Protein AF-0000000066226666 (afdb_homodimer)

InterPro domains:
  IPR002547 tRNA-binding domain [PF01588] (45-136)
  IPR002547 tRNA-binding domain [PS50886] (39-150)
  IPR004532 Phenylalanine-tRNA ligase, class IIc, beta subunit, bacterial type [MF_00283] (1-780)
  IPR004532 Phenylalanine-tRNA ligase, class IIc, beta subunit, bacterial type [TIGR00472] (1-786)
  IPR005121 Ferrodoxin-fold anticodon-binding domain [PF03147] (693-786)
  IPR005121 Ferrodoxin-fold anticodon-binding domain [PS51447] (693-786)
  IPR005121 Ferrodoxin-fold anticodon-binding domain [SM00896] (693-786)
  IPR005147 tRNA synthetase, B5-domain [PF03484] (402-468)
  IPR005147 tRNA synthetase, B5-domain [PS51483] (397-474)
  IPR005147 tRNA synthetase, B5-domain [SM00874] (399-469)
  IPR009061 Putative DNA-binding domain superfamily [SSF46955] (399-472)
  IPR012340 Nucleic acid-binding, OB-fold [G3DSA:2.40.50.140] (40-156)
  IPR012340 Nucleic acid-binding, OB-fold [SSF50249] (44-190)
  IPR033714 Phenylalanly tRNA synthetase, tRNA-binding-domain [cd02796] (45-149)
  IPR036690 Ferrodoxin-fold anticodon-binding domain superfamily [G3DSA:3.30.70.380] (694-786)
  IPR036690 Ferrodoxin-fold anticodon-binding domain superfamily [SSF54991] (688-786)
  IPR041616 Phenylalanyl tRNA synthetase beta chain, core domain [PF17759] (493-679)
  IPR041616 Phenylalanyl tRNA synthetase beta chain, core domain [cd00769] (491-682)
  IPR045060 Phenylalanine-tRNA ligase, class IIc, beta subunit [PTHR10947] (389-681)
  IPR045864 Class II Aminoacyl-tRNA synthetase/Biotinyl protein ligase (BPL) and lipoyl protein ligase (LPL) [G3DSA:3.30.930.10] (491-682)

Nearest PDB structures (foldseek):
  4p72-assembly1_A  TM=8.348E-01  e=1.294E-68  Pseudomonas aeruginosa PAO1
  7k9m-assembly1_B  TM=8.573E-01  e=2.093E-61  Mycobacterium tuberculosis H37Rv
  7db7-assembly1_B  TM=8.420E-01  e=2.911E-61  Mycobacterium tuberculosis H37Rv
  2iy5-assembly1_B-2  TM=8.271E-01  e=3.148E-57  Thermus thermophilus HB8
  6p8t-assembly2_F  TM=8.637E-01  e=6.972E-34  Acinetobacter baumannii ATCC 19606 = CIP 70.34 = JCM 6841

pLDDT: mean 91.57, std 6.95, range [52.31, 98.75]

Solvent-accessible surface area (backbone atoms only — not comparable to full-atom values): 85417 Å² total; per-residue (Å²): 92,60,50,35,61,68,74,27,37,82,33,26,80,54,86,88,53,56,67,67,58,51,55,52,48,33,43,57,57,65,42,36,65,77,48,71,50,78,46,60,41,44,65,59,24,19,27,25,34,26,68,39,62,41,75,35,91,88,36,90,65,33,30,41,26,39,32,38,33,68,86,51,78,34,43,28,59,37,63,50,82,74,69,48,56,73,37,35,32,39,31,32,31,70,71,15,52,56,45,100,84,42,64,42,56,78,42,68,62,90,85,42,68,17,61,32,40,74,37,30,39,47,59,48,73,41,60,66,82,67,99,34,55,37,68,55,54,67,66,68,37,88,85,46,58,45,39,53,47,39,76,31,55,90,35,40,38,49,41,37,32,36,50,77,57,66,70,40,21,39,52,64,11,46,47,35,44,30,45,52,52,17,42,64,67,70,47,70,70,50,75,80,84,74,78,77,81,74,88,90,51,62,55,37,75,65,42,45,45,81,49,71,55,81,88,71,76,48,26,38,40,35,41,44,35,36,33,40,75,72,74,76,50,48,50,59,48,51,56,28,28,67,57,72,59,61,64,87,48,57,59,58,39,48,45,48,49,23,22,42,40,51,19,17,44,68,48,62,32,27,38,77,68,23,42,67,86,59,88,60,97,63,80,74,74,45,21,39,42,38,35,34,62,47,98,72,68,46,54,24,37,20,31,80,89,44,70,47,29,34,70,54,30,42,69,41,74,86,40,39,66,83,76,50,70,39,49,32,36,37,36,25,44,34,46,61,19,70,59,52,43,50,48,43,67,72,54,66,58,87,66,36,63,84,42,28,57,42,26,46,21,20,33,25,62,62,42,64,58,20,52,43,49,34,50,50,56,41,38,74,62,67,16,43,48,66,38,35,70,70,52,74,45,81,59,87,77,77,62,69,72,38,70,37,44,56,67,59,45,20,61,75,69,61,48,89,67,60,67,69,56,55,52,51,54,40,45,50,70,53,31,46,74,41,81,41,93,52,88,54,38,37,40,33,30,59,39,83,49,49,79,70,64,81,47,58,68,46,53,46,47,59,50,40,34,61,68,31,70,85,70,56,69,89,72,65,55,75,45,62,56,64,92,76,83,47,70,67,55,54,50,49,54,46,52,52,50,38,50,52,32,34,41,50,64,60,30,41,84,50,85,77,73,61,46,28,32,57,70,60,36,50,72,42,36,46,72,60,52,37,78,93,76,42,64,87,77,52,86,44,83,64,35,44,28,64,23,56,59,66,58,66,64,49,51,52,51,51,42,54,43,43,74,65,66,50,52,60,42,38,38,29,36,72,47,71,24,30,41,46,86,62,48,78,42,51,34,35,30,40,38,39,35,42,27,71,35,63,60,33,56,95,29,59,83,32,36,69,69,42,72,67,59,52,48,49,49,48,26,54,36,79,42,82,65,48,73,40,83,37,78,76,65,69,49,50,51,48,22,63,85,49,26,25,30,32,29,47,95,88,35,78,41,30,41,39,25,33,47,10,69,66,44,24,58,73,61,67,49,59,71,33,38,39,33,43,30,43,44,77,73,66,64,89,73,86,83,75,89,72,91,75,61,91,41,68,70,42,80,47,77,44,46,28,38,29,52,66,82,62,58,64,65,59,53,53,52,58,55,57,68,68,64,58,78,38,56,72,45,76,44,54,25,47,77,46,80,50,80,87,79,42,83,62,42,28,38,39,28,37,36,38,32,39,39,36,80,83,48,77,80,53,70,67,59,51,52,50,54,52,47,53,52,49,51,49,39,28,72,76,60,63,30,41,81,110,91,62,48,34,61,68,75,28,37,82,32,24,81,54,88,88,53,54,69,68,57,50,54,51,48,33,44,57,58,63,41,36,65,77,47,73,52,76,48,60,40,42,63,58,24,20,27,23,33,26,68,40,61,41,73,35,91,88,38,90,66,33,29,41,27,38,32,35,32,66,86,50,77,34,44,27,56,37,63,48,84,74,70,49,54,74,38,35,31,39,31,33,30,68,70,16,51,57,45,98,84,43,63,42,55,78,43,69,60,92,86,42,67,18,62,30,40,74,37,29,39,49,58,49,73,41,61,67,80,66,99,34,55,36,67,55,54,67,67,69,39,88,85,47,56,45,39,52,46,40,74,32,56,90,36,40,39,48,42,36,30,35,50,75,57,66,71,41,20,39,52,63,11,46,48,35,44,31,46,53,51,18,40,64,67,71,49,69,72,51,75,78,82,74,77,76,82,73,88,90,50,62,55,36,75,63,43,44,46,83,49,69,55,81,87,70,76,49,26,39,38,34,41,42,36,36,34,40,75,74,73,74,48,49,51,58,48,50,55,28,28,67,56,73,58,62,64,86,47,55,60,59,38,46,47,50,50,22,23,41,40,52,19,16,44,69,48,61,32,26,38,79,68,23,42,66,86,62,86,59,99,63,80,72,74,46,22,38,41,38,34,35,63,47,97,71,67,45,54,23,37,21,30,81,87,45,69,46,29,35,70,55,29,42,69,42,75,85,40,40,68,82,79,50,72,40,52,33,35,36,38,26,46,35,46,61,20,71,58,51,43,51,48,43,65,73,53,67,60,88,66,35,64,84,41,26,58,42,26,46,21,20,33,25,63,61,40,65,59,18,55,41,48,33,50,49,58,41,38,75,63,68,15,42,49,66,37,34,71,69,54,72,44,81,58,88,76,78,62,68,72,38,70,39,44,54,67,58,46,20,60,74,70,64,47,89,69,60,68,67,57,52,53,51,55,41,42,51,70,54,31,47,73,43,80,44,93,53,87,54,39,36,40,32,30,60,40,81,49,50,79,71,63,82,49,60,68,47,52,48,48,58,51,39,34,61,68,33,70,85,70,54,67,90,72,66,54,77,44,62,56,65,92,77,83,48,71,67,56,53,49,49,52,46,52,51,51,38,50,53,32,33,40,49,63,60,30,41,82,51,86,77,74,62,46,29,31,58,70,60,37,50,72,42,37,46,72,57,50,37,78,93,76,42,64,87,78,52,85,43,83,63,36,43,28,61,24,55,59,66,59,66,62,49,50,51,50,51,42,54,43,41,74,64,65,50,53,60,43,38,39,29,35,73,47,70,24,29,41,44,85,62,49,80,42,51,34,35,31,41,38,37,35,44,27,71,36,63,60,32,56,93,29,57,82,30,37,70,68,43,74,67,60,52,48,51,47,49,27,54,36,78,41,83,64,48,75,40,83,37,78,77,64,67,51,49,51,48,22,64,85,49,26,25,30,34,30,47,96,90,35,79,40,32,40,39,26,33,48,10,69,66,44,24,58,74,62,69,49,59,72,32,39,39,33,44,31,41,44,78,73,65,63,90,73,85,84,74,88,72,90,76,60,90,41,70,70,42,82,46,79,44,46,27,38,29,52,67,82,62,58,64,64,58,53,55,53,58,54,59,70,67,65,59,76,38,56,74,46,77,47,56,25,46,77,46,78,52,77,87,79,40,83,61,41,29,38,39,28,36,36,38,34,38,38,36,79,84,49,76,82,52,71,67,59,51,51,50,53,52,49,54,52,50,51,49,39,28,73,76,61,64,31,42,82,110

Organism: Wolinella succinogenes (strain ATCC 29543 / DSM 1740 / CCUG 13145 / JCM 31913 / LMG 7466 / NCTC 11488 / FDC 602W) (NCBI:txid273121)

Secondary structure (DSSP, 8-state):
-EEEHHHHTTT---TTS-HHHHHHHHHHTT-EEEEEEEEEPPTTEEEEEEEEEEE-TT-TT-EEEEEE-SS-EEEEEE--TT--TT-EEEEEPTT-B-SSS-B---EEETTEEE-SEE--TTTTTSPP--SS--EE-GGGS---TT-BGGGSGGGEEEEEEEE--TT-GGGSSHHHHHHHHHHHHT---PPPPP----SSPPBGGGTEEEEE-S--SSEEEEEEEEE------HHHHHHHHHTT---S-HHHHHHHHHHHHH--EEEEEETGGG-----SSS----EEEEEEE-TTS-EEEEETTEEEEETTTEE-GGGS--SSSEEEEEEEEE--HHHHHHHHHHH-PPPPHHHHHHHHH---S-HHHHHHHHHHHHHHTT-EEEPB--EEE-----PPPEEEEHHHHHHHHTS---HHHHHHHHHHTT-EEEE-SSTTEEEEE--TT-TT--SHHHHHHHHHHHH-GGGSPP---EEE------HHHHHHHHHHHHHHHHHHTT-EE----SEE-HHHHHHTTPPPPPGGGS-SS-SSGGG-EE-S-SHHHHHHHHHHHHHTT-SEEEEEEEEEEE-TT--EEEEEEEEEEEEEE-SBTTBTT-EE--HHHHHHHHHHHH---EEEE----S-SSEEEEEEEEEEETTEEEEEEEEEPHHHHHHHT-SSEEEEEEEGGG----PPPP-----SPPEEEEEEEEEETT--HHHHHHHHHTT--TTEEEEEEEEEE--TTT-TTEEEEEEEEEE--SSSPPPHHHHHHHHHHHHHHHHHHH--EE-/-EEEHHHHTTT---TTS-HHHHHHHHHHTT-EEEEEEEEEPPTTEEEEEEEEEEE-TT-TT-EEEEEE-SS-EEEEEE--TT--TT-EEEEEPTT-B-SSS-B---EEETTEEE-SEE--TGGGTSPP--SS--EE-GGGS---TT-BGGGSGGGEEEEEEEE--TT-GGGSSHHHHHHHHHHHHT---PPPPP----SSPPBGGGTEEEEE-S--SSEEEEEEEEE------HHHHHHHHHTT---S-HHHHHHHHHHHHH--EEEEEETGGG-----SSS---SEEEEEEE-TTS-EEEEETTEEEEETTTEE-GGGS--SSSEEEEEEEEE--HHHHHHHHHHHTPPPPHHHHHHHHH---S-HHHHHHHHHHHHHHTT-EEEPB--EEE-----PPPEEEEHHHHHHHHTS---HHHHHHHHHHTT-EEEE-SSTTEEEEE--TT-TT--SHHHHHHHHHHHH-GGGSPP---EEE------HHHHHHHHHHHHHHHHHHTT-EE----SEE-HHHHHHTT-----GGGS-SS-SSGGG-EE-S-SHHHHHHHHHHHHHTT-SEEEEEEEEEEE-TT--EEEEEEEEEEEEEE-SBTTBTT-EE--HHHHHHHHHHHH---EEEE----S-SSEEEEEEEEEEETTEEEEEEEEEPHHHHHHHT-SSEEEEEEEGGG----PPPP-----SPPEEEEEEEEEETT--HHHHHHHHHTT--TTEEEEEEEEEE--TTT-TTEEEEEEEEEE--SSSPPPHHHHHHHHHHHHHHHHHHH--EE-

Foldseek 3Di:
DKDWQVRLCVWFHCVVPDPVRVQVLCVLLPWHFPDKDKFAFWPQWAKKAWADWAADPVDRQKIWTFIFQPPDTFTAIARFPPDGHGFIFIKHFAQTDQDPVDGDHFDQDPNRTHGTYGAAQVSRVAFHLDPGGDTADCVQHDGDRNHHPRVRDLNTIMMTDTDDDLLPLLCLASLSVSLSVCLLVVHGTDDFDDFDPDPDFAALQQAEDEEEDDDDQKKKKKWKKFFAQDDAHPSLSRVCSSVPNHDDARLVSLLVSLCRHQQWHKAKFFSVVQFADPPDPDGRRYGYKYWYQDPLRFIFIDRVPRTAAGQLFGGDPVGHDPSHRGMMMMMTMAGQLVVLVVSCVRSVDHGDCVRNVSRNSFTDRPRVSSVSSSVVVSVVRVGMGTHDDMDIDDDDPFADKEKDFQVVLCVLLVHRDDPVLLVSSQVSSVWDWDCDPPNGMITIGHDPRSPPDRYPNSSSSSSCSSVGNVPRDDDDDDDDDDDPDDQVNQLVVLVVQLVVLLVVLPAAEDDDDQFAAPVVCVVQQHQFAAPVPFDPDAPDNGGGGGAQDPVVVVLVVVLVVVVVPDQWHKYKYWDWHADNPRDIFIKIKIKTFGAPADCDPPRNHGHHDDQVNVVVSSCSRQNDWDWAQDADDRGQQFDRGFKTFTGDPRDGFWIKGWGHPVVCVVSVTHTMIMMMGGSVVRDDDDDDDDDDAPEDKDKDKFKKKFFPPDDVVVLVVLLVVVVDPQFPDKDWDDWADDPVPDNGIIITMMMTIGHDRPDHDDPVNVVVSVVVSQVSCCVPTVMGTD/DKDWQVRLCVWFHCVVPDPVNVQVLCVLLPWHFPDKDKFAFWPQWAKKAWAAWAADPVDRQKIWTFIFQPPDTFTAIARFPPDGHGFIFIKHFAQTDQDPVDGDHFDADPNRIHGTYGAAQVSRVAFHLDPGGDTADPPQHDGDRNHHPRVRDLNTIMMTDTDDDLLPLLCLASLSVSLSVCLLVVHGTDAFDDFDDDPPFAALQQAEDEEEDDDDQKKKKKWKKFFAQDDAHPSLSRVCSSVPNHDDARLVSLLVSLCRHQQWHKAKFFSVVQFADPPDPDGRNYGYKYWYQDPLRFIFIDRVPRTAAGQLFGGDPVGHDPSHRGMMMMMTMAGQLVVLVVSCVRRVDHGDCVRNVSRNSFTDRPRVSSVSSSVVVSVVRVGMDTHDDMDIDDDDPFADKEKDFQVVLCVLLVHRDDPVLLVSSCVSSVWDWDCDPPNGMITIGHDPRSPPDRYPNSSSSSSCSSVGNVVRDDDDDDDDDDDPDDQVNQLVVLVVQLVVLLVVLPAAEDDDDQFAAPVVCVVQQHQFAAPVPFDPDAPDNGGGGGAQDPVVVVLVVVLVVVVVPDQWHKYKYWDWHADNPRDIFIKIKIKTFGAPADCDPPRNHGHHDDQVNVVVSSCSRLNDWDWAQDADDRGQQFDRGFKTFTGDPRDGFWIKGWGHPVVCVVSVTHTMIMMMGGSVVRDDDDDDDDDDAPEDKDKDKFKKKFFPPDDVVVLVVLLVVVVDPQFPDKDWDDWADDPVPDNGIIITMMMTIGHDRPDHDDPVNVVVSVVVSQVSCCVPTVIGTD

Structure (mmCIF, N/CA/C/O backbone):
data_AF-0000000066226666-model_v1
#
loop_
_entity.id
_entity.type
_entity.pdbx_description
1 polymer 'Phenylalanine--tRNA ligase beta subunit'
#
loop_
_atom_site.group_PDB
_atom_site.id
_atom_site.type_symbol
_atom_site.label_atom_id
_atom_site.label_alt_id
_atom_site.label_comp_id
_atom_site.label_asym_id
_atom_site.label_entity_id
_atom_site.label_seq_id
_atom_site.pdbx_PDB_ins_code
_atom_site.Cartn_x
_atom_site.Cartn_y
_atom_site.Cartn_z
_atom_site.occupancy
_atom_site.B_iso_or_equiv
_atom_site.auth_seq_id
_atom_site.auth_comp_id
_atom_site.auth_asym_id
_atom_site.auth_atom_id
_atom_site.pdbx_PDB_model_num
ATOM 1 N N . MET A 1 1 ? 16 -40.5 -20.219 1 91.81 1 MET A N 1
ATOM 2 C CA . MET A 1 1 ? 17.094 -41.469 -20.266 1 91.81 1 MET A CA 1
ATOM 3 C C . MET A 1 1 ? 17.312 -42.094 -18.875 1 91.81 1 MET A C 1
ATOM 5 O O . MET A 1 1 ? 17.188 -41.406 -17.859 1 91.81 1 MET A O 1
ATOM 9 N N . ILE A 1 2 ? 17.672 -43.375 -18.969 1 95.31 2 ILE A N 1
ATOM 10 C CA . ILE A 1 2 ? 17.891 -44.062 -17.703 1 95.31 2 ILE A CA 1
ATOM 11 C C . ILE A 1 2 ? 19.359 -44.438 -17.562 1 95.31 2 ILE A C 1
ATOM 13 O O . ILE A 1 2 ? 19.984 -44.875 -18.531 1 95.31 2 ILE A O 1
ATOM 17 N N . PHE A 1 3 ? 19.891 -44.125 -16.375 1 94.94 3 PHE A N 1
ATOM 18 C CA . PHE A 1 3 ? 21.219 -44.625 -16.062 1 94.94 3 PHE A CA 1
ATOM 19 C C . PHE A 1 3 ? 21.281 -45.156 -14.641 1 94.94 3 PHE A C 1
ATOM 21 O O . PHE A 1 3 ? 20.359 -44.938 -13.844 1 94.94 3 PHE A O 1
ATOM 28 N N . THR A 1 4 ? 22.25 -46 -14.43 1 93.81 4 THR A N 1
ATOM 29 C CA . THR A 1 4 ? 22.531 -46.5 -13.094 1 93.81 4 THR A CA 1
ATOM 30 C C . THR A 1 4 ? 24 -46.281 -12.727 1 93.81 4 THR A C 1
ATOM 32 O O . THR A 1 4 ? 24.812 -45.938 -13.594 1 93.81 4 THR A O 1
ATOM 35 N N . LYS A 1 5 ? 24.359 -46.438 -11.492 1 91.44 5 LYS A N 1
ATOM 36 C CA . LYS A 1 5 ? 25.734 -46.25 -11.055 1 91.44 5 LYS A CA 1
ATOM 37 C C . LYS A 1 5 ? 26.656 -47.281 -11.719 1 91.44 5 LYS A C 1
ATOM 39 O O . LYS A 1 5 ? 27.75 -46.938 -12.164 1 91.44 5 LYS A O 1
ATOM 44 N N . SER A 1 6 ? 26.125 -48.406 -11.844 1 90.12 6 SER A N 1
ATOM 45 C CA . SER A 1 6 ? 26.922 -49.5 -12.438 1 90.12 6 SER A CA 1
ATOM 46 C C . SER A 1 6 ? 27.203 -49.219 -13.914 1 90.12 6 SER A C 1
ATOM 48 O O . SER A 1 6 ? 28.281 -49.531 -14.406 1 90.12 6 SER A O 1
ATOM 50 N N . LEU A 1 7 ? 26.266 -48.656 -14.539 1 90.56 7 LEU A N 1
ATOM 51 C CA . LEU A 1 7 ? 26.391 -48.406 -15.969 1 90.56 7 LEU A CA 1
ATOM 52 C C . LEU A 1 7 ? 27.422 -47.312 -16.25 1 90.56 7 LEU A C 1
ATOM 54 O O . LEU A 1 7 ? 28.078 -47.344 -17.297 1 90.56 7 LEU A O 1
ATOM 58 N N . ILE A 1 8 ? 27.562 -46.375 -15.336 1 92.94 8 ILE A N 1
ATOM 59 C CA . ILE A 1 8 ? 28.469 -45.25 -15.617 1 92.94 8 ILE A CA 1
ATOM 60 C C . ILE A 1 8 ? 29.797 -45.469 -14.883 1 92.94 8 ILE A C 1
ATOM 62 O O . ILE A 1 8 ? 30.734 -44.719 -15.062 1 92.94 8 ILE A O 1
ATOM 66 N N . ASN A 1 9 ? 29.922 -46.5 -14.148 1 90.88 9 ASN A N 1
ATOM 67 C CA . ASN A 1 9 ? 31.094 -46.812 -13.344 1 90.88 9 ASN A CA 1
ATOM 68 C C . ASN A 1 9 ? 32.344 -46.906 -14.195 1 90.88 9 ASN A C 1
ATOM 70 O O . ASN A 1 9 ? 33.438 -46.5 -13.742 1 90.88 9 ASN A O 1
ATOM 74 N N . PRO A 1 10 ? 32.219 -47.375 -15.453 1 89 10 PRO A N 1
ATOM 75 C CA . PRO A 1 10 ? 33.438 -47.438 -16.297 1 89 10 PRO A CA 1
ATOM 76 C C . PRO A 1 10 ? 34.031 -46.062 -16.531 1 89 10 PRO A C 1
ATOM 78 O O . PRO A 1 10 ? 35.219 -45.938 -16.812 1 89 10 PRO A O 1
ATOM 81 N N . PHE A 1 11 ? 33.25 -45.062 -16.375 1 94.06 11 PHE A N 1
ATOM 82 C CA . PHE A 1 11 ? 33.719 -43.719 -16.719 1 94.06 11 PHE A CA 1
ATOM 83 C C . PHE A 1 11 ? 34 -42.906 -15.445 1 94.06 11 PHE A C 1
ATOM 85 O O . PHE A 1 11 ? 34.906 -42.094 -15.422 1 94.06 11 PHE A O 1
ATOM 92 N N . VAL A 1 12 ? 33.188 -43.094 -14.461 1 94.69 12 VAL A N 1
ATOM 93 C CA . VAL A 1 12 ? 33.312 -42.344 -13.211 1 94.69 12 VAL A CA 1
ATOM 94 C C . VAL A 1 12 ? 32.906 -43.219 -12.039 1 94.69 12 VAL A C 1
ATOM 96 O O . VAL A 1 12 ? 31.875 -43.906 -12.109 1 94.69 12 VAL A O 1
ATOM 99 N N . HIS A 1 13 ? 33.625 -43.219 -11.016 1 92.62 13 HIS A N 1
ATOM 100 C CA . HIS A 1 13 ? 33.344 -44.031 -9.852 1 92.62 13 HIS A CA 1
ATOM 101 C C . HIS A 1 13 ? 32.5 -43.25 -8.836 1 92.62 13 HIS A C 1
ATOM 103 O O . HIS A 1 13 ? 33 -42.344 -8.195 1 92.62 13 HIS A O 1
ATOM 109 N N . LEU A 1 14 ? 31.312 -43.688 -8.625 1 91.56 14 LEU A N 1
ATOM 110 C CA . LEU A 1 14 ? 30.406 -42.969 -7.762 1 91.56 14 LEU A CA 1
ATOM 111 C C . LEU A 1 14 ? 30.031 -43.781 -6.539 1 91.56 14 LEU A C 1
ATOM 113 O O . LEU A 1 14 ? 29.094 -43.438 -5.805 1 91.56 14 LEU A O 1
ATOM 117 N N . SER A 1 15 ? 30.641 -44.906 -6.32 1 86.44 15 SER A N 1
ATOM 118 C CA . SER A 1 15 ? 30.266 -45.844 -5.27 1 86.44 15 SER A CA 1
ATOM 119 C C . SER A 1 15 ? 30.266 -45.156 -3.902 1 86.44 15 SER A C 1
ATOM 121 O O . SER A 1 15 ? 29.453 -45.5 -3.039 1 86.44 15 SER A O 1
ATOM 123 N N . ALA A 1 16 ? 31.047 -44.094 -3.77 1 89.44 16 ALA A N 1
ATOM 124 C CA . ALA A 1 16 ? 31.203 -43.469 -2.471 1 89.44 16 ALA A CA 1
ATOM 125 C C . ALA A 1 16 ? 30.156 -42.344 -2.291 1 89.44 16 ALA A C 1
ATOM 127 O O . ALA A 1 16 ? 30.016 -41.781 -1.2 1 89.44 16 ALA A O 1
ATOM 128 N N . ILE A 1 17 ? 29.406 -42.094 -3.293 1 93.56 17 ILE A N 1
ATOM 129 C CA . ILE A 1 17 ? 28.453 -40.969 -3.229 1 93.56 17 ILE A CA 1
ATOM 130 C C . ILE A 1 17 ? 27.047 -41.531 -3 1 93.56 17 ILE A C 1
ATOM 132 O O . ILE A 1 17 ? 26.562 -42.344 -3.781 1 93.56 17 ILE A O 1
ATOM 136 N N . PRO A 1 18 ? 26.453 -41.125 -1.97 1 93.06 18 PRO A N 1
ATOM 137 C CA . PRO A 1 18 ? 25.094 -41.594 -1.714 1 93.06 18 PRO A CA 1
ATOM 138 C C . PRO A 1 18 ? 24.125 -41.219 -2.82 1 93.06 18 PRO A C 1
ATOM 140 O O . PRO A 1 18 ? 24.297 -40.156 -3.465 1 93.06 18 PRO A O 1
ATOM 143 N N . THR A 1 19 ? 23.109 -42.094 -2.992 1 91.44 19 THR A N 1
ATOM 144 C CA . THR A 1 19 ? 22.125 -41.938 -4.055 1 91.44 19 THR A CA 1
ATOM 145 C C . THR A 1 19 ? 21.391 -40.594 -3.918 1 91.44 19 THR A C 1
ATOM 147 O O . THR A 1 19 ? 21.156 -39.906 -4.914 1 91.44 19 THR A O 1
ATOM 150 N N . GLN A 1 20 ? 21.078 -40.25 -2.734 1 93.88 20 GLN A N 1
ATOM 151 C CA . GLN A 1 20 ? 20.359 -39 -2.502 1 93.88 20 GLN A CA 1
ATOM 152 C C . GLN A 1 20 ? 21.188 -37.812 -2.916 1 93.88 20 GLN A C 1
ATOM 154 O O . GLN A 1 20 ? 20.656 -36.812 -3.434 1 93.88 20 GLN A O 1
ATOM 159 N N . ARG A 1 21 ? 22.344 -37.906 -2.682 1 94.88 21 ARG A N 1
ATOM 160 C CA . ARG A 1 21 ? 23.25 -36.812 -3.078 1 94.88 21 ARG A CA 1
ATOM 161 C C . ARG A 1 21 ? 23.344 -36.719 -4.598 1 94.88 21 ARG A C 1
ATOM 163 O O . ARG A 1 21 ? 23.422 -35.625 -5.145 1 94.88 21 ARG A O 1
ATOM 170 N N . ILE A 1 22 ? 23.328 -37.844 -5.289 1 95.25 22 ILE A N 1
ATOM 171 C CA . ILE A 1 22 ? 23.359 -37.844 -6.746 1 95.25 22 ILE A CA 1
ATOM 172 C C . ILE A 1 22 ? 22.078 -37.219 -7.289 1 95.25 22 ILE A C 1
ATOM 174 O O . ILE A 1 22 ? 22.125 -36.406 -8.227 1 95.25 22 ILE A O 1
ATOM 178 N N . TYR A 1 23 ? 21.016 -37.594 -6.652 1 95 23 TYR A N 1
ATOM 179 C CA . TYR A 1 23 ? 19.719 -37.031 -7.016 1 95 23 TYR A CA 1
ATOM 180 C C . TYR A 1 23 ? 19.766 -35.5 -6.926 1 95 23 TYR A C 1
ATOM 182 O O . TYR A 1 23 ? 19.391 -34.812 -7.875 1 95 23 TYR A O 1
ATOM 190 N N . LYS A 1 24 ? 20.219 -35 -5.828 1 94.5 24 LYS A N 1
ATOM 191 C CA . LYS A 1 24 ? 20.281 -33.562 -5.605 1 94.5 24 LYS A CA 1
ATOM 192 C C . LYS A 1 24 ? 21.234 -32.875 -6.59 1 94.5 24 LYS A C 1
ATOM 194 O O . LYS A 1 24 ? 20.906 -31.844 -7.168 1 94.5 24 LYS A O 1
ATOM 199 N N . THR A 1 25 ? 22.312 -33.469 -6.766 1 95.31 25 THR A N 1
ATOM 200 C CA . THR A 1 25 ? 23.344 -32.906 -7.641 1 95.31 25 THR A CA 1
ATOM 201 C C . THR A 1 25 ? 22.828 -32.812 -9.078 1 95.31 25 THR A C 1
ATOM 203 O O . THR A 1 25 ? 23.031 -31.812 -9.75 1 95.31 25 THR A O 1
ATOM 206 N N . LEU A 1 26 ? 22.203 -33.875 -9.547 1 95.88 26 LEU A N 1
ATOM 207 C CA . LEU A 1 26 ? 21.672 -33.875 -10.906 1 95.88 26 LEU A CA 1
ATOM 208 C C . LEU A 1 26 ? 20.703 -32.719 -11.109 1 95.88 26 LEU A C 1
ATOM 210 O O . LEU A 1 26 ? 20.781 -32 -12.117 1 95.88 26 LEU A O 1
ATOM 214 N N . ASN A 1 27 ? 19.891 -32.469 -10.219 1 94.44 27 ASN A N 1
ATOM 215 C CA . ASN A 1 27 ? 18.938 -31.375 -10.305 1 94.44 27 ASN A CA 1
ATOM 216 C C . ASN A 1 27 ? 19.656 -30.031 -10.25 1 94.44 27 ASN A C 1
ATOM 218 O O . ASN A 1 27 ? 19.281 -29.094 -10.969 1 94.44 27 ASN A O 1
ATOM 222 N N . ASP A 1 28 ? 20.625 -29.953 -9.422 1 93.44 28 ASP A N 1
ATOM 223 C CA . ASP A 1 28 ? 21.375 -28.703 -9.266 1 93.44 28 ASP A CA 1
ATOM 224 C C . ASP A 1 28 ? 22.078 -28.328 -10.562 1 93.44 28 ASP A C 1
ATOM 226 O O . ASP A 1 28 ? 22.203 -27.141 -10.891 1 93.44 28 ASP A O 1
ATOM 230 N N . ILE A 1 29 ? 22.5 -29.297 -11.266 1 94.12 29 ILE A N 1
ATOM 231 C CA . ILE A 1 29 ? 23.312 -29 -12.43 1 94.12 29 ILE A CA 1
ATOM 232 C C . ILE A 1 29 ? 22.438 -28.953 -13.68 1 94.12 29 ILE A C 1
ATOM 234 O O . ILE A 1 29 ? 22.953 -28.859 -14.797 1 94.12 29 ILE A O 1
ATOM 238 N N . GLY A 1 30 ? 21.156 -29.141 -13.492 1 92.25 30 GLY A N 1
ATOM 239 C CA . GLY A 1 30 ? 20.234 -28.906 -14.594 1 92.25 30 GLY A CA 1
ATOM 240 C C . GLY A 1 30 ? 19.766 -30.172 -15.273 1 92.25 30 GLY A C 1
ATOM 241 O O . GLY A 1 30 ? 19.141 -30.125 -16.328 1 92.25 30 GLY A O 1
ATOM 242 N N . LEU A 1 31 ? 20.172 -31.328 -14.859 1 94.88 31 LEU A N 1
ATOM 243 C CA . LEU A 1 31 ? 19.641 -32.625 -15.336 1 94.88 31 LEU A CA 1
ATOM 244 C C . LEU A 1 31 ? 18.531 -33.125 -14.422 1 94.88 31 LEU A C 1
ATOM 246 O O . LEU A 1 31 ? 18.781 -33.906 -13.5 1 94.88 31 LEU A O 1
ATOM 250 N N . GLU A 1 32 ? 17.453 -32.781 -14.781 1 95.06 32 GLU A N 1
ATOM 251 C CA . GLU A 1 32 ? 16.312 -32.969 -13.898 1 95.06 32 GLU A CA 1
ATOM 252 C C . GLU A 1 32 ? 15.969 -34.469 -13.781 1 95.06 32 GLU A C 1
ATOM 254 O O . GLU A 1 32 ? 15.836 -35.156 -14.789 1 95.06 32 GLU A O 1
ATOM 259 N N . VAL A 1 33 ? 15.891 -34.906 -12.57 1 95.38 33 VAL A N 1
ATOM 260 C CA . VAL A 1 33 ? 15.547 -36.312 -12.312 1 95.38 33 VAL A CA 1
ATOM 261 C C . VAL A 1 33 ? 14.023 -36.469 -12.25 1 95.38 33 VAL A C 1
ATOM 263 O O . VAL A 1 33 ? 13.367 -35.844 -11.406 1 95.38 33 VAL A O 1
ATOM 266 N N . ASP A 1 34 ? 13.523 -37.188 -13.148 1 93.88 34 ASP A N 1
ATOM 267 C CA . ASP A 1 34 ? 12.086 -37.469 -13.211 1 93.88 34 ASP A CA 1
ATOM 268 C C . ASP A 1 34 ? 11.68 -38.5 -12.164 1 93.88 34 ASP A C 1
ATOM 270 O O . ASP A 1 34 ? 10.68 -38.312 -11.461 1 93.88 34 ASP A O 1
ATOM 274 N N . SER A 1 35 ? 12.469 -39.594 -12.047 1 91.69 35 SER A N 1
ATOM 275 C CA . SER A 1 35 ? 12.234 -40.656 -11.047 1 91.69 35 SER A CA 1
ATOM 276 C C . SER A 1 35 ? 13.531 -41.344 -10.648 1 91.69 35 SER A C 1
ATOM 278 O O . SER A 1 35 ? 14.5 -41.312 -11.406 1 91.69 35 SER A O 1
ATOM 280 N N . PHE A 1 36 ? 13.641 -41.75 -9.438 1 90.38 36 PHE A N 1
ATOM 281 C CA . PHE A 1 36 ? 14.766 -42.531 -9 1 90.38 36 PHE A CA 1
ATOM 282 C C . PHE A 1 36 ? 14.32 -43.625 -8.008 1 90.38 36 PHE A C 1
ATOM 284 O O . PHE A 1 36 ? 13.484 -43.344 -7.137 1 90.38 36 PHE A O 1
ATOM 291 N N . HIS A 1 37 ? 14.672 -44.906 -8.25 1 90.44 37 HIS A N 1
ATOM 292 C CA . HIS A 1 37 ? 14.359 -46 -7.336 1 90.44 37 HIS A CA 1
ATOM 293 C C . HIS A 1 37 ? 15.477 -47.031 -7.324 1 90.44 37 HIS A C 1
ATOM 295 O O . HIS A 1 37 ? 16.266 -47.125 -8.273 1 90.44 37 HIS A O 1
ATOM 301 N N . SER A 1 38 ? 15.57 -47.719 -6.227 1 91.56 38 SER A N 1
ATOM 302 C CA . SER A 1 38 ? 16.547 -48.812 -6.109 1 91.56 38 SER A CA 1
ATOM 303 C C . SER A 1 38 ? 15.938 -50.125 -6.555 1 91.56 38 SER A C 1
ATOM 305 O O . SER A 1 38 ? 14.773 -50.438 -6.277 1 91.56 38 SER A O 1
ATOM 307 N N . LEU A 1 39 ? 16.688 -50.875 -7.348 1 91.81 39 LEU A N 1
ATOM 308 C CA . LEU A 1 39 ? 16.281 -52.219 -7.793 1 91.81 39 LEU A CA 1
ATOM 309 C C . LEU A 1 39 ? 17.297 -53.281 -7.359 1 91.81 39 LEU A C 1
ATOM 311 O O . LEU A 1 39 ? 18.5 -53.094 -7.574 1 91.81 39 LEU A O 1
ATOM 315 N N . ARG A 1 40 ? 16.812 -54.312 -6.664 1 93.56 40 ARG A N 1
ATOM 316 C CA . ARG A 1 40 ? 17.656 -55.375 -6.137 1 93.56 40 ARG A CA 1
ATOM 317 C C . ARG A 1 40 ? 16.984 -56.75 -6.332 1 93.56 40 ARG A C 1
ATOM 319 O O . ARG A 1 40 ? 15.789 -56.875 -6.094 1 93.56 40 ARG A O 1
ATOM 326 N N . ALA A 1 41 ? 17.812 -57.688 -6.816 1 95.25 41 ALA A N 1
ATOM 327 C CA . ALA A 1 41 ? 17.281 -59.062 -6.941 1 95.25 41 ALA A CA 1
ATOM 328 C C . ALA A 1 41 ? 16.875 -59.594 -5.578 1 95.25 41 ALA A C 1
ATOM 330 O O . ALA A 1 41 ? 17.547 -59.344 -4.57 1 95.25 41 ALA A O 1
ATOM 331 N N . PRO A 1 42 ? 15.852 -60.375 -5.547 1 94.94 42 PRO A N 1
ATOM 332 C CA . PRO A 1 42 ? 15.344 -60.906 -4.273 1 94.94 42 PRO A CA 1
ATOM 333 C C . PRO A 1 42 ? 16.359 -61.812 -3.568 1 94.94 42 PRO A C 1
ATOM 335 O O . PRO A 1 42 ? 17.234 -62.375 -4.211 1 94.94 42 PRO A O 1
ATOM 338 N N . ASP A 1 43 ? 16.125 -61.906 -2.281 1 94.31 43 ASP A N 1
ATOM 339 C CA . ASP A 1 43 ? 16.953 -62.812 -1.489 1 94.31 43 ASP A CA 1
ATOM 340 C C . ASP A 1 43 ? 16.672 -64.25 -1.854 1 94.31 43 ASP A C 1
ATOM 342 O O . ASP A 1 43 ? 15.562 -64.625 -2.27 1 94.31 43 ASP A O 1
ATOM 346 N N . ARG A 1 44 ? 17.672 -65.125 -1.788 1 95.12 44 ARG A N 1
ATOM 347 C CA . ARG A 1 44 ? 17.594 -66.562 -1.995 1 95.12 44 ARG A CA 1
ATOM 348 C C . ARG A 1 44 ? 17.422 -66.875 -3.473 1 95.12 44 ARG A C 1
ATOM 350 O O . ARG A 1 44 ? 16.812 -67.875 -3.818 1 95.12 44 ARG A O 1
ATOM 357 N N . VAL A 1 45 ? 17.688 -66 -4.238 1 96.38 45 VAL A N 1
ATOM 358 C CA . VAL A 1 45 ? 17.859 -66.25 -5.66 1 96.38 45 VAL A CA 1
ATOM 359 C C . VAL A 1 45 ? 19.344 -66.375 -5.98 1 96.38 45 VAL A C 1
ATOM 361 O O . VAL A 1 45 ? 20.125 -65.438 -5.758 1 96.38 45 VAL A O 1
ATOM 364 N N . VAL A 1 46 ? 19.719 -67.5 -6.52 1 96.88 46 VAL A N 1
ATOM 365 C CA . VAL A 1 46 ? 21.141 -67.75 -6.664 1 96.88 46 VAL A CA 1
ATOM 366 C C . VAL A 1 46 ? 21.453 -68.188 -8.102 1 96.88 46 VAL A C 1
ATOM 368 O O . VAL A 1 46 ? 20.531 -68.5 -8.875 1 96.88 46 VAL A O 1
ATOM 371 N N . VAL A 1 47 ? 22.75 -68.188 -8.438 1 97.56 47 VAL A N 1
ATOM 372 C CA . VAL A 1 47 ? 23.203 -68.625 -9.742 1 97.56 47 VAL A CA 1
ATOM 373 C C . VAL A 1 47 ? 23.25 -70.188 -9.773 1 97.56 47 VAL A C 1
ATOM 375 O O . VAL A 1 47 ? 23.812 -70.812 -8.875 1 97.56 47 VAL A O 1
ATOM 378 N N . GLY A 1 48 ? 22.641 -70.75 -10.781 1 97.19 48 GLY A N 1
ATOM 379 C CA . GLY A 1 48 ? 22.672 -72.188 -10.984 1 97.19 48 GLY A CA 1
ATOM 380 C C . GLY A 1 48 ? 23.016 -72.562 -12.414 1 97.19 48 GLY A C 1
ATOM 381 O O . GLY A 1 48 ? 23.047 -71.688 -13.305 1 97.19 48 GLY A O 1
ATOM 382 N N . LYS A 1 49 ? 23.328 -73.812 -12.578 1 97.25 49 LYS A N 1
ATOM 383 C CA . LYS A 1 49 ? 23.609 -74.375 -13.898 1 97.25 49 LYS A CA 1
ATOM 384 C C . LYS A 1 49 ? 22.734 -75.562 -14.195 1 97.25 49 LYS A C 1
ATOM 386 O O . LYS A 1 49 ? 22.641 -76.5 -13.383 1 97.25 49 LYS A O 1
ATOM 391 N N . VAL A 1 50 ? 22.125 -75.562 -15.32 1 97.19 50 VAL A N 1
ATOM 392 C CA . VAL A 1 50 ? 21.281 -76.688 -15.727 1 97.19 50 VAL A CA 1
ATOM 393 C C . VAL A 1 50 ? 22.141 -77.812 -16.25 1 97.19 50 VAL A C 1
ATOM 395 O O . VAL A 1 50 ? 22.812 -77.688 -17.281 1 97.19 50 VAL A O 1
ATOM 398 N N . LEU A 1 51 ? 22.109 -78.938 -15.625 1 96.12 51 LEU A N 1
ATOM 399 C CA . LEU A 1 51 ? 22.922 -80.062 -16.016 1 96.12 51 LEU A CA 1
ATOM 400 C C . LEU A 1 51 ? 22.172 -80.938 -17.031 1 96.12 51 LEU A C 1
ATOM 402 O O . LEU A 1 51 ? 22.766 -81.375 -18.016 1 96.12 51 LEU A O 1
ATOM 406 N N . GLU A 1 52 ? 20.953 -81.188 -16.672 1 95.62 52 GLU A N 1
ATOM 407 C CA . GLU A 1 52 ? 20.094 -82 -17.531 1 95.62 52 GLU A CA 1
ATOM 408 C C . GLU A 1 52 ? 18.719 -81.375 -17.703 1 95.62 52 GLU A C 1
ATOM 410 O O . GLU A 1 52 ? 18.25 -80.688 -16.812 1 95.62 52 GLU A O 1
ATOM 415 N N . CYS A 1 53 ? 18.234 -81.5 -18.859 1 94.62 53 CYS A N 1
ATOM 416 C CA . CYS A 1 53 ? 16.891 -81 -19.188 1 94.62 53 CYS A CA 1
ATOM 417 C C . CYS A 1 53 ? 16.125 -82 -20 1 94.62 53 CYS A C 1
ATOM 419 O O . CYS A 1 53 ? 16.469 -82.312 -21.156 1 94.62 53 CYS A O 1
ATOM 421 N N . GLU A 1 54 ? 15.148 -82.625 -19.422 1 93.12 54 GLU A N 1
ATOM 422 C CA . GLU A 1 54 ? 14.32 -83.625 -20.109 1 93.12 54 GLU A CA 1
ATOM 423 C C . GLU A 1 54 ? 12.859 -83.25 -20.125 1 93.12 54 GLU A C 1
ATOM 425 O O . GLU A 1 54 ? 12.406 -82.5 -19.25 1 93.12 54 GLU A O 1
ATOM 430 N N . LYS A 1 55 ? 12.18 -83.688 -21.062 1 92.62 55 LYS A N 1
ATOM 431 C CA . LYS A 1 55 ? 10.75 -83.375 -21.156 1 92.62 55 LYS A CA 1
ATOM 432 C C . LYS A 1 55 ? 9.969 -84.062 -20.047 1 92.62 55 LYS A C 1
ATOM 434 O O . LYS A 1 55 ? 10.25 -85.188 -19.688 1 92.62 55 LYS A O 1
ATOM 439 N N . HIS A 1 56 ? 9.094 -83.312 -19.5 1 90.44 56 HIS A N 1
ATOM 440 C CA . HIS A 1 56 ? 8.227 -83.875 -18.484 1 90.44 56 HIS A CA 1
ATOM 441 C C . HIS A 1 56 ? 7.418 -85.062 -19.062 1 90.44 56 HIS A C 1
ATOM 443 O O . HIS A 1 56 ? 6.855 -84.938 -20.156 1 90.44 56 HIS A O 1
ATOM 449 N N . PRO A 1 57 ? 7.348 -86.188 -18.438 1 88.25 57 PRO A N 1
ATOM 450 C CA . PRO A 1 57 ? 6.668 -87.375 -18.969 1 88.25 57 PRO A CA 1
ATOM 451 C C . PRO A 1 57 ? 5.168 -87.125 -19.156 1 88.25 57 PRO A C 1
ATOM 453 O O . PRO A 1 57 ? 4.57 -87.75 -20.078 1 88.25 57 PRO A O 1
ATOM 456 N N . ASP A 1 58 ? 4.484 -86.375 -18.406 1 87.44 58 ASP A N 1
ATOM 457 C CA . ASP A 1 58 ? 3.031 -86.25 -18.422 1 87.44 58 ASP A CA 1
ATOM 458 C C . ASP A 1 58 ? 2.605 -84.875 -18.938 1 87.44 58 ASP A C 1
ATOM 460 O O . ASP A 1 58 ? 1.424 -84.5 -18.891 1 87.44 58 ASP A O 1
ATOM 464 N N . ALA A 1 59 ? 3.549 -84 -19.266 1 85.12 59 ALA A N 1
ATOM 465 C CA . ALA A 1 59 ? 3.172 -82.625 -19.719 1 85.12 59 ALA A CA 1
ATOM 466 C C . ALA A 1 59 ? 4.094 -82.125 -20.828 1 85.12 59 ALA A C 1
ATOM 468 O O . ALA A 1 59 ? 5.293 -81.938 -20.609 1 85.12 59 ALA A O 1
ATOM 469 N N . ASP A 1 60 ? 3.553 -81.75 -21.875 1 85.06 60 ASP A N 1
ATOM 470 C CA . ASP A 1 60 ? 4.316 -81.375 -23.078 1 85.06 60 ASP A CA 1
ATOM 471 C C . ASP A 1 60 ? 4.961 -80 -22.922 1 85.06 60 ASP A C 1
ATOM 473 O O . ASP A 1 60 ? 6.016 -79.75 -23.516 1 85.06 60 ASP A O 1
ATOM 477 N N . LYS A 1 61 ? 4.449 -79.25 -22.094 1 89.12 61 LYS A N 1
ATOM 478 C CA . LYS A 1 61 ? 4.941 -77.875 -22.031 1 89.12 61 LYS A CA 1
ATOM 479 C C . LYS A 1 61 ? 5.926 -77.688 -20.875 1 89.12 61 LYS A C 1
ATOM 481 O O . LYS A 1 61 ? 6.5 -76.625 -20.703 1 89.12 61 LYS A O 1
ATOM 486 N N . LEU A 1 62 ? 6.172 -78.688 -20.109 1 91.56 62 LEU A N 1
ATOM 487 C CA . LEU A 1 62 ? 7.035 -78.625 -18.938 1 91.56 62 LEU A CA 1
ATOM 488 C C . LEU A 1 62 ? 8.312 -79.438 -19.125 1 91.56 62 LEU A C 1
ATOM 490 O O . LEU A 1 62 ? 8.328 -80.375 -19.875 1 91.56 62 LEU A O 1
ATOM 494 N N . ASN A 1 63 ? 9.367 -78.938 -18.562 1 94.38 63 ASN A N 1
ATOM 495 C CA . ASN A 1 63 ? 10.656 -79.625 -18.562 1 94.38 63 ASN A CA 1
ATOM 496 C C . ASN A 1 63 ? 11.141 -79.938 -17.141 1 94.38 63 ASN A C 1
ATOM 498 O O . ASN A 1 63 ? 10.922 -79.125 -16.234 1 94.38 63 ASN A O 1
ATOM 502 N N . VAL A 1 64 ? 11.672 -81.125 -17.047 1 94.94 64 VAL A N 1
ATOM 503 C CA . VAL A 1 64 ? 12.281 -81.5 -15.766 1 94.94 64 VAL A CA 1
ATOM 504 C C . VAL A 1 64 ? 13.789 -81.25 -15.828 1 94.94 64 VAL A C 1
ATOM 506 O O . VAL A 1 64 ? 14.484 -81.938 -16.594 1 94.94 64 VAL A O 1
ATOM 509 N N . CYS A 1 65 ? 14.234 -80.375 -15 1 95.75 65 CYS A N 1
ATOM 510 C CA . CYS A 1 65 ? 15.641 -80 -15.055 1 95.75 65 CYS A CA 1
ATOM 511 C C . CYS A 1 65 ? 16.344 -80.312 -13.758 1 95.75 65 CYS A C 1
ATOM 513 O O . CYS A 1 65 ? 15.789 -80.188 -12.672 1 95.75 65 CYS A O 1
ATOM 515 N N . GLN A 1 66 ? 17.562 -80.875 -13.93 1 96.19 66 GLN A N 1
ATOM 516 C CA . GLN A 1 66 ? 18.469 -81 -12.797 1 96.19 66 GLN A CA 1
ATOM 517 C C . GLN A 1 66 ? 19.438 -79.812 -12.742 1 96.19 66 GLN A C 1
ATOM 519 O O . GLN A 1 66 ? 20.266 -79.625 -13.641 1 96.19 66 GLN A O 1
ATOM 524 N N . VAL A 1 67 ? 19.297 -79.062 -11.664 1 97.12 67 VAL A N 1
ATOM 525 C CA . VAL A 1 67 ? 20.062 -77.812 -11.578 1 97.12 67 VAL A CA 1
ATOM 526 C C . VAL A 1 67 ? 21.062 -77.875 -10.438 1 97.12 67 VAL A C 1
ATOM 528 O O . VAL A 1 67 ? 20.703 -78.25 -9.312 1 97.12 67 VAL A O 1
ATOM 531 N N . ASP A 1 68 ? 22.328 -77.562 -10.766 1 97.06 68 ASP A N 1
ATOM 532 C CA . ASP A 1 68 ? 23.391 -77.5 -9.773 1 97.06 68 ASP A CA 1
ATOM 533 C C . ASP A 1 68 ? 23.516 -76.062 -9.188 1 97.06 68 ASP A C 1
ATOM 535 O O . ASP A 1 68 ? 23.766 -75.125 -9.922 1 97.06 68 ASP A O 1
ATOM 539 N N . ILE A 1 69 ? 23.406 -75.938 -7.895 1 94.75 69 ILE A N 1
ATOM 540 C CA . ILE A 1 69 ? 23.516 -74.625 -7.254 1 94.75 69 ILE A CA 1
ATOM 541 C C . ILE A 1 69 ? 24.766 -74.562 -6.387 1 94.75 69 ILE A C 1
ATOM 543 O O . ILE A 1 69 ? 24.875 -73.75 -5.5 1 94.75 69 ILE A O 1
ATOM 547 N N . GLY A 1 70 ? 25.781 -75.5 -6.684 1 92 70 GLY A N 1
ATOM 548 C CA . GLY A 1 70 ? 27.047 -75.5 -5.941 1 92 70 GLY A CA 1
ATOM 549 C C . GLY A 1 70 ? 27.031 -76.5 -4.789 1 92 70 GLY A C 1
ATOM 550 O O . GLY A 1 70 ? 27.781 -77.438 -4.789 1 92 70 GLY A O 1
ATOM 551 N N . GLU A 1 71 ? 26.078 -76.375 -3.889 1 88.81 71 GLU A N 1
ATOM 552 C CA . GLU A 1 71 ? 26.016 -77.188 -2.705 1 88.81 71 GLU A CA 1
ATOM 553 C C . GLU A 1 71 ? 25.234 -78.5 -2.986 1 88.81 71 GLU A C 1
ATOM 555 O O . GLU A 1 71 ? 25.531 -79.562 -2.42 1 88.81 71 GLU A O 1
ATOM 560 N N . GLU A 1 72 ? 24.266 -78.375 -3.789 1 91.38 72 GLU A N 1
ATOM 561 C CA . GLU A 1 72 ? 23.422 -79.562 -4.059 1 91.38 72 GLU A CA 1
ATOM 562 C C . GLU A 1 72 ? 22.797 -79.5 -5.449 1 91.38 72 GLU A C 1
ATOM 564 O O . GLU A 1 72 ? 22.797 -78.438 -6.078 1 91.38 72 GLU A O 1
ATOM 569 N N . ARG A 1 73 ? 22.406 -80.688 -5.879 1 94.25 73 ARG A N 1
ATOM 570 C CA . ARG A 1 73 ? 21.641 -80.812 -7.109 1 94.25 73 ARG A CA 1
ATOM 571 C C . ARG A 1 73 ? 20.141 -80.812 -6.82 1 94.25 73 ARG A C 1
ATOM 573 O O . ARG A 1 73 ? 19.688 -81.562 -5.953 1 94.25 73 ARG A O 1
ATOM 580 N N . ARG A 1 74 ? 19.438 -79.938 -7.516 1 94.31 74 ARG A N 1
ATOM 581 C CA . ARG A 1 74 ? 18 -79.812 -7.27 1 94.31 74 ARG A CA 1
ATOM 582 C C . ARG A 1 74 ? 17.203 -80.062 -8.539 1 94.31 74 ARG A C 1
ATOM 584 O O . ARG A 1 74 ? 17.594 -79.688 -9.633 1 94.31 74 ARG A O 1
ATOM 591 N N . GLN A 1 75 ? 16.188 -80.812 -8.367 1 94.56 75 GLN A N 1
ATOM 592 C CA . GLN A 1 75 ? 15.242 -81.062 -9.461 1 94.56 75 GLN A CA 1
ATOM 593 C C . GLN A 1 75 ? 14.219 -79.938 -9.547 1 94.56 75 GLN A C 1
ATOM 595 O O . GLN A 1 75 ? 13.547 -79.625 -8.555 1 94.56 75 GLN A O 1
ATOM 600 N N . ILE A 1 76 ? 14.141 -79.25 -10.648 1 95.19 76 ILE A N 1
ATOM 601 C CA . ILE A 1 76 ? 13.219 -78.188 -10.836 1 95.19 76 ILE A CA 1
ATOM 602 C C . ILE A 1 76 ? 12.406 -78.375 -12.117 1 95.19 76 ILE A C 1
ATOM 604 O O . ILE A 1 76 ? 12.961 -78.688 -13.172 1 95.19 76 ILE A O 1
ATOM 608 N N . VAL A 1 77 ? 11.078 -78.25 -12.008 1 94.19 77 VAL A N 1
ATOM 609 C CA . VAL A 1 77 ? 10.203 -78.312 -13.172 1 94.19 77 VAL A CA 1
ATOM 610 C C . VAL A 1 77 ? 10.008 -76.875 -13.75 1 94.19 77 VAL A C 1
ATOM 612 O O . VAL A 1 77 ? 9.625 -75.938 -13.039 1 94.19 77 VAL A O 1
ATOM 615 N N . CYS A 1 78 ? 10.383 -76.688 -14.969 1 92.5 78 CYS A N 1
ATOM 616 C CA . CYS A 1 78 ? 10.344 -75.375 -15.609 1 92.5 78 CYS A CA 1
ATOM 617 C C . CYS A 1 78 ? 9.492 -75.375 -16.875 1 92.5 78 CYS A C 1
ATOM 619 O O . CYS A 1 78 ? 9.594 -76.312 -17.672 1 92.5 78 CYS A O 1
ATOM 621 N N . GLY A 1 79 ? 8.609 -74.375 -17.016 1 90.31 79 GLY A N 1
ATOM 622 C CA . GLY A 1 79 ? 7.727 -74.312 -18.172 1 90.31 79 GLY A CA 1
ATOM 623 C C . GLY A 1 79 ? 8.281 -73.5 -19.297 1 90.31 79 GLY A C 1
ATOM 624 O O . GLY A 1 79 ? 7.691 -73.438 -20.375 1 90.31 79 GLY A O 1
ATOM 625 N N . ALA A 1 80 ? 9.414 -72.875 -19.141 1 90.69 80 ALA A N 1
ATOM 626 C CA . ALA A 1 80 ? 9.984 -72 -20.172 1 90.69 80 ALA A CA 1
ATOM 627 C C . ALA A 1 80 ? 10.516 -72.812 -21.344 1 90.69 80 ALA A C 1
ATOM 629 O O . ALA A 1 80 ? 11.141 -73.875 -21.156 1 90.69 80 ALA A O 1
ATOM 630 N N . LYS A 1 81 ? 10.359 -72.25 -22.562 1 90.12 81 LYS A N 1
ATOM 631 C CA . LYS A 1 81 ? 10.75 -72.938 -23.781 1 90.12 81 LYS A CA 1
ATOM 632 C C . LYS A 1 81 ? 12.258 -72.875 -24 1 90.12 81 LYS A C 1
ATOM 634 O O . LYS A 1 81 ? 12.836 -73.688 -24.672 1 90.12 81 LYS A O 1
ATOM 639 N N . ASN A 1 82 ? 12.922 -71.875 -23.438 1 91.88 82 ASN A N 1
ATOM 640 C CA . ASN A 1 82 ? 14.32 -71.688 -23.766 1 91.88 82 ASN A CA 1
ATOM 641 C C . ASN A 1 82 ? 15.25 -72.312 -22.734 1 91.88 82 ASN A C 1
ATOM 643 O O . ASN A 1 82 ? 16.453 -72.062 -22.734 1 91.88 82 ASN A O 1
ATOM 647 N N . VAL A 1 83 ? 14.742 -73.125 -21.891 1 94.75 83 VAL A N 1
ATOM 648 C CA . VAL A 1 83 ? 15.602 -73.75 -20.906 1 94.75 83 VAL A CA 1
ATOM 649 C C . VAL A 1 83 ? 16.297 -74.938 -21.562 1 94.75 83 VAL A C 1
ATOM 651 O O . VAL A 1 83 ? 15.695 -75.688 -22.359 1 94.75 83 VAL A O 1
ATOM 654 N N . ALA A 1 84 ? 17.578 -75.062 -21.344 1 94.44 84 ALA A N 1
ATOM 655 C CA . ALA A 1 84 ? 18.375 -76.125 -21.938 1 94.44 84 ALA A CA 1
ATOM 656 C C . ALA A 1 84 ? 19.547 -76.5 -21.031 1 94.44 84 ALA A C 1
ATOM 658 O O . ALA A 1 84 ? 19.969 -75.75 -20.188 1 94.44 84 ALA A O 1
ATOM 659 N N . ALA A 1 85 ? 20.016 -77.75 -21.297 1 95.25 85 ALA A N 1
ATOM 660 C CA . ALA A 1 85 ? 21.156 -78.25 -20.531 1 95.25 85 ALA A CA 1
ATOM 661 C C . ALA A 1 85 ? 22.406 -77.375 -20.828 1 95.25 85 ALA A C 1
ATOM 663 O O . ALA A 1 85 ? 22.625 -77 -21.984 1 95.25 85 ALA A O 1
ATOM 664 N N . GLY A 1 86 ? 23.172 -77.062 -19.797 1 94.25 86 GLY A N 1
ATOM 665 C CA . GLY A 1 86 ? 24.422 -76.375 -19.953 1 94.25 86 GLY A CA 1
ATOM 666 C C . GLY A 1 86 ? 24.281 -74.875 -19.688 1 94.25 86 GLY A C 1
ATOM 667 O O . GLY A 1 86 ? 25.297 -74.125 -19.609 1 94.25 86 GLY A O 1
ATOM 668 N N . GLN A 1 87 ? 23.062 -74.438 -19.469 1 95.81 87 GLN A N 1
ATOM 669 C CA . GLN A 1 87 ? 22.828 -73 -19.297 1 95.81 87 GLN A CA 1
ATOM 670 C C . GLN A 1 87 ? 23.016 -72.562 -17.859 1 95.81 87 GLN A C 1
ATOM 672 O O . GLN A 1 87 ? 22.672 -73.312 -16.922 1 95.81 87 GLN A O 1
ATOM 677 N N . TRP A 1 88 ? 23.609 -71.375 -17.734 1 97.25 88 TRP A N 1
ATOM 678 C CA . TRP A 1 88 ? 23.625 -70.688 -16.438 1 97.25 88 TRP A CA 1
ATOM 679 C C . TRP A 1 88 ? 22.344 -69.875 -16.219 1 97.25 88 TRP A C 1
ATOM 681 O O . TRP A 1 88 ? 21.938 -69.125 -17.078 1 97.25 88 TRP A O 1
ATOM 691 N N . VAL A 1 89 ? 21.672 -70.125 -15.047 1 97.31 89 VAL A N 1
ATOM 692 C CA . VAL A 1 89 ? 20.344 -69.5 -14.867 1 97.31 89 VAL A CA 1
ATOM 693 C C . VAL A 1 89 ? 20.219 -68.938 -13.445 1 97.31 89 VAL A C 1
ATOM 695 O O . VAL A 1 89 ? 21.062 -69.25 -12.586 1 97.31 89 VAL A O 1
ATOM 698 N N . ALA A 1 90 ? 19.266 -68.062 -13.266 1 96.88 90 ALA A N 1
ATOM 699 C CA . ALA A 1 90 ? 18.891 -67.625 -11.938 1 96.88 90 ALA A CA 1
ATOM 700 C C . ALA A 1 90 ? 17.844 -68.5 -11.305 1 96.88 90 ALA A C 1
ATOM 702 O O . ALA A 1 90 ? 16.766 -68.75 -11.875 1 96.88 90 ALA A O 1
ATOM 703 N N . VAL A 1 91 ? 18.141 -69 -10.125 1 96.62 91 VAL A N 1
ATOM 704 C CA . VAL A 1 91 ? 17.281 -69.938 -9.484 1 96.62 91 VAL A CA 1
ATOM 705 C C . VAL A 1 91 ? 16.766 -69.375 -8.156 1 96.62 91 VAL A C 1
ATOM 707 O O . VAL A 1 91 ? 17.562 -69 -7.285 1 96.62 91 VAL A O 1
ATOM 710 N N . ALA A 1 92 ? 15.547 -69.438 -8.031 1 96.44 92 ALA A N 1
ATOM 711 C CA . ALA A 1 92 ? 14.914 -69.062 -6.762 1 96.44 92 ALA A CA 1
ATOM 712 C C . ALA A 1 92 ? 14.742 -70.312 -5.875 1 96.44 92 ALA A C 1
ATOM 714 O O . ALA A 1 92 ? 14.102 -71.25 -6.273 1 96.44 92 ALA A O 1
ATOM 715 N N . LEU A 1 93 ? 15.242 -70.188 -4.727 1 95.44 93 LEU A N 1
ATOM 716 C CA . LEU A 1 93 ? 15.188 -71.312 -3.785 1 95.44 93 LEU A CA 1
ATOM 717 C C . LEU A 1 93 ? 13.938 -71.188 -2.918 1 95.44 93 LEU A C 1
ATOM 719 O O . LEU A 1 93 ? 13.211 -70.188 -2.963 1 95.44 93 LEU A O 1
ATOM 723 N N . GLU A 1 94 ? 13.789 -72.312 -2.193 1 92.62 94 GLU A N 1
ATOM 724 C CA . GLU A 1 94 ? 12.648 -72.312 -1.279 1 92.62 94 GLU A CA 1
ATOM 725 C C . GLU A 1 94 ? 12.727 -71.188 -0.283 1 92.62 94 GLU A C 1
ATOM 727 O O . GLU A 1 94 ? 13.773 -70.938 0.31 1 92.62 94 GLU A O 1
ATOM 732 N N . GLY A 1 95 ? 11.594 -70.438 -0.2 1 92.5 95 GLY A N 1
ATOM 733 C CA . GLY A 1 95 ? 11.539 -69.312 0.722 1 92.5 95 GLY A CA 1
ATOM 734 C C . GLY A 1 95 ? 11.812 -68 0.052 1 92.5 95 GLY A C 1
ATOM 735 O O . GLY A 1 95 ? 11.633 -66.938 0.665 1 92.5 95 GLY A O 1
ATOM 736 N N . ALA A 1 96 ? 12.242 -68 -1.178 1 93.75 96 ALA A N 1
ATOM 737 C CA . ALA A 1 96 ? 12.508 -66.75 -1.895 1 93.75 96 ALA A CA 1
ATOM 738 C C . ALA A 1 96 ? 11.219 -66 -2.162 1 93.75 96 ALA A C 1
ATOM 740 O O . ALA A 1 96 ? 10.227 -66.562 -2.627 1 93.75 96 ALA A O 1
ATOM 741 N N . LYS A 1 97 ? 11.211 -64.75 -1.839 1 92.75 97 LYS A N 1
ATOM 742 C CA . LYS A 1 97 ? 10.062 -63.906 -2.107 1 92.75 97 LYS A CA 1
ATOM 743 C C . LYS A 1 97 ? 10.227 -63.156 -3.436 1 92.75 97 LYS A C 1
ATOM 745 O O . LYS A 1 97 ? 10.938 -62.156 -3.514 1 92.75 97 LYS A O 1
ATOM 750 N N . ILE A 1 98 ? 9.586 -63.531 -4.465 1 88.5 98 ILE A N 1
ATOM 751 C CA . ILE A 1 98 ? 9.734 -63 -5.816 1 88.5 98 ILE A CA 1
ATOM 752 C C . ILE A 1 98 ? 8.812 -61.781 -5.996 1 88.5 98 ILE A C 1
ATOM 754 O O . ILE A 1 98 ? 9.188 -60.812 -6.652 1 88.5 98 ILE A O 1
ATOM 758 N N . SER A 1 99 ? 7.672 -61.812 -5.531 1 83.69 99 SER A N 1
ATOM 759 C CA . SER A 1 99 ? 6.727 -60.719 -5.508 1 83.69 99 SER A CA 1
ATOM 760 C C . SER A 1 99 ? 5.977 -60.656 -4.18 1 83.69 99 SER A C 1
ATOM 762 O O . SER A 1 99 ? 6.191 -61.5 -3.303 1 83.69 99 SER A O 1
ATOM 764 N N . ASP A 1 100 ? 5.316 -59.594 -4.074 1 78.75 100 ASP A N 1
ATOM 765 C CA . ASP A 1 100 ? 4.543 -59.438 -2.842 1 78.75 100 ASP A CA 1
ATOM 766 C C . ASP A 1 100 ? 3.572 -60.594 -2.666 1 78.75 100 ASP A C 1
ATOM 768 O O . ASP A 1 100 ? 3.211 -60.969 -1.54 1 78.75 100 ASP A O 1
ATOM 772 N N . THR A 1 101 ? 3.316 -61.25 -3.785 1 81.5 101 THR A N 1
ATOM 773 C CA . THR A 1 101 ? 2.275 -62.281 -3.693 1 81.5 101 THR A CA 1
ATOM 774 C C . THR A 1 101 ? 2.852 -63.656 -3.943 1 81.5 101 THR A C 1
ATOM 776 O O . THR A 1 101 ? 2.164 -64.688 -3.758 1 81.5 101 THR A O 1
ATOM 779 N N . LEU A 1 102 ? 4.156 -63.812 -4.383 1 86.44 102 LEU A N 1
ATOM 780 C CA . LEU A 1 102 ? 4.672 -65.125 -4.789 1 86.44 102 LEU A CA 1
ATOM 781 C C . LEU A 1 102 ? 5.895 -65.5 -3.965 1 86.44 102 LEU A C 1
ATOM 783 O O . LEU A 1 102 ? 6.938 -64.812 -4.059 1 86.44 102 LEU A O 1
ATOM 787 N N . THR A 1 103 ? 5.766 -66.438 -3.104 1 91.25 103 THR A N 1
ATOM 788 C CA . THR A 1 103 ? 6.859 -67.062 -2.357 1 91.25 103 THR A CA 1
ATOM 789 C C . THR A 1 103 ? 7.094 -68.5 -2.818 1 91.25 103 THR A C 1
ATOM 791 O O . THR A 1 103 ? 6.152 -69.25 -2.887 1 91.25 103 THR A O 1
ATOM 794 N N . ILE A 1 104 ? 8.305 -68.812 -3.148 1 92.12 104 ILE A N 1
ATOM 795 C CA . ILE A 1 104 ? 8.633 -70.125 -3.73 1 92.12 104 ILE A CA 1
ATOM 796 C C . ILE A 1 104 ? 8.609 -71.188 -2.645 1 92.12 104 ILE A C 1
ATOM 798 O O . ILE A 1 104 ? 9.242 -71 -1.596 1 92.12 104 ILE A O 1
ATOM 802 N N . LYS A 1 105 ? 7.801 -72.188 -2.873 1 88.88 105 LYS A N 1
ATOM 803 C CA . LYS A 1 105 ? 7.695 -73.312 -1.995 1 88.88 105 LYS A CA 1
ATOM 804 C C . LYS A 1 105 ? 7.941 -74.625 -2.766 1 88.88 105 LYS A C 1
ATOM 806 O O . LYS A 1 105 ? 7.91 -74.625 -3.998 1 88.88 105 LYS A O 1
ATOM 811 N N . LYS A 1 106 ? 8.312 -75.688 -1.955 1 86.62 106 LYS A N 1
ATOM 812 C CA . LYS A 1 106 ? 8.406 -77 -2.572 1 86.62 106 LYS A CA 1
ATOM 813 C C . LYS A 1 106 ? 7.047 -77.438 -3.105 1 86.62 106 LYS A C 1
ATOM 815 O O . LYS A 1 106 ? 6.027 -77.312 -2.428 1 86.62 106 LYS A O 1
ATOM 820 N N . ALA A 1 107 ? 6.973 -77.75 -4.391 1 85.12 107 ALA A N 1
ATOM 821 C CA . ALA A 1 107 ? 5.688 -78.125 -4.961 1 85.12 107 ALA A CA 1
ATOM 822 C C . ALA A 1 107 ? 5.836 -79.375 -5.867 1 85.12 107 ALA A C 1
ATOM 824 O O . ALA A 1 107 ? 6.945 -79.688 -6.285 1 85.12 107 ALA A O 1
ATOM 825 N N . LYS A 1 108 ? 4.762 -80.125 -5.957 1 86.94 108 LYS A N 1
ATOM 826 C CA . LYS A 1 108 ? 4.691 -81.25 -6.91 1 86.94 108 LYS A CA 1
ATOM 827 C C . LYS A 1 108 ? 3.879 -80.812 -8.141 1 86.94 108 LYS A C 1
ATOM 829 O O . LYS A 1 108 ? 2.705 -80.5 -8.023 1 86.94 108 LYS A O 1
ATOM 834 N N . LEU A 1 109 ? 4.566 -80.75 -9.242 1 85.62 109 LEU A N 1
ATOM 835 C CA . LEU A 1 109 ? 3.889 -80.375 -10.484 1 85.62 109 LEU A CA 1
ATOM 836 C C . LEU A 1 109 ? 3.666 -81.625 -11.336 1 85.62 109 LEU A C 1
ATOM 838 O O . LEU A 1 109 ? 4.617 -82.188 -11.875 1 85.62 109 LEU A O 1
ATOM 842 N N . ARG A 1 110 ? 2.488 -82.062 -11.445 1 86.75 110 ARG A N 1
ATOM 843 C CA . ARG A 1 110 ? 2.066 -83.25 -12.203 1 86.75 110 ARG A CA 1
ATOM 844 C C . ARG A 1 110 ? 2.857 -84.438 -11.781 1 86.75 110 ARG A C 1
ATOM 846 O O . ARG A 1 110 ? 3.383 -85.188 -12.633 1 86.75 110 ARG A O 1
ATOM 853 N N . GLY A 1 111 ? 3.121 -84.625 -10.555 1 86.19 111 GLY A N 1
ATOM 854 C CA . GLY A 1 111 ? 3.674 -85.875 -9.977 1 86.19 111 GLY A CA 1
ATOM 855 C C . GLY A 1 111 ? 5.164 -85.75 -9.719 1 86.19 111 GLY A C 1
ATOM 856 O O . GLY A 1 111 ? 5.73 -86.625 -9.031 1 86.19 111 GLY A O 1
ATOM 857 N N . ILE A 1 112 ? 5.781 -84.75 -10.312 1 91.56 112 ILE A N 1
ATOM 858 C CA . ILE A 1 112 ? 7.223 -84.625 -10.133 1 91.56 112 ILE A CA 1
ATOM 859 C C . ILE A 1 112 ? 7.531 -83.438 -9.195 1 91.56 112 ILE A C 1
ATOM 861 O O . ILE A 1 112 ? 6.973 -82.375 -9.344 1 91.56 112 ILE A O 1
ATOM 865 N N . GLU A 1 113 ? 8.414 -83.75 -8.219 1 91.5 113 GLU A N 1
ATOM 866 C CA . GLU A 1 113 ? 8.781 -82.75 -7.227 1 91.5 113 GLU A CA 1
ATOM 867 C C . GLU A 1 113 ? 9.641 -81.625 -7.84 1 91.5 113 GLU A C 1
ATOM 869 O O . GLU A 1 113 ? 10.539 -81.938 -8.641 1 91.5 113 GLU A O 1
ATOM 874 N N . SER A 1 114 ? 9.289 -80.375 -7.531 1 93.31 114 SER A N 1
ATOM 875 C CA . SER A 1 114 ? 10.055 -79.25 -7.949 1 93.31 114 SER A CA 1
ATOM 876 C C . SER A 1 114 ? 10.602 -78.438 -6.742 1 93.31 114 SER A C 1
ATOM 878 O O . SER A 1 114 ? 9.828 -77.938 -5.93 1 93.31 114 SER A O 1
ATOM 880 N N . GLN A 1 115 ? 11.938 -78.375 -6.609 1 92.69 115 GLN A N 1
ATOM 881 C CA . GLN A 1 115 ? 12.594 -77.812 -5.457 1 92.69 115 GLN A CA 1
ATOM 882 C C . GLN A 1 115 ? 13.133 -76.375 -5.809 1 92.69 115 GLN A C 1
ATOM 884 O O . GLN A 1 115 ? 14.297 -76.062 -5.539 1 92.69 115 GLN A O 1
ATOM 889 N N . GLY A 1 116 ? 12.336 -75.562 -6.398 1 93.38 116 GLY A N 1
ATOM 890 C CA . GLY A 1 116 ? 12.711 -74.188 -6.762 1 93.38 116 GLY A CA 1
ATOM 891 C C . GLY A 1 116 ? 12.117 -73.75 -8.086 1 93.38 116 GLY A C 1
ATOM 892 O O . GLY A 1 116 ? 11.211 -74.375 -8.617 1 93.38 116 GLY A O 1
ATOM 893 N N . MET A 1 117 ? 12.641 -72.562 -8.602 1 94.19 117 MET A N 1
ATOM 894 C CA . MET A 1 117 ? 12.133 -72 -9.852 1 94.19 117 MET A CA 1
ATOM 895 C C . MET A 1 117 ? 13.25 -71.375 -10.641 1 94.19 117 MET A C 1
ATOM 897 O O . MET A 1 117 ? 14.039 -70.562 -10.086 1 94.19 117 MET A O 1
ATOM 901 N N . ILE A 1 118 ? 13.391 -71.688 -11.898 1 95.75 118 ILE A N 1
ATOM 902 C CA . ILE A 1 118 ? 14.258 -70.938 -12.789 1 95.75 118 ILE A CA 1
ATOM 903 C C . ILE A 1 118 ? 13.547 -69.688 -13.242 1 95.75 118 ILE A C 1
ATOM 905 O O . ILE A 1 118 ? 12.461 -69.75 -13.828 1 95.75 118 ILE A O 1
ATOM 909 N N . CYS A 1 119 ? 14.133 -68.562 -13.047 1 95.62 119 CYS A N 1
ATOM 910 C CA . CYS A 1 119 ? 13.406 -67.312 -13.094 1 95.62 119 CYS A CA 1
ATOM 911 C C . CYS A 1 119 ? 13.703 -66.562 -14.383 1 95.62 119 CYS A C 1
ATOM 913 O O . CYS A 1 119 ? 14.797 -66.625 -14.938 1 95.62 119 CYS A O 1
ATOM 915 N N . SER A 1 120 ? 12.68 -65.75 -14.758 1 95 120 SER A N 1
ATOM 916 C CA . SER A 1 120 ? 12.859 -64.75 -15.797 1 95 120 SER A CA 1
ATOM 917 C C . SER A 1 120 ? 13.266 -63.375 -15.203 1 95 120 SER A C 1
ATOM 919 O O . SER A 1 120 ? 13.203 -63.188 -13.984 1 95 120 SER A O 1
ATOM 921 N N . SER A 1 121 ? 13.711 -62.469 -16.109 1 95.31 121 SER A N 1
ATOM 922 C CA . SER A 1 121 ? 14.102 -61.156 -15.648 1 95.31 121 SER A CA 1
ATOM 923 C C . SER A 1 121 ? 12.914 -60.406 -15.055 1 95.31 121 SER A C 1
ATOM 925 O O . SER A 1 121 ? 13.031 -59.781 -14 1 95.31 121 SER A O 1
ATOM 927 N N . SER A 1 122 ? 11.773 -60.5 -15.641 1 93.94 122 SER A N 1
ATOM 928 C CA . SER A 1 122 ? 10.578 -59.781 -15.211 1 93.94 122 SER A CA 1
ATOM 929 C C . SER A 1 122 ? 10.102 -60.281 -13.844 1 93.94 122 SER A C 1
ATOM 931 O O . SER A 1 122 ? 9.625 -59.469 -13.031 1 93.94 122 SER A O 1
ATOM 933 N N . GLU A 1 123 ? 10.219 -61.531 -13.633 1 93.06 123 GLU A N 1
ATOM 934 C CA . GLU A 1 123 ? 9.812 -62.125 -12.359 1 93.06 123 GLU A CA 1
ATOM 935 C C . GLU A 1 123 ? 10.68 -61.594 -11.211 1 93.06 123 GLU A C 1
ATOM 937 O O . GLU A 1 123 ? 10.227 -61.5 -10.07 1 93.06 123 GLU A O 1
ATOM 942 N N . LEU A 1 124 ? 11.836 -61.312 -11.57 1 93.81 124 LEU A N 1
ATOM 943 C CA . LEU A 1 124 ? 12.773 -60.812 -10.555 1 93.81 124 LEU A CA 1
ATOM 944 C C . LEU A 1 124 ? 12.688 -59.312 -10.398 1 93.81 124 LEU A C 1
ATOM 946 O O . LEU A 1 124 ? 13.445 -58.719 -9.625 1 93.81 124 LEU A O 1
ATOM 950 N N . GLY A 1 125 ? 11.836 -58.625 -11.172 1 91.38 125 GLY A N 1
ATOM 951 C CA . GLY A 1 125 ? 11.602 -57.188 -11.031 1 91.38 125 GLY A CA 1
ATOM 952 C C . GLY A 1 125 ? 12.414 -56.375 -12.008 1 91.38 125 GLY A C 1
ATOM 953 O O . GLY A 1 125 ? 12.398 -55.125 -11.953 1 91.38 125 GLY A O 1
ATOM 954 N N . PHE A 1 126 ? 13.109 -57.031 -12.867 1 94.19 126 PHE A N 1
ATOM 955 C CA . PHE A 1 126 ? 13.914 -56.344 -13.875 1 94.19 126 PHE A CA 1
ATOM 956 C C . PHE A 1 126 ? 13.156 -56.25 -15.188 1 94.19 126 PHE A C 1
ATOM 958 O O . PHE A 1 126 ? 12.109 -56.875 -15.367 1 94.19 126 PHE A O 1
ATOM 965 N N . PRO A 1 127 ? 13.656 -55.375 -16.078 1 94.19 127 PRO A N 1
ATOM 966 C CA . PRO A 1 127 ? 12.961 -55.219 -17.359 1 94.19 127 PRO A CA 1
ATOM 967 C C . PRO A 1 127 ? 12.891 -56.531 -18.141 1 94.19 127 PRO A C 1
ATOM 969 O O . PRO A 1 127 ? 13.781 -57.375 -18.031 1 94.19 127 PRO A O 1
ATOM 972 N N . LYS A 1 128 ? 11.906 -56.625 -18.906 1 94.69 128 LYS A N 1
ATOM 973 C CA . LYS A 1 128 ? 11.695 -57.812 -19.719 1 94.69 128 LYS A CA 1
ATOM 974 C C . LYS A 1 128 ? 12.75 -57.938 -20.812 1 94.69 128 LYS A C 1
ATOM 976 O O . LYS A 1 128 ? 12.969 -57 -21.562 1 94.69 128 LYS A O 1
ATOM 981 N N . LEU A 1 129 ? 13.359 -59.062 -20.875 1 93.94 129 LEU A N 1
ATOM 982 C CA . LEU A 1 129 ? 14.398 -59.281 -21.875 1 93.94 129 LEU A CA 1
ATOM 983 C C . LEU A 1 129 ? 13.883 -60.188 -22.984 1 93.94 129 LEU A C 1
ATOM 985 O O . LEU A 1 129 ? 14.188 -60 -24.156 1 93.94 129 LEU A O 1
ATOM 989 N N . ASN A 1 130 ? 13.172 -61.219 -22.562 1 91.56 130 ASN A N 1
ATOM 990 C CA . ASN A 1 130 ? 12.617 -62.219 -23.469 1 91.56 130 ASN A CA 1
ATOM 991 C C . ASN A 1 130 ? 11.391 -62.906 -22.875 1 91.56 130 ASN A C 1
ATOM 993 O O . ASN A 1 130 ? 10.953 -62.562 -21.781 1 91.56 130 ASN A O 1
ATOM 997 N N . GLU A 1 131 ? 10.805 -63.844 -23.719 1 89.81 131 GLU A N 1
ATOM 998 C CA . GLU A 1 131 ? 9.594 -64.5 -23.281 1 89.81 131 GLU A CA 1
ATOM 999 C C . GLU A 1 131 ? 9.93 -65.75 -22.422 1 89.81 131 GLU A C 1
ATOM 1001 O O . GLU A 1 131 ? 9.031 -66.375 -21.859 1 89.81 131 GLU A O 1
ATOM 1006 N N . GLY A 1 132 ? 11.125 -65.938 -22.016 1 92.56 132 GLY A N 1
ATOM 1007 C CA . GLY A 1 132 ? 11.516 -67.125 -21.219 1 92.56 132 GLY A CA 1
ATOM 1008 C C . GLY A 1 132 ? 12.414 -66.75 -20.047 1 92.56 132 GLY A C 1
ATOM 1009 O O . GLY A 1 132 ? 12.273 -65.688 -19.453 1 92.56 132 GLY A O 1
ATOM 1010 N N . ILE A 1 133 ? 13.188 -67.75 -19.672 1 94.81 133 ILE A N 1
ATOM 1011 C CA . ILE A 1 133 ? 14.039 -67.562 -18.5 1 94.81 133 ILE A CA 1
ATOM 1012 C C . ILE A 1 133 ? 15.219 -66.688 -18.859 1 94.81 133 ILE A C 1
ATOM 1014 O O . ILE A 1 133 ? 15.539 -66.5 -20.031 1 94.81 133 ILE A O 1
ATOM 1018 N N . MET A 1 134 ? 15.781 -66.125 -17.859 1 95.88 134 MET A N 1
ATOM 1019 C CA . MET A 1 134 ? 16.969 -65.312 -18.016 1 95.88 134 MET A CA 1
ATOM 1020 C C . MET A 1 134 ? 18.234 -66.188 -18 1 95.88 134 MET A C 1
ATOM 1022 O O . MET A 1 134 ? 18.562 -66.75 -16.969 1 95.88 134 MET A O 1
ATOM 1026 N N . ILE A 1 135 ? 18.859 -66.188 -19.109 1 95.94 135 ILE A N 1
ATOM 1027 C CA . ILE A 1 135 ? 20.109 -66.938 -19.203 1 95.94 135 ILE A CA 1
ATOM 1028 C C . ILE A 1 135 ? 21.281 -66.062 -18.781 1 95.94 135 ILE A C 1
ATOM 1030 O O . ILE A 1 135 ? 21.438 -64.938 -19.281 1 95.94 135 ILE A O 1
ATOM 1034 N N . LEU A 1 136 ? 22.031 -66.438 -17.844 1 96.56 136 LEU A N 1
ATOM 1035 C CA . LEU A 1 136 ? 23.156 -65.688 -17.359 1 96.56 136 LEU A CA 1
ATOM 1036 C C . LEU A 1 136 ? 24.422 -66 -18.172 1 96.56 136 LEU A C 1
ATOM 1038 O O . LEU A 1 136 ? 24.547 -67.062 -18.75 1 96.56 136 LEU A O 1
ATOM 1042 N N . ASP A 1 137 ? 25.234 -65 -18.297 1 94.38 137 ASP A N 1
ATOM 1043 C CA . ASP A 1 137 ? 26.5 -65.188 -19 1 94.38 137 ASP A CA 1
ATOM 1044 C C . ASP A 1 137 ? 27.641 -64.438 -18.328 1 94.38 137 ASP A C 1
ATOM 1046 O O . ASP A 1 137 ? 27.438 -63.781 -17.297 1 94.38 137 ASP A O 1
ATOM 1050 N N . SER A 1 138 ? 28.75 -64.562 -18.828 1 91.38 138 SER A N 1
ATOM 1051 C CA . SER A 1 138 ? 29.969 -64 -18.203 1 91.38 138 SER A CA 1
ATOM 1052 C C . SER A 1 138 ? 30.031 -62.5 -18.281 1 91.38 138 SER A C 1
ATOM 1054 O O . SER A 1 138 ? 30.891 -61.875 -17.672 1 91.38 138 SER A O 1
ATOM 1056 N N . SER A 1 139 ? 29.094 -61.906 -18.984 1 91.12 139 SER A N 1
ATOM 1057 C CA . SER A 1 139 ? 29.094 -60.438 -19.141 1 91.12 139 SER A CA 1
ATOM 1058 C C . SER A 1 139 ? 28.766 -59.75 -17.812 1 91.12 139 SER A C 1
ATOM 1060 O O . SER A 1 139 ? 29.031 -58.562 -17.641 1 91.12 139 SER A O 1
ATOM 1062 N N . ILE A 1 140 ? 28.219 -60.406 -16.828 1 91.31 140 ILE A N 1
ATOM 1063 C CA . ILE A 1 140 ? 27.844 -59.812 -15.555 1 91.31 140 ILE A CA 1
ATOM 1064 C C . ILE A 1 140 ? 28.922 -60.062 -14.508 1 91.31 140 ILE A C 1
ATOM 1066 O O . ILE A 1 140 ? 28.812 -59.625 -13.359 1 91.31 140 ILE A O 1
ATOM 1070 N N . GLY A 1 141 ? 29.906 -60.844 -14.922 1 89.56 141 GLY A N 1
ATOM 1071 C CA . GLY A 1 141 ? 30.984 -61.25 -14.031 1 89.56 141 GLY A CA 1
ATOM 1072 C C . GLY A 1 141 ? 31.203 -62.75 -14 1 89.56 141 GLY A C 1
ATOM 1073 O O . GLY A 1 141 ? 30.547 -63.5 -14.734 1 89.56 141 GLY A O 1
ATOM 1074 N N . GLU A 1 142 ? 32.062 -63.094 -13.086 1 93.56 142 GLU A N 1
ATOM 1075 C CA . GLU A 1 142 ? 32.344 -64.5 -12.93 1 93.56 142 GLU A CA 1
ATOM 1076 C C . GLU A 1 142 ? 31.172 -65.25 -12.25 1 93.56 142 GLU A C 1
ATOM 1078 O O . GLU A 1 142 ? 30.781 -64.875 -11.141 1 93.56 142 GLU A O 1
ATOM 1083 N N . LEU A 1 143 ? 30.641 -66.188 -13.023 1 95.81 143 LEU A N 1
ATOM 1084 C CA . LEU A 1 143 ? 29.5 -66.875 -12.5 1 95.81 143 LEU A CA 1
ATOM 1085 C C . LEU A 1 143 ? 29.953 -68 -11.523 1 95.81 143 LEU A C 1
ATOM 1087 O O . LEU A 1 143 ? 30.812 -68.812 -11.852 1 95.81 143 LEU A O 1
ATOM 1091 N N . LYS A 1 144 ? 29.484 -67.875 -10.344 1 95.88 144 LYS A N 1
ATOM 1092 C CA . LYS A 1 144 ? 29.734 -68.875 -9.305 1 95.88 144 LYS A CA 1
ATOM 1093 C C . LYS A 1 144 ? 28.438 -69.562 -8.844 1 95.88 144 LYS A C 1
ATOM 1095 O O . LYS A 1 144 ? 27.469 -68.875 -8.523 1 95.88 144 LYS A O 1
ATOM 1100 N N . LEU A 1 145 ? 28.547 -70.875 -8.758 1 96.44 145 LEU A N 1
ATOM 1101 C CA . LEU A 1 145 ? 27.375 -71.688 -8.352 1 96.44 145 LEU A CA 1
ATOM 1102 C C . LEU A 1 145 ? 26.969 -71.312 -6.918 1 96.44 145 LEU A C 1
ATOM 1104 O O . LEU A 1 145 ? 27.828 -71.312 -6.027 1 96.44 145 LEU A O 1
ATOM 1108 N N . GLY A 1 146 ? 25.766 -70.938 -6.77 1 95.56 146 GLY A N 1
ATOM 1109 C CA . GLY A 1 146 ? 25.234 -70.75 -5.434 1 95.56 146 GLY A CA 1
ATOM 1110 C C . GLY A 1 146 ? 25.391 -69.25 -4.984 1 95.56 146 GLY A C 1
ATOM 1111 O O . GLY A 1 146 ? 24.859 -68.875 -3.945 1 95.56 146 GLY A O 1
ATOM 1112 N N . LYS A 1 147 ? 26.047 -68.5 -5.738 1 96.12 147 LYS A N 1
ATOM 1113 C CA . LYS A 1 147 ? 26.219 -67.125 -5.402 1 96.12 147 LYS A CA 1
ATOM 1114 C C . LYS A 1 147 ? 24.922 -66.312 -5.586 1 96.12 147 LYS A C 1
ATOM 1116 O O . LYS A 1 147 ? 24.25 -66.5 -6.605 1 96.12 147 LYS A O 1
ATOM 1121 N N . PRO A 1 148 ? 24.594 -65.562 -4.523 1 96.31 148 PRO A N 1
ATOM 1122 C CA . PRO A 1 148 ? 23.375 -64.75 -4.664 1 96.31 148 PRO A CA 1
ATOM 1123 C C . PRO A 1 148 ? 23.438 -63.781 -5.844 1 96.31 148 PRO A C 1
ATOM 1125 O O . PRO A 1 148 ? 24.469 -63.156 -6.074 1 96.31 148 PRO A O 1
ATOM 1128 N N . LEU A 1 149 ? 22.359 -63.656 -6.57 1 96.38 149 LEU A N 1
ATOM 1129 C CA . LEU A 1 149 ? 22.312 -62.844 -7.781 1 96.38 149 LEU A CA 1
ATOM 1130 C C . LEU A 1 149 ? 22.516 -61.375 -7.457 1 96.38 149 LEU A C 1
ATOM 1132 O O . LEU A 1 149 ? 23.141 -60.656 -8.227 1 96.38 149 LEU A O 1
ATOM 1136 N N . HIS A 1 150 ? 22.016 -60.906 -6.309 1 95.44 150 HIS A N 1
ATOM 1137 C CA . HIS A 1 150 ? 22.062 -59.5 -5.934 1 95.44 150 HIS A CA 1
ATOM 1138 C C . HIS A 1 150 ? 23.484 -59.062 -5.633 1 95.44 150 HIS A C 1
ATOM 1140 O O . HIS A 1 150 ? 23.766 -57.875 -5.477 1 95.44 150 HIS A O 1
ATOM 1146 N N . GLU A 1 151 ? 24.375 -60 -5.57 1 94.44 151 GLU A N 1
ATOM 1147 C CA . GLU A 1 151 ? 25.781 -59.625 -5.328 1 94.44 151 GLU A CA 1
ATOM 1148 C C . GLU A 1 151 ? 26.469 -59.188 -6.613 1 94.44 151 GLU A C 1
ATOM 1150 O O . GLU A 1 151 ? 27.562 -58.625 -6.57 1 94.44 151 GLU A O 1
ATOM 1155 N N . TYR A 1 152 ? 25.844 -59.406 -7.746 1 94.25 152 TYR A N 1
ATOM 1156 C CA . TYR A 1 152 ? 26.328 -58.844 -9 1 94.25 152 TYR A CA 1
ATOM 1157 C C . TYR A 1 152 ? 25.828 -57.406 -9.172 1 94.25 152 TYR A C 1
ATOM 1159 O O . TYR A 1 152 ? 24.641 -57.156 -9.031 1 94.25 152 TYR A O 1
ATOM 1167 N N . PRO A 1 153 ? 26.641 -56.531 -9.5 1 89.94 153 PRO A N 1
ATOM 1168 C CA . PRO A 1 153 ? 26.312 -55.094 -9.523 1 89.94 153 PRO A CA 1
ATOM 1169 C C . PRO A 1 153 ? 25.109 -54.781 -10.406 1 89.94 153 PRO A C 1
ATOM 1171 O O . PRO A 1 153 ? 24.297 -53.906 -10.07 1 89.94 153 PRO A O 1
ATOM 1174 N N . LEU A 1 154 ? 24.875 -55.438 -11.469 1 90.75 154 LEU A N 1
ATOM 1175 C CA . LEU A 1 154 ? 23.797 -55.156 -12.422 1 90.75 154 LEU A CA 1
ATOM 1176 C C . LEU A 1 154 ? 22.438 -55.5 -11.812 1 90.75 154 LEU A C 1
ATOM 1178 O O . LEU A 1 154 ? 21.406 -55 -12.281 1 90.75 154 LEU A O 1
ATOM 1182 N N . PHE A 1 155 ? 22.438 -56.344 -10.773 1 95.06 155 PHE A N 1
ATOM 1183 C CA . PHE A 1 155 ? 21.188 -56.812 -10.195 1 95.06 155 PHE A CA 1
ATOM 1184 C C . PHE A 1 155 ? 20.953 -56.156 -8.828 1 95.06 155 PHE A C 1
ATOM 1186 O O . PHE A 1 155 ? 20.094 -56.594 -8.07 1 95.06 155 PHE A O 1
ATOM 1193 N N . SER A 1 156 ? 21.75 -55.188 -8.5 1 93.31 156 SER A N 1
ATOM 1194 C CA . SER A 1 156 ? 21.609 -54.312 -7.324 1 93.31 156 SER A CA 1
ATOM 1195 C C . SER A 1 156 ? 22.125 -52.906 -7.609 1 93.31 156 SER A C 1
ATOM 1197 O O . SER A 1 156 ? 23.312 -52.656 -7.461 1 93.31 156 SER A O 1
ATOM 1199 N N . ASP A 1 157 ? 21.156 -52.094 -8.055 1 92.19 157 ASP A N 1
ATOM 1200 C CA . ASP A 1 157 ? 21.609 -50.781 -8.508 1 92.19 157 ASP A CA 1
ATOM 1201 C C . ASP A 1 157 ? 20.516 -49.719 -8.32 1 92.19 157 ASP A C 1
ATOM 1203 O O . ASP A 1 157 ? 19.375 -50.062 -8.047 1 92.19 157 ASP A O 1
ATOM 1207 N N . ASP A 1 158 ? 20.922 -48.531 -8.305 1 92.88 158 ASP A N 1
ATOM 1208 C CA . ASP A 1 158 ? 20 -47.406 -8.281 1 92.88 158 ASP A CA 1
ATOM 1209 C C . ASP A 1 158 ? 19.688 -46.906 -9.695 1 92.88 158 ASP A C 1
ATOM 1211 O O . ASP A 1 158 ? 20.609 -46.625 -10.477 1 92.88 158 ASP A O 1
ATOM 1215 N N . ILE A 1 159 ? 18.422 -46.844 -10.023 1 94.25 159 ILE A N 1
ATOM 1216 C CA . ILE A 1 159 ? 17.984 -46.469 -11.359 1 94.25 159 ILE A CA 1
ATOM 1217 C C . ILE A 1 159 ? 17.578 -45 -11.359 1 94.25 159 ILE A C 1
ATOM 1219 O O . ILE A 1 159 ? 16.719 -44.594 -10.578 1 94.25 159 ILE A O 1
ATOM 1223 N N . PHE A 1 160 ? 18.188 -44.219 -12.195 1 96.06 160 PHE A N 1
ATOM 1224 C CA . PHE A 1 160 ? 17.859 -42.812 -12.344 1 96.06 160 PHE A CA 1
ATOM 1225 C C . PHE A 1 160 ? 17.25 -42.531 -13.719 1 96.06 160 PHE A C 1
ATOM 1227 O O . PHE A 1 160 ? 17.812 -42.906 -14.742 1 96.06 160 PHE A O 1
ATOM 1234 N N . GLU A 1 161 ? 16.141 -41.969 -13.719 1 96.12 161 GLU A N 1
ATOM 1235 C CA . GLU A 1 161 ? 15.547 -41.469 -14.945 1 96.12 161 GLU A CA 1
ATOM 1236 C C . GLU A 1 161 ? 15.68 -39.938 -15.031 1 96.12 161 GLU A C 1
ATOM 1238 O O . GLU A 1 161 ? 15.188 -39.219 -14.156 1 96.12 161 GLU A O 1
ATOM 1243 N N . ILE A 1 162 ? 16.297 -39.469 -16 1 95.88 162 ILE A N 1
ATOM 1244 C CA . ILE A 1 162 ? 16.547 -38.031 -16.094 1 95.88 162 ILE A CA 1
ATOM 1245 C C . ILE A 1 162 ? 15.891 -37.469 -17.359 1 95.88 162 ILE A C 1
ATOM 1247 O O . ILE A 1 162 ? 15.766 -38.188 -18.359 1 95.88 162 ILE A O 1
ATOM 1251 N N . ASP A 1 163 ? 15.469 -36.219 -17.266 1 94.31 163 ASP A N 1
ATOM 1252 C CA . ASP A 1 163 ? 14.938 -35.469 -18.391 1 94.31 163 ASP A CA 1
ATOM 1253 C C . ASP A 1 163 ? 15.969 -34.469 -18.938 1 94.31 163 ASP A C 1
ATOM 1255 O O . ASP A 1 163 ? 16.484 -33.625 -18.203 1 94.31 163 ASP A O 1
ATOM 1259 N N . ILE A 1 164 ? 16.219 -34.656 -20.219 1 92.19 164 ILE A N 1
ATOM 1260 C CA . ILE A 1 164 ? 17.281 -33.844 -20.828 1 92.19 164 ILE A CA 1
ATOM 1261 C C . ILE A 1 164 ? 16.672 -32.75 -21.703 1 92.19 164 ILE A C 1
ATOM 1263 O O . ILE A 1 164 ? 15.797 -33.031 -22.531 1 92.19 164 ILE A O 1
ATOM 1267 N N . THR A 1 165 ? 17.203 -31.516 -21.547 1 91.5 165 THR A N 1
ATOM 1268 C CA . THR A 1 165 ? 16.703 -30.391 -22.344 1 91.5 165 THR A CA 1
ATOM 1269 C C . THR A 1 165 ? 17.25 -30.469 -23.781 1 91.5 165 THR A C 1
ATOM 1271 O O . THR A 1 165 ? 18.281 -31.078 -24.016 1 91.5 165 THR A O 1
ATOM 1274 N N . PRO A 1 166 ? 16.625 -29.812 -24.703 1 92 166 PRO A N 1
ATOM 1275 C CA . PRO A 1 166 ? 16.984 -29.953 -26.125 1 92 166 PRO A CA 1
ATOM 1276 C C . PRO A 1 166 ? 18.391 -29.453 -26.422 1 92 166 PRO A C 1
ATOM 1278 O O . PRO A 1 166 ? 19 -29.859 -27.422 1 92 166 PRO A O 1
ATOM 1281 N N . ASN A 1 167 ? 18.906 -28.625 -25.594 1 92.62 167 ASN A N 1
ATOM 1282 C CA . ASN A 1 167 ? 20.234 -28.094 -25.891 1 92.62 167 ASN A CA 1
ATOM 1283 C C . ASN A 1 167 ? 21.328 -28.984 -25.328 1 92.62 167 ASN A C 1
ATOM 1285 O O . ASN A 1 167 ? 22.516 -28.734 -25.562 1 92.62 167 ASN A O 1
ATOM 1289 N N . ARG A 1 168 ? 20.922 -30 -24.609 1 94.19 168 ARG A N 1
ATOM 1290 C CA . ARG A 1 168 ? 21.922 -30.828 -23.953 1 94.19 168 ARG A CA 1
ATOM 1291 C C . ARG A 1 168 ? 21.922 -32.25 -24.531 1 94.19 168 ARG A C 1
ATOM 1293 O O . ARG A 1 168 ? 21.953 -33.219 -23.797 1 94.19 168 ARG A O 1
ATOM 1300 N N . GLY A 1 169 ? 22 -32.344 -25.812 1 94.19 169 GLY A N 1
ATOM 1301 C CA . GLY A 1 169 ? 22.078 -33.656 -26.453 1 94.19 169 GLY A CA 1
ATOM 1302 C C . GLY A 1 169 ? 23.297 -34.438 -26.047 1 94.19 169 GLY A C 1
ATOM 1303 O O . GLY A 1 169 ? 23.312 -35.656 -26.172 1 94.19 169 GLY A O 1
ATOM 1304 N N . ASP A 1 170 ? 24.312 -33.781 -25.531 1 94.56 170 ASP A N 1
ATOM 1305 C CA . ASP A 1 170 ? 25.531 -34.438 -25.062 1 94.56 170 ASP A CA 1
ATOM 1306 C C . ASP A 1 170 ? 25.219 -35.344 -23.859 1 94.56 170 ASP A C 1
ATOM 1308 O O . ASP A 1 170 ? 25.922 -36.312 -23.609 1 94.56 170 ASP A O 1
ATOM 1312 N N . CYS A 1 171 ? 24.188 -35.031 -23.188 1 95.62 171 CYS A N 1
ATOM 1313 C CA . CYS A 1 171 ? 23.844 -35.781 -21.984 1 95.62 171 CYS A CA 1
ATOM 1314 C C . CYS A 1 171 ? 22.797 -36.844 -22.312 1 95.62 171 CYS A C 1
ATOM 1316 O O . CYS A 1 171 ? 22.297 -37.531 -21.406 1 95.62 171 CYS A O 1
ATOM 1318 N N . LEU A 1 172 ? 22.469 -37.031 -23.578 1 95.25 172 LEU A N 1
ATOM 1319 C CA . LEU A 1 172 ? 21.6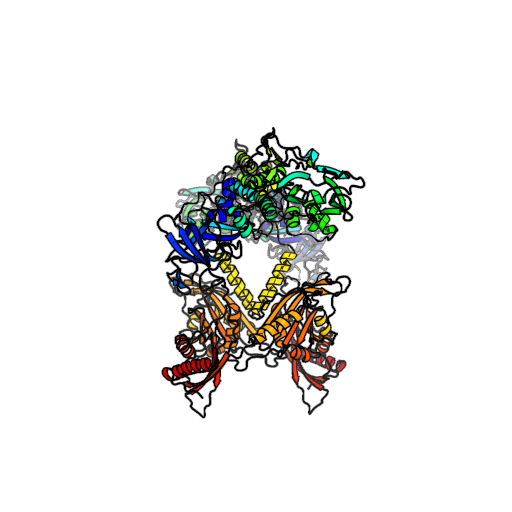72 -38.156 -24 1 95.25 172 LEU A CA 1
ATOM 1320 C C . LEU A 1 172 ? 22.562 -39.406 -24.203 1 95.25 172 LEU A C 1
ATOM 1322 O O . LEU A 1 172 ? 22.406 -40.125 -25.188 1 95.25 172 LEU A O 1
ATOM 1326 N N . SER A 1 173 ? 23.547 -39.5 -23.406 1 96.06 173 SER A N 1
ATOM 1327 C CA . SER A 1 173 ? 24.469 -40.625 -23.391 1 96.06 173 SER A CA 1
ATOM 1328 C C . SER A 1 173 ? 25.016 -40.875 -21.984 1 96.06 173 SER A C 1
ATOM 1330 O O . SER A 1 173 ? 25.078 -39.969 -21.156 1 96.06 173 SER A O 1
ATOM 1332 N N . LEU A 1 174 ? 25.297 -42.094 -21.719 1 96.06 174 LEU A N 1
ATOM 1333 C CA . LEU A 1 174 ? 25.875 -42.438 -20.422 1 96.06 174 LEU A CA 1
ATOM 1334 C C . LEU A 1 174 ? 27.203 -41.75 -20.203 1 96.06 174 LEU A C 1
ATOM 1336 O O . LEU A 1 174 ? 27.516 -41.281 -19.094 1 96.06 174 LEU A O 1
ATOM 1340 N N . TYR A 1 175 ? 27.906 -41.625 -21.266 1 96.12 175 TYR A N 1
ATOM 1341 C CA . TYR A 1 175 ? 29.188 -40.938 -21.234 1 96.12 175 TYR A CA 1
ATOM 1342 C C . TYR A 1 175 ? 29.016 -39.469 -20.844 1 96.12 175 TYR A C 1
ATOM 1344 O O . TYR A 1 175 ? 29.734 -38.938 -19.984 1 96.12 175 TYR A O 1
ATOM 1352 N N . GLY A 1 176 ? 28.141 -38.844 -21.438 1 95.94 176 GLY A N 1
ATOM 1353 C CA . GLY A 1 176 ? 27.875 -37.438 -21.141 1 95.94 176 GLY A CA 1
ATOM 1354 C C . GLY A 1 176 ? 27.453 -37.219 -19.703 1 95.94 176 GLY A C 1
ATOM 1355 O O . GLY A 1 176 ? 27.938 -36.281 -19.047 1 95.94 176 GLY A O 1
ATOM 1356 N N . VAL A 1 177 ? 26.531 -38 -19.219 1 96.62 177 VAL A N 1
ATOM 1357 C CA . VAL A 1 177 ? 26.062 -37.906 -17.828 1 96.62 177 VAL A CA 1
ATOM 1358 C C . VAL A 1 177 ? 27.234 -38.156 -16.875 1 96.62 177 VAL A C 1
ATOM 1360 O O . VAL A 1 177 ? 27.391 -37.438 -15.883 1 96.62 177 VAL A O 1
ATOM 1363 N N . ALA A 1 178 ? 28 -39.156 -17.172 1 96.5 178 ALA A N 1
ATOM 1364 C CA . ALA A 1 178 ? 29.172 -39.438 -16.344 1 96.5 178 ALA A CA 1
ATOM 1365 C C . ALA A 1 178 ? 30.109 -38.25 -16.281 1 96.5 178 ALA A C 1
ATOM 1367 O O . ALA A 1 178 ? 30.656 -37.938 -15.227 1 96.5 178 ALA A O 1
ATOM 1368 N N . ARG A 1 179 ? 30.281 -37.625 -17.359 1 95.81 179 ARG A N 1
ATOM 1369 C CA . ARG A 1 179 ? 31.141 -36.469 -17.438 1 95.81 179 ARG A CA 1
ATOM 1370 C C . ARG A 1 179 ? 30.641 -35.344 -16.531 1 95.81 179 ARG A C 1
ATOM 1372 O O . ARG A 1 179 ? 31.406 -34.75 -15.789 1 95.81 179 ARG A O 1
ATOM 1379 N N . GLU A 1 180 ? 29.391 -35.062 -16.625 1 96.69 180 GLU A N 1
ATOM 1380 C CA . GLU A 1 180 ? 28.781 -34.031 -15.82 1 96.69 180 GLU A CA 1
ATOM 1381 C C . GLU A 1 180 ? 28.938 -34.312 -14.336 1 96.69 180 GLU A C 1
ATOM 1383 O O . GLU A 1 180 ? 29.266 -33.438 -13.555 1 96.69 180 GLU A O 1
ATOM 1388 N N . LEU A 1 181 ? 28.656 -35.562 -13.992 1 96.69 181 LEU A N 1
ATOM 1389 C CA . LEU A 1 181 ? 28.766 -35.938 -12.586 1 96.69 181 LEU A CA 1
ATOM 1390 C C . LEU A 1 181 ? 30.203 -35.906 -12.109 1 96.69 181 LEU A C 1
ATOM 1392 O O . LEU A 1 181 ? 30.484 -35.5 -10.977 1 96.69 181 LEU A O 1
ATOM 1396 N N . ALA A 1 182 ? 31.109 -36.281 -12.93 1 96.62 182 ALA A N 1
ATOM 1397 C CA . ALA A 1 182 ? 32.531 -36.188 -12.594 1 96.62 182 ALA A CA 1
ATOM 1398 C C . ALA A 1 182 ? 32.938 -34.75 -12.336 1 96.62 182 ALA A C 1
ATOM 1400 O O . ALA A 1 182 ? 33.688 -34.469 -11.383 1 96.62 182 ALA A O 1
ATOM 1401 N N . ALA A 1 183 ? 32.5 -33.875 -13.164 1 96 183 ALA A N 1
ATOM 1402 C CA . ALA A 1 183 ? 32.812 -32.469 -13.008 1 96 183 ALA A CA 1
ATOM 1403 C C . ALA A 1 183 ? 32.188 -31.906 -11.727 1 96 183 ALA A C 1
ATOM 1405 O O . ALA A 1 183 ? 32.844 -31.156 -10.984 1 96 183 ALA A O 1
ATOM 1406 N N . ALA A 1 184 ? 30.953 -32.281 -11.5 1 95.69 184 ALA A N 1
ATOM 1407 C CA . ALA A 1 184 ? 30.219 -31.75 -10.336 1 95.69 184 ALA A CA 1
ATOM 1408 C C . ALA A 1 184 ? 30.891 -32.188 -9.039 1 95.69 184 ALA A C 1
ATOM 1410 O O . ALA A 1 184 ? 30.938 -31.406 -8.078 1 95.69 184 ALA A O 1
ATOM 1411 N N . TYR A 1 185 ? 31.406 -33.469 -9.062 1 95.19 185 TYR A N 1
ATOM 1412 C CA . TYR A 1 185 ? 32 -34 -7.84 1 95.19 185 TYR A CA 1
ATOM 1413 C C . TYR A 1 185 ? 33.531 -33.812 -7.859 1 95.19 185 TYR A C 1
ATOM 1415 O O . TYR A 1 185 ? 34.219 -34.219 -6.914 1 95.19 185 TYR A O 1
ATOM 1423 N N . ASP A 1 186 ? 34.062 -33.25 -8.914 1 92.69 186 ASP A N 1
ATOM 1424 C CA . ASP A 1 186 ? 35.5 -33.094 -9.086 1 92.69 186 ASP A CA 1
ATOM 1425 C C . ASP A 1 186 ? 36.219 -34.438 -8.961 1 92.69 186 ASP A C 1
ATOM 1427 O O . ASP A 1 186 ? 37.125 -34.594 -8.172 1 92.69 186 ASP A O 1
ATOM 1431 N N . LEU A 1 187 ? 35.688 -35.406 -9.711 1 94.94 187 LEU A N 1
ATOM 1432 C CA . LEU A 1 187 ? 36.281 -36.75 -9.758 1 94.94 187 LEU A CA 1
ATOM 1433 C C . LEU A 1 187 ? 37 -37 -11.078 1 94.94 187 LEU A C 1
ATOM 1435 O O . LEU A 1 187 ? 36.781 -36.25 -12.047 1 94.94 187 LEU A O 1
ATOM 1439 N N . ASP A 1 188 ? 37.75 -37.969 -11.07 1 93.62 188 ASP A N 1
ATOM 1440 C CA . ASP A 1 188 ? 38.438 -38.375 -12.297 1 93.62 188 ASP A CA 1
ATOM 1441 C C . ASP A 1 188 ? 37.469 -38.969 -13.312 1 93.62 188 ASP A C 1
ATOM 1443 O O . ASP A 1 188 ? 36.562 -39.719 -12.945 1 93.62 188 ASP A O 1
ATOM 1447 N N . PHE A 1 189 ? 37.75 -38.594 -14.516 1 93.75 189 PHE A N 1
ATOM 1448 C CA . PHE A 1 189 ? 36.906 -39.031 -15.617 1 93.75 189 PHE A CA 1
ATOM 1449 C C . PHE A 1 189 ? 37.719 -39.844 -16.625 1 93.75 189 PHE A C 1
ATOM 1451 O O . PHE A 1 189 ? 38.719 -39.375 -17.125 1 93.75 189 PHE A O 1
ATOM 1458 N N . SER A 1 190 ? 37.219 -41.062 -16.875 1 90.19 190 SER A N 1
ATOM 1459 C CA . SER A 1 190 ? 37.906 -41.938 -17.797 1 90.19 190 SER A CA 1
ATOM 1460 C C . SER A 1 190 ? 37.344 -41.844 -19.203 1 90.19 190 SER A C 1
ATOM 1462 O O . SER A 1 190 ? 36.125 -41.906 -19.391 1 90.19 190 SER A O 1
ATOM 1464 N N . GLU A 1 191 ? 38.219 -41.75 -20.141 1 82.25 191 GLU A N 1
ATOM 1465 C CA . GLU A 1 191 ? 37.781 -41.688 -21.531 1 82.25 191 GLU A CA 1
ATOM 1466 C C . GLU A 1 191 ? 37.625 -43.094 -22.125 1 82.25 191 GLU A C 1
ATOM 1468 O O . GLU A 1 191 ? 37.875 -44.094 -21.438 1 82.25 191 GLU A O 1
ATOM 1473 N N . TYR A 1 192 ? 37.062 -43.125 -23.344 1 73.94 192 TYR A N 1
ATOM 1474 C CA . TYR A 1 192 ? 36.781 -44.406 -24.031 1 73.94 192 TYR A CA 1
ATOM 1475 C C . TYR A 1 192 ? 38.062 -45.188 -24.234 1 73.94 192 TYR A C 1
ATOM 1477 O O . TYR A 1 192 ? 39.156 -44.594 -24.297 1 73.94 192 TYR A O 1
ATOM 1485 N N . PRO A 1 193 ? 37.906 -46.5 -24.156 1 64.69 193 PRO A N 1
ATOM 1486 C CA . PRO A 1 193 ? 39.094 -47.281 -24.484 1 64.69 193 PRO A CA 1
ATOM 1487 C C . PRO A 1 193 ? 39.625 -47 -25.891 1 64.69 193 PRO A C 1
ATOM 1489 O O . PRO A 1 193 ? 38.844 -46.688 -26.781 1 64.69 193 PRO A O 1
ATOM 1492 N N . LYS A 1 194 ? 40.969 -46.844 -26.125 1 65.19 194 LYS A N 1
ATOM 1493 C CA . LYS A 1 194 ? 41.625 -46.625 -27.406 1 65.19 194 LYS A CA 1
ATOM 1494 C C . LYS A 1 194 ? 41.562 -47.844 -28.297 1 65.19 194 LYS A C 1
ATOM 1496 O O . LYS A 1 194 ? 41.469 -48.969 -27.812 1 65.19 194 LYS A O 1
ATOM 1501 N N . GLU A 1 195 ? 41.281 -47.562 -29.578 1 61.78 195 GLU A N 1
ATOM 1502 C CA . GLU A 1 195 ? 41.25 -48.625 -30.594 1 61.78 195 GLU A CA 1
ATOM 1503 C C . GLU A 1 195 ? 42.438 -49.562 -30.484 1 61.78 195 GLU A C 1
ATOM 1505 O O . GLU A 1 195 ? 43.562 -49.094 -30.312 1 61.78 195 GLU A O 1
ATOM 1510 N N . GLN A 1 196 ? 42.25 -50.875 -30.109 1 57.75 196 GLN A N 1
ATOM 1511 C CA . GLN A 1 196 ? 43.344 -51.812 -30.219 1 57.75 196 GLN A CA 1
ATOM 1512 C C . GLN A 1 196 ? 43.562 -52.25 -31.656 1 57.75 196 GLN A C 1
ATOM 1514 O O . GLN A 1 196 ? 42.594 -52.656 -32.312 1 57.75 196 GLN A O 1
ATOM 1519 N N . GLU A 1 197 ? 44.531 -51.656 -32.344 1 54.41 197 GLU A N 1
ATOM 1520 C CA . GLU A 1 197 ? 44.844 -52.062 -33.719 1 54.41 197 GLU A CA 1
ATOM 1521 C C . GLU A 1 197 ? 45.156 -53.531 -33.812 1 54.41 197 GLU A C 1
ATOM 1523 O O . GLU A 1 197 ? 46 -54.031 -33.031 1 54.41 197 GLU A O 1
ATOM 1528 N N . GLU A 1 198 ? 44.25 -54.406 -34.156 1 55.62 198 GLU A N 1
ATOM 1529 C CA . GLU A 1 198 ? 44.656 -55.781 -34.406 1 55.62 198 GLU A CA 1
ATOM 1530 C C . GLU A 1 198 ? 45.594 -55.906 -35.625 1 55.62 198 GLU A C 1
ATOM 1532 O O . GLU A 1 198 ? 45.406 -55.219 -36.625 1 55.62 198 GLU A O 1
ATOM 1537 N N . ASP A 1 199 ? 46.719 -56.656 -35.531 1 52.31 199 ASP A N 1
ATOM 1538 C CA . ASP A 1 199 ? 47.719 -57.031 -36.5 1 52.31 199 ASP A CA 1
ATOM 1539 C C . ASP A 1 199 ? 47.156 -58 -37.531 1 52.31 199 ASP A C 1
ATOM 1541 O O . ASP A 1 199 ? 46.344 -58.844 -37.219 1 52.31 199 ASP A O 1
ATOM 1545 N N . ASN A 1 200 ? 47.125 -57.656 -38.969 1 55.88 200 ASN A N 1
ATOM 1546 C CA . ASN A 1 200 ? 47.094 -58.531 -40.125 1 55.88 200 ASN A CA 1
ATOM 1547 C C . ASN A 1 200 ? 45.688 -58.562 -40.75 1 55.88 200 ASN A C 1
ATOM 1549 O O . ASN A 1 200 ? 45.25 -59.562 -41.281 1 55.88 200 ASN A O 1
ATOM 1553 N N . VAL A 1 201 ? 44.906 -57.531 -40.531 1 63.91 201 VAL A N 1
ATOM 1554 C CA . VAL A 1 201 ? 43.562 -57.688 -41.094 1 63.91 201 VAL A CA 1
ATOM 1555 C C . VAL A 1 201 ? 43.438 -56.938 -42.406 1 63.91 201 VAL A C 1
ATOM 1557 O O . VAL A 1 201 ? 44.25 -56.031 -42.688 1 63.91 201 VAL A O 1
ATOM 1560 N N . LEU A 1 202 ? 42.594 -57.406 -43.375 1 75 202 LEU A N 1
ATOM 1561 C CA . LEU A 1 202 ? 42.312 -56.875 -44.688 1 75 202 LEU A CA 1
ATOM 1562 C C . LEU A 1 202 ? 41.812 -55.438 -44.594 1 75 202 LEU A C 1
ATOM 1564 O O . LEU A 1 202 ? 41.094 -55.094 -43.656 1 75 202 LEU A O 1
ATOM 1568 N N . GLY A 1 203 ? 42.281 -54.562 -45.406 1 80.81 203 GLY A N 1
ATOM 1569 C CA . GLY A 1 203 ? 41.969 -53.156 -45.438 1 80.81 203 GLY A CA 1
ATOM 1570 C C . GLY A 1 203 ? 40.562 -52.875 -46 1 80.81 203 GLY A C 1
ATOM 1571 O O . GLY A 1 203 ? 40.094 -53.594 -46.875 1 80.81 203 GLY A O 1
ATOM 1572 N N . ILE A 1 204 ? 39.875 -51.875 -45.469 1 84.5 204 ILE A N 1
ATOM 1573 C CA . ILE A 1 204 ? 38.531 -51.469 -45.844 1 84.5 204 ILE A CA 1
ATOM 1574 C C . ILE A 1 204 ? 38.5 -51.031 -47.281 1 84.5 204 ILE A C 1
ATOM 1576 O O . ILE A 1 204 ? 37.469 -51.125 -47.969 1 84.5 204 ILE A O 1
ATOM 1580 N N . GLY A 1 205 ? 39.562 -50.562 -47.844 1 84.12 205 GLY A N 1
ATOM 1581 C CA . GLY A 1 205 ? 39.625 -50.062 -49.219 1 84.12 205 GLY A CA 1
ATOM 1582 C C . GLY A 1 205 ? 39.25 -51.094 -50.25 1 84.12 205 GLY A C 1
ATOM 1583 O O . GLY A 1 205 ? 38.812 -50.75 -51.344 1 84.12 205 GLY A O 1
ATOM 1584 N N . ARG A 1 206 ? 39.375 -52.312 -49.906 1 83.88 206 ARG A N 1
ATOM 1585 C CA . ARG A 1 206 ? 39.062 -53.406 -50.812 1 83.88 206 ARG A CA 1
ATOM 1586 C C . ARG A 1 206 ? 37.562 -53.688 -50.875 1 83.88 206 ARG A C 1
ATOM 1588 O O . ARG A 1 206 ? 37.062 -54.281 -51.812 1 83.88 206 ARG A O 1
ATOM 1595 N N . LEU A 1 207 ? 36.906 -53.219 -49.875 1 89.06 207 LEU A N 1
ATOM 1596 C CA . LEU A 1 207 ? 35.531 -53.625 -49.719 1 89.06 207 LEU A CA 1
ATOM 1597 C C . LEU A 1 207 ? 34.594 -52.469 -49.969 1 89.06 207 LEU A C 1
ATOM 1599 O O . LEU A 1 207 ? 33.406 -52.656 -50.281 1 89.06 207 LEU A O 1
ATOM 1603 N N . LEU A 1 208 ? 35.094 -51.25 -49.75 1 92.81 208 LEU A N 1
ATOM 1604 C CA . LEU A 1 208 ? 34.188 -50.125 -49.75 1 92.81 208 LEU A CA 1
ATOM 1605 C C . LEU A 1 208 ? 34.812 -48.875 -50.344 1 92.81 208 LEU A C 1
ATOM 1607 O O . LEU A 1 208 ? 35.969 -48.562 -50.062 1 92.81 208 LEU A O 1
ATOM 1611 N N . GLN A 1 209 ? 34.094 -48.219 -51.156 1 92.44 209 GLN A N 1
ATOM 1612 C CA . GLN A 1 209 ? 34.438 -46.906 -51.719 1 92.44 209 GLN A CA 1
ATOM 1613 C C . GLN A 1 209 ? 33.375 -45.875 -51.344 1 92.44 209 GLN A C 1
ATOM 1615 O O . GLN A 1 209 ? 32.188 -46.125 -51.5 1 92.44 209 GLN A O 1
ATOM 1620 N N . VAL A 1 210 ? 33.812 -44.75 -50.75 1 94.38 210 VAL A N 1
ATOM 1621 C CA . VAL A 1 210 ? 32.906 -43.688 -50.312 1 94.38 210 VAL A CA 1
ATOM 1622 C C . VAL A 1 210 ? 33.188 -42.406 -51.094 1 94.38 210 VAL A C 1
ATOM 1624 O O . VAL A 1 210 ? 34.344 -42 -51.219 1 94.38 210 VAL A O 1
ATOM 1627 N N . SER A 1 211 ? 32.125 -41.844 -51.719 1 93.69 211 SER A N 1
ATOM 1628 C CA . SER A 1 211 ? 32.25 -40.594 -52.469 1 93.69 211 SER A CA 1
ATOM 1629 C C . SER A 1 211 ? 31.141 -39.625 -52.062 1 93.69 211 SER A C 1
ATOM 1631 O O . SER A 1 211 ? 30.141 -40.031 -51.438 1 93.69 211 SER A O 1
ATOM 1633 N N . HIS A 1 212 ? 31.375 -38.344 -52.188 1 93.56 212 HIS A N 1
ATOM 1634 C CA . HIS A 1 212 ? 30.344 -37.375 -51.875 1 93.56 212 HIS A CA 1
ATOM 1635 C C . HIS A 1 212 ? 30.25 -36.312 -52.969 1 93.56 212 HIS A C 1
ATOM 1637 O O . HIS A 1 212 ? 31.219 -36.062 -53.688 1 93.56 212 HIS A O 1
ATOM 1643 N N . GLU A 1 213 ? 29.094 -35.75 -53.094 1 92.06 213 GLU A N 1
ATOM 1644 C CA . GLU A 1 213 ? 28.844 -34.656 -54.031 1 92.06 213 GLU A CA 1
ATOM 1645 C C . GLU A 1 213 ? 28.688 -33.344 -53.312 1 92.06 213 GLU A C 1
ATOM 1647 O O . GLU A 1 213 ? 27.859 -33.219 -52.406 1 92.06 213 GLU A O 1
ATOM 1652 N N . GLY A 1 214 ? 29.484 -32.312 -53.719 1 87.75 214 GLY A N 1
ATOM 1653 C CA . GLY A 1 214 ? 29.375 -30.984 -53.156 1 87.75 214 GLY A CA 1
ATOM 1654 C C . GLY A 1 214 ? 29.891 -30.875 -51.75 1 87.75 214 GLY A C 1
ATOM 1655 O O . GLY A 1 214 ? 30.578 -31.781 -51.25 1 87.75 214 GLY A O 1
ATOM 1656 N N . LYS A 1 215 ? 29.578 -29.719 -51.125 1 89.5 215 LYS A N 1
ATOM 1657 C CA . LYS A 1 215 ? 30 -29.469 -49.75 1 89.5 215 LYS A CA 1
ATOM 1658 C C . LYS A 1 215 ? 29 -30.047 -48.75 1 89.5 215 LYS A C 1
ATOM 1660 O O . LYS A 1 215 ? 27.797 -29.812 -48.875 1 89.5 215 LYS A O 1
ATOM 1665 N N . LEU A 1 216 ? 29.484 -30.875 -47.812 1 93.38 216 LEU A N 1
ATOM 1666 C CA . LEU A 1 216 ? 28.641 -31.516 -46.812 1 93.38 216 LEU A CA 1
ATOM 1667 C C . LEU A 1 216 ? 28.719 -30.766 -45.469 1 93.38 216 LEU A C 1
ATOM 1669 O O . LEU A 1 216 ? 29.75 -30.172 -45.156 1 93.38 216 LEU A O 1
ATOM 1673 N N . ASP A 1 217 ? 27.672 -30.797 -44.812 1 93.81 217 ASP A N 1
ATOM 1674 C CA . ASP A 1 217 ? 27.625 -30.25 -43.469 1 93.81 217 ASP A CA 1
ATOM 1675 C C . ASP A 1 217 ? 27.891 -31.328 -42.406 1 93.81 217 ASP A C 1
ATOM 1677 O O . ASP A 1 217 ? 28.297 -31.031 -41.281 1 93.81 217 ASP A O 1
ATOM 1681 N N . SER A 1 218 ? 27.703 -32.531 -42.812 1 96.19 218 SER A N 1
ATOM 1682 C CA . SER A 1 218 ? 27.797 -33.656 -41.875 1 96.19 218 SER A CA 1
ATOM 1683 C C . SER A 1 218 ? 29.203 -34.25 -41.875 1 96.19 218 SER A C 1
ATOM 1685 O O . SER A 1 218 ? 29.875 -34.25 -42.906 1 96.19 218 SER A O 1
ATOM 1687 N N . SER A 1 219 ? 29.688 -34.594 -40.75 1 96.88 219 SER A N 1
ATOM 1688 C CA . SER A 1 219 ? 30.844 -35.469 -40.625 1 96.88 219 SER A CA 1
ATOM 1689 C C . SER A 1 219 ? 30.438 -36.938 -40.625 1 96.88 219 SER A C 1
ATOM 1691 O O . SER A 1 219 ? 29.438 -37.312 -40 1 96.88 219 SER A O 1
ATOM 1693 N N . LEU A 1 220 ? 31.234 -37.812 -41.344 1 97.69 220 LEU A N 1
ATOM 1694 C CA . LEU A 1 220 ? 30.891 -39.219 -41.469 1 97.69 220 LEU A CA 1
ATOM 1695 C C . LEU A 1 220 ? 32.125 -40.094 -41.281 1 97.69 220 LEU A C 1
ATOM 1697 O O . LEU A 1 220 ? 33.25 -39.688 -41.594 1 97.69 220 LEU A O 1
ATOM 1701 N N . LEU A 1 221 ? 31.938 -41.188 -40.688 1 97.62 221 LEU A N 1
ATOM 1702 C CA . LEU A 1 221 ? 32.969 -42.219 -40.531 1 97.62 221 LEU A CA 1
ATOM 1703 C C . LEU A 1 221 ? 32.375 -43.594 -40.875 1 97.62 221 LEU A C 1
ATOM 1705 O O . LEU A 1 221 ? 31.328 -43.969 -40.344 1 97.62 221 LEU A O 1
ATOM 1709 N N . TYR A 1 222 ? 33.062 -44.344 -41.781 1 97 222 TYR A N 1
ATOM 1710 C CA . TYR A 1 222 ? 32.594 -45.656 -42.188 1 97 222 TYR A CA 1
ATOM 1711 C C . TYR A 1 222 ? 33.625 -46.75 -41.812 1 97 222 TYR A C 1
ATOM 1713 O O . TYR A 1 222 ? 34.812 -46.531 -41.938 1 97 222 TYR A O 1
ATOM 1721 N N . LYS A 1 223 ? 33.156 -47.781 -41.281 1 95.06 223 LYS A N 1
ATOM 1722 C CA . LYS A 1 223 ? 33.906 -48.969 -40.969 1 95.06 223 LYS A CA 1
ATOM 1723 C C . LYS A 1 223 ? 33.188 -50.219 -41.469 1 95.06 223 LYS A C 1
ATOM 1725 O O . LYS A 1 223 ? 31.984 -50.25 -41.594 1 95.06 223 LYS A O 1
ATOM 1730 N N . THR A 1 224 ? 33.969 -51.25 -41.844 1 93.75 224 THR A N 1
ATOM 1731 C CA . THR A 1 224 ? 33.344 -52.5 -42.312 1 93.75 224 THR A CA 1
ATOM 1732 C C . THR A 1 224 ? 33.719 -53.656 -41.375 1 93.75 224 THR A C 1
ATOM 1734 O O . THR A 1 224 ? 34.844 -53.719 -40.875 1 93.75 224 THR A O 1
ATOM 1737 N N . VAL A 1 225 ? 32.75 -54.531 -41.125 1 91.94 225 VAL A N 1
ATOM 1738 C CA . VAL A 1 225 ? 32.938 -55.656 -40.219 1 91.94 225 VAL A CA 1
ATOM 1739 C C . VAL A 1 225 ? 32.281 -56.906 -40.844 1 91.94 225 VAL A C 1
ATOM 1741 O O . VAL A 1 225 ? 31.25 -56.844 -41.5 1 91.94 225 VAL A O 1
ATOM 1744 N N . GLN A 1 226 ? 32.969 -57.969 -40.719 1 91.12 226 GLN A N 1
ATOM 1745 C CA . GLN A 1 226 ? 32.406 -59.281 -41.094 1 91.12 226 GLN A CA 1
ATOM 1746 C C . GLN A 1 226 ? 31.781 -59.938 -39.875 1 91.12 226 GLN A C 1
ATOM 1748 O O . GLN A 1 226 ? 32.469 -60.219 -38.875 1 91.12 226 GLN A O 1
ATOM 1753 N N . LEU A 1 227 ? 30.547 -60.156 -39.969 1 91.19 227 LEU A N 1
ATOM 1754 C CA . LEU A 1 227 ? 29.812 -60.75 -38.844 1 91.19 227 LEU A CA 1
ATOM 1755 C C . LEU A 1 227 ? 29.719 -62.25 -38.969 1 91.19 227 LEU A C 1
ATOM 1757 O O . LEU A 1 227 ? 29.5 -62.781 -40.062 1 91.19 227 LEU A O 1
ATOM 1761 N N . ASN A 1 228 ? 29.953 -62.844 -37.906 1 87.5 228 ASN A N 1
ATOM 1762 C CA . ASN A 1 228 ? 29.656 -64.25 -37.75 1 87.5 228 ASN A CA 1
ATOM 1763 C C . ASN A 1 228 ? 28.469 -64.5 -36.812 1 87.5 228 ASN A C 1
ATOM 1765 O O . ASN A 1 228 ? 27.516 -63.719 -36.812 1 87.5 228 ASN A O 1
ATOM 1769 N N . GLU A 1 229 ? 28.5 -65.5 -36.062 1 84.44 229 GLU A N 1
ATOM 1770 C CA . GLU A 1 229 ? 27.406 -65.75 -35.125 1 84.44 229 GLU A CA 1
ATOM 1771 C C . GLU A 1 229 ? 27.547 -64.812 -33.906 1 84.44 229 GLU A C 1
ATOM 1773 O O . GLU A 1 229 ? 28.547 -64.875 -33.188 1 84.44 229 GLU A O 1
ATOM 1778 N N . LEU A 1 230 ? 26.547 -63.969 -33.781 1 87.69 230 LEU A N 1
ATOM 1779 C CA . LEU A 1 230 ? 26.562 -63 -32.688 1 87.69 230 LEU A CA 1
ATOM 1780 C C . LEU A 1 230 ? 25.609 -63.406 -31.594 1 87.69 230 LEU A C 1
ATOM 1782 O O . LEU A 1 230 ? 24.5 -63.906 -31.859 1 87.69 230 LEU A O 1
ATOM 1786 N N . LYS A 1 231 ? 26.031 -63.312 -30.422 1 88.25 231 LYS A N 1
ATOM 1787 C CA . LYS A 1 231 ? 25.172 -63.469 -29.25 1 88.25 231 LYS A CA 1
ATOM 1788 C C . LYS A 1 231 ? 25.141 -62.188 -28.422 1 88.25 231 LYS A C 1
ATOM 1790 O O . LYS A 1 231 ? 26.156 -61.5 -28.266 1 88.25 231 LYS A O 1
ATOM 1795 N N . LEU A 1 232 ? 24.047 -61.781 -28.016 1 93.12 232 LEU A N 1
ATOM 1796 C CA . LEU A 1 232 ? 23.891 -60.562 -27.234 1 93.12 232 LEU A CA 1
ATOM 1797 C C . LEU A 1 232 ? 24.172 -60.812 -25.766 1 93.12 232 LEU A C 1
ATOM 1799 O O . LEU A 1 232 ? 23.484 -61.594 -25.109 1 93.12 232 LEU A O 1
ATOM 1803 N N . PRO A 1 233 ? 25.141 -60.156 -25.203 1 94.81 233 PRO A N 1
ATOM 1804 C CA . PRO A 1 233 ? 25.422 -60.312 -23.781 1 94.81 233 PRO A CA 1
ATOM 1805 C C . PRO A 1 233 ? 24.297 -59.812 -22.891 1 94.81 233 PRO A C 1
ATOM 1807 O O . PRO A 1 233 ? 23.609 -58.844 -23.234 1 94.81 233 PRO A O 1
ATOM 1810 N N . LEU A 1 234 ? 24.203 -60.438 -21.734 1 95.56 234 LEU A N 1
ATOM 1811 C CA . LEU A 1 234 ? 23.125 -60.094 -20.812 1 95.56 234 LEU A CA 1
ATOM 1812 C C . LEU A 1 234 ? 23.266 -58.656 -20.328 1 95.56 234 LEU A C 1
ATOM 1814 O O . LEU A 1 234 ? 22.281 -57.938 -20.188 1 95.56 234 LEU A O 1
ATOM 1818 N N . SER A 1 235 ? 24.422 -58.25 -20.062 1 94.19 235 SER A N 1
ATOM 1819 C CA . SER A 1 235 ? 24.672 -56.875 -19.578 1 94.19 235 SER A CA 1
ATOM 1820 C C . SER A 1 235 ? 24.156 -55.844 -20.562 1 94.19 235 SER A C 1
ATOM 1822 O O . SER A 1 235 ? 23.562 -54.844 -20.156 1 94.19 235 SER A O 1
ATOM 1824 N N . ILE A 1 236 ? 24.375 -56.062 -21.844 1 95.44 236 ILE A N 1
ATOM 1825 C CA . ILE A 1 236 ? 23.938 -55.125 -22.875 1 95.44 236 ILE A CA 1
ATOM 1826 C C . ILE A 1 236 ? 22.422 -55.188 -23.016 1 95.44 236 ILE A C 1
ATOM 1828 O O . ILE A 1 236 ? 21.766 -54.156 -23.078 1 95.44 236 ILE A O 1
ATOM 1832 N N . ALA A 1 237 ? 21.906 -56.375 -22.938 1 96.25 237 ALA A N 1
ATOM 1833 C CA . ALA A 1 237 ? 20.453 -56.562 -23.062 1 96.25 237 ALA A CA 1
ATOM 1834 C C . ALA A 1 237 ? 19.719 -55.844 -21.938 1 96.25 237 ALA A C 1
ATOM 1836 O O . ALA A 1 237 ? 18.75 -55.125 -22.172 1 96.25 237 ALA A O 1
ATOM 1837 N N . LEU A 1 238 ? 20.203 -55.969 -20.781 1 94.88 238 LEU A N 1
ATOM 1838 C CA . LEU A 1 238 ? 19.578 -55.344 -19.625 1 94.88 238 LEU A CA 1
ATOM 1839 C C . LEU A 1 238 ? 19.688 -53.812 -19.719 1 94.88 238 LEU A C 1
ATOM 1841 O O . LEU A 1 238 ? 18.734 -53.125 -19.422 1 94.88 238 LEU A O 1
ATOM 1845 N N . THR A 1 239 ? 20.797 -53.344 -20.078 1 94.69 239 THR A N 1
ATOM 1846 C CA . THR A 1 239 ? 21.016 -51.906 -20.234 1 94.69 239 THR A CA 1
ATOM 1847 C C . THR A 1 239 ? 20.031 -51.312 -21.234 1 94.69 239 THR A C 1
ATOM 1849 O O . THR A 1 239 ? 19.406 -50.281 -20.969 1 94.69 239 THR A O 1
ATOM 1852 N N . LEU A 1 240 ? 19.891 -51.938 -22.297 1 96.69 240 LEU A N 1
ATOM 1853 C CA . LEU A 1 240 ? 18.984 -51.469 -23.344 1 96.69 240 LEU A CA 1
ATOM 1854 C C . LEU A 1 240 ? 17.531 -51.562 -22.891 1 96.69 240 LEU A C 1
ATOM 1856 O O . LEU A 1 240 ? 16.719 -50.688 -23.203 1 96.69 240 LEU A O 1
ATOM 1860 N N . ALA A 1 241 ? 17.25 -52.594 -22.203 1 95.81 241 ALA A N 1
ATOM 1861 C CA . ALA A 1 241 ? 15.883 -52.812 -21.719 1 95.81 241 ALA A CA 1
ATOM 1862 C C . ALA A 1 241 ? 15.484 -51.719 -20.75 1 95.81 241 ALA A C 1
ATOM 1864 O O . ALA A 1 241 ? 14.344 -51.219 -20.766 1 95.81 241 ALA A O 1
ATOM 1865 N N . TYR A 1 242 ? 16.375 -51.344 -19.922 1 93.69 242 TYR A N 1
ATOM 1866 C CA . TYR A 1 242 ? 16.109 -50.25 -19 1 93.69 242 TYR A CA 1
ATOM 1867 C C . TYR A 1 242 ? 15.688 -49 -19.766 1 93.69 242 TYR A C 1
ATOM 1869 O O . TYR A 1 242 ? 14.836 -48.219 -19.297 1 93.69 242 TYR A O 1
ATOM 1877 N N . ASN A 1 243 ? 16.219 -48.781 -20.906 1 94.56 243 ASN A N 1
ATOM 1878 C CA . ASN A 1 243 ? 15.969 -47.562 -21.688 1 94.56 243 ASN A CA 1
ATOM 1879 C C . ASN A 1 243 ? 14.93 -47.812 -22.781 1 94.56 243 ASN A C 1
ATOM 1881 O O . ASN A 1 243 ? 14.773 -47 -23.688 1 94.56 243 ASN A O 1
ATOM 1885 N N . ASP A 1 244 ? 14.367 -49 -22.75 1 92.75 244 ASP A N 1
ATOM 1886 C CA . ASP A 1 244 ? 13.336 -49.406 -23.703 1 92.75 244 ASP A CA 1
ATOM 1887 C C . ASP A 1 244 ? 13.875 -49.375 -25.125 1 92.75 244 ASP A C 1
ATOM 1889 O O . ASP A 1 244 ? 13.211 -48.875 -26.047 1 92.75 244 ASP A O 1
ATOM 1893 N N . LEU A 1 245 ? 15.031 -49.812 -25.281 1 94.81 245 LEU A N 1
ATOM 1894 C CA . LEU A 1 245 ? 15.695 -49.812 -26.578 1 94.81 245 LEU A CA 1
ATOM 1895 C C . LEU A 1 245 ? 15.961 -51.219 -27.078 1 94.81 245 LEU A C 1
ATOM 1897 O O . LEU A 1 245 ? 16.422 -51.406 -28.203 1 94.81 245 LEU A O 1
ATOM 1901 N N . LEU A 1 246 ? 15.727 -52.188 -26.25 1 96.06 246 LEU A N 1
ATOM 1902 C CA . LEU A 1 246 ? 16 -53.562 -26.625 1 96.06 246 LEU A CA 1
ATOM 1903 C C . LEU A 1 246 ? 15.102 -54 -27.766 1 96.06 246 LEU A C 1
ATOM 1905 O O . LEU A 1 246 ? 13.883 -53.844 -27.703 1 96.06 246 LEU A O 1
ATOM 1909 N N . GLY A 1 247 ? 15.773 -54.531 -28.828 1 92.38 247 GLY A N 1
ATOM 1910 C CA . GLY A 1 247 ? 15.031 -55.031 -29.984 1 92.38 247 GLY A CA 1
ATOM 1911 C C . GLY A 1 247 ? 15.32 -56.469 -30.312 1 92.38 247 GLY A C 1
ATOM 1912 O O . GLY A 1 247 ? 15.969 -57.188 -29.547 1 92.38 247 GLY A O 1
ATOM 1913 N N . GLU A 1 248 ? 14.906 -56.875 -31.484 1 90.75 248 GLU A N 1
ATOM 1914 C CA . GLU A 1 248 ? 15.008 -58.281 -31.891 1 90.75 248 GLU A CA 1
ATOM 1915 C C . GLU A 1 248 ? 16.359 -58.531 -32.562 1 90.75 248 GLU A C 1
ATOM 1917 O O . GLU A 1 248 ? 16.938 -59.625 -32.375 1 90.75 248 GLU A O 1
ATOM 1922 N N . SER A 1 249 ? 16.828 -57.594 -33.281 1 92.56 249 SER A N 1
ATOM 1923 C CA . SER A 1 249 ? 18.094 -57.75 -34 1 92.56 249 SER A CA 1
ATOM 1924 C C . SER A 1 249 ? 19.281 -57.625 -33.031 1 92.56 249 SER A C 1
ATOM 1926 O O . SER A 1 249 ? 19.422 -56.656 -32.312 1 92.56 249 SER A O 1
ATOM 1928 N N . VAL A 1 250 ? 20.188 -58.656 -33.094 1 93.69 250 VAL A N 1
ATOM 1929 C CA . VAL A 1 250 ? 21.344 -58.688 -32.219 1 93.69 250 VAL A CA 1
ATOM 1930 C C . VAL A 1 250 ? 22.297 -57.562 -32.594 1 93.69 250 VAL A C 1
ATOM 1932 O O . VAL A 1 250 ? 22.766 -56.812 -31.719 1 93.69 250 VAL A O 1
ATOM 1935 N N . LEU A 1 251 ? 22.531 -57.406 -33.844 1 94.06 251 LEU A N 1
ATOM 1936 C CA . LEU A 1 251 ? 23.438 -56.344 -34.281 1 94.06 251 LEU A CA 1
ATOM 1937 C C . LEU A 1 251 ? 22.891 -54.969 -33.938 1 94.06 251 LEU A C 1
ATOM 1939 O O . LEU A 1 251 ? 23.609 -54.094 -33.469 1 94.06 251 LEU A O 1
ATOM 1943 N N . GLN A 1 252 ? 21.625 -54.844 -34.219 1 94 252 GLN A N 1
ATOM 1944 C CA . GLN A 1 252 ? 21 -53.562 -33.906 1 94 252 GLN A CA 1
ATOM 1945 C C . GLN A 1 252 ? 21.109 -53.25 -32.406 1 94 252 GLN A C 1
ATOM 1947 O O . GLN A 1 252 ? 21.266 -52.094 -32.031 1 94 252 GLN A O 1
ATOM 1952 N N . ASN A 1 253 ? 20.984 -54.219 -31.578 1 96.44 253 ASN A N 1
ATOM 1953 C CA . ASN A 1 253 ? 21.141 -54.031 -30.141 1 96.44 253 ASN A CA 1
ATOM 1954 C C . ASN A 1 253 ? 22.547 -53.562 -29.797 1 96.44 253 ASN A C 1
ATOM 1956 O O . ASN A 1 253 ? 22.734 -52.688 -28.953 1 96.44 253 ASN A O 1
ATOM 1960 N N . PHE A 1 254 ? 23.516 -54.094 -30.438 1 96.12 254 PHE A N 1
ATOM 1961 C CA . PHE A 1 254 ? 24.891 -53.625 -30.219 1 96.12 254 PHE A CA 1
ATOM 1962 C C . PHE A 1 254 ? 25.047 -52.188 -30.656 1 96.12 254 PHE A C 1
ATOM 1964 O O . PHE A 1 254 ? 25.734 -51.406 -29.984 1 96.12 254 PHE A O 1
ATOM 1971 N N . ILE A 1 255 ? 24.438 -51.875 -31.766 1 96.25 255 ILE A N 1
ATOM 1972 C CA . ILE A 1 255 ? 24.5 -50.531 -32.281 1 96.25 255 ILE A CA 1
ATOM 1973 C C . ILE A 1 255 ? 23.844 -49.562 -31.297 1 96.25 255 ILE A C 1
ATOM 1975 O O . ILE A 1 255 ? 24.406 -48.531 -30.953 1 96.25 255 ILE A O 1
ATOM 1979 N N . GLN A 1 256 ? 22.703 -49.938 -30.844 1 96.06 256 GLN A N 1
ATOM 1980 C CA . GLN A 1 256 ? 21.984 -49.094 -29.891 1 96.06 256 GLN A CA 1
ATOM 1981 C C . GLN A 1 256 ? 22.781 -48.938 -28.594 1 96.06 256 GLN A C 1
ATOM 1983 O O . GLN A 1 256 ? 22.797 -47.844 -28 1 96.06 256 GLN A O 1
ATOM 1988 N N . TYR A 1 257 ? 23.344 -49.969 -28.172 1 96 257 TYR A N 1
ATOM 1989 C CA . TYR A 1 257 ? 24.172 -49.906 -26.969 1 96 257 TYR A CA 1
ATOM 1990 C C . TYR A 1 257 ? 25.328 -48.906 -27.156 1 96 257 TYR A C 1
ATOM 1992 O O . TYR A 1 257 ? 25.562 -48.062 -26.297 1 96 257 TYR A O 1
ATOM 2000 N N . ALA A 1 258 ? 26 -49.062 -28.203 1 96.06 258 ALA A N 1
ATOM 2001 C CA . ALA A 1 258 ? 27.109 -48.188 -28.484 1 96.06 258 ALA A CA 1
ATOM 2002 C C . ALA A 1 258 ? 26.641 -46.719 -28.547 1 96.06 258 ALA A C 1
ATOM 2004 O O . ALA A 1 258 ? 27.312 -45.812 -28.062 1 96.06 258 ALA A O 1
ATOM 2005 N N . THR A 1 259 ? 25.547 -46.531 -29.188 1 96.75 259 THR A N 1
ATOM 2006 C CA . THR A 1 259 ? 24.969 -45.188 -29.281 1 96.75 259 THR A CA 1
ATOM 2007 C C . THR A 1 259 ? 24.594 -44.656 -27.906 1 96.75 259 THR A C 1
ATOM 2009 O O . THR A 1 259 ? 24.875 -43.5 -27.562 1 96.75 259 THR A O 1
ATOM 2012 N N . LEU A 1 260 ? 23.938 -45.469 -27.109 1 96.31 260 LEU A N 1
ATOM 2013 C CA . LEU A 1 260 ? 23.516 -45.062 -25.766 1 96.31 260 LEU A CA 1
ATOM 2014 C C . LEU A 1 260 ? 24.719 -44.688 -24.906 1 96.31 260 LEU A C 1
ATOM 2016 O O . LEU A 1 260 ? 24.672 -43.719 -24.156 1 96.31 260 LEU A O 1
ATOM 2020 N N . VAL A 1 261 ? 25.75 -45.406 -25 1 96.19 261 VAL A N 1
ATOM 2021 C CA . VAL A 1 261 ? 26.906 -45.188 -24.156 1 96.19 261 VAL A CA 1
ATOM 2022 C C . VAL A 1 261 ? 27.703 -44 -24.656 1 96.19 261 VAL A C 1
ATOM 2024 O O . VAL A 1 261 ? 28.016 -43.094 -23.875 1 96.19 261 VAL A O 1
ATOM 2027 N N . SER A 1 262 ? 27.922 -43.875 -25.938 1 95.44 262 SER A N 1
ATOM 2028 C CA . SER A 1 262 ? 28.828 -42.875 -26.469 1 95.44 262 SER A CA 1
ATOM 2029 C C . SER A 1 262 ? 28.094 -41.625 -26.875 1 95.44 262 SER A C 1
ATOM 2031 O O . SER A 1 262 ? 28.688 -40.531 -26.953 1 95.44 262 SER A O 1
ATOM 2033 N N . GLY A 1 263 ? 26.906 -41.75 -27.297 1 95.62 263 GLY A N 1
ATOM 2034 C CA . GLY A 1 263 ? 26.141 -40.656 -27.844 1 95.62 263 GLY A CA 1
ATOM 2035 C C . GLY A 1 263 ? 26.312 -40.469 -29.328 1 95.62 263 GLY A C 1
ATOM 2036 O O . GLY A 1 263 ? 25.703 -39.594 -29.938 1 95.62 263 GLY A O 1
ATOM 2037 N N . VAL A 1 264 ? 27.078 -41.344 -29.953 1 96.75 264 VAL A N 1
ATOM 2038 C CA . VAL A 1 264 ? 27.312 -41.25 -31.391 1 96.75 264 VAL A CA 1
ATOM 2039 C C . VAL A 1 264 ? 26.188 -41.906 -32.156 1 96.75 264 VAL A C 1
ATOM 2041 O O . VAL A 1 264 ? 25.75 -43 -31.781 1 96.75 264 VAL A O 1
ATOM 2044 N N . SER A 1 265 ? 25.734 -41.25 -33.156 1 96.69 265 SER A N 1
ATOM 2045 C CA . SER A 1 265 ? 24.719 -41.844 -34 1 96.69 265 SER A CA 1
ATOM 2046 C C . SER A 1 265 ? 25.344 -42.844 -34.969 1 96.69 265 SER A C 1
ATOM 2048 O O . SER A 1 265 ? 26.25 -42.5 -35.75 1 96.69 265 SER A O 1
ATOM 2050 N N . ILE A 1 266 ? 24.875 -44.062 -34.938 1 97.25 266 ILE A N 1
ATOM 2051 C CA . ILE A 1 266 ? 25.469 -45.125 -35.75 1 97.25 266 ILE A CA 1
ATOM 2052 C C . ILE A 1 266 ? 24.375 -45.844 -36.531 1 97.25 266 ILE A C 1
ATOM 2054 O O . ILE A 1 266 ? 23.281 -46.094 -36.031 1 97.25 266 ILE A O 1
ATOM 2058 N N . LYS A 1 267 ? 24.688 -46.156 -37.781 1 96.56 267 LYS A N 1
ATOM 2059 C CA . LYS A 1 267 ? 23.859 -46.969 -38.688 1 96.56 267 LYS A CA 1
ATOM 2060 C C . LYS A 1 267 ? 24.672 -48.094 -39.312 1 96.56 267 LYS A C 1
ATOM 2062 O O . LYS A 1 267 ? 25.906 -48.062 -39.281 1 96.56 267 LYS A O 1
ATOM 2067 N N . ALA A 1 268 ? 23.938 -49.062 -39.781 1 96.56 268 ALA A N 1
ATOM 2068 C CA . ALA A 1 268 ? 24.609 -50.188 -40.438 1 96.56 268 ALA A CA 1
ATOM 2069 C C . ALA A 1 268 ? 23.891 -50.531 -41.75 1 96.56 268 ALA A C 1
ATOM 2071 O O . ALA A 1 268 ? 22.672 -50.438 -41.844 1 96.56 268 ALA A O 1
ATOM 2072 N N . TYR A 1 269 ? 24.719 -50.938 -42.781 1 96.56 269 TYR A N 1
ATOM 2073 C CA . TYR A 1 269 ? 24.203 -51.344 -44.094 1 96.56 269 TYR A CA 1
ATOM 2074 C C . TYR A 1 269 ? 24.766 -52.719 -44.469 1 96.56 269 TYR A C 1
ATOM 2076 O O . TYR A 1 269 ? 25.906 -53.062 -44.156 1 96.56 269 TYR A O 1
ATOM 2084 N N . ARG A 1 270 ? 24 -53.438 -45.188 1 94.62 270 ARG A N 1
ATOM 2085 C CA . ARG A 1 270 ? 24.516 -54.656 -45.781 1 94.62 270 ARG A CA 1
ATOM 2086 C C . ARG A 1 270 ? 25.484 -54.375 -46.938 1 94.62 270 ARG A C 1
ATOM 2088 O O . ARG A 1 270 ? 25.172 -53.562 -47.812 1 94.62 270 ARG A O 1
ATOM 2095 N N . HIS A 1 271 ? 26.578 -55.062 -46.875 1 93.75 271 HIS A N 1
ATOM 2096 C CA . HIS A 1 271 ? 27.578 -54.844 -47.906 1 93.75 271 HIS A CA 1
ATOM 2097 C C . HIS A 1 271 ? 27.031 -55.219 -49.281 1 93.75 271 HIS A C 1
ATOM 2099 O O . HIS A 1 271 ? 27.234 -54.469 -50.25 1 93.75 271 HIS A O 1
ATOM 2105 N N . ASP A 1 272 ? 26.266 -56.25 -49.375 1 90.31 272 ASP A N 1
ATOM 2106 C CA . ASP A 1 272 ? 25.734 -56.75 -50.625 1 90.31 272 ASP A CA 1
ATOM 2107 C C . ASP A 1 272 ? 24.719 -55.781 -51.219 1 90.31 272 ASP A C 1
ATOM 2109 O O . ASP A 1 272 ? 24.578 -55.688 -52.438 1 90.31 272 ASP A O 1
ATOM 2113 N N . ALA A 1 273 ? 24.047 -55.062 -50.375 1 89.94 273 ALA A N 1
ATOM 2114 C CA . ALA A 1 273 ? 23.047 -54.094 -50.844 1 89.94 273 ALA A CA 1
ATOM 2115 C C . ALA A 1 273 ? 23.703 -52.844 -51.438 1 89.94 273 ALA A C 1
ATOM 2117 O O . ALA A 1 273 ? 23.047 -52.062 -52.094 1 89.94 273 ALA A O 1
ATOM 2118 N N . CYS A 1 274 ? 24.969 -52.688 -51.219 1 93.38 274 CYS A N 1
ATOM 2119 C CA . CYS A 1 274 ? 25.672 -51.5 -51.656 1 93.38 274 CYS A CA 1
ATOM 2120 C C . CYS A 1 274 ? 26.562 -51.781 -52.875 1 93.38 274 CYS A C 1
ATOM 2122 O O . CYS A 1 274 ? 27.359 -50.938 -53.281 1 93.38 274 CYS A O 1
ATOM 2124 N N . LEU A 1 275 ? 26.406 -52.969 -53.375 1 90.69 275 LEU A N 1
ATOM 2125 C CA . LEU A 1 275 ? 27.188 -53.344 -54.562 1 90.69 275 LEU A CA 1
ATOM 2126 C C . LEU A 1 275 ? 26.594 -52.719 -55.812 1 90.69 275 LEU A C 1
ATOM 2128 O O . LEU A 1 275 ? 25.375 -52.688 -55.969 1 90.69 275 LEU A O 1
ATOM 2132 N N . PRO A 1 276 ? 27.469 -52.219 -56.688 1 82.56 276 PRO A N 1
ATOM 2133 C CA . PRO A 1 276 ? 26.969 -51.625 -57.938 1 82.56 276 PRO A CA 1
ATOM 2134 C C . PRO A 1 276 ? 26.359 -52.688 -58.875 1 82.56 276 PRO A C 1
ATOM 2136 O O . PRO A 1 276 ? 26.719 -53.875 -58.812 1 82.56 276 PRO A O 1
ATOM 2139 N N . ALA A 1 277 ? 25.406 -52.406 -59.812 1 71.69 277 ALA A N 1
ATOM 2140 C CA . ALA A 1 277 ? 24.781 -53.312 -60.781 1 71.69 277 ALA A CA 1
ATOM 2141 C C . ALA A 1 277 ? 25.797 -53.781 -61.812 1 71.69 277 ALA A C 1
ATOM 2143 O O . ALA A 1 277 ? 26.641 -53 -62.281 1 71.69 277 ALA A O 1
ATOM 2144 N N . SER A 1 278 ? 26.391 -55 -61.531 1 60.59 278 SER A N 1
ATOM 2145 C CA . SER A 1 278 ? 27.406 -55.531 -62.406 1 60.59 278 SER A CA 1
ATOM 2146 C C . SER A 1 278 ? 26.875 -55.656 -63.844 1 60.59 278 SER A C 1
ATOM 2148 O O . SER A 1 278 ? 25.812 -56.25 -64.062 1 60.59 278 SER A O 1
ATOM 2150 N N . THR A 1 279 ? 27.031 -54.844 -64.75 1 54.09 279 THR A N 1
ATOM 2151 C CA . THR A 1 279 ? 26.766 -55.156 -66.188 1 54.09 279 THR A CA 1
ATOM 2152 C C . THR A 1 279 ? 27.594 -56.375 -66.625 1 54.09 279 THR A C 1
ATOM 2154 O O . THR A 1 279 ? 27.312 -56.969 -67.625 1 54.09 279 THR A O 1
ATOM 2157 N N . SER A 1 280 ? 28.859 -56.562 -66.312 1 54.59 280 SER A N 1
ATOM 2158 C CA . SER A 1 280 ? 29.734 -57.594 -66.812 1 54.59 280 SER A CA 1
ATOM 2159 C C . SER A 1 280 ? 29.781 -58.812 -65.875 1 54.59 280 SER A C 1
ATOM 2161 O O . SER A 1 280 ? 29.359 -58.719 -64.75 1 54.59 280 SER A O 1
ATOM 2163 N N . ASP A 1 281 ? 30.156 -60.125 -66.375 1 53.38 281 ASP A N 1
ATOM 2164 C CA . ASP A 1 281 ? 30.234 -61.469 -65.812 1 53.38 281 ASP A CA 1
ATOM 2165 C C . ASP A 1 281 ? 31 -61.5 -64.5 1 53.38 281 ASP A C 1
ATOM 2167 O O . ASP A 1 281 ? 31.094 -62.531 -63.844 1 53.38 281 ASP A O 1
ATOM 2171 N N . GLU A 1 282 ? 31.844 -60.469 -64.062 1 54.12 282 GLU A N 1
ATOM 2172 C CA . GLU A 1 282 ? 32.656 -60.531 -62.875 1 54.12 282 GLU A CA 1
ATOM 2173 C C . GLU A 1 282 ? 31.969 -59.812 -61.719 1 54.12 282 GLU A C 1
ATOM 2175 O O . GLU A 1 282 ? 31.562 -58.656 -61.844 1 54.12 282 GLU A O 1
ATOM 2180 N N . LYS A 1 283 ? 31.547 -60.5 -60.688 1 59.5 283 LYS A N 1
ATOM 2181 C CA . LYS A 1 283 ? 30.844 -59.969 -59.531 1 59.5 283 LYS A CA 1
ATOM 2182 C C . LYS A 1 283 ? 31.703 -58.938 -58.781 1 59.5 283 LYS A C 1
ATOM 2184 O O . LYS A 1 283 ? 32.812 -59.25 -58.344 1 59.5 283 LYS A O 1
ATOM 2189 N N . PRO A 1 284 ? 31.328 -57.656 -58.781 1 65.56 284 PRO A N 1
ATOM 2190 C CA . PRO A 1 284 ? 32.156 -56.656 -58.094 1 65.56 284 PRO A CA 1
ATOM 2191 C C . PRO A 1 284 ? 32.281 -56.938 -56.594 1 65.56 284 PRO A C 1
ATOM 2193 O O . PRO A 1 284 ? 31.312 -57.344 -55.938 1 65.56 284 PRO A O 1
ATOM 2196 N N . LEU A 1 285 ? 33.469 -56.969 -56.062 1 75 285 LEU A N 1
ATOM 2197 C CA . LEU A 1 285 ? 33.75 -57.281 -54.656 1 75 285 LEU A CA 1
ATOM 2198 C C . LEU A 1 285 ? 33.75 -56 -53.812 1 75 285 LEU A C 1
ATOM 2200 O O . LEU A 1 285 ? 33.688 -56.062 -52.594 1 75 285 LEU A O 1
ATOM 2204 N N . LYS A 1 286 ? 33.594 -54.812 -54.531 1 89 286 LYS A N 1
ATOM 2205 C CA . LYS A 1 286 ? 33.75 -53.562 -53.781 1 89 286 LYS A CA 1
ATOM 2206 C C . LYS A 1 286 ? 32.438 -52.781 -53.75 1 89 286 LYS A C 1
ATOM 2208 O O . LYS A 1 286 ? 31.891 -52.438 -54.812 1 89 286 LYS A O 1
ATOM 2213 N N . ALA A 1 287 ? 31.828 -52.531 -52.5 1 92.5 287 ALA A N 1
ATOM 2214 C CA . ALA A 1 287 ? 30.625 -51.719 -52.344 1 92.5 287 ALA A CA 1
ATOM 2215 C C . ALA A 1 287 ? 30.906 -50.25 -52.594 1 92.5 287 ALA A C 1
ATOM 2217 O O . ALA A 1 287 ? 32.031 -49.75 -52.406 1 92.5 287 ALA A O 1
ATOM 2218 N N . SER A 1 288 ? 29.938 -49.469 -53.125 1 92.94 288 SER A N 1
ATOM 2219 C CA . SER A 1 288 ? 30.078 -48.062 -53.438 1 92.94 288 SER A CA 1
ATOM 2220 C C . SER A 1 288 ? 28.938 -47.25 -52.812 1 92.94 288 SER A C 1
ATOM 2222 O O . SER A 1 288 ? 27.766 -47.531 -53.094 1 92.94 288 SER A O 1
ATOM 2224 N N . ILE A 1 289 ? 29.344 -46.25 -52 1 94.5 289 ILE A N 1
ATOM 2225 C CA . ILE A 1 289 ? 28.375 -45.375 -51.312 1 94.5 289 ILE A CA 1
ATOM 2226 C C . ILE A 1 289 ? 28.594 -43.938 -51.781 1 94.5 289 ILE A C 1
ATOM 2228 O O . ILE A 1 289 ? 29.734 -43.469 -51.875 1 94.5 289 ILE A O 1
ATOM 2232 N N . MET A 1 290 ? 27.484 -43.219 -52.094 1 95.38 290 MET A N 1
ATOM 2233 C CA . MET A 1 290 ? 27.516 -41.812 -52.469 1 95.38 290 MET A CA 1
ATOM 2234 C C . MET A 1 290 ? 26.688 -40.969 -51.531 1 95.38 290 MET A C 1
ATOM 2236 O O . MET A 1 290 ? 25.531 -41.312 -51.25 1 95.38 290 MET A O 1
ATOM 2240 N N . ILE A 1 291 ? 27.266 -39.906 -51 1 96.62 291 ILE A N 1
ATOM 2241 C CA . ILE A 1 291 ? 26.547 -38.969 -50.156 1 96.62 291 ILE A CA 1
ATOM 2242 C C . ILE A 1 291 ? 26.203 -37.688 -50.906 1 96.62 291 ILE A C 1
ATOM 2244 O O . ILE A 1 291 ? 27.078 -37.062 -51.5 1 96.62 291 ILE A O 1
ATOM 2248 N N . LYS A 1 292 ? 24.969 -37.344 -50.969 1 95.25 292 LYS A N 1
ATOM 2249 C CA . LYS A 1 292 ? 24.516 -36.125 -51.656 1 95.25 292 LYS A CA 1
ATOM 2250 C C . LYS A 1 292 ? 23.219 -35.625 -51.062 1 95.25 292 LYS A C 1
ATOM 2252 O O . LYS A 1 292 ? 22.562 -36.312 -50.281 1 95.25 292 LYS A O 1
ATOM 2257 N N . LYS A 1 293 ? 22.906 -34.406 -51.406 1 94.56 293 LYS A N 1
ATOM 2258 C CA . LYS A 1 293 ? 21.641 -33.844 -50.969 1 94.56 293 LYS A CA 1
ATOM 2259 C C . LYS A 1 293 ? 20.469 -34.375 -51.75 1 94.56 293 LYS A C 1
ATOM 2261 O O . LYS A 1 293 ? 20.547 -34.5 -52.969 1 94.56 293 LYS A O 1
ATOM 2266 N N . ASP A 1 294 ? 19.469 -34.75 -51.125 1 93.44 294 ASP A N 1
ATOM 2267 C CA . ASP A 1 294 ? 18.312 -35.312 -51.781 1 93.44 294 ASP A CA 1
ATOM 2268 C C . ASP A 1 294 ? 17.359 -34.219 -52.281 1 93.44 294 ASP A C 1
ATOM 2270 O O . ASP A 1 294 ? 17.719 -33.031 -52.281 1 93.44 294 ASP A O 1
ATOM 2274 N N . GLU A 1 295 ? 16.172 -34.594 -52.656 1 90.81 295 GLU A N 1
ATOM 2275 C CA . GLU A 1 295 ? 15.195 -33.688 -53.25 1 90.81 295 GLU A CA 1
ATOM 2276 C C . GLU A 1 295 ? 14.727 -32.625 -52.219 1 90.81 295 GLU A C 1
ATOM 2278 O O . GLU A 1 295 ? 14.312 -31.547 -52.594 1 90.81 295 GLU A O 1
ATOM 2283 N N . ASN A 1 296 ? 14.898 -32.938 -51 1 92 296 ASN A N 1
ATOM 2284 C CA . ASN A 1 296 ? 14.453 -32.062 -49.938 1 92 296 ASN A CA 1
ATOM 2285 C C . ASN A 1 296 ? 15.609 -31.219 -49.406 1 92 296 ASN A C 1
ATOM 2287 O O . ASN A 1 296 ? 15.438 -30.469 -48.438 1 92 296 ASN A O 1
ATOM 2291 N N . GLY A 1 297 ? 16.719 -31.391 -49.938 1 90.94 297 GLY A N 1
ATOM 2292 C CA . GLY A 1 297 ? 17.875 -30.641 -49.5 1 90.94 297 GLY A CA 1
ATOM 2293 C C . GLY A 1 297 ? 18.594 -31.25 -48.312 1 90.94 297 GLY A C 1
ATOM 2294 O O . GLY A 1 297 ? 19.453 -30.609 -47.688 1 90.94 297 GLY A O 1
ATOM 2295 N N . LEU A 1 298 ? 18.172 -32.406 -47.938 1 94.88 298 LEU A N 1
ATOM 2296 C CA . LEU A 1 298 ? 18.797 -33.094 -46.812 1 94.88 298 LEU A CA 1
ATOM 2297 C C . LEU A 1 298 ? 19.922 -34 -47.312 1 94.88 298 LEU A C 1
ATOM 2299 O O . LEU A 1 298 ? 19.828 -34.562 -48.406 1 94.88 298 LEU A O 1
ATOM 2303 N N . GLU A 1 299 ? 20.984 -34.125 -46.562 1 96.25 299 GLU A N 1
ATOM 2304 C CA . GLU A 1 299 ? 22.094 -35 -46.906 1 96.25 299 GLU A CA 1
ATOM 2305 C C . GLU A 1 299 ? 21.719 -36.469 -46.719 1 96.25 299 GLU A C 1
ATOM 2307 O O . GLU A 1 299 ? 21.328 -36.906 -45.656 1 96.25 299 GLU A O 1
ATOM 2312 N N . SER A 1 300 ? 21.812 -37.25 -47.781 1 96.75 300 SER A N 1
ATOM 2313 C CA . SER A 1 300 ? 21.406 -38.656 -47.781 1 96.75 300 SER A CA 1
ATOM 2314 C C . SER A 1 300 ? 22.469 -39.531 -48.375 1 96.75 300 SER A C 1
ATOM 2316 O O . SER A 1 300 ? 23.344 -39.062 -49.094 1 96.75 300 SER A O 1
ATOM 2318 N N . VAL A 1 301 ? 22.469 -40.781 -47.969 1 97.12 301 VAL A N 1
ATOM 2319 C CA . VAL A 1 301 ? 23.422 -41.781 -48.438 1 97.12 301 VAL A CA 1
ATOM 2320 C C . VAL A 1 301 ? 22.766 -42.656 -49.5 1 97.12 301 VAL A C 1
ATOM 2322 O O . VAL A 1 301 ? 21.656 -43.188 -49.281 1 97.12 301 VAL A O 1
ATOM 2325 N N . TYR A 1 302 ? 23.484 -42.844 -50.625 1 96.5 302 TYR A N 1
ATOM 2326 C CA . TYR A 1 302 ? 22.953 -43.625 -51.75 1 96.5 302 TYR A CA 1
ATOM 2327 C C . TYR A 1 302 ? 23.922 -44.719 -52.156 1 96.5 302 TYR A C 1
ATOM 2329 O O . TYR A 1 302 ? 25.141 -44.594 -52.031 1 96.5 302 TYR A O 1
ATOM 2337 N N . ALA A 1 303 ? 23.453 -45.844 -52.5 1 95 303 ALA A N 1
ATOM 2338 C CA . ALA A 1 303 ? 24.156 -46.875 -53.25 1 95 303 ALA A CA 1
ATOM 2339 C C . ALA A 1 303 ? 23.578 -47 -54.688 1 95 303 ALA A C 1
ATOM 2341 O O . ALA A 1 303 ? 22.531 -47.625 -54.875 1 95 303 ALA A O 1
ATOM 2342 N N . GLY A 1 304 ? 24.312 -46.406 -55.625 1 89.12 304 GLY A N 1
ATOM 2343 C CA . GLY A 1 304 ? 23.703 -46.25 -56.938 1 89.12 304 GLY A CA 1
ATOM 2344 C C . GLY A 1 304 ? 22.484 -45.344 -56.906 1 89.12 304 GLY A C 1
ATOM 2345 O O . GLY A 1 304 ? 22.562 -44.188 -56.469 1 89.12 304 GLY A O 1
ATOM 2346 N N . GLU A 1 305 ? 21.328 -45.844 -57.281 1 88.19 305 GLU A N 1
ATOM 2347 C CA . GLU A 1 305 ? 20.094 -45.062 -57.281 1 88.19 305 GLU A CA 1
ATOM 2348 C C . GLU A 1 305 ? 19.266 -45.344 -56.031 1 88.19 305 GLU A C 1
ATOM 2350 O O . GLU A 1 305 ? 18.281 -44.688 -55.781 1 88.19 305 GLU A O 1
ATOM 2355 N N . LYS A 1 306 ? 19.719 -46.25 -55.281 1 92.62 306 LYS A N 1
ATOM 2356 C CA . LYS A 1 306 ? 18.969 -46.656 -54.094 1 92.62 306 LYS A CA 1
ATOM 2357 C C . LYS A 1 306 ? 19.359 -45.812 -52.875 1 92.62 306 LYS A C 1
ATOM 2359 O O . LYS A 1 306 ? 20.547 -45.781 -52.531 1 92.62 306 LYS A O 1
ATOM 2364 N N . LYS A 1 307 ? 18.406 -45.156 -52.344 1 94.62 307 LYS A N 1
ATOM 2365 C CA . LYS A 1 307 ? 18.656 -44.375 -51.125 1 94.62 307 LYS A CA 1
ATOM 2366 C C . LYS A 1 307 ? 18.75 -45.281 -49.906 1 94.62 307 LYS A C 1
ATOM 2368 O O . LYS A 1 307 ? 17.797 -46.031 -49.594 1 94.62 307 LYS A O 1
ATOM 2373 N N . LEU A 1 308 ? 19.828 -45.219 -49.219 1 95.62 308 LEU A N 1
ATOM 2374 C CA . LEU A 1 308 ? 20.062 -46.062 -48.031 1 95.62 308 LEU A CA 1
ATOM 2375 C C . LEU A 1 308 ? 19.531 -45.406 -46.781 1 95.62 308 LEU A C 1
ATOM 2377 O O . LEU A 1 308 ? 18.969 -46.094 -45.906 1 95.62 308 LEU A O 1
ATOM 2381 N N . SER A 1 309 ? 19.766 -44.125 -46.656 1 95.38 309 SER A N 1
ATOM 2382 C CA . SER A 1 309 ? 19.344 -43.406 -45.469 1 95.38 309 SER A CA 1
ATOM 2383 C C . SER A 1 309 ? 19.422 -41.906 -45.688 1 95.38 309 SER A C 1
ATOM 2385 O O . SER A 1 309 ? 20.016 -41.406 -46.656 1 95.38 309 SER A O 1
ATOM 2387 N N . THR A 1 310 ? 18.719 -41.188 -44.906 1 95.69 310 THR A N 1
ATOM 2388 C CA . THR A 1 310 ? 18.906 -39.75 -44.688 1 95.69 310 THR A CA 1
ATOM 2389 C C . THR A 1 310 ? 19.656 -39.469 -43.406 1 95.69 310 THR A C 1
ATOM 2391 O O . THR A 1 310 ? 19.172 -39.812 -42.312 1 95.69 310 THR A O 1
ATOM 2394 N N . ILE A 1 311 ? 20.75 -38.844 -43.5 1 95.75 311 ILE A N 1
ATOM 2395 C CA . ILE A 1 311 ? 21.688 -38.719 -42.375 1 95.75 311 ILE A CA 1
ATOM 2396 C C . ILE A 1 311 ? 20.984 -38.031 -41.219 1 95.75 311 ILE A C 1
ATOM 2398 O O . ILE A 1 311 ? 20.469 -36.906 -41.375 1 95.75 311 ILE A O 1
ATOM 2402 N N . GLY A 1 312 ? 20.969 -38.656 -40.125 1 94.19 312 GLY A N 1
ATOM 2403 C CA . GLY A 1 312 ? 20.422 -38.125 -38.906 1 94.19 312 GLY A CA 1
ATOM 2404 C C . GLY A 1 312 ? 18.891 -38.125 -38.875 1 94.19 312 GLY A C 1
ATOM 2405 O O . GLY A 1 312 ? 18.297 -37.625 -37.906 1 94.19 312 GLY A O 1
ATOM 2406 N N . VAL A 1 313 ? 18.219 -38.688 -39.875 1 95 313 VAL A N 1
ATOM 2407 C CA . VAL A 1 313 ? 16.766 -38.5 -39.969 1 95 313 VAL A CA 1
ATOM 2408 C C . VAL A 1 313 ? 16.094 -39.875 -40.094 1 95 313 VAL A C 1
ATOM 2410 O O . VAL A 1 313 ? 15.18 -40.188 -39.344 1 95 313 VAL A O 1
ATOM 2413 N N . SER A 1 314 ? 16.562 -40.688 -41.031 1 94.5 314 SER A N 1
ATOM 2414 C CA . SER A 1 314 ? 15.891 -41.969 -41.25 1 94.5 314 SER A CA 1
ATOM 2415 C C . SER A 1 314 ? 16.812 -42.969 -41.969 1 94.5 314 SER A C 1
ATOM 2417 O O . SER A 1 314 ? 17.891 -42.594 -42.438 1 94.5 314 SER A O 1
ATOM 2419 N N . GLN A 1 315 ? 16.422 -44.25 -41.938 1 93.94 315 GLN A N 1
ATOM 2420 C CA . GLN A 1 315 ? 17.156 -45.312 -42.594 1 93.94 315 GLN A CA 1
ATOM 2421 C C . GLN A 1 315 ? 16.203 -46.281 -43.344 1 93.94 315 GLN A C 1
ATOM 2423 O O . GLN A 1 315 ? 15.117 -46.594 -42.844 1 93.94 315 GLN A O 1
ATOM 2428 N N . ASN A 1 316 ? 16.609 -46.688 -44.5 1 93.56 316 ASN A N 1
ATOM 2429 C CA . ASN A 1 316 ? 15.844 -47.656 -45.281 1 93.56 316 ASN A CA 1
ATOM 2430 C C . ASN A 1 316 ? 15.93 -49.031 -44.688 1 93.56 316 ASN A C 1
ATOM 2432 O O . ASN A 1 316 ? 17.016 -49.625 -44.594 1 93.56 316 ASN A O 1
ATOM 2436 N N . ARG A 1 317 ? 14.891 -49.719 -44.344 1 90.38 317 ARG A N 1
ATOM 2437 C CA . ARG A 1 317 ? 14.82 -50.969 -43.656 1 90.38 317 ARG A CA 1
ATOM 2438 C C . ARG A 1 317 ? 15.297 -52.125 -44.531 1 90.38 317 ARG A C 1
ATOM 2440 O O . ARG A 1 317 ? 15.82 -53.125 -44.031 1 90.38 317 ARG A O 1
ATOM 2447 N N . GLU A 1 318 ? 15.195 -51.938 -45.781 1 90.75 318 GLU A N 1
ATOM 2448 C CA . GLU A 1 318 ? 15.523 -53 -46.75 1 90.75 318 GLU A CA 1
ATOM 2449 C C . GLU A 1 318 ? 17.031 -53.219 -46.844 1 90.75 318 GLU A C 1
ATOM 2451 O O . GLU A 1 318 ? 17.5 -54.281 -47.25 1 90.75 318 GLU A O 1
ATOM 2456 N N . THR A 1 319 ? 17.688 -52.281 -46.5 1 90.62 319 THR A N 1
ATOM 2457 C CA . THR A 1 319 ? 19.125 -52.344 -46.656 1 90.62 319 THR A CA 1
ATOM 2458 C C . THR A 1 319 ? 19.828 -52.625 -45.344 1 90.62 319 THR A C 1
ATOM 2460 O O . THR A 1 319 ? 21.047 -52.688 -45.281 1 90.62 319 THR A O 1
ATOM 2463 N N . MET A 1 320 ? 19.141 -52.938 -44.312 1 92.38 320 MET A N 1
ATOM 2464 C CA . MET A 1 320 ? 19.688 -53.188 -43 1 92.38 320 MET A CA 1
ATOM 2465 C C . MET A 1 320 ? 20.219 -54.625 -42.906 1 92.38 320 MET A C 1
ATOM 2467 O O . MET A 1 320 ? 19.75 -55.5 -43.625 1 92.38 320 MET A O 1
ATOM 2471 N N . PRO A 1 321 ? 21.141 -54.812 -42.031 1 92 321 PRO A N 1
ATOM 2472 C CA . PRO A 1 321 ? 21.688 -56.156 -41.875 1 92 321 PRO A CA 1
ATOM 2473 C C . PRO A 1 321 ? 20.672 -57.156 -41.344 1 92 321 PRO A C 1
ATOM 2475 O O . PRO A 1 321 ? 19.766 -56.75 -40.594 1 92 321 PRO A O 1
ATOM 2478 N N . LEU A 1 322 ? 20.734 -58.5 -41.688 1 83.75 322 LEU A N 1
ATOM 2479 C CA . LEU A 1 322 ? 19.781 -59.562 -41.375 1 83.75 322 LEU A CA 1
ATOM 2480 C C . LEU A 1 322 ? 20.266 -60.406 -40.188 1 83.75 322 LEU A C 1
ATOM 2482 O O . LEU A 1 322 ? 19.703 -61.469 -39.938 1 83.75 322 LEU A O 1
ATOM 2486 N N . ASP A 1 323 ? 21.203 -60.031 -39.375 1 83.44 323 ASP A N 1
ATOM 2487 C CA . ASP A 1 323 ? 21.781 -60.812 -38.281 1 83.44 323 ASP A CA 1
ATOM 2488 C C . ASP A 1 323 ? 22.328 -62.125 -38.781 1 83.44 323 ASP A C 1
ATOM 2490 O O . ASP A 1 323 ? 22.141 -63.156 -38.125 1 83.44 323 ASP A O 1
ATOM 2494 N N . ALA A 1 324 ? 22.781 -62.25 -39.938 1 86 324 ALA A N 1
ATOM 2495 C CA . ALA A 1 324 ? 23.438 -63.375 -40.562 1 86 324 ALA A CA 1
ATOM 2496 C C . ALA A 1 324 ? 24.922 -63.125 -40.781 1 86 324 ALA A C 1
ATOM 2498 O O . ALA A 1 324 ? 25.391 -62 -40.625 1 86 324 ALA A O 1
ATOM 2499 N N . PRO A 1 325 ? 25.562 -64.25 -40.875 1 89.06 325 PRO A N 1
ATOM 2500 C CA . PRO A 1 325 ? 26.953 -64.062 -41.25 1 89.06 325 PRO A CA 1
ATOM 2501 C C . PRO A 1 325 ? 27.109 -63.281 -42.562 1 89.06 325 PRO A C 1
ATOM 2503 O O . PRO A 1 325 ? 26.734 -63.781 -43.625 1 89.06 325 PRO A O 1
ATOM 2506 N N . GLU A 1 326 ? 27.438 -62.094 -42.438 1 91.94 326 GLU A N 1
ATOM 2507 C CA . GLU A 1 326 ? 27.562 -61.219 -43.594 1 91.94 326 GLU A CA 1
ATOM 2508 C C . GLU A 1 326 ? 28.547 -60.062 -43.312 1 91.94 326 GLU A C 1
ATOM 2510 O O . GLU A 1 326 ? 28.922 -59.844 -42.156 1 91.94 326 GLU A O 1
ATOM 2515 N N . VAL A 1 327 ? 28.953 -59.438 -44.406 1 92 327 VAL A N 1
ATOM 2516 C CA . VAL A 1 327 ? 29.766 -58.25 -44.281 1 92 327 VAL A CA 1
ATOM 2517 C C . VAL A 1 327 ? 28.859 -57.031 -44.156 1 92 327 VAL A C 1
ATOM 2519 O O . VAL A 1 327 ? 27.906 -56.844 -44.906 1 92 327 VAL A O 1
ATOM 2522 N N . VAL A 1 328 ? 29.156 -56.281 -43.156 1 94.56 328 VAL A N 1
ATOM 2523 C CA . VAL A 1 328 ? 28.312 -55.125 -42.844 1 94.56 328 VAL A CA 1
ATOM 2524 C C . VAL A 1 328 ? 29.156 -53.844 -42.875 1 94.56 328 VAL A C 1
ATOM 2526 O O . VAL A 1 328 ? 30.312 -53.844 -42.469 1 94.56 328 VAL A O 1
ATOM 2529 N N . ILE A 1 329 ? 28.531 -52.719 -43.375 1 96.12 329 ILE A N 1
ATOM 2530 C CA . ILE A 1 329 ? 29.141 -51.406 -43.375 1 96.12 329 ILE A CA 1
ATOM 2531 C C . ILE A 1 329 ? 28.547 -50.562 -42.219 1 96.12 329 ILE A C 1
ATOM 2533 O O . ILE A 1 329 ? 27.344 -50.375 -42.156 1 96.12 329 ILE A O 1
ATOM 2537 N N . LEU A 1 330 ? 29.391 -50.125 -41.344 1 96.75 330 LEU A N 1
ATOM 2538 C CA . LEU A 1 330 ? 28.984 -49.25 -40.25 1 96.75 330 LEU A CA 1
ATOM 2539 C C . LEU A 1 330 ? 29.188 -47.781 -40.594 1 96.75 330 LEU A C 1
ATOM 2541 O O . LEU A 1 330 ? 30.203 -47.406 -41.188 1 96.75 330 LEU A O 1
ATOM 2545 N N . GLU A 1 331 ? 28.203 -46.969 -40.25 1 97.69 331 GLU A N 1
ATOM 2546 C CA . GLU A 1 331 ? 28.266 -45.531 -40.469 1 97.69 331 GLU A CA 1
ATOM 2547 C C . GLU A 1 331 ? 28.047 -44.75 -39.188 1 97.69 331 GLU A C 1
ATOM 2549 O O . GLU A 1 331 ? 27.047 -44.938 -38.5 1 97.69 331 GLU A O 1
ATOM 2554 N N . ALA A 1 332 ? 28.969 -43.938 -38.781 1 97.62 332 ALA A N 1
ATOM 2555 C CA . ALA A 1 332 ? 28.797 -42.938 -37.75 1 97.62 332 ALA A CA 1
ATOM 2556 C C . ALA A 1 332 ? 28.672 -41.531 -38.344 1 97.62 332 ALA A C 1
ATOM 2558 O O . ALA A 1 332 ? 29.375 -41.188 -39.312 1 97.62 332 ALA A O 1
ATOM 2559 N N . SER A 1 333 ? 27.734 -40.781 -37.844 1 97.12 333 SER A N 1
ATOM 2560 C CA . SER A 1 333 ? 27.531 -39.469 -38.438 1 97.12 333 SER A CA 1
ATOM 2561 C C . SER A 1 333 ? 27.234 -38.406 -37.406 1 97.12 333 SER A C 1
ATOM 2563 O O . SER A 1 333 ? 26.766 -38.719 -36.312 1 97.12 333 SER A O 1
ATOM 2565 N N . TYR A 1 334 ? 27.516 -37.156 -37.656 1 96.56 334 TYR A N 1
ATOM 2566 C CA . TYR A 1 334 ? 27.172 -35.969 -36.875 1 96.56 334 TYR A CA 1
ATOM 2567 C C . TYR A 1 334 ? 26.844 -34.781 -37.781 1 96.56 334 TYR A C 1
ATOM 2569 O O . TYR A 1 334 ? 27.609 -34.469 -38.688 1 96.56 334 TYR A O 1
ATOM 2577 N N . THR A 1 335 ? 25.75 -34.219 -37.562 1 95.44 335 THR A N 1
ATOM 2578 C CA . THR A 1 335 ? 25.344 -32.969 -38.188 1 95.44 335 THR A CA 1
ATOM 2579 C C . THR A 1 335 ? 24.922 -31.938 -37.125 1 95.44 335 THR A C 1
ATOM 2581 O O . THR A 1 335 ? 24.203 -32.281 -36.188 1 95.44 335 THR A O 1
ATOM 2584 N N . PRO A 1 336 ? 25.469 -30.719 -37.219 1 94.25 336 PRO A N 1
ATOM 2585 C CA . PRO A 1 336 ? 25.031 -29.719 -36.25 1 94.25 336 PRO A CA 1
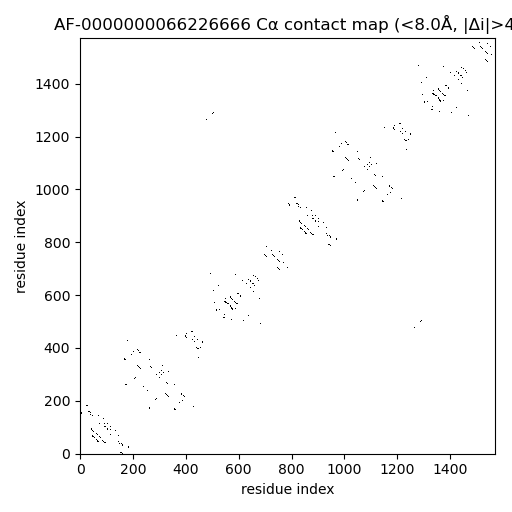ATOM 2586 C C . PRO A 1 336 ? 23.516 -29.672 -36.094 1 94.25 336 PRO A C 1
ATOM 2588 O O . PRO A 1 336 ? 22.797 -29.609 -37.094 1 94.25 336 PRO A O 1
ATOM 2591 N N . PRO A 1 337 ? 23.047 -29.734 -34.875 1 94.5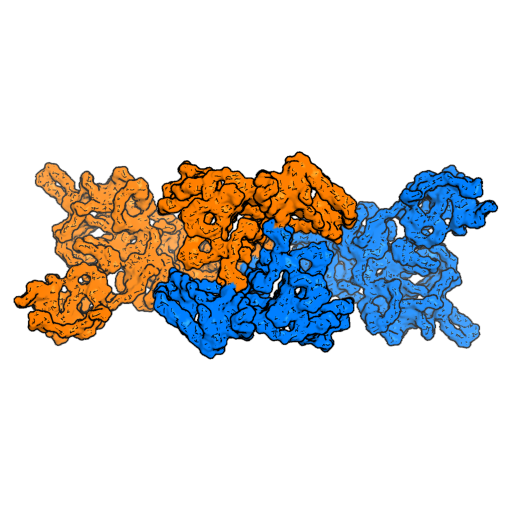6 337 PRO A N 1
ATOM 2592 C CA . PRO A 1 337 ? 21.594 -29.859 -34.625 1 94.56 337 PRO A CA 1
ATOM 2593 C C . PRO A 1 337 ? 20.797 -28.719 -35.281 1 94.56 337 PRO A C 1
ATOM 2595 O O . PRO A 1 337 ? 19.672 -28.953 -35.719 1 94.56 337 PRO A O 1
ATOM 2598 N N . ALA A 1 338 ? 21.359 -27.516 -35.344 1 92.81 338 ALA A N 1
ATOM 2599 C CA . ALA A 1 338 ? 20.641 -26.391 -35.906 1 92.81 338 ALA A CA 1
ATOM 2600 C C . ALA A 1 338 ? 20.328 -26.641 -37.375 1 92.81 338 ALA A C 1
ATOM 2602 O O . ALA A 1 338 ? 19.219 -26.359 -37.844 1 92.81 338 ALA A O 1
ATOM 2603 N N . ILE A 1 339 ? 21.219 -27.25 -38.062 1 93.19 339 ILE A N 1
ATOM 2604 C CA . ILE A 1 339 ? 21.094 -27.5 -39.5 1 93.19 339 ILE A CA 1
ATOM 2605 C C . ILE A 1 339 ? 20.047 -28.578 -39.75 1 93.19 339 ILE A C 1
ATOM 2607 O O . ILE A 1 339 ? 19.156 -28.422 -40.594 1 93.19 339 ILE A O 1
ATOM 2611 N N . ILE A 1 340 ? 20.125 -29.609 -39 1 92.75 340 ILE A N 1
ATOM 2612 C CA . ILE A 1 340 ? 19.219 -30.734 -39.156 1 92.75 340 ILE A CA 1
ATOM 2613 C C . ILE A 1 340 ? 17.797 -30.328 -38.781 1 92.75 340 ILE A C 1
ATOM 2615 O O . ILE A 1 340 ? 16.844 -30.625 -39.5 1 92.75 340 ILE A O 1
ATOM 2619 N N . SER A 1 341 ? 17.672 -29.688 -37.688 1 92.88 341 SER A N 1
ATOM 2620 C CA . SER A 1 341 ? 16.359 -29.281 -37.188 1 92.88 341 SER A CA 1
ATOM 2621 C C . SER A 1 341 ? 15.688 -28.328 -38.156 1 92.88 341 SER A C 1
ATOM 2623 O O . SER A 1 341 ? 14.492 -28.469 -38.469 1 92.88 341 SER A O 1
ATOM 2625 N N . GLU A 1 342 ? 16.453 -27.391 -38.656 1 93.5 342 GLU A N 1
ATOM 2626 C CA . GLU A 1 342 ? 15.914 -26.453 -39.625 1 93.5 342 GLU A CA 1
ATOM 2627 C C . GLU A 1 342 ? 15.516 -27.172 -40.938 1 93.5 342 GLU A C 1
ATOM 2629 O O . GLU A 1 342 ? 14.461 -26.891 -41.5 1 93.5 342 GLU A O 1
ATOM 2634 N N . GLY A 1 343 ? 16.344 -28.031 -41.375 1 91.88 343 GLY A N 1
ATOM 2635 C CA . GLY A 1 343 ? 16.062 -28.781 -42.594 1 91.88 343 GLY A CA 1
ATOM 2636 C C . GLY A 1 343 ? 14.812 -29.641 -42.5 1 91.88 343 GLY A C 1
ATOM 2637 O O . GLY A 1 343 ? 13.992 -29.656 -43.406 1 91.88 343 GLY A O 1
ATOM 2638 N N . VAL A 1 344 ? 14.617 -30.281 -41.406 1 92.94 344 VAL A N 1
ATOM 2639 C CA . VAL A 1 344 ? 13.477 -31.172 -41.219 1 92.94 344 VAL A CA 1
ATOM 2640 C C . VAL A 1 344 ? 12.203 -30.344 -41.062 1 92.94 344 VAL A C 1
ATOM 2642 O O . VAL A 1 344 ? 11.148 -30.719 -41.562 1 92.94 344 VAL A O 1
ATOM 2645 N N . ALA A 1 345 ? 12.391 -29.297 -40.312 1 90.94 345 ALA A N 1
ATOM 2646 C CA . ALA A 1 345 ? 11.242 -28.422 -40.125 1 90.94 345 ALA A CA 1
ATOM 2647 C C . ALA A 1 345 ? 10.742 -27.875 -41.469 1 90.94 345 ALA A C 1
ATOM 2649 O O . ALA A 1 345 ? 9.531 -27.781 -41.688 1 90.94 345 ALA A O 1
ATOM 2650 N N . ARG A 1 346 ? 11.617 -27.562 -42.312 1 91.19 346 ARG A N 1
ATOM 2651 C CA . ARG A 1 346 ? 11.297 -26.984 -43.625 1 91.19 346 ARG A CA 1
ATOM 2652 C C . ARG A 1 346 ? 10.703 -28.047 -44.562 1 91.19 346 ARG A C 1
ATOM 2654 O O . ARG A 1 346 ? 9.742 -27.781 -45.281 1 91.19 346 ARG A O 1
ATOM 2661 N N . SER A 1 347 ? 11.234 -29.219 -44.5 1 91 347 SER A N 1
ATOM 2662 C CA . SER A 1 347 ? 10.875 -30.266 -45.469 1 91 347 SER A CA 1
ATOM 2663 C C . SER A 1 347 ? 9.672 -31.062 -45 1 91 347 SER A C 1
ATOM 2665 O O . SER A 1 347 ? 8.992 -31.703 -45.781 1 91 347 SER A O 1
ATOM 2667 N N . LYS A 1 348 ? 9.328 -31.094 -43.75 1 85.12 348 LYS A N 1
ATOM 2668 C CA . LYS A 1 348 ? 8.234 -31.812 -43.125 1 85.12 348 LYS A CA 1
ATOM 2669 C C . LYS A 1 348 ? 8.305 -33.312 -43.469 1 85.12 348 LYS A C 1
ATOM 2671 O O . LYS A 1 348 ? 7.273 -33.938 -43.719 1 85.12 348 LYS A O 1
ATOM 2676 N N . VAL A 1 349 ? 9.586 -33.844 -43.594 1 87.5 349 VAL A N 1
ATOM 2677 C CA . VAL A 1 349 ? 9.789 -35.25 -43.906 1 87.5 349 VAL A CA 1
ATOM 2678 C C . VAL A 1 349 ? 9.469 -36.125 -42.688 1 87.5 349 VAL A C 1
ATOM 2680 O O . VAL A 1 349 ? 9.492 -35.625 -41.562 1 87.5 349 VAL A O 1
ATOM 2683 N N . GLU A 1 350 ? 9.078 -37.344 -43.062 1 85.31 350 GLU A N 1
ATOM 2684 C CA . GLU A 1 350 ? 8.828 -38.281 -41.969 1 85.31 350 GLU A CA 1
ATOM 2685 C C . GLU A 1 350 ? 10.117 -38.625 -41.219 1 85.31 350 GLU A C 1
ATOM 2687 O O . GLU A 1 350 ? 11.125 -38.969 -41.844 1 85.31 350 GLU A O 1
ATOM 2692 N N . LYS A 1 351 ? 10.109 -38.281 -40.031 1 85 351 LYS A N 1
ATOM 2693 C CA . LYS A 1 351 ? 11.297 -38.5 -39.219 1 85 351 LYS A CA 1
ATOM 2694 C C . LYS A 1 351 ? 11.133 -39.719 -38.344 1 85 351 LYS A C 1
ATOM 2696 O O . LYS A 1 351 ? 10.031 -40 -37.844 1 85 351 LYS A O 1
ATOM 2701 N N . GLU A 1 352 ? 12.258 -40.5 -38.25 1 86.31 352 GLU A N 1
ATOM 2702 C CA . GLU A 1 352 ? 12.32 -41.594 -37.281 1 86.31 352 GLU A CA 1
ATOM 2703 C C . GLU A 1 352 ? 12.844 -41.094 -35.938 1 86.31 352 GLU A C 1
ATOM 2705 O O . GLU A 1 352 ? 13.969 -40.594 -35.844 1 86.31 352 GLU A O 1
ATOM 2710 N N . THR A 1 353 ? 12.07 -41.344 -35 1 80.56 353 THR A N 1
ATOM 2711 C CA . THR A 1 353 ? 12.312 -40.75 -33.688 1 80.56 353 THR A CA 1
ATOM 2712 C C . THR A 1 353 ? 13.664 -41.188 -33.156 1 80.56 353 THR A C 1
ATOM 2714 O O . THR A 1 353 ? 14.383 -40.406 -32.531 1 80.56 353 THR A O 1
ATOM 2717 N N . ARG A 1 354 ? 14.039 -42.344 -33.438 1 79.31 354 ARG A N 1
ATOM 2718 C CA . ARG A 1 354 ? 15.25 -42.906 -32.844 1 79.31 354 ARG A CA 1
ATOM 2719 C C . ARG A 1 354 ? 16.484 -42.188 -33.312 1 79.31 354 ARG A C 1
ATOM 2721 O O . ARG A 1 354 ? 17.453 -42 -32.562 1 79.31 354 ARG A O 1
ATOM 2728 N N . PHE A 1 355 ? 16.484 -41.75 -34.5 1 86.62 355 PHE A N 1
ATOM 2729 C CA . PHE A 1 355 ? 17.641 -41.094 -35.062 1 86.62 355 PHE A CA 1
ATOM 2730 C C . PHE A 1 355 ? 17.531 -39.562 -34.906 1 86.62 355 PHE A C 1
ATOM 2732 O O . PHE A 1 355 ? 18.453 -38.938 -34.406 1 86.62 355 PHE A O 1
ATOM 2739 N N . PHE A 1 356 ? 16.438 -39.062 -35.219 1 93.12 356 PHE A N 1
ATOM 2740 C CA . PHE A 1 356 ? 16.25 -37.625 -35.25 1 93.12 356 PHE A CA 1
ATOM 2741 C C . PHE A 1 356 ? 16.328 -37.031 -33.844 1 93.12 356 PHE A C 1
ATOM 2743 O O . PHE A 1 356 ? 16.828 -35.906 -33.688 1 93.12 356 PHE A O 1
ATOM 2750 N N . TYR A 1 357 ? 15.781 -37.75 -32.875 1 93.75 357 TYR A N 1
ATOM 2751 C CA . TYR A 1 357 ? 15.766 -37.25 -31.5 1 93.75 357 TYR A CA 1
ATOM 2752 C C . TYR A 1 357 ? 17.172 -36.906 -31.047 1 93.75 357 TYR A C 1
ATOM 2754 O O . TYR A 1 357 ? 17.375 -35.812 -30.469 1 93.75 357 TYR A O 1
ATOM 2762 N N . ARG A 1 358 ? 18.125 -37.688 -31.281 1 93.69 358 ARG A N 1
ATOM 2763 C CA . ARG A 1 358 ? 19.516 -37.438 -30.891 1 93.69 358 ARG A CA 1
ATOM 2764 C C . ARG A 1 358 ? 20.172 -36.406 -31.797 1 93.69 358 ARG A C 1
ATOM 2766 O O . ARG A 1 358 ? 20.906 -35.531 -31.344 1 93.69 358 ARG A O 1
ATOM 2773 N N . ALA A 1 359 ? 19.859 -36.531 -33.031 1 94.5 359 ALA A N 1
ATOM 2774 C CA . ALA A 1 359 ? 20.5 -35.656 -34.031 1 94.5 359 ALA A CA 1
ATOM 2775 C C . ALA A 1 359 ? 20.062 -34.219 -33.844 1 94.5 359 ALA A C 1
ATOM 2777 O O . ALA A 1 359 ? 20.875 -33.281 -33.906 1 94.5 359 ALA A O 1
ATOM 2778 N N . SER A 1 360 ? 18.828 -34.031 -33.625 1 94.69 360 SER A N 1
ATOM 2779 C CA . SER A 1 360 ? 18.266 -32.688 -33.5 1 94.69 360 SER A CA 1
ATOM 2780 C C . SER A 1 360 ? 18.719 -32.031 -32.188 1 94.69 360 SER A C 1
ATOM 2782 O O . SER A 1 360 ? 18.641 -30.812 -32.031 1 94.69 360 SER A O 1
ATOM 2784 N N . ARG A 1 361 ? 19.156 -32.781 -31.203 1 94.19 361 ARG A N 1
ATOM 2785 C CA . ARG A 1 361 ? 19.562 -32.25 -29.906 1 94.19 361 ARG A CA 1
ATOM 2786 C C . ARG A 1 361 ? 21.078 -32.156 -29.797 1 94.19 361 ARG A C 1
ATOM 2788 O O . ARG A 1 361 ? 21.609 -31.531 -28.875 1 94.19 361 ARG A O 1
ATOM 2795 N N . GLY A 1 362 ? 21.734 -32.75 -30.734 1 94.12 362 GLY A N 1
ATOM 2796 C CA . GLY A 1 362 ? 23.188 -32.688 -30.75 1 94.12 362 GLY A CA 1
ATOM 2797 C C . GLY A 1 362 ? 23.828 -34 -30.297 1 94.12 362 GLY A C 1
ATOM 2798 O O . GLY A 1 362 ? 24.234 -34.125 -29.141 1 94.12 362 GLY A O 1
ATOM 2799 N N . SER A 1 363 ? 24.016 -34.875 -31.203 1 94.31 363 SER A N 1
ATOM 2800 C CA . SER A 1 363 ? 24.719 -36.125 -30.922 1 94.31 363 SER A CA 1
ATOM 2801 C C . SER A 1 363 ? 26.219 -35.906 -30.719 1 94.31 363 SER A C 1
ATOM 2803 O O . SER A 1 363 ? 26.703 -34.781 -30.953 1 94.31 363 SER A O 1
ATOM 2805 N N . ASN A 1 364 ? 26.906 -36.906 -30.234 1 95.31 364 ASN A N 1
ATOM 2806 C CA . ASN A 1 364 ? 28.328 -36.812 -29.969 1 95.31 364 ASN A CA 1
ATOM 2807 C C . ASN A 1 364 ? 29.125 -36.625 -31.266 1 95.31 364 ASN A C 1
ATOM 2809 O O . ASN A 1 364 ? 29.078 -37.5 -32.125 1 95.31 364 ASN A O 1
ATOM 2813 N N . PRO A 1 365 ? 29.875 -35.594 -31.375 1 95.31 365 PRO A N 1
ATOM 2814 C CA . PRO A 1 365 ? 30.609 -35.312 -32.625 1 95.31 365 PRO A CA 1
ATOM 2815 C C . PRO A 1 365 ? 31.875 -36.156 -32.75 1 95.31 365 PRO A C 1
ATOM 2817 O O . PRO A 1 365 ? 32.469 -36.219 -33.812 1 95.31 365 PRO A O 1
ATOM 2820 N N . HIS A 1 366 ? 32.344 -36.719 -31.734 1 93.62 366 HIS A N 1
ATOM 2821 C CA . HIS A 1 366 ? 33.5 -37.594 -31.812 1 93.62 366 HIS A CA 1
ATOM 2822 C C . HIS A 1 366 ? 33.125 -38.969 -32.312 1 93.62 366 HIS A C 1
ATOM 2824 O O . HIS A 1 366 ? 33 -39.906 -31.531 1 93.62 366 HIS A O 1
ATOM 2830 N N . LEU A 1 367 ? 33.094 -39.188 -33.594 1 96.31 367 LEU A N 1
ATOM 2831 C CA . LEU A 1 367 ? 32.531 -40.344 -34.25 1 96.31 367 LEU A CA 1
ATOM 2832 C C . LEU A 1 367 ? 33.375 -41.594 -33.969 1 96.31 367 LEU A C 1
ATOM 2834 O O . LEU A 1 367 ? 32.812 -42.688 -33.719 1 96.31 367 LEU A O 1
ATOM 2838 N N . PRO A 1 368 ? 34.719 -41.438 -33.875 1 93.75 368 PRO A N 1
ATOM 2839 C CA . PRO A 1 368 ? 35.531 -42.656 -33.656 1 93.75 368 PRO A CA 1
ATOM 2840 C C . PRO A 1 368 ? 35.219 -43.344 -32.312 1 93.75 368 PRO A C 1
ATOM 2842 O O . PRO A 1 368 ? 35.281 -44.562 -32.188 1 93.75 368 PRO A O 1
ATOM 2845 N N . SER A 1 369 ? 34.844 -42.625 -31.359 1 92.62 369 SER A N 1
ATOM 2846 C CA . SER A 1 369 ? 34.531 -43.188 -30.047 1 92.62 369 SER A CA 1
ATOM 2847 C C . SER A 1 369 ? 33.375 -44.156 -30.109 1 92.62 369 SER A C 1
ATOM 2849 O O . SER A 1 369 ? 33.438 -45.25 -29.5 1 92.62 369 SER A O 1
ATOM 2851 N N . GLY A 1 370 ? 32.406 -43.844 -30.844 1 94.62 370 GLY A N 1
ATOM 2852 C CA . GLY A 1 370 ? 31.25 -44.75 -31 1 94.62 370 GLY A CA 1
ATOM 2853 C C . GLY A 1 370 ? 31.578 -46 -31.766 1 94.62 370 GLY A C 1
ATOM 2854 O O . GLY A 1 370 ? 31.203 -47.094 -31.359 1 94.62 370 GLY A O 1
ATOM 2855 N N . ILE A 1 371 ? 32.281 -45.812 -32.844 1 95.12 371 ILE A N 1
ATOM 2856 C CA . ILE A 1 371 ? 32.625 -46.938 -33.688 1 95.12 371 ILE A CA 1
ATOM 2857 C C . ILE A 1 371 ? 33.562 -47.875 -32.969 1 95.12 371 ILE A C 1
ATOM 2859 O O . ILE A 1 371 ? 33.406 -49.094 -33.031 1 95.12 371 ILE A O 1
ATOM 2863 N N . THR A 1 372 ? 34.469 -47.281 -32.281 1 92.62 372 THR A N 1
ATOM 2864 C CA . THR A 1 372 ? 35.406 -48.094 -31.516 1 92.62 372 THR A CA 1
ATOM 2865 C C . THR A 1 372 ? 34.688 -48.875 -30.422 1 92.62 372 THR A C 1
ATOM 2867 O O . THR A 1 372 ? 34.969 -50.062 -30.234 1 92.62 372 THR A O 1
ATOM 2870 N N . LEU A 1 373 ? 33.875 -48.25 -29.766 1 93.06 373 LEU A N 1
ATOM 2871 C CA . LEU A 1 373 ? 33.094 -48.938 -28.734 1 93.06 373 LEU A CA 1
ATOM 2872 C C . LEU A 1 373 ? 32.281 -50.094 -29.312 1 93.06 373 LEU A C 1
ATOM 2874 O O . LEU A 1 373 ? 32.25 -51.188 -28.766 1 93.06 373 LEU A O 1
ATOM 2878 N N . LEU A 1 374 ? 31.656 -49.844 -30.438 1 95 374 LEU A N 1
ATOM 2879 C CA . LEU A 1 374 ? 30.859 -50.844 -31.094 1 95 374 LEU A CA 1
ATOM 2880 C C . LEU A 1 374 ? 31.719 -52.031 -31.531 1 95 374 LEU A C 1
ATOM 2882 O O . LEU A 1 374 ? 31.406 -53.188 -31.25 1 95 374 LEU A O 1
ATOM 2886 N N . CYS A 1 375 ? 32.781 -51.75 -32.156 1 91.69 375 CYS A N 1
ATOM 2887 C CA . CYS A 1 375 ? 33.688 -52.812 -32.625 1 91.69 375 CYS A CA 1
ATOM 2888 C C . CYS A 1 375 ? 34.281 -53.594 -31.484 1 91.69 375 CYS A C 1
ATOM 2890 O O . CYS A 1 375 ? 34.406 -54.812 -31.578 1 91.69 375 CYS A O 1
ATOM 2892 N N . SER A 1 376 ? 34.625 -52.906 -30.469 1 89.44 376 SER A N 1
ATOM 2893 C CA . SER A 1 376 ? 35.156 -53.594 -29.297 1 89.44 376 SER A CA 1
ATOM 2894 C C . SER A 1 376 ? 34.094 -54.562 -28.688 1 89.44 376 SER A C 1
ATOM 2896 O O . SER A 1 376 ? 34.438 -55.688 -28.312 1 89.44 376 SER A O 1
ATOM 2898 N N . ALA A 1 377 ? 32.938 -54.094 -28.625 1 90.44 377 ALA A N 1
ATOM 2899 C CA . ALA A 1 377 ? 31.875 -54.938 -28.078 1 90.44 377 ALA A CA 1
ATOM 2900 C C . ALA A 1 377 ? 31.625 -56.156 -28.969 1 90.44 377 ALA A C 1
ATOM 2902 O O . ALA A 1 377 ? 31.438 -57.281 -28.469 1 90.44 377 ALA A O 1
ATOM 2903 N N . LEU A 1 378 ? 31.641 -55.969 -30.25 1 90.88 378 LEU A N 1
ATOM 2904 C CA . LEU A 1 378 ? 31.422 -57.062 -31.203 1 90.88 378 LEU A CA 1
ATOM 2905 C C . LEU A 1 378 ? 32.594 -58.031 -31.156 1 90.88 378 LEU A C 1
ATOM 2907 O O . LEU A 1 378 ? 32.375 -59.25 -31.234 1 90.88 378 LEU A O 1
ATOM 2911 N N . HIS A 1 379 ? 33.719 -57.5 -31.031 1 84.5 379 HIS A N 1
ATOM 2912 C CA . HIS A 1 379 ? 34.906 -58.344 -31 1 84.5 379 HIS A CA 1
ATOM 2913 C C . HIS A 1 379 ? 34.938 -59.188 -29.75 1 84.5 379 HIS A C 1
ATOM 2915 O O . HIS A 1 379 ? 35.312 -60.375 -29.812 1 84.5 379 HIS A O 1
ATOM 2921 N N . LYS A 1 380 ? 34.719 -58.594 -28.656 1 82.5 380 LYS A N 1
ATOM 2922 C CA . LYS A 1 380 ? 34.75 -59.312 -27.375 1 82.5 380 LYS A CA 1
ATOM 2923 C C . LYS A 1 380 ? 33.812 -60.531 -27.375 1 82.5 380 LYS A C 1
ATOM 2925 O O . LYS A 1 380 ? 34.094 -61.531 -26.734 1 82.5 380 LYS A O 1
ATOM 2930 N N . MET A 1 381 ? 32.844 -60.5 -28.125 1 81.31 381 MET A N 1
ATOM 2931 C CA . MET A 1 381 ? 31.891 -61.625 -28.156 1 81.31 381 MET A CA 1
ATOM 2932 C C . MET A 1 381 ? 32.281 -62.625 -29.234 1 81.31 381 MET A C 1
ATOM 2934 O O . MET A 1 381 ? 31.625 -63.656 -29.391 1 81.31 381 MET A O 1
ATOM 2938 N N . GLY A 1 382 ? 33.469 -62.375 -29.906 1 72.25 382 GLY A N 1
ATOM 2939 C CA . GLY A 1 382 ? 34.031 -63.312 -30.891 1 72.25 382 GLY A CA 1
ATOM 2940 C C . GLY A 1 382 ? 33.219 -63.375 -32.156 1 72.25 382 GLY A C 1
ATOM 2941 O O . GLY A 1 382 ? 33.438 -64.25 -33 1 72.25 382 GLY A O 1
ATOM 2942 N N . GLY A 1 383 ? 32.375 -62.594 -32.375 1 74.5 383 GLY A N 1
ATOM 2943 C CA . GLY A 1 383 ? 31.422 -62.812 -33.469 1 74.5 383 GLY A CA 1
ATOM 2944 C C . GLY A 1 383 ? 31.688 -61.906 -34.656 1 74.5 383 GLY A C 1
ATOM 2945 O O . GLY A 1 383 ? 30.844 -61.812 -35.562 1 74.5 383 GLY A O 1
ATOM 2946 N N . ALA A 1 384 ? 32.938 -61.188 -34.625 1 84.44 384 ALA A N 1
ATOM 2947 C CA . ALA A 1 384 ? 33.094 -60.25 -35.719 1 84.44 384 ALA A CA 1
ATOM 2948 C C . ALA A 1 384 ? 34.562 -60.094 -36.094 1 84.44 384 ALA A C 1
ATOM 2950 O O . ALA A 1 384 ? 35.438 -60.125 -35.25 1 84.44 384 ALA A O 1
ATOM 2951 N N . LEU A 1 385 ? 34.812 -60.094 -37.344 1 86.25 385 LEU A N 1
ATOM 2952 C CA . LEU A 1 385 ? 36.094 -59.719 -37.906 1 86.25 385 LEU A CA 1
ATOM 2953 C C . LEU A 1 385 ? 36.094 -58.281 -38.375 1 86.25 385 LEU A C 1
ATOM 2955 O O . LEU A 1 385 ? 35.312 -57.938 -39.281 1 86.25 385 LEU A O 1
ATOM 2959 N N . ILE A 1 386 ? 36.938 -57.469 -37.812 1 88.75 386 ILE A N 1
ATOM 2960 C CA . ILE A 1 386 ? 36.969 -56.062 -38.094 1 88.75 386 ILE A CA 1
ATOM 2961 C C . ILE A 1 386 ? 38.031 -55.75 -39.125 1 88.75 386 ILE A C 1
ATOM 2963 O O . ILE A 1 386 ? 39.219 -56.125 -38.969 1 88.75 386 ILE A O 1
ATOM 2967 N N . TYR A 1 387 ? 37.625 -55.062 -40.156 1 88.62 387 TYR A N 1
ATOM 2968 C CA . TYR A 1 387 ? 38.562 -54.688 -41.188 1 88.62 387 TYR A CA 1
ATOM 2969 C C . TYR A 1 387 ? 39.375 -53.469 -40.781 1 88.62 387 TYR A C 1
ATOM 2971 O O . TYR A 1 387 ? 38.906 -52.625 -40.031 1 88.62 387 TYR A O 1
ATOM 2979 N N . SER A 1 388 ? 40.625 -53.469 -41.219 1 87.88 388 SER A N 1
ATOM 2980 C CA . SER A 1 388 ? 41.5 -52.375 -40.844 1 87.88 388 SER A CA 1
ATOM 2981 C C . SER A 1 388 ? 41.188 -51.094 -41.656 1 87.88 388 SER A C 1
ATOM 2983 O O . SER A 1 388 ? 40.781 -51.188 -42.812 1 87.88 388 SER A O 1
ATOM 2985 N N . GLY A 1 389 ? 41.344 -49.906 -40.938 1 87.31 389 GLY A N 1
ATOM 2986 C CA . GLY A 1 389 ? 41.188 -48.625 -41.594 1 87.31 389 GLY A CA 1
ATOM 2987 C C . GLY A 1 389 ? 39.75 -48.062 -41.5 1 87.31 389 GLY A C 1
ATOM 2988 O O . GLY A 1 389 ? 38.875 -48.75 -41 1 87.31 389 GLY A O 1
ATOM 2989 N N . THR A 1 390 ? 39.562 -46.844 -41.812 1 91.69 390 THR A N 1
ATOM 2990 C CA . THR A 1 390 ? 38.25 -46.188 -41.844 1 91.69 390 THR A CA 1
ATOM 2991 C C . THR A 1 390 ? 38.188 -45.188 -43 1 91.69 390 THR A C 1
ATOM 2993 O O . THR A 1 390 ? 39.219 -44.781 -43.531 1 91.69 390 THR A O 1
ATOM 2996 N N . HIS A 1 391 ? 36.969 -45 -43.594 1 94.44 391 HIS A N 1
ATOM 2997 C CA . HIS A 1 391 ? 36.719 -43.875 -44.469 1 94.44 391 HIS A CA 1
ATOM 2998 C C . HIS A 1 391 ? 36.062 -42.719 -43.719 1 94.44 391 HIS A C 1
ATOM 3000 O O . HIS A 1 391 ? 35 -42.875 -43.125 1 94.44 391 HIS A O 1
ATOM 3006 N N . GLU A 1 392 ? 36.781 -41.594 -43.688 1 94 392 GLU A N 1
ATOM 3007 C CA . GLU A 1 392 ? 36.281 -40.469 -42.906 1 94 392 GLU A CA 1
ATOM 3008 C C . GLU A 1 392 ? 36.062 -39.25 -43.75 1 94 392 GLU A C 1
ATOM 3010 O O . GLU A 1 392 ? 36.844 -38.938 -44.625 1 94 392 GLU A O 1
ATOM 3015 N N . ILE A 1 393 ? 34.906 -38.656 -43.594 1 94.94 393 ILE A N 1
ATOM 3016 C CA . ILE A 1 393 ? 34.594 -37.312 -44.062 1 94.94 393 ILE A CA 1
ATOM 3017 C C . ILE A 1 393 ? 34.406 -36.375 -42.875 1 94.94 393 ILE A C 1
ATOM 3019 O O . ILE A 1 393 ? 33.438 -36.469 -42.125 1 94.94 393 ILE A O 1
ATOM 3023 N N . THR A 1 394 ? 35.344 -35.469 -42.625 1 92.25 394 THR A N 1
ATOM 3024 C CA . THR A 1 394 ? 35.344 -34.656 -41.438 1 92.25 394 THR A CA 1
ATOM 3025 C C . THR A 1 394 ? 35.125 -33.188 -41.781 1 92.25 394 THR A C 1
ATOM 3027 O O . THR A 1 394 ? 35.781 -32.656 -42.688 1 92.25 394 THR A O 1
ATOM 3030 N N . GLN A 1 395 ? 34.188 -32.688 -41.094 1 91.56 395 GLN A N 1
ATOM 3031 C CA . GLN A 1 395 ? 33.969 -31.234 -41.188 1 91.56 395 GLN A CA 1
ATOM 3032 C C . GLN A 1 395 ? 34.562 -30.5 -40 1 91.56 395 GLN A C 1
ATOM 3034 O O . GLN A 1 395 ? 34.719 -31.062 -38.906 1 91.56 395 GLN A O 1
ATOM 3039 N N . ASN A 1 396 ? 35.062 -29.312 -40.219 1 84.88 396 ASN A N 1
ATOM 3040 C CA . ASN A 1 396 ? 35.594 -28.484 -39.156 1 84.88 396 ASN A CA 1
ATOM 3041 C C . ASN A 1 396 ? 34.531 -27.609 -38.531 1 84.88 396 ASN A C 1
ATOM 3043 O O . ASN A 1 396 ? 34.125 -26.594 -39.094 1 84.88 396 ASN A O 1
ATOM 3047 N N . TYR A 1 397 ? 34.062 -28.078 -37.344 1 80.31 397 TYR A N 1
ATOM 3048 C CA . TYR A 1 397 ? 33.031 -27.312 -36.625 1 80.31 397 TYR A CA 1
ATOM 3049 C C . TYR A 1 397 ? 33.688 -26.375 -35.594 1 80.31 397 TYR A C 1
ATOM 3051 O O . TYR A 1 397 ? 33.031 -25.922 -34.656 1 80.31 397 TYR A O 1
ATOM 3059 N N . LYS A 1 398 ? 34.75 -25.656 -35.75 1 75.25 398 LYS A N 1
ATOM 3060 C CA . LYS A 1 398 ? 35.531 -24.953 -34.75 1 75.25 398 LYS A CA 1
ATOM 3061 C C . LYS A 1 398 ? 34.656 -23.938 -34 1 75.25 398 LYS A C 1
ATOM 3063 O O . LYS A 1 398 ? 34.188 -22.969 -34.594 1 75.25 398 LYS A O 1
ATOM 3068 N N . PRO A 1 399 ? 34.438 -24.391 -32.688 1 80.88 399 PRO A N 1
ATOM 3069 C CA . PRO A 1 399 ? 33.688 -23.406 -31.891 1 80.88 399 PRO A CA 1
ATOM 3070 C C . PRO A 1 399 ? 34.438 -22.078 -31.75 1 80.88 399 PRO A C 1
ATOM 3072 O O . PRO A 1 399 ? 35.688 -22.062 -31.766 1 80.88 399 PRO A O 1
ATOM 3075 N N . ALA A 1 400 ? 33.688 -21.047 -31.672 1 85.81 400 ALA A N 1
ATOM 3076 C CA . ALA A 1 400 ? 34.281 -19.719 -31.531 1 85.81 400 ALA A CA 1
ATOM 3077 C C . ALA A 1 400 ? 34.875 -19.547 -30.141 1 85.81 400 ALA A C 1
ATOM 3079 O O . ALA A 1 400 ? 34.375 -20.094 -29.156 1 85.81 400 ALA A O 1
ATOM 3080 N N . THR A 1 401 ? 36.031 -18.938 -30.094 1 93.69 401 THR A N 1
ATOM 3081 C CA . THR A 1 401 ? 36.625 -18.578 -28.812 1 93.69 401 THR A CA 1
ATOM 3082 C C . THR A 1 401 ? 35.875 -17.438 -28.156 1 93.69 401 THR A C 1
ATOM 3084 O O . THR A 1 401 ? 35.562 -16.422 -28.797 1 93.69 401 THR A O 1
ATOM 3087 N N . ILE A 1 402 ? 35.5 -17.609 -26.922 1 95.12 402 ILE A N 1
ATOM 3088 C CA . ILE A 1 402 ? 34.781 -16.609 -26.172 1 95.12 402 ILE A CA 1
ATOM 3089 C C . ILE A 1 402 ? 35.688 -15.945 -25.141 1 95.12 402 ILE A C 1
ATOM 3091 O O . ILE A 1 402 ? 36.25 -16.625 -24.281 1 95.12 402 ILE A O 1
ATOM 3095 N N . THR A 1 403 ? 35.844 -14.742 -25.25 1 94.06 403 THR A N 1
ATOM 3096 C CA . THR A 1 403 ? 36.656 -14 -24.281 1 94.06 403 THR A CA 1
ATOM 3097 C C . THR A 1 403 ? 35.781 -13.469 -23.141 1 94.06 403 THR A C 1
ATOM 3099 O O . THR A 1 403 ? 34.75 -12.82 -23.391 1 94.06 403 THR A O 1
ATOM 3102 N N . VAL A 1 404 ? 36.188 -13.758 -21.984 1 93.56 404 VAL A N 1
ATOM 3103 C CA . VAL A 1 404 ? 35.406 -13.336 -20.828 1 93.56 404 VAL A CA 1
ATOM 3104 C C . VAL A 1 404 ? 36.281 -12.562 -19.844 1 93.56 404 VAL A C 1
ATOM 3106 O O . VAL A 1 404 ? 37.406 -13.008 -19.531 1 93.56 404 VAL A O 1
ATOM 3109 N N . ASP A 1 405 ? 35.812 -11.406 -19.469 1 93.25 405 ASP A N 1
ATOM 3110 C CA . ASP A 1 405 ? 36.469 -10.648 -18.406 1 93.25 405 ASP A CA 1
ATOM 3111 C C . ASP A 1 405 ? 35.938 -11.055 -17.031 1 93.25 405 ASP A C 1
ATOM 3113 O O . ASP A 1 405 ? 34.75 -11.258 -16.844 1 93.25 405 ASP A O 1
ATOM 3117 N N . LEU A 1 406 ? 36.906 -11.172 -16.109 1 92.69 406 LEU A N 1
ATOM 3118 C CA . LEU A 1 406 ? 36.562 -11.672 -14.789 1 92.69 406 LEU A CA 1
ATOM 3119 C C . LEU A 1 406 ? 35.594 -10.727 -14.086 1 92.69 406 LEU A C 1
ATOM 3121 O O . LEU A 1 406 ? 34.75 -11.164 -13.312 1 92.69 406 LEU A O 1
ATOM 3125 N N . HIS A 1 407 ? 35.75 -9.5 -14.359 1 91.94 407 HIS A N 1
ATOM 3126 C CA . HIS A 1 407 ? 34.844 -8.523 -13.742 1 91.94 407 HIS A CA 1
ATOM 3127 C C . HIS A 1 407 ? 33.438 -8.695 -14.242 1 91.94 407 HIS A C 1
ATOM 3129 O O . HIS A 1 407 ? 32.5 -8.711 -13.445 1 91.94 407 HIS A O 1
ATOM 3135 N N . SER A 1 408 ? 33.281 -8.844 -15.523 1 93.12 408 SER A N 1
ATOM 3136 C CA . SER A 1 408 ? 31.969 -9.062 -16.109 1 93.12 408 SER A CA 1
ATOM 3137 C C . SER A 1 408 ? 31.359 -10.367 -15.625 1 93.12 408 SER A C 1
ATOM 3139 O O . SER A 1 408 ? 30.156 -10.438 -15.359 1 93.12 408 SER A O 1
ATOM 3141 N N . LEU A 1 409 ? 32.188 -11.328 -15.523 1 93.88 409 LEU A N 1
ATOM 3142 C CA . LEU A 1 409 ? 31.719 -12.633 -15.062 1 93.88 409 LEU A CA 1
ATOM 3143 C C . LEU A 1 409 ? 31.156 -12.539 -13.648 1 93.88 409 LEU A C 1
ATOM 3145 O O . LEU A 1 409 ? 30.078 -13.07 -13.367 1 93.88 409 LEU A O 1
ATOM 3149 N N . SER A 1 410 ? 31.875 -11.836 -12.828 1 92.81 410 SER A N 1
ATOM 3150 C CA . SER A 1 410 ? 31.422 -11.656 -11.445 1 92.81 410 SER A CA 1
ATOM 3151 C C . SER A 1 410 ? 30.109 -10.875 -11.391 1 92.81 410 SER A C 1
ATOM 3153 O O . SER A 1 410 ? 29.25 -11.156 -10.555 1 92.81 410 SER A O 1
ATOM 3155 N N . ALA A 1 411 ? 30 -9.961 -12.266 1 91.19 411 ALA A N 1
ATOM 3156 C CA . ALA A 1 411 ? 28.781 -9.156 -12.328 1 91.19 411 ALA A CA 1
ATOM 3157 C C . ALA A 1 411 ? 27.594 -10 -12.758 1 91.19 411 ALA A C 1
ATOM 3159 O O . ALA A 1 411 ? 26.5 -9.875 -12.195 1 91.19 411 ALA A O 1
ATOM 3160 N N . PHE A 1 412 ? 27.766 -10.906 -13.719 1 92.44 412 PHE A N 1
ATOM 3161 C CA . PHE A 1 412 ? 26.703 -11.797 -14.188 1 92.44 412 PHE A CA 1
ATOM 3162 C C . PHE A 1 412 ? 26.25 -12.734 -13.07 1 92.44 412 PHE A C 1
ATOM 3164 O O . PHE A 1 412 ? 25.062 -12.938 -12.859 1 92.44 412 PHE A O 1
ATOM 3171 N N . ILE A 1 413 ? 27.234 -13.219 -12.352 1 92.94 413 ILE A N 1
ATOM 3172 C CA . ILE A 1 413 ? 26.969 -14.227 -11.336 1 92.94 413 ILE A CA 1
ATOM 3173 C C . ILE A 1 413 ? 26.453 -13.562 -10.062 1 92.94 413 ILE A C 1
ATOM 3175 O O . ILE A 1 413 ? 25.625 -14.125 -9.344 1 92.94 413 ILE A O 1
ATOM 3179 N N . GLY A 1 414 ? 26.938 -12.32 -9.758 1 89.94 414 GLY A N 1
ATOM 3180 C CA . GLY A 1 414 ? 26.578 -11.602 -8.547 1 89.94 414 GLY A CA 1
ATOM 3181 C C . GLY A 1 414 ? 27.5 -11.891 -7.375 1 89.94 414 GLY A C 1
ATOM 3182 O O . GLY A 1 414 ? 27.172 -11.586 -6.227 1 89.94 414 GLY A O 1
ATOM 3183 N N . GLN A 1 415 ? 28.594 -12.539 -7.609 1 91.44 415 GLN A N 1
ATOM 3184 C CA . GLN A 1 415 ? 29.594 -12.898 -6.605 1 91.44 415 GLN A CA 1
ATOM 3185 C C . GLN A 1 415 ? 30.969 -13.07 -7.238 1 91.44 415 GLN A C 1
ATOM 3187 O O . GLN A 1 415 ? 31.078 -13.531 -8.375 1 91.44 415 GLN A O 1
ATOM 3192 N N . GLU A 1 416 ? 31.984 -12.625 -6.492 1 91.88 416 GLU A N 1
ATOM 3193 C CA . GLU A 1 416 ? 33.344 -12.82 -6.977 1 91.88 416 GLU A CA 1
ATOM 3194 C C . GLU A 1 416 ? 33.75 -14.289 -6.875 1 91.88 416 GLU A C 1
ATOM 3196 O O . GLU A 1 416 ? 33.625 -14.906 -5.82 1 91.88 416 GLU A O 1
ATOM 3201 N N . VAL A 1 417 ? 34.156 -14.922 -8.031 1 92.44 417 VAL A N 1
ATOM 3202 C CA . VAL A 1 417 ? 34.688 -16.281 -8.086 1 92.44 417 VAL A CA 1
ATOM 3203 C C . VAL A 1 417 ? 36.156 -16.25 -8.461 1 92.44 417 VAL A C 1
ATOM 3205 O O . VAL A 1 417 ? 36.531 -15.633 -9.453 1 92.44 417 VAL A O 1
ATOM 3208 N N . PRO A 1 418 ? 36.969 -16.812 -7.605 1 92.69 418 PRO A N 1
ATOM 3209 C CA . PRO A 1 418 ? 38.406 -16.797 -7.914 1 92.69 418 PRO A CA 1
ATOM 3210 C C . PRO A 1 418 ? 38.719 -17.375 -9.297 1 92.69 418 PRO A C 1
ATOM 3212 O O . PRO A 1 418 ? 38.062 -18.344 -9.727 1 92.69 418 PRO A O 1
ATOM 3215 N N . LYS A 1 419 ? 39.688 -16.797 -9.969 1 93.06 419 LYS A N 1
ATOM 3216 C CA . LYS A 1 419 ? 40.125 -17.188 -11.305 1 93.06 419 LYS A CA 1
ATOM 3217 C C . LYS A 1 419 ? 40.469 -18.672 -11.359 1 93.06 419 LYS A C 1
ATOM 3219 O O . LYS A 1 419 ? 40.094 -19.375 -12.305 1 93.06 419 LYS A O 1
ATOM 3224 N N . THR A 1 420 ? 41.125 -19.234 -10.359 1 93.81 420 THR A N 1
ATOM 3225 C CA . THR A 1 420 ? 41.562 -20.625 -10.312 1 93.81 420 THR A CA 1
ATOM 3226 C C . THR A 1 420 ? 40.344 -21.562 -10.289 1 93.81 420 THR A C 1
ATOM 3228 O O . THR A 1 420 ? 40.344 -22.594 -10.953 1 93.81 420 THR A O 1
ATOM 3231 N N . LYS A 1 421 ? 39.406 -21.156 -9.625 1 94.5 421 LYS A N 1
ATOM 3232 C CA . LYS A 1 421 ? 38.219 -21.969 -9.539 1 94.5 421 LYS A CA 1
ATOM 3233 C C . LYS A 1 421 ? 37.438 -21.969 -10.859 1 94.5 421 LYS A C 1
ATOM 3235 O O . LYS A 1 421 ? 36.938 -23 -11.297 1 94.5 421 LYS A O 1
ATOM 3240 N N . VAL A 1 422 ? 37.375 -20.797 -11.5 1 95.06 422 VAL A N 1
ATOM 3241 C CA . VAL A 1 422 ? 36.719 -20.672 -12.797 1 95.06 422 VAL A CA 1
ATOM 3242 C C . VAL A 1 422 ? 37.406 -21.594 -13.812 1 95.06 422 VAL A C 1
ATOM 3244 O O . VAL A 1 422 ? 36.719 -22.359 -14.5 1 95.06 422 VAL A O 1
ATOM 3247 N N . VAL A 1 423 ? 38.688 -21.562 -13.844 1 95.12 423 VAL A N 1
ATOM 3248 C CA . VAL A 1 423 ? 39.469 -22.344 -14.797 1 95.12 423 VAL A CA 1
ATOM 3249 C C . VAL A 1 423 ? 39.281 -23.828 -14.508 1 95.12 423 VAL A C 1
ATOM 3251 O O . VAL A 1 423 ? 39.062 -24.641 -15.422 1 95.12 423 VAL A O 1
ATOM 3254 N N . SER A 1 424 ? 39.344 -24.188 -13.266 1 95.69 424 SER A N 1
ATOM 3255 C CA . SER A 1 424 ? 39.188 -25.594 -12.875 1 95.69 424 SER A CA 1
ATOM 3256 C C . SER A 1 424 ? 37.812 -26.141 -13.266 1 95.69 424 SER A C 1
ATOM 3258 O O . SER A 1 424 ? 37.719 -27.25 -13.805 1 95.69 424 SER A O 1
ATOM 3260 N N . LEU A 1 425 ? 36.812 -25.406 -13.016 1 95.44 425 LEU A N 1
ATOM 3261 C CA . LEU A 1 425 ? 35.469 -25.844 -13.328 1 95.44 425 LEU A CA 1
ATOM 3262 C C . LEU A 1 425 ? 35.281 -26.031 -14.828 1 95.44 425 LEU A C 1
ATOM 3264 O O . LEU A 1 425 ? 34.781 -27.062 -15.273 1 95.44 425 LEU A O 1
ATOM 3268 N N . LEU A 1 426 ? 35.75 -25.078 -15.578 1 96.62 426 LEU A N 1
ATOM 3269 C CA . LEU A 1 426 ? 35.594 -25.141 -17.031 1 96.62 426 LEU A CA 1
ATOM 3270 C C . LEU A 1 426 ? 36.438 -26.281 -17.609 1 96.62 426 LEU A C 1
ATOM 3272 O O . LEU A 1 426 ? 35.969 -26.984 -18.516 1 96.62 426 LEU A O 1
ATOM 3276 N N . LYS A 1 427 ? 37.562 -26.516 -17.094 1 96.25 427 LYS A N 1
ATOM 3277 C CA . LYS A 1 427 ? 38.406 -27.609 -17.578 1 96.25 427 LYS A CA 1
ATOM 3278 C C . LYS A 1 427 ? 37.75 -28.953 -17.25 1 96.25 427 LYS A C 1
ATOM 3280 O O . LYS A 1 427 ? 37.875 -29.906 -18.047 1 96.25 427 LYS A O 1
ATOM 3285 N N . SER A 1 428 ? 37.156 -29.016 -16.109 1 95.5 428 SER A N 1
ATOM 3286 C CA . SER A 1 428 ? 36.469 -30.266 -15.75 1 95.5 428 SER A CA 1
ATOM 3287 C C . SER A 1 428 ? 35.344 -30.578 -16.719 1 95.5 428 SER A C 1
ATOM 3289 O O . SER A 1 428 ? 35 -31.734 -16.922 1 95.5 428 SER A O 1
ATOM 3291 N N . LEU A 1 429 ? 34.875 -29.594 -17.359 1 95.62 429 LEU A N 1
ATOM 3292 C CA . LEU A 1 429 ? 33.812 -29.75 -18.344 1 95.62 429 LEU A CA 1
ATOM 3293 C C . LEU A 1 429 ? 34.375 -29.875 -19.75 1 95.62 429 LEU A C 1
ATOM 3295 O O . LEU A 1 429 ? 33.656 -29.875 -20.734 1 95.62 429 LEU A O 1
ATOM 3299 N N . LYS A 1 430 ? 35.656 -29.906 -19.875 1 94.69 430 LYS A N 1
ATOM 3300 C CA . LYS A 1 430 ? 36.406 -30.156 -21.094 1 94.69 430 LYS A CA 1
ATOM 3301 C C . LYS A 1 430 ? 36.5 -28.906 -21.969 1 94.69 430 LYS A C 1
ATOM 3303 O O . LYS A 1 430 ? 36.688 -29 -23.188 1 94.69 430 LYS A O 1
ATOM 3308 N N . PHE A 1 431 ? 36.281 -27.734 -21.328 1 96.56 431 PHE A N 1
ATOM 3309 C CA . PHE A 1 431 ? 36.562 -26.484 -22.031 1 96.56 431 PHE A CA 1
ATOM 3310 C C . PHE A 1 431 ? 38.062 -26.234 -22.141 1 96.56 431 PHE A C 1
ATOM 3312 O O . PHE A 1 431 ? 38.812 -26.594 -21.25 1 96.56 431 PHE A O 1
ATOM 3319 N N . GLU A 1 432 ? 38.375 -25.672 -23.219 1 95.56 432 GLU A N 1
ATOM 3320 C CA . GLU A 1 432 ? 39.75 -25.203 -23.344 1 95.56 432 GLU A CA 1
ATOM 3321 C C . GLU A 1 432 ? 39.875 -23.75 -22.875 1 95.56 432 GLU A C 1
ATOM 3323 O O . GLU A 1 432 ? 39.156 -22.875 -23.359 1 95.56 432 GLU A O 1
ATOM 3328 N N . VAL A 1 433 ? 40.719 -23.547 -21.906 1 95.31 433 VAL A N 1
ATOM 3329 C CA . VAL A 1 433 ? 40.875 -22.219 -21.344 1 95.31 433 VAL A CA 1
ATOM 3330 C C . VAL A 1 433 ? 42.312 -21.734 -21.516 1 95.31 433 VAL A C 1
ATOM 3332 O O . VAL A 1 433 ? 43.25 -22.406 -21.078 1 95.31 433 VAL A O 1
ATOM 3335 N N . ASP A 1 434 ? 42.406 -20.672 -22.203 1 91.69 434 ASP A N 1
ATOM 3336 C CA . ASP A 1 434 ? 43.688 -20.031 -22.359 1 91.69 434 ASP A CA 1
ATOM 3337 C C . ASP A 1 434 ? 43.812 -18.781 -21.516 1 91.69 434 ASP A C 1
ATOM 3339 O O . ASP A 1 434 ? 42.938 -17.922 -21.547 1 91.69 434 ASP A O 1
ATOM 3343 N N . LEU A 1 435 ? 44.844 -18.828 -20.672 1 84.81 435 LEU A N 1
ATOM 3344 C CA . LEU A 1 435 ? 45.094 -17.656 -19.844 1 84.81 435 LEU A CA 1
ATOM 3345 C C . LEU A 1 435 ? 45.688 -16.516 -20.656 1 84.81 435 LEU A C 1
ATOM 3347 O O . LEU A 1 435 ? 46.688 -16.719 -21.359 1 84.81 435 LEU A O 1
ATOM 3351 N N . ALA A 1 436 ? 44.906 -15.461 -20.891 1 69.69 436 ALA A N 1
ATOM 3352 C CA . ALA A 1 436 ? 45.438 -14.32 -21.641 1 69.69 436 ALA A CA 1
ATOM 3353 C C . ALA A 1 436 ? 46.531 -13.602 -20.875 1 69.69 436 ALA A C 1
ATOM 3355 O O . ALA A 1 436 ? 46.719 -13.844 -19.672 1 69.69 436 ALA A O 1
ATOM 3356 N N . SER A 1 437 ? 47.312 -12.867 -21.641 1 68.62 437 SER A N 1
ATOM 3357 C CA . SER A 1 437 ? 48.406 -12.07 -21.078 1 68.62 437 SER A CA 1
ATOM 3358 C C . SER A 1 437 ? 47.906 -11.164 -19.953 1 68.62 437 SER A C 1
ATOM 3360 O O . SER A 1 437 ? 48.594 -10.977 -18.953 1 68.62 437 SER A O 1
ATOM 3362 N N . ASP A 1 438 ? 46.812 -10.625 -20.203 1 73.5 438 ASP A N 1
ATOM 3363 C CA . ASP A 1 438 ? 46.156 -9.805 -19.188 1 73.5 438 ASP A CA 1
ATOM 3364 C C . ASP A 1 438 ? 45.375 -10.672 -18.219 1 73.5 438 ASP A C 1
ATOM 3366 O O . ASP A 1 438 ? 44.5 -11.438 -18.625 1 73.5 438 ASP A O 1
ATOM 3370 N N . ASP A 1 439 ? 45.781 -10.695 -17.031 1 77.88 439 ASP A N 1
ATOM 3371 C CA . ASP A 1 439 ? 45.281 -11.555 -15.953 1 77.88 439 ASP A CA 1
ATOM 3372 C C . ASP A 1 439 ? 43.781 -11.367 -15.734 1 77.88 439 ASP A C 1
ATOM 3374 O O . ASP A 1 439 ? 43.156 -12.18 -15.062 1 77.88 439 ASP A O 1
ATOM 3378 N N . SER A 1 440 ? 43.281 -10.453 -16.438 1 86.94 440 SER A N 1
ATOM 3379 C CA . SER A 1 440 ? 41.875 -10.172 -16.156 1 86.94 440 SER A CA 1
ATOM 3380 C C . SER A 1 440 ? 40.969 -10.82 -17.188 1 86.94 440 SER A C 1
ATOM 3382 O O . SER A 1 440 ? 39.75 -10.859 -17 1 86.94 440 SER A O 1
ATOM 3384 N N . PHE A 1 441 ? 41.531 -11.43 -18.266 1 91.06 441 PHE A N 1
ATOM 3385 C CA . PHE A 1 441 ? 40.719 -11.992 -19.344 1 91.06 441 PHE A CA 1
ATOM 3386 C C . PHE A 1 441 ? 41.031 -13.477 -19.516 1 91.06 441 PHE A C 1
ATOM 3388 O O . PHE A 1 441 ? 42.156 -13.922 -19.281 1 91.06 441 PHE A O 1
ATOM 3395 N N . LEU A 1 442 ? 40.031 -14.25 -19.844 1 93.81 442 LEU A N 1
ATOM 3396 C CA . LEU A 1 442 ? 40.156 -15.664 -20.188 1 93.81 442 LEU A CA 1
ATOM 3397 C C . LEU A 1 442 ? 39.625 -15.922 -21.594 1 93.81 442 LEU A C 1
ATOM 3399 O O . LEU A 1 442 ? 38.562 -15.383 -21.969 1 93.81 442 LEU A O 1
ATOM 3403 N N . ALA A 1 443 ? 40.406 -16.547 -22.391 1 94.56 443 ALA A N 1
ATOM 3404 C CA . ALA A 1 443 ? 39.906 -17.031 -23.672 1 94.56 443 ALA A CA 1
ATOM 3405 C C . ALA A 1 443 ? 39.438 -18.484 -23.578 1 94.56 443 ALA A C 1
ATOM 3407 O O . ALA A 1 443 ? 40.25 -19.375 -23.281 1 94.56 443 ALA A O 1
ATOM 3408 N N . ILE A 1 444 ? 38.188 -18.688 -23.828 1 95.56 444 ILE A N 1
ATOM 3409 C CA . ILE A 1 444 ? 37.594 -19.984 -23.578 1 95.56 444 ILE A CA 1
ATOM 3410 C C . ILE A 1 444 ? 37.031 -20.547 -24.875 1 95.56 444 ILE A C 1
ATOM 3412 O O . ILE A 1 444 ? 36.312 -19.859 -25.625 1 95.56 444 ILE A O 1
ATOM 3416 N N . ARG A 1 445 ? 37.312 -21.734 -25.141 1 95.88 445 ARG A N 1
ATOM 3417 C CA . ARG A 1 445 ? 36.75 -22.453 -26.281 1 95.88 445 ARG A CA 1
ATOM 3418 C C . ARG A 1 445 ? 35.906 -23.625 -25.828 1 95.88 445 ARG A C 1
ATOM 3420 O O . ARG A 1 445 ? 36.406 -24.547 -25.172 1 95.88 445 ARG A O 1
ATOM 3427 N N . PRO A 1 446 ? 34.625 -23.625 -26.109 1 96.06 446 PRO A N 1
ATOM 3428 C CA . PRO A 1 446 ? 33.781 -24.734 -25.703 1 96.06 446 PRO A CA 1
ATOM 3429 C C . PRO A 1 446 ? 34.125 -26.047 -26.422 1 96.06 446 PRO A C 1
ATOM 3431 O O . PRO A 1 446 ? 34.656 -26.016 -27.531 1 96.06 446 PRO A O 1
ATOM 3434 N N . PRO A 1 447 ? 33.875 -27.203 -25.781 1 94.94 447 PRO A N 1
ATOM 3435 C CA . PRO A 1 447 ? 34.031 -28.469 -26.484 1 94.94 447 PRO A CA 1
ATOM 3436 C C . PRO A 1 447 ? 33.031 -28.641 -27.641 1 94.94 447 PRO A C 1
ATOM 3438 O O . PRO A 1 447 ? 31.969 -28.031 -27.625 1 94.94 447 PRO A O 1
ATOM 3441 N N . LEU A 1 448 ? 33.281 -29.453 -28.578 1 93 448 LEU A N 1
ATOM 3442 C CA . LEU A 1 448 ? 32.5 -29.594 -29.797 1 93 448 LEU A CA 1
ATOM 3443 C C . LEU A 1 448 ? 31.109 -30.141 -29.5 1 93 448 LEU A C 1
ATOM 3445 O O . LEU A 1 448 ? 30.156 -29.859 -30.219 1 93 448 LEU A O 1
ATOM 3449 N N . PHE A 1 449 ? 31.016 -30.875 -28.406 1 94.12 449 PHE A N 1
ATOM 3450 C CA . PHE A 1 449 ? 29.734 -31.5 -28.109 1 94.12 449 PHE A CA 1
ATOM 3451 C C . PHE A 1 449 ? 28.766 -30.484 -27.516 1 94.12 449 PHE A C 1
ATOM 3453 O O . PHE A 1 449 ? 27.562 -30.766 -27.391 1 94.12 449 PHE A O 1
ATOM 3460 N N . ARG A 1 450 ? 29.25 -29.328 -27.141 1 95.25 450 ARG A N 1
ATOM 3461 C CA . ARG A 1 450 ? 28.391 -28.266 -26.656 1 95.25 450 ARG A CA 1
ATOM 3462 C C . ARG A 1 450 ? 28.109 -27.25 -27.75 1 95.25 450 ARG A C 1
ATOM 3464 O O . ARG A 1 450 ? 28.75 -26.203 -27.812 1 95.25 450 ARG A O 1
ATOM 3471 N N . HIS A 1 451 ? 27.125 -27.531 -28.484 1 92.81 451 HIS A N 1
ATOM 3472 C CA . HIS A 1 451 ? 26.766 -26.672 -29.609 1 92.81 451 HIS A CA 1
ATOM 3473 C C . HIS A 1 451 ? 26 -25.438 -29.156 1 92.81 451 HIS A C 1
ATOM 3475 O O . HIS A 1 451 ? 25.797 -24.516 -29.938 1 92.81 451 HIS A O 1
ATOM 3481 N N . ASP A 1 452 ? 25.641 -25.297 -27.844 1 93.44 452 ASP A N 1
ATOM 3482 C CA . ASP A 1 452 ? 24.734 -24.266 -27.328 1 93.44 452 ASP A CA 1
ATOM 3483 C C . ASP A 1 452 ? 25.516 -23.125 -26.688 1 93.44 452 ASP A C 1
ATOM 3485 O O . ASP A 1 452 ? 24.922 -22.141 -26.234 1 93.44 452 ASP A O 1
ATOM 3489 N N . ILE A 1 453 ? 26.766 -23.219 -26.594 1 95.75 453 ILE A N 1
ATOM 3490 C CA . ILE A 1 453 ? 27.562 -22.188 -25.953 1 95.75 453 ILE A CA 1
ATOM 3491 C C . ILE A 1 453 ? 28.047 -21.172 -27 1 95.75 453 ILE A C 1
ATOM 3493 O O . ILE A 1 453 ? 28.812 -21.516 -27.891 1 95.75 453 ILE A O 1
ATOM 3497 N N . HIS A 1 454 ? 27.625 -19.891 -26.875 1 93.81 454 HIS A N 1
ATOM 3498 C CA . HIS A 1 454 ? 27.938 -18.906 -27.922 1 93.81 454 HIS A CA 1
ATOM 3499 C C . HIS A 1 454 ? 28.5 -17.625 -27.312 1 93.81 454 HIS A C 1
ATOM 3501 O O . HIS A 1 454 ? 29.219 -16.891 -27.984 1 93.81 454 HIS A O 1
ATOM 3507 N N . ASN A 1 455 ? 28.156 -17.344 -26.062 1 94.81 455 ASN A N 1
ATOM 3508 C CA . ASN A 1 455 ? 28.516 -16.031 -25.5 1 94.81 455 ASN A CA 1
ATOM 3509 C C . ASN A 1 455 ? 28.984 -16.156 -24.047 1 94.81 455 ASN A C 1
ATOM 3511 O O . ASN A 1 455 ? 29.031 -17.25 -23.5 1 94.81 455 ASN A O 1
ATOM 3515 N N . LYS A 1 456 ? 29.328 -15 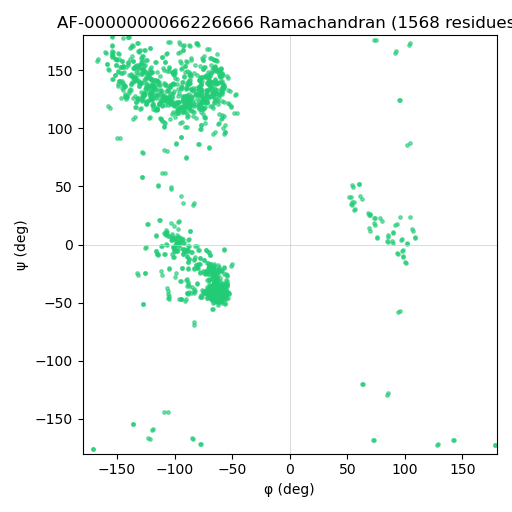-23.562 1 94.69 456 LYS A N 1
ATOM 3516 C CA . LYS A 1 456 ? 29.875 -14.938 -22.203 1 94.69 456 LYS A CA 1
ATOM 3517 C C . LYS A 1 456 ? 28.828 -15.344 -21.172 1 94.69 456 LYS A C 1
ATOM 3519 O O . LYS A 1 456 ? 29.172 -15.938 -20.141 1 94.69 456 LYS A O 1
ATOM 3524 N N . GLN A 1 457 ? 27.594 -15.047 -21.453 1 95.06 457 GLN A N 1
ATOM 3525 C CA . GLN A 1 457 ? 26.531 -15.406 -20.531 1 95.06 457 GLN A CA 1
ATOM 3526 C C . GLN A 1 457 ? 26.391 -16.922 -20.406 1 95.06 457 GLN A C 1
ATOM 3528 O O . GLN A 1 457 ? 26.109 -17.453 -19.328 1 95.06 457 GLN A O 1
ATOM 3533 N N . ASP A 1 458 ? 26.641 -17.609 -21.5 1 95.88 458 ASP A N 1
ATOM 3534 C CA . ASP A 1 458 ? 26.594 -19.062 -21.484 1 95.88 458 ASP A CA 1
ATOM 3535 C C . ASP A 1 458 ? 27.703 -19.641 -20.609 1 95.88 458 ASP A C 1
ATOM 3537 O O . ASP A 1 458 ? 27.5 -20.625 -19.891 1 95.88 458 ASP A O 1
ATOM 3541 N N . ILE A 1 459 ? 28.812 -19.016 -20.703 1 96.06 459 ILE A N 1
ATOM 3542 C CA . ILE A 1 459 ? 29.938 -19.438 -19.891 1 96.06 459 ILE A CA 1
ATOM 3543 C C . ILE A 1 459 ? 29.609 -19.234 -18.406 1 96.06 459 ILE A C 1
ATOM 3545 O O . ILE A 1 459 ? 29.844 -20.125 -17.578 1 96.06 459 ILE A O 1
ATOM 3549 N N . ALA A 1 460 ? 29.125 -18.078 -18.109 1 95.69 460 ALA A N 1
ATOM 3550 C CA . ALA A 1 460 ? 28.734 -17.781 -16.734 1 95.69 460 ALA A CA 1
ATOM 3551 C C . ALA A 1 460 ? 27.75 -18.828 -16.234 1 95.69 460 ALA A C 1
ATOM 3553 O O . ALA A 1 460 ? 27.812 -19.234 -15.07 1 95.69 460 ALA A O 1
ATOM 3554 N N . GLU A 1 461 ? 26.781 -19.234 -17.078 1 95.38 461 GLU A N 1
ATOM 3555 C CA . GLU A 1 461 ? 25.797 -20.25 -16.703 1 95.38 461 GLU A CA 1
ATOM 3556 C C . GLU A 1 461 ? 26.469 -21.562 -16.312 1 95.38 461 GLU A C 1
ATOM 3558 O O . GLU A 1 461 ? 26.109 -22.188 -15.32 1 95.38 461 GLU A O 1
ATOM 3563 N N . GLU A 1 462 ? 27.422 -22.031 -17.109 1 95.94 462 GLU A N 1
ATOM 3564 C CA . GLU A 1 462 ? 28.141 -23.281 -16.828 1 95.94 462 GLU A CA 1
ATOM 3565 C C . GLU A 1 462 ? 28.844 -23.219 -15.477 1 95.94 462 GLU A C 1
ATOM 3567 O O . GLU A 1 462 ? 28.828 -24.188 -14.719 1 95.94 462 GLU A O 1
ATOM 3572 N N . ILE A 1 463 ? 29.391 -22.078 -15.195 1 95.38 463 ILE A N 1
ATOM 3573 C CA . ILE A 1 463 ? 30.094 -21.906 -13.93 1 95.38 463 ILE A CA 1
ATOM 3574 C C . ILE A 1 463 ? 29.109 -21.953 -12.773 1 95.38 463 ILE A C 1
ATOM 3576 O O . ILE A 1 463 ? 29.328 -22.688 -11.797 1 95.38 463 ILE A O 1
ATOM 3580 N N . VAL A 1 464 ? 28.016 -21.219 -12.891 1 94.44 464 VAL A N 1
ATOM 3581 C CA . VAL A 1 464 ? 27.031 -21.125 -11.82 1 94.44 464 VAL A CA 1
ATOM 3582 C C . VAL A 1 464 ? 26.406 -22.5 -11.578 1 94.44 464 VAL A C 1
ATOM 3584 O O . VAL A 1 464 ? 26.156 -22.875 -10.43 1 94.44 464 VAL A O 1
ATOM 3587 N N . ARG A 1 465 ? 26.078 -23.219 -12.648 1 93.5 465 ARG A N 1
ATOM 3588 C CA . ARG A 1 465 ? 25.469 -24.531 -12.547 1 93.5 465 ARG A CA 1
ATOM 3589 C C . ARG A 1 465 ? 26.312 -25.453 -11.68 1 93.5 465 ARG A C 1
ATOM 3591 O O . ARG A 1 465 ? 25.766 -26.188 -10.836 1 93.5 465 ARG A O 1
ATOM 3598 N N . LEU A 1 466 ? 27.562 -25.422 -11.82 1 93.88 466 LEU A N 1
ATOM 3599 C CA . LEU A 1 466 ? 28.453 -26.312 -11.086 1 93.88 466 LEU A CA 1
ATOM 3600 C C . LEU A 1 466 ? 28.75 -25.766 -9.695 1 93.88 466 LEU A C 1
ATOM 3602 O O . LEU A 1 466 ? 28.891 -26.516 -8.734 1 93.88 466 LEU A O 1
ATOM 3606 N N . LEU A 1 467 ? 28.906 -24.406 -9.641 1 91.62 467 LEU A N 1
ATOM 3607 C CA . LEU A 1 467 ? 29.109 -23.781 -8.352 1 91.62 467 LEU A CA 1
ATOM 3608 C C . LEU A 1 467 ? 27.891 -23.953 -7.449 1 91.62 467 LEU A C 1
ATOM 3610 O O . LEU A 1 467 ? 28.031 -24.141 -6.238 1 91.62 467 LEU A O 1
ATOM 3614 N N . GLY A 1 468 ? 26.688 -23.969 -8.031 1 90 468 GLY A N 1
ATOM 3615 C CA . GLY A 1 468 ? 25.438 -24.016 -7.289 1 90 468 GLY A CA 1
ATOM 3616 C C . GLY A 1 468 ? 24.844 -22.641 -7.059 1 90 468 GLY A C 1
ATOM 3617 O O . GLY A 1 468 ? 25.469 -21.766 -6.461 1 90 468 GLY A O 1
ATOM 3618 N N . ILE A 1 469 ? 23.672 -22.516 -7.473 1 88.25 469 ILE A N 1
ATOM 3619 C CA . ILE A 1 469 ? 22.984 -21.25 -7.355 1 88.25 469 ILE A CA 1
ATOM 3620 C C . ILE A 1 469 ? 22.766 -20.906 -5.883 1 88.25 469 ILE A C 1
ATOM 3622 O O . ILE A 1 469 ? 22.781 -19.734 -5.5 1 88.25 469 ILE A O 1
ATOM 3626 N N . ASP A 1 470 ? 22.656 -21.891 -5.023 1 88.56 470 ASP A N 1
ATOM 3627 C CA . ASP A 1 470 ? 22.406 -21.719 -3.596 1 88.56 470 ASP A CA 1
ATOM 3628 C C . ASP A 1 470 ? 23.609 -21.125 -2.883 1 88.56 470 ASP A C 1
ATOM 3630 O O . ASP A 1 470 ? 23.5 -20.609 -1.769 1 88.56 470 ASP A O 1
ATOM 3634 N N . THR A 1 471 ? 24.75 -21.234 -3.557 1 88.44 471 THR A N 1
ATOM 3635 C CA . THR A 1 471 ? 25.984 -20.75 -2.936 1 88.44 471 THR A CA 1
ATOM 3636 C C . THR A 1 471 ? 26.141 -19.25 -3.145 1 88.44 471 THR A C 1
ATOM 3638 O O . THR A 1 471 ? 27 -18.609 -2.521 1 88.44 471 THR A O 1
ATOM 3641 N N . ILE A 1 472 ? 25.312 -18.734 -4.043 1 89.94 472 ILE A N 1
ATOM 3642 C CA . ILE A 1 472 ? 25.391 -17.312 -4.324 1 89.94 472 ILE A CA 1
ATOM 3643 C C . ILE A 1 472 ? 24.672 -16.531 -3.225 1 89.94 472 ILE A C 1
ATOM 3645 O O . ILE A 1 472 ? 23.469 -16.703 -3.014 1 89.94 472 ILE A O 1
ATOM 3649 N N . LEU A 1 473 ? 25.344 -15.695 -2.555 1 88.25 473 LEU A N 1
ATOM 3650 C CA . LEU A 1 473 ? 24.797 -14.953 -1.422 1 88.25 473 LEU A CA 1
ATOM 3651 C C . LEU A 1 473 ? 23.906 -13.82 -1.897 1 88.25 473 LEU A C 1
ATOM 3653 O O . LEU A 1 473 ? 24.234 -13.117 -2.854 1 88.25 473 LEU A O 1
ATOM 3657 N N . ALA A 1 474 ? 22.734 -13.766 -1.348 1 85.06 474 ALA A N 1
ATOM 3658 C CA . ALA A 1 474 ? 21.812 -12.664 -1.644 1 85.06 474 ALA A CA 1
ATOM 3659 C C . ALA A 1 474 ? 22.406 -11.328 -1.222 1 85.06 474 ALA A C 1
ATOM 3661 O O . ALA A 1 474 ? 22.969 -11.203 -0.132 1 85.06 474 ALA A O 1
ATOM 3662 N N . LYS A 1 475 ? 22.453 -10.266 -2.043 1 84.38 475 LYS A N 1
ATOM 3663 C CA . LYS A 1 475 ? 22.922 -8.914 -1.758 1 84.38 475 LYS A CA 1
ATOM 3664 C C . LYS A 1 475 ? 21.781 -7.91 -1.818 1 84.38 475 LYS A C 1
ATOM 3666 O O . LYS A 1 475 ? 20.922 -7.992 -2.703 1 84.38 475 LYS A O 1
ATOM 3671 N N . PRO A 1 476 ? 21.781 -6.977 -0.906 1 85 476 PRO A N 1
ATOM 3672 C CA . PRO A 1 476 ? 20.734 -5.953 -0.967 1 85 476 PRO A CA 1
ATOM 3673 C C . PRO A 1 476 ? 20.875 -5.031 -2.174 1 85 476 PRO A C 1
ATOM 3675 O O . PRO A 1 476 ? 22 -4.707 -2.576 1 85 476 PRO A O 1
ATOM 3678 N N . LEU A 1 477 ? 19.812 -4.66 -2.814 1 82.88 477 LEU A N 1
ATOM 3679 C CA . LEU A 1 477 ? 19.781 -3.688 -3.9 1 82.88 477 LEU A CA 1
ATOM 3680 C C . LEU A 1 477 ? 19.969 -2.271 -3.365 1 82.88 477 LEU A C 1
ATOM 3682 O O . LEU A 1 477 ? 19.359 -1.897 -2.365 1 82.88 477 LEU A O 1
ATOM 3686 N N . TYR A 1 478 ? 21.016 -1.512 -3.912 1 83.12 478 TYR A N 1
ATOM 3687 C CA . TYR A 1 478 ? 21.234 -0.115 -3.555 1 83.12 478 TYR A CA 1
ATOM 3688 C C . TYR A 1 478 ? 20.5 0.818 -4.516 1 83.12 478 TYR A C 1
ATOM 3690 O O . TYR A 1 478 ? 20.656 0.706 -5.734 1 83.12 478 TYR A O 1
ATOM 3698 N N . PHE A 1 479 ? 19.531 1.518 -3.965 1 80.75 479 PHE A N 1
ATOM 3699 C CA . PHE A 1 479 ? 18.859 2.451 -4.859 1 80.75 479 PHE A CA 1
ATOM 3700 C C . PHE A 1 479 ? 18.75 3.83 -4.219 1 80.75 479 PHE A C 1
ATOM 3702 O O . PHE A 1 479 ? 18.906 3.973 -3.006 1 80.75 479 PHE A O 1
ATOM 3709 N N . ALA A 1 480 ? 18.719 4.793 -5.074 1 84.19 480 ALA A N 1
ATOM 3710 C CA . ALA A 1 480 ? 18.438 6.172 -4.684 1 84.19 480 ALA A CA 1
ATOM 3711 C C . ALA A 1 480 ? 16.953 6.469 -4.715 1 84.19 480 ALA A C 1
ATOM 3713 O O . ALA A 1 480 ? 16.234 6.012 -5.613 1 84.19 480 ALA A O 1
ATOM 3714 N N . GLU A 1 481 ? 16.531 7.125 -3.66 1 81.25 481 GLU A N 1
ATOM 3715 C CA . GLU A 1 481 ? 15.125 7.496 -3.582 1 81.25 481 GLU A CA 1
ATOM 3716 C C . GLU A 1 481 ? 14.672 8.211 -4.855 1 81.25 481 GLU A C 1
ATOM 3718 O O . GLU A 1 481 ? 15.344 9.125 -5.332 1 81.25 481 GLU A O 1
ATOM 3723 N N . LYS A 1 482 ? 13.734 7.656 -5.516 1 80.06 482 LYS A N 1
ATOM 3724 C CA . LYS A 1 482 ? 13.086 8.258 -6.676 1 80.06 482 LYS A CA 1
ATOM 3725 C C . LYS A 1 482 ? 11.57 8.062 -6.625 1 80.06 482 LYS A C 1
ATOM 3727 O O . LYS A 1 482 ? 11.086 7.105 -6.02 1 80.06 482 LYS A O 1
ATOM 3732 N N . ARG A 1 483 ? 10.859 9.148 -7.121 1 78.94 483 ARG A N 1
ATOM 3733 C CA . ARG A 1 483 ? 9.422 8.945 -7.27 1 78.94 483 ARG A CA 1
ATOM 3734 C C . ARG A 1 483 ? 9.125 7.828 -8.266 1 78.94 483 ARG A C 1
ATOM 3736 O O . ARG A 1 483 ? 9.477 7.934 -9.445 1 78.94 483 ARG A O 1
ATOM 3743 N N . ARG A 1 484 ? 8.781 6.75 -7.801 1 77 484 ARG A N 1
ATOM 3744 C CA . ARG A 1 484 ? 8.586 5.602 -8.68 1 77 484 ARG A CA 1
ATOM 3745 C C . ARG A 1 484 ? 7.102 5.359 -8.945 1 77 484 ARG A C 1
ATOM 3747 O O . ARG A 1 484 ? 6.734 4.395 -9.625 1 77 484 ARG A O 1
ATOM 3754 N N . THR A 1 485 ? 6.188 6.176 -8.5 1 82.5 485 THR A N 1
ATOM 3755 C CA . THR A 1 485 ? 4.754 6.016 -8.734 1 82.5 485 THR A CA 1
ATOM 3756 C C . THR A 1 485 ? 4.371 6.547 -10.109 1 82.5 485 THR A C 1
ATOM 3758 O O . THR A 1 485 ? 4.684 7.691 -10.445 1 82.5 485 THR A O 1
ATOM 3761 N N . ASP A 1 486 ? 4.008 5.566 -11.102 1 86.88 486 ASP A N 1
ATOM 3762 C CA . ASP A 1 486 ? 3.545 5.977 -12.422 1 86.88 486 ASP A CA 1
ATOM 3763 C C . ASP A 1 486 ? 2.033 5.809 -12.555 1 86.88 486 ASP A C 1
ATOM 3765 O O . ASP A 1 486 ? 1.369 5.359 -11.617 1 86.88 486 ASP A O 1
ATOM 3769 N N . GLU A 1 487 ? 1.504 6.242 -13.641 1 89.5 487 GLU A N 1
ATOM 3770 C CA . GLU A 1 487 ? 0.062 6.25 -13.867 1 89.5 487 GLU A CA 1
ATOM 3771 C C . GLU A 1 487 ? -0.503 4.832 -13.867 1 89.5 487 GLU A C 1
ATOM 3773 O O . GLU A 1 487 ? -1.618 4.602 -13.398 1 89.5 487 GLU A O 1
ATOM 3778 N N . GLU A 1 488 ? 0.333 3.926 -14.367 1 90.12 488 GLU A N 1
ATOM 3779 C CA . GLU A 1 488 ? -0.126 2.541 -14.43 1 90.12 488 GLU A CA 1
ATOM 3780 C C . GLU A 1 488 ? -0.252 1.942 -13.031 1 90.12 488 GLU A C 1
ATOM 3782 O O . GLU A 1 488 ? -1.187 1.188 -12.75 1 90.12 488 GLU A O 1
ATOM 3787 N N . TYR A 1 489 ? 0.7 2.33 -12.211 1 91.44 489 TYR A N 1
ATOM 3788 C CA . TYR A 1 489 ? 0.65 1.843 -10.836 1 91.44 489 TYR A CA 1
ATOM 3789 C C . TYR A 1 489 ? -0.54 2.436 -10.086 1 91.44 489 TYR A C 1
ATOM 3791 O O . TYR A 1 489 ? -1.219 1.736 -9.336 1 91.44 489 TYR A O 1
ATOM 3799 N N . ILE A 1 490 ? -0.796 3.721 -10.281 1 91.12 490 ILE A N 1
ATOM 3800 C CA . ILE A 1 490 ? -1.931 4.387 -9.648 1 91.12 490 ILE A CA 1
ATOM 3801 C C . ILE A 1 490 ? -3.232 3.729 -10.102 1 91.12 490 ILE A C 1
ATOM 3803 O O . ILE A 1 490 ? -4.125 3.475 -9.289 1 91.12 490 ILE A O 1
ATOM 3807 N N . LEU A 1 491 ? -3.334 3.428 -11.367 1 92.19 491 LEU A N 1
ATOM 3808 C CA . LEU A 1 491 ? -4.516 2.773 -11.922 1 92.19 491 LEU A CA 1
ATOM 3809 C C . LEU A 1 491 ? -4.68 1.374 -11.336 1 92.19 491 LEU A C 1
ATOM 3811 O O . LEU A 1 491 ? -5.793 0.968 -10.992 1 92.19 491 LEU A O 1
ATOM 3815 N N . TYR A 1 492 ? -3.562 0.716 -11.242 1 93.19 492 TYR A N 1
ATOM 3816 C CA . TYR A 1 492 ? -3.594 -0.618 -10.648 1 93.19 492 TYR A CA 1
ATOM 3817 C C . TYR A 1 492 ? -4.121 -0.57 -9.219 1 93.19 492 TYR A C 1
ATOM 3819 O O . TYR A 1 492 ? -4.996 -1.354 -8.852 1 93.19 492 TYR A O 1
ATOM 3827 N N . LYS A 1 493 ? -3.641 0.275 -8.414 1 92.56 493 LYS A N 1
ATOM 3828 C CA . LYS A 1 493 ? -4.086 0.422 -7.031 1 92.56 493 LYS A CA 1
ATOM 3829 C C . LYS A 1 493 ? -5.57 0.772 -6.965 1 92.56 493 LYS A C 1
ATOM 3831 O O . LYS A 1 493 ? -6.293 0.274 -6.102 1 92.56 493 LYS A O 1
ATOM 3836 N N . HIS A 1 494 ? -5.957 1.604 -7.867 1 94.69 494 HIS A N 1
ATOM 3837 C CA . HIS A 1 494 ? -7.363 1.994 -7.926 1 94.69 494 HIS A CA 1
ATOM 3838 C C . HIS A 1 494 ? -8.25 0.8 -8.258 1 94.69 494 HIS A C 1
ATOM 3840 O O . HIS A 1 494 ? -9.273 0.585 -7.605 1 94.69 494 HIS A O 1
ATOM 3846 N N . HIS A 1 495 ? -7.859 0.013 -9.188 1 95.75 495 HIS A N 1
ATOM 3847 C CA . HIS A 1 495 ? -8.625 -1.169 -9.57 1 95.75 495 HIS A CA 1
ATOM 3848 C C . HIS A 1 495 ? -8.711 -2.164 -8.414 1 95.75 495 HIS A C 1
ATOM 3850 O O . HIS A 1 495 ? -9.773 -2.727 -8.156 1 95.75 495 HIS A O 1
ATOM 3856 N N . ARG A 1 496 ? -7.66 -2.328 -7.762 1 95.31 496 ARG A N 1
ATOM 3857 C CA . ARG A 1 496 ? -7.668 -3.246 -6.629 1 95.31 496 ARG A CA 1
ATOM 3858 C C . ARG A 1 496 ? -8.562 -2.723 -5.508 1 95.31 496 ARG A C 1
ATOM 3860 O O . ARG A 1 496 ? -9.203 -3.504 -4.801 1 95.31 496 ARG A O 1
ATOM 3867 N N . SER A 1 497 ? -8.516 -1.432 -5.328 1 95.12 497 SER A N 1
ATOM 3868 C CA . SER A 1 497 ? -9.406 -0.84 -4.336 1 95.12 497 SER A CA 1
ATOM 3869 C C . SER A 1 497 ? -10.867 -1.104 -4.672 1 95.12 497 SER A C 1
ATOM 3871 O O . SER A 1 497 ? -11.672 -1.412 -3.787 1 95.12 497 SER A O 1
ATOM 3873 N N . LEU A 1 498 ? -11.242 -1.006 -5.914 1 96.31 498 LEU A N 1
ATOM 3874 C CA . LEU A 1 498 ? -12.602 -1.308 -6.355 1 96.31 498 LEU A CA 1
ATOM 3875 C C . LEU A 1 498 ? -12.945 -2.77 -6.09 1 96.31 498 LEU A C 1
ATOM 3877 O O . LEU A 1 498 ? -14.047 -3.078 -5.629 1 96.31 498 LEU A O 1
ATOM 3881 N N . ALA A 1 499 ? -12.008 -3.574 -6.398 1 96.81 499 ALA A N 1
ATOM 3882 C CA . ALA A 1 499 ? -12.219 -5 -6.164 1 96.81 499 ALA A CA 1
ATOM 3883 C C . ALA A 1 499 ? -12.461 -5.285 -4.688 1 96.81 499 ALA A C 1
ATOM 3885 O O . ALA A 1 499 ? -13.375 -6.039 -4.336 1 96.81 499 ALA A O 1
ATOM 3886 N N . LYS A 1 500 ? -11.711 -4.723 -3.859 1 94.75 500 LYS A N 1
ATOM 3887 C CA . LYS A 1 500 ? -11.867 -4.918 -2.42 1 94.75 500 LYS A CA 1
ATOM 3888 C C . LYS A 1 500 ? -13.234 -4.418 -1.947 1 94.75 500 LYS A C 1
ATOM 3890 O O . LYS A 1 500 ? -13.867 -5.047 -1.098 1 94.75 500 LYS A O 1
ATOM 3895 N N . ARG A 1 501 ? -13.641 -3.326 -2.447 1 95.88 501 ARG A N 1
ATOM 3896 C CA . ARG A 1 501 ? -14.961 -2.809 -2.111 1 95.88 501 ARG A CA 1
ATOM 3897 C C . ARG A 1 501 ? -16.062 -3.775 -2.545 1 95.88 501 ARG A C 1
ATOM 3899 O O . ARG A 1 501 ? -17.031 -3.99 -1.817 1 95.88 501 ARG A O 1
ATOM 3906 N N . ALA A 1 502 ? -15.836 -4.281 -3.709 1 97.56 502 ALA A N 1
ATOM 3907 C CA . ALA A 1 502 ? -16.812 -5.246 -4.207 1 97.56 502 ALA A CA 1
ATOM 3908 C C . ALA A 1 502 ? -16.891 -6.469 -3.301 1 97.56 502 ALA A C 1
ATOM 3910 O O . ALA A 1 502 ? -17.969 -6.977 -3.02 1 97.56 502 ALA A O 1
ATOM 3911 N N . MET A 1 503 ? -15.82 -6.883 -2.816 1 95 503 MET A N 1
ATOM 3912 C CA . MET A 1 503 ? -15.789 -8.039 -1.93 1 95 503 MET A CA 1
ATOM 3913 C C . MET A 1 503 ? -16.516 -7.742 -0.618 1 95 503 MET A C 1
ATOM 3915 O O . MET A 1 503 ? -17.25 -8.586 -0.104 1 95 503 MET A O 1
ATOM 3919 N N . VAL A 1 504 ? -16.266 -6.605 -0.189 1 93.31 504 VAL A N 1
ATOM 3920 C CA . VAL A 1 504 ? -16.922 -6.199 1.049 1 93.31 504 VAL A CA 1
ATOM 3921 C C . VAL A 1 504 ? -18.438 -6.102 0.828 1 93.31 504 VAL A C 1
ATOM 3923 O O . VAL A 1 504 ? -19.219 -6.426 1.722 1 93.31 504 VAL A O 1
ATOM 3926 N N . ALA A 1 505 ? -18.797 -5.676 -0.347 1 93.81 505 ALA A N 1
ATOM 3927 C CA . ALA A 1 505 ? -20.203 -5.531 -0.696 1 93.81 505 ALA A CA 1
ATOM 3928 C C . ALA A 1 505 ? -20.859 -6.895 -0.903 1 93.81 505 ALA A C 1
ATOM 3930 O O . ALA A 1 505 ? -22.062 -6.973 -1.207 1 93.81 505 ALA A O 1
ATOM 3931 N N . GLY A 1 506 ? -20.062 -7.984 -0.84 1 93.38 506 GLY A N 1
ATOM 3932 C CA . GLY A 1 506 ? -20.656 -9.32 -0.852 1 93.38 506 GLY A CA 1
ATOM 3933 C C . GLY A 1 506 ? -20.406 -10.062 -2.15 1 93.38 506 GLY A C 1
ATOM 3934 O O . GLY A 1 506 ? -20.938 -11.164 -2.348 1 93.38 506 GLY A O 1
ATOM 3935 N N . PHE A 1 507 ? -19.609 -9.469 -3.027 1 97.19 507 PHE A N 1
ATOM 3936 C CA . PHE A 1 507 ? -19.297 -10.133 -4.285 1 97.19 507 PHE A CA 1
ATOM 3937 C C . PHE A 1 507 ? -18 -10.93 -4.164 1 97.19 507 PHE A C 1
ATOM 3939 O O . PHE A 1 507 ? -17.109 -10.562 -3.395 1 97.19 507 PHE A O 1
ATOM 3946 N N . ASN A 1 508 ? -17.922 -11.984 -4.961 1 97.06 508 ASN A N 1
ATOM 3947 C CA . ASN A 1 508 ? -16.688 -12.758 -5.059 1 97.06 508 ASN A CA 1
ATOM 3948 C C . ASN A 1 508 ? -16 -12.539 -6.402 1 97.06 508 ASN A C 1
ATOM 3950 O O . ASN A 1 508 ? -16.641 -12.586 -7.453 1 97.06 508 ASN A O 1
ATOM 3954 N N . GLU A 1 509 ? -14.75 -12.391 -6.312 1 97.56 509 GLU A N 1
ATOM 3955 C CA . GLU A 1 509 ? -14 -12.148 -7.535 1 97.56 509 GLU A CA 1
ATOM 3956 C C . GLU A 1 509 ? -13.773 -13.445 -8.312 1 97.56 509 GLU A C 1
ATOM 3958 O O . GLU A 1 509 ? -13.453 -14.477 -7.723 1 97.56 509 GLU A O 1
ATOM 3963 N N . THR A 1 510 ? -13.984 -13.352 -9.586 1 97.5 510 THR A N 1
ATOM 3964 C CA . THR A 1 510 ? -13.734 -14.477 -10.484 1 97.5 510 THR A CA 1
ATOM 3965 C C . THR A 1 510 ? -12.852 -14.062 -11.648 1 97.5 510 THR A C 1
ATOM 3967 O O . THR A 1 510 ? -12.812 -12.883 -12.016 1 97.5 510 THR A O 1
ATOM 3970 N N . ILE A 1 511 ? -12.102 -15.047 -12.141 1 96.69 511 ILE A N 1
ATOM 3971 C CA . ILE A 1 511 ? -11.258 -14.812 -13.305 1 96.69 511 ILE A CA 1
ATOM 3972 C C . ILE A 1 511 ? -11.531 -15.891 -14.359 1 96.69 511 ILE A C 1
ATOM 3974 O O . ILE A 1 511 ? -11.508 -17.094 -14.047 1 96.69 511 ILE A O 1
ATOM 3978 N N . HIS A 1 512 ? -11.82 -15.445 -15.578 1 96.94 512 HIS A N 1
ATOM 3979 C CA . HIS A 1 512 ? -12.133 -16.375 -16.656 1 96.94 512 HIS A CA 1
ATOM 3980 C C . HIS A 1 512 ? -11.164 -16.203 -17.828 1 96.94 512 HIS A C 1
ATOM 3982 O O . HIS A 1 512 ? -10.414 -15.227 -17.875 1 96.94 512 HIS A O 1
ATOM 3988 N N . PHE A 1 513 ? -11.203 -17.141 -18.781 1 95.25 513 PHE A N 1
ATOM 3989 C CA . PHE A 1 513 ? -10.445 -17.031 -20.016 1 95.25 513 PHE A CA 1
ATOM 3990 C C . PHE A 1 513 ? -10.938 -15.852 -20.844 1 95.25 513 PHE A C 1
ATOM 3992 O O . PHE A 1 513 ? -12.117 -15.508 -20.812 1 95.25 513 PHE A O 1
ATOM 3999 N N . VAL A 1 514 ? -10 -15.359 -21.641 1 96 514 VAL A N 1
ATOM 4000 C CA . VAL A 1 514 ? -10.367 -14.227 -22.484 1 96 514 VAL A CA 1
ATOM 4001 C C . VAL A 1 514 ? -11.078 -14.727 -23.734 1 96 514 VAL A C 1
ATOM 4003 O O . VAL A 1 514 ? -11.531 -13.93 -24.562 1 96 514 VAL A O 1
ATOM 4006 N N . PHE A 1 515 ? -11.234 -16.047 -23.875 1 95.38 515 PHE A N 1
ATOM 4007 C CA . PHE A 1 515 ? -11.836 -16.672 -25.047 1 95.38 515 PHE A CA 1
ATOM 4008 C C . PHE A 1 515 ? -13.273 -17.078 -24.75 1 95.38 515 PHE A C 1
ATOM 4010 O O . PHE A 1 515 ? -13.641 -17.312 -23.594 1 95.38 515 PHE A O 1
ATOM 4017 N N . ASN A 1 516 ? -14.133 -17.031 -25.734 1 95.69 516 ASN A N 1
ATOM 4018 C CA . ASN A 1 516 ? -15.5 -17.547 -25.719 1 95.69 516 ASN A CA 1
ATOM 4019 C C . ASN A 1 516 ? -15.797 -18.391 -26.953 1 95.69 516 ASN A C 1
ATOM 4021 O O . ASN A 1 516 ? -14.922 -18.578 -27.812 1 95.69 516 ASN A O 1
ATOM 4025 N N . GLN A 1 517 ? -16.938 -18.969 -26.922 1 95.81 517 GLN A N 1
ATOM 4026 C CA . GLN A 1 517 ? -17.406 -19.719 -28.078 1 95.81 517 GLN A CA 1
ATOM 4027 C C . GLN A 1 517 ? -18.172 -18.797 -29.047 1 95.81 517 GLN A C 1
ATOM 4029 O O . GLN A 1 517 ? -19.172 -18.188 -28.656 1 95.81 517 GLN A O 1
ATOM 4034 N N . LYS A 1 518 ? -17.781 -18.797 -30.312 1 95 518 LYS A N 1
ATOM 4035 C CA . LYS A 1 518 ? -18.328 -17.906 -31.312 1 95 518 LYS A CA 1
ATOM 4036 C C . LYS A 1 518 ? -19.812 -18.156 -31.516 1 95 518 LYS A C 1
ATOM 4038 O O . LYS A 1 518 ? -20.609 -17.219 -31.531 1 95 518 LYS A O 1
ATOM 4043 N N . SER A 1 519 ? -20.234 -19.375 -31.656 1 95.12 519 SER A N 1
ATOM 4044 C CA . SER A 1 519 ? -21.641 -19.734 -31.906 1 95.12 519 SER A CA 1
ATOM 4045 C C . SER A 1 519 ? -22.531 -19.297 -30.734 1 95.12 519 SER A C 1
ATOM 4047 O O . SER A 1 519 ? -23.625 -18.797 -30.953 1 95.12 519 SER A O 1
ATOM 4049 N N . ARG A 1 520 ? -22.062 -19.422 -29.562 1 95.38 520 ARG A N 1
ATOM 4050 C CA . ARG A 1 520 ? -22.812 -19.047 -28.375 1 95.38 520 ARG A CA 1
ATOM 4051 C C . ARG A 1 520 ? -22.984 -17.531 -28.297 1 95.38 520 ARG A C 1
ATOM 4053 O O . ARG A 1 520 ? -24.047 -17.031 -27.938 1 95.38 520 ARG A O 1
ATOM 4060 N N . LEU A 1 521 ? -22 -16.828 -28.656 1 96.12 521 LEU A N 1
ATOM 4061 C CA . LEU A 1 521 ? -22.047 -15.375 -28.672 1 96.12 521 LEU A CA 1
ATOM 4062 C C . LEU A 1 521 ? -23.109 -14.883 -29.656 1 96.12 521 LEU A C 1
ATOM 4064 O O . LEU A 1 521 ? -23.906 -14.008 -29.328 1 96.12 521 LEU A O 1
ATOM 4068 N N . LYS A 1 522 ? -23.078 -15.453 -30.766 1 95 522 LYS A N 1
ATOM 4069 C CA . LYS A 1 522 ? -24.047 -15.086 -31.781 1 95 522 LYS A CA 1
ATOM 4070 C C . LYS A 1 522 ? -25.469 -15.43 -31.344 1 95 522 LYS A C 1
ATOM 4072 O O . LYS A 1 522 ? -26.406 -14.664 -31.594 1 95 522 LYS A O 1
ATOM 4077 N N . GLU A 1 523 ? -25.531 -16.484 -30.703 1 95.25 523 GLU A N 1
ATOM 4078 C CA . GLU A 1 523 ? -26.828 -16.922 -30.188 1 95.25 523 GLU A CA 1
ATOM 4079 C C . GLU A 1 523 ? -27.422 -15.891 -29.234 1 95.25 523 GLU A C 1
ATOM 4081 O O . GLU A 1 523 ? -28.625 -15.656 -29.234 1 95.25 523 GLU A O 1
ATOM 4086 N N . TRP A 1 524 ? -26.625 -15.234 -28.5 1 96.12 524 TRP A N 1
ATOM 4087 C CA . TRP A 1 524 ? -27.094 -14.289 -27.5 1 96.12 524 TRP A CA 1
ATOM 4088 C C . TRP A 1 524 ? -27.016 -12.859 -28.016 1 96.12 524 TRP A C 1
ATOM 4090 O O . TRP A 1 524 ? -27.172 -11.906 -27.25 1 96.12 524 TRP A O 1
ATOM 4100 N N . GLY A 1 525 ? -26.641 -12.695 -29.219 1 94.5 525 GLY A N 1
ATOM 4101 C CA . GLY A 1 525 ? -26.781 -11.422 -29.906 1 94.5 525 GLY A CA 1
ATOM 4102 C C . GLY A 1 525 ? -25.547 -10.547 -29.797 1 94.5 525 GLY A C 1
ATOM 4103 O O . GLY A 1 525 ? -25.625 -9.328 -30 1 94.5 525 GLY A O 1
ATOM 4104 N N . TYR A 1 526 ? -24.422 -11.109 -29.453 1 95.44 526 TYR A N 1
ATOM 4105 C CA . TYR A 1 526 ? -23.203 -10.32 -29.359 1 95.44 526 TYR A CA 1
ATOM 4106 C C . TYR A 1 526 ? -22.438 -10.312 -30.672 1 95.44 526 TYR A C 1
ATOM 4108 O O . TYR A 1 526 ? -22.469 -11.297 -31.422 1 95.44 526 TYR A O 1
ATOM 4116 N N . THR A 1 527 ? -21.766 -9.203 -30.891 1 93.44 527 THR A N 1
ATOM 4117 C CA . THR A 1 527 ? -20.891 -9.102 -32.062 1 93.44 527 THR A CA 1
ATOM 4118 C C . THR A 1 527 ? -19.547 -9.773 -31.781 1 93.44 527 THR A C 1
ATOM 4120 O O . THR A 1 527 ? -18.938 -9.547 -30.734 1 93.44 527 THR A O 1
ATOM 4123 N N . THR A 1 528 ? -19.172 -10.617 -32.688 1 93.25 528 THR A N 1
ATOM 4124 C CA . THR A 1 528 ? -17.906 -11.312 -32.531 1 93.25 528 THR A CA 1
ATOM 4125 C C . THR A 1 528 ? -16.797 -10.586 -33.281 1 93.25 528 THR A C 1
ATOM 4127 O O . THR A 1 528 ? -17.047 -9.617 -34 1 93.25 528 THR A O 1
ATOM 4130 N N . ILE A 1 529 ? -15.617 -11.094 -33.031 1 94.19 529 ILE A N 1
ATOM 4131 C CA . ILE A 1 529 ? -14.43 -10.523 -33.656 1 94.19 529 ILE A CA 1
ATOM 4132 C C . ILE A 1 529 ? -14.492 -10.719 -35.156 1 94.19 529 ILE A C 1
ATOM 4134 O O . ILE A 1 529 ? -14.93 -11.773 -35.625 1 94.19 529 ILE A O 1
ATOM 4138 N N . ASP A 1 530 ? -14.008 -9.688 -35.844 1 93.88 530 ASP A N 1
ATOM 4139 C CA . ASP A 1 530 ? -13.961 -9.773 -37.281 1 93.88 530 ASP A CA 1
ATOM 4140 C C . ASP A 1 530 ? -13.086 -10.945 -37.75 1 93.88 530 ASP A C 1
ATOM 4142 O O . ASP A 1 530 ? -12.031 -11.203 -37.156 1 93.88 530 ASP A O 1
ATOM 4146 N N . GLU A 1 531 ? -13.469 -11.586 -38.812 1 90.69 531 GLU A N 1
ATOM 4147 C CA . GLU A 1 531 ? -12.797 -12.781 -39.312 1 90.69 531 GLU A CA 1
ATOM 4148 C C . GLU A 1 531 ? -11.336 -12.5 -39.625 1 90.69 531 GLU A C 1
ATOM 4150 O O . GLU A 1 531 ? -10.477 -13.359 -39.438 1 90.69 531 GLU A O 1
ATOM 4155 N N . SER A 1 532 ? -10.984 -11.344 -40.094 1 91.62 532 SER A N 1
ATOM 4156 C CA . SER A 1 532 ? -9.633 -10.977 -40.5 1 91.62 532 SER A CA 1
ATOM 4157 C C . SER A 1 532 ? -8.68 -10.922 -39.312 1 91.62 532 SER A C 1
ATOM 4159 O O . SER A 1 532 ? -7.461 -11.023 -39.5 1 91.62 532 SER A O 1
ATOM 4161 N N . VAL A 1 533 ? -9.211 -10.742 -38.188 1 92.94 533 VAL A N 1
ATOM 4162 C CA . VAL A 1 533 ? -8.352 -10.602 -37 1 92.94 533 VAL A CA 1
ATOM 4163 C C . VAL A 1 533 ? -8.727 -11.648 -35.969 1 92.94 533 VAL A C 1
ATOM 4165 O O . VAL A 1 533 ? -8.406 -11.5 -34.781 1 92.94 533 VAL A O 1
ATOM 4168 N N . ASP A 1 534 ? -9.406 -12.656 -36.344 1 91.69 534 ASP A N 1
ATOM 4169 C CA . ASP A 1 534 ? -9.844 -13.695 -35.438 1 91.69 534 ASP A CA 1
ATOM 4170 C C . ASP A 1 534 ? -8.719 -14.688 -35.156 1 91.69 534 ASP A C 1
ATOM 4172 O O . ASP A 1 534 ? -7.629 -14.578 -35.719 1 91.69 534 ASP A O 1
ATOM 4176 N N . LEU A 1 535 ? -8.969 -15.578 -34.25 1 90.88 535 LEU A N 1
ATOM 4177 C CA . LEU A 1 535 ? -7.957 -16.547 -33.812 1 90.88 535 LEU A CA 1
ATOM 4178 C C . LEU A 1 535 ? -7.59 -17.469 -34.969 1 90.88 535 LEU A C 1
ATOM 4180 O O . LEU A 1 535 ? -8.469 -18.031 -35.625 1 90.88 535 LEU A O 1
ATOM 4184 N N . LEU A 1 536 ? -6.363 -17.703 -35.188 1 88.81 536 LEU A N 1
ATOM 4185 C CA . LEU A 1 536 ? -5.867 -18.594 -36.219 1 88.81 536 LEU A CA 1
ATOM 4186 C C . LEU A 1 536 ? -5.828 -20.031 -35.719 1 88.81 536 LEU A C 1
ATOM 4188 O O . LEU A 1 536 ? -6.199 -20.953 -36.469 1 88.81 536 LEU A O 1
ATOM 4192 N N . ASN A 1 537 ? -5.391 -20.281 -34.469 1 87.75 537 ASN A N 1
ATOM 4193 C CA . ASN A 1 537 ? -5.266 -21.609 -33.875 1 87.75 537 ASN A CA 1
ATOM 4194 C C . ASN A 1 537 ? -5.98 -21.688 -32.531 1 87.75 537 ASN A C 1
ATOM 4196 O O . ASN A 1 537 ? -5.344 -21.641 -31.484 1 87.75 537 ASN A O 1
ATOM 4200 N N . PRO A 1 538 ? -7.367 -21.844 -32.688 1 88.62 538 PRO A N 1
ATOM 4201 C CA . PRO A 1 538 ? -8.102 -21.922 -31.422 1 88.62 538 PRO A CA 1
ATOM 4202 C C . PRO A 1 538 ? -7.711 -23.125 -30.594 1 88.62 538 PRO A C 1
ATOM 4204 O O . PRO A 1 538 ? -7.301 -24.156 -31.141 1 88.62 538 PRO A O 1
ATOM 4207 N N . ILE A 1 539 ? -7.801 -23 -29.266 1 85.12 539 ILE A N 1
ATOM 4208 C CA . ILE A 1 539 ? -7.465 -24.078 -28.344 1 85.12 539 ILE A CA 1
ATOM 4209 C C . ILE A 1 539 ? -8.469 -25.219 -28.484 1 85.12 539 ILE A C 1
ATOM 4211 O O . ILE A 1 539 ? -8.086 -26.375 -28.656 1 85.12 539 ILE A O 1
ATOM 4215 N N . THR A 1 540 ? -9.766 -24.953 -28.344 1 90.06 540 THR A N 1
ATOM 4216 C CA . THR A 1 540 ? -10.883 -25.875 -28.531 1 90.06 540 THR A CA 1
ATOM 4217 C C . THR A 1 540 ? -12.008 -25.188 -29.312 1 90.06 540 THR A C 1
ATOM 4219 O O . THR A 1 540 ? -11.945 -24 -29.578 1 90.06 540 THR A O 1
ATOM 4222 N N . SER A 1 541 ? -12.93 -26 -29.641 1 90.56 541 SER A N 1
ATOM 4223 C CA . SER A 1 541 ? -14.086 -25.453 -30.344 1 90.56 541 SER A CA 1
ATOM 4224 C C . SER A 1 541 ? -14.914 -24.562 -29.422 1 90.56 541 SER A C 1
ATOM 4226 O O . SER A 1 541 ? -15.648 -23.688 -29.906 1 90.56 541 SER A O 1
ATOM 4228 N N . GLU A 1 542 ? -14.766 -24.688 -28.141 1 91.81 542 GLU A N 1
ATOM 4229 C CA . GLU A 1 542 ? -15.516 -23.906 -27.172 1 91.81 542 GLU A CA 1
ATOM 4230 C C . GLU A 1 542 ? -14.82 -22.578 -26.859 1 91.81 542 GLU A C 1
ATOM 4232 O O . GLU A 1 542 ? -15.422 -21.672 -26.281 1 91.81 542 GLU A O 1
ATOM 4237 N N . LEU A 1 543 ? -13.633 -22.469 -27.266 1 94.31 543 LEU A N 1
ATOM 4238 C CA . LEU A 1 543 ? -12.82 -21.281 -27.016 1 94.31 543 LEU A CA 1
ATOM 4239 C C . LEU A 1 543 ? -12.211 -20.766 -28.312 1 94.31 543 LEU A C 1
ATOM 4241 O O . LEU A 1 543 ? -10.992 -20.578 -28.406 1 94.31 543 LEU A O 1
ATOM 4245 N N . ASP A 1 544 ? -13.047 -20.438 -29.297 1 94.62 544 ASP A N 1
ATOM 4246 C CA . ASP A 1 544 ? -12.562 -20.25 -30.656 1 94.62 544 ASP A CA 1
ATOM 4247 C C . ASP A 1 544 ? -12.586 -18.766 -31.047 1 94.62 544 ASP A C 1
ATOM 4249 O O . ASP A 1 544 ? -12.391 -18.422 -32.219 1 94.62 544 ASP A O 1
ATOM 4253 N N . THR A 1 545 ? -12.844 -17.859 -30.125 1 95.62 545 THR A N 1
ATOM 4254 C CA . THR A 1 545 ? -12.773 -16.422 -30.391 1 95.62 545 THR A CA 1
ATOM 4255 C C . THR A 1 545 ? -12.492 -15.664 -29.094 1 95.62 545 THR A C 1
ATOM 4257 O O . THR A 1 545 ? -12.445 -16.25 -28.016 1 95.62 545 THR A O 1
ATOM 4260 N N . LEU A 1 546 ? -12.234 -14.312 -29.312 1 96.56 546 LEU A N 1
ATOM 4261 C CA . LEU A 1 546 ? -12.039 -13.461 -28.141 1 96.56 546 LEU A CA 1
ATOM 4262 C C . LEU A 1 546 ? -13.375 -12.938 -27.625 1 96.56 546 LEU A C 1
ATOM 4264 O O . LEU A 1 546 ? -14.281 -12.648 -28.406 1 96.56 546 LEU A O 1
ATOM 4268 N N . ARG A 1 547 ? -13.484 -12.789 -26.344 1 97 547 ARG A N 1
ATOM 4269 C CA . ARG A 1 547 ? -14.766 -12.453 -25.719 1 97 547 ARG A CA 1
ATOM 4270 C C . ARG A 1 547 ? -15.07 -10.969 -25.875 1 97 547 ARG A C 1
ATOM 4272 O O . ARG A 1 547 ? -14.211 -10.125 -25.609 1 97 547 ARG A O 1
ATOM 4279 N N . PRO A 1 548 ? -16.281 -10.562 -26.219 1 96.94 548 PRO A N 1
ATOM 4280 C CA . PRO A 1 548 ? -16.719 -9.164 -26.281 1 96.94 548 PRO A CA 1
ATOM 4281 C C . PRO A 1 548 ? -17.359 -8.688 -24.984 1 96.94 548 PRO A C 1
ATOM 4283 O O . PRO A 1 548 ? -17.656 -7.5 -24.828 1 96.94 548 PRO A O 1
ATOM 4286 N N . THR A 1 549 ? -17.609 -9.594 -24.016 1 97.44 549 THR A N 1
ATOM 4287 C CA . THR A 1 549 ? -18.281 -9.297 -22.766 1 97.44 549 THR A CA 1
ATOM 4288 C C . THR A 1 549 ? -17.797 -10.242 -21.656 1 97.44 549 THR A C 1
ATOM 4290 O O . THR A 1 549 ? -17.359 -11.359 -21.938 1 97.44 549 THR A O 1
ATOM 4293 N N . LEU A 1 550 ? -17.891 -9.805 -20.469 1 98.12 550 LEU A N 1
ATOM 4294 C CA . LEU A 1 550 ? -17.531 -10.641 -19.328 1 98.12 550 LEU A CA 1
ATOM 4295 C C . LEU A 1 550 ? -18.734 -11.453 -18.859 1 98.12 550 LEU A C 1
ATOM 4297 O O . LEU A 1 550 ? -18.578 -12.406 -18.094 1 98.12 550 LEU A O 1
ATOM 4301 N N . LEU A 1 551 ? -19.953 -11.156 -19.25 1 98.25 551 LEU A N 1
ATOM 4302 C CA . LEU A 1 551 ? -21.188 -11.594 -18.625 1 98.25 551 LEU A CA 1
ATOM 4303 C C . LEU A 1 551 ? -21.438 -13.078 -18.891 1 98.25 551 LEU A C 1
ATOM 4305 O O . LEU A 1 551 ? -21.922 -13.797 -18.016 1 98.25 551 LEU A O 1
ATOM 4309 N N . LEU A 1 552 ? -21.156 -13.516 -20.078 1 97.25 552 LEU A N 1
ATOM 4310 C CA . LEU A 1 552 ? -21.469 -14.906 -20.422 1 97.25 552 LEU A CA 1
ATOM 4311 C C . LEU A 1 552 ? -20.672 -15.859 -19.531 1 97.25 552 LEU A C 1
ATOM 4313 O O . LEU A 1 552 ? -21.219 -16.828 -19 1 97.25 552 LEU A O 1
ATOM 4317 N N . SER A 1 553 ? -19.375 -15.57 -19.438 1 97.19 553 SER A N 1
ATOM 4318 C CA . SER A 1 553 ? -18.547 -16.406 -18.578 1 97.19 553 SER A CA 1
ATOM 4319 C C . SER A 1 553 ? -19 -16.328 -17.125 1 97.19 553 SER A C 1
ATOM 4321 O O . SER A 1 553 ? -18.953 -17.312 -16.406 1 97.19 553 SER A O 1
ATOM 4323 N N . LEU A 1 554 ? -19.406 -15.195 -16.672 1 98.25 554 LEU A N 1
ATOM 4324 C CA . LEU A 1 554 ? -19.922 -15.023 -15.312 1 98.25 554 LEU A CA 1
ATOM 4325 C C . LEU A 1 554 ? -21.188 -15.859 -15.102 1 98.25 554 LEU A C 1
ATOM 4327 O O . LEU A 1 554 ? -21.344 -16.5 -14.062 1 98.25 554 LEU A O 1
ATOM 4331 N N . LEU A 1 555 ? -22.078 -15.797 -16.047 1 98.25 555 LEU A N 1
ATOM 4332 C CA . LEU A 1 555 ? -23.312 -16.562 -15.969 1 98.25 555 LEU A CA 1
ATOM 4333 C C . LEU A 1 555 ? -23.016 -18.062 -15.906 1 98.25 555 LEU A C 1
ATOM 4335 O O . LEU A 1 555 ? -23.672 -18.797 -15.172 1 98.25 555 LEU A O 1
ATOM 4339 N N . ASP A 1 556 ? -22 -18.5 -16.641 1 97.19 556 ASP A N 1
ATOM 4340 C CA . ASP A 1 556 ? -21.594 -19.891 -16.562 1 97.19 556 ASP A CA 1
ATOM 4341 C C . ASP A 1 556 ? -21.141 -20.266 -15.156 1 97.19 556 ASP A C 1
ATOM 4343 O O . ASP A 1 556 ? -21.453 -21.344 -14.664 1 97.19 556 ASP A O 1
ATOM 4347 N N . SER A 1 557 ? -20.422 -19.375 -14.609 1 97.69 557 SER A N 1
ATOM 4348 C CA . SER A 1 557 ? -19.969 -19.594 -13.242 1 97.69 557 SER A CA 1
ATOM 4349 C C . SER A 1 557 ? -21.141 -19.641 -12.273 1 97.69 557 SER A C 1
ATOM 4351 O O . SER A 1 557 ? -21.141 -20.438 -11.328 1 97.69 557 SER A O 1
ATOM 4353 N N . VAL A 1 558 ? -22.156 -18.812 -12.438 1 98.06 558 VAL A N 1
ATOM 4354 C CA . VAL A 1 558 ? -23.359 -18.828 -11.609 1 98.06 558 VAL A CA 1
ATOM 4355 C C . VAL A 1 558 ? -24.047 -20.188 -11.734 1 98.06 558 VAL A C 1
ATOM 4357 O O . VAL A 1 558 ? -24.453 -20.781 -10.727 1 98.06 558 VAL A O 1
ATOM 4360 N N . VAL A 1 559 ? -24.141 -20.672 -12.945 1 97.31 559 VAL A N 1
ATOM 4361 C CA . VAL A 1 559 ? -24.766 -21.969 -13.203 1 97.31 559 VAL A CA 1
ATOM 4362 C C . VAL A 1 559 ? -24.016 -23.062 -12.445 1 97.31 559 VAL A C 1
ATOM 4364 O O . VAL A 1 559 ? -24.625 -23.906 -11.797 1 97.31 559 VAL A O 1
ATOM 4367 N N . ARG A 1 560 ? -22.719 -23.031 -12.547 1 92.81 560 ARG A N 1
ATOM 4368 C CA . ARG A 1 560 ? -21.891 -24.016 -11.859 1 92.81 560 ARG A CA 1
ATOM 4369 C C . ARG A 1 560 ? -22.125 -23.969 -10.352 1 92.81 560 ARG A C 1
ATOM 4371 O O . ARG A 1 560 ? -22.25 -25 -9.703 1 92.81 560 ARG A O 1
ATOM 4378 N N . ASN A 1 561 ? -22.172 -22.844 -9.789 1 92.25 561 ASN A N 1
ATOM 4379 C CA . ASN A 1 561 ? -22.391 -22.688 -8.352 1 92.25 561 ASN A CA 1
ATOM 4380 C C . ASN A 1 561 ? -23.797 -23.156 -7.949 1 92.25 561 ASN A C 1
ATOM 4382 O O . ASN A 1 561 ? -23.953 -23.812 -6.922 1 92.25 561 ASN A O 1
ATOM 4386 N N . LYS A 1 562 ? -24.781 -22.781 -8.75 1 92.69 562 LYS A N 1
ATOM 4387 C CA . LYS A 1 562 ? -26.141 -23.234 -8.5 1 92.69 562 LYS A CA 1
ATOM 4388 C C . LYS A 1 562 ? -26.219 -24.766 -8.484 1 92.69 562 LYS A C 1
ATOM 4390 O O . LYS A 1 562 ? -26.859 -25.344 -7.609 1 92.69 562 LYS A O 1
ATOM 4395 N N . ASN A 1 563 ? -25.516 -25.328 -9.406 1 88 563 ASN A N 1
ATOM 4396 C CA . ASN A 1 563 ? -25.516 -26.797 -9.516 1 88 563 ASN A CA 1
ATOM 4397 C C . ASN A 1 563 ? -24.844 -27.438 -8.312 1 88 563 ASN A C 1
ATOM 4399 O O . ASN A 1 563 ? -25.141 -28.594 -7.973 1 88 563 ASN A O 1
ATOM 4403 N N . LEU A 1 564 ? -24 -26.734 -7.684 1 81.62 564 LEU A N 1
ATOM 4404 C CA . LEU A 1 564 ? -23.328 -27.219 -6.484 1 81.62 564 LEU A CA 1
ATOM 4405 C C . LEU A 1 564 ? -24.188 -26.969 -5.246 1 81.62 564 LEU A C 1
ATOM 4407 O O . LEU A 1 564 ? -23.797 -27.328 -4.133 1 81.62 564 LEU A O 1
ATOM 4411 N N . GLY A 1 565 ? -25.281 -26.266 -5.406 1 81.69 565 GLY A N 1
ATOM 4412 C CA . GLY A 1 565 ? -26.25 -26.141 -4.328 1 81.69 565 GLY A CA 1
ATOM 4413 C C . GLY A 1 565 ? -26.219 -24.766 -3.664 1 81.69 565 GLY A C 1
ATOM 4414 O O . GLY A 1 565 ? -26.906 -24.547 -2.658 1 81.69 565 GLY A O 1
ATOM 4415 N N . TYR A 1 566 ? -25.609 -23.844 -4.203 1 86.94 566 TYR A N 1
ATOM 4416 C CA . TYR A 1 566 ? -25.562 -22.5 -3.609 1 86.94 566 TYR A CA 1
ATOM 4417 C C . TYR A 1 566 ? -26.766 -21.688 -4.02 1 86.94 566 TYR A C 1
ATOM 4419 O O . TYR A 1 566 ? -27.125 -21.641 -5.199 1 86.94 566 TYR A O 1
ATOM 4427 N N . SER A 1 567 ? -27.359 -21.047 -3.039 1 90.12 567 SER A N 1
ATOM 4428 C CA . SER A 1 567 ? -28.547 -20.25 -3.324 1 90.12 567 SER A CA 1
ATOM 4429 C C . SER A 1 567 ? -28.234 -18.766 -3.316 1 90.12 567 SER A C 1
ATOM 4431 O O . SER A 1 567 ? -29.016 -17.953 -3.812 1 90.12 567 SER A O 1
ATOM 4433 N N . GLN A 1 568 ? -27.188 -18.422 -2.705 1 93.44 568 GLN A N 1
ATOM 4434 C CA . GLN A 1 568 ? -26.703 -17.047 -2.682 1 93.44 568 GLN A CA 1
ATOM 4435 C C . GLN A 1 568 ? -25.438 -16.906 -3.52 1 93.44 568 GLN A C 1
ATOM 4437 O O . GLN A 1 568 ? -24.344 -17.312 -3.094 1 93.44 568 GLN A O 1
ATOM 4442 N N . ILE A 1 569 ? -25.594 -16.281 -4.711 1 96.5 569 ILE A N 1
ATOM 4443 C CA . ILE A 1 569 ? -24.453 -16.188 -5.609 1 96.5 569 ILE A CA 1
ATOM 4444 C C . ILE A 1 569 ? -24.281 -14.742 -6.074 1 96.5 569 ILE A C 1
ATOM 4446 O O . ILE A 1 569 ? -25.203 -14.164 -6.668 1 96.5 569 ILE A O 1
ATOM 4450 N N . ALA A 1 570 ? -23.234 -14.133 -5.762 1 98.06 570 ALA A N 1
ATOM 4451 C CA . ALA A 1 570 ? -22.844 -12.812 -6.242 1 98.06 570 ALA A CA 1
ATOM 4452 C C . ALA A 1 570 ? -21.375 -12.789 -6.672 1 98.06 570 ALA A C 1
ATOM 4454 O O . ALA A 1 570 ? -20.484 -13.023 -5.855 1 98.06 570 ALA A O 1
ATOM 4455 N N . LEU A 1 571 ? -21.141 -12.5 -7.961 1 98.62 571 LEU A N 1
ATOM 4456 C CA . LEU A 1 571 ? -19.797 -12.57 -8.523 1 98.62 571 LEU A CA 1
ATOM 4457 C C . LEU A 1 571 ? -19.453 -11.289 -9.258 1 98.62 571 LEU A C 1
ATOM 4459 O O . LEU A 1 571 ? -20.344 -10.555 -9.695 1 98.62 571 LEU A O 1
ATOM 4463 N N . PHE A 1 572 ? -18.141 -11.039 -9.359 1 98.62 572 PHE A N 1
ATOM 4464 C CA . PHE A 1 572 ? -17.672 -9.961 -10.219 1 98.62 572 PHE A CA 1
ATOM 4465 C C . PHE A 1 572 ? -16.344 -10.305 -10.859 1 98.62 572 PHE A C 1
ATOM 4467 O O . PHE A 1 572 ? -15.648 -11.219 -10.406 1 98.62 572 PHE A O 1
ATOM 4474 N N . GLU A 1 573 ? -16.109 -9.641 -11.938 1 98.56 573 GLU A N 1
ATOM 4475 C CA . GLU A 1 573 ? -14.836 -9.805 -12.641 1 98.56 573 GLU A CA 1
ATOM 4476 C C . GLU A 1 573 ? -14.383 -8.484 -13.266 1 98.56 573 GLU A C 1
ATOM 4478 O O . GLU A 1 573 ? -15.203 -7.727 -13.789 1 98.56 573 GLU A O 1
ATOM 4483 N N . MET A 1 574 ? -13.109 -8.312 -13.109 1 97.81 574 MET A N 1
ATOM 4484 C CA . MET A 1 574 ? -12.43 -7.27 -13.875 1 97.81 574 MET A CA 1
ATOM 4485 C C . MET A 1 574 ? -11.516 -7.879 -14.93 1 97.81 574 MET A C 1
ATOM 4487 O O . MET A 1 574 ? -10.648 -8.695 -14.609 1 97.81 574 MET A O 1
ATOM 4491 N N . GLY A 1 575 ? -11.703 -7.508 -16.141 1 96.94 575 GLY A N 1
ATOM 4492 C CA . GLY A 1 575 ? -10.875 -8.133 -17.172 1 96.94 575 GLY A CA 1
ATOM 4493 C C . GLY A 1 575 ? -11.016 -7.488 -18.531 1 96.94 575 GLY A C 1
ATOM 4494 O O . GLY A 1 575 ? -11.773 -6.523 -18.688 1 96.94 575 GLY A O 1
ATOM 4495 N N . SER A 1 576 ? -10.375 -8.047 -19.516 1 97.5 576 SER A N 1
ATOM 4496 C CA . SER A 1 576 ? -10.32 -7.52 -20.875 1 97.5 576 SER A CA 1
ATOM 4497 C C . SER A 1 576 ? -11.492 -8.031 -21.703 1 97.5 576 SER A C 1
ATOM 4499 O O . SER A 1 576 ? -11.922 -9.172 -21.547 1 97.5 576 SER A O 1
ATOM 4501 N N . THR A 1 577 ? -12.016 -7.164 -22.484 1 97.44 577 THR A N 1
ATOM 4502 C CA . THR A 1 577 ? -12.969 -7.477 -23.531 1 97.44 577 THR A CA 1
ATOM 4503 C C . THR A 1 577 ? -12.523 -6.879 -24.875 1 97.44 577 THR A C 1
ATOM 4505 O O . THR A 1 577 ? -11.641 -6.012 -24.906 1 97.44 577 THR A O 1
ATOM 4508 N N . TYR A 1 578 ? -13.125 -7.414 -25.969 1 97.25 578 TYR A N 1
ATOM 4509 C CA . TYR A 1 578 ? -12.625 -7.008 -27.281 1 97.25 578 TYR A CA 1
ATOM 4510 C C . TYR A 1 578 ? -13.766 -6.598 -28.203 1 97.25 578 TYR A C 1
ATOM 4512 O O . TYR A 1 578 ? -14.82 -7.234 -28.219 1 97.25 578 TYR A O 1
ATOM 4520 N N . THR A 1 579 ? -13.539 -5.547 -28.953 1 95.56 579 THR A N 1
ATOM 4521 C CA . THR A 1 579 ? -14.5 -5.125 -29.969 1 95.56 579 THR A CA 1
ATOM 4522 C C . THR A 1 579 ? -14.352 -5.969 -31.234 1 95.56 579 THR A C 1
ATOM 4524 O O . THR A 1 579 ? -13.453 -6.812 -31.328 1 95.56 579 THR A O 1
ATOM 4527 N N . ALA A 1 580 ? -15.305 -5.754 -32.156 1 95.31 580 ALA A N 1
ATOM 4528 C CA . ALA A 1 580 ? -15.242 -6.469 -33.438 1 95.31 580 ALA A CA 1
ATOM 4529 C C . ALA A 1 580 ? -13.906 -6.242 -34.125 1 95.31 580 ALA A C 1
ATOM 4531 O O . ALA A 1 580 ? -13.367 -7.156 -34.75 1 95.31 580 ALA A O 1
ATOM 4532 N N . ALA A 1 581 ? -13.281 -5.051 -33.906 1 95.94 581 ALA A N 1
ATOM 4533 C CA . ALA A 1 581 ? -12 -4.695 -34.531 1 95.94 581 ALA A CA 1
ATOM 4534 C C . ALA A 1 581 ? -10.836 -5.168 -33.656 1 95.94 581 ALA A C 1
ATOM 4536 O O . ALA A 1 581 ? -9.688 -4.777 -33.875 1 95.94 581 ALA A O 1
ATOM 4537 N N . ARG A 1 582 ? -11.117 -5.855 -32.594 1 95.19 582 ARG A N 1
ATOM 4538 C CA . ARG A 1 582 ? -10.156 -6.453 -31.656 1 95.19 582 ARG A CA 1
ATOM 4539 C C . ARG A 1 582 ? -9.43 -5.379 -30.859 1 95.19 582 ARG A C 1
ATOM 4541 O O . ARG A 1 582 ? -8.227 -5.473 -30.625 1 95.19 582 ARG A O 1
ATOM 4548 N N . GLN A 1 583 ? -10.102 -4.34 -30.75 1 95.94 583 GLN A N 1
ATOM 4549 C CA . GLN A 1 583 ? -9.594 -3.359 -29.797 1 95.94 583 GLN A CA 1
ATOM 4550 C C . GLN A 1 583 ? -9.867 -3.799 -28.359 1 95.94 583 GLN A C 1
ATOM 4552 O O . GLN A 1 583 ? -11.008 -4.109 -28 1 95.94 583 GLN A O 1
ATOM 4557 N N . GLU A 1 584 ? -8.805 -3.83 -27.594 1 95.56 584 GLU A N 1
ATOM 4558 C CA . GLU A 1 584 ? -8.922 -4.285 -26.203 1 95.56 584 GLU A CA 1
ATOM 4559 C C . GLU A 1 584 ? -9.523 -3.195 -25.312 1 95.56 584 GLU A C 1
ATOM 4561 O O . GLU A 1 584 ? -9.164 -2.023 -25.438 1 95.56 584 GLU A O 1
ATOM 4566 N N . ARG A 1 585 ? -10.516 -3.562 -24.5 1 95.5 585 ARG A N 1
ATOM 4567 C CA . ARG A 1 585 ? -11.117 -2.709 -23.484 1 95.5 585 ARG A CA 1
ATOM 4568 C C . ARG A 1 585 ? -11.125 -3.398 -22.125 1 95.5 585 ARG A C 1
ATOM 4570 O O . ARG A 1 585 ? -11.117 -4.629 -22.047 1 95.5 585 ARG A O 1
ATOM 4577 N N . PHE A 1 586 ? -11.07 -2.58 -21.094 1 96.06 586 PHE A N 1
ATOM 4578 C CA . PHE A 1 586 ? -11.117 -3.137 -19.75 1 96.06 586 PHE A CA 1
ATOM 4579 C C . PHE A 1 586 ? -12.484 -2.91 -19.109 1 96.06 586 PHE A C 1
ATOM 4581 O O . PHE A 1 586 ? -12.984 -1.785 -19.094 1 96.06 586 PHE A O 1
ATOM 4588 N N . SER A 1 587 ? -13.094 -4 -18.609 1 97.69 587 SER A N 1
ATOM 4589 C CA . SER A 1 587 ? -14.469 -3.941 -18.109 1 97.69 587 SER A CA 1
ATOM 4590 C C . SER A 1 587 ? -14.57 -4.484 -16.688 1 97.69 587 SER A C 1
ATOM 4592 O O . SER A 1 587 ? -13.695 -5.227 -16.25 1 97.69 587 SER A O 1
ATOM 4594 N N . LEU A 1 588 ? -15.531 -4.035 -15.984 1 98.38 588 LEU A N 1
ATOM 4595 C CA . LEU A 1 588 ? -15.961 -4.516 -14.672 1 98.38 588 LEU A CA 1
ATOM 4596 C C . LEU A 1 588 ? -17.391 -5.027 -14.727 1 98.38 588 LEU A C 1
ATOM 4598 O O . LEU A 1 588 ? -18.312 -4.285 -15.086 1 98.38 588 LEU A O 1
ATOM 4602 N N . ALA A 1 589 ? -17.547 -6.262 -14.391 1 98.75 589 ALA A N 1
ATOM 4603 C CA . ALA A 1 589 ? -18.891 -6.84 -14.477 1 98.75 589 ALA A CA 1
ATOM 4604 C C . ALA A 1 589 ? -19.312 -7.457 -13.148 1 98.75 589 ALA A C 1
ATOM 4606 O O . ALA A 1 589 ? -18.469 -7.938 -12.383 1 98.75 589 ALA A O 1
ATOM 4607 N N . PHE A 1 590 ? -20.641 -7.406 -12.914 1 98.75 590 PHE A N 1
ATOM 4608 C CA . PHE A 1 590 ? -21.266 -7.973 -11.719 1 98.75 590 PHE A CA 1
ATOM 4609 C C . PHE A 1 590 ? -22.438 -8.883 -12.102 1 98.75 590 PHE A C 1
ATOM 4611 O O . PHE A 1 590 ? -23.125 -8.641 -13.102 1 98.75 590 PHE A O 1
ATOM 4618 N N . VAL A 1 591 ? -22.609 -9.891 -11.312 1 98.75 591 VAL A N 1
ATOM 4619 C CA . VAL A 1 591 ? -23.781 -10.742 -11.461 1 98.75 591 VAL A CA 1
ATOM 4620 C C . VAL A 1 591 ? -24.266 -11.195 -10.086 1 98.75 591 VAL A C 1
ATOM 4622 O O . VAL A 1 591 ? -23.469 -11.477 -9.195 1 98.75 591 VAL A O 1
ATOM 4625 N N . ALA A 1 592 ? -25.516 -11.172 -9.859 1 98.31 592 ALA A N 1
ATOM 4626 C CA . ALA A 1 592 ? -26.172 -11.68 -8.656 1 98.31 592 ALA A CA 1
ATOM 4627 C C . ALA A 1 592 ? -27.359 -12.562 -9 1 98.31 592 ALA A C 1
ATOM 4629 O O . ALA A 1 592 ? -28.25 -12.148 -9.758 1 98.31 592 ALA A O 1
ATOM 4630 N N . SER A 1 593 ? -27.359 -13.719 -8.516 1 97.69 593 SER A N 1
ATOM 4631 C CA . SER A 1 593 ? -28.406 -14.688 -8.812 1 97.69 593 SER A CA 1
ATOM 4632 C C . SER A 1 593 ? -28.891 -15.383 -7.551 1 97.69 593 SER A C 1
ATOM 4634 O O . SER A 1 593 ? -28.094 -15.688 -6.656 1 97.69 593 SER A O 1
ATOM 4636 N N . GLY A 1 594 ? -30.188 -15.641 -7.512 1 94.94 594 GLY A N 1
ATOM 4637 C CA . GLY A 1 594 ? -30.766 -16.312 -6.359 1 94.94 594 GLY A CA 1
ATOM 4638 C C . GLY A 1 594 ? -31.125 -15.359 -5.227 1 94.94 594 GLY A C 1
ATOM 4639 O O . GLY A 1 594 ? -31.812 -14.359 -5.438 1 94.94 594 GLY A O 1
ATOM 4640 N N . LEU A 1 595 ? -30.625 -15.719 -4.051 1 94.75 595 LEU A N 1
ATOM 4641 C CA . LEU A 1 595 ? -30.984 -14.953 -2.861 1 94.75 595 LEU A CA 1
ATOM 4642 C C . LEU A 1 595 ? -29.875 -13.977 -2.494 1 94.75 595 LEU A C 1
ATOM 4644 O O . LEU A 1 595 ? -28.688 -14.258 -2.695 1 94.75 595 LEU A O 1
ATOM 4648 N N . LYS A 1 596 ? -30.297 -12.828 -2.031 1 93.5 596 LYS A N 1
ATOM 4649 C CA . LYS A 1 596 ? -29.344 -11.883 -1.463 1 93.5 596 LYS A CA 1
ATOM 4650 C C . LYS A 1 596 ? -28.891 -12.328 -0.075 1 93.5 596 LYS A C 1
ATOM 4652 O O . LYS A 1 596 ? -27.703 -12.219 0.262 1 93.5 596 LYS A O 1
ATOM 4657 N N . LYS A 1 597 ? -29.906 -12.82 0.713 1 91.12 597 LYS A N 1
ATOM 4658 C CA . LYS A 1 597 ? -29.672 -13.43 2.018 1 91.12 597 LYS A CA 1
ATOM 4659 C C . LYS A 1 597 ? -30.266 -14.828 2.09 1 91.12 597 LYS A C 1
ATOM 4661 O O . LYS A 1 597 ? -31.422 -15.039 1.691 1 91.12 597 LYS A O 1
ATOM 4666 N N . GLU A 1 598 ? -29.531 -15.68 2.574 1 88.69 598 GLU A N 1
ATOM 4667 C CA . GLU A 1 598 ? -29.984 -17.062 2.68 1 88.69 598 GLU A CA 1
ATOM 4668 C C . GLU A 1 598 ? -31.094 -17.188 3.715 1 88.69 598 GLU A C 1
ATOM 4670 O O . GLU A 1 598 ? -31.297 -16.297 4.539 1 88.69 598 GLU A O 1
ATOM 4675 N N . ALA A 1 599 ? -31.797 -18.266 3.564 1 89.56 599 ALA A N 1
ATOM 4676 C CA . ALA A 1 599 ? -32.875 -18.578 4.508 1 89.56 599 ALA A CA 1
ATOM 4677 C C . ALA A 1 599 ? -32.312 -18.953 5.871 1 89.56 599 ALA A C 1
ATOM 4679 O O . ALA A 1 599 ? -32.062 -20.141 6.141 1 89.56 599 ALA A O 1
ATOM 4680 N N . ILE A 1 600 ? -32.031 -18.031 6.629 1 88.31 600 ILE A N 1
ATOM 4681 C CA . ILE A 1 600 ? -31.531 -18.156 7.996 1 88.31 600 ILE A CA 1
ATOM 4682 C C . ILE A 1 600 ? -32.219 -17.125 8.891 1 88.31 600 ILE A C 1
ATOM 4684 O O . ILE A 1 600 ? -32.594 -16.047 8.422 1 88.31 600 ILE A O 1
ATOM 4688 N N . TYR A 1 601 ? -32.438 -17.469 10.086 1 89.31 601 TYR A N 1
ATOM 4689 C CA . TYR A 1 601 ? -33.031 -16.5 11 1 89.31 601 TYR A CA 1
ATOM 4690 C C . TYR A 1 601 ? -32.25 -15.188 10.992 1 89.31 601 TYR A C 1
ATOM 4692 O O . TYR A 1 601 ? -31.016 -15.18 11.039 1 89.31 601 TYR A O 1
ATOM 4700 N N . PRO A 1 602 ? -32.844 -14.055 10.883 1 88.31 602 PRO A N 1
ATOM 4701 C CA . PRO A 1 602 ? -34.312 -13.836 11 1 88.31 602 PRO A CA 1
ATOM 4702 C C . PRO A 1 602 ? -35 -13.789 9.648 1 88.31 602 PRO A C 1
ATOM 4704 O O . PRO A 1 602 ? -36.094 -13.219 9.531 1 88.31 602 PRO A O 1
ATOM 4707 N N . TYR A 1 603 ? -34.375 -14.312 8.617 1 89.44 603 TYR A N 1
ATOM 4708 C CA . TYR A 1 603 ? -34.938 -14.352 7.273 1 89.44 603 TYR A CA 1
ATOM 4709 C C . TYR A 1 603 ? -35.375 -15.766 6.902 1 89.44 603 TYR A C 1
ATOM 4711 O O . TYR A 1 603 ? -34.75 -16.422 6.07 1 89.44 603 TYR A O 1
ATOM 4719 N N . PRO A 1 604 ? -36.5 -16.234 7.309 1 88.81 604 PRO A N 1
ATOM 4720 C CA . PRO A 1 604 ? -36.875 -17.625 7.113 1 88.81 604 PRO A CA 1
ATOM 4721 C C . PRO A 1 604 ? -37.031 -18 5.641 1 88.81 604 PRO A C 1
ATOM 4723 O O . PRO A 1 604 ? -36.812 -19.156 5.266 1 88.81 604 PRO A O 1
ATOM 4726 N N . LYS A 1 605 ? -37.406 -17.094 4.82 1 89.94 605 LYS A N 1
ATOM 4727 C CA . LYS A 1 605 ? -37.562 -17.375 3.393 1 89.94 605 LYS A CA 1
ATOM 4728 C C . LYS A 1 605 ? -36.438 -16.734 2.586 1 89.94 605 LYS A C 1
ATOM 4730 O O . LYS A 1 605 ? -36.469 -16.734 1.353 1 89.94 605 LYS A O 1
ATOM 4735 N N . GLY A 1 606 ? -35.562 -16.266 3.256 1 90.25 606 GLY A N 1
ATOM 4736 C CA . GLY A 1 606 ? -34.5 -15.539 2.584 1 90.25 606 GLY A CA 1
ATOM 4737 C C . GLY A 1 606 ? -34.938 -14.172 2.08 1 90.25 606 GLY A C 1
ATOM 4738 O O . GLY A 1 606 ? -36.062 -13.742 2.334 1 90.25 606 GLY A O 1
ATOM 4739 N N . GLU A 1 607 ? -33.938 -13.492 1.544 1 92.19 607 GLU A N 1
ATOM 4740 C CA . GLU A 1 607 ? -34.188 -12.203 0.906 1 92.19 607 GLU A CA 1
ATOM 4741 C C . GLU A 1 607 ? -33.781 -12.219 -0.563 1 92.19 607 GLU A C 1
ATOM 4743 O O . GLU A 1 607 ? -32.688 -12.688 -0.899 1 92.19 607 GLU A O 1
ATOM 4748 N N . LYS A 1 608 ? -34.656 -11.766 -1.377 1 93.44 608 LYS A N 1
ATOM 4749 C CA . LYS A 1 608 ? -34.406 -11.773 -2.812 1 93.44 608 LYS A CA 1
ATOM 4750 C C . LYS A 1 608 ? -33.719 -10.477 -3.256 1 93.44 608 LYS A C 1
ATOM 4752 O O . LYS A 1 608 ? -33.875 -9.438 -2.605 1 93.44 608 LYS A O 1
ATOM 4757 N N . TRP A 1 609 ? -33.062 -10.57 -4.352 1 94.38 609 TRP A N 1
ATOM 4758 C CA . TRP A 1 609 ? -32.469 -9.391 -4.984 1 94.38 609 TRP A CA 1
ATOM 4759 C C . TRP A 1 609 ? -33.562 -8.555 -5.676 1 94.38 609 TRP A C 1
ATOM 4761 O O . TRP A 1 609 ? -34.594 -9.086 -6.066 1 94.38 609 TRP A O 1
ATOM 4771 N N . SER A 1 610 ? -33.281 -7.324 -5.73 1 93.75 610 SER A N 1
ATOM 4772 C CA . SER A 1 610 ? -34.031 -6.406 -6.594 1 93.75 610 SER A CA 1
ATOM 4773 C C . SER A 1 610 ? -33.062 -5.578 -7.453 1 93.75 610 SER A C 1
ATOM 4775 O O . SER A 1 610 ? -31.891 -5.477 -7.148 1 93.75 610 SER A O 1
ATOM 4777 N N . LEU A 1 611 ? -33.562 -5.121 -8.5 1 95.25 611 LEU A N 1
ATOM 4778 C CA . LEU A 1 611 ? -32.719 -4.336 -9.391 1 95.25 611 LEU A CA 1
ATOM 4779 C C . LEU A 1 611 ? -32.094 -3.154 -8.648 1 95.25 611 LEU A C 1
ATOM 4781 O O . LEU A 1 611 ? -30.906 -2.889 -8.789 1 95.25 611 LEU A O 1
ATOM 4785 N N . PHE A 1 612 ? -32.938 -2.494 -7.871 1 93.31 612 PHE A N 1
ATOM 4786 C CA . PHE A 1 612 ? -32.438 -1.316 -7.156 1 93.31 612 PHE A CA 1
ATOM 4787 C C . PHE A 1 612 ? -31.5 -1.714 -6.031 1 93.31 612 PHE A C 1
ATOM 4789 O O . PHE A 1 612 ? -30.547 -0.995 -5.734 1 93.31 612 PHE A O 1
ATOM 4796 N N . GLY A 1 613 ? -31.812 -2.85 -5.355 1 93.25 613 GLY A N 1
ATOM 4797 C CA . GLY A 1 613 ? -30.875 -3.369 -4.375 1 93.25 613 GLY A CA 1
ATOM 4798 C C . GLY A 1 613 ? -29.516 -3.713 -4.973 1 93.25 613 GLY A C 1
ATOM 4799 O O . GLY A 1 613 ? -28.484 -3.424 -4.375 1 93.25 613 GLY A O 1
ATOM 4800 N N . PHE A 1 614 ? -29.609 -4.309 -6.164 1 96.69 614 PHE A N 1
ATOM 4801 C CA . PHE A 1 614 ? -28.406 -4.645 -6.906 1 96.69 614 PHE A CA 1
ATOM 4802 C C . PHE A 1 614 ? -27.641 -3.385 -7.297 1 96.69 614 PHE A C 1
ATOM 4804 O O . PHE A 1 614 ? -26.422 -3.316 -7.137 1 96.69 614 PHE A O 1
ATOM 4811 N N . ALA A 1 615 ? -28.266 -2.381 -7.668 1 96.69 615 ALA A N 1
ATOM 4812 C CA . ALA A 1 615 ? -27.672 -1.103 -8.055 1 96.69 615 ALA A CA 1
ATOM 4813 C C . ALA A 1 615 ? -27.016 -0.423 -6.855 1 96.69 615 ALA A C 1
ATOM 4815 O O . ALA A 1 615 ? -25.953 0.183 -6.988 1 96.69 615 ALA A O 1
ATOM 4816 N N . GLU A 1 616 ? -27.625 -0.519 -5.742 1 93.81 616 GLU A N 1
ATOM 4817 C CA . GLU A 1 616 ? -27.078 0.089 -4.531 1 93.81 616 GLU A CA 1
ATOM 4818 C C . GLU A 1 616 ? -25.734 -0.537 -4.148 1 93.81 616 GLU A C 1
ATOM 4820 O O . GLU A 1 616 ? -24.812 0.167 -3.736 1 93.81 616 GLU A O 1
ATOM 4825 N N . GLU A 1 617 ? -25.703 -1.846 -4.215 1 95.19 617 GLU A N 1
ATOM 4826 C CA . GLU A 1 617 ? -24.438 -2.52 -3.922 1 95.19 617 GLU A CA 1
ATOM 4827 C C . GLU A 1 617 ? -23.344 -2.082 -4.891 1 95.19 617 GLU A C 1
ATOM 4829 O O . GLU A 1 617 ? -22.188 -1.88 -4.484 1 95.19 617 GLU A O 1
ATOM 4834 N N . ILE A 1 618 ? -23.672 -1.914 -6.098 1 97.62 618 ILE A N 1
ATOM 4835 C CA . ILE A 1 618 ? -22.703 -1.479 -7.098 1 97.62 618 ILE A CA 1
ATOM 4836 C C . ILE A 1 618 ? -22.266 -0.049 -6.801 1 97.62 618 ILE A C 1
ATOM 4838 O O . ILE A 1 618 ? -21.078 0.281 -6.934 1 97.62 618 ILE A O 1
ATOM 4842 N N . ALA A 1 619 ? -23.188 0.758 -6.406 1 95.69 619 ALA A N 1
ATOM 4843 C CA . ALA A 1 619 ? -22.875 2.143 -6.066 1 95.69 619 ALA A CA 1
ATOM 4844 C C . ALA A 1 619 ? -21.875 2.209 -4.914 1 95.69 619 ALA A C 1
ATOM 4846 O O . ALA A 1 619 ? -21.031 3.109 -4.863 1 95.69 619 ALA A O 1
ATOM 4847 N N . SER A 1 620 ? -22.016 1.266 -4.016 1 93.69 620 SER A N 1
ATOM 4848 C CA . SER A 1 620 ? -21.078 1.221 -2.895 1 93.69 620 SER A CA 1
ATOM 4849 C C . SER A 1 620 ? -19.656 0.903 -3.365 1 93.69 620 SER A C 1
ATOM 4851 O O . SER A 1 620 ? -18.688 1.159 -2.65 1 93.69 620 SER A O 1
ATOM 4853 N N . VAL A 1 621 ? -19.562 0.375 -4.523 1 95.75 621 VAL A N 1
ATOM 4854 C CA . VAL A 1 621 ? -18.266 -0.034 -5.055 1 95.75 621 VAL A CA 1
ATOM 4855 C C . VAL A 1 621 ? -17.688 1.088 -5.91 1 95.75 621 VAL A C 1
ATOM 4857 O O . VAL A 1 621 ? -16.547 1.508 -5.703 1 95.75 621 VAL A O 1
ATOM 4860 N N . ILE A 1 622 ? -18.469 1.676 -6.805 1 96.44 622 ILE A N 1
ATOM 4861 C CA . ILE A 1 622 ? -17.906 2.561 -7.816 1 96.44 622 ILE A CA 1
ATOM 4862 C C . ILE A 1 622 ? -18.281 4.008 -7.512 1 96.44 622 ILE A C 1
ATOM 4864 O O . ILE A 1 622 ? -17.812 4.934 -8.172 1 96.44 622 ILE A O 1
ATOM 4868 N N . GLY A 1 623 ? -19.141 4.168 -6.559 1 92.69 623 GLY A N 1
ATOM 4869 C CA . GLY A 1 623 ? -19.641 5.504 -6.27 1 92.69 623 GLY A CA 1
ATOM 4870 C C . GLY A 1 623 ? -21.047 5.742 -6.785 1 92.69 623 GLY A C 1
ATOM 4871 O O . GLY A 1 623 ? -21.594 4.918 -7.523 1 92.69 623 GLY A O 1
ATOM 4872 N N . GLU A 1 624 ? -21.609 6.832 -6.422 1 91.19 624 GLU A N 1
ATOM 4873 C CA . GLU A 1 624 ? -22.984 7.164 -6.773 1 91.19 624 GLU A CA 1
ATOM 4874 C C . GLU A 1 624 ? -23.141 7.344 -8.281 1 91.19 624 GLU A C 1
ATOM 4876 O O . GLU A 1 624 ? -22.25 7.891 -8.938 1 91.19 624 GLU A O 1
ATOM 4881 N N . PHE A 1 625 ? -24.281 6.84 -8.789 1 94.19 625 PHE A N 1
ATOM 4882 C CA . PHE A 1 625 ? -24.609 7.012 -10.195 1 94.19 625 PHE A CA 1
ATOM 4883 C C . PHE A 1 625 ? -26.125 7.082 -10.391 1 94.19 625 PHE A C 1
ATOM 4885 O O . PHE A 1 625 ? -26.891 6.785 -9.469 1 94.19 625 PHE A O 1
ATOM 4892 N N . SER A 1 626 ? -26.531 7.543 -11.555 1 92.12 626 SER A N 1
ATOM 4893 C CA . SER A 1 626 ? -27.938 7.566 -11.93 1 92.12 626 SER A CA 1
ATOM 4894 C C . SER A 1 626 ? -28.234 6.57 -13.047 1 92.12 626 SER A C 1
ATOM 4896 O O . SER A 1 626 ? -27.312 6.039 -13.664 1 92.12 626 SER A O 1
ATOM 4898 N N . LEU A 1 627 ? -29.516 6.242 -13.18 1 93.19 627 LEU A N 1
ATOM 4899 C CA . LEU A 1 627 ? -29.938 5.27 -14.188 1 93.19 627 LEU A CA 1
ATOM 4900 C C . LEU A 1 627 ? -30.781 5.934 -15.266 1 93.19 627 LEU A C 1
ATOM 4902 O O . LEU A 1 627 ? -31.594 6.805 -14.961 1 93.19 627 LEU A O 1
ATOM 4906 N N . GLU A 1 628 ? -30.484 5.543 -16.484 1 91.38 628 GLU A N 1
ATOM 4907 C CA . GLU A 1 628 ? -31.297 5.961 -17.625 1 91.38 628 GLU A CA 1
ATOM 4908 C C . GLU A 1 628 ? -31.797 4.758 -18.406 1 91.38 628 GLU A C 1
ATOM 4910 O O . GLU A 1 628 ? -31.062 3.797 -18.625 1 91.38 628 GLU A O 1
ATOM 4915 N N . GLN A 1 629 ? -32.969 4.879 -18.766 1 90.25 629 GLN A N 1
ATOM 4916 C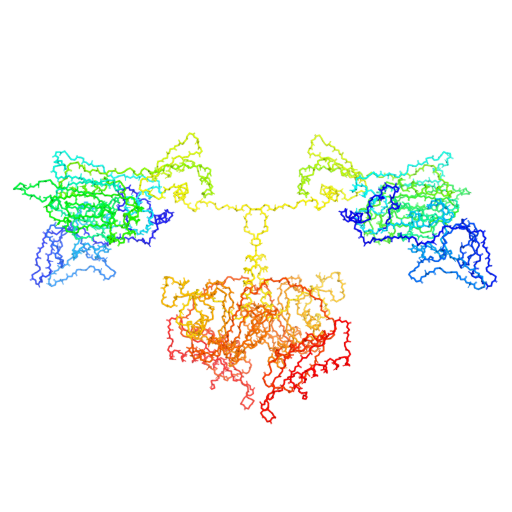 CA . GLN A 1 629 ? -33.562 3.762 -19.484 1 90.25 629 GLN A CA 1
ATOM 4917 C C . GLN A 1 629 ? -32.781 3.445 -20.75 1 90.25 629 GLN A C 1
ATOM 4919 O O . GLN A 1 629 ? -32.375 4.352 -21.484 1 90.25 629 GLN A O 1
ATOM 4924 N N . ARG A 1 630 ? -32.562 2.17 -20.953 1 91 630 ARG A N 1
ATOM 4925 C CA . ARG A 1 630 ? -31.875 1.681 -22.141 1 91 630 ARG A CA 1
ATOM 4926 C C . ARG A 1 630 ? -32.844 0.947 -23.078 1 91 630 ARG A C 1
ATOM 4928 O O . ARG A 1 630 ? -33.5 0 -22.656 1 91 630 ARG A O 1
ATOM 4935 N N . ALA A 1 631 ? -32.812 1.36 -24.328 1 87.31 631 ALA A N 1
ATOM 4936 C CA . ALA A 1 631 ? -33.656 0.696 -25.328 1 87.31 631 ALA A CA 1
ATOM 4937 C C . ALA A 1 631 ? -33.125 -0.684 -25.672 1 87.31 631 ALA A C 1
ATOM 4939 O O . ALA A 1 631 ? -31.906 -0.909 -25.609 1 87.31 631 ALA A O 1
ATOM 4940 N N . PRO A 1 632 ? -34.062 -1.598 -25.953 1 86.56 632 PRO A N 1
ATOM 4941 C CA . PRO A 1 632 ? -33.594 -2.932 -26.344 1 86.56 632 PRO A CA 1
ATOM 4942 C C . PRO A 1 632 ? -32.688 -2.904 -27.562 1 86.56 632 PRO A C 1
ATOM 4944 O O . PRO A 1 632 ? -32.906 -2.125 -28.484 1 86.56 632 PRO A O 1
ATOM 4947 N N . GLN A 1 633 ? -31.656 -3.633 -27.422 1 86.94 633 GLN A N 1
ATOM 4948 C CA . GLN A 1 633 ? -30.688 -3.771 -28.5 1 86.94 633 GLN A CA 1
ATOM 4949 C C . GLN A 1 633 ? -30.562 -5.227 -28.953 1 86.94 633 GLN A C 1
ATOM 4951 O O . GLN A 1 633 ? -31.484 -6.02 -28.766 1 86.94 633 GLN A O 1
ATOM 4956 N N . SER A 1 634 ? -29.438 -5.574 -29.625 1 82.94 634 SER A N 1
ATOM 4957 C CA . SER A 1 634 ? -29.266 -6.902 -30.188 1 82.94 634 SER A CA 1
ATOM 4958 C C . SER A 1 634 ? -29.016 -7.945 -29.109 1 82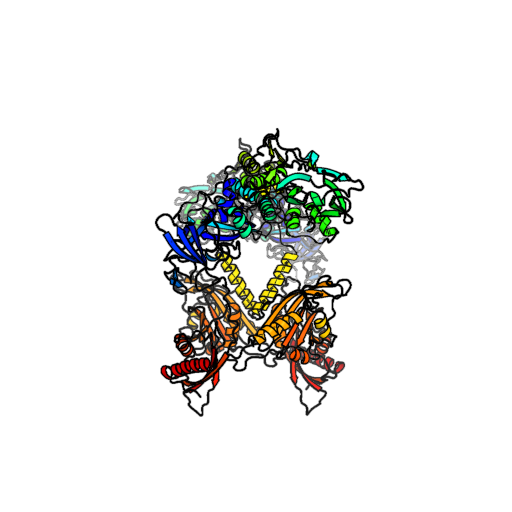.94 634 SER A C 1
ATOM 4960 O O . SER A 1 634 ? -29.375 -9.109 -29.266 1 82.94 634 SER A O 1
ATOM 4962 N N . GLU A 1 635 ? -28.531 -7.508 -28.016 1 88 635 GLU A N 1
ATOM 4963 C CA . GLU A 1 635 ? -28.234 -8.445 -26.938 1 88 635 GLU A CA 1
ATOM 4964 C C . GLU A 1 635 ? -29.516 -9.031 -26.359 1 88 635 GLU A C 1
ATOM 4966 O O . GLU A 1 635 ? -30.438 -8.297 -26 1 88 635 GLU A O 1
ATOM 4971 N N . LYS A 1 636 ? -29.484 -10.305 -26.172 1 93.56 636 LYS A N 1
ATOM 4972 C CA . LYS A 1 636 ? -30.703 -11.008 -25.766 1 93.56 636 LYS A CA 1
ATOM 4973 C C . LYS A 1 636 ? -30.656 -11.352 -24.281 1 93.56 636 LYS A C 1
ATOM 4975 O O . LYS A 1 636 ? -31.594 -11.93 -23.734 1 93.56 636 LYS A O 1
ATOM 4980 N N . LEU A 1 637 ? -29.656 -10.93 -23.594 1 95.44 637 LEU A N 1
ATOM 4981 C CA . LEU A 1 637 ? -29.469 -11.297 -22.203 1 95.44 637 LEU A CA 1
ATOM 4982 C C . LEU A 1 637 ? -30.297 -10.398 -21.297 1 95.44 637 LEU A C 1
ATOM 4984 O O . LEU A 1 637 ? -30.625 -10.773 -20.156 1 95.44 637 LEU A O 1
ATOM 4988 N N . PHE A 1 638 ? -30.688 -9.234 -21.75 1 96.38 638 PHE A N 1
ATOM 4989 C CA . PHE A 1 638 ? -31.234 -8.219 -20.859 1 96.38 638 PHE A CA 1
ATOM 4990 C C . PHE A 1 638 ? -32.75 -8.172 -20.969 1 96.38 638 PHE A C 1
ATOM 4992 O O . PHE A 1 638 ? -33.312 -8.281 -22.062 1 96.38 638 PHE A O 1
ATOM 4999 N N . HIS A 1 639 ? -33.312 -8.047 -19.797 1 95.31 639 HIS A N 1
ATOM 5000 C CA . HIS A 1 639 ? -34.75 -7.789 -19.781 1 95.31 639 HIS A CA 1
ATOM 5001 C C . HIS A 1 639 ? -35.062 -6.488 -20.516 1 95.31 639 HIS A C 1
ATOM 5003 O O . HIS A 1 639 ? -34.406 -5.469 -20.297 1 95.31 639 HIS A O 1
ATOM 5009 N N . PRO A 1 640 ? -36.031 -6.5 -21.359 1 90.88 640 PRO A N 1
ATOM 5010 C CA . PRO A 1 640 ? -36.312 -5.312 -22.156 1 90.88 640 PRO A CA 1
ATOM 5011 C C . PRO A 1 640 ? -36.812 -4.133 -21.328 1 90.88 640 PRO A C 1
ATOM 5013 O O . PRO A 1 640 ? -36.5 -2.98 -21.641 1 90.88 640 PRO A O 1
ATOM 5016 N N . ALA A 1 641 ? -37.5 -4.371 -20.219 1 88.69 641 ALA A N 1
ATOM 5017 C CA . ALA A 1 641 ? -38.125 -3.303 -19.422 1 88.69 641 ALA A CA 1
ATOM 5018 C C . ALA A 1 641 ? -37.25 -2.967 -18.219 1 88.69 641 ALA A C 1
ATOM 5020 O O . ALA A 1 641 ? -37.375 -1.888 -17.625 1 88.69 641 ALA A O 1
ATOM 5021 N N . GLN A 1 642 ? -36.5 -3.863 -17.734 1 93.62 642 GLN A N 1
ATOM 5022 C CA . GLN A 1 642 ? -35.625 -3.641 -16.578 1 93.62 642 GLN A CA 1
ATOM 5023 C C . GLN A 1 642 ? -34.156 -3.6 -17 1 93.62 642 GLN A C 1
ATOM 5025 O O . GLN A 1 642 ? -33.375 -4.457 -16.594 1 93.62 642 GLN A O 1
ATOM 5030 N N . CYS A 1 643 ? -33.906 -2.668 -17.797 1 95.75 643 CYS A N 1
ATOM 5031 C CA . CYS A 1 643 ? -32.562 -2.434 -18.344 1 95.75 643 CYS A CA 1
ATOM 5032 C C . CYS A 1 643 ? -32.25 -0.943 -18.391 1 95.75 643 CYS A C 1
ATOM 5034 O O . CYS A 1 643 ? -33.062 -0.146 -18.859 1 95.75 643 CYS A O 1
ATOM 5036 N N . ALA A 1 644 ? -31.047 -0.564 -17.859 1 96.19 644 ALA A N 1
ATOM 5037 C CA . ALA A 1 644 ? -30.703 0.856 -17.797 1 96.19 644 ALA A CA 1
ATOM 5038 C C . ALA A 1 644 ? -29.219 1.08 -18.031 1 96.19 644 ALA A C 1
ATOM 5040 O O . ALA A 1 644 ? -28.406 0.182 -17.812 1 96.19 644 ALA A O 1
ATOM 5041 N N . TYR A 1 645 ? -28.922 2.268 -18.547 1 96.5 645 TYR A N 1
ATOM 5042 C CA . TYR A 1 645 ? -27.531 2.734 -18.562 1 96.5 645 TYR A CA 1
ATOM 5043 C C . TYR A 1 645 ? -27.125 3.258 -17.188 1 96.5 645 TYR A C 1
ATOM 5045 O O . TYR A 1 645 ? -27.922 3.891 -16.484 1 96.5 645 TYR A O 1
ATOM 5053 N N . ILE A 1 646 ? -25.953 2.979 -16.859 1 97.12 646 ILE A N 1
ATOM 5054 C CA . ILE A 1 646 ? -25.344 3.588 -15.688 1 97.12 646 ILE A CA 1
ATOM 5055 C C . ILE A 1 646 ? -24.703 4.918 -16.062 1 97.12 646 ILE A C 1
ATOM 5057 O O . ILE A 1 646 ? -23.797 4.961 -16.906 1 97.12 646 ILE A O 1
ATOM 5061 N N . ILE A 1 647 ? -25.141 5.996 -15.445 1 95.31 647 ILE A N 1
ATOM 5062 C CA . ILE A 1 647 ? -24.656 7.324 -15.781 1 95.31 647 ILE A CA 1
ATOM 5063 C C . ILE A 1 647 ? -23.875 7.898 -14.602 1 95.31 647 ILE A C 1
ATOM 5065 O O . ILE A 1 647 ? -24.391 7.996 -13.492 1 95.31 647 ILE A O 1
ATOM 5069 N N . GLN A 1 648 ? -22.672 8.234 -14.797 1 93.19 648 GLN A N 1
ATOM 5070 C CA . GLN A 1 648 ? -21.844 8.906 -13.805 1 93.19 648 GLN A CA 1
ATOM 5071 C C . GLN A 1 648 ? -21.188 10.156 -14.391 1 93.19 648 GLN A C 1
ATOM 5073 O O . GLN A 1 648 ? -20.578 10.102 -15.461 1 93.19 648 GLN A O 1
ATOM 5078 N N . LYS A 1 649 ? -21.375 11.289 -13.789 1 87.88 649 LYS A N 1
ATOM 5079 C CA . LYS A 1 649 ? -20.844 12.578 -14.227 1 87.88 649 LYS A CA 1
ATOM 5080 C C . LYS A 1 649 ? -21.266 12.883 -15.664 1 87.88 649 LYS A C 1
ATOM 5082 O O . LYS A 1 649 ? -20.453 13.289 -16.484 1 87.88 649 LYS A O 1
ATOM 5087 N N . GLY A 1 650 ? -22.469 12.5 -16.016 1 88.31 650 GLY A N 1
ATOM 5088 C CA . GLY A 1 650 ? -23.062 12.828 -17.297 1 88.31 650 GLY A CA 1
ATOM 5089 C C . GLY A 1 650 ? -22.672 11.867 -18.406 1 88.31 650 GLY A C 1
ATOM 5090 O O . GLY A 1 650 ? -23.125 12.008 -19.547 1 88.31 650 GLY A O 1
ATOM 5091 N N . GLU A 1 651 ? -21.922 10.875 -18.031 1 94.06 651 GLU A N 1
ATOM 5092 C CA . GLU A 1 651 ? -21.453 9.93 -19.047 1 94.06 651 GLU A CA 1
ATOM 5093 C C . GLU A 1 651 ? -22.031 8.539 -18.812 1 94.06 651 GLU A C 1
ATOM 5095 O O . GLU A 1 651 ? -22.109 8.086 -17.656 1 94.06 651 GLU A O 1
ATOM 5100 N N . ARG A 1 652 ? -22.375 7.891 -19.953 1 95.69 652 ARG A N 1
ATOM 5101 C CA . ARG A 1 652 ? -22.781 6.492 -19.875 1 95.69 652 ARG A CA 1
ATOM 5102 C C . ARG A 1 652 ? -21.578 5.582 -19.672 1 95.69 652 ARG A C 1
ATOM 5104 O O . ARG A 1 652 ? -20.719 5.469 -20.562 1 95.69 652 ARG A O 1
ATOM 5111 N N . ILE A 1 653 ? -21.5 4.883 -18.578 1 97.19 653 ILE A N 1
ATOM 5112 C CA . ILE A 1 653 ? -20.266 4.141 -18.297 1 97.19 653 ILE A CA 1
ATOM 5113 C C . ILE A 1 653 ? -20.578 2.643 -18.281 1 97.19 653 ILE A C 1
ATOM 5115 O O . ILE A 1 653 ? -19.672 1.823 -18.109 1 97.19 653 ILE A O 1
ATOM 5119 N N . GLY A 1 654 ? -21.875 2.273 -18.391 1 97.44 654 GLY A N 1
ATOM 5120 C CA . GLY A 1 654 ? -22.172 0.852 -18.359 1 97.44 654 GLY A CA 1
ATOM 5121 C C . GLY A 1 654 ? -23.656 0.556 -18.453 1 97.44 654 GLY A C 1
ATOM 5122 O O . GLY A 1 654 ? -24.453 1.44 -18.781 1 97.44 654 GLY A O 1
ATOM 5123 N N . THR A 1 655 ? -23.953 -0.767 -18.266 1 97.62 655 THR A N 1
ATOM 5124 C CA . THR A 1 655 ? -25.328 -1.256 -18.344 1 97.62 655 THR A CA 1
ATOM 5125 C C . THR A 1 655 ? -25.672 -2.119 -17.141 1 97.62 655 THR A C 1
ATOM 5127 O O . THR A 1 655 ? -24.828 -2.871 -16.641 1 97.62 655 THR A O 1
ATOM 5130 N N . ILE A 1 656 ? -26.844 -1.913 -16.594 1 98.19 656 ILE A N 1
ATOM 5131 C CA . ILE A 1 656 ? -27.391 -2.74 -15.523 1 98.19 656 ILE A CA 1
ATOM 5132 C C . ILE A 1 656 ? -28.766 -3.277 -15.93 1 98.19 656 ILE A C 1
ATOM 5134 O O . ILE A 1 656 ? -29.562 -2.562 -16.547 1 98.19 656 ILE A O 1
ATOM 5138 N N . ALA A 1 657 ? -29 -4.621 -15.672 1 98.06 657 ALA A N 1
ATOM 5139 C CA . ALA A 1 657 ? -30.25 -5.199 -16.156 1 98.06 657 ALA A CA 1
ATOM 5140 C C . ALA A 1 657 ? -30.609 -6.461 -15.375 1 98.06 657 ALA A C 1
ATOM 5142 O O . ALA A 1 657 ? -29.75 -7.07 -14.734 1 98.06 657 ALA A O 1
ATOM 5143 N N . LYS A 1 658 ? -31.875 -6.727 -15.375 1 97.75 658 LYS A N 1
ATOM 5144 C CA . LYS A 1 658 ? -32.344 -8.07 -15.055 1 97.75 658 LYS A CA 1
ATOM 5145 C C . LYS A 1 658 ? -32.156 -9.016 -16.25 1 97.75 658 LYS A C 1
ATOM 5147 O O . LYS A 1 658 ? -32.312 -8.602 -17.391 1 97.75 658 LYS A O 1
ATOM 5152 N N . LEU A 1 659 ? -31.812 -10.18 -15.93 1 97.69 659 LEU A N 1
ATOM 5153 C CA . LEU A 1 659 ? -31.656 -11.164 -17 1 97.69 659 LEU A CA 1
ATOM 5154 C C . LEU A 1 659 ? -33 -11.422 -17.688 1 97.69 659 LEU A C 1
ATOM 5156 O O . LEU A 1 659 ? -34.031 -11.539 -17.031 1 97.69 659 LEU A O 1
ATOM 5160 N N . HIS A 1 660 ? -32.906 -11.531 -18.984 1 96.69 660 HIS A N 1
ATOM 5161 C CA . HIS A 1 660 ? -34.094 -11.859 -19.766 1 96.69 660 HIS A CA 1
ATOM 5162 C C . HIS A 1 660 ? -34.688 -13.188 -19.312 1 96.69 660 HIS A C 1
ATOM 5164 O O . HIS A 1 660 ? -33.969 -14.148 -19.062 1 96.69 660 HIS A O 1
ATOM 5170 N N . PRO A 1 661 ? -36 -13.281 -19.25 1 95.38 661 PRO A N 1
ATOM 5171 C CA . PRO A 1 661 ? -36.656 -14.531 -18.828 1 95.38 661 PRO A CA 1
ATOM 5172 C C . PRO A 1 661 ? -36.219 -15.727 -19.672 1 95.38 661 PRO A C 1
ATOM 5174 O O . PRO A 1 661 ? -36.031 -16.828 -19.141 1 95.38 661 PRO A O 1
ATOM 5177 N N . LEU A 1 662 ? -36.062 -15.523 -20.922 1 94.44 662 LEU A N 1
ATOM 5178 C CA . LEU A 1 662 ? -35.625 -16.594 -21.797 1 94.44 662 LEU A CA 1
ATOM 5179 C C . LEU A 1 662 ? -34.219 -17.031 -21.453 1 94.44 662 LEU A C 1
ATOM 5181 O O . LEU A 1 662 ? -33.906 -18.219 -21.516 1 94.44 662 LEU A O 1
ATOM 5185 N N . ALA A 1 663 ? -33.406 -16.078 -21.25 1 95.94 663 ALA A N 1
ATOM 5186 C CA . ALA A 1 663 ? -32.062 -16.391 -20.828 1 95.94 663 ALA A CA 1
ATOM 5187 C C . ALA A 1 663 ? -32.062 -17.125 -19.484 1 95.94 663 ALA A C 1
ATOM 5189 O O . ALA A 1 663 ? -31.281 -18.062 -19.297 1 95.94 663 ALA A O 1
ATOM 5190 N N . GLN A 1 664 ? -32.875 -16.688 -18.562 1 96.38 664 GLN A N 1
ATOM 5191 C CA . GLN A 1 664 ? -33 -17.359 -17.266 1 96.38 664 GLN A CA 1
ATOM 5192 C C . GLN A 1 664 ? -33.344 -18.828 -17.453 1 96.38 664 GLN A C 1
ATOM 5194 O O . GLN A 1 664 ? -32.812 -19.703 -16.781 1 96.38 664 GLN A O 1
ATOM 5199 N N . GLU A 1 665 ? -34.281 -18.984 -18.297 1 95.88 665 GLU A N 1
ATOM 5200 C CA . GLU A 1 665 ? -34.688 -20.359 -18.578 1 95.88 665 GLU A CA 1
ATOM 5201 C C . GLU A 1 665 ? -33.594 -21.156 -19.25 1 95.88 665 GLU A C 1
ATOM 5203 O O . GLU A 1 665 ? -33.312 -22.297 -18.859 1 95.88 665 GLU A O 1
ATOM 5208 N N . ALA A 1 666 ? -33 -20.562 -20.219 1 95.94 666 ALA A N 1
ATOM 5209 C CA . ALA A 1 666 ? -31.938 -21.234 -20.953 1 95.94 666 ALA A CA 1
ATOM 5210 C C . ALA A 1 666 ? -30.797 -21.625 -20.031 1 95.94 666 ALA A C 1
ATOM 5212 O O . ALA A 1 666 ? -30.219 -22.703 -20.172 1 95.94 666 ALA A O 1
ATOM 5213 N N . PHE A 1 667 ? -30.484 -20.781 -19.109 1 96.62 667 PHE A N 1
ATOM 5214 C CA . PHE A 1 667 ? -29.406 -21.047 -18.172 1 96.62 667 PHE A CA 1
ATOM 5215 C C . PHE A 1 667 ? -29.922 -21.781 -16.938 1 96.62 667 PHE A C 1
ATOM 5217 O O . PHE A 1 667 ? -29.125 -22.203 -16.078 1 96.62 667 PHE A O 1
ATOM 5224 N N . ASP A 1 668 ? -31.203 -21.906 -16.766 1 96.38 668 ASP A N 1
ATOM 5225 C CA . ASP A 1 668 ? -31.844 -22.516 -15.609 1 96.38 668 ASP A CA 1
ATOM 5226 C C . ASP A 1 668 ? -31.484 -21.766 -14.328 1 96.38 668 ASP A C 1
ATOM 5228 O O . ASP A 1 668 ? -31 -22.375 -13.367 1 96.38 668 ASP A O 1
ATOM 5232 N N . LEU A 1 669 ? -31.688 -20.578 -14.391 1 96.69 669 LEU A N 1
ATOM 5233 C CA . LEU A 1 669 ? -31.359 -19.734 -13.25 1 96.69 669 LEU A CA 1
ATOM 5234 C C . LEU A 1 669 ? -32.594 -19.078 -12.672 1 96.69 669 LEU A C 1
ATOM 5236 O O . LEU A 1 669 ? -33.625 -18.969 -13.359 1 96.69 669 LEU A O 1
ATOM 5240 N N . GLU A 1 670 ? -32.5 -18.703 -11.43 1 92.56 670 GLU A N 1
ATOM 5241 C CA . GLU A 1 670 ? -33.531 -17.859 -10.812 1 92.56 670 GLU A CA 1
ATOM 5242 C C . GLU A 1 670 ? -33.375 -16.406 -11.242 1 92.56 670 GLU A C 1
ATOM 5244 O O . GLU A 1 670 ? -32.688 -16.109 -12.211 1 92.56 670 GLU A O 1
ATOM 5249 N N . GLU A 1 671 ? -34.156 -15.586 -10.578 1 94.81 671 GLU A N 1
ATOM 5250 C CA . GLU A 1 671 ? -34.031 -14.164 -10.883 1 94.81 671 GLU A CA 1
ATOM 5251 C C . GLU A 1 671 ? -32.594 -13.703 -10.758 1 94.81 671 GLU A C 1
ATOM 5253 O O . GLU A 1 671 ? -31.953 -13.922 -9.727 1 94.81 671 GLU A O 1
ATOM 5258 N N . THR A 1 672 ? -32.062 -13.172 -11.852 1 98.06 672 THR A N 1
ATOM 5259 C CA . THR A 1 672 ? -30.656 -12.812 -11.938 1 98.06 672 THR A CA 1
ATOM 5260 C C . THR A 1 672 ? -30.5 -11.383 -12.453 1 98.06 672 THR A C 1
ATOM 5262 O O . THR A 1 672 ? -31.234 -10.953 -13.344 1 98.06 672 THR A O 1
ATOM 5265 N N . PHE A 1 673 ? -29.562 -10.695 -11.852 1 98.69 673 PHE A N 1
ATOM 5266 C CA . PHE A 1 673 ? -29.25 -9.328 -12.242 1 98.69 673 PHE A CA 1
ATOM 5267 C C . PHE A 1 673 ? -27.797 -9.219 -12.688 1 98.69 673 PHE A C 1
ATOM 5269 O O . PHE A 1 673 ? -26.906 -9.844 -12.102 1 98.69 673 PHE A O 1
ATOM 5276 N N . VAL A 1 674 ? -27.531 -8.391 -13.742 1 98.69 674 VAL A N 1
ATOM 5277 C CA . VAL A 1 674 ? -26.188 -8.266 -14.289 1 98.69 674 VAL A CA 1
ATOM 5278 C C . VAL A 1 674 ? -25.859 -6.797 -14.531 1 98.69 674 VAL A C 1
ATOM 5280 O O . VAL A 1 674 ? -26.75 -5.98 -14.734 1 98.69 674 VAL A O 1
ATOM 5283 N N . ALA A 1 675 ? -24.578 -6.535 -14.453 1 98.69 675 ALA A N 1
ATOM 5284 C CA . ALA A 1 675 ? -24.078 -5.207 -14.797 1 98.69 675 ALA A CA 1
ATOM 5285 C C . ALA A 1 675 ? -22.688 -5.289 -15.414 1 98.69 675 ALA A C 1
ATOM 5287 O O . ALA A 1 675 ? -21.875 -6.121 -15.008 1 98.69 675 ALA A O 1
ATOM 5288 N N . GLU A 1 676 ? -22.438 -4.516 -16.375 1 98.5 676 GLU A N 1
ATOM 5289 C CA . GLU A 1 676 ? -21.125 -4.387 -16.984 1 98.5 676 GLU A CA 1
ATOM 5290 C C . GLU A 1 676 ? -20.734 -2.922 -17.156 1 98.5 676 GLU A C 1
ATOM 5292 O O . GLU A 1 676 ? -21.469 -2.145 -17.766 1 98.5 676 GLU A O 1
ATOM 5297 N N . ILE A 1 677 ? -19.562 -2.609 -16.625 1 98.31 677 ILE A N 1
ATOM 5298 C CA . ILE A 1 677 ? -19.141 -1.218 -16.547 1 98.31 677 ILE A CA 1
ATOM 5299 C C . ILE A 1 677 ? -17.781 -1.057 -17.219 1 98.31 677 ILE A C 1
ATOM 5301 O O . ILE A 1 677 ? -16.922 -1.928 -17.109 1 98.31 677 ILE A O 1
ATOM 5305 N N . ASP A 1 678 ? -17.609 0.075 -17.859 1 97.31 678 ASP A N 1
ATOM 5306 C CA . ASP A 1 678 ? -16.312 0.437 -18.438 1 97.31 678 ASP A CA 1
ATOM 5307 C C . ASP A 1 678 ? -15.32 0.848 -17.344 1 97.31 678 ASP A C 1
ATOM 5309 O O . ASP A 1 678 ? -15.43 1.939 -16.781 1 97.31 678 ASP A O 1
ATOM 5313 N N . LEU A 1 679 ? -14.414 0.025 -17.172 1 95.62 679 LEU A N 1
ATOM 5314 C CA . LEU A 1 679 ? -13.453 0.271 -16.109 1 95.62 679 LEU A CA 1
ATOM 5315 C C . LEU A 1 679 ? -12.602 1.5 -16.406 1 95.62 679 LEU A C 1
ATOM 5317 O O . LEU A 1 679 ? -12.133 2.18 -15.492 1 95.62 679 LEU A O 1
ATOM 5321 N N . GLU A 1 680 ? -12.414 1.835 -17.656 1 92.88 680 GLU A N 1
ATOM 5322 C CA . GLU A 1 680 ? -11.594 2.967 -18.078 1 92.88 680 GLU A CA 1
ATOM 5323 C C . GLU A 1 680 ? -12.258 4.293 -17.734 1 92.88 680 GLU A C 1
ATOM 5325 O O . GLU A 1 680 ? -11.594 5.324 -17.625 1 92.88 680 GLU A O 1
ATOM 5330 N N . ALA A 1 681 ? -13.547 4.211 -17.562 1 94.56 681 ALA A N 1
ATOM 5331 C CA . ALA A 1 681 ? -14.289 5.418 -17.203 1 94.56 681 ALA A CA 1
ATOM 5332 C C . ALA A 1 681 ? -14.18 5.699 -15.711 1 94.56 681 ALA A C 1
ATOM 5334 O O . ALA A 1 681 ? -14.461 6.812 -15.258 1 94.56 681 ALA A O 1
ATOM 5335 N N . LEU A 1 682 ? -13.789 4.676 -14.938 1 94.12 682 LEU A N 1
ATOM 5336 C CA . LEU A 1 682 ? -13.648 4.824 -13.492 1 94.12 682 LEU A CA 1
ATOM 5337 C C . LEU A 1 682 ? -12.242 5.262 -13.125 1 94.12 682 LEU A C 1
ATOM 5339 O O . LEU A 1 682 ? -11.477 4.484 -12.539 1 94.12 682 LEU A O 1
ATOM 5343 N N . LYS A 1 683 ? -11.852 6.488 -13.32 1 89.94 683 LYS A N 1
ATOM 5344 C CA . LYS A 1 683 ? -10.516 7 -13.031 1 89.94 683 LYS A CA 1
ATOM 5345 C C . LYS A 1 683 ? -10.414 7.48 -11.586 1 89.94 683 LYS A C 1
ATOM 5347 O O . LYS A 1 683 ? -11.391 7.988 -11.023 1 89.94 683 LYS A O 1
ATOM 5352 N N . PRO A 1 684 ? -9.156 7.25 -11.078 1 87.62 684 PRO A N 1
ATOM 5353 C CA . PRO A 1 684 ? -8.961 7.793 -9.727 1 87.62 684 PRO A CA 1
ATOM 5354 C C . PRO A 1 684 ? -9 9.32 -9.695 1 87.62 684 PRO A C 1
ATOM 5356 O O . PRO A 1 684 ? -8.523 9.969 -10.633 1 87.62 684 PRO A O 1
ATOM 5359 N N . SER A 1 685 ? -9.789 9.922 -8.805 1 82.38 685 SER A N 1
ATOM 5360 C CA . SER A 1 685 ? -9.844 11.375 -8.688 1 82.38 685 SER A CA 1
ATOM 5361 C C . SER A 1 685 ? -9.781 11.805 -7.227 1 82.38 685 SER A C 1
ATOM 5363 O O . SER A 1 685 ? -10.227 11.078 -6.332 1 82.38 685 SER A O 1
ATOM 5365 N N . LEU A 1 686 ? -9.023 12.922 -7.062 1 81.44 686 LEU A N 1
ATOM 5366 C CA . LEU A 1 686 ? -8.969 13.508 -5.727 1 81.44 686 LEU A CA 1
ATOM 5367 C C . LEU A 1 686 ? -10.266 14.258 -5.414 1 81.44 686 LEU A C 1
ATOM 5369 O O . LEU A 1 686 ? -10.703 15.102 -6.195 1 81.44 686 LEU A O 1
ATOM 5373 N N . ILE A 1 687 ? -10.883 13.836 -4.34 1 79.44 687 ILE A N 1
ATOM 5374 C CA . ILE A 1 687 ? -12.117 14.484 -3.92 1 79.44 687 ILE A CA 1
ATOM 5375 C C . ILE A 1 687 ? -11.797 15.805 -3.23 1 79.44 687 ILE A C 1
ATOM 5377 O O . ILE A 1 687 ? -11 15.844 -2.287 1 79.44 687 ILE A O 1
ATOM 5381 N N . GLN A 1 688 ? -12.266 16.844 -3.838 1 83.44 688 GLN A N 1
ATOM 5382 C CA . GLN A 1 688 ? -12.109 18.172 -3.234 1 83.44 688 GLN A CA 1
ATOM 5383 C C . GLN A 1 688 ? -13.25 18.469 -2.273 1 83.44 688 GLN A C 1
ATOM 5385 O O . GLN A 1 688 ? -14.422 18.406 -2.654 1 83.44 688 GLN A O 1
ATOM 5390 N N . ALA A 1 689 ? -12.867 18.719 -1.085 1 82.75 689 ALA A N 1
ATOM 5391 C CA . ALA A 1 689 ? -13.875 19.031 -0.073 1 82.75 689 ALA A CA 1
ATOM 5392 C C . ALA A 1 689 ? -14.609 20.328 -0.395 1 82.75 689 ALA A C 1
ATOM 5394 O O . ALA A 1 689 ? -14 21.297 -0.847 1 82.75 689 ALA A O 1
ATOM 5395 N N . GLN A 1 690 ? -15.914 20.234 -0.332 1 82.81 690 GLN A N 1
ATOM 5396 C CA . GLN A 1 690 ? -16.75 21.422 -0.488 1 82.81 690 GLN A CA 1
ATOM 5397 C C . GLN A 1 690 ? -17.406 21.812 0.833 1 82.81 690 GLN A C 1
ATOM 5399 O O . GLN A 1 690 ? -17.688 20.953 1.67 1 82.81 690 GLN A O 1
ATOM 5404 N N . SER A 1 691 ? -17.641 23.125 0.988 1 83.19 691 SER A N 1
ATOM 5405 C CA . SER A 1 691 ? -18.328 23.594 2.184 1 83.19 691 SER A CA 1
ATOM 5406 C C . SER A 1 691 ? -19.781 23.141 2.201 1 83.19 691 SER A C 1
ATOM 5408 O O . SER A 1 691 ? -20.406 22.953 1.146 1 83.19 691 SER A O 1
ATOM 5410 N N . PHE A 1 692 ? -20.266 22.734 3.381 1 80.62 692 PHE A N 1
ATOM 5411 C CA . PHE A 1 692 ? -21.656 22.344 3.5 1 80.62 692 PHE A CA 1
ATOM 5412 C C . PHE A 1 692 ? -22.453 23.406 4.246 1 80.62 692 PHE A C 1
ATOM 5414 O O . PHE A 1 692 ? -21.891 24.203 5.004 1 80.62 692 PHE A O 1
ATOM 5421 N N . SER A 1 693 ? -23.797 23.5 3.844 1 82.94 693 SER A N 1
ATOM 5422 C CA . SER A 1 693 ? -24.672 24.469 4.484 1 82.94 693 SER A CA 1
ATOM 5423 C C . SER A 1 693 ? -24.969 24.078 5.926 1 82.94 693 SER A C 1
ATOM 5425 O O . SER A 1 693 ? -25.219 22.906 6.219 1 82.94 693 SER A O 1
ATOM 5427 N N . LYS A 1 694 ? -24.938 25.031 6.844 1 79.88 694 LYS A N 1
ATOM 5428 C CA . LYS A 1 694 ? -25.266 24.812 8.25 1 79.88 694 LYS A CA 1
ATOM 5429 C C . LYS A 1 694 ? -26.734 25.094 8.516 1 79.88 694 LYS A C 1
ATOM 5431 O O . LYS A 1 694 ? -27.219 24.938 9.648 1 79.88 694 LYS A O 1
ATOM 5436 N N . PHE A 1 695 ? -27.453 25.453 7.402 1 83.56 695 PHE A N 1
ATOM 5437 C CA . PHE A 1 695 ? -28.859 25.812 7.551 1 83.56 695 PHE A CA 1
ATOM 5438 C C . PHE A 1 695 ? -29.75 24.578 7.383 1 83.56 695 PHE A C 1
ATOM 5440 O O . PHE A 1 695 ? -29.359 23.594 6.758 1 83.56 695 PHE A O 1
ATOM 5447 N N . PRO A 1 696 ? -30.922 24.641 8.008 1 83.38 696 PRO A N 1
ATOM 5448 C CA . PRO A 1 696 ? -31.797 23.453 8.008 1 83.38 696 PRO A CA 1
ATOM 5449 C C . PRO A 1 696 ? -32.25 23.047 6.609 1 83.38 696 PRO A C 1
ATOM 5451 O O . PRO A 1 696 ? -32.5 23.906 5.766 1 83.38 696 PRO A O 1
ATOM 5454 N N . LYS A 1 697 ? -32.25 21.781 6.414 1 86.56 697 LYS A N 1
ATOM 5455 C CA . LYS A 1 697 ? -32.781 21.172 5.191 1 86.56 697 LYS A CA 1
ATOM 5456 C C . LYS A 1 697 ? -34.25 20.859 5.32 1 86.56 697 LYS A C 1
ATOM 5458 O O . LYS A 1 697 ? -34.688 20.219 6.285 1 86.56 697 LYS A O 1
ATOM 5463 N N . LEU A 1 698 ? -35.125 21.312 4.371 1 88.5 698 LEU A N 1
ATOM 5464 C CA . LEU A 1 698 ? -36.562 21.094 4.406 1 88.5 698 LEU A CA 1
ATOM 5465 C C . LEU A 1 698 ? -36.969 20.094 3.33 1 88.5 698 LEU A C 1
ATOM 5467 O O . LEU A 1 698 ? -36.438 20.109 2.217 1 88.5 698 LEU A O 1
ATOM 5471 N N . GLN A 1 699 ? -37.906 19.172 3.738 1 90.19 699 GLN A N 1
ATOM 5472 C CA . GLN A 1 699 ? -38.438 18.188 2.816 1 90.19 699 GLN A CA 1
ATOM 5473 C C . GLN A 1 699 ? -39.875 18.516 2.424 1 90.19 699 GLN A C 1
ATOM 5475 O O . GLN A 1 699 ? -40.719 18.781 3.287 1 90.19 699 GLN A O 1
ATOM 5480 N N . ARG A 1 700 ? -40.094 18.594 1.096 1 92.44 700 ARG A N 1
ATOM 5481 C CA . ARG A 1 700 ? -41.469 18.781 0.577 1 92.44 700 ARG A CA 1
ATOM 5482 C C . ARG A 1 700 ? -41.844 17.656 -0.373 1 92.44 700 ARG A C 1
ATOM 5484 O O . ARG A 1 700 ? -41.156 17.391 -1.353 1 92.44 700 ARG A O 1
ATOM 5491 N N . ASP A 1 701 ? -42.969 16.969 -0.084 1 93.56 701 ASP A N 1
ATOM 5492 C CA . ASP A 1 701 ? -43.438 15.859 -0.909 1 93.56 701 ASP A CA 1
ATOM 5493 C C . ASP A 1 701 ? -44.594 16.312 -1.804 1 93.56 701 ASP A C 1
ATOM 5495 O O . ASP A 1 701 ? -45.562 16.906 -1.325 1 93.56 701 ASP A O 1
ATOM 5499 N N . LEU A 1 702 ? -44.438 16.062 -3.053 1 94.44 702 LEU A N 1
ATOM 5500 C CA . LEU A 1 702 ? -45.469 16.375 -4.035 1 94.44 702 LEU A CA 1
ATOM 5501 C C . LEU A 1 702 ? -46.031 15.109 -4.676 1 94.44 702 LEU A C 1
ATOM 5503 O O . LEU A 1 702 ? -45.281 14.344 -5.301 1 94.44 702 LEU A O 1
ATOM 5507 N N . THR A 1 703 ? -47.25 14.844 -4.473 1 94 703 THR A N 1
ATOM 5508 C CA . THR A 1 703 ? -47.906 13.719 -5.137 1 94 703 THR A CA 1
ATOM 5509 C C . THR A 1 703 ? -48.688 14.188 -6.367 1 94 703 THR A C 1
ATOM 5511 O O . THR A 1 703 ? -49.625 14.961 -6.25 1 94 703 THR A O 1
ATOM 5514 N N . VAL A 1 704 ? -48.281 13.727 -7.508 1 94.06 704 VAL A N 1
ATOM 5515 C CA . VAL A 1 704 ? -48.875 14.203 -8.75 1 94.06 704 VAL A CA 1
ATOM 5516 C C . VAL A 1 704 ? -49.406 13.023 -9.547 1 94.06 704 VAL A C 1
ATOM 5518 O O . VAL A 1 704 ? -48.875 11.914 -9.469 1 94.06 704 VAL A O 1
ATOM 5521 N N . LEU A 1 705 ? -50.469 13.227 -10.242 1 93.06 705 LEU A N 1
ATOM 5522 C CA . LEU A 1 705 ? -50.969 12.281 -11.234 1 93.06 705 LEU A CA 1
ATOM 5523 C C . LEU A 1 705 ? -50.344 12.539 -12.602 1 93.06 705 LEU A C 1
ATOM 5525 O O . LEU A 1 705 ? -50.469 13.648 -13.141 1 93.06 705 LEU A O 1
ATOM 5529 N N . ILE A 1 706 ? -49.688 11.578 -13.133 1 92.31 706 ILE A N 1
ATOM 5530 C CA . ILE A 1 706 ? -48.969 11.75 -14.383 1 92.31 706 ILE A CA 1
ATOM 5531 C C . ILE A 1 706 ? -49.125 10.5 -15.25 1 92.31 706 ILE A C 1
ATOM 5533 O O . ILE A 1 706 ? -49.5 9.438 -14.75 1 92.31 706 ILE A O 1
ATOM 5537 N N . GLY A 1 707 ? -48.969 10.68 -16.531 1 89.88 707 GLY A N 1
ATOM 5538 C CA . GLY A 1 707 ? -49.031 9.539 -17.422 1 89.88 707 GLY A CA 1
ATOM 5539 C C . GLY A 1 707 ? -48 8.477 -17.109 1 89.88 707 GLY A C 1
ATOM 5540 O O . GLY A 1 707 ? -46.844 8.789 -16.75 1 89.88 707 GLY A O 1
ATOM 5541 N N . LYS A 1 708 ? -48.344 7.242 -17.359 1 87.69 708 LYS A N 1
ATOM 5542 C CA . LYS A 1 708 ? -47.531 6.098 -17 1 87.69 708 LYS A CA 1
ATOM 5543 C C . LYS A 1 708 ? -46.281 6 -17.891 1 87.69 708 LYS A C 1
ATOM 5545 O O . LYS A 1 708 ? -45.281 5.387 -17.516 1 87.69 708 LYS A O 1
ATOM 5550 N N . ASN A 1 709 ? -46.312 6.688 -18.953 1 86.44 709 ASN A N 1
ATOM 5551 C CA . ASN A 1 709 ? -45.25 6.5 -19.938 1 86.44 709 ASN A CA 1
ATOM 5552 C C . ASN A 1 709 ? -44.156 7.562 -19.812 1 86.44 709 ASN A C 1
ATOM 5554 O O . ASN A 1 709 ? -43.156 7.543 -20.547 1 86.44 709 ASN A O 1
ATOM 5558 N N . HIS A 1 710 ? -44.219 8.438 -18.891 1 88.69 710 HIS A N 1
ATOM 5559 C CA . HIS A 1 710 ? -43.188 9.453 -18.672 1 88.69 710 HIS A CA 1
ATOM 5560 C C . HIS A 1 710 ? -42.094 8.938 -17.75 1 88.69 710 HIS A C 1
ATOM 5562 O O . HIS A 1 710 ? -42.344 8.656 -16.578 1 88.69 710 HIS A O 1
ATOM 5568 N N . PRO A 1 711 ? -40.906 8.875 -18.328 1 88.5 711 PRO A N 1
ATOM 5569 C CA . PRO A 1 711 ? -39.812 8.469 -17.438 1 88.5 711 PRO A CA 1
ATOM 5570 C C . PRO A 1 711 ? -39.438 9.539 -16.406 1 88.5 711 PRO A C 1
ATOM 5572 O O . PRO A 1 711 ? -39.5 10.734 -16.719 1 88.5 711 PRO A O 1
ATOM 5575 N N . PHE A 1 712 ? -39.094 9.117 -15.25 1 90.69 712 PHE A N 1
ATOM 5576 C CA . PHE A 1 712 ? -38.75 10.047 -14.18 1 90.69 712 PHE A CA 1
ATOM 5577 C C . PHE A 1 712 ? -37.531 10.883 -14.555 1 90.69 712 PHE A C 1
ATOM 5579 O O . PHE A 1 712 ? -37.406 12.047 -14.156 1 90.69 712 PHE A O 1
ATOM 5586 N N . SER A 1 713 ? -36.625 10.328 -15.258 1 87.69 713 SER A N 1
ATOM 5587 C CA . SER A 1 713 ? -35.438 11.047 -15.68 1 87.69 713 SER A CA 1
ATOM 5588 C C . SER A 1 713 ? -35.812 12.305 -16.453 1 87.69 713 SER A C 1
ATOM 5590 O O . SER A 1 713 ? -35.125 13.336 -16.328 1 87.69 713 SER A O 1
ATOM 5592 N N . ALA A 1 714 ? -36.812 12.219 -17.203 1 89.12 714 ALA A N 1
ATOM 5593 C CA . ALA A 1 714 ? -37.281 13.375 -17.969 1 89.12 714 ALA A CA 1
ATOM 5594 C C . ALA A 1 714 ? -37.812 14.461 -17.031 1 89.12 714 ALA A C 1
ATOM 5596 O O . ALA A 1 714 ? -37.562 15.648 -17.234 1 89.12 714 ALA A O 1
ATOM 5597 N N . LEU A 1 715 ? -38.531 14.031 -16.047 1 91.75 715 LEU A N 1
ATOM 5598 C CA . LEU A 1 715 ? -39.062 14.969 -15.062 1 91.75 715 LEU A CA 1
ATOM 5599 C C . LEU A 1 715 ? -37.938 15.672 -14.328 1 91.75 715 LEU A C 1
ATOM 5601 O O . LEU A 1 715 ? -37.938 16.891 -14.188 1 91.75 715 LEU A O 1
ATOM 5605 N N . ARG A 1 716 ? -37.031 14.906 -13.836 1 90.31 716 ARG A N 1
ATOM 5606 C CA . ARG A 1 716 ? -35.875 15.422 -13.094 1 90.31 716 ARG A CA 1
ATOM 5607 C C . ARG A 1 716 ? -35.094 16.438 -13.922 1 90.31 716 ARG A C 1
ATOM 5609 O O . ARG A 1 716 ? -34.719 17.5 -13.406 1 90.31 716 ARG A O 1
ATOM 5616 N N . GLN A 1 717 ? -34.906 16.172 -15.188 1 88.5 717 GLN A N 1
ATOM 5617 C CA . GLN A 1 717 ? -34.156 17.047 -16.062 1 88.5 717 GLN A CA 1
ATOM 5618 C C . GLN A 1 717 ? -34.875 18.391 -16.25 1 88.5 717 GLN A C 1
ATOM 5620 O O . GLN A 1 717 ? -34.25 19.453 -16.234 1 88.5 717 GLN A O 1
ATOM 5625 N N . GLU A 1 718 ? -36.156 18.344 -16.406 1 92.94 718 GLU A N 1
ATOM 5626 C CA . GLU A 1 718 ? -36.938 19.562 -16.609 1 92.94 718 GLU A CA 1
ATOM 5627 C C . GLU A 1 718 ? -36.969 20.422 -15.352 1 92.94 718 GLU A C 1
ATOM 5629 O O . GLU A 1 718 ? -36.875 21.641 -15.43 1 92.94 718 GLU A O 1
ATOM 5634 N N . ILE A 1 719 ? -37 19.75 -14.281 1 93.56 719 ILE A N 1
ATOM 5635 C CA . ILE A 1 719 ? -37 20.484 -13.023 1 93.56 719 ILE A CA 1
ATOM 5636 C C . ILE A 1 719 ? -35.625 21.141 -12.797 1 93.56 719 ILE A C 1
ATOM 5638 O O . ILE A 1 719 ? -35.562 22.281 -12.344 1 93.56 719 ILE A O 1
ATOM 5642 N N . LYS A 1 720 ? -34.656 20.438 -13.055 1 89.94 720 LYS A N 1
ATOM 5643 C CA . LYS A 1 720 ? -33.312 20.969 -12.883 1 89.94 720 LYS A CA 1
ATOM 5644 C C . LYS A 1 720 ? -33.062 22.188 -13.773 1 89.94 720 LYS A C 1
ATOM 5646 O O . LYS A 1 720 ? -32.344 23.109 -13.406 1 89.94 720 LYS A O 1
ATOM 5651 N N . LYS A 1 721 ? -33.688 22.312 -14.898 1 91.31 721 LYS A N 1
ATOM 5652 C CA . LYS A 1 721 ? -33.531 23.406 -15.852 1 91.31 721 LYS A CA 1
ATOM 5653 C C . LYS A 1 721 ? -34.125 24.703 -15.281 1 91.31 721 LYS A C 1
ATOM 5655 O O . LYS A 1 721 ? -33.781 25.797 -15.758 1 91.31 721 LYS A O 1
ATOM 5660 N N . LEU A 1 722 ? -34.938 24.531 -14.289 1 92.38 722 LEU A N 1
ATOM 5661 C CA . LEU A 1 722 ? -35.5 25.719 -13.641 1 92.38 722 LEU A CA 1
ATOM 5662 C C . LEU A 1 722 ? -34.375 26.547 -12.984 1 92.38 722 LEU A C 1
ATOM 5664 O O . LEU A 1 722 ? -34.562 27.75 -12.75 1 92.38 722 LEU A O 1
ATOM 5668 N N . GLY A 1 723 ? -33.281 25.922 -12.594 1 90.56 723 GLY A N 1
ATOM 5669 C CA . GLY A 1 723 ? -32.125 26.609 -12.055 1 90.56 723 GLY A CA 1
ATOM 5670 C C . GLY A 1 723 ? -32.344 27.109 -10.641 1 90.56 723 GLY A C 1
ATOM 5671 O O . GLY A 1 723 ? -31.75 28.109 -10.234 1 90.56 723 GLY A O 1
ATOM 5672 N N . ILE A 1 724 ? -33.25 26.531 -9.938 1 93.19 724 ILE A N 1
ATOM 5673 C CA . ILE A 1 724 ? -33.469 26.922 -8.547 1 93.19 724 ILE A CA 1
ATOM 5674 C C . ILE A 1 724 ? -32.375 26.312 -7.668 1 93.19 724 ILE A C 1
ATOM 5676 O O . ILE A 1 724 ? -32.375 25.109 -7.402 1 93.19 724 ILE A O 1
ATOM 5680 N N . ILE A 1 725 ? -31.531 27.141 -7.086 1 89.75 725 ILE A N 1
ATOM 5681 C CA . ILE A 1 725 ? -30.312 26.719 -6.398 1 89.75 725 ILE A CA 1
ATOM 5682 C C . ILE A 1 725 ? -30.672 26.078 -5.055 1 89.75 725 ILE A C 1
ATOM 5684 O O . ILE A 1 725 ? -29.938 25.25 -4.535 1 89.75 725 ILE A O 1
ATOM 5688 N N . GLU A 1 726 ? -31.828 26.453 -4.52 1 92.44 726 GLU A N 1
ATOM 5689 C CA . GLU A 1 726 ? -32.25 25.969 -3.205 1 92.44 726 GLU A CA 1
ATOM 5690 C C . GLU A 1 726 ? -32.656 24.5 -3.258 1 92.44 726 GLU A C 1
ATOM 5692 O O . GLU A 1 726 ? -32.719 23.828 -2.225 1 92.44 726 GLU A O 1
ATOM 5697 N N . ILE A 1 727 ? -33.031 24.062 -4.445 1 93.69 727 ILE A N 1
ATOM 5698 C CA . ILE A 1 727 ? -33.344 22.656 -4.582 1 93.69 727 ILE A CA 1
ATOM 5699 C C . ILE A 1 727 ? -32.062 21.844 -4.645 1 93.69 727 ILE A C 1
ATOM 5701 O O . ILE A 1 727 ? -31.391 21.812 -5.68 1 93.69 727 ILE A O 1
ATOM 5705 N N . LYS A 1 728 ? -31.75 21.203 -3.523 1 88.88 728 LYS A N 1
ATOM 5706 C CA . LYS A 1 728 ? -30.484 20.469 -3.441 1 88.88 728 LYS A CA 1
ATOM 5707 C C . LYS A 1 728 ? -30.625 19.078 -4.055 1 88.88 728 LYS A C 1
ATOM 5709 O O . LYS A 1 728 ? -29.703 18.594 -4.707 1 88.88 728 LYS A O 1
ATOM 5714 N N . GLU A 1 729 ? -31.734 18.453 -3.809 1 88.94 729 GLU A N 1
ATOM 5715 C CA . GLU A 1 729 ? -31.984 17.109 -4.332 1 88.94 729 GLU A CA 1
ATOM 5716 C C . GLU A 1 729 ? -33.438 16.891 -4.676 1 88.94 729 GLU A C 1
ATOM 5718 O O . GLU A 1 729 ? -34.312 17.578 -4.121 1 88.94 729 GLU A O 1
ATOM 5723 N N . LEU A 1 730 ? -33.656 16.062 -5.715 1 91.06 730 LEU A N 1
ATOM 5724 C CA . LEU A 1 730 ? -34.969 15.664 -6.18 1 91.06 730 LEU A CA 1
ATOM 5725 C C . LEU A 1 730 ? -35.031 14.156 -6.418 1 91.06 730 LEU A C 1
ATOM 5727 O O . LEU A 1 730 ? -34.188 13.609 -7.121 1 91.06 730 LEU A O 1
ATOM 5731 N N . PHE A 1 731 ? -36.031 13.414 -5.691 1 90.62 731 PHE A N 1
ATOM 5732 C CA . PHE A 1 731 ? -36.094 11.984 -5.949 1 90.62 731 PHE A CA 1
ATOM 5733 C C . PHE A 1 731 ? -37.531 11.477 -5.84 1 90.62 731 PHE A C 1
ATOM 5735 O O . PHE A 1 731 ? -38.375 12.094 -5.172 1 90.62 731 PHE A O 1
ATOM 5742 N N . PRO A 1 732 ? -37.812 10.375 -6.594 1 92.38 732 PRO A N 1
ATOM 5743 C CA . PRO A 1 732 ? -39.125 9.734 -6.434 1 92.38 732 PRO A CA 1
ATOM 5744 C C . PRO A 1 732 ? -39.25 9.008 -5.098 1 92.38 732 PRO A C 1
ATOM 5746 O O . PRO A 1 732 ? -38.281 8.414 -4.605 1 92.38 732 PRO A O 1
ATOM 5749 N N . LEU A 1 733 ? -40.438 9.109 -4.492 1 91.88 733 LEU A N 1
ATOM 5750 C CA . LEU A 1 733 ? -40.688 8.477 -3.197 1 91.88 733 LEU A CA 1
ATOM 5751 C C . LEU A 1 733 ? -41.562 7.238 -3.355 1 91.88 733 LEU A C 1
ATOM 5753 O O . LEU A 1 733 ? -41.25 6.188 -2.777 1 91.88 733 LEU A O 1
ATOM 5757 N N . ASP A 1 734 ? -42.625 7.379 -4.137 1 91.69 734 ASP A N 1
ATOM 5758 C CA . ASP A 1 734 ? -43.562 6.266 -4.25 1 91.69 734 ASP A CA 1
ATOM 5759 C C . ASP A 1 734 ? -44.375 6.367 -5.539 1 91.69 734 ASP A C 1
ATOM 5761 O O . ASP A 1 734 ? -44.562 7.461 -6.078 1 91.69 734 ASP A O 1
ATOM 5765 N N . ILE A 1 735 ? -44.781 5.188 -6.039 1 90.81 735 ILE A N 1
ATOM 5766 C CA . ILE A 1 735 ? -45.656 5.07 -7.195 1 90.81 735 ILE A CA 1
ATOM 5767 C C . ILE A 1 735 ? -46.875 4.242 -6.832 1 90.81 735 ILE A C 1
ATOM 5769 O O . ILE A 1 735 ? -46.75 3.154 -6.262 1 90.81 735 ILE A O 1
ATOM 5773 N N . TYR A 1 736 ? -47.969 4.82 -7.012 1 88.12 736 TYR A N 1
ATOM 5774 C CA . TYR A 1 736 ? -49.219 4.129 -6.738 1 88.12 736 TYR A CA 1
ATOM 5775 C C . TYR A 1 736 ? -50.094 4.039 -7.996 1 88.12 736 TYR A C 1
ATOM 5777 O O . TYR A 1 736 ? -50.25 5.023 -8.719 1 88.12 736 TYR A O 1
ATOM 5785 N N . THR A 1 737 ? -50.469 2.725 -8.297 1 84.5 737 THR A N 1
ATOM 5786 C CA . THR A 1 737 ? -51.344 2.494 -9.438 1 84.5 737 THR A CA 1
ATOM 5787 C C . THR A 1 737 ? -52.719 2.033 -8.969 1 84.5 737 THR A C 1
ATOM 5789 O O . THR A 1 737 ? -52.844 1.213 -8.055 1 84.5 737 THR A O 1
ATOM 5792 N N . ASP A 1 738 ? -53.812 2.736 -9.258 1 75.88 738 ASP A N 1
ATOM 5793 C CA . ASP A 1 738 ? -55.188 2.336 -8.961 1 75.88 738 ASP A CA 1
ATOM 5794 C C . ASP A 1 738 ? -55.969 2.049 -10.25 1 75.88 738 ASP A C 1
ATOM 5796 O O . ASP A 1 738 ? -56.125 2.934 -11.094 1 75.88 738 ASP A O 1
ATOM 5800 N N . GLU A 1 739 ? -56.281 0.821 -10.539 1 65.38 739 GLU A N 1
ATOM 5801 C CA . GLU A 1 739 ? -57.031 0.438 -11.734 1 65.38 739 GLU A CA 1
ATOM 5802 C C . GLU A 1 739 ? -58.344 1.209 -11.828 1 65.38 739 GLU A C 1
ATOM 5804 O O . GLU A 1 739 ? -58.875 1.42 -12.922 1 65.38 739 GLU A O 1
ATOM 5809 N N . LYS A 1 740 ? -59.031 1.526 -10.773 1 65.44 740 LYS A N 1
ATOM 5810 C CA . LYS A 1 740 ? -60.375 2.143 -10.773 1 65.44 740 LYS A CA 1
ATOM 5811 C C . LYS A 1 740 ? -60.281 3.6 -11.219 1 65.44 740 LYS A C 1
ATOM 5813 O O . LYS A 1 740 ? -61.281 4.164 -11.672 1 65.44 740 LYS A O 1
ATOM 5818 N N . ILE A 1 741 ? -59.281 4.387 -11.039 1 64.69 741 ILE A N 1
ATOM 5819 C CA . ILE A 1 741 ? -59.219 5.809 -11.352 1 64.69 741 ILE A CA 1
ATOM 5820 C C . ILE A 1 741 ? -58.875 5.992 -12.828 1 64.69 741 ILE A C 1
ATOM 5822 O O . ILE A 1 741 ? -59.625 6.648 -13.57 1 64.69 741 ILE A O 1
ATOM 5826 N N . ASP A 1 742 ? -57.781 5.734 -13.383 1 67.69 742 ASP A N 1
ATOM 5827 C CA . ASP A 1 742 ? -57.375 5.883 -14.773 1 67.69 742 ASP A CA 1
ATOM 5828 C C . ASP A 1 742 ? -56.219 4.93 -15.117 1 67.69 742 ASP A C 1
ATOM 5830 O O . ASP A 1 742 ? -55.219 4.906 -14.43 1 67.69 742 ASP A O 1
ATOM 5834 N N . GLU A 1 743 ? -56.469 4.078 -15.992 1 75.62 743 GLU A N 1
ATOM 5835 C CA . GLU A 1 743 ? -55.562 3.02 -16.406 1 75.62 743 GLU A CA 1
ATOM 5836 C C . GLU A 1 743 ? -54.281 3.596 -17.016 1 75.62 743 GLU A C 1
ATOM 5838 O O . GLU A 1 743 ? -53.219 2.951 -17 1 75.62 743 GLU A O 1
ATOM 5843 N N . GLU A 1 744 ? -54.344 4.867 -17.406 1 83.38 744 GLU A N 1
ATOM 5844 C CA . GLU A 1 744 ? -53.219 5.422 -18.141 1 83.38 744 GLU A CA 1
ATOM 5845 C C . GLU A 1 744 ? -52.406 6.395 -17.266 1 83.38 744 GLU A C 1
ATOM 5847 O O . GLU A 1 744 ? -51.406 6.953 -17.703 1 83.38 744 GLU A O 1
ATOM 5852 N N . GLN A 1 745 ? -52.875 6.551 -16.047 1 87.56 745 GLN A N 1
ATOM 5853 C CA . GLN A 1 745 ? -52.188 7.5 -15.164 1 87.56 745 GLN A CA 1
ATOM 5854 C C . GLN A 1 745 ? -51.688 6.816 -13.898 1 87.56 745 GLN A C 1
ATOM 5856 O O . GLN A 1 745 ? -52.219 5.789 -13.484 1 87.56 745 GLN A O 1
ATOM 5861 N N . ILE A 1 746 ? -50.562 7.281 -13.352 1 90.94 746 ILE A N 1
ATOM 5862 C CA . ILE A 1 746 ? -50 6.805 -12.086 1 90.94 746 ILE A CA 1
ATOM 5863 C C . ILE A 1 746 ? -49.875 7.969 -11.109 1 90.94 746 ILE A C 1
ATOM 5865 O O . ILE A 1 746 ? -49.719 9.125 -11.523 1 90.94 746 ILE A O 1
ATOM 5869 N N . SER A 1 747 ? -50 7.664 -9.883 1 91.69 747 SER A N 1
ATOM 5870 C CA . SER A 1 747 ? -49.719 8.641 -8.828 1 91.69 747 SER A CA 1
ATOM 5871 C C . SER A 1 747 ? -48.25 8.578 -8.414 1 91.69 747 SER A C 1
ATOM 5873 O O . SER A 1 747 ? -47.781 7.559 -7.887 1 91.69 747 SER A O 1
ATOM 5875 N N . LEU A 1 748 ? -47.562 9.594 -8.766 1 93.69 748 LEU A N 1
ATOM 5876 C CA . LEU A 1 748 ? -46.125 9.672 -8.453 1 93.69 748 LEU A CA 1
ATOM 5877 C C . LEU A 1 748 ? -45.875 10.688 -7.344 1 93.69 748 LEU A C 1
ATOM 5879 O O . LEU A 1 748 ? -46.312 11.844 -7.441 1 93.69 748 LEU A O 1
ATOM 5883 N N . THR A 1 749 ? -45.25 10.25 -6.258 1 94.31 749 THR A N 1
ATOM 5884 C CA . THR A 1 749 ? -44.844 11.164 -5.207 1 94.31 749 THR A CA 1
ATOM 5885 C C . THR A 1 749 ? -43.375 11.562 -5.387 1 94.31 749 THR A C 1
ATOM 5887 O O . THR A 1 749 ? -42.5 10.703 -5.445 1 94.31 749 THR A O 1
ATOM 5890 N N . ILE A 1 750 ? -43.125 12.859 -5.496 1 94.62 750 ILE A N 1
ATOM 5891 C CA . ILE A 1 750 ? -41.781 13.406 -5.664 1 94.62 750 ILE A CA 1
ATOM 5892 C C . ILE A 1 750 ? -41.375 14.18 -4.41 1 94.62 750 ILE A C 1
ATOM 5894 O O . ILE A 1 750 ? -42.156 15 -3.904 1 94.62 750 ILE A O 1
ATOM 5898 N N . ARG A 1 751 ? -40.219 13.898 -3.947 1 94.19 751 ARG A N 1
ATOM 5899 C CA . ARG A 1 751 ? -39.656 14.633 -2.811 1 94.19 751 ARG A CA 1
ATOM 5900 C C . ARG A 1 751 ? -38.625 15.648 -3.264 1 94.19 751 ARG A C 1
ATOM 5902 O O . ARG A 1 751 ? -37.688 15.305 -3.977 1 94.19 751 ARG A O 1
ATOM 5909 N N . LEU A 1 752 ? -38.812 16.891 -2.771 1 93.88 752 LEU A N 1
ATOM 5910 C CA . LEU A 1 752 ? -37.844 17.969 -2.973 1 93.88 752 LEU A CA 1
ATOM 5911 C C . LEU A 1 752 ? -37.094 18.281 -1.68 1 93.88 752 LEU A C 1
ATOM 5913 O O . LEU A 1 752 ? -37.719 18.484 -0.631 1 93.88 752 LEU A O 1
ATOM 5917 N N . LEU A 1 753 ? -35.812 18.266 -1.768 1 91.44 753 LEU A N 1
ATOM 5918 C CA . LEU A 1 753 ? -35 18.75 -0.66 1 91.44 753 LEU A CA 1
ATOM 5919 C C . LEU A 1 753 ? -34.562 20.188 -0.897 1 91.44 753 LEU A C 1
ATOM 5921 O O . LEU A 1 753 ? -33.781 20.453 -1.823 1 91.44 753 LEU A O 1
ATOM 5925 N N . ILE A 1 754 ? -35.062 21.078 -0.04 1 93.12 754 ILE A N 1
ATOM 5926 C CA . ILE A 1 754 ? -34.875 22.516 -0.221 1 93.12 754 ILE A CA 1
ATOM 5927 C C . ILE A 1 754 ? -34 23.062 0.918 1 93.12 754 ILE A C 1
ATOM 5929 O O . ILE A 1 754 ? -34.312 22.859 2.094 1 93.12 754 ILE A O 1
ATOM 5933 N N . GLN A 1 755 ? -32.844 23.656 0.545 1 90.44 755 GLN A N 1
ATOM 5934 C CA . GLN A 1 755 ? -31.938 24.203 1.539 1 90.44 755 GLN A CA 1
ATOM 5935 C C . GLN A 1 755 ? -31.188 25.406 0.995 1 90.44 755 GLN A C 1
ATOM 5937 O O . GLN A 1 755 ? -30.781 25.438 -0.172 1 90.44 755 GLN A O 1
ATOM 5942 N N . SER A 1 756 ? -31.016 26.406 1.829 1 90.69 756 SER A N 1
ATOM 5943 C CA . SER A 1 756 ? -30.219 27.578 1.453 1 90.69 756 SER A CA 1
ATOM 5944 C C . SER A 1 756 ? -28.828 27.516 2.059 1 90.69 756 SER A C 1
ATOM 5946 O O . SER A 1 756 ? -28.625 26.922 3.121 1 90.69 756 SER A O 1
ATOM 5948 N N . ASP A 1 757 ? -27.891 28.062 1.374 1 89 757 ASP A N 1
ATOM 5949 C CA . ASP A 1 757 ? -26.516 28.125 1.875 1 89 757 ASP A CA 1
ATOM 5950 C C . ASP A 1 757 ? -26.266 29.422 2.641 1 89 757 ASP A C 1
ATOM 5952 O O . ASP A 1 757 ? -25.219 29.578 3.268 1 89 757 ASP A O 1
ATOM 5956 N N . SER A 1 758 ? -27.234 30.312 2.637 1 86.94 758 SER A N 1
ATOM 5957 C CA . SER A 1 758 ? -26.938 31.641 3.158 1 86.94 758 SER A CA 1
ATOM 5958 C C . SER A 1 758 ? -27.922 32.031 4.254 1 86.94 758 SER A C 1
ATOM 5960 O O . SER A 1 758 ? -27.625 32.906 5.066 1 86.94 758 SER A O 1
ATOM 5962 N N . LYS A 1 759 ? -29.109 31.406 4.207 1 88.31 759 LYS A N 1
ATOM 5963 C CA . LYS A 1 759 ? -30.125 31.797 5.188 1 88.31 759 LYS A CA 1
ATOM 5964 C C . LYS A 1 759 ? -31.109 30.672 5.449 1 88.31 759 LYS A C 1
ATOM 5966 O O . LYS A 1 759 ? -31.141 29.688 4.715 1 88.31 759 LYS A O 1
ATOM 5971 N N . THR A 1 760 ? -31.828 30.797 6.578 1 89.81 760 THR A N 1
ATOM 5972 C CA . THR A 1 760 ? -32.969 29.938 6.836 1 89.81 760 THR A CA 1
ATOM 5973 C C . THR A 1 760 ? -34.156 30.344 5.965 1 89.81 760 THR A C 1
ATOM 5975 O O . THR A 1 760 ? -34.562 31.5 5.945 1 89.81 760 THR A O 1
ATOM 5978 N N . LEU A 1 761 ? -34.688 29.422 5.246 1 91.56 761 LEU A N 1
ATOM 5979 C CA . LEU A 1 761 ? -35.781 29.703 4.305 1 91.56 761 LEU A CA 1
ATOM 5980 C C . LEU A 1 761 ? -37.094 29.875 5.035 1 91.56 761 LEU A C 1
ATOM 5982 O O . LEU A 1 761 ? -37.406 29.156 5.984 1 91.56 761 LEU A O 1
ATOM 5986 N N . GLU A 1 762 ? -37.844 30.859 4.613 1 92.06 762 GLU A N 1
ATOM 5987 C CA . GLU A 1 762 ? -39.188 31.094 5.141 1 92.06 762 GLU A CA 1
ATOM 5988 C C . GLU A 1 762 ? -40.219 30.25 4.398 1 92.06 762 GLU A C 1
ATOM 5990 O O . GLU A 1 762 ? -39.969 29.797 3.277 1 92.06 762 GLU A O 1
ATOM 5995 N N . GLU A 1 763 ? -41.406 30 4.992 1 91.88 763 GLU A N 1
ATOM 5996 C CA . GLU A 1 763 ? -42.438 29.156 4.438 1 91.88 763 GLU A CA 1
ATOM 5997 C C . GLU A 1 763 ? -42.938 29.688 3.088 1 91.88 763 GLU A C 1
ATOM 5999 O O . GLU A 1 763 ? -43.188 28.906 2.172 1 91.88 763 GLU A O 1
ATOM 6004 N N . GLU A 1 764 ? -42.969 31 2.979 1 92.12 764 GLU A N 1
ATOM 6005 C CA . GLU A 1 764 ? -43.438 31.594 1.731 1 92.12 764 GLU A CA 1
ATOM 6006 C C . GLU A 1 764 ? -42.469 31.281 0.581 1 92.12 764 GLU A C 1
ATOM 6008 O O . GLU A 1 764 ? -42.906 31.047 -0.547 1 92.12 764 GLU A O 1
ATOM 6013 N N . GLU A 1 765 ? -41.219 31.312 0.874 1 93.25 765 GLU A N 1
ATOM 6014 C CA . GLU A 1 765 ? -40.219 31 -0.137 1 93.25 765 GLU A CA 1
ATOM 6015 C C . GLU A 1 765 ? -40.312 29.531 -0.577 1 93.25 765 GLU A C 1
ATOM 6017 O O . GLU A 1 765 ? -40.188 29.234 -1.765 1 93.25 765 GLU A O 1
ATOM 6022 N N . ILE A 1 766 ? -40.625 28.688 0.349 1 93.19 766 ILE A N 1
ATOM 6023 C CA . ILE A 1 766 ? -40.75 27.266 0.073 1 93.19 766 ILE A CA 1
ATOM 6024 C C . ILE A 1 766 ? -41.969 27 -0.8 1 93.19 766 ILE A C 1
ATOM 6026 O O . ILE A 1 766 ? -41.906 26.234 -1.755 1 93.19 766 ILE A O 1
ATOM 6030 N N . VAL A 1 767 ? -43.031 27.656 -0.495 1 93.5 767 VAL A N 1
ATOM 6031 C CA . VAL A 1 767 ? -44.281 27.516 -1.246 1 93.5 767 VAL A CA 1
ATOM 6032 C C . VAL A 1 767 ? -44.062 28.016 -2.674 1 93.5 767 VAL A C 1
ATOM 6034 O O . VAL A 1 767 ? -44.562 27.406 -3.627 1 93.5 767 VAL A O 1
ATOM 6037 N N . SER A 1 768 ? -43.375 29.031 -2.766 1 94.31 768 SER A N 1
ATOM 6038 C CA . SER A 1 768 ? -43.094 29.578 -4.086 1 94.31 768 SER A CA 1
ATOM 6039 C C . SER A 1 768 ? -42.281 28.609 -4.934 1 94.31 768 SER A C 1
ATOM 6041 O O . SER A 1 768 ? -42.594 28.406 -6.113 1 94.31 768 SER A O 1
ATOM 6043 N N . ILE A 1 769 ? -41.312 28.047 -4.352 1 94.5 769 ILE A N 1
ATOM 6044 C CA . ILE A 1 769 ? -40.469 27.078 -5.039 1 94.5 769 ILE A CA 1
ATOM 6045 C C . ILE A 1 769 ? -41.312 25.875 -5.473 1 94.5 769 ILE A C 1
ATOM 6047 O O . ILE A 1 769 ? -41.219 25.438 -6.621 1 94.5 769 ILE A O 1
ATOM 6051 N N . THR A 1 770 ? -42.188 25.375 -4.598 1 94.81 770 THR A N 1
ATOM 6052 C CA . THR A 1 770 ? -43.031 24.219 -4.859 1 94.81 770 THR A CA 1
ATOM 6053 C C . THR A 1 770 ? -44.031 24.516 -5.977 1 94.81 770 THR A C 1
ATOM 6055 O O . THR A 1 770 ? -44.281 23.656 -6.832 1 94.81 770 THR A O 1
ATOM 6058 N N . GLN A 1 771 ? -44.5 25.672 -5.992 1 94.19 771 GLN A N 1
ATOM 6059 C CA . GLN A 1 771 ? -45.469 26.047 -7.016 1 94.19 771 GLN A CA 1
ATOM 6060 C C . GLN A 1 771 ? -44.812 26.141 -8.391 1 94.19 771 GLN A C 1
ATOM 6062 O O . GLN A 1 771 ? -45.406 25.75 -9.398 1 94.19 771 GLN A O 1
ATOM 6067 N N . LYS A 1 772 ? -43.656 26.609 -8.43 1 95.44 772 LYS A N 1
ATOM 6068 C CA . LYS A 1 772 ? -42.906 26.688 -9.688 1 95.44 772 LYS A CA 1
ATOM 6069 C C . LYS A 1 772 ? -42.688 25.297 -10.273 1 95.44 772 LYS A C 1
ATOM 6071 O O . LYS A 1 772 ? -42.812 25.094 -11.477 1 95.44 772 LYS A O 1
ATOM 6076 N N . VAL A 1 773 ? -42.344 24.359 -9.406 1 96.06 773 VAL A N 1
ATOM 6077 C CA . VAL A 1 773 ? -42.125 22.984 -9.828 1 96.06 773 VAL A CA 1
ATOM 6078 C C . VAL A 1 773 ? -43.438 22.375 -10.328 1 96.06 773 VAL A C 1
ATOM 6080 O O . VAL A 1 773 ? -43.469 21.734 -11.375 1 96.06 773 VAL A O 1
ATOM 6083 N N . LEU A 1 774 ? -44.531 22.641 -9.625 1 95.44 774 LEU A N 1
ATOM 6084 C CA . LEU A 1 774 ? -45.844 22.109 -9.992 1 95.44 774 LEU A CA 1
ATOM 6085 C C . LEU A 1 774 ? -46.312 22.672 -11.328 1 95.44 774 LEU A C 1
ATOM 6087 O O . LEU A 1 774 ? -46.844 21.938 -12.164 1 95.44 774 LEU A O 1
ATOM 6091 N N . ASP A 1 775 ? -46.094 23.906 -11.539 1 94.81 775 ASP A N 1
ATOM 6092 C CA . ASP A 1 775 ? -46.469 24.562 -12.797 1 94.81 775 ASP A CA 1
ATOM 6093 C C . ASP A 1 775 ? -45.688 23.953 -13.969 1 94.81 775 ASP A C 1
ATOM 6095 O O . ASP A 1 775 ? -46.281 23.703 -15.031 1 94.81 775 ASP A O 1
ATOM 6099 N N . LEU A 1 776 ? -44.438 23.766 -13.719 1 95.38 776 LEU A N 1
ATOM 6100 C CA . LEU A 1 776 ? -43.625 23.141 -14.75 1 95.38 776 LEU A CA 1
ATOM 6101 C C . LEU A 1 776 ? -44.125 21.75 -15.086 1 95.38 776 LEU A C 1
ATOM 6103 O O . LEU A 1 776 ? -44.25 21.391 -16.266 1 95.38 776 LEU A O 1
ATOM 6107 N N . LEU A 1 777 ? -44.438 20.938 -14.102 1 95.31 777 LEU A N 1
ATOM 6108 C CA . LEU A 1 777 ? -44.906 19.578 -14.305 1 95.31 777 LEU A CA 1
ATOM 6109 C C . LEU A 1 777 ? -46.25 19.547 -15.023 1 95.31 777 LEU A C 1
ATOM 6111 O O . LEU A 1 777 ? -46.5 18.688 -15.867 1 95.31 777 LEU A O 1
ATOM 6115 N N . ASN A 1 778 ? -47.031 20.469 -14.695 1 94.31 778 ASN A N 1
ATOM 6116 C CA . ASN A 1 778 ? -48.344 20.578 -15.352 1 94.31 778 ASN A CA 1
ATOM 6117 C C . ASN A 1 778 ? -48.188 20.984 -16.812 1 94.31 778 ASN A C 1
ATOM 6119 O O . ASN A 1 778 ? -48.781 20.359 -17.703 1 94.31 778 ASN A O 1
ATOM 6123 N N . HIS A 1 779 ? -47.406 21.875 -17.078 1 94.38 779 HIS A N 1
ATOM 6124 C CA . HIS A 1 779 ? -47.25 22.422 -18.422 1 94.38 779 HIS A CA 1
ATOM 6125 C C . HIS A 1 779 ? -46.562 21.422 -19.359 1 94.38 779 HIS A C 1
ATOM 6127 O O . HIS A 1 779 ? -46.969 21.234 -20.5 1 94.38 779 HIS A O 1
ATOM 6133 N N . ARG A 1 780 ? -45.531 20.812 -18.844 1 93.62 780 ARG A N 1
ATOM 6134 C CA . ARG A 1 780 ? -44.688 19.984 -19.703 1 93.62 780 ARG A CA 1
ATOM 6135 C C . ARG A 1 780 ? -45.188 18.547 -19.766 1 93.62 780 ARG A C 1
ATOM 6137 O O . ARG A 1 780 ? -45.062 17.875 -20.781 1 93.62 780 ARG A O 1
ATOM 6144 N N . PHE A 1 781 ? -45.812 18.094 -18.703 1 94.19 781 PHE A N 1
ATOM 6145 C CA . PHE A 1 781 ? -46.125 16.672 -18.641 1 94.19 781 PHE A CA 1
ATOM 6146 C C . PHE A 1 781 ? -47.625 16.469 -18.375 1 94.19 781 PHE A C 1
ATOM 6148 O O . PHE A 1 781 ? -48.094 15.328 -18.297 1 94.19 781 PHE A O 1
ATOM 6155 N N . GLY A 1 782 ? -48.375 17.484 -18.188 1 91.12 782 GLY A N 1
ATOM 6156 C CA . GLY A 1 782 ? -49.812 17.375 -17.891 1 91.12 782 GLY A CA 1
ATOM 6157 C C . GLY A 1 782 ? -50.094 16.812 -16.516 1 91.12 782 GLY A C 1
ATOM 6158 O O . GLY A 1 782 ? -51.125 16.203 -16.297 1 91.12 782 GLY A O 1
ATOM 6159 N N . ALA A 1 783 ? -49.125 17 -15.641 1 92.19 783 ALA A N 1
ATOM 6160 C CA . ALA A 1 783 ? -49.281 16.453 -14.289 1 92.19 783 ALA A CA 1
ATOM 6161 C C . ALA A 1 783 ? -50.219 17.328 -13.445 1 92.19 783 ALA A C 1
ATOM 6163 O O . ALA A 1 783 ? -50.188 18.547 -13.562 1 92.19 783 ALA A O 1
ATOM 6164 N N . LYS A 1 784 ? -51.031 16.688 -12.625 1 90.69 784 LYS A N 1
ATOM 6165 C CA . LYS A 1 784 ? -51.938 17.391 -11.727 1 90.69 784 LYS A CA 1
ATOM 6166 C C . LYS A 1 784 ? -51.719 17 -10.273 1 90.69 784 LYS A C 1
ATOM 6168 O O . LYS A 1 784 ? -51.438 15.828 -9.977 1 90.69 784 LYS A O 1
ATOM 6173 N N . LEU A 1 785 ? -51.719 17.969 -9.438 1 89.19 785 LEU A N 1
ATOM 6174 C CA . LEU A 1 785 ? -51.531 17.734 -8.016 1 89.19 785 LEU A CA 1
ATOM 6175 C C . LEU A 1 785 ? -52.719 16.938 -7.445 1 89.19 785 LEU A C 1
ATOM 6177 O O . LEU A 1 785 ? -53.875 17.25 -7.742 1 89.19 785 LEU A O 1
ATOM 6181 N N . ARG A 1 786 ? -52.406 15.891 -6.723 1 81.38 786 ARG A N 1
ATOM 6182 C CA . ARG A 1 786 ? -53.469 15.102 -6.07 1 81.38 786 ARG A CA 1
ATOM 6183 C C . ARG A 1 786 ? -53.781 15.648 -4.684 1 81.38 786 ARG A C 1
ATOM 6185 O O . ARG A 1 786 ? -52.875 16.078 -3.955 1 81.38 786 ARG A O 1
ATOM 6192 N N . MET B 1 1 ? 6.312 43.188 18.484 1 91.75 1 MET B N 1
ATOM 6193 C CA . MET B 1 1 ? 7.031 44.469 18.375 1 91.75 1 MET B CA 1
ATOM 6194 C C . MET B 1 1 ? 6.785 45.094 17.016 1 91.75 1 MET B C 1
ATOM 6196 O O . MET B 1 1 ? 6.688 44.406 16 1 91.75 1 MET B O 1
ATOM 6200 N N . ILE B 1 2 ? 6.719 46.438 17.109 1 95.31 2 ILE B N 1
ATOM 6201 C CA . ILE B 1 2 ? 6.469 47.156 15.867 1 95.31 2 ILE B CA 1
ATOM 6202 C C . ILE B 1 2 ? 7.703 47.938 15.484 1 95.31 2 ILE B C 1
ATOM 6204 O O . ILE B 1 2 ? 8.336 48.594 16.344 1 95.31 2 ILE B O 1
ATOM 6208 N N . PHE B 1 3 ? 8.062 47.812 14.203 1 94.94 3 PHE B N 1
ATOM 6209 C CA . PHE B 1 3 ? 9.102 48.688 13.672 1 94.94 3 PHE B CA 1
ATOM 6210 C C . PHE B 1 3 ? 8.719 49.219 12.297 1 94.94 3 PHE B C 1
ATOM 6212 O O . PHE B 1 3 ? 7.785 48.688 11.672 1 94.94 3 PHE B O 1
ATOM 6219 N N . THR B 1 4 ? 9.328 50.312 11.953 1 93.75 4 THR B N 1
ATOM 6220 C CA . THR B 1 4 ? 9.188 50.875 10.617 1 93.75 4 THR B CA 1
ATOM 6221 C C . THR B 1 4 ? 10.555 51.094 9.977 1 93.75 4 THR B C 1
ATOM 6223 O O . THR B 1 4 ? 11.578 51.062 10.664 1 93.75 4 THR B O 1
ATOM 6226 N N . LYS B 1 5 ? 10.594 51.344 8.711 1 91.31 5 LYS B N 1
ATOM 6227 C CA . LYS B 1 5 ? 11.852 51.594 8.016 1 91.31 5 LYS B CA 1
ATOM 6228 C C . LYS B 1 5 ? 12.523 52.875 8.555 1 91.31 5 LYS B C 1
ATOM 6230 O O . LYS B 1 5 ? 13.734 52.875 8.773 1 91.31 5 LYS B O 1
ATOM 6235 N N . SER B 1 6 ? 11.703 53.781 8.852 1 90.06 6 SER B N 1
ATOM 6236 C CA . SER B 1 6 ? 12.219 55.062 9.336 1 90.06 6 SER B CA 1
ATOM 6237 C C . SER B 1 6 ? 12.836 54.906 10.727 1 90.06 6 SER B C 1
ATOM 6239 O O . SER B 1 6 ? 13.852 55.562 11.031 1 90.06 6 SER B O 1
ATOM 6241 N N . LEU B 1 7 ? 12.258 54.094 11.477 1 90.56 7 LEU B N 1
ATOM 6242 C CA . LEU B 1 7 ? 12.727 53.906 12.852 1 90.56 7 LEU B CA 1
ATOM 6243 C C . LEU B 1 7 ? 14.078 53.188 12.883 1 90.56 7 LEU B C 1
ATOM 6245 O O . LEU B 1 7 ? 14.875 53.438 13.789 1 90.56 7 LEU B O 1
ATOM 6249 N N . ILE B 1 8 ? 14.328 52.344 11.906 1 92.94 8 ILE B N 1
ATOM 6250 C CA . ILE B 1 8 ? 15.57 51.562 11.961 1 92.94 8 ILE B CA 1
ATOM 6251 C C . ILE B 1 8 ? 16.594 52.188 11.016 1 92.94 8 ILE B C 1
ATOM 6253 O O . ILE B 1 8 ? 17.75 51.75 10.977 1 92.94 8 ILE B O 1
ATOM 6257 N N . ASN B 1 9 ? 16.25 53.188 10.328 1 90.88 9 ASN B N 1
ATOM 6258 C CA . ASN B 1 9 ? 17.109 53.844 9.336 1 90.88 9 ASN B CA 1
ATOM 6259 C C . ASN B 1 9 ? 18.422 54.312 9.945 1 90.88 9 ASN B C 1
ATOM 6261 O O . ASN B 1 9 ? 19.453 54.312 9.281 1 90.88 9 ASN B O 1
ATOM 6265 N N . PRO B 1 10 ? 18.391 54.75 11.227 1 89.06 10 PRO B N 1
ATOM 6266 C CA . PRO B 1 10 ? 19.656 55.188 11.836 1 89.06 10 PRO B CA 1
ATOM 6267 C C . PRO B 1 10 ? 20.688 54.062 11.891 1 89.06 10 PRO B C 1
ATOM 6269 O O . PRO B 1 10 ? 21.891 54.312 11.945 1 89.06 10 PRO B O 1
ATOM 6272 N N . PHE B 1 11 ? 20.234 52.875 11.828 1 94.06 11 PHE B N 1
ATOM 6273 C CA . PHE B 1 11 ? 21.141 51.75 12 1 94.06 11 PHE B CA 1
ATOM 6274 C C . PHE B 1 11 ? 21.422 51.062 10.664 1 94.06 11 PHE B C 1
ATOM 6276 O O . PHE B 1 11 ? 22.516 50.562 10.43 1 94.06 11 PHE B O 1
ATOM 6283 N N . VAL B 1 12 ? 20.406 50.938 9.852 1 94.69 12 VAL B N 1
ATOM 6284 C CA . VAL B 1 12 ? 20.531 50.281 8.555 1 94.69 12 VAL B CA 1
ATOM 6285 C C . VAL B 1 12 ? 19.641 51 7.531 1 94.69 12 VAL B C 1
ATOM 6287 O O . VAL B 1 12 ? 18.5 51.344 7.824 1 94.69 12 VAL B O 1
ATOM 6290 N N . HIS B 1 13 ? 20.156 51.188 6.383 1 92.56 13 HIS B N 1
ATOM 6291 C CA . HIS B 1 13 ? 19.406 51.875 5.332 1 92.56 13 HIS B CA 1
ATOM 6292 C C . HIS B 1 13 ? 18.672 50.875 4.445 1 92.56 13 HIS B C 1
ATOM 6294 O O . HIS B 1 13 ? 19.297 50.125 3.678 1 92.56 13 HIS B O 1
ATOM 6300 N N . LEU B 1 14 ? 17.391 50.906 4.484 1 91.56 14 LEU B N 1
ATOM 6301 C CA . LEU B 1 14 ? 16.594 49.906 3.76 1 91.56 14 LEU B CA 1
ATOM 6302 C C . LEU B 1 14 ? 15.766 50.562 2.666 1 91.56 14 LEU B C 1
ATOM 6304 O O . LEU B 1 14 ? 14.867 49.938 2.1 1 91.56 14 LEU B O 1
ATOM 6308 N N . SER B 1 15 ? 15.969 51.812 2.389 1 86.38 15 SER B N 1
ATOM 6309 C CA . SER B 1 15 ? 15.133 52.562 1.472 1 86.38 15 SER B CA 1
ATOM 6310 C C . SER B 1 15 ? 15.078 51.906 0.097 1 86.38 15 SER B C 1
ATOM 6312 O O . SER B 1 15 ? 14.055 52 -0.588 1 86.38 15 SER B O 1
ATOM 6314 N N . ALA B 1 16 ? 16.094 51.156 -0.238 1 89.31 16 ALA B N 1
ATOM 6315 C CA . ALA B 1 16 ? 16.188 50.562 -1.572 1 89.31 16 ALA B CA 1
ATOM 6316 C C . ALA B 1 16 ? 15.516 49.188 -1.612 1 89.31 16 ALA B C 1
ATOM 6318 O O . ALA B 1 16 ? 15.344 48.625 -2.686 1 89.31 16 ALA B O 1
ATOM 6319 N N . ILE B 1 17 ? 15.102 48.719 -0.512 1 93.5 17 ILE B N 1
ATOM 6320 C CA . ILE B 1 17 ? 14.539 47.375 -0.453 1 93.5 17 ILE B CA 1
ATOM 6321 C C . ILE B 1 17 ? 13.016 47.469 -0.388 1 93.5 17 ILE B C 1
ATOM 6323 O O . ILE B 1 17 ? 12.461 48.094 0.509 1 93.5 17 ILE B O 1
ATOM 6327 N N . PRO B 1 18 ? 12.398 46.875 -1.317 1 93 18 PRO B N 1
ATOM 6328 C CA . PRO B 1 18 ? 10.93 46.906 -1.292 1 93 18 PRO B CA 1
ATOM 6329 C C . PRO B 1 18 ? 10.352 46.25 -0.047 1 93 18 PRO B C 1
ATOM 6331 O O . PRO B 1 18 ? 10.961 45.312 0.498 1 93 18 PRO B O 1
ATOM 6334 N N . THR B 1 19 ? 9.164 46.75 0.351 1 91.38 19 THR B N 1
ATOM 6335 C CA . THR B 1 19 ? 8.5 46.312 1.565 1 91.38 19 THR B CA 1
ATOM 6336 C C . THR B 1 19 ? 8.219 44.812 1.495 1 91.38 19 THR B C 1
ATOM 6338 O O . THR B 1 19 ? 8.398 44.094 2.48 1 91.38 19 THR B O 1
ATOM 6341 N N . GLN B 1 20 ? 7.805 44.375 0.368 1 93.81 20 GLN B N 1
ATOM 6342 C CA . GLN B 1 20 ? 7.473 42.969 0.205 1 93.81 20 GLN B CA 1
ATOM 6343 C C . GLN B 1 20 ? 8.703 42.094 0.4 1 93.81 20 GLN B C 1
ATOM 6345 O O . GLN B 1 20 ? 8.602 40.969 0.944 1 93.81 20 GLN B O 1
ATOM 6350 N N . ARG B 1 21 ? 9.703 42.531 -0.034 1 94.81 21 ARG B N 1
ATOM 6351 C CA . ARG B 1 21 ? 10.953 41.781 0.135 1 94.81 21 ARG B CA 1
ATOM 6352 C C . ARG B 1 21 ? 11.359 41.75 1.603 1 94.81 21 ARG B C 1
ATOM 6354 O O . ARG B 1 21 ? 11.875 40.719 2.074 1 94.81 21 ARG B O 1
ATOM 6361 N N . ILE B 1 22 ? 11.125 42.812 2.342 1 95.25 22 ILE B N 1
ATOM 6362 C CA . ILE B 1 22 ? 11.422 42.844 3.77 1 95.25 22 ILE B CA 1
ATOM 6363 C C . ILE B 1 22 ? 10.531 41.844 4.504 1 95.25 22 ILE B C 1
ATOM 6365 O O . ILE B 1 22 ? 11.008 41.125 5.375 1 95.25 22 ILE B O 1
ATOM 6369 N N . TYR B 1 23 ? 9.32 41.875 4.078 1 94.94 23 TYR B N 1
ATOM 6370 C CA . TYR B 1 23 ? 8.367 40.906 4.645 1 94.94 23 TYR B CA 1
ATOM 6371 C C . TYR B 1 23 ? 8.852 39.469 4.469 1 94.94 23 TYR B C 1
ATOM 6373 O O . TYR B 1 23 ? 8.891 38.719 5.434 1 94.94 23 TYR B O 1
ATOM 6381 N N . LYS B 1 24 ? 9.219 39.156 3.291 1 94.5 24 LYS B N 1
ATOM 6382 C CA . LYS B 1 24 ? 9.68 37.781 2.988 1 94.5 24 LYS B CA 1
ATOM 6383 C C . LYS B 1 24 ? 10.961 37.469 3.748 1 94.5 24 LYS B C 1
ATOM 6385 O O . LYS B 1 24 ? 11.086 36.375 4.324 1 94.5 24 LYS B O 1
ATOM 6390 N N . THR B 1 25 ? 11.828 38.375 3.754 1 95.31 25 THR B N 1
ATOM 6391 C CA . THR B 1 25 ? 13.117 38.156 4.402 1 95.31 25 THR B CA 1
ATOM 6392 C C . THR B 1 25 ? 12.945 37.938 5.898 1 95.31 25 THR B C 1
ATOM 6394 O O . THR B 1 25 ? 13.578 37.062 6.473 1 95.31 25 THR B O 1
ATOM 6397 N N . LEU B 1 26 ? 12.109 38.75 6.512 1 95.81 26 LEU B N 1
ATOM 6398 C CA . LEU B 1 26 ? 11.867 38.594 7.941 1 95.81 26 LEU B CA 1
ATOM 6399 C C . LEU B 1 26 ? 11.367 37.188 8.258 1 95.81 26 LEU B C 1
ATOM 6401 O O . LEU B 1 26 ? 11.852 36.531 9.195 1 95.81 26 LEU B O 1
ATOM 6405 N N . ASN B 1 27 ? 10.516 36.688 7.52 1 94.44 27 ASN B N 1
ATOM 6406 C CA . ASN B 1 27 ? 9.992 35.344 7.73 1 94.44 27 ASN B CA 1
ATOM 6407 C C . ASN B 1 27 ? 11.062 34.281 7.477 1 94.44 27 ASN B C 1
ATOM 6409 O O . ASN B 1 27 ? 11.141 33.312 8.203 1 94.44 27 ASN B O 1
ATOM 6413 N N . ASP B 1 28 ? 11.828 34.5 6.48 1 93.44 28 ASP B N 1
ATOM 6414 C CA . ASP B 1 28 ? 12.883 33.562 6.129 1 93.44 28 ASP B CA 1
ATOM 6415 C C . ASP B 1 28 ? 13.906 33.438 7.25 1 93.44 28 ASP B C 1
ATOM 6417 O O . ASP B 1 28 ? 14.461 32.344 7.484 1 93.44 28 ASP B O 1
ATOM 6421 N N . ILE B 1 29 ? 14.125 34.5 7.926 1 94.06 29 ILE B N 1
ATOM 6422 C CA . ILE B 1 29 ? 15.203 34.469 8.906 1 94.06 29 ILE B CA 1
ATOM 6423 C C . ILE B 1 29 ? 14.641 34.156 10.289 1 94.06 29 ILE B C 1
ATOM 6425 O O . ILE B 1 29 ? 15.359 34.25 11.289 1 94.06 29 ILE B O 1
ATOM 6429 N N . GLY B 1 30 ? 13.344 33.938 10.359 1 92.19 30 GLY B N 1
ATOM 6430 C CA . GLY B 1 30 ? 12.766 33.438 11.594 1 92.19 30 GLY B CA 1
ATOM 6431 C C . GLY B 1 30 ? 12.07 34.5 12.414 1 92.19 30 GLY B C 1
ATOM 6432 O O . GLY B 1 30 ? 11.695 34.281 13.562 1 92.19 30 GLY B O 1
ATOM 6433 N N . LEU B 1 31 ? 12.008 35.719 11.984 1 94.81 31 LEU B N 1
ATOM 6434 C CA . LEU B 1 31 ? 11.219 36.781 12.609 1 94.81 31 LEU B CA 1
ATOM 6435 C C . LEU B 1 31 ? 9.852 36.906 11.945 1 94.81 31 LEU B C 1
ATOM 6437 O O . LEU B 1 31 ? 9.672 37.719 11.031 1 94.81 31 LEU B O 1
ATOM 6441 N N . GLU B 1 32 ? 9.008 36.25 12.484 1 95.12 32 GLU B N 1
ATOM 6442 C CA . GLU B 1 32 ? 7.715 36.062 11.836 1 95.12 32 GLU B CA 1
ATOM 6443 C C . GLU B 1 32 ? 6.914 37.375 11.852 1 95.12 32 GLU B C 1
ATOM 6445 O O . GLU B 1 32 ? 6.766 38 12.906 1 95.12 32 GLU B O 1
ATOM 6450 N N . VAL B 1 33 ? 6.477 37.781 10.703 1 95.38 33 VAL B N 1
ATOM 6451 C CA . VAL B 1 33 ? 5.676 39 10.586 1 95.38 33 VAL B CA 1
ATOM 6452 C C . VAL B 1 33 ? 4.203 38.656 10.812 1 95.38 33 VAL B C 1
ATOM 6454 O O . VAL B 1 33 ? 3.617 37.875 10.07 1 95.38 33 VAL B O 1
ATOM 6457 N N . ASP B 1 34 ? 3.682 39.219 11.82 1 93.94 34 ASP B N 1
ATOM 6458 C CA . ASP B 1 34 ? 2.273 39.031 12.148 1 93.94 34 ASP B CA 1
ATOM 6459 C C . ASP B 1 34 ? 1.375 39.875 11.25 1 93.94 34 ASP B C 1
ATOM 6461 O O . ASP B 1 34 ? 0.356 39.406 10.75 1 93.94 34 ASP B O 1
ATOM 6465 N N . SER B 1 35 ? 1.746 41.156 11.047 1 91.69 35 SER B N 1
ATOM 6466 C CA . SER B 1 35 ? 1.012 42.062 10.172 1 91.69 35 SER B CA 1
ATOM 6467 C C . SER B 1 35 ? 1.931 43.125 9.586 1 91.69 35 SER B C 1
ATOM 6469 O O . SER B 1 35 ? 2.984 43.438 10.148 1 91.69 35 SER B O 1
ATOM 6471 N N . PHE B 1 36 ? 1.676 43.531 8.398 1 90.56 36 PHE B N 1
ATOM 6472 C CA . PHE B 1 36 ? 2.396 44.656 7.812 1 90.56 36 PHE B CA 1
ATOM 6473 C C . PHE B 1 36 ? 1.462 45.531 6.973 1 90.56 36 PHE B C 1
ATOM 6475 O O . PHE B 1 36 ? 0.601 45 6.258 1 90.56 36 PHE B O 1
ATOM 6482 N N . HIS B 1 37 ? 1.431 46.844 7.211 1 90.31 37 HIS B N 1
ATOM 6483 C CA . HIS B 1 37 ? 0.633 47.781 6.426 1 90.31 37 HIS B CA 1
ATOM 6484 C C . HIS B 1 37 ? 1.351 49.125 6.27 1 90.31 37 HIS B C 1
ATOM 6486 O O . HIS B 1 37 ? 2.225 49.469 7.07 1 90.31 37 HIS B O 1
ATOM 6492 N N . SER B 1 38 ? 1.022 49.812 5.207 1 91.5 38 SER B N 1
ATOM 6493 C CA . SER B 1 38 ? 1.566 51.125 4.969 1 91.5 38 SER B CA 1
ATOM 6494 C C . SER B 1 38 ? 0.679 52.219 5.586 1 91.5 38 SER B C 1
ATOM 6496 O O . SER B 1 38 ? -0.549 52.094 5.547 1 91.5 38 SER B O 1
ATOM 6498 N N . LEU B 1 39 ? 1.295 53.156 6.281 1 91.75 39 LEU B N 1
ATOM 6499 C CA . LEU B 1 39 ? 0.586 54.312 6.863 1 91.75 39 LEU B CA 1
ATOM 6500 C C . LEU B 1 39 ? 1.125 55.625 6.312 1 91.75 39 LEU B C 1
ATOM 6502 O O . LEU B 1 39 ? 2.338 55.844 6.293 1 91.75 39 LEU B O 1
ATOM 6506 N N . ARG B 1 40 ? 0.21 56.438 5.77 1 93.5 40 ARG B N 1
ATOM 6507 C CA . ARG B 1 40 ? 0.559 57.719 5.16 1 93.5 40 ARG B CA 1
ATOM 6508 C C . ARG B 1 40 ? -0.442 58.812 5.547 1 93.5 40 ARG B C 1
ATOM 6510 O O . ARG B 1 40 ? -1.651 58.562 5.555 1 93.5 40 ARG B O 1
ATOM 6517 N N . ALA B 1 41 ? 0.111 59.969 5.938 1 95.19 41 ALA B N 1
ATOM 6518 C CA . ALA B 1 41 ? -0.772 61.094 6.227 1 95.19 41 ALA B CA 1
ATOM 6519 C C . ALA B 1 41 ? -1.584 61.5 4.996 1 95.19 41 ALA B C 1
ATOM 6521 O O . ALA B 1 41 ? -1.076 61.438 3.873 1 95.19 41 ALA B O 1
ATOM 6522 N N . PRO B 1 42 ? -2.771 61.906 5.188 1 94.88 42 PRO B N 1
ATOM 6523 C CA . PRO B 1 42 ? -3.645 62.219 4.059 1 94.88 42 PRO B CA 1
ATOM 6524 C C . PRO B 1 42 ? -3.119 63.406 3.232 1 94.88 42 PRO B C 1
ATOM 6526 O O . PRO B 1 42 ? -2.344 64.188 3.736 1 94.88 42 PRO B O 1
ATOM 6529 N N . ASP B 1 43 ? -3.598 63.438 2.027 1 94.31 43 ASP B N 1
ATOM 6530 C CA . ASP B 1 43 ? -3.26 64.562 1.149 1 94.31 43 ASP B CA 1
ATOM 6531 C C . ASP B 1 43 ? -3.902 65.812 1.638 1 94.31 43 ASP B C 1
ATOM 6533 O O . ASP B 1 43 ? -4.961 65.812 2.268 1 94.31 43 ASP B O 1
ATOM 6537 N N . ARG B 1 44 ? -3.256 66.938 1.438 1 95.12 44 ARG B N 1
ATOM 6538 C CA . ARG B 1 44 ? -3.73 68.312 1.73 1 95.12 44 ARG B CA 1
ATOM 6539 C C . ARG B 1 44 ? -3.717 68.562 3.23 1 95.12 44 ARG B C 1
ATOM 6541 O O . ARG B 1 44 ? -4.539 69.312 3.736 1 95.12 44 ARG B O 1
ATOM 6548 N N . VAL B 1 45 ? -3.045 67.812 3.881 1 96.31 45 VAL B N 1
ATOM 6549 C CA . VAL B 1 45 ? -2.699 68.125 5.262 1 96.31 45 VAL B CA 1
ATOM 6550 C C . VAL B 1 45 ? -1.295 68.688 5.316 1 96.31 45 VAL B C 1
ATOM 6552 O O . VAL B 1 45 ? -0.324 68.062 4.906 1 96.31 45 VAL B O 1
ATOM 6555 N N . VAL B 1 46 ? -1.211 69.875 5.836 1 96.94 46 VAL B N 1
ATOM 6556 C CA . VAL B 1 46 ? 0.064 70.562 5.734 1 96.94 46 VAL B CA 1
ATOM 6557 C C . VAL B 1 46 ? 0.487 71.125 7.113 1 96.94 46 VAL B C 1
ATOM 6559 O O . VAL B 1 46 ? -0.31 71.062 8.055 1 96.94 46 VAL B O 1
ATOM 6562 N N . VAL B 1 47 ? 1.763 71.5 7.203 1 97.62 47 VAL B N 1
ATOM 6563 C CA . VAL B 1 47 ? 2.301 72.062 8.43 1 97.62 47 VAL B CA 1
ATOM 6564 C C . VAL B 1 47 ? 1.874 73.562 8.539 1 97.62 47 VAL B C 1
ATOM 6566 O O . VAL B 1 47 ? 2.025 74.312 7.582 1 97.62 47 VAL B O 1
ATOM 6569 N N . GLY B 1 48 ? 1.32 73.875 9.664 1 97.31 48 GLY B N 1
ATOM 6570 C CA . GLY B 1 48 ? 0.936 75.25 9.945 1 97.31 48 GLY B CA 1
ATOM 6571 C C . GLY B 1 48 ? 1.411 75.75 11.297 1 97.31 48 GLY B C 1
ATOM 6572 O O . GLY B 1 48 ? 1.87 74.938 12.125 1 97.31 48 GLY B O 1
ATOM 6573 N N . LYS B 1 49 ? 1.324 77.062 11.484 1 97.25 49 LYS B N 1
ATOM 6574 C CA . LYS B 1 49 ? 1.675 77.688 12.758 1 97.25 49 LYS B CA 1
ATOM 6575 C C . LYS B 1 49 ? 0.535 78.562 13.273 1 97.25 49 LYS B C 1
ATOM 6577 O O . LYS B 1 49 ? 0.018 79.375 12.539 1 97.25 49 LYS B O 1
ATOM 6582 N N . VAL B 1 50 ? 0.205 78.312 14.492 1 97.19 50 VAL B N 1
ATOM 6583 C CA . VAL B 1 50 ? -0.855 79.125 15.102 1 97.19 50 VAL B CA 1
ATOM 6584 C C . VAL B 1 50 ? -0.307 80.5 15.508 1 97.19 50 VAL B C 1
ATOM 6586 O O . VAL B 1 50 ? 0.542 80.562 16.406 1 97.19 50 VAL B O 1
ATOM 6589 N N . LEU B 1 51 ? -0.807 81.5 14.984 1 96.25 51 LEU B N 1
ATOM 6590 C CA . LEU B 1 51 ? -0.334 82.875 15.281 1 96.25 51 LEU B CA 1
ATOM 6591 C C . LEU B 1 51 ? -1.105 83.5 16.453 1 96.25 51 LEU B C 1
ATOM 6593 O O . LEU B 1 51 ? -0.512 84.062 17.344 1 96.25 51 LEU B O 1
ATOM 6597 N N . GLU B 1 52 ? -2.396 83.375 16.344 1 95.69 52 GLU B N 1
ATOM 6598 C CA . GLU B 1 52 ? -3.291 83.875 17.375 1 95.69 52 GLU B CA 1
ATOM 6599 C C . GLU B 1 52 ? -4.332 82.812 17.766 1 95.69 52 GLU B C 1
ATOM 6601 O O . GLU B 1 52 ? -4.719 82 16.938 1 95.69 52 GLU B O 1
ATOM 6606 N N . CYS B 1 53 ? -4.625 82.75 19 1 94.62 53 CYS B N 1
ATOM 6607 C CA . CYS B 1 53 ? -5.648 81.875 19.531 1 94.62 53 CYS B CA 1
ATOM 6608 C C . CYS B 1 53 ? -6.535 82.625 20.531 1 94.62 53 CYS B C 1
ATOM 6610 O O . CYS B 1 53 ? -6.074 83 21.609 1 94.62 53 CYS B O 1
ATOM 6612 N N . GLU B 1 54 ? -7.738 82.875 20.172 1 93.06 54 GLU B N 1
ATOM 6613 C CA . GLU B 1 54 ? -8.688 83.562 21.031 1 93.06 54 GLU B CA 1
ATOM 6614 C C . GLU B 1 54 ? -9.922 82.75 21.297 1 93.06 54 GLU B C 1
ATOM 6616 O O . GLU B 1 54 ? -10.266 81.875 20.484 1 93.06 54 GLU B O 1
ATOM 6621 N N . LYS B 1 55 ? -10.523 82.938 22.375 1 92.56 55 LYS B N 1
ATOM 6622 C CA . LYS B 1 55 ? -11.742 82.188 22.703 1 92.56 55 LYS B CA 1
ATOM 6623 C C . LYS B 1 55 ? -12.891 82.562 21.781 1 92.56 55 LYS B C 1
ATOM 6625 O O . LYS B 1 55 ? -13.039 83.75 21.438 1 92.56 55 LYS B O 1
ATOM 6630 N N . HIS B 1 56 ? -13.57 81.625 21.375 1 90.44 56 HIS B N 1
ATOM 6631 C CA . HIS B 1 56 ? -14.758 81.875 20.578 1 90.44 56 HIS B CA 1
ATOM 6632 C C . HIS B 1 56 ? -15.758 82.75 21.344 1 90.44 56 HIS B C 1
ATOM 6634 O O . HIS B 1 56 ? -16.047 82.5 22.516 1 90.44 56 HIS B O 1
ATOM 6640 N N . PRO B 1 57 ? -16.297 83.75 20.812 1 88.19 57 PRO B N 1
ATOM 6641 C CA . PRO B 1 57 ? -17.203 84.688 21.516 1 88.19 57 PRO B CA 1
ATOM 6642 C C . PRO B 1 57 ? -18.5 84 21.953 1 88.19 57 PRO B C 1
ATOM 6644 O O . PRO B 1 57 ? -19.062 84.375 22.984 1 88.19 57 PRO B O 1
ATOM 6647 N N . ASP B 1 58 ? -19.016 83.062 21.281 1 87.25 58 ASP B N 1
ATOM 6648 C CA . ASP B 1 58 ? -20.328 82.5 21.562 1 87.25 58 ASP B CA 1
ATOM 6649 C C . ASP B 1 58 ? -20.203 81.062 22.078 1 87.25 58 ASP B C 1
ATOM 6651 O O . ASP B 1 58 ? -21.203 80.312 22.203 1 87.25 58 ASP B O 1
ATOM 6655 N N . ALA B 1 59 ? -18.984 80.5 22.188 1 84.69 59 ALA B N 1
ATOM 6656 C CA . ALA B 1 59 ? -18.828 79.125 22.625 1 84.69 59 ALA B CA 1
ATOM 6657 C C . ALA B 1 59 ? -17.609 78.938 23.531 1 84.69 59 ALA B C 1
ATOM 6659 O O . ALA B 1 59 ? -16.469 79.125 23.094 1 84.69 59 ALA B O 1
ATOM 6660 N N . ASP B 1 60 ? -17.797 78.375 24.641 1 84.56 60 ASP B N 1
ATOM 6661 C CA . ASP B 1 60 ? -16.75 78.312 25.656 1 84.56 60 ASP B CA 1
ATOM 6662 C C . ASP B 1 60 ? -15.75 77.188 25.312 1 84.56 60 ASP B C 1
ATOM 6664 O O . ASP B 1 60 ? -14.578 77.312 25.688 1 84.56 60 ASP B O 1
ATOM 6668 N N . LYS B 1 61 ? -16.141 76.312 24.547 1 89 61 LYS B N 1
ATOM 6669 C CA . LYS B 1 61 ? -15.266 75.125 24.312 1 89 61 LYS B CA 1
ATOM 6670 C C . LYS B 1 61 ? -14.516 75.25 23 1 89 61 LYS B C 1
ATOM 6672 O O . LYS B 1 61 ? -13.68 74.438 22.656 1 89 61 LYS B O 1
ATOM 6677 N N . LEU B 1 62 ? -14.758 76.375 22.25 1 91.44 62 LEU B N 1
ATOM 6678 C CA . LEU B 1 62 ? -14.141 76.5 20.938 1 91.44 62 LEU B CA 1
ATOM 6679 C C . LEU B 1 62 ? -13.164 77.688 20.938 1 91.44 62 LEU B C 1
ATOM 6681 O O . LEU B 1 62 ? -13.328 78.625 21.719 1 91.44 62 LEU B O 1
ATOM 6685 N N . ASN B 1 63 ? -12.141 77.562 20.172 1 94.5 63 ASN B N 1
ATOM 6686 C CA . ASN B 1 63 ? -11.148 78.625 19.969 1 94.5 63 ASN B CA 1
ATOM 6687 C C . ASN B 1 63 ? -11.062 79.062 18.5 1 94.5 63 ASN B C 1
ATOM 6689 O O . ASN B 1 63 ? -11.188 78.188 17.609 1 94.5 63 ASN B O 1
ATOM 6693 N N . VAL B 1 64 ? -10.961 80.375 18.375 1 95 64 VAL B N 1
ATOM 6694 C CA . VAL B 1 64 ? -10.75 80.875 17.016 1 95 64 VAL B CA 1
ATOM 6695 C C . VAL B 1 64 ? -9.266 81.125 16.797 1 95 64 VAL B C 1
ATOM 6697 O O . VAL B 1 64 ? -8.68 82 17.469 1 95 64 VAL B O 1
ATOM 6700 N N . CYS B 1 65 ? -8.711 80.375 15.867 1 95.75 65 CYS B N 1
ATOM 6701 C CA . CYS B 1 65 ? -7.273 80.5 15.648 1 95.75 65 CYS B CA 1
ATOM 6702 C C . CYS B 1 65 ? -6.961 81.062 14.266 1 95.75 65 CYS B C 1
ATOM 6704 O O . CYS B 1 65 ? -7.645 80.688 13.297 1 95.75 65 CYS B O 1
ATOM 6706 N N . GLN B 1 66 ? -5.969 81.938 14.242 1 96.31 66 GLN B N 1
ATOM 6707 C CA . GLN B 1 66 ? -5.371 82.312 12.969 1 96.31 66 GLN B CA 1
ATOM 6708 C C . GLN B 1 66 ? -4.113 81.5 12.68 1 96.31 66 GLN B C 1
ATOM 6710 O O . GLN B 1 66 ? -3.121 81.625 13.406 1 96.31 66 GLN B O 1
ATOM 6715 N N . VAL B 1 67 ? -4.203 80.75 11.594 1 97.06 67 VAL B N 1
ATOM 6716 C CA . VAL B 1 67 ? -3.129 79.75 11.312 1 97.06 67 VAL B CA 1
ATOM 6717 C C . VAL B 1 67 ? -2.432 80.188 10.008 1 97.06 67 VAL B C 1
ATOM 6719 O O . VAL B 1 67 ? -3.088 80.375 8.984 1 97.06 67 VAL B O 1
ATOM 6722 N N . ASP B 1 68 ? -1.092 80.25 10.086 1 97.12 68 ASP B N 1
ATOM 6723 C CA . ASP B 1 68 ? -0.269 80.562 8.906 1 97.12 68 ASP B CA 1
ATOM 6724 C C . ASP B 1 68 ? 0.167 79.25 8.242 1 97.12 68 ASP B C 1
ATOM 6726 O O . ASP B 1 68 ? 0.838 78.375 8.859 1 97.12 68 ASP B O 1
ATOM 6730 N N . ILE B 1 69 ? -0.132 79.062 6.988 1 94.81 69 ILE B N 1
ATOM 6731 C CA . ILE B 1 69 ? 0.247 77.875 6.266 1 94.81 69 ILE B CA 1
ATOM 6732 C C . ILE B 1 69 ? 1.266 78.188 5.184 1 94.81 69 ILE B C 1
ATOM 6734 O O . ILE B 1 69 ? 1.459 77.438 4.238 1 94.81 69 ILE B O 1
ATOM 6738 N N . GLY B 1 70 ? 1.996 79.375 5.352 1 92.06 70 GLY B N 1
ATOM 6739 C CA . GLY B 1 70 ? 3.014 79.75 4.398 1 92.06 70 GLY B CA 1
ATOM 6740 C C . GLY B 1 70 ? 2.482 80.688 3.318 1 92.06 70 GLY B C 1
ATOM 6741 O O . GLY B 1 70 ? 2.881 81.875 3.236 1 92.06 70 GLY B O 1
ATOM 6742 N N . GLU B 1 71 ? 1.472 80.25 2.604 1 88.88 71 GLU B N 1
ATOM 6743 C CA . GLU B 1 71 ? 0.921 81.062 1.498 1 88.88 71 GLU B CA 1
ATOM 6744 C C . GLU B 1 71 ? -0.156 82 1.986 1 88.88 71 GLU B C 1
ATOM 6746 O O . GLU B 1 71 ? -0.318 83.125 1.433 1 88.88 71 GLU B O 1
ATOM 6751 N N . GLU B 1 72 ? -0.871 81.625 2.938 1 91.38 72 GLU B N 1
ATOM 6752 C CA . GLU B 1 72 ? -1.963 82.5 3.414 1 91.38 72 GLU B CA 1
ATOM 6753 C C . GLU B 1 72 ? -2.256 82.188 4.891 1 91.38 72 GLU B C 1
ATOM 6755 O O . GLU B 1 72 ? -1.805 81.188 5.453 1 91.38 72 GLU B O 1
ATOM 6760 N N . ARG B 1 73 ? -2.912 83.188 5.453 1 94.31 73 ARG B N 1
ATOM 6761 C CA . ARG B 1 73 ? -3.438 83.125 6.812 1 94.31 73 ARG B CA 1
ATOM 6762 C C . ARG B 1 73 ? -4.895 82.625 6.797 1 94.31 73 ARG B C 1
ATOM 6764 O O . ARG B 1 73 ? -5.715 83.188 6.062 1 94.31 73 ARG B O 1
ATOM 6771 N N . ARG B 1 74 ? -5.121 81.562 7.555 1 94.38 74 ARG B N 1
ATOM 6772 C CA . ARG B 1 74 ? -6.469 81 7.566 1 94.38 74 ARG B CA 1
ATOM 6773 C C . ARG B 1 74 ? -7.055 81.062 8.969 1 94.38 74 ARG B C 1
ATOM 6775 O O . ARG B 1 74 ? -6.352 80.812 9.953 1 94.38 74 ARG B O 1
ATOM 6782 N N . GLN B 1 75 ? -8.281 81.438 9.031 1 94.62 75 GLN B N 1
ATOM 6783 C CA . GLN B 1 75 ? -9.016 81.312 10.289 1 94.62 75 GLN B CA 1
ATOM 6784 C C . GLN B 1 75 ? -9.609 79.938 10.492 1 94.62 75 GLN B C 1
ATOM 6786 O O . GLN B 1 75 ? -10.32 79.438 9.617 1 94.62 75 GLN B O 1
ATOM 6791 N N . ILE B 1 76 ? -9.281 79.312 11.555 1 95.31 76 ILE B N 1
ATOM 6792 C CA . ILE B 1 76 ? -9.758 78 11.844 1 95.31 76 ILE B CA 1
ATOM 6793 C C . ILE B 1 76 ? -10.344 77.938 13.258 1 95.31 76 ILE B C 1
ATOM 6795 O O . ILE B 1 76 ? -9.727 78.438 14.211 1 95.31 76 ILE B O 1
ATOM 6799 N N . VAL B 1 77 ? -11.555 77.375 13.383 1 94.31 77 VAL B N 1
ATOM 6800 C CA . VAL B 1 77 ? -12.172 77.125 14.688 1 94.31 77 VAL B CA 1
ATOM 6801 C C . VAL B 1 77 ? -11.812 75.75 15.219 1 94.31 77 VAL B C 1
ATOM 6803 O O . VAL B 1 77 ? -12 74.75 14.539 1 94.31 77 VAL B O 1
ATOM 6806 N N . CYS B 1 78 ? -11.164 75.75 16.312 1 92.62 78 CYS B N 1
ATOM 6807 C CA . CYS B 1 78 ? -10.672 74.438 16.875 1 92.62 78 CYS B CA 1
ATOM 6808 C C . CYS B 1 78 ? -11.242 74.25 18.281 1 92.62 78 CYS B C 1
ATOM 6810 O O . CYS B 1 78 ? -11.297 75.188 19.094 1 92.62 78 CYS B O 1
ATOM 6812 N N . GLY B 1 79 ? -11.711 73 18.531 1 90.31 79 GLY B N 1
ATOM 6813 C CA . GLY B 1 79 ? -12.305 72.688 19.812 1 90.31 79 GLY B CA 1
ATOM 6814 C C . GLY B 1 79 ? -11.312 72.062 20.781 1 90.31 79 GLY B C 1
ATOM 6815 O O . GLY B 1 79 ? -11.633 71.812 21.938 1 90.31 79 GLY B O 1
ATOM 6816 N N . ALA B 1 80 ? -10.094 71.812 20.391 1 90.75 80 ALA B N 1
ATOM 6817 C CA . ALA B 1 80 ? -9.102 71.188 21.25 1 90.75 80 ALA B CA 1
ATOM 6818 C C . ALA B 1 80 ? -8.633 72.125 22.359 1 90.75 80 ALA B C 1
ATOM 6820 O O . ALA B 1 80 ? -8.422 73.312 22.109 1 90.75 80 ALA B O 1
ATOM 6821 N N . LYS B 1 81 ? -8.367 71.562 23.516 1 90.12 81 LYS B N 1
ATOM 6822 C CA . LYS B 1 81 ? -7.996 72.312 24.688 1 90.12 81 LYS B CA 1
ATOM 6823 C C . LYS B 1 81 ? -6.523 72.75 24.641 1 90.12 81 LYS B C 1
ATOM 6825 O O . LYS B 1 81 ? -6.117 73.75 25.25 1 90.12 81 LYS B O 1
ATOM 6830 N N . ASN B 1 82 ? -5.723 72.062 23.906 1 91.88 82 ASN B N 1
ATOM 6831 C CA . ASN B 1 82 ? -4.281 72.25 23.984 1 91.88 82 ASN B CA 1
ATOM 6832 C C . ASN B 1 82 ? -3.801 73.188 22.828 1 91.88 82 ASN B C 1
ATOM 6834 O O . ASN B 1 82 ? -2.598 73.25 22.594 1 91.88 82 ASN B O 1
ATOM 6838 N N . VAL B 1 83 ? -4.699 73.75 22.125 1 94.81 83 VAL B N 1
ATOM 6839 C CA . VAL B 1 83 ? -4.289 74.625 21.047 1 94.81 83 VAL B CA 1
ATOM 6840 C C . VAL B 1 83 ? -3.877 76 21.641 1 94.81 83 VAL B C 1
ATOM 6842 O O . VAL B 1 83 ? -4.516 76.5 22.562 1 94.81 83 VAL B O 1
ATOM 6845 N N . ALA B 1 84 ? -2.748 76.5 21.203 1 94.44 84 ALA B N 1
ATOM 6846 C CA . ALA B 1 84 ? -2.244 77.75 21.688 1 94.44 84 ALA B CA 1
ATOM 6847 C C . ALA B 1 84 ? -1.44 78.5 20.609 1 94.44 84 ALA B C 1
ATOM 6849 O O . ALA B 1 84 ? -0.946 77.875 19.672 1 94.44 84 ALA B O 1
ATOM 6850 N N . ALA B 1 85 ? -1.337 79.812 20.859 1 95.31 85 ALA B N 1
ATOM 6851 C CA . ALA B 1 85 ? -0.555 80.625 19.922 1 95.31 85 ALA B CA 1
ATOM 6852 C C . ALA B 1 85 ? 0.917 80.188 19.953 1 95.31 85 ALA B C 1
ATOM 6854 O O . ALA B 1 85 ? 1.466 79.938 21.016 1 95.31 85 ALA B O 1
ATOM 6855 N N . GLY B 1 86 ? 1.544 80.125 18.766 1 94.31 86 GLY B N 1
ATOM 6856 C CA . GLY B 1 86 ? 2.963 79.812 18.672 1 94.31 86 GLY B CA 1
ATOM 6857 C C . GLY B 1 86 ? 3.246 78.375 18.359 1 94.31 86 GLY B C 1
ATOM 6858 O O . GLY B 1 86 ? 4.383 78 18.062 1 94.31 86 GLY B O 1
ATOM 6859 N N . GLN B 1 87 ? 2.209 77.562 18.328 1 95.88 87 GLN B N 1
ATOM 6860 C CA . GLN B 1 87 ? 2.395 76.125 18.141 1 95.88 87 GLN B CA 1
ATOM 6861 C C . GLN B 1 87 ? 2.43 75.812 16.656 1 95.88 87 GLN B C 1
ATOM 6863 O O . GLN B 1 87 ? 1.696 76.375 15.852 1 95.88 87 GLN B O 1
ATOM 6868 N N . TRP B 1 88 ? 3.326 74.875 16.359 1 97.31 88 TRP B N 1
ATOM 6869 C CA . TRP B 1 88 ? 3.307 74.188 15.047 1 97.31 88 TRP B CA 1
ATOM 6870 C C . TRP B 1 88 ? 2.326 73.062 15.016 1 97.31 88 TRP B C 1
ATOM 6872 O O . TRP B 1 88 ? 2.344 72.188 15.906 1 97.31 88 TRP B O 1
ATOM 6882 N N . VAL B 1 89 ? 1.417 73 14.008 1 97.38 89 VAL B N 1
ATOM 6883 C CA . VAL B 1 89 ? 0.336 72.062 14.039 1 97.38 89 VAL B CA 1
ATOM 6884 C C . VAL B 1 89 ? 0.113 71.438 12.641 1 97.38 89 VAL B C 1
ATOM 6886 O O . VAL B 1 89 ? 0.646 72 11.656 1 97.38 89 VAL B O 1
ATOM 6889 N N . ALA B 1 90 ? -0.528 70.312 12.586 1 96.94 90 ALA B N 1
ATOM 6890 C CA . ALA B 1 90 ? -0.989 69.75 11.328 1 96.94 90 ALA B CA 1
ATOM 6891 C C . ALA B 1 90 ? -2.365 70.312 10.945 1 96.94 90 ALA B C 1
ATOM 6893 O O . ALA B 1 90 ? -3.322 70.188 11.711 1 96.94 90 ALA B O 1
ATOM 6894 N N . VAL B 1 91 ? -2.443 70.812 9.75 1 96.75 91 VAL B N 1
ATOM 6895 C CA . VAL B 1 91 ? -3.672 71.5 9.32 1 96.75 91 VAL B CA 1
ATOM 6896 C C . VAL B 1 91 ? -4.23 70.75 8.086 1 96.75 91 VAL B C 1
ATOM 6898 O O . VAL B 1 91 ? -3.541 70.625 7.07 1 96.75 91 VAL B O 1
ATOM 6901 N N . ALA B 1 92 ? -5.402 70.375 8.195 1 96.38 92 ALA B N 1
ATOM 6902 C CA . ALA B 1 92 ? -6.117 69.875 7.039 1 96.38 92 ALA B CA 1
ATOM 6903 C C . ALA B 1 92 ? -6.824 70.938 6.266 1 96.38 92 ALA B C 1
ATOM 6905 O O . ALA B 1 92 ? -7.641 71.688 6.824 1 96.38 92 ALA B O 1
ATOM 6906 N N . LEU B 1 93 ? -6.539 71 5.031 1 95.44 93 LEU B N 1
ATOM 6907 C CA . LEU B 1 93 ? -7.117 72.062 4.18 1 95.44 93 LEU B CA 1
ATOM 6908 C C . LEU B 1 93 ? -8.422 71.562 3.551 1 95.44 93 LEU B C 1
ATOM 6910 O O . LEU B 1 93 ? -8.773 70.375 3.676 1 95.44 93 LEU B O 1
ATOM 6914 N N . GLU B 1 94 ? -9.031 72.562 2.926 1 92.69 94 GLU B N 1
ATOM 6915 C CA . GLU B 1 94 ? -10.273 72.188 2.238 1 92.69 94 GLU B CA 1
ATOM 6916 C C . GLU B 1 94 ? -10.031 71.125 1.182 1 92.69 94 GLU B C 1
ATOM 6918 O O . GLU B 1 94 ? -9.086 71.25 0.392 1 92.69 94 GLU B O 1
ATOM 6923 N N . GLY B 1 95 ? -10.875 70.062 1.262 1 92.38 95 GLY B N 1
ATOM 6924 C CA . GLY B 1 95 ? -10.75 69 0.304 1 92.38 95 GLY B CA 1
ATOM 6925 C C . GLY B 1 95 ? -9.953 67.812 0.841 1 92.38 95 GLY B C 1
ATOM 6926 O O . GLY B 1 95 ? -9.914 66.75 0.217 1 92.38 95 GLY B O 1
ATOM 6927 N N . ALA B 1 96 ? -9.32 68 1.975 1 93.81 96 ALA B N 1
ATOM 6928 C CA . ALA B 1 96 ? -8.555 66.938 2.564 1 93.81 96 ALA B CA 1
ATOM 6929 C C . ALA B 1 96 ? -9.477 65.75 3.02 1 93.81 96 ALA B C 1
ATOM 6931 O O . ALA B 1 96 ? -10.484 66 3.688 1 93.81 96 ALA B O 1
ATOM 6932 N N . LYS B 1 97 ? -9.156 64.562 2.635 1 92.75 97 LYS B N 1
ATOM 6933 C CA . LYS B 1 97 ? -9.906 63.406 3.061 1 92.75 97 LYS B CA 1
ATOM 6934 C C . LYS B 1 97 ? -9.273 62.781 4.297 1 92.75 97 LYS B C 1
ATOM 6936 O O . LYS B 1 97 ? -8.289 62.031 4.188 1 92.75 97 LYS B O 1
ATOM 6941 N N . ILE B 1 98 ? -9.781 62.906 5.438 1 88.38 98 ILE B N 1
ATOM 6942 C CA . ILE B 1 98 ? -9.227 62.469 6.707 1 88.38 98 ILE B CA 1
ATOM 6943 C C . ILE B 1 98 ? -9.664 61.031 6.988 1 88.38 98 ILE B C 1
ATOM 6945 O O . ILE B 1 98 ? -8.891 60.219 7.523 1 88.38 98 ILE B O 1
ATOM 6949 N N . SER B 1 99 ? -10.836 60.719 6.742 1 83.62 99 SER B N 1
ATOM 6950 C CA . SER B 1 99 ? -11.375 59.375 6.828 1 83.62 99 SER B CA 1
ATOM 6951 C C . SER B 1 99 ? -12.289 59.062 5.648 1 83.62 99 SER B C 1
ATOM 6953 O O . SER B 1 99 ? -12.516 59.906 4.789 1 83.62 99 SER B O 1
ATOM 6955 N N . ASP B 1 100 ? -12.594 57.812 5.617 1 78.62 100 ASP B N 1
ATOM 6956 C CA . ASP B 1 100 ? -13.492 57.438 4.535 1 78.62 100 ASP B CA 1
ATOM 6957 C C . ASP B 1 100 ? -14.797 58.25 4.594 1 78.62 100 ASP B C 1
ATOM 6959 O O . ASP B 1 100 ? -15.453 58.438 3.568 1 78.62 100 ASP B O 1
ATOM 6963 N N . THR B 1 101 ? -15.031 58.781 5.766 1 81.44 101 THR B N 1
ATOM 6964 C CA . THR B 1 101 ? -16.344 59.438 5.91 1 81.44 101 THR B CA 1
ATOM 6965 C C . THR B 1 101 ? -16.188 60.938 6.125 1 81.44 101 THR B C 1
ATOM 6967 O O . THR B 1 101 ? -17.172 61.656 6.102 1 81.44 101 THR B O 1
ATOM 6970 N N . LEU B 1 102 ? -14.93 61.469 6.352 1 86.5 102 LEU B N 1
ATOM 6971 C CA . LEU B 1 102 ? -14.789 62.875 6.73 1 86.5 102 LEU B CA 1
ATOM 6972 C C . LEU B 1 102 ? -13.922 63.594 5.719 1 86.5 102 LEU B C 1
ATOM 6974 O O . LEU B 1 102 ? -12.727 63.312 5.59 1 86.5 102 LEU B O 1
ATOM 6978 N N . THR B 1 103 ? -14.492 64.438 4.945 1 91.19 103 THR B N 1
ATOM 6979 C CA . THR B 1 103 ? -13.805 65.375 4.051 1 91.19 103 THR B CA 1
ATOM 6980 C C . THR B 1 103 ? -13.953 66.812 4.539 1 91.19 103 THR B C 1
ATOM 6982 O O . THR B 1 103 ? -15.062 67.25 4.82 1 91.19 103 THR B O 1
ATOM 6985 N N . ILE B 1 104 ? -12.859 67.5 4.664 1 92 104 ILE B N 1
ATOM 6986 C CA . ILE B 1 104 ? -12.852 68.875 5.242 1 92 104 ILE B CA 1
ATOM 6987 C C . ILE B 1 104 ? -13.414 69.875 4.238 1 92 104 ILE B C 1
ATOM 6989 O O . ILE B 1 104 ? -12.984 69.875 3.086 1 92 104 ILE B O 1
ATOM 6993 N N . LYS B 1 105 ? -14.438 70.562 4.672 1 88.81 105 LYS B N 1
ATOM 6994 C CA . LYS B 1 105 ? -15.062 71.625 3.893 1 88.81 105 LYS B CA 1
ATOM 6995 C C . LYS B 1 105 ? -15.094 72.938 4.676 1 88.81 105 LYS B C 1
ATOM 6997 O O . LYS B 1 105 ? -14.883 72.938 5.891 1 88.81 105 LYS B O 1
ATOM 7002 N N . LYS B 1 106 ? -15.227 74 3.873 1 86.62 106 LYS B N 1
ATOM 7003 C CA . LYS B 1 106 ? -15.438 75.312 4.531 1 86.62 106 LYS B CA 1
ATOM 7004 C C . LYS B 1 106 ? -16.734 75.312 5.324 1 86.62 106 LYS B C 1
ATOM 7006 O O . LYS B 1 106 ? -17.766 74.875 4.836 1 86.62 106 LYS B O 1
ATOM 7011 N N . ALA B 1 107 ? -16.656 75.562 6.613 1 84.94 107 ALA B N 1
ATOM 7012 C CA . ALA B 1 107 ? -17.875 75.562 7.426 1 84.94 107 ALA B CA 1
ATOM 7013 C C . ALA B 1 107 ? -17.938 76.75 8.359 1 84.94 107 ALA B C 1
ATOM 7015 O O . ALA B 1 107 ? -16.922 77.438 8.594 1 84.94 107 ALA B O 1
ATOM 7016 N N . LYS B 1 108 ? -19.172 77.125 8.688 1 86.81 108 LYS B N 1
ATOM 7017 C CA . LYS B 1 108 ? -19.391 78.188 9.695 1 86.81 108 LYS B CA 1
ATOM 7018 C C . LYS B 1 108 ? -19.797 77.562 11.031 1 86.81 108 LYS B C 1
ATOM 7020 O O . LYS B 1 108 ? -20.797 76.812 11.109 1 86.81 108 LYS B O 1
ATOM 7025 N N . LEU B 1 109 ? -18.922 77.688 11.984 1 85.75 109 LEU B N 1
ATOM 7026 C CA . LEU B 1 109 ? -19.219 77.188 13.312 1 85.75 109 LEU B CA 1
ATOM 7027 C C . LEU B 1 109 ? -19.656 78.25 14.258 1 85.75 109 LEU B C 1
ATOM 7029 O O . LEU B 1 109 ? -18.844 79.125 14.656 1 85.75 109 LEU B O 1
ATOM 7033 N N . ARG B 1 110 ? -20.844 78.25 14.609 1 86.38 110 ARG B N 1
ATOM 7034 C CA . ARG B 1 110 ? -21.469 79.25 15.492 1 86.38 110 ARG B CA 1
ATOM 7035 C C . ARG B 1 110 ? -21.188 80.688 15 1 86.38 110 ARG B C 1
ATOM 7037 O O . ARG B 1 110 ? -20.75 81.5 15.773 1 86.38 110 ARG B O 1
ATOM 7044 N N . GLY B 1 111 ? -21.234 80.938 13.742 1 85.81 111 GLY B N 1
ATOM 7045 C CA . GLY B 1 111 ? -21.203 82.25 13.141 1 85.81 111 GLY B CA 1
ATOM 7046 C C . GLY B 1 111 ? -19.844 82.625 12.609 1 85.81 111 GLY B C 1
ATOM 7047 O O . GLY B 1 111 ? -19.703 83.625 11.875 1 85.81 111 GLY B O 1
ATOM 7048 N N . ILE B 1 112 ? -18.828 81.875 13.031 1 91.5 112 ILE B N 1
ATOM 7049 C CA . ILE B 1 112 ? -17.484 82.188 12.586 1 91.5 112 ILE B CA 1
ATOM 7050 C C . ILE B 1 112 ? -17.016 81.188 11.547 1 91.5 112 ILE B C 1
ATOM 7052 O O . ILE B 1 112 ? -17.172 80 11.734 1 91.5 112 ILE B O 1
ATOM 7056 N N . GLU B 1 113 ? -16.453 81.688 10.438 1 91.5 113 GLU B N 1
ATOM 7057 C CA . GLU B 1 113 ? -15.992 80.875 9.344 1 91.5 113 GLU B CA 1
ATOM 7058 C C . GLU B 1 113 ? -14.727 80.125 9.727 1 91.5 113 GLU B C 1
ATOM 7060 O O . GLU B 1 113 ? -13.836 80.688 10.375 1 91.5 113 GLU B O 1
ATOM 7065 N N . SER B 1 114 ? -14.727 78.812 9.422 1 93.25 114 SER B N 1
ATOM 7066 C CA . SER B 1 114 ? -13.57 77.938 9.633 1 93.25 114 SER B CA 1
ATOM 7067 C C . SER B 1 114 ? -13.055 77.375 8.305 1 93.25 114 SER B C 1
ATOM 7069 O O . SER B 1 114 ? -13.766 76.688 7.621 1 93.25 114 SER B O 1
ATOM 7071 N N . GLN B 1 115 ? -11.805 77.75 7.922 1 92.62 115 GLN B N 1
ATOM 7072 C CA . GLN B 1 115 ? -11.227 77.375 6.641 1 92.62 115 GLN B CA 1
ATOM 7073 C C . GLN B 1 115 ? -10.234 76.25 6.812 1 92.62 115 GLN B C 1
ATOM 7075 O O . GLN B 1 115 ? -9.109 76.312 6.309 1 92.62 115 GLN B O 1
ATOM 7080 N N . GLY B 1 116 ? -10.594 75.188 7.5 1 93.44 116 GLY B N 1
ATOM 7081 C CA . GLY B 1 116 ? -9.75 74 7.719 1 93.44 116 GLY B CA 1
ATOM 7082 C C . GLY B 1 116 ? -9.914 73.438 9.102 1 93.44 116 GLY B C 1
ATOM 7083 O O . GLY B 1 116 ? -10.859 73.75 9.82 1 93.44 116 GLY B O 1
ATOM 7084 N N . MET B 1 117 ? -8.977 72.5 9.438 1 94.19 117 MET B N 1
ATOM 7085 C CA . MET B 1 117 ? -9.047 71.812 10.734 1 94.19 117 MET B CA 1
ATOM 7086 C C . MET B 1 117 ? -7.648 71.5 11.273 1 94.19 117 MET B C 1
ATOM 7088 O O . MET B 1 117 ? -6.785 71.062 10.539 1 94.19 117 MET B O 1
ATOM 7092 N N . ILE B 1 118 ? -7.398 71.938 12.492 1 95.75 118 ILE B N 1
ATOM 7093 C CA . ILE B 1 118 ? -6.188 71.5 13.172 1 95.75 118 ILE B CA 1
ATOM 7094 C C . ILE B 1 118 ? -6.367 70.062 13.672 1 95.75 118 ILE B C 1
ATOM 7096 O O . ILE B 1 118 ? -7.285 69.75 14.445 1 95.75 118 ILE B O 1
ATOM 7100 N N . CYS B 1 119 ? -5.508 69.188 13.312 1 95.69 119 CYS B N 1
ATOM 7101 C CA . CYS B 1 119 ? -5.785 67.75 13.422 1 95.69 119 CYS B CA 1
ATOM 7102 C C . CYS B 1 119 ? -5.031 67.125 14.602 1 95.69 119 CYS B C 1
ATOM 7104 O O . CYS B 1 119 ? -3.939 67.562 14.945 1 95.69 119 CYS B O 1
ATOM 7106 N N . SER B 1 120 ? -5.66 66.062 15.102 1 95 120 SER B N 1
ATOM 7107 C CA . SER B 1 120 ? -4.98 65.188 16.031 1 95 120 SER B CA 1
ATOM 7108 C C . SER B 1 120 ? -4.297 64 15.305 1 95 120 SER B C 1
ATOM 7110 O O . SER B 1 120 ? -4.523 63.812 14.109 1 95 120 SER B O 1
ATOM 7112 N N . SER B 1 121 ? -3.436 63.312 16.078 1 95.31 121 SER B N 1
ATOM 7113 C CA . SER B 1 121 ? -2.75 62.156 15.477 1 95.31 121 SER B CA 1
ATOM 7114 C C . SER B 1 121 ? -3.736 61.062 15.062 1 95.31 121 SER B C 1
ATOM 7116 O O . SER B 1 121 ? -3.629 60.5 13.969 1 95.31 121 SER B O 1
ATOM 7118 N N . SER B 1 122 ? -4.711 60.812 15.844 1 93.94 122 SER B N 1
ATOM 7119 C CA . SER B 1 122 ? -5.684 59.75 15.594 1 93.94 122 SER B CA 1
ATOM 7120 C C . SER B 1 122 ? -6.531 60.062 14.367 1 93.94 122 SER B C 1
ATOM 7122 O O . SER B 1 122 ? -6.887 59.156 13.609 1 93.94 122 SER B O 1
ATOM 7124 N N . GLU B 1 123 ? -6.855 61.281 14.203 1 93.12 123 GLU B N 1
ATOM 7125 C CA . GLU B 1 123 ? -7.656 61.688 13.055 1 93.12 123 GLU B CA 1
ATOM 7126 C C . GLU B 1 123 ? -6.902 61.469 11.75 1 93.12 123 GLU B C 1
ATOM 7128 O O . GLU B 1 123 ? -7.512 61.25 10.703 1 93.12 123 GLU B O 1
ATOM 7133 N N . LEU B 1 124 ? -5.664 61.562 11.875 1 93.81 124 LEU B N 1
ATOM 7134 C CA . LEU B 1 124 ? -4.836 61.406 10.688 1 93.81 124 LEU B CA 1
ATOM 7135 C C . LEU B 1 124 ? -4.48 59.938 10.461 1 93.81 124 LEU B C 1
ATOM 7137 O O . LEU B 1 124 ? -3.729 59.594 9.547 1 93.81 124 LEU B O 1
ATOM 7141 N N . GLY B 1 125 ? -4.926 59.031 11.344 1 91.38 125 GLY B N 1
ATOM 7142 C CA . GLY B 1 125 ? -4.719 57.594 11.172 1 91.38 125 GLY B CA 1
ATOM 7143 C C . GLY B 1 125 ? -3.521 57.062 11.938 1 91.38 125 GLY B C 1
ATOM 7144 O O . GLY B 1 125 ? -3.166 55.906 11.812 1 91.38 125 GLY B O 1
ATOM 7145 N N . PHE B 1 126 ? -2.912 57.938 12.688 1 94.19 126 PHE B N 1
ATOM 7146 C CA . PHE B 1 126 ? -1.761 57.531 13.492 1 94.19 126 PHE B CA 1
ATOM 7147 C C . PHE B 1 126 ? -2.186 57.188 14.922 1 94.19 126 PHE B C 1
ATOM 7149 O O . PHE B 1 126 ? -3.318 57.469 15.312 1 94.19 126 PHE B O 1
ATOM 7156 N N . PRO B 1 127 ? -1.289 56.531 15.656 1 94.12 127 PRO B N 1
ATOM 7157 C CA . PRO B 1 127 ? -1.658 56.188 17.031 1 94.12 127 PRO B CA 1
ATOM 7158 C C . PRO B 1 127 ? -1.978 57.406 17.891 1 94.12 127 PRO B C 1
ATOM 7160 O O . PRO B 1 127 ? -1.427 58.5 17.656 1 94.12 127 PRO B O 1
ATOM 7163 N N . LYS B 1 128 ? -2.783 57.219 18.812 1 94.81 128 LYS B N 1
ATOM 7164 C CA . LYS B 1 128 ? -3.199 58.281 19.719 1 94.81 128 LYS B CA 1
ATOM 7165 C C . LYS B 1 128 ? -2.047 58.719 20.609 1 94.81 128 LYS B C 1
ATOM 7167 O O . LYS B 1 128 ? -1.404 57.906 21.266 1 94.81 128 LYS B O 1
ATOM 7172 N N . LEU B 1 129 ? -1.808 59.969 20.625 1 94.06 129 LEU B N 1
ATOM 7173 C CA . LEU B 1 129 ? -0.73 60.531 21.438 1 94.06 129 LEU B CA 1
ATOM 7174 C C . LEU B 1 129 ? -1.285 61.219 22.672 1 94.06 129 LEU B C 1
ATOM 7176 O O . LEU B 1 129 ? -0.713 61.125 23.766 1 94.06 129 LEU B O 1
ATOM 7180 N N . ASN B 1 130 ? -2.34 61.969 22.422 1 91.62 130 ASN B N 1
ATOM 7181 C CA . ASN B 1 130 ? -2.99 62.75 23.484 1 91.62 130 ASN B CA 1
ATOM 7182 C C . ASN B 1 130 ? -4.461 63 23.156 1 91.62 130 ASN B C 1
ATOM 7184 O O . ASN B 1 130 ? -4.973 62.531 22.141 1 91.62 130 ASN B O 1
ATOM 7188 N N . GLU B 1 131 ? -5.129 63.719 24.141 1 89.81 131 GLU B N 1
ATOM 7189 C CA . GLU B 1 131 ? -6.555 63.969 23.953 1 89.81 131 GLU B CA 1
ATOM 7190 C C . GLU B 1 131 ? -6.781 65.25 23.125 1 89.81 131 GLU B C 1
ATOM 7192 O O . GLU B 1 131 ? -7.918 65.562 22.766 1 89.81 131 GLU B O 1
ATOM 7197 N N . GLY B 1 132 ? -5.82 65.812 22.516 1 92.69 132 GLY B N 1
ATOM 7198 C CA . GLY B 1 132 ? -5.957 67.062 21.734 1 92.69 132 GLY B CA 1
ATOM 7199 C C . GLY B 1 132 ? -5.238 67 20.406 1 92.69 132 GLY B C 1
ATOM 7200 O O . GLY B 1 132 ? -5.148 65.938 19.797 1 92.69 132 GLY B O 1
ATOM 7201 N N . ILE B 1 133 ? -4.891 68.188 19.953 1 94.88 133 ILE B N 1
ATOM 7202 C CA . ILE B 1 133 ? -4.262 68.25 18.641 1 94.88 133 ILE B CA 1
ATOM 7203 C C . ILE B 1 133 ? -2.814 67.75 18.719 1 94.88 133 ILE B C 1
ATOM 7205 O O . ILE B 1 133 ? -2.24 67.688 19.812 1 94.88 133 ILE B O 1
ATOM 7209 N N . MET B 1 134 ? -2.316 67.438 17.625 1 95.88 134 MET B N 1
ATOM 7210 C CA . MET B 1 134 ? -0.921 67 17.516 1 95.88 134 MET B CA 1
ATOM 7211 C C . MET B 1 134 ? -0.006 68.188 17.297 1 95.88 134 MET B C 1
ATOM 7213 O O . MET B 1 134 ? -0.098 68.875 16.281 1 95.88 134 MET B O 1
ATOM 7217 N N . ILE B 1 135 ? 0.784 68.438 18.266 1 95.88 135 ILE B N 1
ATOM 7218 C CA . ILE B 1 135 ? 1.734 69.562 18.172 1 95.88 135 ILE B CA 1
ATOM 7219 C C . ILE B 1 135 ? 3.018 69.062 17.5 1 95.88 135 ILE B C 1
ATOM 7221 O O . ILE B 1 135 ? 3.596 68.062 17.906 1 95.88 135 ILE B O 1
ATOM 7225 N N . LEU B 1 136 ? 3.398 69.688 16.484 1 96.62 136 LEU B N 1
ATOM 7226 C CA . LEU B 1 136 ? 4.602 69.312 15.742 1 96.62 136 LEU B CA 1
ATOM 7227 C C . LEU B 1 136 ? 5.832 70 16.344 1 96.62 136 LEU B C 1
ATOM 7229 O O . LEU B 1 136 ? 5.723 71.062 16.938 1 96.62 136 LEU B O 1
ATOM 7233 N N . ASP B 1 137 ? 6.938 69.312 16.25 1 94.44 137 ASP B N 1
ATOM 7234 C CA . ASP B 1 137 ? 8.188 69.938 16.719 1 94.44 137 ASP B CA 1
ATOM 7235 C C . ASP B 1 137 ? 9.352 69.5 15.828 1 94.44 137 ASP B C 1
ATOM 7237 O O . ASP B 1 137 ? 9.164 68.875 14.805 1 94.44 137 ASP B O 1
ATOM 7241 N N . SER B 1 138 ? 10.461 70 16.109 1 91.38 138 SER B N 1
ATOM 7242 C CA . SER B 1 138 ? 11.633 69.875 15.258 1 91.38 138 SER B CA 1
ATOM 7243 C C . SER B 1 138 ? 12.172 68.438 15.242 1 91.38 138 SER B C 1
ATOM 7245 O O . SER B 1 138 ? 13.062 68.125 14.453 1 91.38 138 SER B O 1
ATOM 7247 N N . SER B 1 139 ? 11.617 67.562 16.078 1 91.12 139 SER B N 1
ATOM 7248 C CA . SER B 1 139 ? 12.094 66.188 16.141 1 91.12 139 SER B CA 1
ATOM 7249 C C . SER B 1 139 ? 11.75 65.438 14.859 1 91.12 139 SER B C 1
ATOM 7251 O O . SER B 1 139 ? 12.336 64.375 14.578 1 91.12 139 SER B O 1
ATOM 7253 N N . ILE B 1 140 ? 10.867 65.875 14.023 1 91.31 140 ILE B N 1
ATOM 7254 C CA . ILE B 1 140 ? 10.461 65.188 12.805 1 91.31 140 ILE B CA 1
ATOM 7255 C C . ILE B 1 140 ? 11.188 65.75 11.602 1 91.31 140 ILE B C 1
ATOM 7257 O O . ILE B 1 140 ? 11 65.312 10.469 1 91.31 140 ILE B O 1
ATOM 7261 N N . GLY B 1 141 ? 11.945 66.812 11.883 1 89.44 141 GLY B N 1
ATOM 7262 C CA . GLY B 1 141 ? 12.656 67.5 10.828 1 89.44 141 GLY B CA 1
ATOM 7263 C C . GLY B 1 141 ? 12.391 69 10.844 1 89.44 141 GLY B C 1
ATOM 7264 O O . GLY B 1 141 ? 11.703 69.5 11.734 1 89.44 141 GLY B O 1
ATOM 7265 N N . GLU B 1 142 ? 12.891 69.625 9.797 1 93.44 142 GLU B N 1
ATOM 7266 C CA . GLU B 1 142 ? 12.672 71.062 9.672 1 93.44 142 GLU B CA 1
ATOM 7267 C C . GLU B 1 142 ? 11.234 71.375 9.258 1 93.44 142 GLU B C 1
ATOM 7269 O O . GLU B 1 142 ? 10.773 70.875 8.211 1 93.44 142 GLU B O 1
ATOM 7274 N N . LEU B 1 143 ? 10.609 72.062 10.164 1 95.81 143 LEU B N 1
ATOM 7275 C CA . LEU B 1 143 ? 9.219 72.375 9.898 1 95.81 143 LEU B CA 1
ATOM 7276 C C . LEU B 1 143 ? 9.117 73.562 8.914 1 95.81 143 LEU B C 1
ATOM 7278 O O . LEU B 1 143 ? 9.727 74.625 9.133 1 95.81 143 LEU B O 1
ATOM 7282 N N . LYS B 1 144 ? 8.484 73.312 7.832 1 95.81 144 LYS B N 1
ATOM 7283 C CA . LYS B 1 144 ? 8.227 74.312 6.82 1 95.81 144 LYS B CA 1
ATOM 7284 C C . LYS B 1 144 ? 6.73 74.562 6.637 1 95.81 144 LYS B C 1
ATOM 7286 O O . LYS B 1 144 ? 5.973 73.625 6.457 1 95.81 144 LYS B O 1
ATOM 7291 N N . LEU B 1 145 ? 6.391 75.875 6.617 1 96.5 145 LEU B N 1
ATOM 7292 C CA . LEU B 1 145 ? 4.98 76.25 6.477 1 96.5 145 LEU B CA 1
ATOM 7293 C C . LEU B 1 145 ? 4.441 75.812 5.121 1 96.5 145 LEU B C 1
ATOM 7295 O O . LEU B 1 145 ? 5.082 76 4.09 1 96.5 145 LEU B O 1
ATOM 7299 N N . GLY B 1 146 ? 3.4 75.062 5.18 1 95.62 146 GLY B N 1
ATOM 7300 C CA . GLY B 1 146 ? 2.736 74.688 3.949 1 95.62 146 GLY B CA 1
ATOM 7301 C C . GLY B 1 146 ? 3.242 73.312 3.402 1 95.62 146 GLY B C 1
ATOM 7302 O O . GLY B 1 146 ? 2.668 72.812 2.459 1 95.62 146 GLY B O 1
ATOM 7303 N N . LYS B 1 147 ? 4.23 72.812 3.98 1 96.12 147 LYS B N 1
ATOM 7304 C CA . LYS B 1 147 ? 4.77 71.562 3.541 1 96.12 147 LYS B CA 1
ATOM 7305 C C . LYS B 1 147 ? 3.838 70.375 3.916 1 96.12 147 LYS B C 1
ATOM 7307 O O . LYS B 1 147 ? 3.354 70.312 5.047 1 96.12 147 LYS B O 1
ATOM 7312 N N . PRO B 1 148 ? 3.555 69.562 2.898 1 96.31 148 PRO B N 1
ATOM 7313 C CA . PRO B 1 148 ? 2.691 68.375 3.215 1 96.31 148 PRO B CA 1
ATOM 7314 C C . PRO B 1 148 ? 3.273 67.5 4.309 1 96.31 148 PRO B C 1
ATOM 7316 O O . PRO B 1 148 ? 4.477 67.25 4.312 1 96.31 148 PRO B O 1
ATOM 7319 N N . LEU B 1 149 ? 2.457 67.062 5.207 1 96.38 149 LEU B N 1
ATOM 7320 C CA . LEU B 1 149 ? 2.883 66.312 6.359 1 96.38 149 LEU B CA 1
ATOM 7321 C C . LEU B 1 149 ? 3.469 64.938 5.926 1 96.38 149 LEU B C 1
ATOM 7323 O O . LEU B 1 149 ? 4.426 64.438 6.527 1 96.38 149 LEU B O 1
ATOM 7327 N N . HIS B 1 150 ? 2.936 64.312 4.848 1 95.38 150 HIS B N 1
ATOM 7328 C CA . HIS B 1 150 ? 3.35 63 4.395 1 95.38 150 HIS B CA 1
ATOM 7329 C C . HIS B 1 150 ? 4.762 63.031 3.818 1 95.38 150 HIS B C 1
ATOM 7331 O O . HIS B 1 150 ? 5.352 62 3.553 1 95.38 150 HIS B O 1
ATOM 7337 N N . GLU B 1 151 ? 5.297 64.188 3.643 1 94.5 151 GLU B N 1
ATOM 7338 C CA . GLU B 1 151 ? 6.66 64.312 3.133 1 94.5 151 GLU B CA 1
ATOM 7339 C C . GLU B 1 151 ? 7.684 64.062 4.246 1 94.5 151 GLU B C 1
ATOM 7341 O O . GLU B 1 151 ? 8.867 63.906 3.975 1 94.5 151 GLU B O 1
ATOM 7346 N N . TYR B 1 152 ? 7.242 64.125 5.477 1 94.19 152 TYR B N 1
ATOM 7347 C CA . TYR B 1 152 ? 8.109 63.75 6.59 1 94.19 152 TYR B CA 1
ATOM 7348 C C . TYR B 1 152 ? 8.125 62.219 6.777 1 94.19 152 TYR B C 1
ATOM 7350 O O . TYR B 1 152 ? 7.07 61.594 6.844 1 94.19 152 TYR B O 1
ATOM 7358 N N . PRO B 1 153 ? 9.219 61.656 6.895 1 89.75 153 PRO B N 1
ATOM 7359 C CA . PRO B 1 153 ? 9.359 60.188 6.898 1 89.75 153 PRO B CA 1
ATOM 7360 C C . PRO B 1 153 ? 8.5 59.5 7.965 1 89.75 153 PRO B C 1
ATOM 7362 O O . PRO B 1 153 ? 7.953 58.438 7.734 1 89.75 153 PRO B O 1
ATOM 7365 N N . LEU B 1 154 ? 8.281 60.062 9.086 1 90.62 154 LEU B N 1
ATOM 7366 C CA . LEU B 1 154 ? 7.543 59.5 10.203 1 90.62 154 LEU B CA 1
ATOM 7367 C C . LEU B 1 154 ? 6.059 59.375 9.867 1 90.62 154 LEU B C 1
ATOM 7369 O O . LEU B 1 154 ? 5.348 58.562 10.484 1 90.62 154 LEU B O 1
ATOM 7373 N N . PHE B 1 155 ? 5.598 60.188 8.898 1 95.12 155 PHE B N 1
ATOM 7374 C CA . PHE B 1 155 ? 4.172 60.219 8.578 1 95.12 155 PHE B CA 1
ATOM 7375 C C . PHE B 1 155 ? 3.906 59.531 7.246 1 95.12 155 PHE B C 1
ATOM 7377 O O . PHE B 1 155 ? 2.824 59.656 6.672 1 95.12 155 PHE B O 1
ATOM 7384 N N . SER B 1 156 ? 4.887 58.812 6.727 1 93.25 156 SER B N 1
ATOM 7385 C CA . SER B 1 156 ? 4.805 57.938 5.555 1 93.25 156 SER B CA 1
ATOM 7386 C C . SER B 1 156 ? 5.773 56.781 5.664 1 93.25 156 SER B C 1
ATOM 7388 O O . SER B 1 156 ? 6.93 56.875 5.254 1 93.25 156 SER B O 1
ATOM 7390 N N . ASP B 1 157 ? 5.227 55.719 6.23 1 92.06 157 ASP B N 1
ATOM 7391 C CA . ASP B 1 157 ? 6.137 54.594 6.523 1 92.06 157 ASP B CA 1
ATOM 7392 C C . ASP B 1 157 ? 5.406 53.25 6.484 1 92.06 157 ASP B C 1
ATOM 7394 O O . ASP B 1 157 ? 4.172 53.219 6.441 1 92.06 157 ASP B O 1
ATOM 7398 N N . ASP B 1 158 ? 6.148 52.25 6.32 1 92.75 158 ASP B N 1
ATOM 7399 C CA . ASP B 1 158 ? 5.629 50.875 6.41 1 92.75 158 ASP B CA 1
ATOM 7400 C C . ASP B 1 158 ? 5.766 50.344 7.828 1 92.75 158 ASP B C 1
ATOM 7402 O O . ASP B 1 158 ? 6.852 50.375 8.414 1 92.75 158 ASP B O 1
ATOM 7406 N N . ILE B 1 159 ? 4.66 49.906 8.375 1 94.12 159 ILE B N 1
ATOM 7407 C CA . ILE B 1 159 ? 4.625 49.406 9.75 1 94.12 159 ILE B CA 1
ATOM 7408 C C . ILE B 1 159 ? 4.703 47.875 9.75 1 94.12 159 ILE B C 1
ATOM 7410 O O . ILE B 1 159 ? 3.887 47.219 9.109 1 94.12 159 ILE B O 1
ATOM 7414 N N . PHE B 1 160 ? 5.68 47.344 10.406 1 96.06 160 PHE B N 1
ATOM 7415 C CA . PHE B 1 160 ? 5.836 45.875 10.539 1 96.06 160 PHE B CA 1
ATOM 7416 C C . PHE B 1 160 ? 5.609 45.438 11.977 1 96.06 160 PHE B C 1
ATOM 7418 O O . PHE B 1 160 ? 6.199 46 12.906 1 96.06 160 PHE B O 1
ATOM 7425 N N . GLU B 1 161 ? 4.734 44.594 12.156 1 96.06 161 GLU B N 1
ATOM 7426 C CA . GLU B 1 161 ? 4.578 43.906 13.445 1 96.06 161 GLU B CA 1
ATOM 7427 C C . GLU B 1 161 ? 5.184 42.5 13.422 1 96.06 161 GLU B C 1
ATOM 7429 O O . GLU B 1 161 ? 4.785 41.656 12.617 1 96.06 161 GLU B O 1
ATOM 7434 N N . ILE B 1 162 ? 6.098 42.25 14.242 1 95.81 162 ILE B N 1
ATOM 7435 C CA . ILE B 1 162 ? 6.789 40.969 14.211 1 95.81 162 ILE B CA 1
ATOM 7436 C C . ILE B 1 162 ? 6.59 40.25 15.539 1 95.81 162 ILE B C 1
ATOM 7438 O O . ILE B 1 162 ? 6.438 40.875 16.578 1 95.81 162 ILE B O 1
ATOM 7442 N N . ASP B 1 163 ? 6.566 38.938 15.453 1 94.31 163 ASP B N 1
ATOM 7443 C CA . ASP B 1 163 ? 6.516 38.062 16.625 1 94.31 163 ASP B CA 1
ATOM 7444 C C . ASP B 1 163 ? 7.891 37.469 16.906 1 94.31 163 ASP B C 1
ATOM 7446 O O . ASP B 1 163 ? 8.492 36.812 16.047 1 94.31 163 ASP B O 1
ATOM 7450 N N . ILE B 1 164 ? 8.32 37.719 18.125 1 92.12 164 ILE B N 1
ATOM 7451 C CA . ILE B 1 164 ? 9.672 37.312 18.5 1 92.12 164 ILE B CA 1
ATOM 7452 C C . ILE B 1 164 ? 9.609 36.094 19.422 1 92.12 164 ILE B C 1
ATOM 7454 O O . ILE B 1 164 ? 8.867 36.094 20.406 1 92.12 164 ILE B O 1
ATOM 7458 N N . THR B 1 165 ? 10.453 35.062 19.109 1 91.25 165 THR B N 1
ATOM 7459 C CA . THR B 1 165 ? 10.492 33.844 19.922 1 91.25 165 THR B CA 1
ATOM 7460 C C . THR B 1 165 ? 11.242 34.094 21.234 1 91.25 165 THR B C 1
ATOM 7462 O O . THR B 1 165 ? 12.062 35 21.312 1 91.25 165 THR B O 1
ATOM 7465 N N . PRO B 1 166 ? 11.039 33.312 22.219 1 91.88 166 PRO B N 1
ATOM 7466 C CA . PRO B 1 166 ? 11.594 33.562 23.562 1 91.88 166 PRO B CA 1
ATOM 7467 C C . PRO B 1 166 ? 13.117 33.531 23.578 1 91.88 166 PRO B C 1
ATOM 7469 O O . PRO B 1 166 ? 13.734 34.125 24.469 1 91.88 166 PRO B O 1
ATOM 7472 N N . ASN B 1 167 ? 13.688 32.906 22.641 1 92.56 167 ASN B N 1
ATOM 7473 C CA . ASN B 1 167 ? 15.148 32.781 22.656 1 92.56 167 ASN B CA 1
ATOM 7474 C C . ASN B 1 167 ? 15.797 33.969 21.938 1 92.56 167 ASN B C 1
ATOM 7476 O O . ASN B 1 167 ? 17.016 34.125 21.969 1 92.56 167 ASN B O 1
ATOM 7480 N N . ARG B 1 168 ? 14.969 34.812 21.359 1 94.19 168 ARG B N 1
ATOM 7481 C CA . ARG B 1 168 ? 15.516 35.906 20.578 1 94.19 168 ARG B CA 1
ATOM 7482 C C . ARG B 1 168 ? 15.195 37.25 21.219 1 94.19 168 ARG B C 1
ATOM 7484 O O . ARG B 1 168 ? 14.766 38.188 20.547 1 94.19 168 ARG B O 1
ATOM 7491 N N . GLY B 1 169 ? 15.477 37.375 22.469 1 94.12 169 GLY B N 1
ATOM 7492 C CA . GLY B 1 169 ? 15.273 38.625 23.156 1 94.12 169 GLY B CA 1
ATOM 7493 C C . GLY B 1 169 ? 16.078 39.781 22.562 1 94.12 169 GLY B C 1
ATOM 7494 O O . GLY B 1 169 ? 15.734 40.938 22.75 1 94.12 169 GLY B O 1
ATOM 7495 N N . ASP B 1 170 ? 17.141 39.469 21.844 1 94.5 170 ASP B N 1
ATOM 7496 C CA . ASP B 1 170 ? 17.969 40.469 21.188 1 94.5 170 ASP B CA 1
ATOM 7497 C C . ASP B 1 170 ? 17.172 41.219 20.109 1 94.5 170 ASP B C 1
ATOM 7499 O O . ASP B 1 170 ? 17.484 42.375 19.797 1 94.5 170 ASP B O 1
ATOM 7503 N N . CYS B 1 171 ? 16.172 40.562 19.625 1 95.69 171 CYS B N 1
ATOM 7504 C CA . CYS B 1 171 ? 15.391 41.188 18.547 1 95.69 171 CYS B CA 1
ATOM 7505 C C . CYS B 1 171 ? 14.156 41.875 19.109 1 95.69 171 CYS B C 1
ATOM 7507 O O . CYS B 1 171 ? 13.305 42.344 18.344 1 95.69 171 CYS B O 1
ATOM 7509 N N . LEU B 1 172 ? 14.039 41.938 20.438 1 95.25 172 LEU B N 1
ATOM 7510 C CA . LEU B 1 172 ? 13.023 42.781 21.047 1 95.25 172 LEU B CA 1
ATOM 7511 C C . LEU B 1 172 ? 13.5 44.219 21.156 1 95.25 172 LEU B C 1
ATOM 7513 O O . LEU B 1 172 ? 13.305 44.875 22.188 1 95.25 172 LEU B O 1
ATOM 7517 N N . SER B 1 173 ? 14.227 44.625 20.188 1 96 173 SER B N 1
ATOM 7518 C CA . SER B 1 173 ? 14.75 46 20.062 1 96 173 SER B CA 1
ATOM 7519 C C . SER B 1 173 ? 14.906 46.406 18.594 1 96 173 SER B C 1
ATOM 7521 O O . SER B 1 173 ? 15.094 45.531 17.734 1 96 173 SER B O 1
ATOM 7523 N N . LEU B 1 174 ? 14.742 47.625 18.359 1 96.12 174 LEU B N 1
ATOM 7524 C CA . LEU B 1 174 ? 14.93 48.125 17 1 96.12 174 LEU B CA 1
ATOM 7525 C C . LEU B 1 174 ? 16.359 47.875 16.516 1 96.12 174 LEU B C 1
ATOM 7527 O O . LEU B 1 174 ? 16.562 47.531 15.344 1 96.12 174 LEU B O 1
ATOM 7531 N N . TYR B 1 175 ? 17.234 47.969 17.406 1 96.12 175 TYR B N 1
ATOM 7532 C CA . TYR B 1 175 ? 18.641 47.719 17.109 1 96.12 175 TYR B CA 1
ATOM 7533 C C . TYR B 1 175 ? 18.859 46.281 16.688 1 96.12 175 TYR B C 1
ATOM 7535 O O . TYR B 1 175 ? 19.531 46 15.688 1 96.12 175 TYR B O 1
ATOM 7543 N N . GLY B 1 176 ? 18.359 45.406 17.391 1 95.94 176 GLY B N 1
ATOM 7544 C CA . GLY B 1 176 ? 18.484 44 17.062 1 95.94 176 GLY B CA 1
ATOM 7545 C C . GLY B 1 176 ? 17.891 43.625 15.719 1 95.94 176 GLY B C 1
ATOM 7546 O O . GLY B 1 176 ? 18.5 42.906 14.945 1 95.94 176 GLY B O 1
ATOM 7547 N N . VAL B 1 177 ? 16.688 44.094 15.461 1 96.69 177 VAL B N 1
ATOM 7548 C CA . VAL B 1 177 ? 16.031 43.844 14.188 1 96.69 177 VAL B CA 1
ATOM 7549 C C . VAL B 1 177 ? 16.859 44.438 13.047 1 96.69 177 VAL B C 1
ATOM 7551 O O . VAL B 1 177 ? 17.047 43.781 12.008 1 96.69 177 VAL B O 1
ATOM 7554 N N . ALA B 1 178 ? 17.328 45.625 13.234 1 96.56 178 ALA B N 1
ATOM 7555 C CA . ALA B 1 178 ? 18.172 46.281 12.227 1 96.56 178 ALA B CA 1
ATOM 7556 C C . ALA B 1 178 ? 19.406 45.438 11.945 1 96.56 178 ALA B C 1
ATOM 7558 O O . ALA B 1 178 ? 19.812 45.281 10.789 1 96.56 178 ALA B O 1
ATOM 7559 N N . ARG B 1 179 ? 19.953 44.906 12.93 1 95.81 179 ARG B N 1
ATOM 7560 C CA . ARG B 1 179 ? 21.141 44.062 12.789 1 95.81 179 ARG B CA 1
ATOM 7561 C C . ARG B 1 179 ? 20.844 42.844 11.945 1 95.81 179 ARG B C 1
ATOM 7563 O O . ARG B 1 179 ? 21.609 42.5 11.039 1 95.81 179 ARG B O 1
ATOM 7570 N N . GLU B 1 180 ? 19.781 42.188 12.25 1 96.62 180 GLU B N 1
ATOM 7571 C CA . GLU B 1 180 ? 19.375 41 11.508 1 96.62 180 GLU B CA 1
ATOM 7572 C C . GLU B 1 180 ? 19.156 41.312 10.031 1 96.62 180 GLU B C 1
ATOM 7574 O O . GLU B 1 180 ? 19.594 40.562 9.164 1 96.62 180 GLU B O 1
ATOM 7579 N N . LEU B 1 181 ? 18.453 42.438 9.82 1 96.75 181 LEU B N 1
ATOM 7580 C CA . LEU B 1 181 ? 18.156 42.781 8.438 1 96.75 181 LEU B CA 1
ATOM 7581 C C . LEU B 1 181 ? 19.438 43.219 7.707 1 96.75 181 LEU B C 1
ATOM 7583 O O . LEU B 1 181 ? 19.594 42.906 6.52 1 96.75 181 LEU B O 1
ATOM 7587 N N . ALA B 1 182 ? 20.312 43.844 8.359 1 96.62 182 ALA B N 1
ATOM 7588 C CA . ALA B 1 182 ? 21.594 44.219 7.762 1 96.62 182 ALA B CA 1
ATOM 7589 C C . ALA B 1 182 ? 22.391 42.969 7.359 1 96.62 182 ALA B C 1
ATOM 7591 O O . ALA B 1 182 ? 22.969 42.906 6.273 1 96.62 182 ALA B O 1
ATOM 7592 N N . ALA B 1 183 ? 22.406 42 8.203 1 96 183 ALA B N 1
ATOM 7593 C CA . ALA B 1 183 ? 23.094 40.75 7.918 1 96 183 ALA B CA 1
ATOM 7594 C C . ALA B 1 183 ? 22.453 40 6.746 1 96 183 ALA B C 1
ATOM 7596 O O . ALA B 1 183 ? 23.141 39.5 5.863 1 96 183 ALA B O 1
ATOM 7597 N N . ALA B 1 184 ? 21.125 39.969 6.766 1 95.69 184 ALA B N 1
ATOM 7598 C CA . ALA B 1 184 ? 20.391 39.25 5.738 1 95.69 184 ALA B CA 1
ATOM 7599 C C . ALA B 1 184 ? 20.641 39.844 4.355 1 95.69 184 ALA B C 1
ATOM 7601 O O . ALA B 1 184 ? 20.734 39.125 3.363 1 95.69 184 ALA B O 1
ATOM 7602 N N . TYR B 1 185 ? 20.734 41.219 4.355 1 95.19 185 TYR B N 1
ATOM 7603 C CA . TYR B 1 185 ? 20.891 41.906 3.07 1 95.19 185 TYR B CA 1
ATOM 7604 C C . TYR B 1 185 ? 22.359 42.219 2.805 1 95.19 185 TYR B C 1
ATOM 7606 O O . TYR B 1 185 ? 22.688 42.812 1.771 1 95.19 185 TYR B O 1
ATOM 7614 N N . ASP B 1 186 ? 23.234 41.844 3.715 1 92.62 186 ASP B N 1
ATOM 7615 C CA . ASP B 1 186 ? 24.656 42.156 3.613 1 92.62 186 ASP B CA 1
ATOM 7616 C C . ASP B 1 186 ? 24.875 43.656 3.434 1 92.62 186 ASP B C 1
ATOM 7618 O O . ASP B 1 186 ? 25.531 44.094 2.477 1 92.62 186 ASP B O 1
ATOM 7622 N N . LEU B 1 187 ? 24.25 44.438 4.32 1 94.94 187 LEU B N 1
ATOM 7623 C CA . LEU B 1 187 ? 24.375 45.875 4.336 1 94.94 187 LEU B CA 1
ATOM 7624 C C . LEU B 1 187 ? 25.219 46.344 5.512 1 94.94 187 LEU B C 1
ATOM 7626 O O . LEU B 1 187 ? 25.438 45.594 6.465 1 94.94 187 LEU B O 1
ATOM 7630 N N . ASP B 1 188 ? 25.625 47.531 5.418 1 93.62 188 ASP B N 1
ATOM 7631 C CA . ASP B 1 188 ? 26.375 48.125 6.516 1 93.62 188 ASP B CA 1
ATOM 7632 C C . ASP B 1 188 ? 25.469 48.375 7.719 1 93.62 188 ASP B C 1
ATOM 7634 O O . ASP B 1 188 ? 24.312 48.812 7.559 1 93.62 188 ASP B O 1
ATOM 7638 N N . PHE B 1 189 ? 26.078 48.125 8.852 1 93.75 189 PHE B N 1
ATOM 7639 C CA . PHE B 1 189 ? 25.359 48.312 10.109 1 93.75 189 PHE B CA 1
ATOM 7640 C C . PHE B 1 189 ? 26.047 49.344 10.992 1 93.75 189 PHE B C 1
ATOM 7642 O O . PHE B 1 189 ? 27.25 49.219 11.266 1 93.75 189 PHE B O 1
ATOM 7649 N N . SER B 1 190 ? 25.234 50.312 11.391 1 90.31 190 SER B N 1
ATOM 7650 C CA . SER B 1 190 ? 25.797 51.406 12.211 1 90.31 190 SER B CA 1
ATOM 7651 C C . SER B 1 190 ? 25.547 51.156 13.695 1 90.31 190 SER B C 1
ATOM 7653 O O . SER B 1 190 ? 24.438 50.781 14.102 1 90.31 190 SER B O 1
ATOM 7655 N N . GLU B 1 191 ? 26.578 51.344 14.461 1 82.31 191 GLU B N 1
ATOM 7656 C CA . GLU B 1 191 ? 26.469 51.156 15.906 1 82.31 191 GLU B CA 1
ATOM 7657 C C . GLU B 1 191 ? 25.984 52.438 16.578 1 82.31 191 GLU B C 1
ATOM 7659 O O . GLU B 1 191 ? 25.75 53.438 15.922 1 82.31 191 GLU B O 1
ATOM 7664 N N . TYR B 1 192 ? 25.672 52.312 17.891 1 74.06 192 TYR B N 1
ATOM 7665 C CA . TYR B 1 192 ? 25.172 53.406 18.703 1 74.06 192 TYR B CA 1
ATOM 7666 C C . TYR B 1 192 ? 26.156 54.562 18.703 1 74.06 192 TYR B C 1
ATOM 7668 O O . TYR B 1 192 ? 27.359 54.375 18.531 1 74.06 192 TYR B O 1
ATOM 7676 N N . PRO B 1 193 ? 25.547 55.75 18.75 1 64.75 193 PRO B N 1
ATOM 7677 C CA . PRO B 1 193 ? 26.484 56.875 18.891 1 64.75 193 PRO B CA 1
ATOM 7678 C C . PRO B 1 193 ? 27.344 56.781 20.156 1 64.75 193 PRO B C 1
ATOM 7680 O O . PRO B 1 193 ? 26.891 56.219 21.172 1 64.75 193 PRO B O 1
ATOM 7683 N N . LYS B 1 194 ? 28.672 57.094 20.141 1 65.5 194 LYS B N 1
ATOM 7684 C CA . LYS B 1 194 ? 29.609 57.062 21.266 1 65.5 194 LYS B CA 1
ATOM 7685 C C . LYS B 1 194 ? 29.312 58.219 22.234 1 65.5 194 LYS B C 1
ATOM 7687 O O . LYS B 1 194 ? 28.781 59.25 21.844 1 65.5 194 LYS B O 1
ATOM 7692 N N . GLU B 1 195 ? 29.406 57.875 23.531 1 62.16 195 GLU B N 1
ATOM 7693 C CA . GLU B 1 195 ? 29.219 58.844 24.609 1 62.16 195 GLU B CA 1
ATOM 7694 C C . GLU B 1 195 ? 30.031 60.094 24.344 1 62.16 195 GLU B C 1
ATOM 7696 O O . GLU B 1 195 ? 31.188 60.031 23.922 1 62.16 195 GLU B O 1
ATOM 7701 N N . GLN B 1 196 ? 29.344 61.281 24.094 1 58.06 196 GLN B N 1
ATOM 7702 C CA . GLN B 1 196 ? 30.094 62.531 24.062 1 58.06 196 GLN B CA 1
ATOM 7703 C C . GLN B 1 196 ? 30.422 63.031 25.469 1 58.06 196 GLN B C 1
ATOM 7705 O O . GLN B 1 196 ? 29.531 63.125 26.312 1 58.06 196 GLN B O 1
ATOM 7710 N N . GLU B 1 197 ? 31.656 62.781 25.938 1 54.28 197 GLU B N 1
ATOM 7711 C CA . GLU B 1 197 ? 32.062 63.25 27.25 1 54.28 197 GLU B CA 1
ATOM 7712 C C . GLU B 1 197 ? 31.938 64.75 27.344 1 54.28 197 GLU B C 1
ATOM 7714 O O . GLU B 1 197 ? 32.406 65.5 26.484 1 54.28 197 GLU B O 1
ATOM 7719 N N . GLU B 1 198 ? 30.891 65.25 27.938 1 55.84 198 GLU B N 1
ATOM 7720 C CA . GLU B 1 198 ? 30.875 66.688 28.172 1 55.84 198 GLU B CA 1
ATOM 7721 C C . GLU B 1 198 ? 31.938 67.125 29.203 1 55.84 198 GLU B C 1
ATOM 7723 O O . GLU B 1 198 ? 32.156 66.375 30.188 1 55.84 198 GLU B O 1
ATOM 7728 N N . ASP B 1 199 ? 32.719 68.188 28.969 1 53.28 199 ASP B N 1
ATOM 7729 C CA . ASP B 1 199 ? 33.75 68.812 29.781 1 53.28 199 ASP B CA 1
ATOM 7730 C C . ASP B 1 199 ? 33.094 69.562 30.969 1 53.28 199 ASP B C 1
ATOM 7732 O O . ASP B 1 199 ? 32 70.062 30.859 1 53.28 199 ASP B O 1
ATOM 7736 N N . ASN B 1 200 ? 33.531 69.312 32.344 1 56.06 200 ASN B N 1
ATOM 7737 C CA . ASN B 1 200 ? 33.406 70.125 33.531 1 56.06 200 ASN B CA 1
ATOM 7738 C C . ASN B 1 200 ? 32.188 69.75 34.375 1 56.06 200 ASN B C 1
ATOM 7740 O O . ASN B 1 200 ? 31.547 70.562 35 1 56.06 200 ASN B O 1
ATOM 7744 N N . VAL B 1 201 ? 31.734 68.5 34.219 1 64.25 201 VAL B N 1
ATOM 7745 C CA . VAL B 1 201 ? 30.531 68.25 35 1 64.25 201 VAL B CA 1
ATOM 7746 C C . VAL B 1 201 ? 30.906 67.5 36.281 1 64.25 201 VAL B C 1
ATOM 7748 O O . VAL B 1 201 ? 32 66.938 36.375 1 64.25 201 VAL B O 1
ATOM 7751 N N . LEU B 1 202 ? 30.141 67.688 37.375 1 75.31 202 LEU B N 1
ATOM 7752 C CA . LEU B 1 202 ? 30.281 67.125 38.688 1 75.31 202 LEU B CA 1
ATOM 7753 C C . LEU B 1 202 ? 30.25 65.562 38.625 1 75.31 202 LEU B C 1
ATOM 7755 O O . LEU B 1 202 ? 29.531 65 37.812 1 75.31 202 LEU B O 1
ATOM 7759 N N . GLY B 1 203 ? 31.125 64.938 39.281 1 80.94 203 GLY B N 1
ATOM 7760 C CA . GLY B 1 203 ? 31.266 63.469 39.312 1 80.94 203 GLY B CA 1
ATOM 7761 C C . GLY B 1 203 ? 30.156 62.781 40.062 1 80.94 203 GLY B C 1
ATOM 7762 O O . GLY B 1 203 ? 29.672 63.281 41.062 1 80.94 203 GLY B O 1
ATOM 7763 N N . ILE B 1 204 ? 29.75 61.594 39.625 1 84.31 204 ILE B N 1
ATOM 7764 C CA . ILE B 1 204 ? 28.688 60.781 40.188 1 84.31 204 ILE B CA 1
ATOM 7765 C C . ILE B 1 204 ? 29.078 60.375 41.625 1 84.31 204 ILE B C 1
ATOM 7767 O O . ILE B 1 204 ? 28.203 60.125 42.438 1 84.31 204 ILE B O 1
ATOM 7771 N N . GLY B 1 205 ? 30.312 60.25 41.938 1 84 205 GLY B N 1
ATOM 7772 C CA . GLY B 1 205 ? 30.797 59.781 43.25 1 84 205 GLY B CA 1
ATOM 7773 C C . GLY B 1 205 ? 30.312 60.656 44.375 1 84 205 GLY B C 1
ATOM 7774 O O . GLY B 1 205 ? 30.203 60.219 45.531 1 84 205 GLY B O 1
ATOM 7775 N N . ARG B 1 206 ? 29.969 61.875 44.094 1 83.88 206 ARG B N 1
ATOM 7776 C CA . ARG B 1 206 ? 29.516 62.812 45.094 1 83.88 206 ARG B CA 1
ATOM 7777 C C . ARG B 1 206 ? 28.047 62.594 45.438 1 83.88 206 ARG B C 1
ATOM 7779 O O . ARG B 1 206 ? 27.578 63.031 46.5 1 83.88 206 ARG B O 1
ATOM 7786 N N . LEU B 1 207 ? 27.406 61.969 44.562 1 89.38 207 LEU B N 1
ATOM 7787 C CA . LEU B 1 207 ? 25.953 61.906 44.688 1 89.38 207 LEU B CA 1
ATOM 7788 C C . LEU B 1 207 ? 25.469 60.5 45 1 89.38 207 LEU B C 1
ATOM 7790 O O . LEU B 1 207 ? 24.375 60.312 45.531 1 89.38 207 LEU B O 1
ATOM 7794 N N . LEU B 1 208 ? 26.297 59.531 44.656 1 93.25 208 LEU B N 1
ATOM 7795 C CA . LEU B 1 208 ? 25.781 58.156 44.719 1 93.25 208 LEU B CA 1
ATOM 7796 C C . LEU B 1 208 ? 26.859 57.188 45.156 1 93.25 208 LEU B C 1
ATOM 7798 O O . LEU B 1 208 ? 27.984 57.25 44.656 1 93.25 208 LEU B O 1
ATOM 7802 N N . GLN B 1 209 ? 26.562 56.344 46.062 1 92.69 209 GLN B N 1
ATOM 7803 C CA . GLN B 1 209 ? 27.391 55.219 46.438 1 92.69 209 GLN B CA 1
ATOM 7804 C C . GLN B 1 209 ? 26.641 53.906 46.219 1 92.69 209 GLN B C 1
ATOM 7806 O O . GLN B 1 209 ? 25.5 53.75 46.625 1 92.69 209 GLN B O 1
ATOM 7811 N N . VAL B 1 210 ? 27.281 52.969 45.5 1 94.62 210 VAL B N 1
ATOM 7812 C CA . VAL B 1 210 ? 26.688 51.656 45.188 1 94.62 210 VAL B CA 1
ATOM 7813 C C . VAL B 1 210 ? 27.5 50.562 45.812 1 94.62 210 VAL B C 1
ATOM 7815 O O . VAL B 1 210 ? 28.719 50.5 45.688 1 94.62 210 VAL B O 1
ATOM 7818 N N . SER B 1 211 ? 26.812 49.688 46.594 1 93.69 211 SER B N 1
ATOM 7819 C CA . SER B 1 211 ? 27.438 48.531 47.219 1 93.69 211 SER B CA 1
ATOM 7820 C C . SER B 1 211 ? 26.625 47.281 47 1 93.69 211 SER B C 1
ATOM 7822 O O . SER B 1 211 ? 25.469 47.344 46.562 1 93.69 211 SER B O 1
ATOM 7824 N N . HIS B 1 212 ? 27.281 46.125 47 1 93.56 212 HIS B N 1
ATOM 7825 C CA . HIS B 1 212 ? 26.562 44.875 46.812 1 93.56 212 HIS B CA 1
ATOM 7826 C C . HIS B 1 212 ? 27.016 43.844 47.844 1 93.56 212 HIS B C 1
ATOM 7828 O O . HIS B 1 212 ? 28.125 43.906 48.375 1 93.56 212 HIS B O 1
ATOM 7834 N N . GLU B 1 213 ? 26.125 42.969 48.156 1 92 213 GLU B N 1
ATOM 7835 C CA . GLU B 1 213 ? 26.406 41.875 49.062 1 92 213 GLU B CA 1
ATOM 7836 C C . GLU B 1 213 ? 26.531 40.531 48.312 1 92 213 GLU B C 1
ATOM 7838 O O . GLU B 1 213 ? 25.625 40.156 47.562 1 92 213 GLU B O 1
ATOM 7843 N N . GLY B 1 214 ? 27.688 39.812 48.5 1 87.75 214 GLY B N 1
ATOM 7844 C CA . GLY B 1 214 ? 27.891 38.5 47.906 1 87.75 214 GLY B CA 1
ATOM 7845 C C . GLY B 1 214 ? 28.141 38.562 46.438 1 87.75 214 GLY B C 1
ATOM 7846 O O 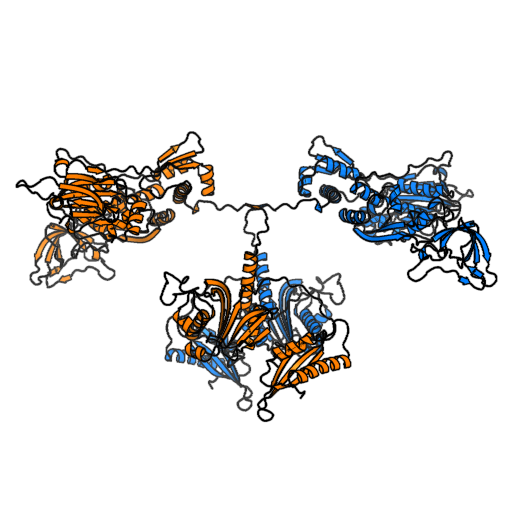. GLY B 1 214 ? 28.406 39.625 45.875 1 87.75 214 GLY B O 1
ATOM 7847 N N . LYS B 1 215 ? 28.078 37.375 45.812 1 89.56 215 LYS B N 1
ATOM 7848 C CA . LYS B 1 215 ? 28.297 37.25 44.375 1 89.56 215 LYS B CA 1
ATOM 7849 C C . LYS B 1 215 ? 27 37.469 43.594 1 89.56 215 LYS B C 1
ATOM 7851 O O . LYS B 1 215 ? 25.969 36.875 43.906 1 89.56 215 LYS B O 1
ATOM 7856 N N . LEU B 1 216 ? 27.016 38.438 42.625 1 93.31 216 LEU B N 1
ATOM 7857 C CA . LEU B 1 216 ? 25.844 38.75 41.844 1 93.31 216 LEU B CA 1
ATOM 7858 C C . LEU B 1 216 ? 25.906 38.094 40.469 1 93.31 216 LEU B C 1
ATOM 7860 O O . LEU B 1 216 ? 26.984 37.844 39.938 1 93.31 216 LEU B O 1
ATOM 7864 N N . ASP B 1 217 ? 24.781 37.781 40 1 93.81 217 ASP B N 1
ATOM 7865 C CA . ASP B 1 217 ? 24.672 37.219 38.656 1 93.81 217 ASP B CA 1
ATOM 7866 C C . ASP B 1 217 ? 24.391 38.344 37.656 1 93.81 217 ASP B C 1
ATOM 7868 O O . ASP B 1 217 ? 24.656 38.188 36.469 1 93.81 217 ASP B O 1
ATOM 7872 N N . SER B 1 218 ? 23.906 39.438 38.125 1 96.25 218 SER B N 1
ATOM 7873 C CA . SER B 1 218 ? 23.484 40.531 37.25 1 96.25 218 SER B CA 1
ATOM 7874 C C . SER B 1 218 ? 24.609 41.531 37.031 1 96.25 218 SER B C 1
ATOM 7876 O O . SER B 1 218 ? 25.438 41.75 37.938 1 96.25 218 SER B O 1
ATOM 7878 N N . SER B 1 219 ? 24.734 42 35.875 1 96.88 219 SER B N 1
ATOM 7879 C CA . SER B 1 219 ? 25.531 43.188 35.594 1 96.88 219 SER B CA 1
ATOM 7880 C C . SER B 1 219 ? 24.688 44.469 35.719 1 96.88 219 SER B C 1
ATOM 7882 O O . SER B 1 219 ? 23.531 44.5 35.312 1 96.88 219 SER B O 1
ATOM 7884 N N . LEU B 1 220 ? 25.281 45.531 36.344 1 97.69 220 LEU B N 1
ATOM 7885 C CA . LEU B 1 220 ? 24.547 46.75 36.594 1 97.69 220 LEU B CA 1
ATOM 7886 C C . LEU B 1 220 ? 25.391 47.969 36.25 1 97.69 220 LEU B C 1
ATOM 7888 O O . LEU B 1 220 ? 26.625 47.938 36.344 1 97.69 220 LEU B O 1
ATOM 7892 N N . LEU B 1 221 ? 24.781 48.938 35.781 1 97.62 221 LEU B N 1
ATOM 7893 C CA . LEU B 1 221 ? 25.375 50.25 35.5 1 97.62 221 LEU B CA 1
ATOM 7894 C C . LEU B 1 221 ? 24.484 51.375 35.969 1 97.62 221 LEU B C 1
ATOM 7896 O O . LEU B 1 221 ? 23.281 51.375 35.688 1 97.62 221 LEU B O 1
ATOM 7900 N N . TYR B 1 222 ? 25.047 52.312 36.812 1 97 222 TYR B N 1
ATOM 7901 C CA . TYR B 1 222 ? 24.281 53.406 37.344 1 97 222 TYR B CA 1
ATOM 7902 C C . TYR B 1 222 ? 24.828 54.75 36.844 1 97 222 TYR B C 1
ATOM 7904 O O . TYR B 1 222 ? 26.031 54.938 36.75 1 97 222 TYR B O 1
ATOM 7912 N N . LYS B 1 223 ? 23.969 55.562 36.5 1 95.06 223 LYS B N 1
ATOM 7913 C CA . LYS B 1 223 ? 24.25 56.938 36.094 1 95.06 223 LYS B CA 1
ATOM 7914 C C . LYS B 1 223 ? 23.281 57.906 36.781 1 95.06 223 LYS B C 1
ATOM 7916 O O . LYS B 1 223 ? 22.188 57.531 37.156 1 95.06 223 LYS B O 1
ATOM 7921 N N . THR B 1 224 ? 23.75 59.125 37.062 1 93.81 224 THR B N 1
ATOM 7922 C CA . THR B 1 224 ? 22.891 60.125 37.719 1 93.81 224 THR B CA 1
ATOM 7923 C C . THR B 1 224 ? 22.688 61.312 36.781 1 93.81 224 THR B C 1
ATOM 7925 O O . THR B 1 224 ? 23.609 61.75 36.094 1 93.81 224 THR B O 1
ATOM 7928 N N . VAL B 1 225 ? 21.469 61.844 36.781 1 92.06 225 VAL B N 1
ATOM 7929 C CA . VAL B 1 225 ? 21.109 62.969 35.938 1 92.06 225 VAL B CA 1
ATOM 7930 C C . VAL B 1 225 ? 20.25 63.969 36.719 1 92.06 225 VAL B C 1
ATOM 7932 O O . VAL B 1 225 ? 19.422 63.562 37.531 1 92.06 225 VAL B O 1
ATOM 7935 N N . GLN B 1 226 ? 20.531 65.188 36.531 1 91.19 226 GLN B N 1
ATOM 7936 C CA . GLN B 1 226 ? 19.656 66.25 37.062 1 91.19 226 GLN B CA 1
ATOM 7937 C C . GLN B 1 226 ? 18.641 66.688 36 1 91.19 226 GLN B C 1
ATOM 7939 O O . GLN B 1 226 ? 19.016 67.125 34.938 1 91.19 226 GLN B O 1
ATOM 7944 N N . LEU B 1 227 ? 17.438 66.5 36.344 1 91.38 227 LEU B N 1
ATOM 7945 C CA . LEU B 1 227 ? 16.375 66.812 35.406 1 91.38 227 LEU B CA 1
ATOM 7946 C C . LEU B 1 227 ? 15.836 68.188 35.625 1 91.38 227 LEU B C 1
ATOM 7948 O O . LEU B 1 227 ? 15.68 68.625 36.781 1 91.38 227 LEU B O 1
ATOM 7952 N N . ASN B 1 228 ? 15.664 68.875 34.562 1 87.5 228 ASN B N 1
ATOM 7953 C CA . ASN B 1 228 ? 14.922 70.125 34.531 1 87.5 228 ASN B CA 1
ATOM 7954 C C . ASN B 1 228 ? 13.57 69.938 33.875 1 87.5 228 ASN B C 1
ATOM 7956 O O . ASN B 1 228 ? 12.93 68.875 33.969 1 87.5 228 ASN B O 1
ATOM 7960 N N . GLU B 1 229 ? 13.148 70.875 33.188 1 84.44 229 GLU B N 1
ATOM 7961 C CA . GLU B 1 229 ? 11.883 70.75 32.469 1 84.44 229 GLU B CA 1
ATOM 7962 C C . GLU B 1 229 ? 12.062 69.938 31.188 1 84.44 229 GLU B C 1
ATOM 7964 O O . GLU B 1 229 ? 12.844 70.312 30.312 1 84.44 229 GLU B O 1
ATOM 7969 N N . LEU B 1 230 ? 11.367 68.812 31.203 1 87.75 230 LEU B N 1
ATOM 7970 C CA . LEU B 1 230 ? 11.484 67.875 30.078 1 87.75 230 LEU B CA 1
ATOM 7971 C C . LEU B 1 230 ? 10.25 68 29.172 1 87.75 230 LEU B C 1
ATOM 7973 O O . LEU B 1 230 ? 9.125 68.062 29.672 1 87.75 230 LEU B O 1
ATOM 7977 N N . LYS B 1 231 ? 10.469 68 27.953 1 88.38 231 LYS B N 1
ATOM 7978 C CA . LYS B 1 231 ? 9.406 67.875 26.953 1 88.38 231 LYS B CA 1
ATOM 7979 C C . LYS B 1 231 ? 9.617 66.625 26.078 1 88.38 231 LYS B C 1
ATOM 7981 O O . LYS B 1 231 ? 10.75 66.312 25.703 1 88.38 231 LYS B O 1
ATOM 7986 N N . LEU B 1 232 ? 8.648 65.938 25.844 1 93.06 232 LEU B N 1
ATOM 7987 C CA . LEU B 1 232 ? 8.727 64.75 25.047 1 93.06 232 LEU B CA 1
ATOM 7988 C C . LEU B 1 232 ? 8.648 65.062 23.562 1 93.06 232 LEU B C 1
ATOM 7990 O O . LEU B 1 232 ? 7.633 65.562 23.078 1 93.06 232 LEU B O 1
ATOM 7994 N N . PRO B 1 233 ? 9.633 64.688 22.797 1 94.81 233 PRO B N 1
ATOM 7995 C CA . PRO B 1 233 ? 9.594 64.938 21.344 1 94.81 233 PRO B CA 1
ATOM 7996 C C . PRO B 1 233 ? 8.523 64.125 20.656 1 94.81 233 PRO B C 1
ATOM 7998 O O . PRO B 1 233 ? 8.266 62.969 21.062 1 94.81 233 PRO B O 1
ATOM 8001 N N . LEU B 1 234 ? 8.023 64.688 19.578 1 95.56 234 LEU B N 1
ATOM 8002 C CA . LEU B 1 234 ? 6.961 64 18.828 1 95.56 234 LEU B CA 1
ATOM 8003 C C . LEU B 1 234 ? 7.449 62.688 18.266 1 95.56 234 LEU B C 1
ATOM 8005 O O . LEU B 1 234 ? 6.719 61.688 18.281 1 95.56 234 LEU B O 1
ATOM 8009 N N . SER B 1 235 ? 8.617 62.656 17.766 1 94.06 235 SER B N 1
ATOM 8010 C CA . SER B 1 235 ? 9.172 61.438 17.172 1 94.06 235 SER B CA 1
ATOM 8011 C C . SER B 1 235 ? 9.203 60.312 18.172 1 94.06 235 SER B C 1
ATOM 8013 O O . SER B 1 235 ? 8.867 59.156 17.828 1 94.06 235 SER B O 1
ATOM 8015 N N . ILE B 1 236 ? 9.57 60.562 19.406 1 95.44 236 ILE B N 1
ATOM 8016 C CA . ILE B 1 236 ? 9.648 59.562 20.453 1 95.44 236 ILE B CA 1
ATOM 8017 C C . ILE B 1 236 ? 8.234 59.125 20.859 1 95.44 236 ILE B C 1
ATOM 8019 O O . ILE B 1 236 ? 7.957 57.938 20.984 1 95.44 236 ILE B O 1
ATOM 8023 N N . ALA B 1 237 ? 7.379 60.125 20.953 1 96.19 237 ALA B N 1
ATOM 8024 C CA . ALA B 1 237 ? 5.996 59.844 21.344 1 96.19 237 ALA B CA 1
ATOM 8025 C C . ALA B 1 237 ? 5.328 58.906 20.328 1 96.19 237 ALA B C 1
ATOM 8027 O O . ALA B 1 237 ? 4.688 57.938 20.703 1 96.19 237 ALA B O 1
ATOM 8028 N N . LEU B 1 238 ? 5.512 59.188 19.125 1 94.75 238 LEU B N 1
ATOM 8029 C CA . LEU B 1 238 ? 4.902 58.375 18.078 1 94.75 238 LEU B CA 1
ATOM 8030 C C . LEU B 1 238 ? 5.492 56.969 18.062 1 94.75 238 LEU B C 1
ATOM 8032 O O . LEU B 1 238 ? 4.762 56 17.906 1 94.75 238 LEU B O 1
ATOM 8036 N N . THR B 1 239 ? 6.75 56.875 18.172 1 94.62 239 THR B N 1
ATOM 8037 C CA . THR B 1 239 ? 7.422 55.562 18.203 1 94.62 239 THR B CA 1
ATOM 8038 C C . THR B 1 239 ? 6.875 54.719 19.328 1 94.62 239 THR B C 1
ATOM 8040 O O . THR B 1 239 ? 6.57 53.531 19.125 1 94.62 239 THR B O 1
ATOM 8043 N N . LEU B 1 240 ? 6.758 55.281 20.438 1 96.69 240 LEU B N 1
ATOM 8044 C CA . LEU B 1 240 ? 6.262 54.531 21.609 1 96.69 240 LEU B CA 1
ATOM 8045 C C . LEU B 1 240 ? 4.789 54.188 21.438 1 96.69 240 LEU B C 1
ATOM 8047 O O . LEU B 1 240 ? 4.359 53.094 21.828 1 96.69 240 LEU B O 1
ATOM 8051 N N . ALA B 1 241 ? 4.07 55.094 20.859 1 95.75 241 ALA B N 1
ATOM 8052 C CA . ALA B 1 241 ? 2.645 54.844 20.641 1 95.75 241 ALA B CA 1
ATOM 8053 C C . ALA B 1 241 ? 2.424 53.656 19.703 1 95.75 241 ALA B C 1
ATOM 8055 O O . ALA B 1 241 ? 1.512 52.844 19.906 1 95.75 241 ALA B O 1
ATOM 8056 N N . TYR B 1 242 ? 3.217 53.594 18.719 1 93.69 242 TYR B N 1
ATOM 8057 C CA . TYR B 1 242 ? 3.139 52.438 17.812 1 93.69 242 TYR B CA 1
ATOM 8058 C C . TYR B 1 242 ? 3.27 51.125 18.562 1 93.69 242 TYR B C 1
ATOM 8060 O O . TYR B 1 242 ? 2.621 50.156 18.219 1 93.69 242 TYR B O 1
ATOM 8068 N N . ASN B 1 243 ? 4.043 51.125 19.578 1 94.5 243 ASN B N 1
ATOM 8069 C CA . ASN B 1 243 ? 4.336 49.906 20.328 1 94.5 243 ASN B CA 1
ATOM 8070 C C . ASN B 1 243 ? 3.496 49.812 21.594 1 94.5 243 ASN B C 1
ATOM 8072 O O . ASN B 1 243 ? 3.781 49 22.469 1 94.5 243 ASN B O 1
ATOM 8076 N N . ASP B 1 244 ? 2.592 50.781 21.734 1 92.69 244 ASP B N 1
ATOM 8077 C CA . ASP B 1 244 ? 1.695 50.812 22.891 1 92.69 244 ASP B CA 1
ATOM 8078 C C . ASP B 1 244 ? 2.477 50.969 24.188 1 92.69 244 ASP B C 1
ATOM 8080 O O . ASP B 1 244 ? 2.189 50.281 25.172 1 92.69 244 ASP B O 1
ATOM 8084 N N . LEU B 1 245 ? 3.445 51.75 24.141 1 94.75 245 LEU B N 1
ATOM 8085 C CA . LEU B 1 245 ? 4.316 51.969 25.297 1 94.75 245 LEU B CA 1
ATOM 8086 C C . LEU B 1 245 ? 4.219 53.375 25.812 1 94.75 245 LEU B C 1
ATOM 8088 O O . LEU B 1 245 ? 4.812 53.719 26.844 1 94.75 245 LEU B O 1
ATOM 8092 N N . LEU B 1 246 ? 3.537 54.219 25.094 1 96 246 LEU B N 1
ATOM 8093 C CA . LEU B 1 246 ? 3.441 55.625 25.484 1 96 246 LEU B CA 1
ATOM 8094 C C . LEU B 1 246 ? 2.676 55.781 26.797 1 96 246 LEU B C 1
ATOM 8096 O O . LEU B 1 246 ? 1.581 55.219 26.953 1 96 246 LEU B O 1
ATOM 8100 N N . GLY B 1 247 ? 3.34 56.469 27.75 1 92.25 247 GLY B N 1
ATOM 8101 C CA . GLY B 1 247 ? 2.723 56.719 29.047 1 92.25 247 GLY B CA 1
ATOM 8102 C C . GLY B 1 247 ? 2.604 58.188 29.391 1 92.25 247 GLY B C 1
ATOM 8103 O O . GLY B 1 247 ? 2.852 59.062 28.547 1 92.25 247 GLY B O 1
ATOM 8104 N N . GLU B 1 248 ? 2.305 58.438 30.641 1 90.69 248 GLU B N 1
ATOM 8105 C CA . GLU B 1 248 ? 2.051 59.812 31.094 1 90.69 248 GLU B CA 1
ATOM 8106 C C . GLU B 1 248 ? 3.346 60.5 31.516 1 90.69 248 GLU B C 1
ATOM 8108 O O . GLU B 1 248 ? 3.521 61.688 31.281 1 90.69 248 GLU B O 1
ATOM 8113 N N . SER B 1 249 ? 4.223 59.75 32.062 1 92.69 249 SER B N 1
ATOM 8114 C CA . SER B 1 249 ? 5.477 60.312 32.562 1 92.69 249 SER B CA 1
ATOM 8115 C C . SER B 1 249 ? 6.453 60.562 31.422 1 92.69 249 SER B C 1
ATOM 8117 O O . SER B 1 249 ? 6.746 59.656 30.641 1 92.69 249 SER B O 1
ATOM 8119 N N . VAL B 1 250 ? 6.973 61.812 31.359 1 93.88 250 VAL B N 1
ATOM 8120 C CA . VAL B 1 250 ? 7.879 62.188 30.281 1 93.88 250 VAL B CA 1
ATOM 8121 C C . VAL B 1 250 ? 9.195 61.438 30.422 1 93.88 250 VAL B C 1
ATOM 8123 O O . VAL B 1 250 ? 9.703 60.844 29.453 1 93.88 250 VAL B O 1
ATOM 8126 N N . LEU B 1 251 ? 9.695 61.344 31.609 1 94.25 251 LEU B N 1
ATOM 8127 C CA . LEU B 1 251 ? 10.953 60.656 31.828 1 94.25 251 LEU B CA 1
ATOM 8128 C C . LEU B 1 251 ? 10.797 59.156 31.516 1 94.25 251 LEU B C 1
ATOM 8130 O O . LEU B 1 251 ? 11.664 58.562 30.875 1 94.25 251 LEU B O 1
ATOM 8134 N N . GLN B 1 252 ? 9.711 58.656 32 1 94.19 252 GLN B N 1
ATOM 8135 C CA . GLN B 1 252 ? 9.469 57.219 31.734 1 94.19 252 GLN B CA 1
ATOM 8136 C C . GLN B 1 252 ? 9.398 56.969 30.234 1 94.19 252 GLN B C 1
ATOM 8138 O O . GLN B 1 252 ? 9.82 55.906 29.766 1 94.19 252 GLN B O 1
ATOM 8143 N N . ASN B 1 253 ? 8.812 57.844 29.5 1 96.5 253 ASN B N 1
ATOM 8144 C CA . ASN B 1 253 ? 8.75 57.688 28.047 1 96.5 253 ASN B CA 1
ATOM 8145 C C . ASN B 1 253 ? 10.148 57.688 27.422 1 96.5 253 ASN B C 1
ATOM 8147 O O . ASN B 1 253 ? 10.43 56.906 26.516 1 96.5 253 ASN B O 1
ATOM 8151 N N . PHE B 1 254 ? 11.008 58.5 27.906 1 96.06 254 PHE B N 1
ATOM 8152 C CA . PHE B 1 254 ? 12.383 58.5 27.422 1 96.06 254 PHE B CA 1
ATOM 8153 C C . PHE B 1 254 ? 13.062 57.156 27.734 1 96.06 254 PHE B C 1
ATOM 8155 O O . PHE B 1 254 ? 13.805 56.625 26.922 1 96.06 254 PHE B O 1
ATOM 8162 N N . ILE B 1 255 ? 12.789 56.688 28.906 1 96.25 255 ILE B N 1
ATOM 8163 C CA . ILE B 1 255 ? 13.375 55.438 29.328 1 96.25 255 ILE B CA 1
ATOM 8164 C C . ILE B 1 255 ? 12.867 54.312 28.438 1 96.25 255 ILE B C 1
ATOM 8166 O O . ILE B 1 255 ? 13.648 53.5 27.953 1 96.25 255 ILE B O 1
ATOM 8170 N N . GLN B 1 256 ? 11.617 54.281 28.219 1 96.12 256 GLN B N 1
ATOM 8171 C CA . GLN B 1 256 ? 11.023 53.281 27.359 1 96.12 256 GLN B CA 1
ATOM 8172 C C . GLN B 1 256 ? 11.578 53.375 25.938 1 96.12 256 GLN B C 1
ATOM 8174 O O . GLN B 1 256 ? 11.797 52.344 25.297 1 96.12 256 GLN B O 1
ATOM 8179 N N . TYR B 1 257 ? 11.703 54.531 25.484 1 96.12 257 TYR B N 1
ATOM 8180 C CA . TYR B 1 257 ? 12.266 54.719 24.156 1 96.12 257 TYR B CA 1
ATOM 8181 C C . TYR B 1 257 ? 13.672 54.156 24.062 1 96.12 257 TYR B C 1
ATOM 8183 O O . TYR B 1 257 ? 14 53.406 23.141 1 96.12 257 TYR B O 1
ATOM 8191 N N . ALA B 1 258 ? 14.453 54.5 24.984 1 96.06 258 ALA B N 1
ATOM 8192 C CA . ALA B 1 258 ? 15.828 54 25.016 1 96.06 258 ALA B CA 1
ATOM 8193 C C . ALA B 1 258 ? 15.852 52.469 25.078 1 96.06 258 ALA B C 1
ATOM 8195 O O . ALA B 1 258 ? 16.672 51.812 24.438 1 96.06 258 ALA B O 1
ATOM 8196 N N . THR B 1 259 ? 15.008 51.938 25.891 1 96.75 259 THR B N 1
ATOM 8197 C CA . THR B 1 259 ? 14.906 50.5 26.016 1 96.75 259 THR B CA 1
ATOM 8198 C C . THR B 1 259 ? 14.445 49.875 24.703 1 96.75 259 THR B C 1
ATOM 8200 O O . THR B 1 259 ? 15.008 48.875 24.266 1 96.75 259 THR B O 1
ATOM 8203 N N . LEU B 1 260 ? 13.445 50.406 24.078 1 96.38 260 LEU B N 1
ATOM 8204 C CA . LEU B 1 260 ? 12.914 49.906 22.812 1 96.38 260 LEU B CA 1
ATOM 8205 C C . LEU B 1 260 ? 13.992 49.938 21.734 1 96.38 260 LEU B C 1
ATOM 8207 O O . LEU B 1 260 ? 14.102 48.969 20.953 1 96.38 260 LEU B O 1
ATOM 8211 N N . VAL B 1 261 ? 14.75 50.938 21.688 1 96.19 261 VAL B N 1
ATOM 8212 C CA . VAL B 1 261 ? 15.742 51.094 20.641 1 96.19 261 VAL B CA 1
ATOM 8213 C C . VAL B 1 261 ? 16.953 50.188 20.922 1 96.19 261 VAL B C 1
ATOM 8215 O O . VAL B 1 261 ? 17.375 49.438 20.062 1 96.19 261 VAL B O 1
ATOM 8218 N N . SER B 1 262 ? 17.422 50.156 22.125 1 95.56 262 SER B N 1
ATOM 8219 C CA . SER B 1 262 ? 18.688 49.5 22.438 1 95.56 262 SER B CA 1
ATOM 8220 C C . SER B 1 262 ? 18.469 48.062 22.906 1 95.56 262 SER B C 1
ATOM 8222 O O . SER B 1 262 ? 19.375 47.25 22.828 1 95.56 262 SER B O 1
ATOM 8224 N N . GLY B 1 263 ? 17.391 47.844 23.531 1 95.69 263 GLY B N 1
ATOM 8225 C CA . GLY B 1 263 ? 17.125 46.531 24.141 1 95.69 263 GLY B CA 1
ATOM 8226 C C . GLY B 1 263 ? 17.625 46.438 25.578 1 95.69 263 GLY B C 1
ATOM 8227 O O . GLY B 1 263 ? 17.438 45.406 26.234 1 95.69 263 GLY B O 1
ATOM 8228 N N . VAL B 1 264 ? 18.188 47.5 26.094 1 96.75 264 VAL B N 1
ATOM 8229 C CA . VAL B 1 264 ? 18.719 47.5 27.453 1 96.75 264 VAL B CA 1
ATOM 8230 C C . VAL B 1 264 ? 17.594 47.812 28.453 1 96.75 264 VAL B C 1
ATOM 8232 O O . VAL B 1 264 ? 16.766 48.688 28.219 1 96.75 264 VAL B O 1
ATOM 8235 N N . SER B 1 265 ? 17.562 47 29.484 1 96.69 265 SER B N 1
ATOM 8236 C CA . SER B 1 265 ? 16.594 47.281 30.547 1 96.69 265 SER B CA 1
ATOM 8237 C C . SER B 1 265 ? 17.047 48.438 31.422 1 96.69 265 SER B C 1
ATOM 8239 O O . SER B 1 265 ? 18.141 48.406 32 1 96.69 265 SER B O 1
ATOM 8241 N N . ILE B 1 266 ? 16.219 49.438 31.531 1 97.31 266 ILE B N 1
ATOM 8242 C CA . ILE B 1 266 ? 16.594 50.625 32.281 1 97.31 266 ILE B CA 1
ATOM 8243 C C . ILE B 1 266 ? 15.508 50.969 33.281 1 97.31 266 ILE B C 1
ATOM 8245 O O . ILE B 1 266 ? 14.312 50.875 33 1 97.31 266 ILE B O 1
ATOM 8249 N N . LYS B 1 267 ? 15.93 51.375 34.5 1 96.56 267 LYS B N 1
ATOM 8250 C CA . LYS B 1 267 ? 15.078 51.875 35.562 1 96.56 267 LYS B CA 1
ATOM 8251 C C . LYS B 1 267 ? 15.609 53.219 36.094 1 96.56 267 LYS B C 1
ATOM 8253 O O . LYS B 1 267 ? 16.75 53.594 35.844 1 96.56 267 LYS B O 1
ATOM 8258 N N . ALA B 1 268 ? 14.695 53.906 36.719 1 96.62 268 ALA B N 1
ATOM 8259 C CA . ALA B 1 268 ? 15.102 55.156 37.344 1 96.62 268 ALA B CA 1
ATOM 8260 C C . ALA B 1 268 ? 14.57 55.281 38.781 1 96.62 268 ALA B C 1
ATOM 8262 O O . ALA B 1 268 ? 13.484 54.812 39.062 1 96.62 268 ALA B O 1
ATOM 8263 N N . TYR B 1 269 ? 15.406 55.938 39.656 1 96.69 269 TYR B N 1
ATOM 8264 C CA . TYR B 1 269 ? 15.047 56.188 41.062 1 96.69 269 TYR B CA 1
ATOM 8265 C C . TYR B 1 269 ? 15.219 57.656 41.406 1 96.69 269 TYR B C 1
ATOM 8267 O O . TYR B 1 269 ? 16.125 58.312 40.906 1 96.69 269 TYR B O 1
ATOM 8275 N N . ARG B 1 270 ? 14.406 58.094 42.281 1 95 270 ARG B N 1
ATOM 8276 C CA . ARG B 1 270 ? 14.617 59.438 42.844 1 95 270 ARG B CA 1
ATOM 8277 C C . ARG B 1 270 ? 15.828 59.438 43.781 1 95 270 ARG B C 1
ATOM 8279 O O . ARG B 1 270 ? 15.953 58.594 44.656 1 95 270 ARG B O 1
ATOM 8286 N N . HIS B 1 271 ? 16.625 60.438 43.562 1 94 271 HIS B N 1
ATOM 8287 C CA . HIS B 1 271 ? 17.812 60.562 44.406 1 94 271 HIS B CA 1
ATOM 8288 C C . HIS B 1 271 ? 17.453 60.719 45.875 1 94 271 HIS B C 1
ATOM 8290 O O . HIS B 1 271 ? 18.062 60.094 46.75 1 94 271 HIS B O 1
ATOM 8296 N N . ASP B 1 272 ? 16.438 61.5 46.125 1 90.62 272 ASP B N 1
ATOM 8297 C CA . ASP B 1 272 ? 16.016 61.812 47.5 1 90.62 272 ASP B CA 1
ATOM 8298 C C . ASP B 1 272 ? 15.492 60.562 48.219 1 90.62 272 ASP B C 1
ATOM 8300 O O . ASP B 1 272 ? 15.602 60.438 49.438 1 90.62 272 ASP B O 1
ATOM 8304 N N . ALA B 1 273 ? 14.922 59.656 47.469 1 90.31 273 ALA B N 1
ATOM 8305 C CA . ALA B 1 273 ? 14.367 58.438 48.031 1 90.31 273 ALA B CA 1
ATOM 8306 C C . ALA B 1 273 ? 15.477 57.469 48.438 1 90.31 273 ALA B C 1
ATOM 8308 O O . ALA B 1 273 ? 15.234 56.531 49.188 1 90.31 273 ALA B O 1
ATOM 8309 N N . CYS B 1 274 ? 16.672 57.719 48 1 93.56 274 CYS B N 1
ATOM 8310 C CA . CYS B 1 274 ? 17.781 56.781 48.25 1 93.56 274 CYS B CA 1
ATOM 8311 C C . CYS B 1 274 ? 18.75 57.344 49.281 1 93.56 274 CYS B C 1
ATOM 8313 O O . CYS B 1 274 ? 19.828 56.812 49.5 1 93.56 274 CYS B O 1
ATOM 8315 N N . LEU B 1 275 ? 18.328 58.406 49.875 1 90.75 275 LEU B N 1
ATOM 8316 C CA . LEU B 1 275 ? 19.156 59.031 50.906 1 90.75 275 LEU B CA 1
ATOM 8317 C C . LEU B 1 275 ? 19.031 58.281 52.219 1 90.75 275 LEU B C 1
ATOM 8319 O O . LEU B 1 275 ? 17.938 57.844 52.594 1 90.75 275 LEU B O 1
ATOM 8323 N N . PRO B 1 276 ? 20.172 58.031 52.906 1 82.44 276 PRO B N 1
ATOM 8324 C CA . PRO B 1 276 ? 20.125 57.344 54.188 1 82.44 276 PRO B CA 1
ATOM 8325 C C . PRO B 1 276 ? 19.406 58.156 55.25 1 82.44 276 PRO B C 1
ATOM 8327 O O . PRO B 1 276 ? 19.344 59.375 55.188 1 82.44 276 PRO B O 1
ATOM 8330 N N . ALA B 1 277 ? 18.75 57.562 56.344 1 71.75 277 ALA B N 1
ATOM 8331 C CA . ALA B 1 277 ? 18.078 58.25 57.469 1 71.75 277 ALA B CA 1
ATOM 8332 C C . ALA B 1 277 ? 19.078 59.031 58.312 1 71.75 277 ALA B C 1
ATOM 8334 O O . ALA B 1 277 ? 20.188 58.562 58.562 1 71.75 277 ALA B O 1
ATOM 8335 N N . SER B 1 278 ? 19.156 60.344 58 1 60.66 278 SER B N 1
ATOM 8336 C CA . SER B 1 278 ? 20.109 61.188 58.719 1 60.66 278 SER B CA 1
ATOM 8337 C C . SER B 1 278 ? 19.859 61.125 60.219 1 60.66 278 SER B C 1
ATOM 8339 O O . SER B 1 278 ? 18.734 61.312 60.688 1 60.66 278 SER B O 1
ATOM 8341 N N . THR B 1 279 ? 20.469 60.344 61.031 1 53.97 279 THR B N 1
ATOM 8342 C CA . THR B 1 279 ? 20.422 60.562 62.469 1 53.97 279 THR B CA 1
ATOM 8343 C C . THR B 1 279 ? 20.891 61.969 62.844 1 53.97 279 THR B C 1
ATOM 8345 O O . THR B 1 279 ? 20.672 62.438 63.969 1 53.97 279 THR B O 1
ATOM 8348 N N . SER B 1 280 ? 21.938 62.531 62.312 1 54.47 280 SER B N 1
ATOM 8349 C CA . SER B 1 280 ? 22.531 63.812 62.75 1 54.47 280 SER B CA 1
ATOM 8350 C C . SER B 1 280 ? 22.016 65 61.906 1 54.47 280 SER B C 1
ATOM 8352 O O . SER B 1 280 ? 21.438 64.75 60.844 1 54.47 280 SER B O 1
ATOM 8354 N N . ASP B 1 281 ? 22.062 66.312 62.375 1 53.38 281 ASP B N 1
ATOM 8355 C CA . ASP B 1 281 ? 21.609 67.625 61.906 1 53.38 281 ASP B CA 1
ATOM 8356 C C . ASP B 1 281 ? 22.078 67.875 60.469 1 53.38 281 ASP B C 1
ATOM 8358 O O . ASP B 1 281 ? 21.719 68.938 59.875 1 53.38 281 ASP B O 1
ATOM 8362 N N . GLU B 1 282 ? 23.078 67.188 59.875 1 54.12 282 GLU B N 1
ATOM 8363 C CA . GLU B 1 282 ? 23.578 67.5 58.531 1 54.12 282 GLU B CA 1
ATOM 8364 C C . GLU B 1 282 ? 22.953 66.625 57.469 1 54.12 282 GLU B C 1
ATOM 8366 O O . GLU B 1 282 ? 22.938 65.375 57.594 1 54.12 282 GLU B O 1
ATOM 8371 N N . LYS B 1 283 ? 22.172 67.125 56.594 1 59.44 283 LYS B N 1
ATOM 8372 C CA . LYS B 1 283 ? 21.453 66.438 55.531 1 59.44 283 LYS B CA 1
ATOM 8373 C C . LYS B 1 283 ? 22.438 65.688 54.594 1 59.44 283 LYS B C 1
ATOM 8375 O O . LYS B 1 283 ? 23.281 66.375 53.969 1 59.44 283 LYS B O 1
ATOM 8380 N N . PRO B 1 284 ? 22.469 64.375 54.562 1 65.44 284 PRO B N 1
ATOM 8381 C CA . PRO B 1 284 ? 23.406 63.688 53.688 1 65.44 284 PRO B CA 1
ATOM 8382 C C . PRO B 1 284 ? 23.172 64 52.219 1 65.44 284 PRO B C 1
ATOM 8384 O O . PRO B 1 284 ? 22.016 64.062 51.781 1 65.44 284 PRO B O 1
ATOM 8387 N N . LEU B 1 285 ? 24.172 64.438 51.469 1 74.81 285 LEU B N 1
ATOM 8388 C CA . LEU B 1 285 ? 24.062 64.812 50.062 1 74.81 285 LEU B CA 1
ATOM 8389 C C . LEU B 1 285 ? 24.312 63.594 49.156 1 74.81 285 LEU B C 1
ATOM 8391 O O . LEU B 1 285 ? 24 63.625 47.969 1 74.81 285 LEU B O 1
ATOM 8395 N N . LYS B 1 286 ? 24.688 62.406 49.812 1 89.19 286 LYS B N 1
ATOM 8396 C CA . LYS B 1 286 ? 25.062 61.281 49 1 89.19 286 LYS B CA 1
ATOM 8397 C C . LYS B 1 286 ? 24.094 60.125 49.156 1 89.19 286 LYS B C 1
ATOM 8399 O O . LYS B 1 286 ? 23.875 59.625 50.25 1 89.19 286 LYS B O 1
ATOM 8404 N N . ALA B 1 287 ? 23.359 59.719 48 1 92.75 287 ALA B N 1
ATOM 8405 C CA . ALA B 1 287 ? 22.453 58.562 48 1 92.75 287 ALA B CA 1
ATOM 8406 C C . ALA B 1 287 ? 23.219 57.25 48.125 1 92.75 287 ALA B C 1
ATOM 8408 O O . ALA B 1 287 ? 24.375 57.156 47.688 1 92.75 287 ALA B O 1
ATOM 8409 N N . SER B 1 288 ? 22.656 56.25 48.812 1 93.12 288 SER B N 1
ATOM 8410 C CA . SER B 1 288 ? 23.281 54.938 49 1 93.12 288 SER B CA 1
ATOM 8411 C C . SER B 1 288 ? 22.359 53.812 48.531 1 93.12 288 SER B C 1
ATOM 8413 O O . SER B 1 288 ? 21.234 53.688 49.031 1 93.12 288 SER B O 1
ATOM 8415 N N . ILE B 1 289 ? 22.891 53 47.594 1 94.75 289 ILE B N 1
ATOM 8416 C CA . ILE B 1 289 ? 22.141 51.844 47.094 1 94.75 289 ILE B CA 1
ATOM 8417 C C . ILE B 1 289 ? 22.875 50.562 47.406 1 94.75 289 ILE B C 1
ATOM 8419 O O . ILE B 1 289 ? 24.094 50.469 47.281 1 94.75 289 ILE B O 1
ATOM 8423 N N . MET B 1 290 ? 22.125 49.531 47.875 1 95.38 290 MET B N 1
ATOM 8424 C CA . MET B 1 290 ? 22.672 48.219 48.188 1 95.38 290 MET B CA 1
ATOM 8425 C C . MET B 1 290 ? 21.969 47.125 47.344 1 95.38 290 MET B C 1
ATOM 8427 O O . MET B 1 290 ? 20.75 47.094 47.312 1 95.38 290 MET B O 1
ATOM 8431 N N . ILE B 1 291 ? 22.75 46.312 46.688 1 96.75 291 ILE B N 1
ATOM 8432 C CA . ILE B 1 291 ? 22.203 45.219 45.906 1 96.75 291 ILE B CA 1
ATOM 8433 C C . ILE B 1 291 ? 22.406 43.906 46.656 1 96.75 291 ILE B C 1
ATOM 8435 O O . ILE B 1 291 ? 23.531 43.562 47.031 1 96.75 291 ILE B O 1
ATOM 8439 N N . LYS B 1 292 ? 21.406 43.188 46.906 1 95.31 292 LYS B N 1
ATOM 8440 C CA . LYS B 1 292 ? 21.484 41.906 47.594 1 95.31 292 LYS B CA 1
ATOM 8441 C C . LYS B 1 292 ? 20.312 41 47.219 1 95.31 292 LYS B C 1
ATOM 8443 O O . LYS B 1 292 ? 19.344 41.438 46.594 1 95.31 292 LYS B O 1
ATOM 8448 N N . LYS B 1 293 ? 20.453 39.75 47.562 1 94.56 293 LYS B N 1
ATOM 8449 C CA . LYS B 1 293 ? 19.375 38.812 47.312 1 94.56 293 LYS B CA 1
ATOM 8450 C C . LYS B 1 293 ? 18.266 38.969 48.344 1 94.56 293 LYS B C 1
ATOM 8452 O O . LYS B 1 293 ? 18.516 39.125 49.531 1 94.56 293 LYS B O 1
ATOM 8457 N N . ASP B 1 294 ? 17.109 39 47.906 1 93.56 294 ASP B N 1
ATOM 8458 C CA . ASP B 1 294 ? 15.969 39.188 48.812 1 93.56 294 ASP B CA 1
ATOM 8459 C C . ASP B 1 294 ? 15.523 37.844 49.406 1 93.56 294 ASP B C 1
ATOM 8461 O O . ASP B 1 294 ? 16.234 36.844 49.281 1 93.56 294 ASP B O 1
ATOM 8465 N N . GLU B 1 295 ? 14.367 37.844 50 1 90.94 295 GLU B N 1
ATOM 8466 C CA . GLU B 1 295 ? 13.859 36.656 50.719 1 90.94 295 GLU B CA 1
ATOM 8467 C C . GLU B 1 295 ? 13.555 35.531 49.75 1 90.94 295 GLU B C 1
ATOM 8469 O O . GLU B 1 295 ? 13.594 34.344 50.125 1 90.94 295 GLU B O 1
ATOM 8474 N N . ASN B 1 296 ? 13.391 35.844 48.531 1 92.12 296 ASN B N 1
ATOM 8475 C CA . ASN B 1 296 ? 13.055 34.844 47.531 1 92.12 296 ASN B CA 1
ATOM 8476 C C . ASN B 1 296 ? 14.289 34.406 46.75 1 92.12 296 ASN B C 1
ATOM 8478 O O . ASN B 1 296 ? 14.18 33.656 45.781 1 92.12 296 ASN B O 1
ATOM 8482 N N . GLY B 1 297 ? 15.383 34.938 47.062 1 90.94 297 GLY B N 1
ATOM 8483 C CA . GLY B 1 297 ? 16.625 34.594 46.406 1 90.94 297 GLY B CA 1
ATOM 8484 C C . GLY B 1 297 ? 16.875 35.375 45.125 1 90.94 297 GLY B C 1
ATOM 8485 O O . GLY B 1 297 ? 17.75 35.031 44.344 1 90.94 297 GLY B O 1
ATOM 8486 N N . LEU B 1 298 ? 16.031 36.344 44.906 1 94.94 298 LEU B N 1
ATOM 8487 C CA . LEU B 1 298 ? 16.188 37.188 43.719 1 94.94 298 LEU B CA 1
ATOM 8488 C C . LEU B 1 298 ? 17.047 38.406 44.062 1 94.94 298 LEU B C 1
ATOM 8490 O O . LEU B 1 298 ? 16.984 38.938 45.188 1 94.94 298 LEU B O 1
ATOM 8494 N N . GLU B 1 299 ? 17.859 38.875 43.125 1 96.25 299 GLU B N 1
ATOM 8495 C CA . GLU B 1 299 ? 18.688 40.062 43.312 1 96.25 299 GLU B CA 1
ATOM 8496 C C . GLU B 1 299 ? 17.844 41.312 43.312 1 96.25 299 GLU B C 1
ATOM 8498 O O . GLU B 1 299 ? 17.141 41.594 42.312 1 96.25 299 GLU B O 1
ATOM 8503 N N . SER B 1 300 ? 17.891 42.094 44.344 1 96.81 300 SER B N 1
ATOM 8504 C CA . SER B 1 300 ? 17.062 43.281 44.5 1 96.81 300 SER B CA 1
ATOM 8505 C C . SER B 1 300 ? 17.906 44.469 44.938 1 96.81 300 SER B C 1
ATOM 8507 O O . SER B 1 300 ? 19 44.312 45.469 1 96.81 300 SER B O 1
ATOM 8509 N N . VAL B 1 301 ? 17.438 45.625 44.625 1 97.25 301 VAL B N 1
ATOM 8510 C CA . VAL B 1 301 ? 18.094 46.875 44.938 1 97.25 301 VAL B CA 1
ATOM 8511 C C . VAL B 1 301 ? 17.422 47.531 46.156 1 97.25 301 VAL B C 1
ATOM 8513 O O . VAL B 1 301 ? 16.188 47.656 46.188 1 97.25 301 VAL B O 1
ATOM 8516 N N . TYR B 1 302 ? 18.234 47.938 47.156 1 96.5 302 TYR B N 1
ATOM 8517 C CA . TYR B 1 302 ? 17.719 48.5 48.375 1 96.5 302 TYR B CA 1
ATOM 8518 C C . TYR B 1 302 ? 18.344 49.875 48.656 1 96.5 302 TYR B C 1
ATOM 8520 O O . TYR B 1 302 ? 19.516 50.094 48.312 1 96.5 302 TYR B O 1
ATOM 8528 N N . ALA B 1 303 ? 17.625 50.781 49.156 1 95.06 303 ALA B N 1
ATOM 8529 C CA . ALA B 1 303 ? 18.094 51.969 49.844 1 95.06 303 ALA B CA 1
ATOM 8530 C C . ALA B 1 303 ? 17.797 51.906 51.344 1 95.06 303 ALA B C 1
ATOM 8532 O O . ALA B 1 303 ? 16.672 52.188 51.75 1 95.06 303 ALA B O 1
ATOM 8533 N N . GLY B 1 304 ? 18.844 51.594 52.094 1 89.25 304 GLY B N 1
ATOM 8534 C CA . GLY B 1 304 ? 18.562 51.219 53.5 1 89.25 304 GLY B CA 1
ATOM 8535 C C . GLY B 1 304 ? 17.703 49.969 53.625 1 89.25 304 GLY B C 1
ATOM 8536 O O . GLY B 1 304 ? 18.047 48.906 53.094 1 89.25 304 GLY B O 1
ATOM 8537 N N . GLU B 1 305 ? 16.547 50.125 54.25 1 88.38 305 GLU B N 1
ATOM 8538 C CA . GLU B 1 305 ? 15.641 49 54.406 1 88.38 305 GLU B CA 1
ATOM 8539 C C . GLU B 1 305 ? 14.539 49 53.375 1 88.38 305 GLU B C 1
ATOM 8541 O O . GLU B 1 305 ? 13.789 48.031 53.219 1 88.38 305 GLU B O 1
ATOM 8546 N N . LYS B 1 306 ? 14.547 50 52.594 1 92.69 306 LYS B N 1
ATOM 8547 C CA . LYS B 1 306 ? 13.5 50.125 51.594 1 92.69 306 LYS B CA 1
ATOM 8548 C C . LYS B 1 306 ? 13.898 49.469 50.281 1 92.69 306 LYS B C 1
ATOM 8550 O O . LYS B 1 306 ? 14.945 49.781 49.688 1 92.69 306 LYS B O 1
ATOM 8555 N N . LYS B 1 307 ? 13.109 48.531 49.844 1 94.88 307 LYS B N 1
ATOM 8556 C CA . LYS B 1 307 ? 13.352 47.844 48.562 1 94.88 307 LYS B CA 1
ATOM 8557 C C . LYS B 1 307 ? 12.93 48.75 47.406 1 94.88 307 LYS B C 1
ATOM 8559 O O . LYS B 1 307 ? 11.766 49.125 47.312 1 94.88 307 LYS B O 1
ATOM 8564 N N . LEU B 1 308 ? 13.828 49.031 46.531 1 95.75 308 LEU B N 1
ATOM 8565 C CA . LEU B 1 308 ? 13.57 49.906 45.406 1 95.75 308 LEU B CA 1
ATOM 8566 C C . LEU B 1 308 ? 13.039 49.094 44.219 1 95.75 308 LEU B C 1
ATOM 8568 O O . LEU B 1 308 ? 12.141 49.562 43.5 1 95.75 308 LEU B O 1
ATOM 8572 N N . SER B 1 309 ? 13.641 47.938 44 1 95.44 309 SER B N 1
ATOM 8573 C CA . SER B 1 309 ? 13.242 47.125 42.844 1 95.44 309 SER B CA 1
ATOM 8574 C C . SER B 1 309 ? 13.82 45.719 42.938 1 95.44 309 SER B C 1
ATOM 8576 O O . SER B 1 309 ? 14.703 45.469 43.781 1 95.44 309 SER B O 1
ATOM 8578 N N . THR B 1 310 ? 13.25 44.812 42.281 1 95.75 310 THR B N 1
ATOM 8579 C CA . THR B 1 310 ? 13.828 43.5 41.969 1 95.75 310 THR B CA 1
ATOM 8580 C C . THR B 1 310 ? 14.367 43.469 40.562 1 95.75 310 THR B C 1
ATOM 8582 O O . THR B 1 310 ? 13.609 43.656 39.594 1 95.75 310 THR B O 1
ATOM 8585 N N . ILE B 1 311 ? 15.609 43.25 40.406 1 95.81 311 ILE B N 1
ATOM 8586 C CA . ILE B 1 311 ? 16.297 43.406 39.156 1 95.81 311 ILE B CA 1
ATOM 8587 C C . ILE B 1 311 ? 15.641 42.531 38.094 1 95.81 311 ILE B C 1
ATOM 8589 O O . ILE B 1 311 ? 15.531 41.312 38.25 1 95.81 311 ILE B O 1
ATOM 8593 N N . GLY B 1 312 ? 15.219 43.125 37.062 1 94.25 312 GLY B N 1
ATOM 8594 C CA . GLY B 1 312 ? 14.648 42.438 35.906 1 94.25 312 GLY B CA 1
ATOM 8595 C C . GLY B 1 312 ? 13.227 41.938 36.156 1 94.25 312 GLY B C 1
ATOM 8596 O O . GLY B 1 312 ? 12.641 41.281 35.312 1 94.25 312 GLY B O 1
ATOM 8597 N N . VAL B 1 313 ? 12.609 42.281 37.312 1 95 313 VAL B N 1
ATOM 8598 C CA . VAL B 1 313 ? 11.328 41.656 37.656 1 95 313 VAL B CA 1
ATOM 8599 C C . VAL B 1 313 ? 10.305 42.75 37.969 1 95 313 VAL B C 1
ATOM 8601 O O . VAL B 1 313 ? 9.203 42.75 37.406 1 95 313 VAL B O 1
ATOM 8604 N N . SER B 1 314 ? 10.656 43.688 38.844 1 94.5 314 SER B N 1
ATOM 8605 C CA . SER B 1 314 ? 9.68 44.688 39.25 1 94.5 314 SER B CA 1
ATOM 8606 C C . SER B 1 314 ? 10.359 45.906 39.844 1 94.5 314 SER B C 1
ATOM 8608 O O . SER B 1 314 ? 11.57 45.906 40.094 1 94.5 314 SER B O 1
ATOM 8610 N N . GLN B 1 315 ? 9.594 47 39.969 1 93.94 315 GLN B N 1
ATOM 8611 C CA . GLN B 1 315 ? 10.07 48.25 40.531 1 93.94 315 GLN B CA 1
ATOM 8612 C C . GLN B 1 315 ? 9.023 48.844 41.469 1 93.94 315 GLN B C 1
ATOM 8614 O O . GLN B 1 315 ? 7.824 48.812 41.188 1 93.94 315 GLN B O 1
ATOM 8619 N N . ASN B 1 316 ? 9.492 49.375 42.562 1 93.62 316 ASN B N 1
ATOM 8620 C CA . ASN B 1 316 ? 8.633 50.062 43.531 1 93.62 316 ASN B CA 1
ATOM 8621 C C . ASN B 1 316 ? 8.172 51.406 43 1 93.62 316 ASN B C 1
ATOM 8623 O O . ASN B 1 316 ? 8.984 52.312 42.75 1 93.62 316 ASN B O 1
ATOM 8627 N N . ARG B 1 317 ? 6.93 51.688 42.906 1 90.38 317 ARG B N 1
ATOM 8628 C CA . ARG B 1 317 ? 6.336 52.875 42.281 1 90.38 317 ARG B CA 1
ATOM 8629 C C . ARG B 1 317 ? 6.594 54.125 43.125 1 90.38 317 ARG B C 1
ATOM 8631 O O . ARG B 1 317 ? 6.684 55.25 42.625 1 90.38 317 ARG B O 1
ATOM 8638 N N . GLU B 1 318 ? 6.789 53.938 44.375 1 90.94 318 GLU B N 1
ATOM 8639 C CA . GLU B 1 318 ? 6.949 55.062 45.312 1 90.94 318 GLU B CA 1
ATOM 8640 C C . GLU B 1 318 ? 8.312 55.719 45.125 1 90.94 318 GLU B C 1
ATOM 8642 O O . GLU B 1 318 ? 8.492 56.875 45.5 1 90.94 318 GLU B O 1
ATOM 8647 N N . THR B 1 319 ? 9.141 55 44.625 1 90.81 319 THR B N 1
ATOM 8648 C CA . THR B 1 319 ? 10.5 55.531 44.562 1 90.81 319 THR B CA 1
ATOM 8649 C C . THR B 1 319 ? 10.805 56.031 43.125 1 90.81 319 THR B C 1
ATOM 8651 O O . THR B 1 319 ? 11.922 56.469 42.844 1 90.81 319 THR B O 1
ATOM 8654 N N . MET B 1 320 ? 9.875 56.062 42.25 1 92.5 320 MET B N 1
ATOM 8655 C CA . MET B 1 320 ? 10.055 56.5 40.875 1 92.5 320 MET B CA 1
ATOM 8656 C C . MET B 1 320 ? 10.094 58.031 40.781 1 92.5 320 MET B C 1
ATOM 8658 O O . MET B 1 320 ? 9.516 58.719 41.625 1 92.5 320 MET B O 1
ATOM 8662 N N . PRO B 1 321 ? 10.742 58.469 39.781 1 92.12 321 PRO B N 1
ATOM 8663 C CA . PRO B 1 321 ? 10.805 59.938 39.594 1 92.12 321 PRO B CA 1
ATOM 8664 C C . PRO B 1 321 ? 9.438 60.562 39.312 1 92.12 321 PRO B C 1
ATOM 8666 O O . PRO B 1 321 ? 8.57 59.875 38.719 1 92.12 321 PRO B O 1
ATOM 8669 N N . LEU B 1 322 ? 9.148 61.844 39.688 1 84 322 LEU B N 1
ATOM 8670 C CA . LEU B 1 322 ? 7.863 62.531 39.594 1 84 322 LEU B CA 1
ATOM 8671 C C . LEU B 1 322 ? 7.828 63.5 38.438 1 84 322 LEU B C 1
ATOM 8673 O O . LEU B 1 322 ? 6.934 64.312 38.312 1 84 322 LEU B O 1
ATOM 8677 N N . ASP B 1 323 ? 8.672 63.438 37.438 1 83.5 323 ASP B N 1
ATOM 8678 C CA . ASP B 1 323 ? 8.766 64.375 36.281 1 83.5 323 ASP B CA 1
ATOM 8679 C C . ASP B 1 323 ? 8.953 65.812 36.75 1 83.5 323 ASP B C 1
ATOM 8681 O O . ASP B 1 323 ? 8.328 66.688 36.219 1 83.5 323 ASP B O 1
ATOM 8685 N N . ALA B 1 324 ? 9.555 66.062 37.844 1 86.19 324 ALA B N 1
ATOM 8686 C CA . ALA B 1 324 ? 9.922 67.312 38.406 1 86.19 324 ALA B CA 1
ATOM 8687 C C . ALA B 1 324 ? 11.43 67.562 38.344 1 86.19 324 ALA B C 1
ATOM 8689 O O . ALA B 1 324 ? 12.18 66.625 38 1 86.19 324 ALA B O 1
ATOM 8690 N N . PRO B 1 325 ? 11.688 68.875 38.406 1 89.12 325 PRO B N 1
ATOM 8691 C CA . PRO B 1 325 ? 13.133 69.062 38.469 1 89.12 325 PRO B CA 1
ATOM 8692 C C . PRO B 1 325 ? 13.758 68.375 39.688 1 89.12 325 PRO B C 1
ATOM 8694 O O . PRO B 1 325 ? 13.453 68.75 40.844 1 89.12 325 PRO B O 1
ATOM 8697 N N . GLU B 1 326 ? 14.422 67.375 39.438 1 92 326 GLU B N 1
ATOM 8698 C CA . GLU B 1 326 ? 15.023 66.562 40.5 1 92 326 GLU B CA 1
ATOM 8699 C C . GLU B 1 326 ? 16.234 65.812 40 1 92 326 GLU B C 1
ATOM 8701 O O . GLU B 1 326 ? 16.453 65.688 38.781 1 92 326 GLU B O 1
ATOM 8706 N N . VAL B 1 327 ? 17.016 65.312 40.969 1 92.31 327 VAL B N 1
ATOM 8707 C CA . VAL B 1 327 ? 18.125 64.438 40.625 1 92.31 327 VAL B CA 1
ATOM 8708 C C . VAL B 1 327 ? 17.641 63 40.594 1 92.31 327 VAL B C 1
ATOM 8710 O O . VAL B 1 327 ? 16.953 62.562 41.5 1 92.31 327 VAL B O 1
ATOM 8713 N N . VAL B 1 328 ? 17.953 62.375 39.5 1 94.81 328 VAL B N 1
ATOM 8714 C CA . VAL B 1 328 ? 17.469 61.031 39.281 1 94.81 328 VAL B CA 1
ATOM 8715 C C . VAL B 1 328 ? 18.656 60.062 39.094 1 94.81 328 VAL B C 1
ATOM 8717 O O . VAL B 1 328 ? 19.672 60.438 38.531 1 94.81 328 VAL B O 1
ATOM 8720 N N . ILE B 1 329 ? 18.531 58.844 39.656 1 96.31 329 ILE B N 1
ATOM 8721 C CA . ILE B 1 329 ? 19.5 57.75 39.469 1 96.31 329 ILE B CA 1
ATOM 8722 C C . ILE B 1 329 ? 19 56.812 38.375 1 96.31 329 ILE B C 1
ATOM 8724 O O . ILE B 1 329 ? 17.906 56.25 38.5 1 96.31 329 ILE B O 1
ATOM 8728 N N . LEU B 1 330 ? 19.766 56.625 37.375 1 96.81 330 LEU B N 1
ATOM 8729 C CA . LEU B 1 330 ? 19.438 55.656 36.312 1 96.81 330 LEU B CA 1
ATOM 8730 C C . LEU B 1 330 ? 20.156 54.344 36.531 1 96.81 330 LEU B C 1
ATOM 8732 O O . LEU B 1 330 ? 21.328 54.312 36.906 1 96.81 330 LEU B O 1
ATOM 8736 N N . GLU B 1 331 ? 19.422 53.281 36.312 1 97.69 331 GLU B N 1
ATOM 8737 C CA . GLU B 1 331 ? 19.969 51.906 36.438 1 97.69 331 GLU B CA 1
ATOM 8738 C C . GLU B 1 331 ? 19.766 51.094 35.156 1 97.69 331 GLU B C 1
ATOM 8740 O O . GLU B 1 331 ? 18.641 50.969 34.688 1 97.69 331 GLU B O 1
ATOM 8745 N N . ALA B 1 332 ? 20.797 50.625 34.562 1 97.69 332 ALA B N 1
ATOM 8746 C CA . ALA B 1 332 ? 20.75 49.594 33.531 1 97.69 332 ALA B CA 1
ATOM 8747 C C . ALA B 1 332 ? 21.188 48.25 34.062 1 97.69 332 ALA B C 1
ATOM 8749 O O . ALA B 1 332 ? 22.125 48.156 34.844 1 97.69 332 ALA B O 1
ATOM 8750 N N . SER B 1 333 ? 20.469 47.25 33.688 1 97.12 333 SER B N 1
ATOM 8751 C CA . SER B 1 333 ? 20.781 45.938 34.25 1 97.12 333 SER B CA 1
ATOM 8752 C C . SER B 1 333 ? 20.625 44.812 33.219 1 97.12 333 SER B C 1
ATOM 8754 O O . SER B 1 333 ? 19.891 44.969 32.25 1 97.12 333 SER B O 1
ATOM 8756 N N . TYR B 1 334 ? 21.344 43.75 33.375 1 96.62 334 TYR B N 1
ATOM 8757 C CA . TYR B 1 334 ? 21.234 42.5 32.594 1 96.62 334 TYR B CA 1
ATOM 8758 C C . TYR B 1 334 ? 21.469 41.281 33.469 1 96.62 334 TYR B C 1
ATOM 8760 O O . TYR B 1 334 ? 22.438 41.219 34.219 1 96.62 334 TYR B O 1
ATOM 8768 N N . THR B 1 335 ? 20.609 40.406 33.438 1 95.44 335 THR B N 1
ATOM 8769 C CA . THR B 1 335 ? 20.719 39.094 34.062 1 95.44 335 THR B CA 1
ATOM 8770 C C . THR B 1 335 ? 20.453 38 33.062 1 95.44 335 THR B C 1
ATOM 8772 O O . THR B 1 335 ? 19.5 38.062 32.281 1 95.44 335 THR B O 1
ATOM 8775 N N . PRO B 1 336 ? 21.375 37 32.969 1 94.31 336 PRO B N 1
ATOM 8776 C CA . PRO B 1 336 ? 21.078 35.906 32.031 1 94.31 336 PRO B CA 1
ATOM 8777 C C . PRO B 1 336 ? 19.656 35.375 32.188 1 94.31 336 PRO B C 1
ATOM 8779 O O . PRO B 1 336 ? 19.188 35.125 33.281 1 94.31 336 PRO B O 1
ATOM 8782 N N . PRO B 1 337 ? 18.953 35.312 31.047 1 94.62 337 PRO B N 1
ATOM 8783 C CA . PRO B 1 337 ? 17.531 34.969 31.062 1 94.62 337 PRO B CA 1
ATOM 8784 C C . PRO B 1 337 ? 17.25 33.656 31.781 1 94.62 337 PRO B C 1
ATOM 8786 O O . PRO B 1 337 ? 16.219 33.5 32.438 1 94.62 337 PRO B O 1
ATOM 8789 N N . ALA B 1 338 ? 18.172 32.688 31.688 1 92.88 338 ALA B N 1
ATOM 8790 C CA . ALA B 1 338 ? 17.953 31.375 32.312 1 92.88 338 ALA B CA 1
ATOM 8791 C C . ALA B 1 338 ? 17.844 31.531 33.844 1 92.88 338 ALA B C 1
ATOM 8793 O O . ALA B 1 338 ? 16.984 30.906 34.469 1 92.88 338 ALA B O 1
ATOM 8794 N N . ILE B 1 339 ? 18.625 32.406 34.375 1 93.19 339 ILE B N 1
ATOM 8795 C CA . ILE B 1 339 ? 18.688 32.594 35.812 1 93.19 339 ILE B CA 1
ATOM 8796 C C . ILE B 1 339 ? 17.422 33.281 36.312 1 93.19 339 ILE B C 1
ATOM 8798 O O . ILE B 1 339 ? 16.797 32.875 37.281 1 93.19 339 ILE B O 1
ATOM 8802 N N . ILE B 1 340 ? 17.047 34.281 35.625 1 92.81 340 ILE B N 1
ATOM 8803 C CA . ILE B 1 340 ? 15.891 35.094 36 1 92.81 340 ILE B CA 1
ATOM 8804 C C . ILE B 1 340 ? 14.617 34.25 35.875 1 92.81 340 ILE B C 1
ATOM 8806 O O . ILE B 1 340 ? 13.766 34.25 36.75 1 92.81 340 ILE B O 1
ATOM 8810 N N . SER B 1 341 ? 14.484 33.625 34.75 1 92.88 341 SER B N 1
ATOM 8811 C CA . SER B 1 341 ? 13.297 32.812 34.5 1 92.88 341 SER B CA 1
ATOM 8812 C C . SER B 1 341 ? 13.141 31.703 35.531 1 92.88 341 SER B C 1
ATOM 8814 O O . SER B 1 341 ? 12.047 31.469 36.031 1 92.88 341 SER B O 1
ATOM 8816 N N . GLU B 1 342 ? 14.242 31.047 35.844 1 93.44 342 GLU B N 1
ATOM 8817 C CA . GLU B 1 342 ? 14.211 29.984 36.844 1 93.44 342 GLU B CA 1
ATOM 8818 C C . GLU B 1 342 ? 13.859 30.547 38.219 1 93.44 342 GLU B C 1
ATOM 8820 O O . GLU B 1 342 ? 13.078 29.953 38.969 1 93.44 342 GLU B O 1
ATOM 8825 N N . GLY B 1 343 ? 14.438 31.625 38.562 1 91.88 343 GLY B N 1
ATOM 8826 C CA . GLY B 1 343 ? 14.18 32.25 39.844 1 91.88 343 GLY B CA 1
ATOM 8827 C C . GLY B 1 343 ? 12.734 32.656 40 1 91.88 343 GLY B C 1
ATOM 8828 O O . GLY B 1 343 ? 12.141 32.438 41.062 1 91.88 343 GLY B O 1
ATOM 8829 N N . VAL B 1 344 ? 12.164 33.219 39.031 1 93 344 VAL B N 1
ATOM 8830 C CA . VAL B 1 344 ? 10.789 33.719 39.062 1 93 344 VAL B CA 1
ATOM 8831 C C . VAL B 1 344 ? 9.82 32.531 39.094 1 93 344 VAL B C 1
ATOM 8833 O O . VAL B 1 344 ? 8.82 32.562 39.812 1 93 344 VAL B O 1
ATOM 8836 N N . ALA B 1 345 ? 10.18 31.594 38.281 1 90.94 345 ALA B N 1
ATOM 8837 C CA . ALA B 1 345 ? 9.328 30.391 38.25 1 90.94 345 ALA B CA 1
ATOM 8838 C C . ALA B 1 345 ? 9.289 29.734 39.625 1 90.94 345 ALA B C 1
ATOM 8840 O O . ALA B 1 345 ? 8.227 29.266 40.062 1 90.94 345 ALA B O 1
ATOM 8841 N N . ARG B 1 346 ? 10.367 29.719 40.312 1 91.19 346 ARG B N 1
ATOM 8842 C CA . ARG B 1 346 ? 10.492 29.078 41.625 1 91.19 346 ARG B CA 1
ATOM 8843 C C . ARG B 1 346 ? 9.781 29.906 42.688 1 91.19 346 ARG B C 1
ATOM 8845 O O . ARG B 1 346 ? 9.109 29.359 43.562 1 91.19 346 ARG B O 1
ATOM 8852 N N . SER B 1 347 ? 9.891 31.188 42.625 1 91.06 347 SER B N 1
ATOM 8853 C CA . SER B 1 347 ? 9.414 32.062 43.688 1 91.06 347 SER B CA 1
ATOM 8854 C C . SER B 1 347 ? 7.957 32.438 43.469 1 91.06 347 SER B C 1
ATOM 8856 O O . SER B 1 347 ? 7.273 32.844 44.406 1 91.06 347 SER B O 1
ATOM 8858 N N . LYS B 1 348 ? 7.406 32.344 42.344 1 84.81 348 LYS B N 1
ATOM 8859 C CA . LYS B 1 348 ? 6.039 32.688 41.969 1 84.81 348 LYS B CA 1
ATOM 8860 C C . LYS B 1 348 ? 5.711 34.125 42.375 1 84.81 348 LYS B C 1
ATOM 8862 O O . LYS B 1 348 ? 4.613 34.438 42.844 1 84.81 348 LYS B O 1
ATOM 8867 N N . VAL B 1 349 ? 6.762 35.031 42.281 1 87.44 349 VAL B N 1
ATOM 8868 C CA . VAL B 1 349 ? 6.578 36.438 42.625 1 87.44 349 VAL B CA 1
ATOM 8869 C C . VAL B 1 349 ? 5.785 37.156 41.531 1 87.44 349 VAL B C 1
ATOM 8871 O O . VAL B 1 349 ? 5.746 36.688 40.406 1 87.44 349 VAL B O 1
ATOM 8874 N N . GLU B 1 350 ? 5.109 38.219 42.031 1 85.44 350 GLU B N 1
ATOM 8875 C CA . GLU B 1 350 ? 4.387 39 41.031 1 85.44 350 GLU B CA 1
ATOM 8876 C C . GLU B 1 350 ? 5.352 39.719 40.094 1 85.44 350 GLU B C 1
ATOM 8878 O O . GLU B 1 350 ? 6.297 40.375 40.531 1 85.44 350 GLU B O 1
ATOM 8883 N N . LYS B 1 351 ? 5.23 39.375 38.906 1 85.75 351 LYS B N 1
ATOM 8884 C CA . LYS B 1 351 ? 6.113 39.938 37.906 1 85.75 351 LYS B CA 1
ATOM 8885 C C . LYS B 1 351 ? 5.418 41.062 37.125 1 85.75 351 LYS B C 1
ATOM 8887 O O . LYS B 1 351 ? 4.211 41 36.875 1 85.75 351 LYS B O 1
ATOM 8892 N N . GLU B 1 352 ? 6.191 42.156 36.875 1 86.56 352 GLU B N 1
ATOM 8893 C CA . GLU B 1 352 ? 5.73 43.188 35.969 1 86.56 352 GLU B CA 1
ATOM 8894 C C . GLU B 1 352 ? 6.121 42.875 34.531 1 86.56 352 GLU B C 1
ATOM 8896 O O . GLU B 1 352 ? 7.305 42.75 34.219 1 86.56 352 GLU B O 1
ATOM 8901 N N . THR B 1 353 ? 5.156 42.844 33.781 1 80.62 353 THR B N 1
ATOM 8902 C CA . THR B 1 353 ? 5.316 42.375 32.406 1 80.62 353 THR B CA 1
ATOM 8903 C C . THR B 1 353 ? 6.332 43.219 31.641 1 80.62 353 THR B C 1
ATOM 8905 O O . THR B 1 353 ? 7.129 42.688 30.859 1 80.62 353 THR B O 1
ATOM 8908 N N . ARG B 1 354 ? 6.375 44.438 31.922 1 79.12 354 ARG B N 1
ATOM 8909 C CA . ARG B 1 354 ? 7.211 45.375 31.156 1 79.12 354 ARG B CA 1
ATOM 8910 C C . ARG B 1 354 ? 8.688 45.062 31.344 1 79.12 354 ARG B C 1
ATOM 8912 O O . ARG B 1 354 ? 9.492 45.188 30.422 1 79.12 354 ARG B O 1
ATOM 8919 N N . PHE B 1 355 ? 9.039 44.625 32.5 1 86.44 355 PHE B N 1
ATOM 8920 C CA . PHE B 1 355 ? 10.438 44.375 32.812 1 86.44 355 PHE B CA 1
ATOM 8921 C C . PHE B 1 355 ? 10.766 42.906 32.594 1 86.44 355 PHE B C 1
ATOM 8923 O O . PHE B 1 355 ? 11.734 42.562 31.891 1 86.44 355 PHE B O 1
ATOM 8930 N N . PHE B 1 356 ? 9.969 42.094 33.062 1 93.12 356 PHE B N 1
ATOM 8931 C CA . PHE B 1 356 ? 10.25 40.656 33.062 1 93.12 356 PHE B CA 1
ATOM 8932 C C . PHE B 1 356 ? 10.242 40.094 31.656 1 93.12 356 PHE B C 1
ATOM 8934 O O . PHE B 1 356 ? 11.016 39.188 31.328 1 93.12 356 PHE B O 1
ATOM 8941 N N . TYR B 1 357 ? 9.328 40.594 30.828 1 93.69 357 TYR B N 1
ATOM 8942 C CA . TYR B 1 357 ? 9.203 40.125 29.453 1 93.69 357 TYR B CA 1
ATOM 8943 C C . TYR B 1 357 ? 10.539 40.219 28.719 1 93.69 357 TYR B C 1
ATOM 8945 O O . TYR B 1 357 ? 10.961 39.25 28.062 1 93.69 357 TYR B O 1
ATOM 8953 N N . ARG B 1 358 ? 11.234 41.281 28.812 1 93.5 358 ARG B N 1
ATOM 8954 C CA . ARG B 1 358 ? 12.523 41.469 28.156 1 93.5 358 ARG B CA 1
ATOM 8955 C C . ARG B 1 358 ? 13.625 40.719 28.891 1 93.5 358 ARG B C 1
ATOM 8957 O O . ARG B 1 358 ? 14.492 40.094 28.25 1 93.5 358 ARG B O 1
ATOM 8964 N N . ALA B 1 359 ? 13.531 40.75 30.172 1 94.5 359 ALA B N 1
ATOM 8965 C CA . ALA B 1 359 ? 14.578 40.125 30.969 1 94.5 359 ALA B CA 1
ATOM 8966 C C . ALA B 1 359 ? 14.578 38.594 30.797 1 94.5 359 ALA B C 1
ATOM 8968 O O . ALA B 1 359 ? 15.641 38 30.688 1 94.5 359 ALA B O 1
ATOM 8969 N N . SER B 1 360 ? 13.453 38.031 30.797 1 94.62 360 SER B N 1
ATOM 8970 C CA . SER B 1 360 ? 13.32 36.594 30.703 1 94.62 360 SER B CA 1
ATOM 8971 C C . SER B 1 360 ? 13.703 36.094 29.312 1 94.62 360 SER B C 1
ATOM 8973 O O . SER B 1 360 ? 13.984 34.906 29.125 1 94.62 360 SER B O 1
ATOM 8975 N N . ARG B 1 361 ? 13.703 36.938 28.297 1 94.19 361 ARG B N 1
ATOM 8976 C CA . ARG B 1 361 ? 13.992 36.562 26.922 1 94.19 361 ARG B CA 1
ATOM 8977 C C . ARG B 1 361 ? 15.422 36.938 26.547 1 94.19 361 ARG B C 1
ATOM 8979 O O . ARG B 1 361 ? 15.93 36.5 25.516 1 94.19 361 ARG B O 1
ATOM 8986 N N . GLY B 1 362 ? 16.031 37.688 27.375 1 94.06 362 GLY B N 1
ATOM 8987 C CA . GLY B 1 362 ? 17.391 38.125 27.125 1 94.06 362 GLY B CA 1
ATOM 8988 C C . GLY B 1 362 ? 17.516 39.531 26.625 1 94.06 362 GLY B C 1
ATOM 8989 O O . GLY B 1 362 ? 17.625 39.781 25.422 1 94.06 362 GLY B O 1
ATOM 8990 N N . SER B 1 363 ? 17.562 40.469 27.531 1 94.31 363 SER B N 1
ATOM 8991 C CA . SER B 1 363 ? 17.781 41.875 27.188 1 94.31 363 SER B CA 1
ATOM 8992 C C . SER B 1 363 ? 19.219 42.094 26.719 1 94.31 363 SER B C 1
ATOM 8994 O O . SER B 1 363 ? 20.047 41.188 26.781 1 94.31 363 SER B O 1
ATOM 8996 N N . ASN B 1 364 ? 19.453 43.281 26.156 1 95.31 364 ASN B N 1
ATOM 8997 C CA . ASN B 1 364 ? 20.766 43.625 25.641 1 95.31 364 ASN B CA 1
ATOM 8998 C C . ASN B 1 364 ? 21.797 43.719 26.766 1 95.31 364 ASN B C 1
ATOM 9000 O O . ASN B 1 364 ? 21.656 44.531 27.672 1 95.31 364 ASN B O 1
ATOM 9004 N N . PRO B 1 365 ? 22.844 42.938 26.688 1 95.31 365 PRO B N 1
ATOM 9005 C CA . PRO B 1 365 ? 23.844 42.938 27.75 1 95.31 365 PRO B CA 1
ATOM 9006 C C . PRO B 1 365 ? 24.781 44.125 27.688 1 95.31 365 PRO B C 1
ATOM 9008 O O . PRO B 1 365 ? 25.547 44.375 28.641 1 95.31 365 PRO B O 1
ATOM 9011 N N . HIS B 1 366 ? 24.859 44.781 26.656 1 93.62 366 HIS B N 1
ATOM 9012 C CA . HIS B 1 366 ? 25.688 45.969 26.562 1 93.62 366 HIS B CA 1
ATOM 9013 C C . HIS B 1 366 ? 25 47.188 27.203 1 93.62 366 HIS B C 1
ATOM 9015 O O . HIS B 1 366 ? 24.453 48.031 26.516 1 93.62 366 HIS B O 1
ATOM 9021 N N . LEU B 1 367 ? 25.156 47.375 28.469 1 96.31 367 LEU B N 1
ATOM 9022 C CA . LEU B 1 367 ? 24.391 48.312 29.281 1 96.31 367 LEU B CA 1
ATOM 9023 C C . LEU B 1 367 ? 24.734 49.75 28.922 1 96.31 367 LEU B C 1
ATOM 9025 O O . LEU B 1 367 ? 23.844 50.594 28.844 1 96.31 367 LEU B O 1
ATOM 9029 N N . PRO B 1 368 ? 26.031 50.031 28.578 1 93.69 368 PRO B N 1
ATOM 9030 C CA . PRO B 1 368 ? 26.344 51.438 28.266 1 93.69 368 PRO B CA 1
ATOM 9031 C C . PRO B 1 368 ? 25.594 51.969 27.047 1 93.69 368 PRO B C 1
ATOM 9033 O O . PRO B 1 368 ? 25.266 53.156 26.984 1 93.69 368 PRO B O 1
ATOM 9036 N N . SER B 1 369 ? 25.281 51.156 26.156 1 92.75 369 SER B N 1
ATOM 9037 C CA . SER B 1 369 ? 24.594 51.594 24.938 1 92.75 369 SER B CA 1
ATOM 9038 C C . SER B 1 369 ? 23.219 52.156 25.266 1 92.75 369 SER B C 1
ATOM 9040 O O . SER B 1 369 ? 22.828 53.188 24.719 1 92.75 369 SER B O 1
ATOM 9042 N N . GLY B 1 370 ? 22.531 51.562 26.156 1 94.81 370 GLY B N 1
ATOM 9043 C CA . GLY B 1 370 ? 21.219 52.031 26.562 1 94.81 370 GLY B CA 1
ATOM 9044 C C . GLY B 1 370 ? 21.281 53.344 27.328 1 94.81 370 GLY B C 1
ATOM 9045 O O . GLY B 1 370 ? 20.516 54.281 27.047 1 94.81 370 GLY B O 1
ATOM 9046 N N . ILE B 1 371 ? 22.188 53.375 28.25 1 95.12 371 ILE B N 1
ATOM 9047 C CA . ILE B 1 371 ? 22.328 54.562 29.094 1 95.12 371 ILE B CA 1
ATOM 9048 C C . ILE B 1 371 ? 22.781 55.75 28.25 1 95.12 371 ILE B C 1
ATOM 9050 O O . ILE B 1 371 ? 22.266 56.875 28.391 1 95.12 371 ILE B O 1
ATOM 9054 N N . THR B 1 372 ? 23.656 55.469 27.359 1 92.62 372 THR B N 1
ATOM 9055 C CA . THR B 1 372 ? 24.156 56.531 26.484 1 92.62 372 THR B CA 1
ATOM 9056 C C . THR B 1 372 ? 23.047 57.062 25.594 1 92.62 372 THR B C 1
ATOM 9058 O O . THR B 1 372 ? 22.906 58.281 25.422 1 92.62 372 THR B O 1
ATOM 9061 N N . LEU B 1 373 ? 22.328 56.188 25.062 1 93.06 373 LEU B N 1
ATOM 9062 C CA . LEU B 1 373 ? 21.203 56.594 24.219 1 93.06 373 LEU B CA 1
ATOM 9063 C C . LEU B 1 373 ? 20.203 57.438 25.016 1 93.06 373 LEU B C 1
ATOM 9065 O O . LEU B 1 373 ? 19.719 58.469 24.531 1 93.06 373 LEU B O 1
ATOM 9069 N N . LEU B 1 374 ? 19.906 57 26.203 1 95.06 374 LEU B N 1
ATOM 9070 C CA . LEU B 1 374 ? 18.969 57.719 27.062 1 95.06 374 LEU B CA 1
ATOM 9071 C C . LEU B 1 374 ? 19.5 59.125 27.391 1 95.06 374 LEU B C 1
ATOM 9073 O O . LEU B 1 374 ? 18.797 60.094 27.234 1 95.06 374 LEU B O 1
ATOM 9077 N N . CYS B 1 375 ? 20.688 59.188 27.781 1 91.75 375 CYS B N 1
ATOM 9078 C CA . CYS B 1 375 ? 21.297 60.469 28.156 1 91.75 375 CYS B CA 1
ATOM 9079 C C . CYS B 1 375 ? 21.375 61.406 26.969 1 91.75 375 CYS B C 1
ATOM 9081 O O . CYS B 1 375 ? 21.141 62.625 27.094 1 91.75 375 CYS B O 1
ATOM 9083 N N . SER B 1 376 ? 21.719 60.844 25.875 1 89.56 376 SER B N 1
ATOM 9084 C CA . SER B 1 376 ? 21.766 61.656 24.656 1 89.56 376 SER B CA 1
ATOM 9085 C C . SER B 1 376 ? 20.406 62.219 24.312 1 89.56 376 SER B C 1
ATOM 9087 O O . SER B 1 376 ? 20.297 63.406 23.938 1 89.56 376 SER B O 1
ATOM 9089 N N . ALA B 1 377 ? 19.438 61.438 24.422 1 90.62 377 ALA B N 1
ATOM 9090 C CA . ALA B 1 377 ? 18.078 61.906 24.125 1 90.62 377 ALA B CA 1
ATOM 9091 C C . ALA B 1 377 ? 17.641 62.969 25.109 1 90.62 377 ALA B C 1
ATOM 9093 O O . ALA B 1 377 ? 17.031 63.969 24.719 1 90.62 377 ALA B O 1
ATOM 9094 N N . LEU B 1 378 ? 17.953 62.812 26.375 1 90.88 378 LEU B N 1
ATOM 9095 C CA . LEU B 1 378 ? 17.609 63.781 27.406 1 90.88 378 LEU B CA 1
ATOM 9096 C C . LEU B 1 378 ? 18.375 65.062 27.203 1 90.88 378 LEU B C 1
ATOM 9098 O O . LEU B 1 378 ? 17.812 66.188 27.359 1 90.88 378 LEU B O 1
ATOM 9102 N N . HIS B 1 379 ? 19.547 64.938 26.844 1 84.31 379 HIS B N 1
ATOM 9103 C CA . HIS B 1 379 ? 20.406 66.062 26.641 1 84.31 379 HIS B CA 1
ATOM 9104 C C . HIS B 1 379 ? 19.938 66.938 25.453 1 84.31 379 HIS B C 1
ATOM 9106 O O . HIS B 1 379 ? 19.922 68.125 25.5 1 84.31 379 HIS B O 1
ATOM 9112 N N . LYS B 1 380 ? 19.703 66.25 24.391 1 82.31 380 LYS B N 1
ATOM 9113 C CA . LYS B 1 380 ? 19.266 66.938 23.156 1 82.31 380 LYS B CA 1
ATOM 9114 C C . LYS B 1 380 ? 18.031 67.812 23.406 1 82.31 380 LYS B C 1
ATOM 9116 O O . LYS B 1 380 ? 17.859 68.812 22.766 1 82.31 380 LYS B O 1
ATOM 9121 N N . MET B 1 381 ? 17.266 67.5 24.328 1 81.19 381 MET B N 1
ATOM 9122 C CA . MET B 1 381 ? 16.047 68.25 24.594 1 81.19 381 MET B CA 1
ATOM 9123 C C . MET B 1 381 ? 16.297 69.312 25.625 1 81.19 381 MET B C 1
ATOM 9125 O O . MET B 1 381 ? 15.391 70.062 25.953 1 81.19 381 MET B O 1
ATOM 9129 N N . GLY B 1 382 ? 17.594 69.438 26.062 1 71.94 382 GLY B N 1
ATOM 9130 C CA . GLY B 1 382 ? 18 70.5 26.969 1 71.94 382 GLY B CA 1
ATOM 9131 C C . GLY B 1 382 ? 17.453 70.375 28.375 1 71.94 382 GLY B C 1
ATOM 9132 O O . GLY B 1 382 ? 17.562 71.25 29.203 1 71.94 382 GLY B O 1
ATOM 9133 N N . GLY B 1 383 ? 16.969 69.312 28.688 1 74.25 383 GLY B N 1
ATOM 9134 C CA . GLY B 1 383 ? 16.234 69.25 29.938 1 74.25 383 GLY B CA 1
ATOM 9135 C C . GLY B 1 383 ? 16.969 68.5 31.016 1 74.25 383 GLY B C 1
ATOM 9136 O O . GLY B 1 383 ? 16.391 68.125 32.031 1 74.25 383 GLY B O 1
ATOM 9137 N N . ALA B 1 384 ? 18.344 68.188 30.719 1 84.38 384 ALA B N 1
ATOM 9138 C CA . ALA B 1 384 ? 18.984 67.375 31.734 1 84.38 384 ALA B CA 1
ATOM 9139 C C . ALA B 1 384 ? 20.484 67.688 31.828 1 84.38 384 ALA B C 1
ATOM 9141 O O . ALA B 1 384 ? 21.125 68 30.812 1 84.38 384 ALA B O 1
ATOM 9142 N N . LEU B 1 385 ? 20.938 67.75 33 1 86.31 385 LEU B N 1
ATOM 9143 C CA . LEU B 1 385 ? 22.375 67.812 33.281 1 86.31 385 LEU B CA 1
ATOM 9144 C C . LEU B 1 385 ? 22.891 66.438 33.688 1 86.31 385 LEU B C 1
ATOM 9146 O O . LEU B 1 385 ? 22.469 65.875 34.688 1 86.31 385 LEU B O 1
ATOM 9150 N N . ILE B 1 386 ? 23.828 65.938 32.906 1 88.81 386 ILE B N 1
ATOM 9151 C CA . ILE B 1 386 ? 24.344 64.625 33.125 1 88.81 386 ILE B CA 1
ATOM 9152 C C . ILE B 1 386 ? 25.625 64.688 33.938 1 88.81 386 ILE B C 1
ATOM 9154 O O . ILE B 1 386 ? 26.578 65.375 33.594 1 88.81 386 ILE B O 1
ATOM 9158 N N . TYR B 1 387 ? 25.641 63.875 34.969 1 88.88 387 TYR B N 1
ATOM 9159 C CA . TYR B 1 387 ? 26.844 63.844 35.781 1 88.88 387 TYR B CA 1
ATOM 9160 C C . TYR B 1 387 ? 27.906 62.938 35.188 1 88.88 387 TYR B C 1
ATOM 9162 O O . TYR B 1 387 ? 27.578 61.969 34.5 1 88.88 387 TYR B O 1
ATOM 9170 N N . SER B 1 388 ? 29.141 63.312 35.406 1 87.81 388 SER B N 1
ATOM 9171 C CA . SER B 1 388 ? 30.234 62.562 34.812 1 87.81 388 SER B CA 1
ATOM 9172 C C . SER B 1 388 ? 30.5 61.25 35.594 1 87.81 388 SER B C 1
ATOM 9174 O O . SER B 1 388 ? 30.312 61.219 36.812 1 87.81 388 SER B O 1
ATOM 9176 N N . GLY B 1 389 ? 30.891 60.156 34.781 1 87.31 389 GLY B N 1
ATOM 9177 C CA . GLY B 1 389 ? 31.25 58.875 35.406 1 87.31 389 GLY B CA 1
ATOM 9178 C C . GLY B 1 389 ? 30.078 57.938 35.531 1 87.31 389 GLY B C 1
ATOM 9179 O O . GLY B 1 389 ? 28.938 58.312 35.219 1 87.31 389 GLY B O 1
ATOM 9180 N N . THR B 1 390 ? 30.328 56.719 35.781 1 91.69 390 THR B N 1
ATOM 9181 C CA . THR B 1 390 ? 29.344 55.656 36 1 91.69 390 THR B CA 1
ATOM 9182 C C . THR B 1 390 ? 29.781 54.719 37.125 1 91.69 390 THR B C 1
ATOM 9184 O O . THR B 1 390 ? 30.969 54.656 37.438 1 91.69 390 THR B O 1
ATOM 9187 N N . HIS B 1 391 ? 28.844 54.188 37.906 1 94.44 391 HIS B N 1
ATOM 9188 C CA . HIS B 1 391 ? 29.094 53.031 38.781 1 94.44 391 HIS B CA 1
ATOM 9189 C C . HIS B 1 391 ? 28.719 51.719 38.062 1 94.44 391 HIS B C 1
ATOM 9191 O O . HIS B 1 391 ? 27.562 51.531 37.688 1 94.44 391 HIS B O 1
ATOM 9197 N N . GLU B 1 392 ? 29.719 50.875 37.875 1 94 392 GLU B N 1
ATOM 9198 C CA . GLU B 1 392 ? 29.469 49.656 37.125 1 94 392 GLU B CA 1
ATOM 9199 C C . GLU B 1 392 ? 29.781 48.406 37.938 1 94 392 GLU B C 1
ATOM 9201 O O . GLU B 1 392 ? 30.797 48.375 38.656 1 94 392 GLU B O 1
ATOM 9206 N N . ILE B 1 393 ? 28.875 47.5 37.969 1 94.94 393 ILE B N 1
ATOM 9207 C CA . ILE B 1 393 ? 29.094 46.125 38.406 1 94.94 393 ILE B CA 1
ATOM 9208 C C . ILE B 1 393 ? 28.984 45.156 37.219 1 94.94 393 ILE B C 1
ATOM 9210 O O . ILE B 1 393 ? 27.906 44.969 36.656 1 94.94 393 ILE B O 1
ATOM 9214 N N . THR B 1 394 ? 30.109 44.625 36.75 1 92.25 394 THR B N 1
ATOM 9215 C CA . THR B 1 394 ? 30.141 43.812 35.531 1 92.25 394 THR B CA 1
ATOM 9216 C C . THR B 1 394 ? 30.453 42.375 35.844 1 92.25 394 THR B C 1
ATOM 9218 O O . THR B 1 394 ? 31.391 42.062 36.594 1 92.25 394 THR B O 1
ATOM 9221 N N . GLN B 1 395 ? 29.594 41.562 35.281 1 91.56 395 GLN B N 1
ATOM 9222 C CA . GLN B 1 395 ? 29.844 40.125 35.344 1 91.56 395 GLN B CA 1
ATOM 9223 C C . GLN B 1 395 ? 30.422 39.625 34.031 1 91.56 395 GLN B C 1
ATOM 9225 O O . GLN B 1 395 ? 30.188 40.219 32.969 1 91.56 395 GLN B O 1
ATOM 9230 N N . ASN B 1 396 ? 31.266 38.656 34.094 1 84.81 396 ASN B N 1
ATOM 9231 C CA . ASN B 1 396 ? 31.828 38.031 32.906 1 84.81 396 ASN B CA 1
ATOM 9232 C C . ASN B 1 396 ? 30.984 36.844 32.438 1 84.81 396 ASN B C 1
ATOM 9234 O O . ASN B 1 396 ? 31.016 35.781 33.031 1 84.81 396 ASN B O 1
ATOM 9238 N N . TYR B 1 397 ? 30.172 37.156 31.375 1 80.38 397 TYR B N 1
ATOM 9239 C CA . TYR B 1 397 ? 29.328 36.125 30.812 1 80.38 397 TYR B CA 1
ATOM 9240 C C . TYR B 1 397 ? 30.016 35.406 29.656 1 80.38 397 TYR B C 1
ATOM 9242 O O . TYR B 1 397 ? 29.375 34.781 28.828 1 80.38 397 TYR B O 1
ATOM 9250 N N . LYS B 1 398 ? 31.25 35.125 29.547 1 75.25 398 LYS B N 1
ATOM 9251 C CA . LYS B 1 398 ? 32 34.719 28.375 1 75.25 398 LYS B CA 1
ATOM 9252 C C . LYS B 1 398 ? 31.375 33.438 27.766 1 75.25 398 LYS B C 1
ATOM 9254 O O . LYS B 1 398 ? 31.375 32.375 28.406 1 75.25 398 LYS B O 1
ATOM 9259 N N . PRO B 1 399 ? 30.797 33.75 26.562 1 80.88 399 PRO B N 1
ATOM 9260 C CA . PRO B 1 399 ? 30.281 32.562 25.875 1 80.88 399 PRO B CA 1
ATOM 9261 C C . PRO B 1 399 ? 31.359 31.562 25.531 1 80.88 399 PRO B C 1
ATOM 9263 O O . PRO B 1 399 ? 32.531 31.938 25.312 1 80.88 399 PRO B O 1
ATOM 9266 N N . ALA B 1 400 ? 31 30.344 25.531 1 85.88 400 ALA B N 1
ATOM 9267 C CA . ALA B 1 400 ? 31.922 29.266 25.203 1 85.88 400 ALA B CA 1
ATOM 9268 C C . ALA B 1 400 ? 32.281 29.281 23.719 1 85.88 400 ALA B C 1
ATOM 9270 O O . ALA B 1 400 ? 31.438 29.625 22.875 1 85.88 400 ALA B O 1
ATOM 9271 N N . THR B 1 401 ? 33.531 29.078 23.438 1 93.69 401 THR B N 1
ATOM 9272 C CA . THR B 1 401 ? 33.938 28.938 22.047 1 93.69 401 THR B CA 1
ATOM 9273 C C . THR B 1 401 ? 33.469 27.594 21.484 1 93.69 401 THR B C 1
ATOM 9275 O O . THR B 1 401 ? 33.656 26.547 22.109 1 93.69 401 THR B O 1
ATOM 9278 N N . ILE B 1 402 ? 32.875 27.641 20.344 1 95.06 402 ILE B N 1
ATOM 9279 C CA . ILE B 1 402 ? 32.344 26.438 19.688 1 95.06 402 ILE B CA 1
ATOM 9280 C C . ILE B 1 402 ? 33.219 26.094 18.484 1 95.06 402 ILE B C 1
ATOM 9282 O O . ILE B 1 402 ? 33.375 26.906 17.562 1 95.06 402 ILE B O 1
ATOM 9286 N N . THR B 1 403 ? 33.75 25.016 18.5 1 94 403 THR B N 1
ATOM 9287 C CA . THR B 1 403 ? 34.562 24.547 17.375 1 94 403 THR B CA 1
ATOM 9288 C C . THR B 1 403 ? 33.688 23.75 16.391 1 94 403 THR B C 1
ATOM 9290 O O . THR B 1 403 ? 33 22.812 16.781 1 94 403 THR B O 1
ATOM 9293 N N . VAL B 1 404 ? 33.75 24.141 15.18 1 93.5 404 VAL B N 1
ATOM 9294 C CA . VAL B 1 404 ? 32.938 23.484 14.172 1 93.5 404 VAL B CA 1
ATOM 9295 C C . VAL B 1 404 ? 33.812 23.016 13.016 1 93.5 404 VAL B C 1
ATOM 9297 O O . VAL B 1 404 ? 34.656 23.781 12.523 1 93.5 404 VAL B O 1
ATOM 9300 N N . ASP B 1 405 ? 33.656 21.766 12.672 1 93.19 405 ASP B N 1
ATOM 9301 C CA . ASP B 1 405 ? 34.312 21.25 11.477 1 93.19 405 ASP B CA 1
ATOM 9302 C C . ASP B 1 405 ? 33.438 21.453 10.242 1 93.19 405 ASP B C 1
ATOM 9304 O O . ASP B 1 405 ? 32.219 21.25 10.289 1 93.19 405 ASP B O 1
ATOM 9308 N N . LEU B 1 406 ? 34.125 21.828 9.164 1 92.62 406 LEU B N 1
ATOM 9309 C CA . LEU B 1 406 ? 33.406 22.188 7.949 1 92.62 406 LEU B CA 1
ATOM 9310 C C . LEU B 1 406 ? 32.656 20.969 7.391 1 92.62 406 LEU B C 1
ATOM 9312 O O . LEU B 1 406 ? 31.594 21.109 6.805 1 92.62 406 LEU B O 1
ATOM 9316 N N . HIS B 1 407 ? 33.25 19.859 7.562 1 91.88 407 HIS B N 1
ATOM 9317 C CA . HIS B 1 407 ? 32.594 18.656 7.078 1 91.88 407 HIS B CA 1
ATOM 9318 C C . HIS B 1 407 ? 31.312 18.375 7.836 1 91.88 407 HIS B C 1
ATOM 9320 O O . HIS B 1 407 ? 30.281 18.062 7.227 1 91.88 407 HIS B O 1
ATOM 9326 N N . SER B 1 408 ? 31.375 18.484 9.117 1 93.06 408 SER B N 1
ATOM 9327 C CA . SER B 1 408 ? 30.188 18.281 9.945 1 93.06 408 SER B CA 1
ATOM 9328 C C . SER B 1 408 ? 29.125 19.328 9.648 1 93.06 408 SER B C 1
ATOM 9330 O O . SER B 1 408 ? 27.922 19.016 9.609 1 93.06 408 SER B O 1
ATOM 9332 N N . LEU B 1 409 ? 29.578 20.5 9.438 1 93.88 409 LEU B N 1
ATOM 9333 C CA . LEU B 1 409 ? 28.656 21.578 9.133 1 93.88 409 LEU B CA 1
ATOM 9334 C C . LEU B 1 409 ? 27.891 21.297 7.84 1 93.88 409 LEU B C 1
ATOM 9336 O O . LEU B 1 409 ? 26.672 21.453 7.789 1 93.88 409 LEU B O 1
ATOM 9340 N N . SER B 1 410 ? 28.594 20.828 6.883 1 92.75 410 SER B N 1
ATOM 9341 C CA . SER B 1 410 ? 27.984 20.5 5.602 1 92.75 410 SER B CA 1
ATOM 9342 C C . SER B 1 410 ? 27 19.344 5.75 1 92.75 410 SER B C 1
ATOM 9344 O O . SER B 1 410 ? 25.953 19.328 5.098 1 92.75 410 SER B O 1
ATOM 9346 N N . ALA B 1 411 ? 27.344 18.469 6.594 1 91.12 411 ALA B N 1
ATOM 9347 C CA . ALA B 1 411 ? 26.469 17.328 6.84 1 91.12 411 ALA B CA 1
ATOM 9348 C C . ALA B 1 411 ? 25.172 17.75 7.52 1 91.12 411 ALA B C 1
ATOM 9350 O O . ALA B 1 411 ? 24.094 17.281 7.164 1 91.12 411 ALA B O 1
ATOM 9351 N N . PHE B 1 412 ? 25.234 18.688 8.469 1 92.38 412 PHE B N 1
ATOM 9352 C CA . PHE B 1 412 ? 24.062 19.203 9.156 1 92.38 412 PHE B CA 1
ATOM 9353 C C . PHE B 1 412 ? 23.141 19.938 8.188 1 92.38 412 PHE B C 1
ATOM 9355 O O . PHE B 1 412 ? 21.922 19.75 8.211 1 92.38 412 PHE B O 1
ATOM 9362 N N . ILE B 1 413 ? 23.75 20.688 7.324 1 92.88 413 ILE B N 1
ATOM 9363 C CA . ILE B 1 413 ? 23.016 21.547 6.418 1 92.88 413 ILE B CA 1
ATOM 9364 C C . ILE B 1 413 ? 22.5 20.734 5.23 1 92.88 413 ILE B C 1
ATOM 9366 O O . ILE B 1 413 ? 21.406 21.016 4.707 1 92.88 413 ILE B O 1
ATOM 9370 N N . GLY B 1 414 ? 23.266 19.703 4.781 1 90 414 GLY B N 1
ATOM 9371 C CA . GLY B 1 414 ? 22.922 18.891 3.625 1 90 414 GLY B CA 1
ATOM 9372 C C . GLY B 1 414 ? 23.469 19.438 2.324 1 90 414 GLY B C 1
ATOM 9373 O O . GLY B 1 414 ? 23.047 19.031 1.241 1 90 414 GLY B O 1
ATOM 9374 N N . GLN B 1 415 ? 24.328 20.422 2.381 1 91.38 415 GLN B N 1
ATOM 9375 C CA . GLN B 1 415 ? 24.953 21.062 1.232 1 91.38 415 GLN B CA 1
ATOM 9376 C C . GLN B 1 415 ? 26.312 21.672 1.61 1 91.38 415 GLN B C 1
ATOM 9378 O O . GLN B 1 415 ? 26.484 22.141 2.732 1 91.38 415 GLN B O 1
ATOM 9383 N N . GLU B 1 416 ? 27.25 21.562 0.683 1 91.88 416 GLU B N 1
ATOM 9384 C CA . GLU B 1 416 ? 28.547 22.188 0.921 1 91.88 416 GLU B CA 1
ATOM 9385 C C . GLU B 1 416 ? 28.453 23.703 0.82 1 91.88 416 GLU B C 1
ATOM 9387 O O . GLU B 1 416 ? 27.938 24.234 -0.165 1 91.88 416 GLU B O 1
ATOM 9392 N N . VAL B 1 417 ? 28.844 24.453 1.91 1 92.38 417 VAL B N 1
ATOM 9393 C CA . VAL B 1 417 ? 28.922 25.906 1.936 1 92.38 417 VAL B CA 1
ATOM 9394 C C . VAL B 1 417 ? 30.391 26.328 2.018 1 92.38 417 VAL B C 1
ATOM 9396 O O . VAL B 1 417 ? 31.125 25.875 2.896 1 92.38 417 VAL B O 1
ATOM 9399 N N . PRO B 1 418 ? 30.812 27.125 1.069 1 92.56 418 PRO B N 1
ATOM 9400 C CA . PRO B 1 418 ? 32.219 27.562 1.108 1 92.56 418 PRO B CA 1
ATOM 9401 C C . PRO B 1 418 ? 32.594 28.219 2.436 1 92.56 418 PRO B C 1
ATOM 9403 O O . PRO B 1 418 ? 31.766 28.938 3.027 1 92.56 418 PRO B O 1
ATOM 9406 N N . LYS B 1 419 ? 33.812 28 2.875 1 92.94 419 LYS B N 1
ATOM 9407 C CA . LYS B 1 419 ? 34.344 28.516 4.133 1 92.94 419 LYS B CA 1
ATOM 9408 C C . LYS B 1 419 ? 34.219 30.031 4.195 1 92.94 419 LYS B C 1
ATOM 9410 O O . LYS B 1 419 ? 33.812 30.594 5.223 1 92.94 419 LYS B O 1
ATOM 9415 N N . THR B 1 420 ? 34.469 30.75 3.121 1 93.75 420 THR B N 1
ATOM 9416 C CA . THR B 1 420 ? 34.406 32.219 3.062 1 93.75 420 THR B CA 1
ATOM 9417 C C . THR B 1 420 ? 33 32.719 3.314 1 93.75 420 THR B C 1
ATOM 9419 O O . THR B 1 420 ? 32.812 33.719 4.008 1 93.75 420 THR B O 1
ATOM 9422 N N . LYS B 1 421 ? 32.125 32.031 2.803 1 94.44 421 LYS B N 1
ATOM 9423 C CA . LYS B 1 421 ? 30.719 32.406 2.98 1 94.44 421 LYS B CA 1
ATOM 9424 C C . LYS B 1 421 ? 30.266 32.188 4.418 1 94.44 421 LYS B C 1
ATOM 9426 O O . LYS B 1 421 ? 29.562 33.031 4.992 1 94.44 421 LYS B O 1
ATOM 9431 N N . VAL B 1 422 ? 30.703 31.094 5.02 1 94.94 422 VAL B N 1
ATOM 9432 C CA . VAL B 1 422 ? 30.375 30.766 6.406 1 94.94 422 VAL B CA 1
ATOM 9433 C C . VAL B 1 422 ? 30.906 31.875 7.324 1 94.94 422 VAL B C 1
ATOM 9435 O O . VAL B 1 422 ? 30.172 32.406 8.164 1 94.94 422 VAL B O 1
ATOM 9438 N N . VAL B 1 423 ? 32.125 32.25 7.113 1 95.06 423 VAL B N 1
ATOM 9439 C CA . VAL B 1 423 ? 32.781 33.25 7.945 1 95.06 423 VAL B CA 1
ATOM 9440 C C . VAL B 1 423 ? 32.094 34.594 7.766 1 95.06 423 VAL B C 1
ATOM 9442 O O . VAL B 1 423 ? 31.828 35.312 8.742 1 95.06 423 VAL B O 1
ATOM 9445 N N . SER B 1 424 ? 31.797 34.938 6.555 1 95.62 424 SER B N 1
ATOM 9446 C CA . SER B 1 424 ? 31.156 36.219 6.266 1 95.62 424 SER B CA 1
ATOM 9447 C C . SER B 1 424 ? 29.781 36.312 6.926 1 95.62 424 SER B C 1
ATOM 9449 O O . SER B 1 424 ? 29.453 37.344 7.516 1 95.62 424 SER B O 1
ATOM 9451 N N . LEU B 1 425 ? 29.031 35.312 6.828 1 95.31 425 LEU B N 1
ATOM 9452 C CA . LEU B 1 425 ? 27.688 35.281 7.406 1 95.31 425 LEU B CA 1
ATOM 9453 C C . LEU B 1 425 ? 27.75 35.438 8.922 1 95.31 425 LEU B C 1
ATOM 9455 O O . LEU B 1 425 ? 27.031 36.25 9.5 1 95.31 425 LEU B O 1
ATOM 9459 N N . LEU B 1 426 ? 28.625 34.688 9.539 1 96.62 426 LEU B N 1
ATOM 9460 C CA . LEU B 1 426 ? 28.734 34.719 10.992 1 96.62 426 LEU B CA 1
ATOM 9461 C C . LEU B 1 426 ? 29.25 36.062 11.477 1 96.62 426 LEU B C 1
ATOM 9463 O O . LEU B 1 426 ? 28.781 36.594 12.484 1 96.62 426 LEU B O 1
ATOM 9467 N N . LYS B 1 427 ? 30.156 36.625 10.766 1 96.19 427 LYS B N 1
ATOM 9468 C CA . LYS B 1 427 ? 30.672 37.938 11.141 1 96.19 427 LYS B CA 1
ATOM 9469 C C . LYS B 1 427 ? 29.609 39 11.016 1 96.19 427 LYS B C 1
ATOM 9471 O O . LYS B 1 427 ? 29.547 39.938 11.82 1 96.19 427 LYS B O 1
ATOM 9476 N N . SER B 1 428 ? 28.797 38.875 9.992 1 95.5 428 SER B N 1
ATOM 9477 C CA . SER B 1 428 ? 27.703 39.844 9.828 1 95.5 428 SER B CA 1
ATOM 9478 C C . SER B 1 428 ? 26.75 39.781 11.008 1 95.5 428 SER B C 1
ATOM 9480 O O . SER B 1 428 ? 26.094 40.781 11.32 1 95.5 428 SER B O 1
ATOM 9482 N N . LEU B 1 429 ? 26.719 38.688 11.68 1 95.62 429 LEU B N 1
ATOM 9483 C CA . LEU B 1 429 ? 25.875 38.531 12.852 1 95.62 429 LEU B CA 1
ATOM 9484 C C . LEU B 1 429 ? 26.656 38.844 14.133 1 95.62 429 LEU B C 1
ATOM 9486 O O . LEU B 1 429 ? 26.156 38.594 15.234 1 95.62 429 LEU B O 1
ATOM 9490 N N . LYS B 1 430 ? 27.844 39.281 14.008 1 94.69 430 LYS B N 1
ATOM 9491 C CA . LYS B 1 430 ? 28.703 39.75 15.086 1 94.69 430 LYS B CA 1
ATOM 9492 C C . LYS B 1 430 ? 29.312 38.594 15.867 1 94.69 430 LYS B C 1
ATOM 9494 O O . LYS B 1 430 ? 29.703 38.781 17.031 1 94.69 430 LYS B O 1
ATOM 9499 N N . PHE B 1 431 ? 29.375 37.438 15.219 1 96.5 431 PHE B N 1
ATOM 9500 C CA . PHE B 1 431 ? 30.156 36.344 15.805 1 96.5 431 PHE B CA 1
ATOM 9501 C C . PHE B 1 431 ? 31.641 36.562 15.625 1 96.5 431 PHE B C 1
ATOM 9503 O O . PHE B 1 431 ? 32.062 37.125 14.617 1 96.5 431 PHE B O 1
ATOM 9510 N N . GLU B 1 432 ? 32.312 36.156 16.594 1 95.56 432 GLU B N 1
ATOM 9511 C CA . GLU B 1 432 ? 33.781 36.125 16.438 1 95.56 432 GLU B CA 1
ATOM 9512 C C . GLU B 1 432 ? 34.25 34.781 15.875 1 95.56 432 GLU B C 1
ATOM 9514 O O . GLU B 1 432 ? 33.938 33.75 16.438 1 95.56 432 GLU B O 1
ATOM 9519 N N . VAL B 1 433 ? 34.906 34.844 14.766 1 95.25 433 VAL B N 1
ATOM 9520 C CA . VAL B 1 433 ? 35.375 33.625 14.102 1 95.25 433 VAL B CA 1
ATOM 9521 C C . VAL B 1 433 ? 36.875 33.625 13.992 1 95.25 433 VAL B C 1
ATOM 9523 O O . VAL B 1 433 ? 37.469 34.562 13.422 1 95.25 433 VAL B O 1
ATOM 9526 N N . ASP B 1 434 ? 37.438 32.656 14.586 1 91.81 434 ASP B N 1
ATOM 9527 C CA . ASP B 1 434 ? 38.875 32.469 14.469 1 91.81 434 ASP B CA 1
ATOM 9528 C C . ASP B 1 434 ? 39.219 31.297 13.547 1 91.81 434 ASP B C 1
ATOM 9530 O O . ASP B 1 434 ? 38.656 30.203 13.688 1 91.81 434 ASP B O 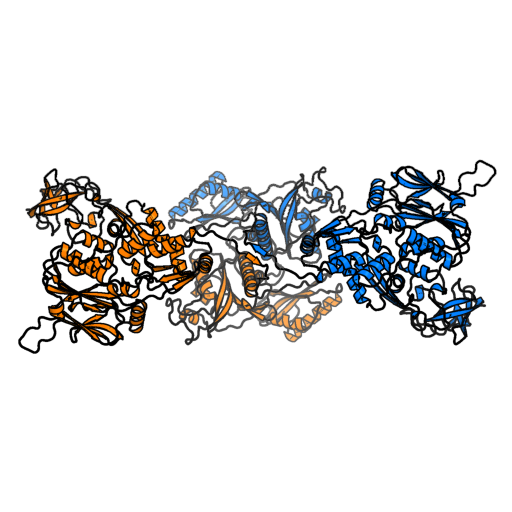1
ATOM 9534 N N . LEU B 1 435 ? 40 31.641 12.547 1 84.88 435 LEU B N 1
ATOM 9535 C CA . LEU B 1 435 ? 40.469 30.609 11.625 1 84.88 435 LEU B CA 1
ATOM 9536 C C . LEU B 1 435 ? 41.531 29.734 12.258 1 84.88 435 LEU B C 1
ATOM 9538 O O . LEU B 1 435 ? 42.531 30.266 12.797 1 84.88 435 LEU B O 1
ATOM 9542 N N . ALA B 1 436 ? 41.188 28.578 12.625 1 73.19 436 ALA B N 1
ATOM 9543 C CA . ALA B 1 436 ? 42.188 27.672 13.203 1 73.19 436 ALA B CA 1
ATOM 9544 C C . ALA B 1 436 ? 43.281 27.344 12.195 1 73.19 436 ALA B C 1
ATOM 9546 O O . ALA B 1 436 ? 43.125 27.609 11 1 73.19 436 ALA B O 1
ATOM 9547 N N . SER B 1 437 ? 44.375 26.828 12.68 1 69.25 437 SER B N 1
ATOM 9548 C CA . SER B 1 437 ? 45.531 26.406 11.883 1 69.25 437 SER B CA 1
ATOM 9549 C C . SER B 1 437 ? 45.125 25.375 10.836 1 69.25 437 SER B C 1
ATOM 9551 O O . SER B 1 437 ? 45.594 25.406 9.711 1 69.25 437 SER B O 1
ATOM 9553 N N . ASP B 1 438 ? 44.281 24.516 11.289 1 73.56 438 ASP B N 1
ATOM 9554 C CA . ASP B 1 438 ? 43.75 23.516 10.367 1 73.56 438 ASP B CA 1
ATOM 9555 C C . ASP B 1 438 ? 42.562 24.078 9.609 1 73.56 438 ASP B C 1
ATOM 9557 O O . ASP B 1 438 ? 41.562 24.516 10.211 1 73.56 438 ASP B O 1
ATOM 9561 N N . ASP B 1 439 ? 42.688 24.219 8.352 1 77.81 439 ASP B N 1
ATOM 9562 C CA . ASP B 1 439 ? 41.75 24.859 7.43 1 77.81 439 ASP B CA 1
ATOM 9563 C C . ASP B 1 439 ? 40.375 24.203 7.488 1 77.81 439 ASP B C 1
ATOM 9565 O O . ASP B 1 439 ? 39.406 24.766 6.992 1 77.81 439 ASP B O 1
ATOM 9569 N N . SER B 1 440 ? 40.344 23.188 8.266 1 86.81 440 SER B N 1
ATOM 9570 C CA . SER B 1 440 ? 39.094 22.469 8.234 1 86.81 440 SER B CA 1
ATOM 9571 C C . SER B 1 440 ? 38.219 22.797 9.445 1 86.81 440 SER B C 1
ATOM 9573 O O . SER B 1 440 ? 37.031 22.453 9.492 1 86.81 440 SER B O 1
ATOM 9575 N N . PHE B 1 441 ? 38.781 23.562 10.453 1 90.94 441 PHE B N 1
ATOM 9576 C CA . PHE B 1 441 ? 38.062 23.844 11.68 1 90.94 441 PHE B CA 1
ATOM 9577 C C . PHE B 1 441 ? 37.906 25.359 11.875 1 90.94 441 PHE B C 1
ATOM 9579 O O . PHE B 1 441 ? 38.75 26.125 11.453 1 90.94 441 PHE B O 1
ATOM 9586 N N . LEU B 1 442 ? 36.812 25.797 12.398 1 93.75 442 LEU B N 1
ATOM 9587 C CA . LEU B 1 442 ? 36.531 27.172 12.789 1 93.75 442 LEU B CA 1
ATOM 9588 C C . LEU B 1 442 ? 36.219 27.266 14.273 1 93.75 442 LEU B C 1
ATOM 9590 O O . LEU B 1 442 ? 35.5 26.422 14.812 1 93.75 442 LEU B O 1
ATOM 9594 N N . ALA B 1 443 ? 36.906 28.094 14.945 1 94.5 443 ALA B N 1
ATOM 9595 C CA . ALA B 1 443 ? 36.562 28.438 16.328 1 94.5 443 ALA B CA 1
ATOM 9596 C C . ALA B 1 443 ? 35.625 29.656 16.375 1 94.5 443 ALA B C 1
ATOM 9598 O O . ALA B 1 443 ? 36.031 30.75 15.977 1 94.5 443 ALA B O 1
ATOM 9599 N N . ILE B 1 444 ? 34.469 29.453 16.875 1 95.62 444 ILE B N 1
ATOM 9600 C CA . ILE B 1 444 ? 33.438 30.484 16.797 1 95.62 444 ILE B CA 1
ATOM 9601 C C . ILE B 1 444 ? 32.969 30.875 18.203 1 95.62 444 ILE B C 1
ATOM 9603 O O . ILE B 1 444 ? 32.688 30 19.031 1 95.62 444 ILE B O 1
ATOM 9607 N N . ARG B 1 445 ? 32.938 32.062 18.484 1 95.88 445 ARG B N 1
ATOM 9608 C CA . ARG B 1 445 ? 32.406 32.594 19.75 1 95.88 445 ARG B CA 1
ATOM 9609 C C . ARG B 1 445 ? 31.172 33.438 19.5 1 95.88 445 ARG B C 1
ATOM 9611 O O . ARG B 1 445 ? 31.219 34.469 18.812 1 95.88 445 ARG B O 1
ATOM 9618 N N . PRO B 1 446 ? 30.016 33.031 20.016 1 96.06 446 PRO B N 1
ATOM 9619 C CA . PRO B 1 446 ? 28.797 33.844 19.828 1 96.06 446 PRO B CA 1
ATOM 9620 C C . PRO B 1 446 ? 28.844 35.188 20.531 1 96.06 446 PRO B C 1
ATOM 9622 O O . PRO B 1 446 ? 29.562 35.344 21.531 1 96.06 446 PRO B O 1
ATOM 9625 N N . PRO B 1 447 ? 28.125 36.188 20.016 1 95 447 PRO B N 1
ATOM 9626 C CA . PRO B 1 447 ? 28.016 37.469 20.734 1 95 447 PRO B CA 1
ATOM 9627 C C . PRO B 1 447 ? 27.25 37.312 22.062 1 95 447 PRO B C 1
ATOM 9629 O O . PRO B 1 447 ? 26.438 36.406 22.219 1 95 447 PRO B O 1
ATOM 9632 N N . LEU B 1 448 ? 27.406 38.188 22.984 1 93.06 448 LEU B N 1
ATOM 9633 C CA . LEU B 1 448 ? 26.859 38.094 24.328 1 93.06 448 LEU B CA 1
ATOM 9634 C C . LEU B 1 448 ? 25.344 38.188 24.312 1 93.06 448 LEU B C 1
ATOM 9636 O O . LEU B 1 448 ? 24.672 37.625 25.188 1 93.06 448 LEU B O 1
ATOM 9640 N N . PHE B 1 449 ? 24.812 38.844 23.312 1 94.19 449 PHE B N 1
ATOM 9641 C CA . PHE B 1 449 ? 23.375 39 23.281 1 94.19 449 PHE B CA 1
ATOM 9642 C C . PHE B 1 449 ? 22.672 37.75 22.812 1 94.19 449 PHE B C 1
ATOM 9644 O O . PHE B 1 449 ? 21.453 37.625 22.922 1 94.19 449 PHE B O 1
ATOM 9651 N N . ARG B 1 450 ? 23.406 36.812 22.297 1 95.31 450 ARG B N 1
ATOM 9652 C CA . ARG B 1 450 ? 22.844 35.5 21.922 1 95.31 450 ARG B CA 1
ATOM 9653 C C . ARG B 1 450 ? 23.109 34.469 23 1 95.31 450 ARG B C 1
ATOM 9655 O O . ARG B 1 450 ? 24.062 33.688 22.891 1 95.31 450 ARG B O 1
ATOM 9662 N N . HIS B 1 451 ? 22.25 34.438 23.906 1 92.94 451 HIS B N 1
ATOM 9663 C CA . HIS B 1 451 ? 22.406 33.531 25.031 1 92.94 451 HIS B CA 1
ATOM 9664 C C . HIS B 1 451 ? 21.984 32.094 24.672 1 92.94 451 HIS B C 1
ATOM 9666 O O . HIS B 1 451 ? 22.203 31.172 25.438 1 92.94 451 HIS B O 1
ATOM 9672 N N . ASP B 1 452 ? 21.438 31.844 23.438 1 93.44 452 ASP B N 1
ATOM 9673 C CA . ASP B 1 452 ? 20.828 30.578 23.047 1 93.44 452 ASP B CA 1
ATOM 9674 C C . ASP B 1 452 ? 21.781 29.734 22.219 1 93.44 452 ASP B C 1
ATOM 9676 O O . ASP B 1 452 ? 21.438 28.609 21.828 1 93.44 452 ASP B O 1
ATOM 9680 N N . ILE B 1 453 ? 22.906 30.203 21.906 1 95.75 453 ILE B N 1
ATOM 9681 C CA . ILE B 1 453 ? 23.859 29.469 21.078 1 95.75 453 ILE B CA 1
ATOM 9682 C C . ILE B 1 453 ? 24.812 28.672 21.969 1 95.75 453 ILE B C 1
ATOM 9684 O O . ILE B 1 453 ? 25.594 29.25 22.719 1 95.75 453 ILE B O 1
ATOM 9688 N N . HIS B 1 454 ? 24.812 27.312 21.859 1 93.88 454 HIS B N 1
ATOM 9689 C CA . HIS B 1 454 ? 25.609 26.5 22.781 1 93.88 454 HIS B CA 1
ATOM 9690 C C . HIS B 1 454 ? 26.406 25.453 22.016 1 93.88 454 HIS B C 1
ATOM 9692 O O . HIS B 1 454 ? 27.438 24.984 22.516 1 93.88 454 HIS B O 1
ATOM 9698 N N . ASN B 1 455 ? 25.953 25.062 20.828 1 94.81 455 ASN B N 1
ATOM 9699 C CA . ASN B 1 455 ? 26.578 23.922 20.156 1 94.81 455 ASN B CA 1
ATOM 9700 C C . ASN B 1 455 ? 26.703 24.172 18.656 1 94.81 455 ASN B C 1
ATOM 9702 O O . ASN B 1 455 ? 26.297 25.219 18.156 1 94.81 455 ASN B O 1
ATOM 9706 N N . LYS B 1 456 ? 27.281 23.188 18.047 1 94.69 456 LYS B N 1
ATOM 9707 C CA . LYS B 1 456 ? 27.562 23.281 16.609 1 94.69 456 LYS B CA 1
ATOM 9708 C C . LYS B 1 456 ? 26.266 23.328 15.805 1 94.69 456 LYS B C 1
ATOM 9710 O O . LYS B 1 456 ? 26.203 23.984 14.766 1 94.69 456 LYS B O 1
ATOM 9715 N N . GLN B 1 457 ? 25.25 22.656 16.312 1 95.06 457 GLN B N 1
ATOM 9716 C CA . GLN B 1 457 ? 23.969 22.656 15.602 1 95.06 457 GLN B CA 1
ATOM 9717 C C . GLN B 1 457 ? 23.359 24.047 15.586 1 95.06 457 GLN B C 1
ATOM 9719 O O . GLN B 1 457 ? 22.719 24.438 14.609 1 95.06 457 GLN B O 1
ATOM 9724 N N . ASP B 1 458 ? 23.578 24.797 16.641 1 95.88 458 ASP B N 1
ATOM 9725 C CA . ASP B 1 458 ? 23.062 26.172 16.703 1 95.88 458 ASP B CA 1
ATOM 9726 C C . ASP B 1 458 ? 23.766 27.047 15.672 1 95.88 458 ASP B C 1
ATOM 9728 O O . ASP B 1 458 ? 23.125 27.906 15.047 1 95.88 458 ASP B O 1
ATOM 9732 N N . ILE B 1 459 ? 25.016 26.797 15.523 1 96.12 459 ILE B N 1
ATOM 9733 C CA . ILE B 1 459 ? 25.781 27.547 14.531 1 96.12 459 ILE B CA 1
ATOM 9734 C C . ILE B 1 459 ? 25.25 27.234 13.133 1 96.12 459 ILE B C 1
ATOM 9736 O O . ILE B 1 459 ? 25.047 28.141 12.32 1 96.12 459 ILE B O 1
ATOM 9740 N N . ALA B 1 460 ? 25.109 25.969 12.875 1 95.69 460 ALA B N 1
ATOM 9741 C CA . ALA B 1 460 ? 24.562 25.547 11.586 1 95.69 460 ALA B CA 1
ATOM 9742 C C . ALA B 1 460 ? 23.234 26.234 11.312 1 95.69 460 ALA B C 1
ATOM 9744 O O . ALA B 1 460 ? 22.953 26.625 10.18 1 95.69 460 ALA B O 1
ATOM 9745 N N . GLU B 1 461 ? 22.375 26.328 12.344 1 95.31 461 GLU B N 1
ATOM 9746 C CA . GLU B 1 461 ? 21.062 26.969 12.203 1 95.31 461 GLU B CA 1
ATOM 9747 C C . GLU B 1 461 ? 21.219 28.422 11.766 1 95.31 461 GLU B C 1
ATOM 9749 O O . GLU B 1 461 ? 20.5 28.891 10.891 1 95.31 461 GLU B O 1
ATOM 9754 N N . GLU B 1 462 ? 22.109 29.188 12.391 1 95.88 462 GLU B N 1
ATOM 9755 C CA . GLU B 1 462 ? 22.328 30.578 12.039 1 95.88 462 GLU B CA 1
ATOM 9756 C C . GLU B 1 462 ? 22.75 30.734 10.586 1 95.88 462 GLU B C 1
ATOM 9758 O O . GLU B 1 462 ? 22.297 31.641 9.883 1 95.88 462 GLU B O 1
ATOM 9763 N N . ILE B 1 463 ? 23.562 29.812 10.148 1 95.38 463 ILE B N 1
ATOM 9764 C CA . ILE B 1 463 ? 24.031 29.859 8.773 1 95.38 463 ILE B CA 1
ATOM 9765 C C . ILE B 1 463 ? 22.875 29.578 7.816 1 95.38 463 ILE B C 1
ATOM 9767 O O . ILE B 1 463 ? 22.672 30.328 6.852 1 95.38 463 ILE B O 1
ATOM 9771 N N . VAL B 1 464 ? 22.094 28.547 8.094 1 94.44 464 VAL B N 1
ATOM 9772 C CA . VAL B 1 464 ? 21 28.141 7.223 1 94.44 464 VAL B CA 1
ATOM 9773 C C . VAL B 1 464 ? 19.953 29.234 7.164 1 94.44 464 VAL B C 1
ATOM 9775 O O . VAL B 1 464 ? 19.375 29.5 6.105 1 94.44 464 VAL B O 1
ATOM 9778 N N . ARG B 1 465 ? 19.656 29.844 8.312 1 93.44 465 ARG B N 1
ATOM 9779 C CA . ARG B 1 465 ? 18.641 30.891 8.391 1 93.44 465 ARG B CA 1
ATOM 9780 C C . ARG B 1 465 ? 18.969 32.031 7.43 1 93.44 465 ARG B C 1
ATOM 9782 O O . ARG B 1 465 ? 18.094 32.562 6.742 1 93.44 465 ARG B O 1
ATOM 9789 N N . LEU B 1 466 ? 20.188 32.375 7.332 1 93.75 466 LEU B N 1
ATOM 9790 C CA . LEU B 1 466 ? 20.594 33.5 6.492 1 93.75 466 LEU B CA 1
ATOM 9791 C C . LEU B 1 466 ? 20.781 33.062 5.047 1 93.75 466 LEU B C 1
ATOM 9793 O O . LEU B 1 466 ? 20.516 33.812 4.117 1 93.75 466 LEU B O 1
ATOM 9797 N N . LEU B 1 467 ? 21.312 31.828 4.895 1 91.56 467 LEU B N 1
ATOM 9798 C CA . LEU B 1 467 ? 21.453 31.266 3.553 1 91.56 467 LEU B CA 1
ATOM 9799 C C . LEU B 1 467 ? 20.094 31.062 2.908 1 91.56 467 LEU B C 1
ATOM 9801 O O . LEU B 1 467 ? 19.922 31.266 1.704 1 91.56 467 LEU B O 1
ATOM 9805 N N . GLY B 1 468 ? 19.078 30.688 3.684 1 89.88 468 GLY B N 1
ATOM 9806 C CA . GLY B 1 468 ? 17.766 30.328 3.195 1 89.88 468 GLY B CA 1
ATOM 9807 C C . GLY B 1 468 ? 17.578 28.828 3.02 1 89.88 468 GLY B C 1
ATOM 9808 O O . GLY B 1 468 ? 18.328 28.203 2.275 1 89.88 468 GLY B O 1
ATOM 9809 N N . ILE B 1 469 ? 16.625 28.375 3.637 1 88.06 469 ILE B N 1
ATOM 9810 C CA . ILE B 1 469 ? 16.359 26.938 3.594 1 88.06 469 ILE B CA 1
ATOM 9811 C C . ILE B 1 469 ? 15.977 26.531 2.172 1 88.06 469 ILE B C 1
ATOM 9813 O O . ILE B 1 469 ? 16.281 25.406 1.745 1 88.06 469 ILE B O 1
ATOM 9817 N N . ASP B 1 470 ? 15.406 27.406 1.394 1 88.31 470 ASP B N 1
ATOM 9818 C CA . ASP B 1 470 ? 14.953 27.141 0.034 1 88.31 470 ASP B CA 1
ATOM 9819 C C . ASP B 1 470 ? 16.125 26.953 -0.916 1 88.31 470 ASP B C 1
ATOM 9821 O O . ASP B 1 470 ? 15.969 26.406 -2.012 1 88.31 470 ASP B O 1
ATOM 9825 N N . THR B 1 471 ? 17.281 27.422 -0.479 1 88.25 471 THR B N 1
ATOM 9826 C CA . THR B 1 471 ? 18.453 27.344 -1.339 1 88.25 471 THR B CA 1
ATOM 9827 C C . THR B 1 471 ? 19.109 25.969 -1.233 1 88.25 471 THR B C 1
ATOM 9829 O O . THR B 1 471 ? 19.984 25.625 -2.037 1 88.25 471 THR B O 1
ATOM 9832 N N . ILE B 1 472 ? 18.672 25.234 -0.211 1 89.88 472 ILE B N 1
ATOM 9833 C CA . ILE B 1 472 ? 19.234 23.906 -0.015 1 89.88 472 ILE B CA 1
ATOM 9834 C C . ILE B 1 472 ? 18.594 22.922 -0.996 1 89.88 472 ILE B C 1
ATOM 9836 O O . ILE B 1 472 ? 17.375 22.703 -0.969 1 89.88 472 ILE B O 1
ATOM 9840 N N . LEU B 1 473 ? 19.344 22.328 -1.82 1 88.06 473 LEU B N 1
ATOM 9841 C CA . LEU B 1 473 ? 18.859 21.438 -2.867 1 88.06 473 LEU B CA 1
ATOM 9842 C C . LEU B 1 473 ? 18.453 20.094 -2.285 1 88.06 473 LEU B C 1
ATOM 9844 O O . LEU B 1 473 ? 19.141 19.547 -1.424 1 88.06 473 LEU B O 1
ATOM 9848 N N . ALA B 1 474 ? 17.281 19.656 -2.645 1 85 474 ALA B N 1
ATOM 9849 C CA . ALA B 1 474 ? 16.812 18.328 -2.236 1 85 474 ALA B CA 1
ATOM 9850 C C . ALA B 1 474 ? 17.703 17.234 -2.809 1 85 474 ALA B C 1
ATOM 9852 O O . ALA B 1 474 ? 18.094 17.281 -3.977 1 85 474 ALA B O 1
ATOM 9853 N N . LYS B 1 475 ? 18.203 16.25 -2.051 1 84.38 475 LYS B N 1
ATOM 9854 C CA . LYS B 1 475 ? 19 15.109 -2.467 1 84.38 475 LYS B CA 1
ATOM 9855 C C . LYS B 1 475 ? 18.25 13.797 -2.219 1 84.38 475 LYS B C 1
ATOM 9857 O O . LYS B 1 475 ? 17.594 13.641 -1.192 1 84.38 475 LYS B O 1
ATOM 9862 N N . PRO B 1 476 ? 18.391 12.875 -3.156 1 84.94 476 PRO B N 1
ATOM 9863 C CA . PRO B 1 476 ? 17.75 11.578 -2.93 1 84.94 476 PRO B CA 1
ATOM 9864 C C . PRO B 1 476 ? 18.406 10.789 -1.801 1 84.94 476 PRO B C 1
ATOM 9866 O O . PRO B 1 476 ? 19.625 10.844 -1.626 1 84.94 476 PRO B O 1
ATOM 9869 N N . LEU B 1 477 ? 17.625 10.109 -0.98 1 82.94 477 LEU B N 1
ATOM 9870 C CA . LEU B 1 477 ? 18.125 9.219 0.058 1 82.94 477 LEU B CA 1
ATOM 9871 C C . LEU B 1 477 ? 18.641 7.914 -0.549 1 82.94 477 LEU B C 1
ATOM 9873 O O . LEU B 1 477 ? 17.984 7.324 -1.413 1 82.94 477 LEU B O 1
ATOM 9877 N N . TYR B 1 478 ? 19.953 7.543 -0.26 1 83.44 478 TYR B N 1
ATOM 9878 C CA . TYR B 1 478 ? 20.531 6.277 -0.696 1 83.44 478 TYR B CA 1
ATOM 9879 C C . TYR B 1 478 ? 20.328 5.195 0.36 1 83.44 478 TYR B C 1
ATOM 9881 O O . TYR B 1 478 ? 20.688 5.387 1.525 1 83.44 478 TYR B O 1
ATOM 9889 N N . PHE B 1 479 ? 19.547 4.219 -0.007 1 81 479 PHE B N 1
ATOM 9890 C CA . PHE B 1 479 ? 19.406 3.158 0.984 1 81 479 PHE B CA 1
ATOM 9891 C C . PHE B 1 479 ? 19.547 1.787 0.332 1 81 479 PHE B C 1
ATOM 9893 O O . PHE B 1 479 ? 19.453 1.663 -0.891 1 81 479 PHE B O 1
ATOM 9900 N N . ALA B 1 480 ? 19.969 0.873 1.138 1 84.38 480 ALA B N 1
ATOM 9901 C CA . ALA B 1 480 ? 20.047 -0.534 0.751 1 84.38 480 ALA B CA 1
ATOM 9902 C C . ALA B 1 480 ? 18.734 -1.259 1.064 1 84.38 480 ALA B C 1
ATOM 9904 O O . ALA B 1 480 ? 18.109 -1.005 2.096 1 84.38 480 ALA B O 1
ATOM 9905 N N . GLU B 1 481 ? 18.359 -2.062 0.09 1 81.25 481 GLU B N 1
ATOM 9906 C CA . GLU B 1 481 ? 17.141 -2.852 0.278 1 81.25 481 GLU B CA 1
ATOM 9907 C C . GLU B 1 481 ? 17.172 -3.617 1.598 1 81.25 481 GLU B C 1
ATOM 9909 O O . GLU B 1 481 ? 18.172 -4.27 1.914 1 81.25 481 GLU B O 1
ATOM 9914 N N . LYS B 1 482 ? 16.281 -3.346 2.438 1 79.81 482 LYS B N 1
ATOM 9915 C CA . LYS B 1 482 ? 16.078 -4.062 3.693 1 79.81 482 LYS B CA 1
ATOM 9916 C C . LYS B 1 482 ? 14.602 -4.348 3.936 1 79.81 482 LYS B C 1
ATOM 9918 O O . LYS B 1 482 ? 13.734 -3.615 3.451 1 79.81 482 LYS B O 1
ATOM 9923 N N . ARG B 1 483 ? 14.367 -5.57 4.535 1 79.69 483 ARG B N 1
ATOM 9924 C CA . ARG B 1 483 ? 12.992 -5.812 4.969 1 79.69 483 ARG B CA 1
ATOM 9925 C C . ARG B 1 483 ? 12.562 -4.793 6.012 1 79.69 483 ARG B C 1
ATOM 9927 O O . ARG B 1 483 ? 13.148 -4.711 7.094 1 79.69 483 ARG B O 1
ATOM 9934 N N . ARG B 1 484 ? 11.797 -3.902 5.645 1 76.94 484 ARG B N 1
ATOM 9935 C CA . ARG B 1 484 ? 11.422 -2.824 6.551 1 76.94 484 ARG B CA 1
ATOM 9936 C C . ARG B 1 484 ? 10.016 -3.043 7.109 1 76.94 484 ARG B C 1
ATOM 9938 O O . ARG B 1 484 ? 9.5 -2.199 7.844 1 76.94 484 ARG B O 1
ATOM 9945 N N . THR B 1 485 ? 9.344 -4.148 6.855 1 82.75 485 THR B N 1
ATOM 9946 C CA . THR B 1 485 ? 8.008 -4.422 7.375 1 82.75 485 THR B CA 1
ATOM 9947 C C . THR B 1 485 ? 8.086 -5.008 8.781 1 82.75 485 THR B C 1
ATOM 9949 O O . THR B 1 485 ? 8.844 -5.953 9.031 1 82.75 485 THR B O 1
ATOM 9952 N N . ASP B 1 486 ? 7.625 -4.168 9.852 1 87.25 486 ASP B N 1
ATOM 9953 C CA . ASP B 1 486 ? 7.578 -4.664 11.219 1 87.25 486 ASP B CA 1
ATOM 9954 C C . ASP B 1 486 ? 6.141 -4.961 11.648 1 87.25 486 ASP B C 1
ATOM 9956 O O . ASP B 1 486 ? 5.203 -4.762 10.875 1 87.25 486 ASP B O 1
ATOM 9960 N N . GLU B 1 487 ? 5.992 -5.512 12.789 1 89.75 487 GLU B N 1
ATOM 9961 C CA . GLU B 1 487 ? 4.695 -5.949 13.297 1 89.75 487 GLU B CA 1
ATOM 9962 C C . GLU B 1 487 ? 3.734 -4.773 13.453 1 89.75 487 GLU B C 1
ATOM 9964 O O . GLU B 1 487 ? 2.533 -4.91 13.203 1 89.75 487 GLU B O 1
ATOM 9969 N N . GLU B 1 488 ? 4.336 -3.631 13.812 1 90.19 488 GLU B N 1
ATOM 9970 C CA . GLU B 1 488 ? 3.494 -2.451 14 1 90.19 488 GLU B CA 1
ATOM 9971 C C . GLU B 1 488 ? 2.928 -1.962 12.672 1 90.19 488 GLU B C 1
ATOM 9973 O O . GLU B 1 488 ? 1.773 -1.535 12.602 1 90.19 488 GLU B O 1
ATOM 9978 N N . TYR B 1 489 ? 3.775 -2.068 11.672 1 91.44 489 TYR B N 1
ATOM 9979 C CA . TYR B 1 489 ? 3.318 -1.663 10.344 1 91.44 489 TYR B CA 1
ATOM 9980 C C . TYR B 1 489 ? 2.246 -2.611 9.828 1 91.44 489 TYR B C 1
ATOM 9982 O O . TYR B 1 489 ? 1.252 -2.176 9.242 1 91.44 489 TYR B O 1
ATOM 9990 N N . ILE B 1 490 ? 2.428 -3.904 10.031 1 91.12 490 ILE B N 1
ATOM 9991 C CA . ILE B 1 490 ? 1.451 -4.902 9.609 1 91.12 490 ILE B CA 1
ATOM 9992 C C . ILE B 1 490 ? 0.124 -4.66 10.328 1 91.12 490 ILE B C 1
ATOM 9994 O O . ILE B 1 490 ? -0.942 -4.719 9.703 1 91.12 490 ILE B O 1
ATOM 9998 N N . LEU B 1 491 ? 0.193 -4.371 11.594 1 92.12 491 LEU B N 1
ATOM 9999 C CA . LEU B 1 491 ? -1.002 -4.09 12.375 1 92.12 491 LEU B CA 1
ATOM 10000 C C . LEU B 1 491 ? -1.695 -2.826 11.883 1 92.12 491 LEU B C 1
ATOM 10002 O O . LEU B 1 491 ? -2.924 -2.789 11.773 1 92.12 491 LEU B O 1
ATOM 10006 N N . TYR B 1 492 ? -0.881 -1.856 11.586 1 93.31 492 TYR B N 1
ATOM 10007 C CA . TYR B 1 492 ? -1.43 -0.614 11.055 1 93.31 492 TYR B CA 1
ATOM 10008 C C . TYR B 1 492 ? -2.184 -0.864 9.75 1 93.31 492 TYR B C 1
ATOM 10010 O O . TYR B 1 492 ? -3.311 -0.396 9.578 1 93.31 492 TYR B O 1
ATOM 10018 N N . LYS B 1 493 ? -1.634 -1.553 8.844 1 92.62 493 LYS B N 1
ATOM 10019 C CA . LYS B 1 493 ? -2.271 -1.868 7.57 1 92.62 493 LYS B CA 1
ATOM 10020 C C . LYS B 1 493 ? -3.562 -2.654 7.781 1 92.62 493 LYS B C 1
ATOM 10022 O O . LYS B 1 493 ? -4.555 -2.426 7.086 1 92.62 493 LYS B O 1
ATOM 10027 N N . HIS B 1 494 ? -3.504 -3.535 8.711 1 94.56 494 HIS B N 1
ATOM 10028 C CA . HIS B 1 494 ? -4.684 -4.328 9.023 1 94.56 494 HIS B CA 1
ATOM 10029 C C . HIS B 1 494 ? -5.812 -3.451 9.555 1 94.56 494 HIS B C 1
ATOM 10031 O O . HIS B 1 494 ? -6.961 -3.574 9.125 1 94.56 494 HIS B O 1
ATOM 10037 N N . HIS B 1 495 ? -5.504 -2.555 10.43 1 95.75 495 HIS B N 1
ATOM 10038 C CA . HIS B 1 495 ? -6.496 -1.646 10.984 1 95.75 495 HIS B CA 1
ATOM 10039 C C . HIS B 1 495 ? -7.102 -0.758 9.898 1 95.75 495 HIS B C 1
ATOM 10041 O O . HIS B 1 495 ? -8.312 -0.551 9.867 1 95.75 495 HIS B O 1
ATOM 10047 N N . ARG B 1 496 ? -6.301 -0.308 9.062 1 95.38 496 ARG B N 1
ATOM 10048 C CA . ARG B 1 496 ? -6.805 0.53 7.977 1 95.38 496 ARG B CA 1
ATOM 10049 C C . ARG B 1 496 ? -7.695 -0.271 7.031 1 95.38 496 ARG B C 1
ATOM 10051 O O . ARG B 1 496 ? -8.664 0.26 6.484 1 95.38 496 ARG B O 1
ATOM 10058 N N . SER B 1 497 ? -7.297 -1.501 6.809 1 95.12 497 SER B N 1
ATOM 10059 C CA . SER B 1 497 ? -8.141 -2.363 5.988 1 95.12 497 SER B CA 1
ATOM 10060 C C . SER B 1 497 ? -9.523 -2.543 6.609 1 95.12 497 SER B C 1
ATOM 10062 O O . SER B 1 497 ? -10.531 -2.52 5.906 1 95.12 497 SER B O 1
ATOM 10064 N N . LEU B 1 498 ? -9.602 -2.705 7.891 1 96.25 498 LEU B N 1
ATOM 10065 C CA . LEU B 1 498 ? -10.875 -2.812 8.594 1 96.25 498 LEU B CA 1
ATOM 10066 C C . LEU B 1 498 ? -11.688 -1.532 8.445 1 96.25 498 LEU B C 1
ATOM 10068 O O . LEU B 1 498 ? -12.898 -1.585 8.211 1 96.25 498 LEU B O 1
ATOM 10072 N N . ALA B 1 499 ? -10.992 -0.468 8.594 1 96.88 499 ALA B N 1
ATOM 10073 C CA . ALA B 1 499 ? -11.664 0.821 8.445 1 96.88 499 ALA B CA 1
ATOM 10074 C C . ALA B 1 499 ? -12.266 0.972 7.051 1 96.88 499 ALA B C 1
ATOM 10076 O O . ALA B 1 499 ? -13.406 1.409 6.906 1 96.88 499 ALA B O 1
ATOM 10077 N N . LYS B 1 500 ? -11.555 0.634 6.078 1 94.69 500 LYS B N 1
ATOM 10078 C CA . LYS B 1 500 ? -12.039 0.727 4.703 1 94.69 500 LYS B CA 1
ATOM 10079 C C . LYS B 1 500 ? -13.25 -0.175 4.488 1 94.69 500 LYS B C 1
ATOM 10081 O O . LYS B 1 500 ? -14.195 0.204 3.797 1 94.69 500 LYS B O 1
ATOM 10086 N N . ARG B 1 501 ? -13.195 -1.324 5.023 1 95.88 501 ARG B N 1
ATOM 10087 C CA . ARG B 1 501 ? -14.336 -2.229 4.934 1 95.88 501 ARG B CA 1
ATOM 10088 C C . ARG B 1 501 ? -15.57 -1.627 5.602 1 95.88 501 ARG B C 1
ATOM 10090 O O . ARG B 1 501 ? -16.688 -1.739 5.086 1 95.88 501 ARG B O 1
ATOM 10097 N N . ALA B 1 502 ? -15.297 -1.039 6.723 1 97.56 502 ALA B N 1
ATOM 10098 C CA . ALA B 1 502 ? -16.406 -0.4 7.43 1 97.56 502 ALA B CA 1
ATOM 10099 C C . ALA B 1 502 ? -17.016 0.715 6.59 1 97.56 502 ALA B C 1
ATOM 10101 O O . ALA B 1 502 ? -18.234 0.856 6.539 1 97.56 502 ALA B O 1
ATOM 10102 N N . MET B 1 503 ? -16.25 1.414 5.922 1 95 503 MET B N 1
ATOM 10103 C CA . MET B 1 503 ? -16.734 2.498 5.074 1 95 503 MET B CA 1
ATOM 10104 C C . MET B 1 503 ? -17.578 1.951 3.924 1 95 503 MET B C 1
ATOM 10106 O O . MET B 1 503 ? -18.625 2.512 3.59 1 95 503 MET B O 1
ATOM 10110 N N . VAL B 1 504 ? -17.094 0.923 3.422 1 93.31 504 VAL B N 1
ATOM 10111 C CA . VAL B 1 504 ? -17.812 0.293 2.326 1 93.31 504 VAL B CA 1
ATOM 10112 C C . VAL B 1 504 ? -19.156 -0.245 2.834 1 93.31 504 VAL B C 1
ATOM 10114 O O . VAL B 1 504 ? -20.156 -0.205 2.121 1 93.31 504 VAL B O 1
ATOM 10117 N N . ALA B 1 505 ? -19.141 -0.722 4.043 1 93.88 505 ALA B N 1
ATOM 10118 C CA . ALA B 1 505 ? -20.344 -1.275 4.656 1 93.88 505 ALA B CA 1
ATOM 10119 C C . ALA B 1 505 ? -21.328 -0.171 5.027 1 93.88 505 ALA B C 1
ATOM 10121 O O . ALA B 1 505 ? -22.406 -0.445 5.559 1 93.88 505 ALA B O 1
ATOM 10122 N N . GLY B 1 506 ? -20.922 1.103 4.844 1 93.44 506 GLY B N 1
ATOM 10123 C CA . GLY B 1 506 ? -21.859 2.193 5.008 1 93.44 506 GLY B CA 1
ATOM 10124 C C . GLY B 1 506 ? -21.609 3.018 6.258 1 93.44 506 GLY B C 1
ATOM 10125 O O . GLY B 1 506 ? -22.406 3.91 6.586 1 93.44 506 GLY B O 1
ATOM 10126 N N . PHE B 1 507 ? -20.516 2.729 6.941 1 97.19 507 PHE B N 1
ATOM 10127 C CA . PHE B 1 507 ? -20.172 3.5 8.133 1 97.19 507 PHE B CA 1
ATOM 10128 C C . PHE B 1 507 ? -19.219 4.641 7.793 1 97.19 507 PHE B C 1
ATOM 10130 O O . PHE B 1 507 ? -18.422 4.531 6.859 1 97.19 507 PHE B O 1
ATOM 10137 N N . ASN B 1 508 ? -19.328 5.699 8.586 1 97.06 508 ASN B N 1
ATOM 10138 C CA . ASN B 1 508 ? -18.391 6.809 8.469 1 97.06 508 ASN B CA 1
ATOM 10139 C C . ASN B 1 508 ? -17.422 6.844 9.641 1 97.06 508 ASN B C 1
ATOM 10141 O O . ASN B 1 508 ? -17.828 6.719 10.797 1 97.06 508 ASN B O 1
ATOM 10145 N N . GLU B 1 509 ? -16.234 7.078 9.312 1 97.56 509 GLU B N 1
ATOM 10146 C CA . GLU B 1 509 ? -15.211 7.109 10.367 1 97.56 509 GLU B CA 1
ATOM 10147 C C . GLU B 1 509 ? -15.242 8.43 11.117 1 97.56 509 GLU B C 1
ATOM 10149 O O . GLU B 1 509 ? -15.367 9.5 10.516 1 97.56 509 GLU B O 1
ATOM 10154 N N . THR B 1 510 ? -15.172 8.336 12.398 1 97.5 510 THR B N 1
ATOM 10155 C CA . THR B 1 510 ? -15.109 9.508 13.258 1 97.5 510 THR B CA 1
ATOM 10156 C C . THR B 1 510 ? -13.93 9.406 14.227 1 97.5 510 THR B C 1
ATOM 10158 O O . THR B 1 510 ? -13.469 8.312 14.539 1 97.5 510 THR B O 1
ATOM 10161 N N . ILE B 1 511 ? -13.43 10.578 14.602 1 96.69 511 ILE B N 1
ATOM 10162 C CA . ILE B 1 511 ? -12.352 10.656 15.578 1 96.69 511 ILE B CA 1
ATOM 10163 C C . ILE B 1 511 ? -12.734 11.625 16.688 1 96.69 511 ILE B C 1
ATOM 10165 O O . ILE B 1 511 ? -13.133 12.758 16.422 1 96.69 511 ILE B O 1
ATOM 10169 N N . HIS B 1 512 ? -12.633 11.148 17.938 1 97 512 HIS B N 1
ATOM 10170 C CA . HIS B 1 512 ? -12.992 11.961 19.078 1 97 512 HIS B CA 1
ATOM 10171 C C . HIS B 1 512 ? -11.82 12.125 20.031 1 97 512 HIS B C 1
ATOM 10173 O O . HIS B 1 512 ? -10.812 11.422 19.922 1 97 512 HIS B O 1
ATOM 10179 N N . PHE B 1 513 ? -11.945 13.031 21.016 1 95.31 513 PHE B N 1
ATOM 10180 C CA . PHE B 1 513 ? -10.961 13.188 22.094 1 95.31 513 PHE B CA 1
ATOM 10181 C C . PHE B 1 513 ? -10.906 11.938 22.953 1 95.31 513 PHE B C 1
ATOM 10183 O O . PHE B 1 513 ? -11.914 11.258 23.141 1 95.31 513 PHE B O 1
ATOM 10190 N N . VAL B 1 514 ? -9.727 11.758 23.516 1 96.12 514 VAL B N 1
ATOM 10191 C CA . VAL B 1 514 ? -9.562 10.602 24.391 1 96.12 514 VAL B CA 1
ATOM 10192 C C . VAL B 1 514 ? -10.133 10.906 25.766 1 96.12 514 VAL B C 1
ATOM 10194 O O . VAL B 1 514 ? -10.164 10.031 26.641 1 96.12 514 VAL B O 1
ATOM 10197 N N . PHE B 1 515 ? -10.641 12.117 25.969 1 95.38 515 PHE B N 1
ATOM 10198 C CA . PHE B 1 515 ? -11.172 12.57 27.25 1 95.38 515 PHE B CA 1
ATOM 10199 C C . PHE B 1 515 ? -12.695 12.523 27.266 1 95.38 515 PHE B C 1
ATOM 10201 O O . PHE B 1 515 ? -13.328 12.602 26.203 1 95.38 515 PHE B O 1
ATOM 10208 N N . ASN B 1 516 ? -13.297 12.266 28.391 1 95.81 516 ASN B N 1
ATOM 10209 C CA . ASN B 1 516 ? -14.727 12.336 28.656 1 95.81 516 ASN B CA 1
ATOM 10210 C C . ASN B 1 516 ? -15.023 13.086 29.953 1 95.81 516 ASN B C 1
ATOM 10212 O O . ASN B 1 516 ? -14.109 13.555 30.625 1 95.81 516 ASN B O 1
ATOM 10216 N N . GLN B 1 517 ? -16.266 13.289 30.156 1 96 517 GLN B N 1
ATOM 10217 C CA . GLN B 1 517 ? -16.719 13.891 31.406 1 96 517 GLN B CA 1
ATOM 10218 C C . GLN B 1 517 ? -16.969 12.82 32.469 1 96 517 GLN B C 1
ATOM 10220 O O . GLN B 1 517 ? -17.781 11.914 32.281 1 96 517 GLN B O 1
ATOM 10225 N N . LYS B 1 518 ? -16.344 12.969 33.625 1 95 518 LYS B N 1
ATOM 10226 C CA . LYS B 1 518 ? -16.391 11.977 34.688 1 95 518 LYS B CA 1
ATOM 10227 C C . LYS B 1 518 ? -17.828 11.766 35.188 1 95 518 LYS B C 1
ATOM 10229 O O . LYS B 1 518 ? -18.281 10.625 35.344 1 95 518 LYS B O 1
ATOM 10234 N N . SER B 1 519 ? -18.562 12.805 35.469 1 95.19 519 SER B N 1
ATOM 10235 C CA . SER B 1 519 ? -19.922 12.727 35.969 1 95.19 519 SER B CA 1
ATOM 10236 C C . SER B 1 519 ? -20.844 12.016 35 1 95.19 519 SER B C 1
ATOM 10238 O O . SER B 1 519 ? -21.688 11.211 35.375 1 95.19 519 SER B O 1
ATOM 10240 N N . ARG B 1 520 ? -20.688 12.25 33.75 1 95.38 520 ARG B N 1
ATOM 10241 C CA . ARG B 1 520 ? -21.5 11.617 32.719 1 95.38 520 ARG B CA 1
ATOM 10242 C C . ARG B 1 520 ? -21.203 10.125 32.625 1 95.38 520 ARG B C 1
ATOM 10244 O O . ARG B 1 520 ? -22.125 9.32 32.469 1 95.38 520 ARG B O 1
ATOM 10251 N N . LEU B 1 521 ? -20.016 9.773 32.781 1 96.12 521 LEU B N 1
ATOM 10252 C CA . LEU B 1 521 ? -19.625 8.367 32.75 1 96.12 521 LEU B CA 1
ATOM 10253 C C . LEU B 1 521 ? -20.266 7.605 33.906 1 96.12 521 LEU B C 1
ATOM 10255 O O . LEU B 1 521 ? -20.812 6.52 33.688 1 96.12 521 LEU B O 1
ATOM 10259 N N . LYS B 1 522 ? -20.188 8.203 35 1 95.06 522 LYS B N 1
ATOM 10260 C CA . LYS B 1 522 ? -20.797 7.586 36.188 1 95.06 522 LYS B CA 1
ATOM 10261 C C . LYS B 1 522 ? -22.312 7.469 36.031 1 95.06 522 LYS B C 1
ATOM 10263 O O . LYS B 1 522 ? -22.906 6.465 36.406 1 95.06 522 LYS B O 1
ATOM 10268 N N . GLU B 1 523 ? -22.812 8.445 35.438 1 95.25 523 GLU B N 1
ATOM 10269 C CA . GLU B 1 523 ? -24.266 8.453 35.188 1 95.25 523 GLU B CA 1
ATOM 10270 C C . GLU B 1 523 ? -24.688 7.266 34.344 1 95.25 523 GLU B C 1
ATOM 10272 O O . GLU B 1 523 ? -25.734 6.672 34.562 1 95.25 523 GLU B O 1
ATOM 10277 N N . TRP B 1 524 ? -23.875 6.855 33.438 1 96.12 524 TRP B N 1
ATOM 10278 C CA . TRP B 1 524 ? -24.234 5.785 32.531 1 96.12 524 TRP B CA 1
ATOM 10279 C C . TRP B 1 524 ? -23.609 4.461 32.969 1 96.12 524 TRP B C 1
ATOM 10281 O O . TRP B 1 524 ? -23.625 3.48 32.219 1 96.12 524 TRP B O 1
ATOM 10291 N N . GLY B 1 525 ? -22.984 4.453 34.094 1 94.5 525 GLY B N 1
ATOM 10292 C CA . GLY B 1 525 ? -22.594 3.215 34.75 1 94.5 525 GLY B CA 1
ATOM 10293 C C . GLY B 1 525 ? -21.203 2.748 34.375 1 94.5 525 GLY B C 1
ATOM 10294 O O . GLY B 1 525 ? -20.875 1.575 34.531 1 94.5 525 GLY B O 1
ATOM 10295 N N . TYR B 1 526 ? -20.391 3.617 33.812 1 95.44 526 TYR B N 1
ATOM 10296 C CA . TYR B 1 526 ? -19.031 3.232 33.469 1 95.44 526 TYR B CA 1
ATOM 10297 C C . TYR B 1 526 ? -18.062 3.492 34.625 1 95.44 526 TYR B C 1
ATOM 10299 O O . TYR B 1 526 ? -18.234 4.445 35.375 1 95.44 526 TYR B O 1
ATOM 10307 N N . THR B 1 527 ? -17.062 2.645 34.656 1 93.5 527 THR B N 1
ATOM 10308 C CA . THR B 1 527 ? -15.992 2.844 35.625 1 93.5 527 THR B CA 1
ATOM 10309 C C . THR B 1 527 ? -14.992 3.881 35.125 1 93.5 527 THR B C 1
ATOM 10311 O O . THR B 1 527 ? -14.562 3.826 33.969 1 93.5 527 THR B O 1
ATOM 10314 N N . THR B 1 528 ? -14.727 4.82 36 1 93.19 528 THR B N 1
ATOM 10315 C CA . THR B 1 528 ? -13.781 5.863 35.594 1 93.19 528 THR B CA 1
ATOM 10316 C C . THR B 1 528 ? -12.383 5.523 36.094 1 93.19 528 THR B C 1
ATOM 10318 O O . THR B 1 528 ? -12.188 4.543 36.812 1 93.19 528 THR B O 1
ATOM 10321 N N . ILE B 1 529 ? -11.469 6.355 35.656 1 94.19 529 ILE B N 1
ATOM 10322 C CA . ILE B 1 529 ? -10.07 6.188 36.031 1 94.19 529 ILE B CA 1
ATOM 10323 C C . ILE B 1 529 ? -9.898 6.387 37.531 1 94.19 529 ILE B C 1
ATOM 10325 O O . ILE B 1 529 ? -10.531 7.27 38.125 1 94.19 529 ILE B O 1
ATOM 10329 N N . ASP B 1 530 ? -9.016 5.551 38.062 1 94.12 530 ASP B N 1
ATOM 10330 C CA . ASP B 1 530 ? -8.719 5.688 39.469 1 94.12 530 ASP B CA 1
ATOM 10331 C C . ASP B 1 530 ? -8.164 7.074 39.781 1 94.12 530 ASP B C 1
ATOM 10333 O O . ASP B 1 530 ? -7.375 7.625 39 1 94.12 530 ASP B O 1
ATOM 10337 N N . GLU B 1 531 ? -8.516 7.594 40.938 1 90.75 531 GLU B N 1
ATOM 10338 C CA . GLU B 1 531 ? -8.156 8.953 41.312 1 90.75 531 GLU B CA 1
ATOM 10339 C C . GLU B 1 531 ? -6.641 9.133 41.344 1 90.75 531 GLU B C 1
ATOM 10341 O O . GLU B 1 531 ? -6.129 10.203 41.031 1 90.75 531 GLU B O 1
ATOM 10346 N N . SER B 1 532 ? -5.871 8.148 41.688 1 91.69 532 SER B N 1
ATOM 10347 C CA . SER B 1 532 ? -4.422 8.211 41.844 1 91.69 532 SER B CA 1
ATOM 10348 C C . SER B 1 532 ? -3.74 8.414 40.5 1 91.69 532 SER B C 1
ATOM 10350 O O . SER B 1 532 ? -2.604 8.891 40.438 1 91.69 532 SER B O 1
ATOM 10352 N N . VAL B 1 533 ? -4.406 8.055 39.469 1 93 533 VAL B N 1
ATOM 10353 C CA . VAL B 1 533 ? -3.783 8.148 38.125 1 93 533 VAL B CA 1
ATOM 10354 C C . VAL B 1 533 ? -4.652 9 37.219 1 93 533 VAL B C 1
ATOM 10356 O O . VAL B 1 533 ? -4.527 8.922 36 1 93 533 VAL B O 1
ATOM 10359 N N . ASP B 1 534 ? -5.523 9.766 37.781 1 91.75 534 ASP B N 1
ATOM 10360 C CA . ASP B 1 534 ? -6.422 10.602 36.969 1 91.75 534 ASP B CA 1
ATOM 10361 C C . ASP B 1 534 ? -5.727 11.875 36.531 1 91.75 534 ASP B C 1
ATOM 10363 O O . ASP B 1 534 ? -4.566 12.117 36.875 1 91.75 534 ASP B O 1
ATOM 10367 N N . LEU B 1 535 ? -6.383 12.625 35.688 1 90.94 535 LEU B N 1
ATOM 10368 C CA . LEU B 1 535 ? -5.809 13.836 35.125 1 90.94 535 LEU B CA 1
ATOM 10369 C C . LEU B 1 535 ? -5.523 14.867 36.219 1 90.94 535 LEU B C 1
ATOM 10371 O O . LEU B 1 535 ? -6.387 15.148 37.062 1 90.94 535 LEU B O 1
ATOM 10375 N N . LEU B 1 536 ? -4.41 15.438 36.219 1 88.75 536 LEU B N 1
ATOM 10376 C CA . LEU B 1 536 ? -4.016 16.469 37.156 1 88.75 536 LEU B CA 1
ATOM 10377 C C . LEU B 1 536 ? -4.52 17.844 36.719 1 88.75 536 LEU B C 1
ATOM 10379 O O . LEU B 1 536 ? -5.012 18.609 37.531 1 88.75 536 LEU B O 1
ATOM 10383 N N . ASN B 1 537 ? -4.434 18.172 35.406 1 87.69 537 ASN B N 1
ATOM 10384 C CA . ASN B 1 537 ? -4.836 19.453 34.844 1 87.69 537 ASN B CA 1
ATOM 10385 C C . ASN B 1 537 ? -5.789 19.281 33.656 1 87.69 537 ASN B C 1
ATOM 10387 O O . ASN B 1 537 ? -5.379 19.391 32.5 1 87.69 537 ASN B O 1
ATOM 10391 N N . PRO B 1 538 ? -7.105 19.016 34.094 1 88.88 538 PRO B N 1
ATOM 10392 C CA . PRO B 1 538 ? -8.055 18.828 33 1 88.88 538 PRO B CA 1
ATOM 10393 C C . PRO B 1 538 ? -8.219 20.078 32.125 1 88.88 538 PRO B C 1
ATOM 10395 O O . PRO B 1 538 ? -8.031 21.188 32.625 1 88.88 538 PRO B O 1
ATOM 10398 N N . ILE B 1 539 ? -8.508 19.875 30.844 1 85.31 539 ILE B N 1
ATOM 10399 C CA . ILE B 1 539 ? -8.695 20.984 29.906 1 85.31 539 ILE B CA 1
ATOM 10400 C C . ILE B 1 539 ? -9.945 21.781 30.281 1 85.31 539 ILE B C 1
ATOM 10402 O O . ILE B 1 539 ? -9.891 23 30.422 1 85.31 539 ILE B O 1
ATOM 10406 N N . THR B 1 540 ? -11.109 21.141 30.375 1 90.12 540 THR B N 1
ATOM 10407 C CA . THR B 1 540 ? -12.391 21.688 30.812 1 90.12 540 THR B CA 1
ATOM 10408 C C . THR B 1 540 ? -13.094 20.719 31.766 1 90.12 540 THR B C 1
ATOM 10410 O O . THR B 1 540 ? -12.625 19.609 31.984 1 90.12 540 THR B O 1
ATOM 10413 N N . SER B 1 541 ? -14.125 21.234 32.312 1 90.62 541 SER B N 1
ATOM 10414 C CA . SER B 1 541 ? -14.914 20.391 33.188 1 90.62 541 SER B CA 1
ATOM 10415 C C . SER B 1 541 ? -15.586 19.25 32.438 1 90.62 541 SER B C 1
ATOM 10417 O O . SER B 1 541 ? -15.922 18.219 33.031 1 90.62 541 SER B O 1
ATOM 10419 N N . GLU B 1 542 ? -15.734 19.391 31.141 1 92 542 GLU B N 1
ATOM 10420 C CA . GLU B 1 542 ? -16.391 18.391 30.297 1 92 542 GLU B CA 1
ATOM 10421 C C . GLU B 1 542 ? -15.398 17.344 29.812 1 92 542 GLU B C 1
ATOM 10423 O O . GLU B 1 542 ? -15.797 16.281 29.328 1 92 542 GLU B O 1
ATOM 10428 N N . LEU B 1 543 ? -14.18 17.609 29.984 1 94.44 543 LEU B N 1
ATOM 10429 C CA . LEU B 1 543 ? -13.109 16.734 29.547 1 94.44 543 LEU B CA 1
ATOM 10430 C C . LEU B 1 543 ? -12.133 16.453 30.688 1 94.44 543 LEU B C 1
ATOM 10432 O O . LEU B 1 543 ? -10.922 16.656 30.531 1 94.44 543 LEU B O 1
ATOM 10436 N N . ASP B 1 544 ? -12.625 15.906 31.797 1 94.75 544 ASP B N 1
ATOM 10437 C CA . ASP B 1 544 ? -11.844 15.906 33.031 1 94.75 544 ASP B CA 1
ATOM 10438 C C . ASP B 1 544 ? -11.352 14.5 33.375 1 94.75 544 ASP B C 1
ATOM 10440 O O . ASP B 1 544 ? -10.852 14.258 34.469 1 94.75 544 ASP B O 1
ATOM 10444 N N . THR B 1 545 ? -11.492 13.539 32.5 1 95.75 545 THR B N 1
ATOM 10445 C CA . THR B 1 545 ? -10.945 12.203 32.688 1 95.75 545 THR B CA 1
ATOM 10446 C C . THR B 1 545 ? -10.703 11.523 31.344 1 95.75 545 THR B C 1
ATOM 10448 O O . THR B 1 545 ? -11.039 12.07 30.297 1 95.75 545 THR B O 1
ATOM 10451 N N . LEU B 1 546 ? -10 10.328 31.453 1 96.56 546 LEU B N 1
ATOM 10452 C CA . LEU B 1 546 ? -9.789 9.547 30.25 1 96.56 546 LEU B CA 1
ATOM 10453 C C . LEU B 1 546 ? -10.977 8.625 29.969 1 96.56 546 LEU B C 1
ATOM 10455 O O . LEU B 1 546 ? -11.586 8.094 30.906 1 96.56 546 LEU B O 1
ATOM 10459 N N . ARG B 1 547 ? -11.297 8.422 28.734 1 97 547 ARG B N 1
ATOM 10460 C CA . ARG B 1 547 ? -12.508 7.699 28.359 1 97 547 ARG B CA 1
ATOM 10461 C C . ARG B 1 547 ? -12.312 6.195 28.516 1 97 547 ARG B C 1
ATOM 10463 O O . ARG B 1 547 ? -11.305 5.645 28.078 1 97 547 ARG B O 1
ATOM 10470 N N . PRO B 1 548 ? -13.258 5.453 29.078 1 96.94 548 PRO B N 1
ATOM 10471 C CA . PRO B 1 548 ? -13.234 3.99 29.172 1 96.94 548 PRO B CA 1
ATOM 10472 C C . PRO B 1 548 ? -13.938 3.311 28 1 96.94 548 PRO B C 1
ATOM 10474 O O . PRO B 1 548 ? -13.875 2.086 27.875 1 96.94 548 PRO B O 1
ATOM 10477 N N . THR B 1 549 ? -14.625 4.074 27.141 1 97.44 549 THR B N 1
ATOM 10478 C CA . THR B 1 549 ? -15.406 3.555 26.031 1 97.44 549 THR B CA 1
ATOM 10479 C C . THR B 1 549 ? -15.461 4.57 24.891 1 97.44 549 THR B C 1
ATOM 10481 O O . THR B 1 549 ? -15.336 5.773 25.125 1 97.44 549 THR B O 1
ATOM 10484 N N . LEU B 1 550 ? -15.648 4.094 23.719 1 98.06 550 LEU B N 1
ATOM 10485 C CA . LEU B 1 550 ? -15.789 4.965 22.562 1 98.06 550 LEU B CA 1
ATOM 10486 C C . LEU B 1 550 ? -17.25 5.363 22.359 1 98.06 550 LEU B C 1
ATOM 10488 O O . LEU B 1 550 ? -17.547 6.297 21.609 1 98.06 550 LEU B O 1
ATOM 10492 N N . LEU B 1 551 ? -18.203 4.723 22.969 1 98.25 551 LEU B N 1
ATOM 10493 C CA . LEU B 1 551 ? -19.625 4.746 22.609 1 98.25 551 LEU B CA 1
ATOM 10494 C C . LEU B 1 551 ? -20.25 6.09 22.953 1 98.25 551 LEU B C 1
ATOM 10496 O O . LEU B 1 551 ? -21.094 6.602 22.203 1 98.25 551 LEU B O 1
ATOM 10500 N N . LEU B 1 552 ? -19.891 6.633 24.094 1 97.31 552 LEU B N 1
ATOM 10501 C CA . LEU B 1 552 ? -20.531 7.871 24.516 1 97.31 552 LEU B CA 1
ATOM 10502 C C . LEU B 1 552 ? -20.25 9 23.531 1 97.31 552 LEU B C 1
ATOM 10504 O O . LEU B 1 552 ? -21.156 9.734 23.141 1 97.31 552 LEU B O 1
ATOM 10508 N N . SER B 1 553 ? -18.969 9.109 23.172 1 97.19 553 SER B N 1
ATOM 10509 C CA . SER B 1 553 ? -18.609 10.125 22.203 1 97.19 553 SER B CA 1
ATOM 10510 C C . SER B 1 553 ? -19.297 9.867 20.859 1 97.19 553 SER B C 1
ATOM 10512 O O . SER B 1 553 ? -19.688 10.805 20.172 1 97.19 553 SER B O 1
ATOM 10514 N N . LEU B 1 554 ? -19.422 8.656 20.438 1 98.25 554 LEU B N 1
ATOM 10515 C CA . LEU B 1 554 ? -20.109 8.297 19.203 1 98.25 554 LEU B CA 1
ATOM 10516 C C . LEU B 1 554 ? -21.578 8.703 19.266 1 98.25 554 LEU B C 1
ATOM 10518 O O . LEU B 1 554 ? -22.125 9.242 18.297 1 98.25 554 LEU B O 1
ATOM 10522 N N . LEU B 1 555 ? -22.219 8.406 20.375 1 98.25 555 LEU B N 1
ATOM 10523 C CA . LEU B 1 555 ? -23.625 8.766 20.562 1 98.25 555 LEU B CA 1
ATOM 10524 C C . LEU B 1 555 ? -23.812 10.273 20.484 1 98.25 555 LEU B C 1
ATOM 10526 O O . LEU B 1 555 ? -24.781 10.758 19.922 1 98.25 555 LEU B O 1
ATOM 10530 N N . ASP B 1 556 ? -22.844 11.023 21.031 1 97.25 556 ASP B N 1
ATOM 10531 C CA . ASP B 1 556 ? -22.891 12.477 20.922 1 97.25 556 ASP B CA 1
ATOM 10532 C C . ASP B 1 556 ? -22.859 12.922 19.469 1 97.25 556 ASP B C 1
ATOM 10534 O O . ASP B 1 556 ? -23.578 13.844 19.078 1 97.25 556 ASP B O 1
ATOM 10538 N N . SER B 1 557 ? -22.016 12.273 18.766 1 97.69 557 SER B N 1
ATOM 10539 C CA . SER B 1 557 ? -21.938 12.578 17.344 1 97.69 557 SER B CA 1
ATOM 10540 C C . SER B 1 557 ? -23.234 12.25 16.625 1 97.69 557 SER B C 1
ATOM 10542 O O . SER B 1 557 ? -23.641 12.977 15.711 1 97.69 557 SER B O 1
ATOM 10544 N N . VAL B 1 558 ? -23.891 11.156 16.938 1 98.06 558 VAL B N 1
ATOM 10545 C CA . VAL B 1 558 ? -25.188 10.789 16.359 1 98.06 558 VAL B CA 1
ATOM 10546 C C . VAL B 1 558 ? -26.203 11.875 16.656 1 98.06 558 VAL B C 1
ATOM 10548 O O . VAL B 1 558 ? -26.953 12.289 15.766 1 98.06 558 VAL B O 1
ATOM 10551 N N . VAL B 1 559 ? -26.219 12.352 17.891 1 97.38 559 VAL B N 1
ATOM 10552 C CA . VAL B 1 559 ? -27.141 13.406 18.297 1 97.38 559 VAL B CA 1
ATOM 10553 C C . VAL B 1 559 ? -26.906 14.656 17.453 1 97.38 559 VAL B C 1
ATOM 10555 O O . VAL B 1 559 ? -27.859 15.258 16.953 1 97.38 559 VAL B O 1
ATOM 10558 N N . ARG B 1 560 ? -25.672 15 17.297 1 92.88 560 ARG B N 1
ATOM 10559 C CA . ARG B 1 560 ? -25.328 16.172 16.484 1 92.88 560 ARG B CA 1
ATOM 10560 C C . ARG B 1 560 ? -25.812 16.016 15.055 1 92.88 560 ARG B C 1
ATOM 10562 O O . ARG B 1 560 ? -26.375 16.938 14.477 1 92.88 560 ARG B O 1
ATOM 10569 N N . ASN B 1 561 ? -25.625 14.914 14.469 1 92.25 561 ASN B N 1
ATOM 10570 C CA . ASN B 1 561 ? -26.062 14.664 13.102 1 92.25 561 ASN B CA 1
ATOM 10571 C C . ASN B 1 561 ? -27.594 14.68 12.992 1 92.25 561 ASN B C 1
ATOM 10573 O O . ASN B 1 561 ? -28.141 15.227 12.031 1 92.25 561 ASN B O 1
ATOM 10577 N N . LYS B 1 562 ? -28.25 14.047 13.945 1 92.62 562 LYS B N 1
ATOM 10578 C CA . LYS B 1 562 ? -29.703 14.062 13.969 1 92.62 562 LYS B CA 1
ATOM 10579 C C . LYS B 1 562 ? -30.25 15.484 14.023 1 92.62 562 LYS B C 1
ATOM 10581 O O . LYS B 1 562 ? -31.188 15.82 13.312 1 92.62 562 LYS B O 1
ATOM 10586 N N . ASN B 1 563 ? -29.578 16.281 14.82 1 88.12 563 ASN B N 1
ATOM 10587 C CA . ASN B 1 563 ? -30 17.672 14.969 1 88.12 563 ASN B CA 1
ATOM 10588 C C . ASN B 1 563 ? -29.797 18.453 13.68 1 88.12 563 ASN B C 1
ATOM 10590 O O . ASN B 1 563 ? -30.484 19.453 13.445 1 88.12 563 ASN B O 1
ATOM 10594 N N . LEU B 1 564 ? -28.922 18.016 12.883 1 81.69 564 LEU B N 1
ATOM 10595 C CA . LEU B 1 564 ? -28.672 18.656 11.594 1 81.69 564 LEU B CA 1
ATOM 10596 C C . LEU B 1 564 ? -29.641 18.109 10.531 1 81.69 564 LEU B C 1
ATOM 10598 O O . LEU B 1 564 ? -29.594 18.547 9.375 1 81.69 564 LEU B O 1
ATOM 10602 N N . GLY B 1 565 ? -30.406 17.109 10.875 1 81.75 565 GLY B N 1
ATOM 10603 C CA . GLY B 1 565 ? -31.484 16.672 9.992 1 81.75 565 GLY B CA 1
ATOM 10604 C C . GLY B 1 565 ? -31.188 15.352 9.297 1 81.75 565 GLY B C 1
ATOM 10605 O O . GLY B 1 565 ? -31.938 14.914 8.438 1 81.75 565 GLY B O 1
ATOM 10606 N N . TYR B 1 566 ? -30.219 14.672 9.688 1 86.94 566 TYR B N 1
ATOM 10607 C CA . TYR B 1 566 ? -29.891 13.398 9.055 1 86.94 566 TYR B CA 1
ATOM 10608 C C . TYR B 1 566 ? -30.688 12.258 9.664 1 86.94 566 TYR B C 1
ATOM 10610 O O . TYR B 1 566 ? -30.797 12.141 10.891 1 86.94 566 TYR B O 1
ATOM 10618 N N . SER B 1 567 ? -31.234 11.438 8.797 1 90 567 SER B N 1
ATOM 10619 C CA . SER B 1 567 ? -32.062 10.328 9.281 1 90 567 SER B CA 1
ATOM 10620 C C . SER B 1 567 ? -31.312 9.008 9.164 1 90 567 SER B C 1
ATOM 10622 O O . SER B 1 567 ? -31.703 8.008 9.781 1 90 567 SER B O 1
ATOM 10624 N N . GLN B 1 568 ? -30.359 8.984 8.352 1 93.38 568 GLN B N 1
ATOM 10625 C CA . GLN B 1 568 ? -29.484 7.82 8.188 1 93.38 568 GLN B CA 1
ATOM 10626 C C . GLN B 1 568 ? -28.094 8.086 8.758 1 93.38 568 GLN B C 1
ATOM 10628 O O . GLN B 1 568 ? -27.297 8.781 8.141 1 93.38 568 GLN B O 1
ATOM 10633 N N . ILE B 1 569 ? -27.844 7.488 9.953 1 96.5 569 ILE B N 1
ATOM 10634 C CA . ILE B 1 569 ? -26.562 7.766 10.602 1 96.5 569 ILE B CA 1
ATOM 10635 C C . ILE B 1 569 ? -25.891 6.453 10.984 1 96.5 569 ILE B C 1
ATOM 10637 O O . ILE B 1 569 ? -26.453 5.648 11.727 1 96.5 569 ILE B O 1
ATOM 10641 N N . ALA B 1 570 ? -24.781 6.172 10.453 1 98.06 570 ALA B N 1
ATOM 10642 C CA . ALA B 1 570 ? -23.922 5.047 10.812 1 98.06 570 ALA B CA 1
ATOM 10643 C C . ALA B 1 570 ? -22.469 5.484 10.961 1 98.06 570 ALA B C 1
ATOM 10645 O O . ALA B 1 570 ? -21.859 5.957 9.992 1 98.06 570 ALA B O 1
ATOM 10646 N N . LEU B 1 571 ? -21.906 5.316 12.18 1 98.62 571 LEU B N 1
ATOM 10647 C CA . LEU B 1 571 ? -20.562 5.809 12.469 1 98.62 571 LEU B CA 1
ATOM 10648 C C . LEU B 1 571 ? -19.703 4.707 13.086 1 98.62 571 LEU B C 1
ATOM 10650 O O . LEU B 1 571 ? -20.234 3.752 13.656 1 98.62 571 LEU B O 1
ATOM 10654 N N . PHE B 1 572 ? -18.391 4.867 12.914 1 98.62 572 PHE B N 1
ATOM 10655 C CA . PHE B 1 572 ? -17.469 4 13.641 1 98.62 572 PHE B CA 1
ATOM 10656 C C . PHE B 1 572 ? -16.203 4.762 14.023 1 98.62 572 PHE B C 1
ATOM 10658 O O . PHE B 1 572 ? -15.914 5.828 13.477 1 98.62 572 PHE B O 1
ATOM 10665 N N . GLU B 1 573 ? -15.578 4.227 15.008 1 98.56 573 GLU B N 1
ATOM 10666 C CA . GLU B 1 573 ? -14.312 4.781 15.461 1 98.56 573 GLU B CA 1
ATOM 10667 C C . GLU B 1 573 ? -13.367 3.684 15.953 1 98.56 573 GLU B C 1
ATOM 10669 O O . GLU B 1 573 ? -13.805 2.727 16.594 1 98.56 573 GLU B O 1
ATOM 10674 N N . MET B 1 574 ? -12.148 3.895 15.539 1 97.81 574 MET B N 1
ATOM 10675 C CA . MET B 1 574 ? -11.047 3.131 16.125 1 97.81 574 MET B CA 1
ATOM 10676 C C . MET B 1 574 ? -10.172 4.02 17 1 97.81 574 MET B C 1
ATOM 10678 O O . MET B 1 574 ? -9.672 5.051 16.531 1 97.81 574 MET B O 1
ATOM 10682 N N . GLY B 1 575 ? -10.008 3.633 18.219 1 96.94 575 GLY B N 1
ATOM 10683 C CA . GLY B 1 575 ? -9.227 4.512 19.078 1 96.94 575 GLY B CA 1
ATOM 10684 C C . GLY B 1 575 ? -8.898 3.891 20.422 1 96.94 575 GLY B C 1
ATOM 10685 O O . GLY B 1 575 ? -9.281 2.75 20.688 1 96.94 575 GLY B O 1
ATOM 10686 N N . SER B 1 576 ? -8.273 4.645 21.281 1 97.44 576 SER B N 1
ATOM 10687 C CA . SER B 1 576 ? -7.805 4.195 22.594 1 97.44 576 SER B CA 1
ATOM 10688 C C . SER B 1 576 ? -8.883 4.352 23.656 1 97.44 576 SER B C 1
ATOM 10690 O O . SER B 1 576 ? -9.664 5.305 23.609 1 97.44 576 SER B O 1
ATOM 10692 N N . THR B 1 577 ? -8.977 3.395 24.484 1 97.38 577 THR B N 1
ATOM 10693 C CA . THR B 1 577 ? -9.758 3.432 25.719 1 97.38 577 THR B CA 1
ATOM 10694 C C . THR B 1 577 ? -8.898 3.035 26.906 1 97.38 577 THR B C 1
ATOM 10696 O O . THR B 1 577 ? -7.809 2.482 26.75 1 97.38 577 THR B O 1
ATOM 10699 N N . TYR B 1 578 ? -9.398 3.404 28.125 1 97.25 578 TYR B N 1
ATOM 10700 C CA . TYR B 1 578 ? -8.555 3.205 29.312 1 97.25 578 TYR B CA 1
ATOM 10701 C C . TYR B 1 578 ? -9.328 2.496 30.422 1 97.25 578 TYR B C 1
ATOM 10703 O O . TYR B 1 578 ? -10.5 2.785 30.641 1 97.25 578 TYR B O 1
ATOM 10711 N N . THR B 1 579 ? -8.656 1.572 31.078 1 95.56 579 THR B N 1
ATOM 10712 C CA . THR B 1 579 ? -9.227 0.911 32.25 1 95.56 579 THR B CA 1
ATOM 10713 C C . THR B 1 579 ? -9.094 1.793 33.469 1 95.56 579 THR B C 1
ATOM 10715 O O . THR B 1 579 ? -8.5 2.869 33.438 1 95.56 579 THR B O 1
ATOM 10718 N N . ALA B 1 580 ? -9.75 1.331 34.562 1 95.25 580 ALA B N 1
ATOM 10719 C CA . ALA B 1 580 ? -9.664 2.064 35.812 1 95.25 580 ALA B CA 1
ATOM 10720 C C . ALA B 1 580 ? -8.211 2.27 36.219 1 95.25 580 ALA B C 1
ATOM 10722 O O . ALA B 1 580 ? -7.859 3.318 36.781 1 95.25 580 ALA B O 1
ATOM 10723 N N . ALA B 1 581 ? -7.309 1.315 35.875 1 95.94 581 ALA B N 1
ATOM 10724 C CA . ALA B 1 581 ? -5.891 1.378 36.219 1 95.94 581 ALA B CA 1
ATOM 10725 C C . ALA B 1 581 ? -5.105 2.156 35.156 1 95.94 581 ALA B C 1
ATOM 10727 O O . ALA B 1 581 ? -3.871 2.133 35.156 1 95.94 581 ALA B O 1
ATOM 10728 N N . ARG B 1 582 ? -5.793 2.709 34.188 1 95.19 582 ARG B N 1
ATOM 10729 C CA . ARG B 1 582 ? -5.254 3.539 33.094 1 95.19 582 ARG B CA 1
ATOM 10730 C C . ARG B 1 582 ? -4.41 2.711 32.156 1 95.19 582 ARG B C 1
ATOM 10732 O O . ARG B 1 582 ? -3.355 3.16 31.688 1 95.19 582 ARG B O 1
ATOM 10739 N N . GLN B 1 583 ? -4.734 1.517 32.125 1 95.94 583 GLN B N 1
ATOM 10740 C CA . GLN B 1 583 ? -4.152 0.707 31.078 1 95.94 583 GLN B CA 1
ATOM 10741 C C . GLN B 1 583 ? -4.812 1.003 29.734 1 95.94 583 GLN B C 1
ATOM 10743 O O . GLN B 1 583 ? -6.039 0.944 29.609 1 95.94 583 GLN B O 1
ATOM 10748 N N . GLU B 1 584 ? -3.98 1.335 28.766 1 95.62 584 GLU B N 1
ATOM 10749 C CA . GLU B 1 584 ? -4.492 1.691 27.453 1 95.62 584 GLU B CA 1
ATOM 10750 C C . GLU B 1 584 ? -4.898 0.45 26.656 1 95.62 584 GLU B C 1
ATOM 10752 O O . GLU B 1 584 ? -4.188 -0.559 26.672 1 95.62 584 GLU B O 1
ATOM 10757 N N . ARG B 1 585 ? -6.09 0.48 26.062 1 95.44 585 ARG B N 1
ATOM 10758 C CA . ARG B 1 585 ? -6.598 -0.543 25.156 1 95.44 585 ARG B CA 1
ATOM 10759 C C . ARG B 1 585 ? -7.07 0.073 23.844 1 95.44 585 ARG B C 1
ATOM 10761 O O . ARG B 1 585 ? -7.441 1.247 23.797 1 95.44 585 ARG B O 1
ATOM 10768 N N . PHE B 1 586 ? -6.977 -0.719 22.781 1 96.12 586 PHE B N 1
ATOM 10769 C CA . PHE B 1 586 ? -7.449 -0.242 21.5 1 96.12 586 PHE B CA 1
ATOM 10770 C C . PHE B 1 586 ? -8.781 -0.886 21.125 1 96.12 586 PHE B C 1
ATOM 10772 O O . PHE B 1 586 ? -8.914 -2.111 21.172 1 96.12 586 PHE B O 1
ATOM 10779 N N . SER B 1 587 ? -9.781 -0.044 20.797 1 97.69 587 SER B N 1
ATOM 10780 C CA . SER B 1 587 ? -11.133 -0.53 20.578 1 97.69 587 SER B CA 1
ATOM 10781 C C . SER B 1 587 ? -11.664 -0.089 19.219 1 97.69 587 SER B C 1
ATOM 10783 O O . SER B 1 587 ? -11.164 0.873 18.625 1 97.69 587 SER B O 1
ATOM 10785 N N . LEU B 1 588 ? -12.57 -0.822 18.688 1 98.38 588 LEU B N 1
ATOM 10786 C CA . LEU B 1 588 ? -13.359 -0.534 17.5 1 98.38 588 LEU B CA 1
ATOM 10787 C C . LEU B 1 588 ? -14.852 -0.476 17.844 1 98.38 588 LEU B C 1
ATOM 10789 O O . LEU B 1 588 ? -15.414 -1.448 18.359 1 98.38 588 LEU B O 1
ATOM 10793 N N . ALA B 1 589 ? -15.43 0.644 17.578 1 98.75 589 ALA B N 1
ATOM 10794 C CA . ALA B 1 589 ? -16.828 0.792 17.953 1 98.75 589 ALA B CA 1
ATOM 10795 C C . ALA B 1 589 ? -17.672 1.215 16.75 1 98.75 589 ALA B C 1
ATOM 10797 O O . ALA B 1 589 ? -17.172 1.901 15.852 1 98.75 589 ALA B O 1
ATOM 10798 N N . PHE B 1 590 ? -18.953 0.754 16.766 1 98.75 590 PHE B N 1
ATOM 10799 C CA . PHE B 1 590 ? -19.938 1.071 15.734 1 98.75 590 PHE B CA 1
ATOM 10800 C C . PHE B 1 590 ? -21.219 1.601 16.359 1 98.75 590 PHE B C 1
ATOM 10802 O O . PHE B 1 590 ? -21.594 1.191 17.469 1 98.75 590 PHE B O 1
ATOM 10809 N N . VAL B 1 591 ? -21.844 2.486 15.656 1 98.75 591 VAL B N 1
ATOM 10810 C CA . VAL B 1 591 ? -23.156 2.949 16.047 1 98.75 591 VAL B CA 1
ATOM 10811 C C . VAL B 1 591 ? -24.016 3.188 14.812 1 98.75 591 VAL B C 1
ATOM 10813 O O . VAL B 1 591 ? -23.516 3.672 13.789 1 98.75 591 VAL B O 1
ATOM 10816 N N . ALA B 1 592 ? -25.219 2.777 14.828 1 98.31 592 ALA B N 1
ATOM 10817 C CA . ALA B 1 592 ? -26.203 3.029 13.789 1 98.31 592 ALA B CA 1
ATOM 10818 C C . ALA B 1 592 ? -27.516 3.52 14.383 1 98.31 592 ALA B C 1
ATOM 10820 O O . ALA B 1 592 ? -28.078 2.885 15.281 1 98.31 592 ALA B O 1
ATOM 10821 N N . SER B 1 593 ? -27.969 4.617 13.938 1 97.69 593 SER B N 1
ATOM 10822 C CA . SER B 1 593 ? -29.172 5.234 14.469 1 97.69 593 SER B CA 1
ATOM 10823 C C . SER B 1 593 ? -30.094 5.719 13.344 1 97.69 593 SER B C 1
ATOM 10825 O O . SER B 1 593 ? -29.609 6.215 12.32 1 97.69 593 SER B O 1
ATOM 10827 N N . GLY B 1 594 ? -31.375 5.57 13.555 1 94.88 594 GLY B N 1
ATOM 10828 C CA . GLY B 1 594 ? -32.344 6 12.562 1 94.88 594 GLY B CA 1
ATOM 10829 C C . GLY B 1 594 ? -32.594 4.957 11.492 1 94.88 594 GLY B C 1
ATOM 10830 O O . GLY B 1 594 ? -32.906 3.803 11.805 1 94.88 594 GLY B O 1
ATOM 10831 N N . LEU B 1 595 ? -32.5 5.406 10.266 1 94.75 595 LEU B N 1
ATOM 10832 C CA . LEU B 1 595 ? -32.812 4.535 9.148 1 94.75 595 LEU B CA 1
ATOM 10833 C C . LEU B 1 595 ? -31.562 3.924 8.539 1 94.75 595 LEU B C 1
ATOM 10835 O O . LEU B 1 595 ? -30.5 4.559 8.523 1 94.75 595 LEU B O 1
ATOM 10839 N N . LYS B 1 596 ? -31.688 2.691 8.141 1 93.44 596 LYS B N 1
ATOM 10840 C CA . LYS B 1 596 ? -30.625 2.059 7.371 1 93.44 596 LYS B CA 1
ATOM 10841 C C . LYS B 1 596 ? -30.609 2.576 5.934 1 93.44 596 LYS B C 1
ATOM 10843 O O . LYS B 1 596 ? -29.531 2.814 5.371 1 93.44 596 LYS B O 1
ATOM 10848 N N . LYS B 1 597 ? -31.844 2.719 5.379 1 91.06 597 LYS B N 1
ATOM 10849 C CA . LYS B 1 597 ? -32.062 3.332 4.07 1 91.06 597 LYS B CA 1
ATOM 10850 C C . LYS B 1 597 ? -33.062 4.484 4.156 1 91.06 597 LYS B C 1
ATOM 10852 O O . LYS B 1 597 ? -34.094 4.355 4.777 1 91.06 597 LYS B O 1
ATOM 10857 N N . GLU B 1 598 ? -32.688 5.492 3.555 1 88.56 598 GLU B N 1
ATOM 10858 C CA . GLU B 1 598 ? -33.562 6.668 3.576 1 88.56 598 GLU B CA 1
ATOM 10859 C C . GLU B 1 598 ? -34.844 6.426 2.783 1 88.56 598 GLU B C 1
ATOM 10861 O O . GLU B 1 598 ? -34.906 5.484 1.991 1 88.56 598 GLU B O 1
ATOM 10866 N N . ALA B 1 599 ? -35.812 7.25 3.092 1 89.56 599 ALA B N 1
ATOM 10867 C CA . ALA B 1 599 ? -37.062 7.188 2.389 1 89.56 599 ALA B CA 1
ATOM 10868 C C . ALA B 1 599 ? -36.938 7.68 0.951 1 89.56 599 ALA B C 1
ATOM 10870 O O . ALA B 1 599 ? -37.125 8.867 0.675 1 89.56 599 ALA B O 1
ATOM 10871 N N . ILE B 1 600 ? -36.531 6.855 0.124 1 88.31 600 ILE B N 1
ATOM 10872 C CA . ILE B 1 600 ? -36.375 7.082 -1.309 1 88.31 600 ILE B CA 1
ATOM 10873 C C . ILE B 1 600 ? -36.875 5.863 -2.08 1 88.31 600 ILE B C 1
ATOM 10875 O O . ILE B 1 600 ? -36.812 4.738 -1.579 1 88.31 600 ILE B O 1
ATOM 10879 N N . TYR B 1 601 ? -37.406 6.086 -3.207 1 89.25 601 TYR B N 1
ATOM 10880 C CA . TYR B 1 601 ? -37.875 4.953 -4.008 1 89.25 601 TYR B CA 1
ATOM 10881 C C . TYR B 1 601 ? -36.75 3.936 -4.191 1 89.25 601 TYR B C 1
ATOM 10883 O O . TYR B 1 601 ? -35.594 4.305 -4.477 1 89.25 601 TYR B O 1
ATOM 10891 N N . PRO B 1 602 ? -36.969 2.686 -4.004 1 88.25 602 PRO B N 1
ATOM 10892 C CA . PRO B 1 602 ? -38.25 2.043 -3.842 1 88.25 602 PRO B CA 1
ATOM 10893 C C . PRO B 1 602 ? -38.625 1.831 -2.377 1 88.25 602 PRO B C 1
ATOM 10895 O O . PRO B 1 602 ? -39.469 0.972 -2.066 1 88.25 602 PRO B O 1
ATOM 10898 N N . TYR B 1 603 ? -38.031 2.562 -1.469 1 89.44 603 TYR B N 1
ATOM 10899 C CA . TYR B 1 603 ? -38.312 2.467 -0.042 1 89.44 603 TYR B CA 1
ATOM 10900 C C . TYR B 1 603 ? -39.062 3.701 0.449 1 89.44 603 TYR B C 1
ATOM 10902 O O . TYR B 1 603 ? -38.469 4.539 1.154 1 89.44 603 TYR B O 1
ATOM 10910 N N . PRO B 1 604 ? -40.312 3.799 0.282 1 88.94 604 PRO B N 1
ATOM 10911 C CA . PRO B 1 604 ? -41.062 5.027 0.588 1 88.94 604 PRO B CA 1
ATOM 10912 C C . PRO B 1 604 ? -41 5.383 2.072 1 88.94 604 PRO B C 1
ATOM 10914 O O . PRO B 1 604 ? -41.094 6.559 2.434 1 88.94 604 PRO B O 1
ATOM 10917 N N . LYS B 1 605 ? -40.938 4.43 2.926 1 90.06 605 LYS B N 1
ATOM 10918 C CA . LYS B 1 605 ? -40.875 4.688 4.363 1 90.06 605 LYS B CA 1
ATOM 10919 C C . LYS B 1 605 ? -39.469 4.449 4.914 1 90.06 605 LYS B C 1
ATOM 10921 O O . LYS B 1 605 ? -39.281 4.477 6.129 1 90.06 605 LYS B O 1
ATOM 10926 N N . GLY B 1 606 ? -38.656 4.23 4.07 1 90.19 606 GLY B N 1
ATOM 10927 C CA . GLY B 1 606 ? -37.312 3.875 4.5 1 90.19 606 GLY B CA 1
ATOM 10928 C C . GLY B 1 606 ? -37.219 2.461 5.035 1 90.19 606 GLY B C 1
ATOM 10929 O O . GLY B 1 606 ? -38.188 1.702 4.984 1 90.19 606 GLY B O 1
ATOM 10930 N N . GLU B 1 607 ? -36 2.113 5.352 1 92.19 607 GLU B N 1
ATOM 10931 C CA . GLU B 1 607 ? -35.719 0.828 5.988 1 92.19 607 GLU B CA 1
ATOM 10932 C C . GLU B 1 607 ? -35.062 1.013 7.352 1 92.19 607 GLU B C 1
ATOM 10934 O O . GLU B 1 607 ? -34.094 1.792 7.484 1 92.19 607 GLU B O 1
ATOM 10939 N N . LYS B 1 608 ? -35.594 0.332 8.305 1 93.38 608 LYS B N 1
ATOM 10940 C CA . LYS B 1 608 ? -35.062 0.467 9.656 1 93.38 608 LYS B CA 1
ATOM 10941 C C . LYS B 1 608 ? -33.938 -0.554 9.922 1 93.38 608 LYS B C 1
ATOM 10943 O O . LYS B 1 608 ? -33.906 -1.606 9.281 1 93.38 608 LYS B O 1
ATOM 10948 N N . TRP B 1 609 ? -33.156 -0.226 10.867 1 94.38 609 TRP B N 1
ATOM 10949 C CA . TRP B 1 609 ? -32.125 -1.154 11.344 1 94.38 609 TRP B CA 1
ATOM 10950 C C . TRP B 1 609 ? -32.75 -2.25 12.203 1 94.38 609 TRP B C 1
ATOM 10952 O O . TRP B 1 609 ? -33.812 -2.053 12.805 1 94.38 609 TRP B O 1
ATOM 10962 N N . SER B 1 610 ? -32.125 -3.34 12.164 1 93.81 610 SER B N 1
ATOM 10963 C CA . SER B 1 610 ? -32.344 -4.414 13.125 1 93.81 610 SER B CA 1
ATOM 10964 C C . SER B 1 610 ? -31.047 -4.887 13.758 1 93.81 610 SER B C 1
ATOM 10966 O O . SER B 1 610 ? -29.969 -4.633 13.227 1 93.81 610 SER B O 1
ATOM 10968 N N . LEU B 1 611 ? -31.172 -5.445 14.867 1 95.25 611 LEU B N 1
ATOM 10969 C CA . LEU B 1 611 ? -29.969 -5.906 15.555 1 95.25 611 LEU B CA 1
ATOM 10970 C C . LEU B 1 611 ? -29.188 -6.871 14.672 1 95.25 611 LEU B C 1
ATOM 10972 O O . LEU B 1 611 ? -27.953 -6.758 14.562 1 95.25 611 LEU B O 1
ATOM 10976 N N . PHE B 1 612 ? -29.906 -7.773 14.047 1 93.31 612 PHE B N 1
ATOM 10977 C CA . PHE B 1 612 ? -29.25 -8.773 13.219 1 93.31 612 PHE B CA 1
ATOM 10978 C C . PHE B 1 612 ? -28.703 -8.141 11.945 1 93.31 612 PHE B C 1
ATOM 10980 O O . PHE B 1 612 ? -27.641 -8.547 11.445 1 93.31 612 PHE B O 1
ATOM 10987 N N . GLY B 1 613 ? -29.453 -7.164 11.375 1 93.25 613 GLY B N 1
ATOM 10988 C CA . GLY B 1 613 ? -28.922 -6.414 10.25 1 93.25 613 GLY B CA 1
ATOM 10989 C C . GLY B 1 613 ? -27.656 -5.664 10.586 1 93.25 613 GLY B C 1
ATOM 10990 O O . GLY B 1 613 ? -26.703 -5.648 9.789 1 93.25 613 GLY B O 1
ATOM 10991 N N . PHE B 1 614 ? -27.688 -5.102 11.789 1 96.69 614 PHE B N 1
ATOM 10992 C CA . PHE B 1 614 ? -26.516 -4.395 12.297 1 96.69 614 PHE B CA 1
ATOM 10993 C C . PHE B 1 614 ? -25.344 -5.355 12.492 1 96.69 614 PHE B C 1
ATOM 10995 O O . PHE B 1 614 ? -24.219 -5.059 12.094 1 96.69 614 PHE B O 1
ATOM 11002 N N . ALA B 1 615 ? -25.562 -6.48 12.945 1 96.75 615 ALA B N 1
ATOM 11003 C CA . ALA B 1 615 ? -24.547 -7.508 13.172 1 96.75 615 ALA B CA 1
ATOM 11004 C C . ALA B 1 615 ? -23.953 -7.992 11.844 1 96.75 615 ALA B C 1
ATOM 11006 O O . ALA B 1 615 ? -22.75 -8.25 11.75 1 96.75 615 ALA B O 1
ATOM 11007 N N . GLU B 1 616 ? -24.766 -8.117 10.867 1 93.88 616 GLU B N 1
ATOM 11008 C CA . GLU B 1 616 ? -24.312 -8.57 9.562 1 93.88 616 GLU B CA 1
ATOM 11009 C C . GLU B 1 616 ? -23.328 -7.582 8.945 1 93.88 616 GLU B C 1
ATOM 11011 O O . GLU B 1 616 ? -22.328 -7.984 8.336 1 93.88 616 GLU B O 1
ATOM 11016 N N . GLU B 1 617 ? -23.672 -6.32 9.047 1 95.25 617 GLU B N 1
ATOM 11017 C CA . GLU B 1 617 ? -22.75 -5.305 8.539 1 95.25 617 GLU B CA 1
ATOM 11018 C C . GLU B 1 617 ? -21.406 -5.363 9.266 1 95.25 617 GLU B C 1
ATOM 11020 O O . GLU B 1 617 ? -20.359 -5.223 8.641 1 95.25 617 GLU B O 1
ATOM 11025 N N . ILE B 1 618 ? -21.438 -5.586 10.508 1 97.62 618 ILE B N 1
ATOM 11026 C CA . ILE B 1 618 ? -20.203 -5.68 11.289 1 97.62 618 ILE B CA 1
ATOM 11027 C C . ILE B 1 618 ? -19.422 -6.918 10.859 1 97.62 618 ILE B C 1
ATOM 11029 O O . ILE B 1 618 ? -18.188 -6.871 10.75 1 97.62 618 ILE B O 1
ATOM 11033 N N . ALA B 1 619 ? -20.125 -7.977 10.633 1 95.81 619 ALA B N 1
ATOM 11034 C CA . ALA B 1 619 ? -19.469 -9.211 10.188 1 95.81 619 ALA B CA 1
ATOM 11035 C C . ALA B 1 619 ? -18.734 -9.008 8.867 1 95.81 619 ALA B C 1
ATOM 11037 O O . ALA B 1 619 ? -17.688 -9.609 8.625 1 95.81 619 ALA B O 1
ATOM 11038 N N . SER B 1 620 ? -19.328 -8.172 8.039 1 93.81 620 SER B N 1
ATOM 11039 C CA . SER B 1 620 ? -18.688 -7.883 6.762 1 93.81 620 SER B CA 1
ATOM 11040 C C . SER B 1 620 ? -17.375 -7.141 6.961 1 93.81 620 SER B C 1
ATOM 11042 O O . SER B 1 620 ? -16.531 -7.113 6.062 1 93.81 620 SER B O 1
ATOM 11044 N N . VAL B 1 621 ? -17.219 -6.582 8.094 1 95.81 621 VAL B N 1
ATOM 11045 C CA . VAL B 1 621 ? -16.031 -5.785 8.375 1 95.81 621 VAL B CA 1
ATOM 11046 C C . VAL B 1 621 ? -14.984 -6.652 9.07 1 95.81 621 VAL B C 1
ATOM 11048 O O . VAL B 1 621 ? -13.828 -6.715 8.633 1 95.81 621 VAL B O 1
ATOM 11051 N N . ILE B 1 622 ? -15.367 -7.426 10.086 1 96.44 622 ILE B N 1
ATOM 11052 C CA . ILE B 1 622 ? -14.367 -8.07 10.938 1 96.44 622 ILE B CA 1
ATOM 11053 C C . ILE B 1 622 ? -14.352 -9.57 10.672 1 96.44 622 ILE B C 1
ATOM 11055 O O . ILE B 1 622 ? -13.508 -10.289 11.203 1 96.44 622 ILE B O 1
ATOM 11059 N N . GLY B 1 623 ? -15.289 -10.016 9.906 1 92.75 623 GLY B N 1
ATOM 11060 C CA . GLY B 1 623 ? -15.414 -11.445 9.672 1 92.75 623 GLY B CA 1
ATOM 11061 C C . GLY B 1 623 ? -16.562 -12.078 10.438 1 92.75 623 GLY B C 1
ATOM 11062 O O . GLY B 1 623 ? -17.172 -11.438 11.297 1 92.75 623 GLY B O 1
ATOM 11063 N N . GLU B 1 624 ? -16.797 -13.289 10.164 1 91.31 624 GLU B N 1
ATOM 11064 C CA . GLU B 1 624 ? -17.922 -14.016 10.766 1 91.31 624 GLU B CA 1
ATOM 11065 C C . GLU B 1 624 ? -17.719 -14.188 12.273 1 91.31 624 GLU B C 1
ATOM 11067 O O . GLU B 1 624 ? -16.594 -14.414 12.734 1 91.31 624 GLU B O 1
ATOM 11072 N N . PHE B 1 625 ? -18.828 -14.031 13 1 94.25 625 PHE B N 1
ATOM 11073 C CA . PHE B 1 625 ? -18.828 -14.25 14.445 1 94.25 625 PHE B CA 1
ATOM 11074 C C . PHE B 1 625 ? -20.172 -14.766 14.922 1 94.25 625 PHE B C 1
ATOM 11076 O O . PHE B 1 625 ? -21.156 -14.734 14.18 1 94.25 625 PHE B O 1
ATOM 11083 N N . SER B 1 626 ? -20.188 -15.297 16.125 1 92.12 626 SER B N 1
ATOM 11084 C CA . SER B 1 626 ? -21.438 -15.734 16.766 1 92.12 626 SER B CA 1
ATOM 11085 C C . SER B 1 626 ? -21.797 -14.836 17.938 1 92.12 626 SER B C 1
ATOM 11087 O O . SER B 1 626 ? -20.969 -14.031 18.391 1 92.12 626 SER B O 1
ATOM 11089 N N . LEU B 1 627 ? -23.062 -14.898 18.328 1 93.19 627 LEU B N 1
ATOM 11090 C CA . LEU B 1 627 ? -23.547 -14.07 19.422 1 93.19 627 LEU B CA 1
ATOM 11091 C C . LEU B 1 627 ? -23.938 -14.93 20.625 1 93.19 627 LEU B C 1
ATOM 11093 O O . LEU B 1 627 ? -24.5 -16.016 20.469 1 93.19 627 LEU B O 1
ATOM 11097 N N . GLU B 1 628 ? -23.547 -14.438 21.781 1 91.5 628 GLU B N 1
ATOM 11098 C CA . GLU B 1 628 ? -23.953 -15.047 23.031 1 91.5 628 GLU B CA 1
ATOM 11099 C C . GLU B 1 628 ? -24.641 -14.031 23.953 1 91.5 628 GLU B C 1
ATOM 11101 O O . GLU B 1 628 ? -24.203 -12.883 24.047 1 91.5 628 GLU B O 1
ATOM 11106 N N . GLN B 1 629 ? -25.609 -14.484 24.5 1 90.25 629 GLN B N 1
ATOM 11107 C CA . GLN B 1 629 ? -26.375 -13.586 25.375 1 90.25 629 GLN B CA 1
ATOM 11108 C C . GLN B 1 629 ? -25.484 -13.008 26.469 1 90.25 629 GLN B C 1
ATOM 11110 O O . GLN B 1 629 ? -24.703 -13.727 27.094 1 90.25 629 GLN B O 1
ATOM 11115 N N . ARG B 1 630 ? -25.641 -11.719 26.672 1 90.94 630 ARG B N 1
ATOM 11116 C CA . ARG B 1 630 ? -24.906 -11.008 27.719 1 90.94 630 ARG B CA 1
ATOM 11117 C C . ARG B 1 630 ? -25.844 -10.57 28.844 1 90.94 630 ARG B C 1
ATOM 11119 O O . ARG B 1 630 ? -26.844 -9.883 28.594 1 90.94 630 ARG B O 1
ATOM 11126 N N . ALA B 1 631 ? -25.484 -10.938 30.031 1 87.31 631 ALA B N 1
ATOM 11127 C CA . ALA B 1 631 ? -26.266 -10.523 31.203 1 87.31 631 ALA B CA 1
ATOM 11128 C C . ALA B 1 631 ? -26.109 -9.031 31.469 1 87.31 631 ALA B C 1
ATOM 11130 O O . ALA B 1 631 ? -25.047 -8.453 31.188 1 87.31 631 ALA B O 1
ATOM 11131 N N . PRO B 1 632 ? -27.219 -8.453 31.984 1 86.56 632 PRO B N 1
ATOM 11132 C CA . PRO B 1 632 ? -27.109 -7.027 32.312 1 86.56 632 PRO B CA 1
ATOM 11133 C C . PRO B 1 632 ? -25.984 -6.742 33.312 1 86.56 632 PRO B C 1
ATOM 11135 O O . PRO B 1 632 ? -25.781 -7.523 34.25 1 86.56 632 PRO B O 1
ATOM 11138 N N . GLN B 1 633 ? -25.266 -5.746 33 1 86.94 633 GLN B N 1
ATOM 11139 C CA . GLN B 1 633 ? -24.203 -5.293 33.875 1 86.94 633 GLN B CA 1
ATOM 11140 C C . GLN B 1 633 ? -24.438 -3.857 34.344 1 86.94 633 GLN B C 1
ATOM 11142 O O . GLN B 1 633 ? -25.578 -3.385 34.344 1 86.94 633 GLN B O 1
ATOM 11147 N N . SER B 1 634 ? -23.375 -3.164 34.781 1 82.94 634 SER B N 1
ATOM 11148 C CA . SER B 1 634 ? -23.484 -1.827 35.344 1 82.94 634 SER B CA 1
ATOM 11149 C C . SER B 1 634 ? -23.781 -0.788 34.281 1 82.94 634 SER B C 1
ATOM 11151 O O . SER B 1 634 ? -24.438 0.22 34.531 1 82.94 634 SER B O 1
ATOM 11153 N N . GLU B 1 635 ? -23.422 -1.093 33.094 1 88.25 635 GLU B N 1
ATOM 11154 C CA . GLU B 1 635 ? -23.625 -0.139 32.031 1 88.25 635 GLU B CA 1
ATOM 11155 C C . GLU B 1 635 ? -25.125 0.018 31.703 1 88.25 635 GLU B C 1
ATOM 11157 O O . GLU B 1 635 ? -25.828 -0.973 31.516 1 88.25 635 GLU B O 1
ATOM 11162 N N . LYS B 1 636 ? -25.516 1.234 31.578 1 93.62 636 LYS B N 1
ATOM 11163 C CA . LYS B 1 636 ? -26.938 1.527 31.422 1 93.62 636 LYS B CA 1
ATOM 11164 C C . LYS B 1 636 ? -27.281 1.824 29.969 1 93.62 636 LYS B C 1
ATOM 11166 O O . LYS B 1 636 ? -28.453 2.076 29.641 1 93.62 636 LYS B O 1
ATOM 11171 N N . LEU B 1 637 ? -26.359 1.709 29.109 1 95.44 637 LEU B N 1
ATOM 11172 C CA . LEU B 1 637 ? -26.578 2.078 27.703 1 95.44 637 LEU B CA 1
ATOM 11173 C C . LEU B 1 637 ? -27.25 0.945 26.938 1 95.44 637 LEU B C 1
ATOM 11175 O O . LEU B 1 637 ? -27.875 1.177 25.906 1 95.44 637 LEU B O 1
ATOM 11179 N N . PHE B 1 638 ? -27.172 -0.264 27.438 1 96.44 638 PHE B N 1
ATOM 11180 C CA . PHE B 1 638 ? -27.562 -1.423 26.641 1 96.44 638 PHE B CA 1
ATOM 11181 C C . PHE B 1 638 ? -28.938 -1.923 27.031 1 96.44 638 PHE B C 1
ATOM 11183 O O . PHE B 1 638 ? -29.281 -1.955 28.219 1 96.44 638 PHE B O 1
ATOM 11190 N N . HIS B 1 639 ? -29.641 -2.238 25.984 1 95.38 639 HIS B N 1
ATOM 11191 C CA . HIS B 1 639 ? -30.906 -2.922 26.234 1 95.38 639 HIS B CA 1
ATOM 11192 C C . HIS B 1 639 ? -30.672 -4.238 26.969 1 95.38 639 HIS B C 1
ATOM 11194 O O . HIS B 1 639 ? -29.797 -5.02 26.594 1 95.38 639 HIS B O 1
ATOM 11200 N N . PRO B 1 640 ? -31.406 -4.488 27.984 1 90.94 640 PRO B N 1
ATOM 11201 C CA . PRO B 1 640 ? -31.156 -5.684 28.797 1 90.94 640 PRO B CA 1
ATOM 11202 C C . PRO B 1 640 ? -31.422 -6.977 28.031 1 90.94 640 PRO B C 1
ATOM 11204 O O . PRO B 1 640 ? -30.734 -7.977 28.25 1 90.94 640 PRO B O 1
ATOM 11207 N N . ALA B 1 641 ? -32.375 -6.996 27.094 1 88.69 641 ALA B N 1
ATOM 11208 C CA . ALA B 1 641 ? -32.75 -8.219 26.391 1 88.69 641 ALA B CA 1
ATOM 11209 C C . ALA B 1 641 ? -32.094 -8.305 25.031 1 88.69 641 ALA B C 1
ATOM 11211 O O . ALA B 1 641 ? -32 -9.391 24.438 1 88.69 641 ALA B O 1
ATOM 11212 N N . GLN B 1 642 ? -31.734 -7.242 24.453 1 93.69 642 GLN B N 1
ATOM 11213 C CA . GLN B 1 642 ? -31.094 -7.227 23.156 1 93.69 642 GLN B CA 1
ATOM 11214 C C . GLN B 1 642 ? -29.625 -6.805 23.266 1 93.69 642 GLN B C 1
ATOM 11216 O O . GLN B 1 642 ? -29.234 -5.758 22.75 1 93.69 642 GLN B O 1
ATOM 11221 N N . CYS B 1 643 ? -28.953 -7.602 23.969 1 95.75 643 CYS B N 1
ATOM 11222 C CA . CYS B 1 643 ? -27.531 -7.406 24.234 1 95.75 643 CYS B CA 1
ATOM 11223 C C . CYS B 1 643 ? -26.781 -8.727 24.172 1 95.75 643 CYS B C 1
ATOM 11225 O O . CYS B 1 643 ? -27.203 -9.719 24.766 1 95.75 643 CYS B O 1
ATOM 11227 N N . ALA B 1 644 ? -25.625 -8.742 23.422 1 96.25 644 ALA B N 1
ATOM 11228 C CA . ALA B 1 644 ? -24.906 -10 23.25 1 96.25 644 ALA B CA 1
ATOM 11229 C C . ALA B 1 644 ? -23.391 -9.75 23.188 1 96.25 644 ALA B C 1
ATOM 11231 O O . ALA B 1 644 ? -22.953 -8.656 22.844 1 96.25 644 ALA B O 1
ATOM 11232 N N . TYR B 1 645 ? -22.656 -10.781 23.609 1 96.5 645 TYR B N 1
ATOM 11233 C CA . TYR B 1 645 ? -21.234 -10.812 23.344 1 96.5 645 TYR B CA 1
ATOM 11234 C C . TYR B 1 645 ? -20.938 -11.227 21.906 1 96.5 645 TYR B C 1
ATOM 11236 O O . TYR B 1 645 ? -21.625 -12.094 21.359 1 96.5 645 TYR B O 1
ATOM 11244 N N . ILE B 1 646 ? -20 -10.617 21.359 1 97.12 646 ILE B N 1
ATOM 11245 C CA . ILE B 1 646 ? -19.484 -11.055 20.078 1 97.12 646 ILE B CA 1
ATOM 11246 C C . ILE B 1 646 ? -18.406 -12.109 20.281 1 97.12 646 ILE B C 1
ATOM 11248 O O . ILE B 1 646 ? -17.391 -11.859 20.938 1 97.12 646 ILE B O 1
ATOM 11252 N N . ILE B 1 647 ? -18.625 -13.289 19.734 1 95.31 647 ILE B N 1
ATOM 11253 C CA . ILE B 1 647 ? -17.688 -14.398 19.922 1 95.31 647 ILE B CA 1
ATOM 11254 C C . ILE B 1 647 ? -17.016 -14.742 18.609 1 95.31 647 ILE B C 1
ATOM 11256 O O . ILE B 1 647 ? -17.703 -15.023 17.609 1 95.31 647 ILE B O 1
ATOM 11260 N N . GLN B 1 648 ? -15.758 -14.688 18.547 1 93.19 648 GLN B N 1
ATOM 11261 C CA . GLN B 1 648 ? -14.969 -15.117 17.391 1 93.19 648 GLN B CA 1
ATOM 11262 C C . GLN B 1 648 ? -13.883 -16.094 17.812 1 93.19 648 GLN B C 1
ATOM 11264 O O . GLN B 1 648 ? -13.117 -15.836 18.734 1 93.19 648 GLN B O 1
ATOM 11269 N N . LYS B 1 649 ? -13.82 -17.234 17.219 1 87.81 649 LYS B N 1
ATOM 11270 C CA . LYS B 1 649 ? -12.859 -18.297 17.516 1 87.81 649 LYS B CA 1
ATOM 11271 C C . LYS B 1 649 ? -12.883 -18.672 18.984 1 87.81 649 LYS B C 1
ATOM 11273 O O . LYS B 1 649 ? -11.836 -18.797 19.625 1 87.81 649 LYS B O 1
ATOM 11278 N N . GLY B 1 650 ? -14.062 -18.656 19.578 1 88.25 650 GLY B N 1
ATOM 11279 C CA . GLY B 1 650 ? -14.273 -19.125 20.938 1 88.25 650 GLY B CA 1
ATOM 11280 C C . GLY B 1 650 ? -13.984 -18.047 21.969 1 88.25 650 GLY B C 1
ATOM 11281 O O . GLY B 1 650 ? -14.133 -18.281 23.172 1 88.25 650 GLY B O 1
ATOM 11282 N N . GLU B 1 651 ? -13.641 -16.891 21.5 1 94.12 651 GLU B N 1
ATOM 11283 C CA . GLU B 1 651 ? -13.297 -15.82 22.438 1 94.12 651 GLU B CA 1
ATOM 11284 C C . GLU B 1 651 ? -14.297 -14.664 22.344 1 94.12 651 GLU B C 1
ATOM 11286 O O . GLU B 1 651 ? -14.734 -14.305 21.25 1 94.12 651 GLU B O 1
ATOM 11291 N N . ARG B 1 652 ? -14.594 -14.133 23.547 1 95.62 652 ARG B N 1
ATOM 11292 C CA . ARG B 1 652 ? -15.406 -12.922 23.594 1 95.62 652 ARG B CA 1
ATOM 11293 C C . ARG B 1 652 ? -14.594 -11.695 23.188 1 95.62 652 ARG B C 1
ATOM 11295 O O . ARG B 1 652 ? -13.656 -11.305 23.891 1 95.62 652 ARG B O 1
ATOM 11302 N N . ILE B 1 653 ? -14.938 -11.039 22.125 1 97.25 653 ILE B N 1
ATOM 11303 C CA . ILE B 1 653 ? -14.078 -9.969 21.641 1 97.25 653 ILE B CA 1
ATOM 11304 C C . ILE B 1 653 ? -14.812 -8.633 21.719 1 97.25 653 ILE B C 1
ATOM 11306 O O . ILE B 1 653 ? -14.25 -7.582 21.406 1 97.25 653 ILE B O 1
ATOM 11310 N N . GLY B 1 654 ? -16.109 -8.672 22.094 1 97.44 654 GLY B N 1
ATOM 11311 C CA . GLY B 1 654 ? -16.828 -7.406 22.156 1 97.44 654 GLY B CA 1
ATOM 11312 C C . GLY B 1 654 ? -18.297 -7.57 22.547 1 97.44 654 GLY B C 1
ATOM 11313 O O . GLY B 1 654 ? -18.703 -8.641 22.984 1 97.44 654 GLY B O 1
ATOM 11314 N N . THR B 1 655 ? -19.016 -6.406 22.453 1 97.62 655 THR B N 1
ATOM 11315 C CA . THR B 1 655 ? -20.422 -6.352 22.812 1 97.62 655 THR B CA 1
ATOM 11316 C C . THR B 1 655 ? -21.234 -5.668 21.719 1 97.62 655 THR B C 1
ATOM 11318 O O . THR B 1 655 ? -20.75 -4.711 21.094 1 97.62 655 THR B O 1
ATOM 11321 N N . ILE B 1 656 ? -22.359 -6.242 21.406 1 98.19 656 ILE B N 1
ATOM 11322 C CA . ILE B 1 656 ? -23.328 -5.648 20.484 1 98.19 656 ILE B CA 1
ATOM 11323 C C . ILE B 1 656 ? -24.688 -5.535 21.156 1 98.19 656 ILE B C 1
ATOM 11325 O O . ILE B 1 656 ? -25.109 -6.438 21.891 1 98.19 656 ILE B O 1
ATOM 11329 N N . ALA B 1 657 ? -25.375 -4.336 20.984 1 98.12 657 ALA B N 1
ATOM 11330 C CA . ALA B 1 657 ? -26.625 -4.148 21.719 1 98.12 657 ALA B CA 1
ATOM 11331 C C . ALA B 1 657 ? -27.484 -3.076 21.062 1 98.12 657 ALA B C 1
ATOM 11333 O O . ALA B 1 657 ? -27 -2.254 20.297 1 98.12 657 ALA B O 1
ATOM 11334 N N . LYS B 1 658 ? -28.75 -3.211 21.328 1 97.75 658 LYS B N 1
ATOM 11335 C CA . LYS B 1 658 ? -29.656 -2.076 21.141 1 97.75 658 LYS B CA 1
ATOM 11336 C C . LYS B 1 658 ? -29.547 -1.093 22.312 1 97.75 658 LYS B C 1
ATOM 11338 O O . LYS B 1 658 ? -29.344 -1.498 23.453 1 97.75 658 LYS B O 1
ATOM 11343 N N . LEU B 1 659 ? -29.625 0.125 21.969 1 97.62 659 LEU B N 1
ATOM 11344 C CA . LEU B 1 659 ? -29.578 1.139 23.016 1 97.62 659 LEU B CA 1
ATOM 11345 C C . LEU B 1 659 ? -30.766 1.005 23.969 1 97.62 659 LEU B C 1
ATOM 11347 O O . LEU B 1 659 ? -31.891 0.788 23.516 1 97.62 659 LEU B O 1
ATOM 11351 N N . HIS B 1 660 ? -30.469 1.175 25.219 1 96.69 660 HIS B N 1
ATOM 11352 C CA . HIS B 1 660 ? -31.531 1.148 26.219 1 96.69 660 HIS B CA 1
ATOM 11353 C C . HIS B 1 660 ? -32.562 2.225 25.938 1 96.69 660 HIS B C 1
ATOM 11355 O O . HIS B 1 660 ? -32.219 3.354 25.578 1 96.69 660 HIS B O 1
ATOM 11361 N N . PRO B 1 661 ? -33.844 1.917 26.125 1 95.38 661 PRO B N 1
ATOM 11362 C CA . PRO B 1 661 ? -34.875 2.906 25.875 1 95.38 661 PRO B CA 1
ATOM 11363 C C . PRO B 1 661 ? -34.688 4.199 26.656 1 95.38 661 PRO B C 1
ATOM 11365 O O . PRO B 1 661 ? -34.938 5.289 26.141 1 95.38 661 PRO B O 1
ATOM 11368 N N . LEU B 1 662 ? -34.25 4.082 27.844 1 94.5 662 LEU B N 1
ATOM 11369 C CA . LEU B 1 662 ? -34 5.262 28.656 1 94.5 662 LEU B CA 1
ATOM 11370 C C . LEU B 1 662 ? -32.875 6.102 28.062 1 94.5 662 LEU B C 1
ATOM 11372 O O . LEU B 1 662 ? -32.906 7.332 28.094 1 94.5 662 LEU B O 1
ATOM 11376 N N . ALA B 1 663 ? -31.875 5.418 27.672 1 95.94 663 ALA B N 1
ATOM 11377 C CA . ALA B 1 663 ? -30.781 6.113 27 1 95.94 663 ALA B CA 1
ATOM 11378 C C . ALA B 1 663 ? -31.25 6.773 25.703 1 95.94 663 ALA B C 1
ATOM 11380 O O . ALA B 1 663 ? -30.859 7.902 25.406 1 95.94 663 ALA B O 1
ATOM 11381 N N . GLN B 1 664 ? -32.062 6.094 24.953 1 96.44 664 GLN B N 1
ATOM 11382 C CA . GLN B 1 664 ? -32.625 6.652 23.734 1 96.44 664 GLN B CA 1
ATOM 11383 C C . GLN B 1 664 ? -33.375 7.949 24.016 1 96.44 664 GLN B C 1
ATOM 11385 O O . GLN B 1 664 ? -33.25 8.93 23.281 1 96.44 664 GLN B O 1
ATOM 11390 N N . GLU B 1 665 ? -34.125 7.863 25.031 1 95.94 665 GLU B N 1
ATOM 11391 C CA . GLU B 1 665 ? -34.875 9.039 25.438 1 95.94 665 GLU B CA 1
ATOM 11392 C C . GLU B 1 665 ? -33.938 10.164 25.906 1 95.94 665 GLU B C 1
ATOM 11394 O O . GLU B 1 665 ? -34.094 11.312 25.5 1 95.94 665 GLU B O 1
ATOM 11399 N N . ALA B 1 666 ? -33.031 9.781 26.734 1 95.94 666 ALA B N 1
ATOM 11400 C CA . ALA B 1 666 ? -32.094 10.758 27.266 1 95.94 666 ALA B CA 1
ATOM 11401 C C . ALA B 1 666 ? -31.328 11.453 26.156 1 95.94 666 ALA B C 1
ATOM 11403 O O . ALA B 1 666 ? -31.078 12.664 26.203 1 95.94 666 ALA B O 1
ATOM 11404 N N . PHE B 1 667 ? -30.969 10.727 25.156 1 96.62 667 PHE B N 1
ATOM 11405 C CA . PHE B 1 667 ? -30.219 11.266 24.031 1 96.62 667 PHE B CA 1
ATOM 11406 C C . PHE B 1 667 ? -31.156 11.789 22.953 1 96.62 667 PHE B C 1
ATOM 11408 O O . PHE B 1 667 ? -30.703 12.391 21.969 1 96.62 667 PHE B O 1
ATOM 11415 N N . ASP B 1 668 ? -32.438 11.508 23.047 1 96.31 668 ASP B N 1
ATOM 11416 C CA . ASP B 1 668 ? -33.438 11.859 22.047 1 96.31 668 ASP B CA 1
ATOM 11417 C C . ASP B 1 668 ? -33.125 11.219 20.703 1 96.31 668 ASP B C 1
ATOM 11419 O O . ASP B 1 668 ? -33.031 11.914 19.688 1 96.31 668 ASP B O 1
ATOM 11423 N N . LEU B 1 669 ? -32.938 10.023 20.75 1 96.62 669 LEU B N 1
ATOM 11424 C CA . LEU B 1 669 ? -32.594 9.273 19.547 1 96.62 669 LEU B CA 1
ATOM 11425 C C . LEU B 1 669 ? -33.688 8.266 19.203 1 96.62 669 LEU B C 1
ATOM 11427 O O . LEU B 1 669 ? -34.469 7.867 20.078 1 96.62 669 LEU B O 1
ATOM 11431 N N . GLU B 1 670 ? -33.719 7.906 17.953 1 92.44 670 GLU B N 1
ATOM 11432 C CA . GLU B 1 670 ? -34.531 6.781 17.531 1 92.44 670 GLU B CA 1
ATOM 11433 C C . GLU B 1 670 ? -33.875 5.449 17.875 1 92.44 670 GLU B C 1
ATOM 11435 O O . GLU B 1 670 ? -32.938 5.398 18.688 1 92.44 670 GLU B O 1
ATOM 11440 N N . GLU B 1 671 ? -34.5 4.41 17.359 1 94.81 671 GLU B N 1
ATOM 11441 C CA . GLU B 1 671 ? -33.875 3.1 17.578 1 94.81 671 GLU B CA 1
ATOM 11442 C C . GLU B 1 671 ? -32.438 3.09 17.156 1 94.81 671 GLU B C 1
ATOM 11444 O O . GLU B 1 671 ? -32.094 3.465 16.031 1 94.81 671 GLU B O 1
ATOM 11449 N N . THR B 1 672 ? -31.562 2.783 18.109 1 98.06 672 THR B N 1
ATOM 11450 C CA . THR B 1 672 ? -30.109 2.869 17.906 1 98.06 672 THR B CA 1
ATOM 11451 C C . THR B 1 672 ? -29.422 1.576 18.328 1 98.06 672 THR B C 1
ATOM 11453 O O . THR B 1 672 ? -29.812 0.969 19.344 1 98.06 672 THR B O 1
ATOM 11456 N N . PHE B 1 673 ? -28.469 1.18 17.547 1 98.69 673 PHE B N 1
ATOM 11457 C CA . PHE B 1 673 ? -27.688 -0.016 17.828 1 98.69 673 PHE B CA 1
ATOM 11458 C C . PHE B 1 673 ? -26.203 0.332 17.984 1 98.69 673 PHE B C 1
ATOM 11460 O O . PHE B 1 673 ? -25.688 1.182 17.266 1 98.69 673 PHE B O 1
ATOM 11467 N N . VAL B 1 674 ? -25.516 -0.349 18.938 1 98.69 674 VAL B N 1
ATOM 11468 C CA . VAL B 1 674 ? -24.109 -0.043 19.203 1 98.69 674 VAL B CA 1
ATOM 11469 C C . VAL B 1 674 ? -23.312 -1.34 19.344 1 98.69 674 VAL B C 1
ATOM 11471 O O . VAL B 1 674 ? -23.875 -2.385 19.688 1 98.69 674 VAL B O 1
ATOM 11474 N N . ALA B 1 675 ? -22.062 -1.217 19 1 98.69 675 ALA B N 1
ATOM 11475 C CA . ALA B 1 675 ? -21.125 -2.322 19.203 1 98.69 675 ALA B CA 1
ATOM 11476 C C . ALA B 1 675 ? -19.734 -1.805 19.547 1 98.69 675 ALA B C 1
ATOM 11478 O O . ALA B 1 675 ? -19.297 -0.777 19.016 1 98.69 675 ALA B O 1
ATOM 11479 N N . GLU B 1 676 ? -19.078 -2.428 20.422 1 98.5 676 GLU B N 1
ATOM 11480 C CA . GLU B 1 676 ? -17.688 -2.135 20.766 1 98.5 676 GLU B CA 1
ATOM 11481 C C . GLU B 1 676 ? -16.859 -3.41 20.812 1 98.5 676 GLU B C 1
ATOM 11483 O O . GLU B 1 676 ? -17.188 -4.355 21.531 1 98.5 676 GLU B O 1
ATOM 11488 N N . ILE B 1 677 ? -15.789 -3.383 20.062 1 98.31 677 ILE B N 1
ATOM 11489 C CA . ILE B 1 677 ? -14.984 -4.582 19.844 1 98.31 677 ILE B CA 1
ATOM 11490 C C . ILE B 1 677 ? -13.531 -4.305 20.25 1 98.31 677 ILE B C 1
ATOM 11492 O O . ILE B 1 677 ? -13.008 -3.219 19.984 1 98.31 677 ILE B O 1
ATOM 11496 N N . ASP B 1 678 ? -12.906 -5.309 20.812 1 97.25 678 ASP B N 1
ATOM 11497 C CA . ASP B 1 678 ? -11.477 -5.246 21.109 1 97.25 678 ASP B CA 1
ATOM 11498 C C . ASP B 1 678 ? -10.641 -5.371 19.844 1 97.25 678 ASP B C 1
ATOM 11500 O O . ASP B 1 678 ? -10.516 -6.461 19.281 1 97.25 678 ASP B O 1
ATOM 11504 N N . LEU B 1 679 ? -10.07 -4.32 19.531 1 95.56 679 LEU B N 1
ATOM 11505 C CA . LEU B 1 679 ? -9.305 -4.297 18.281 1 95.56 679 LEU B CA 1
ATOM 11506 C C . LEU B 1 679 ? -8.078 -5.203 18.391 1 95.56 679 LEU B C 1
ATOM 11508 O O . LEU B 1 679 ? -7.617 -5.738 17.375 1 95.56 679 LEU B O 1
ATOM 11512 N N . GLU B 1 680 ? -7.562 -5.414 19.578 1 92.81 680 GLU B N 1
ATOM 11513 C CA . GLU B 1 680 ? -6.371 -6.23 19.797 1 92.81 680 GLU B CA 1
ATOM 11514 C C . GLU B 1 680 ? -6.664 -7.707 19.547 1 92.81 680 GLU B C 1
ATOM 11516 O O . GLU B 1 680 ? -5.75 -8.492 19.281 1 92.81 680 GLU B O 1
ATOM 11521 N N . ALA B 1 681 ? -7.922 -8.031 19.625 1 94.56 681 ALA B N 1
ATOM 11522 C CA . ALA B 1 681 ? -8.328 -9.414 19.375 1 94.56 681 ALA B CA 1
ATOM 11523 C C . ALA B 1 681 ? -8.43 -9.695 17.875 1 94.56 681 ALA B C 1
ATOM 11525 O O . ALA B 1 681 ? -8.453 -10.852 17.453 1 94.56 681 ALA B O 1
ATOM 11526 N N . LEU B 1 682 ? -8.516 -8.625 17.078 1 94.06 682 LEU B N 1
ATOM 11527 C CA . LEU B 1 682 ? -8.625 -8.766 15.633 1 94.06 682 LEU B CA 1
ATOM 11528 C C . LEU B 1 682 ? -7.25 -8.773 14.984 1 94.06 682 LEU B C 1
ATOM 11530 O O . LEU B 1 682 ? -6.883 -7.82 14.289 1 94.06 682 LEU B O 1
ATOM 11534 N N . LYS B 1 683 ? -6.48 -9.812 15.078 1 89.94 683 LYS B N 1
ATOM 11535 C CA . LYS B 1 683 ? -5.133 -9.898 14.516 1 89.94 683 LYS B CA 1
ATOM 11536 C C . LYS B 1 683 ? -5.172 -10.367 13.062 1 89.94 683 LYS B C 1
ATOM 11538 O O . LYS B 1 683 ? -6.031 -11.164 12.688 1 89.94 683 LYS B O 1
ATOM 11543 N N . PRO B 1 684 ? -4.16 -9.781 12.32 1 87.69 684 PRO B N 1
ATOM 11544 C CA . PRO B 1 684 ? -4.074 -10.281 10.945 1 87.69 684 PRO B CA 1
ATOM 11545 C C . PRO B 1 684 ? -3.652 -11.742 10.875 1 87.69 684 PRO B C 1
ATOM 11547 O O . PRO B 1 684 ? -2.83 -12.195 11.68 1 87.69 684 PRO B O 1
ATOM 11550 N N . SER B 1 685 ? -4.375 -12.578 10.117 1 82.38 685 SER B N 1
ATOM 11551 C CA . SER B 1 685 ? -4.008 -13.977 9.961 1 82.38 685 SER B CA 1
ATOM 11552 C C . SER B 1 685 ? -4.09 -14.414 8.5 1 82.38 685 SER B C 1
ATOM 11554 O O . SER B 1 685 ? -4.891 -13.875 7.73 1 82.38 685 SER B O 1
ATOM 11556 N N . LEU B 1 686 ? -3.076 -15.258 8.172 1 81.5 686 LEU B N 1
ATOM 11557 C CA . LEU B 1 686 ? -3.1 -15.836 6.832 1 81.5 686 LEU B CA 1
ATOM 11558 C C . LEU B 1 686 ? -4.145 -16.938 6.734 1 81.5 686 LEU B C 1
ATOM 11560 O O . LEU B 1 686 ? -4.164 -17.859 7.555 1 81.5 686 LEU B O 1
ATOM 11564 N N . ILE B 1 687 ? -5.043 -16.734 5.793 1 79.44 687 ILE B N 1
ATOM 11565 C CA . ILE B 1 687 ? -6.086 -17.734 5.586 1 79.44 687 ILE B CA 1
ATOM 11566 C C . ILE B 1 687 ? -5.512 -18.938 4.836 1 79.44 687 ILE B C 1
ATOM 11568 O O . ILE B 1 687 ? -4.891 -18.781 3.781 1 79.44 687 ILE B O 1
ATOM 11572 N N . GLN B 1 688 ? -5.562 -20.047 5.504 1 83.44 688 GLN B N 1
ATOM 11573 C CA . GLN B 1 688 ? -5.141 -21.281 4.867 1 83.44 688 GLN B CA 1
ATOM 11574 C C . GLN B 1 688 ? -6.301 -21.953 4.133 1 83.44 688 GLN B C 1
ATOM 11576 O O . GLN B 1 688 ? -7.344 -22.219 4.73 1 83.44 688 GLN B O 1
ATOM 11581 N N . ALA B 1 689 ? -6.102 -22.125 2.889 1 82.81 689 ALA B N 1
ATOM 11582 C CA . ALA B 1 689 ? -7.145 -22.734 2.078 1 82.81 689 ALA B CA 1
ATOM 11583 C C . ALA B 1 689 ? -7.359 -24.203 2.48 1 82.81 689 ALA B C 1
ATOM 11585 O O . ALA B 1 689 ? -6.402 -24.922 2.768 1 82.81 689 ALA B O 1
ATOM 11586 N N . GLN B 1 690 ? -8.617 -24.516 2.67 1 83 690 GLN B N 1
ATOM 11587 C CA . GLN B 1 690 ? -8.992 -25.906 2.938 1 83 690 GLN B CA 1
ATOM 11588 C C . GLN B 1 690 ? -9.75 -26.5 1.758 1 83 690 GLN B C 1
ATOM 11590 O O . GLN B 1 690 ? -10.438 -25.797 1.025 1 83 690 GLN B O 1
ATOM 11595 N N . SER B 1 691 ? -9.617 -27.844 1.615 1 83.25 691 SER B N 1
ATOM 11596 C CA . SER B 1 691 ? -10.352 -28.531 0.561 1 83.25 691 SER B CA 1
ATOM 11597 C C . SER B 1 691 ? -11.844 -28.531 0.848 1 83.25 691 SER B C 1
ATOM 11599 O O . SER B 1 691 ? -12.266 -28.562 2.01 1 83.25 691 SER B O 1
ATOM 11601 N N . PHE B 1 692 ? -12.648 -28.312 -0.198 1 80.62 692 PHE B N 1
ATOM 11602 C CA . PHE B 1 692 ? -14.094 -28.375 -0.025 1 80.62 692 PHE B CA 1
ATOM 11603 C C . PHE B 1 692 ? -14.656 -29.672 -0.621 1 80.62 692 PHE B C 1
ATOM 11605 O O . PHE B 1 692 ? -14.031 -30.281 -1.484 1 80.62 692 PHE B O 1
ATOM 11612 N N . SER B 1 693 ? -15.789 -30.141 0.034 1 82.81 693 SER B N 1
ATOM 11613 C CA . SER B 1 693 ? -16.438 -31.359 -0.444 1 82.81 693 SER B CA 1
ATOM 11614 C C . SER B 1 693 ? -17.109 -31.125 -1.794 1 82.81 693 SER B C 1
ATOM 11616 O O . SER B 1 693 ? -17.766 -30.094 -2.006 1 82.81 693 SER B O 1
ATOM 11618 N N . LYS B 1 694 ? -16.969 -32.062 -2.719 1 79.69 694 LYS B N 1
ATOM 11619 C CA . LYS B 1 694 ? -17.609 -32.031 -4.027 1 79.69 694 LYS B CA 1
ATOM 11620 C C . LYS B 1 694 ? -18.953 -32.75 -4.008 1 79.69 694 LYS B C 1
ATOM 11622 O O . LYS B 1 694 ? -19.656 -32.781 -5.023 1 79.69 694 LYS B O 1
ATOM 11627 N N . PHE B 1 695 ? -19.297 -33.25 -2.783 1 83.5 695 PHE B N 1
ATOM 11628 C CA . PHE B 1 695 ? -20.531 -34 -2.664 1 83.5 695 PHE B CA 1
ATOM 11629 C C . PHE B 1 695 ? -21.703 -33.094 -2.295 1 83.5 695 PHE B C 1
ATOM 11631 O O . PHE B 1 695 ? -21.516 -32.031 -1.736 1 83.5 695 PHE B O 1
ATOM 11638 N N . PRO B 1 696 ? -22.906 -33.531 -2.68 1 83.31 696 PRO B N 1
ATOM 11639 C CA . PRO B 1 696 ? -24.078 -32.688 -2.484 1 83.31 696 PRO B CA 1
ATOM 11640 C C . PRO B 1 696 ? -24.344 -32.375 -1.012 1 83.31 696 PRO B C 1
ATOM 11642 O O . PRO B 1 696 ? -24.188 -33.25 -0.16 1 83.31 696 PRO B O 1
ATOM 11645 N N . LYS B 1 697 ? -24.719 -31.172 -0.785 1 86.5 697 LYS B N 1
ATOM 11646 C CA . LYS B 1 697 ? -25.156 -30.719 0.534 1 86.5 697 LYS B CA 1
ATOM 11647 C C . LYS B 1 697 ? -26.656 -30.875 0.702 1 86.5 697 LYS B C 1
ATOM 11649 O O . LYS B 1 697 ? -27.438 -30.422 -0.145 1 86.5 697 LYS B O 1
ATOM 11654 N N . LEU B 1 698 ? -27.141 -31.531 1.784 1 88.56 698 LEU B N 1
ATOM 11655 C CA . LEU B 1 698 ? -28.562 -31.75 2.035 1 88.56 698 LEU B CA 1
ATOM 11656 C C . LEU B 1 698 ? -29.047 -30.891 3.199 1 88.56 698 LEU B C 1
ATOM 11658 O O . LEU B 1 698 ? -28.328 -30.719 4.188 1 88.56 698 LEU B O 1
ATOM 11662 N N . GLN B 1 699 ? -30.266 -30.328 3.004 1 90.31 699 GLN B N 1
ATOM 11663 C CA . GLN B 1 699 ? -30.891 -29.5 4.039 1 90.31 699 GLN B CA 1
ATOM 11664 C C . GLN B 1 699 ? -32.062 -30.25 4.691 1 90.31 699 GLN B C 1
ATOM 11666 O O . GLN B 1 699 ? -32.906 -30.797 4 1 90.31 699 GLN B O 1
ATOM 11671 N N . ARG B 1 700 ? -31.984 -30.328 6.043 1 92.56 700 ARG B N 1
ATOM 11672 C CA . ARG B 1 700 ? -33.094 -30.906 6.809 1 92.56 700 ARG B CA 1
ATOM 11673 C C . ARG B 1 700 ? -33.625 -29.906 7.844 1 92.56 700 ARG B C 1
ATOM 11675 O O . ARG B 1 700 ? -32.844 -29.422 8.68 1 92.56 700 ARG B O 1
ATOM 11682 N N . ASP B 1 701 ? -34.906 -29.609 7.801 1 93.5 701 ASP B N 1
ATOM 11683 C CA . ASP B 1 701 ? -35.531 -28.672 8.734 1 93.5 701 ASP B CA 1
ATOM 11684 C C . ASP B 1 701 ? -36.312 -29.422 9.82 1 93.5 701 ASP B C 1
ATOM 11686 O O . ASP B 1 701 ? -37.125 -30.297 9.523 1 93.5 701 ASP B O 1
ATOM 11690 N N . LEU B 1 702 ? -36 -29.094 11.023 1 94.44 702 LEU B N 1
ATOM 11691 C CA . LEU B 1 702 ? -36.688 -29.672 12.18 1 94.44 702 LEU B CA 1
ATOM 11692 C C . LEU B 1 702 ? -37.469 -28.609 12.953 1 94.44 702 LEU B C 1
ATOM 11694 O O . LEU B 1 702 ? -36.875 -27.625 13.43 1 94.44 702 LEU B O 1
ATOM 11698 N N . THR B 1 703 ? -38.719 -28.734 13.008 1 94 703 THR B N 1
ATOM 11699 C CA . THR B 1 703 ? -39.562 -27.844 13.82 1 94 703 THR B CA 1
ATOM 11700 C C . THR B 1 703 ? -39.875 -28.484 15.156 1 94 703 THR B C 1
ATOM 11702 O O . THR B 1 703 ? -40.562 -29.5 15.203 1 94 703 THR B O 1
ATOM 11705 N N . VAL B 1 704 ? -39.406 -27.875 16.219 1 94.06 704 VAL B N 1
ATOM 11706 C CA . VAL B 1 704 ? -39.594 -28.469 17.547 1 94.06 704 VAL B CA 1
ATOM 11707 C C . VAL B 1 704 ? -40.312 -27.484 18.469 1 94.06 704 VAL B C 1
ATOM 11709 O O . VAL B 1 704 ? -40.156 -26.266 18.312 1 94.06 704 VAL B O 1
ATOM 11712 N N . LEU B 1 705 ? -41.094 -27.969 19.328 1 93.06 705 LEU B N 1
ATOM 11713 C CA . LEU B 1 705 ? -41.656 -27.203 20.422 1 93.06 705 LEU B CA 1
ATOM 11714 C C . LEU B 1 705 ? -40.75 -27.203 21.641 1 93.06 705 LEU B C 1
ATOM 11716 O O . LEU B 1 705 ? -40.406 -28.281 22.156 1 93.06 705 LEU B O 1
ATOM 11720 N N . ILE B 1 706 ? -40.312 -26.062 22.078 1 92.31 706 ILE B N 1
ATOM 11721 C CA . ILE B 1 706 ? -39.344 -25.969 23.156 1 92.31 706 ILE B CA 1
ATOM 11722 C C . ILE B 1 706 ? -39.688 -24.812 24.062 1 92.31 706 ILE B C 1
ATOM 11724 O O . ILE B 1 706 ? -40.438 -23.906 23.688 1 92.31 706 ILE B O 1
ATOM 11728 N N . GLY B 1 707 ? -39.219 -24.891 25.281 1 89.88 707 GLY B N 1
ATOM 11729 C CA . GLY B 1 707 ? -39.438 -23.797 26.219 1 89.88 707 GLY B CA 1
ATOM 11730 C C . GLY B 1 707 ? -38.875 -22.484 25.734 1 89.88 707 GLY B C 1
ATOM 11731 O O . GLY B 1 707 ? -37.781 -22.453 25.156 1 89.88 707 GLY B O 1
ATOM 11732 N N . LYS B 1 708 ? -39.531 -21.406 26.078 1 87.75 708 LYS B N 1
ATOM 11733 C CA . LYS B 1 708 ? -39.188 -20.078 25.594 1 87.75 708 LYS B CA 1
ATOM 11734 C C . LYS B 1 708 ? -37.875 -19.594 26.234 1 87.75 708 LYS B C 1
ATOM 11736 O O . LYS B 1 708 ? -37.219 -18.703 25.703 1 87.75 708 LYS B O 1
ATOM 11741 N N . ASN B 1 709 ? -37.469 -20.219 27.266 1 86.5 709 ASN B N 1
ATOM 11742 C CA . ASN B 1 709 ? -36.375 -19.688 28.031 1 86.5 709 ASN B CA 1
ATOM 11743 C C . ASN B 1 709 ? -35.062 -20.359 27.656 1 86.5 709 ASN B C 1
ATOM 11745 O O . ASN B 1 709 ? -34 -20.016 28.188 1 86.5 709 ASN B O 1
ATOM 11749 N N . HIS B 1 710 ? -35.031 -21.25 26.734 1 88.62 710 HIS B N 1
ATOM 11750 C CA . HIS B 1 710 ? -33.812 -21.906 26.312 1 88.62 710 HIS B CA 1
ATOM 11751 C C . HIS B 1 710 ? -33.094 -21.109 25.203 1 88.62 710 HIS B C 1
ATOM 11753 O O . HIS B 1 710 ? -33.656 -20.953 24.109 1 88.62 710 HIS B O 1
ATOM 11759 N N . PRO B 1 711 ? -31.906 -20.688 25.531 1 88.62 711 PRO B N 1
ATOM 11760 C CA . PRO B 1 711 ? -31.172 -20 24.453 1 88.62 711 PRO B CA 1
ATOM 11761 C C . PRO B 1 711 ? -30.719 -20.938 23.344 1 88.62 711 PRO B C 1
ATOM 11763 O O . PRO B 1 711 ? -30.344 -22.078 23.625 1 88.62 711 PRO B O 1
ATOM 11766 N N . PHE B 1 712 ? -30.734 -20.453 22.156 1 90.62 712 PHE B N 1
ATOM 11767 C CA . PHE B 1 712 ? -30.344 -21.281 21.016 1 90.62 712 PHE B CA 1
ATOM 11768 C C . PHE B 1 712 ? -28.875 -21.703 21.125 1 90.62 712 PHE B C 1
ATOM 11770 O O . PHE B 1 712 ? -28.516 -22.797 20.672 1 90.62 712 PHE B O 1
ATOM 11777 N N . SER B 1 713 ? -28.078 -20.891 21.656 1 87.56 713 SER B N 1
ATOM 11778 C CA . SER B 1 713 ? -26.672 -21.203 21.812 1 87.56 713 SER B CA 1
ATOM 11779 C C . SER B 1 713 ? -26.469 -22.484 22.609 1 87.56 713 SER B C 1
ATOM 11781 O O . SER B 1 713 ? -25.562 -23.266 22.328 1 87.56 713 SER B O 1
ATOM 11783 N N . ALA B 1 714 ? -27.312 -22.672 23.547 1 89.06 714 ALA B N 1
ATOM 11784 C CA . ALA B 1 714 ? -27.25 -23.906 24.344 1 89.06 714 ALA B CA 1
ATOM 11785 C C . ALA B 1 714 ? -27.609 -25.125 23.516 1 89.06 714 ALA B C 1
ATOM 11787 O O . ALA B 1 714 ? -26.953 -26.172 23.625 1 89.06 714 ALA B O 1
ATOM 11788 N N . LEU B 1 715 ? -28.594 -24.953 22.688 1 91.69 715 LEU B N 1
ATOM 11789 C CA . LEU B 1 715 ? -28.984 -26.031 21.797 1 91.69 715 LEU B CA 1
ATOM 11790 C C . LEU B 1 715 ? -27.844 -26.391 20.844 1 91.69 715 LEU B C 1
ATOM 11792 O O . LEU B 1 715 ? -27.516 -27.562 20.672 1 91.69 715 LEU B O 1
ATOM 11796 N N . ARG B 1 716 ? -27.344 -25.406 20.203 1 90.19 716 ARG B N 1
ATOM 11797 C CA . ARG B 1 716 ? -26.266 -25.578 19.234 1 90.19 716 ARG B CA 1
ATOM 11798 C C . ARG B 1 716 ? -25.062 -26.281 19.859 1 90.19 716 ARG B C 1
ATOM 11800 O O . ARG B 1 716 ? -24.484 -27.188 19.266 1 90.19 716 ARG B O 1
ATOM 11807 N N . GLN B 1 717 ? -24.719 -25.922 21.078 1 88.25 717 GLN B N 1
ATOM 11808 C CA . GLN B 1 717 ? -23.578 -26.516 21.781 1 88.25 717 GLN B CA 1
ATOM 11809 C C . GLN B 1 717 ? -23.812 -27.984 22.062 1 88.25 717 GLN B C 1
ATOM 11811 O O . GLN B 1 717 ? -22.906 -28.812 21.875 1 88.25 717 GLN B O 1
ATOM 11816 N N . GLU B 1 718 ? -25 -28.328 22.469 1 92.88 718 GLU B N 1
ATOM 11817 C CA . GLU B 1 718 ? -25.312 -29.719 22.781 1 92.88 718 GLU B CA 1
ATOM 11818 C C . GLU B 1 718 ? -25.312 -30.578 21.531 1 92.88 718 GLU B C 1
ATOM 11820 O O . GLU B 1 718 ? -24.859 -31.719 21.547 1 92.88 718 GLU B O 1
ATOM 11825 N N . ILE B 1 719 ? -25.75 -30 20.5 1 93.5 719 ILE B N 1
ATOM 11826 C CA . ILE B 1 719 ? -25.781 -30.734 19.25 1 93.5 719 ILE B CA 1
ATOM 11827 C C . ILE B 1 719 ? -24.359 -30.953 18.734 1 93.5 719 ILE B C 1
ATOM 11829 O O . ILE B 1 719 ? -24.031 -32.031 18.25 1 93.5 719 ILE B O 1
ATOM 11833 N N . LYS B 1 720 ? -23.594 -29.984 18.812 1 89.94 720 LYS B N 1
ATOM 11834 C CA . LYS B 1 720 ? -22.203 -30.078 18.359 1 89.94 720 LYS B CA 1
ATOM 11835 C C . LYS B 1 720 ? -21.453 -31.141 19.156 1 89.94 720 LYS B C 1
ATOM 11837 O O . LYS B 1 720 ? -20.578 -31.812 18.625 1 89.94 720 LYS B O 1
ATOM 11842 N N . LYS B 1 721 ? -21.766 -31.391 20.391 1 91.25 721 LYS B N 1
ATOM 11843 C CA . LYS B 1 721 ? -21.125 -32.375 21.25 1 91.25 721 LYS B CA 1
ATOM 11844 C C . LYS B 1 721 ? -21.375 -33.781 20.766 1 91.25 721 LYS B C 1
ATOM 11846 O O . LYS B 1 721 ? -20.641 -34.719 21.141 1 91.25 721 LYS B O 1
ATOM 11851 N N . LEU B 1 722 ? -22.391 -33.906 19.953 1 92.31 722 LEU B N 1
ATOM 11852 C CA . LEU B 1 722 ? -22.656 -35.25 19.391 1 92.31 722 LEU B CA 1
ATOM 11853 C C . LEU B 1 722 ? -21.516 -35.719 18.516 1 92.31 722 LEU B C 1
ATOM 11855 O O . LEU B 1 722 ? -21.344 -36.906 18.281 1 92.31 722 LEU B O 1
ATOM 11859 N N . GLY B 1 723 ? -20.734 -34.781 17.938 1 90.62 723 GLY B N 1
ATOM 11860 C CA . GLY B 1 723 ? -19.547 -35.094 17.172 1 90.62 723 GLY B CA 1
ATOM 11861 C C . GLY B 1 723 ? -19.859 -35.688 15.805 1 90.62 723 GLY B C 1
ATOM 11862 O O . GLY B 1 723 ? -19.094 -36.5 15.273 1 90.62 723 GLY B O 1
ATOM 11863 N N . ILE B 1 724 ? -21.031 -35.438 15.305 1 93.19 724 ILE B N 1
ATOM 11864 C CA . ILE B 1 724 ? -21.391 -35.906 13.977 1 93.19 724 ILE B CA 1
ATOM 11865 C C . ILE B 1 724 ? -20.719 -35.062 12.914 1 93.19 724 ILE B C 1
ATOM 11867 O O . ILE B 1 724 ? -21.141 -33.906 12.688 1 93.19 724 ILE B O 1
ATOM 11871 N N . ILE B 1 725 ? -19.797 -35.594 12.156 1 89.88 725 ILE B N 1
ATOM 11872 C CA . ILE B 1 725 ? -18.922 -34.844 11.258 1 89.88 725 ILE B CA 1
ATOM 11873 C C . ILE B 1 725 ? -19.719 -34.406 10.031 1 89.88 725 ILE B C 1
ATOM 11875 O O . ILE B 1 725 ? -19.375 -33.406 9.398 1 89.88 725 ILE B O 1
ATOM 11879 N N . GLU B 1 726 ? -20.781 -35.125 9.727 1 92.44 726 GLU B N 1
ATOM 11880 C CA . GLU B 1 726 ? -21.578 -34.844 8.531 1 92.44 726 GLU B CA 1
ATOM 11881 C C . GLU B 1 726 ? -22.406 -33.562 8.703 1 92.44 726 GLU B C 1
ATOM 11883 O O . GLU B 1 726 ? -22.859 -32.969 7.723 1 92.44 726 GLU B O 1
ATOM 11888 N N . ILE B 1 727 ? -22.656 -33.219 9.945 1 93.69 727 ILE B N 1
ATOM 11889 C CA . ILE B 1 727 ? -23.344 -31.969 10.172 1 93.69 727 ILE B CA 1
ATOM 11890 C C . ILE B 1 727 ? -22.375 -30.797 10.008 1 93.69 727 ILE B C 1
ATOM 11892 O O . ILE B 1 727 ? -21.562 -30.531 10.891 1 93.69 727 ILE B O 1
ATOM 11896 N N . LYS B 1 728 ? -22.5 -30.141 8.859 1 88.94 728 LYS B N 1
ATOM 11897 C CA . LYS B 1 728 ? -21.562 -29.062 8.555 1 88.94 728 LYS B CA 1
ATOM 11898 C C . LYS B 1 728 ? -21.984 -27.75 9.227 1 88.94 728 LYS B C 1
ATOM 11900 O O . LYS B 1 728 ? -21.156 -26.984 9.695 1 88.94 728 LYS B O 1
ATOM 11905 N N . GLU B 1 729 ? -23.266 -27.5 9.227 1 88.94 729 GLU B N 1
ATOM 11906 C CA . GLU B 1 729 ? -23.797 -26.281 9.828 1 88.94 729 GLU B CA 1
ATOM 11907 C C . GLU B 1 729 ? -25.172 -26.516 10.453 1 88.94 729 GLU B C 1
ATOM 11909 O O . GLU B 1 729 ? -25.891 -27.453 10.062 1 88.94 729 GLU B O 1
ATOM 11914 N N . LEU B 1 730 ? -25.422 -25.766 11.539 1 91.06 730 LEU B N 1
ATOM 11915 C CA . LEU B 1 730 ? -26.688 -25.766 12.258 1 91.06 730 LEU B CA 1
ATOM 11916 C C . LEU B 1 730 ? -27.141 -24.344 12.555 1 91.06 730 LEU B C 1
ATOM 11918 O O . LEU B 1 730 ? -26.375 -23.531 13.102 1 91.06 730 LEU B O 1
ATOM 11922 N N . PHE B 1 731 ? -28.438 -23.953 12.055 1 90.62 731 PHE B N 1
ATOM 11923 C CA . PHE B 1 731 ? -28.875 -22.594 12.367 1 90.62 731 PHE B CA 1
ATOM 11924 C C . PHE B 1 731 ? -30.391 -22.547 12.539 1 90.62 731 PHE B C 1
ATOM 11926 O O . PHE B 1 731 ? -31.109 -23.406 12.023 1 90.62 731 PHE B O 1
ATOM 11933 N N . PRO B 1 732 ? -30.844 -21.562 13.367 1 92.38 732 PRO B N 1
ATOM 11934 C CA . PRO B 1 732 ? -32.281 -21.344 13.477 1 92.38 732 PRO B CA 1
ATOM 11935 C C . PRO B 1 732 ? -32.906 -20.734 12.211 1 92.38 732 PRO B C 1
ATOM 11937 O O . PRO B 1 732 ? -32.281 -19.906 11.562 1 92.38 732 PRO B O 1
ATOM 11940 N N . LEU B 1 733 ? -34.062 -21.203 11.844 1 91.81 733 LEU B N 1
ATOM 11941 C CA . LEU B 1 733 ? -34.75 -20.719 10.641 1 91.81 733 LEU B CA 1
ATOM 11942 C C . LEU B 1 733 ? -35.906 -19.797 11 1 91.81 733 LEU B C 1
ATOM 11944 O O . LEU B 1 733 ? -36.062 -18.734 10.406 1 91.81 733 LEU B O 1
ATOM 11948 N N . ASP B 1 734 ? -36.719 -20.234 11.977 1 91.69 734 ASP B N 1
ATOM 11949 C CA . ASP B 1 734 ? -37.906 -19.453 12.305 1 91.69 734 ASP B CA 1
ATOM 11950 C C . ASP B 1 734 ? -38.375 -19.75 13.727 1 91.69 734 ASP B C 1
ATOM 11952 O O . ASP B 1 734 ? -38.125 -20.828 14.258 1 91.69 734 ASP B O 1
ATOM 11956 N N . ILE B 1 735 ? -39 -18.719 14.328 1 90.88 735 ILE B N 1
ATOM 11957 C CA . ILE B 1 735 ? -39.625 -18.844 15.641 1 90.88 735 ILE B CA 1
ATOM 11958 C C . ILE B 1 735 ? -41.094 -18.438 15.555 1 90.88 735 ILE B C 1
ATOM 11960 O O . ILE B 1 735 ? -41.406 -17.375 15 1 90.88 735 ILE B O 1
ATOM 11964 N N . TYR B 1 736 ? -41.906 -19.312 15.93 1 88.06 736 TYR B N 1
ATOM 11965 C CA . TYR B 1 736 ? -43.344 -19.031 15.93 1 88.06 736 TYR B CA 1
ATOM 11966 C C . TYR B 1 736 ? -43.938 -19.172 17.328 1 88.06 736 TYR B C 1
ATOM 11968 O O . TYR B 1 736 ? -43.625 -20.125 18.047 1 88.06 736 TYR B O 1
ATOM 11976 N N . THR B 1 737 ? -44.625 -18.016 17.75 1 84.38 737 THR B N 1
ATOM 11977 C CA . THR B 1 737 ? -45.281 -18.016 19.047 1 84.38 737 THR B CA 1
ATOM 11978 C C . THR B 1 737 ? -46.812 -18 18.875 1 84.38 737 THR B C 1
ATOM 11980 O O . THR B 1 737 ? -47.344 -17.297 18.016 1 84.38 737 THR B O 1
ATOM 11983 N N . ASP B 1 738 ? -47.562 -19 19.344 1 76.06 738 ASP B N 1
ATOM 11984 C CA . ASP B 1 738 ? -49 -19.031 19.344 1 76.06 738 ASP B CA 1
ATOM 11985 C C . ASP B 1 738 ? -49.562 -18.953 20.766 1 76.06 738 ASP B C 1
ATOM 11987 O O . ASP B 1 738 ? -49.312 -19.844 21.594 1 76.06 738 ASP B O 1
ATOM 11991 N N . GLU B 1 739 ? -50.156 -17.859 21.172 1 65.94 739 GLU B N 1
ATOM 11992 C CA . GLU B 1 739 ? -50.719 -17.672 22.5 1 65.94 739 GLU B CA 1
ATOM 11993 C C . GLU B 1 739 ? -51.719 -18.781 22.828 1 65.94 739 GLU B C 1
ATOM 11995 O O . GLU B 1 739 ? -51.938 -19.109 24 1 65.94 739 GLU B O 1
ATOM 12000 N N . LYS B 1 740 ? -52.5 -19.297 21.922 1 65.38 740 LYS B N 1
ATOM 12001 C CA . LYS B 1 740 ? -53.562 -20.266 22.156 1 65.38 740 LYS B CA 1
ATOM 12002 C C . LYS B 1 740 ? -53 -21.641 22.531 1 65.38 740 LYS B C 1
ATOM 12004 O O . LYS B 1 740 ? -53.656 -22.438 23.156 1 65.38 740 LYS B O 1
ATOM 12009 N N . ILE B 1 741 ? -51.844 -22.109 22.125 1 64.94 741 ILE B N 1
ATOM 12010 C CA . ILE B 1 741 ? -51.281 -23.438 22.375 1 64.94 741 ILE B CA 1
ATOM 12011 C C . ILE B 1 741 ? -50.594 -23.484 23.734 1 64.94 741 ILE B C 1
ATOM 12013 O O . ILE B 1 741 ? -50.969 -24.312 24.594 1 64.94 741 ILE B O 1
ATOM 12017 N N . ASP B 1 742 ? -49.594 -22.875 24.047 1 68.38 742 ASP B N 1
ATOM 12018 C CA . ASP B 1 742 ? -48.875 -22.859 25.328 1 68.38 742 ASP B CA 1
ATOM 12019 C C . ASP B 1 742 ? -48.031 -21.609 25.469 1 68.38 742 ASP B C 1
ATOM 12021 O O . ASP B 1 742 ? -47.219 -21.281 24.594 1 68.38 742 ASP B O 1
ATOM 12025 N N . GLU B 1 743 ? -48.312 -20.859 26.422 1 75.81 743 GLU B N 1
ATOM 12026 C CA . GLU B 1 743 ? -47.688 -19.562 26.672 1 75.81 743 GLU B CA 1
ATOM 12027 C C . GLU B 1 743 ? -46.219 -19.703 27.016 1 75.81 743 GLU B C 1
ATOM 12029 O O . GLU B 1 743 ? -45.438 -18.781 26.812 1 75.81 743 GLU B O 1
ATOM 12034 N N . GLU B 1 744 ? -45.844 -20.938 27.375 1 83.56 744 GLU B N 1
ATOM 12035 C CA . GLU B 1 744 ? -44.469 -21.094 27.844 1 83.56 744 GLU B CA 1
ATOM 12036 C C . GLU B 1 744 ? -43.594 -21.812 26.812 1 83.56 744 GLU B C 1
ATOM 12038 O O . GLU B 1 744 ? -42.406 -22.031 27.031 1 83.56 744 GLU B O 1
ATOM 12043 N N . GLN B 1 745 ? -44.219 -22.141 25.703 1 87.62 745 GLN B N 1
ATOM 12044 C CA . GLN B 1 745 ? -43.469 -22.875 24.672 1 87.62 745 GLN B CA 1
ATOM 12045 C C . GLN B 1 745 ? -43.438 -22.109 23.359 1 87.62 745 GLN B C 1
ATOM 12047 O O . GLN B 1 745 ? -44.344 -21.297 23.078 1 87.62 745 GLN B O 1
ATOM 12052 N N . ILE B 1 746 ? -42.344 -22.234 22.578 1 90.94 746 ILE B N 1
ATOM 12053 C CA . ILE B 1 746 ? -42.219 -21.656 21.25 1 90.94 746 ILE B CA 1
ATOM 12054 C C . ILE B 1 746 ? -41.938 -22.75 20.219 1 90.94 746 ILE B C 1
ATOM 12056 O O . ILE B 1 746 ? -41.375 -23.797 20.562 1 90.94 746 ILE B O 1
ATOM 12060 N N . SER B 1 747 ? -42.406 -22.531 19.062 1 91.69 747 SER B N 1
ATOM 12061 C CA . SER B 1 747 ? -42.031 -23.406 17.938 1 91.69 747 SER B CA 1
ATOM 12062 C C . SER B 1 747 ? -40.781 -22.922 17.25 1 91.69 747 SER B C 1
ATOM 12064 O O . SER B 1 747 ? -40.75 -21.828 16.672 1 91.69 747 SER B O 1
ATOM 12066 N N . LEU B 1 748 ? -39.75 -23.672 17.422 1 93.69 748 LEU B N 1
ATOM 12067 C CA . LEU B 1 748 ? -38.469 -23.344 16.828 1 93.69 748 LEU B CA 1
ATOM 12068 C C . LEU B 1 748 ? -38.125 -24.266 15.664 1 93.69 748 LEU B C 1
ATOM 12070 O O . LEU B 1 748 ? -38.188 -25.484 15.812 1 93.69 748 LEU B O 1
ATOM 12074 N N . THR B 1 749 ? -37.875 -23.688 14.492 1 94.25 749 THR B N 1
ATOM 12075 C CA . THR B 1 749 ? -37.406 -24.469 13.352 1 94.25 749 THR B CA 1
ATOM 12076 C C . THR B 1 749 ? -35.906 -24.391 13.234 1 94.25 749 THR B C 1
ATOM 12078 O O . THR B 1 749 ? -35.344 -23.297 13.141 1 94.25 749 THR B O 1
ATOM 12081 N N . ILE B 1 750 ? -35.281 -25.562 13.258 1 94.62 750 ILE B N 1
ATOM 12082 C CA . ILE B 1 750 ? -33.812 -25.672 13.148 1 94.62 750 ILE B CA 1
ATOM 12083 C C . ILE B 1 750 ? -33.438 -26.328 11.812 1 94.62 750 ILE B C 1
ATOM 12085 O O . ILE B 1 750 ? -34.031 -27.359 11.445 1 94.62 750 ILE B O 1
ATOM 12089 N N . ARG B 1 751 ? -32.5 -25.719 11.133 1 94.19 751 ARG B N 1
ATOM 12090 C CA . ARG B 1 751 ? -32 -26.297 9.898 1 94.19 751 ARG B CA 1
ATOM 12091 C C . ARG B 1 751 ? -30.641 -26.938 10.109 1 94.19 751 ARG B C 1
ATOM 12093 O O . ARG B 1 751 ? -29.719 -26.297 10.633 1 94.19 751 ARG B O 1
ATOM 12100 N N . LEU B 1 752 ? -30.531 -28.188 9.633 1 93.88 752 LEU B N 1
ATOM 12101 C CA . LEU B 1 752 ? -29.281 -28.922 9.617 1 93.88 752 LEU B CA 1
ATOM 12102 C C . LEU B 1 752 ? -28.734 -29.031 8.195 1 93.88 752 LEU B C 1
ATOM 12104 O O . LEU B 1 752 ? -29.453 -29.438 7.277 1 93.88 752 LEU B O 1
ATOM 12108 N N . LEU B 1 753 ? -27.531 -28.625 8.023 1 91.44 753 LEU B N 1
ATOM 12109 C CA . LEU B 1 753 ? -26.828 -28.875 6.766 1 91.44 753 LEU B CA 1
ATOM 12110 C C . LEU B 1 753 ? -25.938 -30.109 6.871 1 91.44 753 LEU B C 1
ATOM 12112 O O . LEU B 1 753 ? -24.953 -30.109 7.625 1 91.44 753 LEU B O 1
ATOM 12116 N N . ILE B 1 754 ? -26.312 -31.141 6.105 1 93.25 754 ILE B N 1
ATOM 12117 C CA . ILE B 1 754 ? -25.641 -32.438 6.203 1 93.25 754 ILE B CA 1
ATOM 12118 C C . ILE B 1 754 ? -24.891 -32.75 4.902 1 93.25 754 ILE B C 1
ATOM 12120 O O . ILE B 1 754 ? -25.484 -32.688 3.818 1 93.25 754 ILE B O 1
ATOM 12124 N N . GLN B 1 755 ? -23.578 -32.938 5.035 1 90.62 755 GLN B N 1
ATOM 12125 C CA . GLN B 1 755 ? -22.75 -33.219 3.865 1 90.62 755 GLN B CA 1
ATOM 12126 C C . GLN B 1 755 ? -21.562 -34.125 4.223 1 90.62 755 GLN B C 1
ATOM 12128 O O . GLN B 1 755 ? -20.969 -33.969 5.293 1 90.62 755 GLN B O 1
ATOM 12133 N N . SER B 1 756 ? -21.25 -35.031 3.344 1 90.75 756 SER B N 1
ATOM 12134 C CA . SER B 1 756 ? -20.094 -35.906 3.531 1 90.75 756 SER B CA 1
ATOM 12135 C C . SER B 1 756 ? -18.922 -35.438 2.672 1 90.75 756 SER B C 1
ATOM 12137 O O . SER B 1 756 ? -19.125 -34.844 1.604 1 90.75 756 SER B O 1
ATOM 12139 N N . ASP B 1 757 ? -17.766 -35.656 3.148 1 88.94 757 ASP B N 1
ATOM 12140 C CA . ASP B 1 757 ? -16.562 -35.312 2.393 1 88.94 757 ASP B CA 1
ATOM 12141 C C . ASP B 1 757 ? -16.078 -36.5 1.558 1 88.94 757 ASP B C 1
ATOM 12143 O O . ASP B 1 757 ? -15.172 -36.344 0.731 1 88.94 757 ASP B O 1
ATOM 12147 N N . SER B 1 758 ? -16.688 -37.625 1.726 1 87 758 SER B N 1
ATOM 12148 C CA . SER B 1 758 ? -16.109 -38.812 1.122 1 87 758 SER B CA 1
ATOM 12149 C C . SER B 1 758 ? -17.125 -39.531 0.226 1 87 758 SER B C 1
ATOM 12151 O O . SER B 1 758 ? -16.734 -40.312 -0.652 1 87 758 SER B O 1
ATOM 12153 N N . LYS B 1 759 ? -18.422 -39.312 0.521 1 88.38 759 LYS B N 1
ATOM 12154 C CA . LYS B 1 759 ? -19.422 -40.031 -0.256 1 88.38 759 LYS B CA 1
ATOM 12155 C C . LYS B 1 759 ? -20.75 -39.25 -0.292 1 88.38 759 LYS B C 1
ATOM 12157 O O . LYS B 1 759 ? -20.938 -38.312 0.458 1 88.38 759 LYS B O 1
ATOM 12162 N N . THR B 1 760 ? -21.594 -39.625 -1.259 1 89.88 760 THR B N 1
ATOM 12163 C CA . THR B 1 760 ? -22.969 -39.156 -1.273 1 89.88 760 THR B CA 1
ATOM 12164 C C . THR B 1 760 ? -23.797 -39.875 -0.198 1 89.88 760 THR B C 1
ATOM 12166 O O . THR B 1 760 ? -23.797 -41.094 -0.129 1 89.88 760 THR B O 1
ATOM 12169 N N . LEU B 1 761 ? -24.438 -39.125 0.632 1 91.69 761 LEU B N 1
ATOM 12170 C CA . LEU B 1 761 ? -25.172 -39.688 1.758 1 91.69 761 LEU B CA 1
ATOM 12171 C C . LEU B 1 761 ? -26.5 -40.281 1.294 1 91.69 761 LEU B C 1
ATOM 12173 O O . LEU B 1 761 ? -27.172 -39.719 0.433 1 91.69 761 LEU B O 1
ATOM 12177 N N . GLU B 1 762 ? -26.812 -41.438 1.82 1 92 762 GLU B N 1
ATOM 12178 C CA . GLU B 1 762 ? -28.094 -42.062 1.554 1 92 762 GLU B CA 1
ATOM 12179 C C . GLU B 1 762 ? -29.172 -41.562 2.51 1 92 762 GLU B C 1
ATOM 12181 O O . GLU B 1 762 ? -28.859 -41 3.57 1 92 762 GLU B O 1
ATOM 12186 N N . GLU B 1 763 ? -30.469 -41.719 2.156 1 91.88 763 GLU B N 1
ATOM 12187 C CA . GLU B 1 763 ? -31.594 -41.219 2.932 1 91.88 763 GLU B CA 1
ATOM 12188 C C . GLU B 1 763 ? -31.625 -41.812 4.332 1 91.88 763 GLU B C 1
ATOM 12190 O O . GLU B 1 763 ? -31.938 -41.125 5.305 1 91.88 763 GLU B O 1
ATOM 12195 N N . GLU B 1 764 ? -31.25 -43.062 4.426 1 92.19 764 GLU B N 1
ATOM 12196 C CA . GLU B 1 764 ? -31.25 -43.719 5.723 1 92.19 764 GLU B CA 1
ATOM 12197 C C . GLU B 1 764 ? -30.234 -43.094 6.676 1 92.19 764 GLU B C 1
ATOM 12199 O O . GLU B 1 764 ? -30.5 -42.969 7.871 1 92.19 764 GLU B O 1
ATOM 12204 N N . GLU B 1 765 ? -29.125 -42.75 6.137 1 93.19 765 GLU B N 1
ATOM 12205 C CA . GLU B 1 765 ? -28.078 -42.125 6.938 1 93.19 765 GLU B CA 1
ATOM 12206 C C . GLU B 1 765 ? -28.531 -40.75 7.43 1 93.19 765 GLU B C 1
ATOM 12208 O O . GLU B 1 765 ? -28.281 -40.375 8.578 1 93.19 765 GLU B O 1
ATOM 12213 N N . ILE B 1 766 ? -29.25 -40.062 6.602 1 93.19 766 ILE B N 1
ATOM 12214 C CA . ILE B 1 766 ? -29.75 -38.719 6.934 1 93.19 766 ILE B CA 1
ATOM 12215 C C . ILE B 1 766 ? -30.797 -38.844 8.039 1 93.19 766 ILE B C 1
ATOM 12217 O O . ILE B 1 766 ? -30.781 -38.031 8.984 1 93.19 766 ILE B O 1
ATOM 12221 N N . VAL B 1 767 ? -31.641 -39.781 7.926 1 93.5 767 VAL B N 1
ATOM 12222 C CA . VAL B 1 767 ? -32.688 -40 8.906 1 93.5 767 VAL B CA 1
ATOM 12223 C C . VAL B 1 767 ? -32.094 -40.375 10.258 1 93.5 767 VAL B C 1
ATOM 12225 O O . VAL B 1 767 ? -32.562 -39.906 11.305 1 93.5 767 VAL B O 1
ATOM 12228 N N . SER B 1 768 ? -31.109 -41.125 10.18 1 94.25 768 SER B N 1
ATOM 12229 C CA . SER B 1 768 ? -30.422 -41.531 11.398 1 94.25 768 SER B CA 1
ATOM 12230 C C . SER B 1 768 ? -29.812 -40.312 12.102 1 94.25 768 SER B C 1
ATOM 12232 O O . SER B 1 768 ? -29.922 -40.188 13.328 1 94.25 768 SER B O 1
ATOM 12234 N N . ILE B 1 769 ? -29.172 -39.5 11.359 1 94.56 769 ILE B N 1
ATOM 12235 C CA . ILE B 1 769 ? -28.547 -38.312 11.898 1 94.56 769 ILE B CA 1
ATOM 12236 C C . ILE B 1 769 ? -29.625 -37.406 12.516 1 94.56 769 ILE B C 1
ATOM 12238 O O . ILE B 1 769 ? -29.453 -36.906 13.641 1 94.56 769 ILE B O 1
ATOM 12242 N N . THR B 1 770 ? -30.75 -37.219 11.836 1 94.81 770 THR B N 1
ATOM 12243 C CA . THR B 1 770 ? -31.844 -36.375 12.289 1 94.81 770 THR B CA 1
ATOM 12244 C C . THR B 1 770 ? -32.469 -36.906 13.57 1 94.81 770 THR B C 1
ATOM 12246 O O . THR B 1 770 ? -32.812 -36.156 14.477 1 94.81 770 THR B O 1
ATOM 12249 N N . GLN B 1 771 ? -32.562 -38.156 13.641 1 94.25 771 GLN B N 1
ATOM 12250 C CA . GLN B 1 771 ? -33.125 -38.781 14.82 1 94.25 771 GLN B CA 1
ATOM 12251 C C . GLN B 1 771 ? -32.219 -38.625 16.031 1 94.25 771 GLN B C 1
ATOM 12253 O O . GLN B 1 771 ? -32.719 -38.406 17.156 1 94.25 771 GLN B O 1
ATOM 12258 N N . LYS B 1 772 ? -31.016 -38.719 15.836 1 95.5 772 LYS B N 1
ATOM 12259 C CA . LYS B 1 772 ? -30.062 -38.531 16.922 1 95.5 772 LYS B CA 1
ATOM 12260 C C . LYS B 1 772 ? -30.172 -37.125 17.484 1 95.5 772 LYS B C 1
ATOM 12262 O O . LYS B 1 772 ? -30.125 -36.906 18.703 1 95.5 772 LYS B O 1
ATOM 12267 N N . VAL B 1 773 ? -30.297 -36.156 16.594 1 96.06 773 VAL B N 1
ATOM 12268 C CA . VAL B 1 773 ? -30.422 -34.75 17 1 96.06 773 VAL B CA 1
ATOM 12269 C C . VAL B 1 773 ? -31.734 -34.562 17.766 1 96.06 773 VAL B C 1
ATOM 12271 O O . VAL B 1 773 ? -31.766 -33.906 18.812 1 96.06 773 VAL B O 1
ATOM 12274 N N . LEU B 1 774 ? -32.812 -35.156 17.297 1 95.44 774 LEU B N 1
ATOM 12275 C CA . LEU B 1 774 ? -34.125 -35.031 17.922 1 95.44 774 LEU B CA 1
ATOM 12276 C C . LEU B 1 774 ? -34.125 -35.688 19.297 1 95.44 774 LEU B C 1
ATOM 12278 O O . LEU B 1 774 ? -34.688 -35.125 20.25 1 95.44 774 LEU B O 1
ATOM 12282 N N . ASP B 1 775 ? -33.531 -36.781 19.438 1 94.88 775 ASP B N 1
ATOM 12283 C CA . ASP B 1 775 ? -33.438 -37.469 20.719 1 94.88 775 ASP B CA 1
ATOM 12284 C C . ASP B 1 775 ? -32.688 -36.625 21.75 1 94.88 775 ASP B C 1
ATOM 12286 O O . ASP B 1 775 ? -33.094 -36.531 22.906 1 94.88 775 ASP B O 1
ATOM 12290 N N . LEU B 1 776 ? -31.609 -36.062 21.266 1 95.38 776 LEU B N 1
ATOM 12291 C CA . LEU B 1 776 ? -30.828 -35.219 22.141 1 95.38 776 LEU B CA 1
ATOM 12292 C C . LEU B 1 776 ? -31.656 -34.031 22.594 1 95.38 776 LEU B C 1
ATOM 12294 O O . LEU B 1 776 ? -31.656 -33.688 23.781 1 95.38 776 LEU B O 1
ATOM 12298 N N . LEU B 1 777 ? -32.406 -33.375 21.719 1 95.31 777 LEU B N 1
ATOM 12299 C CA . LEU B 1 777 ? -33.188 -32.219 22.047 1 95.31 777 LEU B CA 1
ATOM 12300 C C . LEU B 1 777 ? -34.312 -32.594 23.016 1 95.31 777 LEU B C 1
ATOM 12302 O O . LEU B 1 777 ? -34.656 -31.812 23.906 1 95.31 777 LEU B O 1
ATOM 12306 N N . ASN B 1 778 ? -34.844 -33.688 22.828 1 94.38 778 ASN B N 1
ATOM 12307 C CA . ASN B 1 778 ? -35.906 -34.188 23.719 1 94.38 778 ASN B CA 1
ATOM 12308 C C . ASN B 1 778 ? -35.344 -34.469 25.125 1 94.38 778 ASN B C 1
ATOM 12310 O O . ASN B 1 778 ? -35.906 -34.031 26.109 1 94.38 778 ASN B O 1
ATOM 12314 N N . HIS B 1 779 ? -34.281 -35.062 25.219 1 94.44 779 HIS B N 1
ATOM 12315 C CA . HIS B 1 779 ? -33.719 -35.5 26.484 1 94.44 779 HIS B CA 1
ATOM 12316 C C . HIS B 1 779 ? -33.188 -34.312 27.281 1 94.44 779 HIS B C 1
ATOM 12318 O O . HIS B 1 779 ? -33.406 -34.219 28.484 1 94.44 779 HIS B O 1
ATOM 12324 N N . ARG B 1 780 ? -32.531 -33.438 26.594 1 93.69 780 ARG B N 1
ATOM 12325 C CA . ARG B 1 780 ? -31.828 -32.375 27.297 1 93.69 780 ARG B CA 1
ATOM 12326 C C . ARG B 1 780 ? -32.719 -31.156 27.5 1 93.69 780 ARG B C 1
ATOM 12328 O O . ARG B 1 780 ? -32.594 -30.453 28.5 1 93.69 780 ARG B O 1
ATOM 12335 N N . PHE B 1 781 ? -33.625 -30.938 26.594 1 94.19 781 PHE B N 1
ATOM 12336 C CA . PHE B 1 781 ? -34.375 -29.688 26.641 1 94.19 781 PHE B CA 1
ATOM 12337 C C . PHE B 1 781 ? -35.875 -29.953 26.672 1 94.19 781 PHE B C 1
ATOM 12339 O O . PHE B 1 781 ? -36.688 -29.016 26.719 1 94.19 781 PHE B O 1
ATOM 12346 N N . GLY B 1 782 ? -36.312 -31.156 26.609 1 91.12 782 GLY B N 1
ATOM 12347 C CA . GLY B 1 782 ? -37.75 -31.5 26.594 1 91.12 782 GLY B CA 1
ATOM 12348 C C . GLY B 1 782 ? -38.438 -31.078 25.312 1 91.12 782 GLY B C 1
ATOM 12349 O O . GLY B 1 782 ? -39.656 -30.828 25.328 1 91.12 782 GLY B O 1
ATOM 12350 N N . ALA B 1 783 ? -37.656 -30.984 24.266 1 92.25 783 ALA B N 1
ATOM 12351 C CA . ALA B 1 783 ? -38.219 -30.562 22.984 1 92.25 783 ALA B CA 1
ATOM 12352 C C . ALA B 1 783 ? -39 -31.688 22.312 1 92.25 783 ALA B C 1
ATOM 12354 O O . ALA B 1 783 ? -38.594 -32.844 22.375 1 92.25 783 ALA B O 1
ATOM 12355 N N . LYS B 1 784 ? -40.125 -31.359 21.688 1 90.56 784 LYS B N 1
ATOM 12356 C CA . LYS B 1 784 ? -40.938 -32.344 20.969 1 90.56 784 LYS B CA 1
ATOM 12357 C C . LYS B 1 784 ? -41.094 -31.938 19.516 1 90.56 784 LYS B C 1
ATOM 12359 O O . LYS B 1 784 ? -41.281 -30.75 19.203 1 90.56 784 LYS B O 1
ATOM 12364 N N . LEU B 1 785 ? -40.969 -32.906 18.656 1 89.25 785 LEU B N 1
ATOM 12365 C CA . LEU B 1 785 ? -41.156 -32.656 17.234 1 89.25 785 LEU B CA 1
ATOM 12366 C C . LEU B 1 785 ? -42.594 -32.281 16.922 1 89.25 785 LEU B C 1
ATOM 12368 O O . LEU B 1 785 ? -43.531 -32.906 17.438 1 89.25 785 LEU B O 1
ATOM 12372 N N . ARG B 1 786 ? -42.781 -31.203 16.188 1 81.81 786 ARG B N 1
ATOM 12373 C CA . ARG B 1 786 ? -44.125 -30.781 15.773 1 81.81 786 ARG B CA 1
ATOM 12374 C C . ARG B 1 786 ? -44.531 -31.453 14.461 1 81.81 786 ARG B C 1
ATOM 12376 O O . ARG B 1 786 ? -43.688 -31.594 13.562 1 81.81 786 ARG B O 1
#

Radius of gyration: 54.85 Å; Cα contacts (8 Å, |Δi|>4): 3099; chains: 2; bounding box: 109×172×130 Å

Sequence (1572 aa):
MIFTKSLINPFVHLSAIPTQRIYKTLNDIGLEVDSFHSLRAPDRVVVGKVLECEKHPDADKLNVCQVDIGEERRQIVCGAKNVAAGQWVAVALEGAKISDTLTIKKAKLRGIESQGMICSSSELGFPKLNEGIMILDSSIGELKLGKPLHEYPLFSDDIFEIDITPNRGDCLSLYGVARELAAAYDLDFSEYPKEQEEDNVLGIGRLLQVSHEGKLDSSLLYKTVQLNELKLPLSIALTLAYNDLLGESVLQNFIQYATLVSGVSIKAYRHDACLPASTSDEKPLKASIMIKKDENGLESVYAGEKKLSTIGVSQNRETMPLDAPEVVILEASYTPPAIISEGVARSKVEKETRFFYRASRGSNPHLPSGITLLCSALHKMGGALIYSGTHEITQNYKPATITVDLHSLSAFIGQEVPKTKVVSLLKSLKFEVDLASDDSFLAIRPPLFRHDIHNKQDIAEEIVRLLGIDTILAKPLYFAEKRRTDEEYILYKHHRSLAKRAMVAGFNETIHFVFNQKSRLKEWGYTTIDESVDLLNPITSELDTLRPTLLLSLLDSVVRNKNLGYSQIALFEMGSTYTAARQERFSLAFVASGLKKEAIYPYPKGEKWSLFGFAEEIASVIGEFSLEQRAPQSEKLFHPAQCAYIIQKGERIGTIAKLHPLAQEAFDLEETFVAEIDLEALKPSLIQAQSFSKFPKLQRDLTVLIGKNHPFSALRQEIKKLGIIEIKELFPLDIYTDEKIDEEQISLTIRLLIQSDSKTLEEEEIVSITQKVLDLLNHRFGAKLRMIFTKSLINPFVHLSAIPTQRIYKTLNDIGLEVDSFHSLRAPDRVVVGKVLECEKHPDADKLNVCQVDIGEERRQIVCGAKNVAAGQWVAVALEGAKISDTLTIKKAKLRGIESQGMICSSSELGFPKLNEGIMILDSSIGELKLGKPLHEYPLFSDDIFEIDITPNRGDCLSLYGVARELAAAYDLDFSEYPKEQEEDNVLGIGRLLQVSHEGKLDSSLLYKTVQLNELKLPLSIALTLAYNDLLGESVLQNFIQYATLVSGVSIKAYRHDACLPASTSDEKPLKASIMIKKDENGLESVYAGEKKLSTIGVSQNRETMPLDAPEVVILEASYTPPAIISEGVARSKVEKETRFFYRASRGSNPHLPSGITLLCSALHKMGGALIYSGTHEITQNYKPATITVDLHSLSAFIGQEVPKTKVVSLLKSLKFEVDLASDDSFLAIRPPLFRHDIHNKQDIAEEIVRLLGIDTILAKPLYFAEKRRTDEEYILYKHHRSLAKRAMVAGFNETIHFVFNQKSRLKEWGYTTIDESVDLLNPITSELDTLRPTLLLSLLDSVVRNKNLGYSQIALFEMGSTYTAARQERFSLAFVASGLKKEAIYPYPKGEKWSLFGFAEEIASVIGEFSLEQRAPQSEKLFHPAQCAYIIQKGERIGTIAKLHPLAQEAFDLEETFVAEIDLEALKPSLIQAQSFSKFPKLQRDLTVLIGKNHPFSALRQEIKKLGIIEIKELFPLDIYTDEKIDEEQISLTIRLLIQSDSKTLEEEEIVSITQKVLDLLNHRFGAKLR